Protein 6BZ0 (pdb70)

Foldseek 3Di:
DWQEEEFAQALQQLLLQLLLLVVPTAYEYEHADQAPNRGFGHPCCLRQHVQLLLLLQVVLVVQLCLVPPCVVVVDDDPDGDDDVVVSLVVSVVVSVVVRVVSVVSCVVSNYHYQHAGWAQEAQRWIWGDHPDDDIDIHHHLAYEYEQAWDFDADVQQGDPLAQEHESRSLSPDNDQWQEEEEEAQPLSRLSSQQSSVSVHHQYEYEDQAQDHPVQAFVVQRVQVVVVSVVVRHHYDHNWAFDHWDDDPQKIKTWTAHPNDIDIDMTSHYYYHHDIAADCVNHYDPNSVFDADPRQAGDDDQLQDTPDPNYGYFANRHDADRDSVRSNQSSSSSSVVSVPDNDGDDRQLDKDWRVHVQIKIKGFDHQVRCVVVPAPKFKFKFFQQPQPVCVVVVWGGKIKMWIAGPPPQWTGMIIITTPPNVVLNVVVSVCVVVRHGLVVLLPDDDDPRDPNCSVNQRSCRSVPGRPPDD/DWQEEEFAQALLRLLLQLLLLVVPTAYEYEHADQAPRHFFGHPCCLRQHVQLLLLLLVVLVVLLCLVPVCVVVVDDDDDDDDDVVVSLVVSVVSSVVVRVVSVVSCVVSNYHYAHAGWAQEAQRWIWGDHPDDDIDIDHHLFYEYEQAWDFDADPQQHDPLQQEHESRSLSPHNDQWQEEEEEAQDLSRLSSQLSSVSVHHQYEYEYQAQDHPVQAFVVQRVQVVVVSVVSRYRYHHNWAFPHWDDDPQKIKTWTDHPRDIDIDMTRHYYYHHDIAADQVNHYDPNSPFDDDPDQAGDADQLQDTPDPRYGYFARRHDADRDSVRSSQSSSSNSVVSVPDNDGDDRQLDKDWRPHVQIKIKGFDHQVRCVVVPAPKFKFKDFQLPQPVCVVVVWGGWMKMWIAGPPPQWTGMIITTTPPNVPLNVVVSVCVVVRHGLVVLLPDDDDPRDPNCSVNQRSCRSVPGRPPDD/DQEEEFAQALLRLLLQLLLLVVPDQYEYEHADQAPNRQFGHPCCLRQDVQLLVLLQVVLVVQLCLVPPCVVVVDDDPDDDDDVVVSLVVSVVSSVVVRVVSVVSCVVSNYHYQHAGWAQEAQRWIWGDHPDDDIDIHRHNAYEYEQAWDFDADVQQGDPLAQEHESRSLSPPNDQWQEEEEEAQPLSSLSSLQSSVSNHHQYAYEYCDQDHPVQAFPVQRVQVVVVSVVVRYHYDHQWDWDHWDDDPQKIKTWIAHPNDIDIDMTRHYYYHHDIAADCVNHYDPNSQFDADPVGAGDADQLQDTPDPRYGYFANRHDADRDSVRSSQSSSSSSCVVVPHNDGDDRQLDKDWRVHVQIKIKGFDHQVRCVVVPAPKFKFKFWQQPQPVCVVVVWTDKMKMWIAGPPPQWTGMIIITTPPNVVLNVVVSVCVVVRHGLVNLLPDDDDPRDPNCSVNQRSCRSVPGRPPDD/DAWQEEEEAQALLQLLLQLLLLVVPTAYEYEHADQQPNHDWGHPCCLRQDVQLLLLLQVVLVVQLCLVPPCVVVVDDDDDGDDDVVVSLVVSVVVSVVVRVVSVVSCVVSNYHYQHAGWAQEAQRWIWGDHPDDDIDIYHHLAYEYEQAWDFDADPQQHDPLAQEHESRSLSPHPDLWQEEEEEAQDLSRLSSQQSSVSNHHQYEYEAQAQAHPVQAFPVQRVQVVVVSVVSRHRYDGNWAFPHWADDPQKIKTWTDHPNDIDIDMTRHYYYHHDIAADCVNHYDPNSVFDADPRQATDADQLQDTPDPNYGYFARRHDADRDSVRSSQSSSSNSVVVVVHNDGDDRQFDKDWRPHVQIKIKGFDHQVRCVVVPADKFKFKFWQLPQPVCVVVVWGGKMKMWIAGPPPQFTGMIIIGTPPNVPLNVVVSVCVVVRHGLVNLLPDDDDPRDSNVRVNQRSCRSVPDRDVD

Radius of gyration: 39.37 Å; Cα contacts (8 Å, |Δi|>4): 4702; chains: 4; bounding box: 87×92×112 Å

B-factor: mean 32.58, std 11.77, range [2.74, 116.99]

Solvent-accessible surface area: 70866 Å² total; per-residue (Å²): 182,27,54,1,0,0,11,10,0,10,15,5,0,8,3,0,0,0,20,0,20,60,41,59,36,136,3,0,0,2,17,93,63,90,48,124,69,122,50,8,0,0,7,36,7,11,5,26,16,28,3,2,10,12,0,2,4,16,1,0,43,44,38,34,27,6,62,123,102,4,59,106,8,4,3,86,13,66,125,26,72,54,74,17,75,91,1,19,53,16,8,55,109,5,2,62,96,24,14,31,24,6,33,103,10,1,137,66,46,62,6,100,33,21,87,1,58,5,53,1,39,46,68,36,82,0,46,7,62,20,78,164,62,151,72,76,89,16,110,8,126,41,0,0,0,10,29,20,10,46,30,49,100,32,121,66,1,82,60,69,160,63,3,3,3,32,12,54,19,0,5,72,3,92,114,32,9,169,72,0,0,0,9,4,2,34,57,58,0,0,5,4,0,3,1,0,41,14,6,60,6,110,5,4,0,2,18,45,119,134,51,17,20,92,138,3,1,136,35,0,11,160,49,0,52,120,21,0,71,179,53,44,1,58,17,46,65,27,1,130,13,64,14,33,85,63,82,60,148,70,0,23,0,86,11,49,39,97,73,111,129,79,109,52,40,1,34,20,0,0,2,11,61,35,46,94,20,52,33,132,37,3,33,19,187,95,10,51,16,124,118,51,180,215,49,46,3,85,21,74,79,41,0,24,15,57,33,146,4,1,24,0,0,4,26,0,2,71,37,58,70,45,14,8,0,9,12,21,0,0,22,3,0,0,17,43,20,78,70,102,68,16,32,10,28,64,86,6,14,0,26,16,2,18,3,63,18,26,0,0,26,0,19,21,7,46,74,41,0,118,142,126,70,58,119,33,45,48,8,90,25,26,0,57,80,9,9,23,0,30,0,22,56,61,31,49,14,15,0,9,0,0,0,13,39,70,21,30,40,4,20,0,0,0,0,0,1,8,26,0,5,3,0,0,0,1,1,0,0,0,24,39,40,57,1,24,1,76,45,2,14,116,5,6,10,0,28,2,0,25,0,25,0,1,24,14,0,0,10,23,12,64,71,64,8,6,43,47,171,167,16,24,3,0,0,10,10,0,13,14,4,0,10,16,0,0,0,21,0,20,61,45,52,41,129,2,0,0,3,17,84,62,85,42,113,72,141,48,8,0,0,5,34,8,13,4,24,17,26,4,2,9,11,0,1,5,20,0,0,38,40,34,30,18,7,67,116,95,8,56,101,6,3,2,84,41,31,155,28,84,52,76,18,74,97,1,20,52,29,7,53,138,10,4,81,99,26,14,35,21,7,33,110,10,0,147,61,45,60,7,92,32,21,81,0,52,4,66,1,37,46,66,63,72,0,40,9,66,20,85,168,65,152,67,81,93,19,115,7,120,61,0,0,0,11,27,22,10,44,27,45,98,45,129,57,1,81,57,84,83,61,5,2,3,21,13,41,9,0,5,73,3,106,133,37,8,144,52,0,0,0,10,5,3,32,58,57,0,0,5,3,0,0,1,1,33,11,7,59,6,122,3,6,0,1,28,53,120,127,43,14,24,74,141,1,1,127,32,0,9,161,45,0,52,131,26,0,66,187,51,39,0,58,16,46,48,18,1,122,14,70,18,25,74,77,97,62,148,70,0,16,0,82,9,50,34,100,88,111,125,70,108,60,39,1,30,23,0,0,3,12,60,32,41,94,22,51,39,127,46,3,48,20,196,101,10,54,21,112,108,79,152,244,44,59,3,82,19,76,66,25,0,26,17,61,33,163,18,1,28,0,0,3,26,0,3,72,39,55,90,45,14,9,0,9,14,24,0,0,26,4,0,1,24,46,22,68,45,89,80,20,67,14,31,69,74,5,14,0,27,15,2,21,2,60,18,25,0,0,29,1,18,15,9,55,106,64,0,101,143,92,26,18,98,29,46,49,6,84,18,25,0,60,87,10,9,21,0,30,0,14,58,41,31,49,13,19,0,8,0,0,0,5,41,94,30,29,39,9,10,0,0,0,0,0,1,13,24,0,4,3,0,0,0,1,1,0,0,0,27,54,40,50,1,24,0,92,50,1,10,93,6,7,9,0,26,2,0,29,0,18,0,1,16,12,0,0,8,23,13,63,71,55,9,4,39,50,166,82,28,2,0,0,10,10,0,11,12,4,0,1,9,0,0,1,45,0,19,73,19,23,34,122,2,0,0,2,16,93,61,89,41,122,67,146,53,9,1,0,6,36,7,7,5,26,18,28,0,3,10,11,1,0,6,18,0,0,41,32,35,32,26,8,67,126,91,7,61,108,6,5,3,85,13,61,132,26,69,53,71,16,75,90,1,20,53,18,8,55,132,6,2,90,95,24,13,32,39,8,32,109,21,2,125,72,52,62,10,92,34,20,88,0,57,3,66,1,38,40,69,54,76,0,43,6,62,21,80,164,61,150,73,80,104,17,122,8,97,26,0,0,0,11,27,19,8,48,30,50,99,30,121,66,1,80,44,67,144,63,5,2,3,32,13,55,17,0,5,73,4,96,122,34,8,168,74,0,0,0,8,4,0,32,56,55,0,0,6,3,0,3,0,1,40,14,5,59,6,115,5,5,0,1,13,55,117,141,52,21,18,82,169,7,2,141,33,0,11,145,50,0,47,111,16,0,70,183,59,45,1,61,16,44,93,33,1,146,13,66,15,32,77,66,79,64,153,68,0,16,0,69,13,54,32,92,70,112,129,78,110,53,39,2,32,21,0,0,2,11,53,36,47,94,20,54,35,129,43,4,35,20,186,102,10,51,15,126,118,37,181,198,44,19,3,84,21,54,45,28,0,22,16,55,33,160,8,1,23,0,0,4,25,1,1,66,37,56,80,45,13,6,1,8,25,38,0,0,28,3,0,0,8,40,13,5,48,47,39,13,72,14,76,71,67,8,15,0,25,14,2,19,3,58,14,23,0,0,30,0,15,14,7,44,74,79,0,114,138,91,70,49,95,30,46,49,7,83,29,26,0,64,68,12,10,24,0,31,0,14,51,44,25,48,12,15,0,9,0,0,0,14,39,169,95,28,121,4,19,0,0,0,0,0,0,15,27,0,4,3,0,0,0,2,2,0,0,0,24,59,32,70,1,24,0,91,19,2,10,87,1,6,10,0,26,1,0,29,0,18,1,2,21,13,0,0,8,22,13,65,72,54,5,4,32,46,185,145,143,14,45,1,0,0,10,9,0,11,14,5,0,6,8,0,0,0,17,0,19,60,40,54,30,125,2,0,0,3,16,89,60,86,43,120,67,143,35,11,0,0,6,35,7,10,6,26,16,28,2,2,10,13,0,1,4,16,0,0,45,34,36,27,21,8,68,122,91,8,58,103,4,3,3,81,40,31,151,24,86,49,78,18,75,93,1,19,55,33,7,53,158,15,3,79,97,19,15,31,20,10,35,114,15,1,146,74,46,59,8,79,29,29,85,1,55,5,62,1,40,50,66,56,80,0,42,8,59,20,82,166,61,148,68,74,87,7,117,7,134,58,0,0,0,12,28,20,9,49,28,46,108,38,130,50,1,85,59,82,83,62,5,3,3,22,13,45,9,0,5,72,3,106,133,34,8,163,76,0,0,0,9,9,1,32,43,57,0,0,6,4,0,0,1,1,37,13,7,56,5,130,4,9,0,2,12,62,102,131,48,11,6,70,103,4,1,129,31,0,11,154,55,0,52,129,11,0,69,152,47,39,0,60,16,42,40,23,1,141,20,77,17,24,72,75,99,61,149,74,0,15,0,79,9,53,32,96,82,102,123,66,107,63,37,1,32,23,0,0,2,14,57,37,49,92,20,52,30,133,43,5,33,17,184,100,8,48,18,126,108,53,168,192,42,43,2,89,21,75,95,53,0,27,16,56,34,146,4,0,24,0,1,3,26,0,2,72,37,58,72,46,14,7,0,9,18,25,0,0,16,3,0,0,15,57,23,76,69,94,86,15,79,6,57,67,97,5,15,0,22,16,2,18,2,62,21,26,0,0,16,1,20,25,7,50,70,73,0,99,138,131,59,50,50,29,48,46,8,81,27,26,0,54,82,13,11,22,0,31,0,13,48,39,32,54,13,17,0,9,0,0,0,16,39,64,58,29,101,3,6,0,0,0,0,0,1,17,27,0,4,3,0,0,0,2,1,0,0,0,20,15,3,45,0,11,0,93,48,1,16,128,8,16,8,0,21,1,0,28,0,21,0,1,31,13,0,0,10,27,16,58,67,126,16,16,53,96

InterPro domains:
  IPR001100 Pyridine nucleotide-disulphide oxidoreductase, class I [PIRSF000350] (3-463)
  IPR004099 Pyridine nucleotide-disulphide oxidoreductase, dimerisation domain [PF02852] (354-461)
  IPR006258 Dihydrolipoamide dehydrogenase [TIGR01350] (4-470)
  IPR012999 Pyridine nucleotide-disulphide oxidoreductase, class I, active site [PS00076] (45-55)
  IPR016156 FAD/NAD-linked reductase, dimerisation domain superfamily [G3DSA:3.30.390.30] (351-477)
  IPR016156 FAD/NAD-linked reductase, dimerisation domain superfamily [SSF55424] (348-471)
  IPR023753 FAD/NAD(P)-binding domain [PF07992] (5-333)
  IPR036188 FAD/NAD(P)-binding domain superfamily [G3DSA:3.50.50.60] (5-340)
  IPR036188 FAD/NAD(P)-binding domain superfamily [G3DSA:3.50.50.60] (162-283)
  IPR036188 FAD/NAD(P)-binding domain superfamily [SSF51905] (1-343)
  IPR050151 Class-I pyridine nucleotide-disulfide oxidoreductase [PTHR22912] (3-463)

Organism: Acinetobacter baumannii (strain ATCC 19606 / DSM 30007 / JCM 6841 / CCUG 19606 / CIP 70.34 / NBRC 109757 / NCIMB 12457 / NCTC 12156 / 81) (NCBI:txid575584)

Nearest PDB structures (foldseek):
  6bz0-assembly1_B  TM=1.000E+00  e=3.769E-97  Acinetobacter baumannii ATCC 19606 = CIP 70.34 = JCM 6841
  5u8w-assembly1_B  TM=9.911E-01  e=2.769E-76  Pseudomonas aeruginosa UCBPP-PA14
  5tr3-assembly1_A  TM=9.882E-01  e=4.407E-76  Pseudomonas putida KT2440
  1lpf-assembly1_B  TM=9.907E-01  e=3.315E-73  Pseudomonas fluorescens
  3lad-assembly1_B  TM=9.839E-01  e=1.172E-70  Azotobacter vinelandii

Structure (mmCIF, N/CA/C/O backbone):
data_6BZ0
#
_entry.id   6BZ0
#
_cell.length_a   57.965
_cell.length_b   82.769
_cell.length_c   96.262
_cell.angle_alpha   80.38
_cell.angle_beta   80.21
_cell.angle_gamma   89.49
#
_symmetry.space_group_name_H-M   'P 1'
#
loop_
_entity.id
_entity.type
_entity.pdbx_description
1 polymer 'Dihydrolipoyl dehydrogenase'
2 non-polymer 'FLAVIN-ADENINE DINUCLEOTIDE'
3 non-polymer 'CHLORIDE ION'
4 non-polymer 'MAGNESIUM ION'
5 water water
#
loop_
_atom_site.group_PDB
_atom_site.id
_atom_site.type_symbol
_atom_site.label_atom_id
_atom_site.label_alt_id
_atom_site.label_comp_id
_atom_site.label_asym_id
_atom_site.label_entity_id
_atom_site.label_seq_id
_atom_site.pdbx_PDB_ins_code
_atom_site.Cartn_x
_atom_site.Cartn_y
_atom_site.Cartn_z
_atom_site.occupancy
_atom_site.B_iso_or_equiv
_atom_site.auth_seq_id
_atom_site.auth_comp_id
_atom_site.auth_asym_id
_atom_site.auth_atom_id
_atom_site.pdbx_PDB_model_num
ATOM 1 N N . GLN A 1 7 ? 35.964 -25.040 8.297 1.00 52.42 4 GLN A N 1
ATOM 2 C CA . GLN A 1 7 ? 35.162 -25.466 9.483 1.00 51.02 4 GLN A CA 1
ATOM 3 C C . GLN A 1 7 ? 33.902 -24.586 9.568 1.00 47.54 4 GLN A C 1
ATOM 4 O O . GLN A 1 7 ? 34.012 -23.352 9.630 1.00 47.04 4 GLN A O 1
ATOM 10 N N . PHE A 1 8 ? 32.723 -25.219 9.544 1.00 40.93 5 PHE A N 1
ATOM 11 C CA . PHE A 1 8 ? 31.441 -24.500 9.606 1.00 36.91 5 PHE A CA 1
ATOM 12 C C . PHE A 1 8 ? 30.603 -24.879 10.829 1.00 34.93 5 PHE A C 1
ATOM 13 O O . PHE A 1 8 ? 30.486 -26.046 11.190 1.00 34.24 5 PHE A O 1
ATOM 21 N N . ASP A 1 9 ? 30.017 -23.875 11.458 1.00 34.38 6 ASP A N 1
ATOM 22 C CA . ASP A 1 9 ? 29.099 -24.079 12.575 1.00 35.47 6 ASP A CA 1
ATOM 23 C C . ASP A 1 9 ? 27.740 -24.540 12.028 1.00 31.03 6 ASP A C 1
ATOM 24 O O . ASP A 1 9 ? 27.076 -25.393 12.606 1.00 29.92 6 ASP A O 1
ATOM 29 N N . LEU A 1 10 ? 27.336 -23.914 10.923 1.00 28.77 7 LEU A N 1
ATOM 30 C CA . LEU A 1 10 ? 26.031 -24.136 10.291 1.00 27.88 7 LEU A CA 1
ATOM 31 C C . LEU A 1 10 ? 26.155 -24.383 8.803 1.00 24.83 7 LEU A C 1
ATOM 32 O O . LEU A 1 10 ? 26.863 -23.659 8.108 1.00 24.84 7 LEU A O 1
ATOM 37 N N . VAL A 1 11 ? 25.453 -25.403 8.326 1.00 23.65 8 VAL A N 1
ATOM 38 C CA . VAL A 1 11 ? 25.386 -25.702 6.904 1.00 23.10 8 VAL A CA 1
ATOM 39 C C . VAL A 1 11 ? 23.925 -25.617 6.491 1.00 21.79 8 VAL A C 1
ATOM 40 O O . VAL A 1 11 ? 23.049 -26.222 7.109 1.00 22.05 8 VAL A O 1
ATOM 44 N N . VAL A 1 12 ? 23.663 -24.838 5.454 1.00 21.47 9 VAL A N 1
ATOM 45 C CA . VAL A 1 12 ? 22.326 -24.712 4.911 1.00 20.28 9 VAL A CA 1
ATOM 46 C C . VAL A 1 12 ? 22.342 -25.465 3.579 1.00 20.21 9 VAL A C 1
ATOM 47 O O . VAL A 1 12 ? 23.222 -25.219 2.736 1.00 19.82 9 VAL A O 1
ATOM 51 N N . ILE A 1 13 ? 21.408 -26.403 3.414 1.00 20.03 10 ILE A N 1
ATOM 52 C CA . ILE A 1 13 ? 21.259 -27.153 2.156 1.00 19.84 10 ILE A CA 1
ATOM 53 C C . ILE A 1 13 ? 20.112 -26.549 1.369 1.00 19.71 10 ILE A C 1
ATOM 54 O O . ILE A 1 13 ? 18.944 -26.785 1.673 1.00 18.62 10 ILE A O 1
ATOM 59 N N . GLY A 1 14 ? 20.464 -25.746 0.367 1.00 19.99 11 GLY A N 1
ATOM 60 C CA . GLY A 1 14 ? 19.485 -25.075 -0.478 1.00 20.04 11 GLY A CA 1
ATOM 61 C C . GLY A 1 14 ? 19.763 -23.595 -0.440 1.00 20.40 11 GLY A C 1
ATOM 62 O O . GLY A 1 14 ? 19.962 -23.028 0.630 1.00 20.45 11 GLY A O 1
ATOM 63 N N . GLY A 1 15 ? 19.782 -22.979 -1.617 1.00 21.71 12 GLY A N 1
ATOM 64 C CA . GLY A 1 15 ? 20.070 -21.557 -1.765 1.00 21.76 12 GLY A CA 1
ATOM 65 C C . GLY A 1 15 ? 18.917 -20.712 -2.233 1.00 21.86 12 GLY A C 1
ATOM 66 O O . GLY A 1 15 ? 19.130 -19.631 -2.783 1.00 22.12 12 GLY A O 1
ATOM 67 N N . GLY A 1 16 ? 17.688 -21.176 -2.005 1.00 21.01 13 GLY A N 1
ATOM 68 C CA . GLY A 1 16 ? 16.512 -20.369 -2.333 1.00 20.34 13 GLY A CA 1
ATOM 69 C C . GLY A 1 16 ? 16.230 -19.324 -1.253 1.00 20.87 13 GLY A C 1
ATOM 70 O O . GLY A 1 16 ? 17.027 -19.155 -0.322 1.00 20.34 13 GLY A O 1
ATOM 71 N N . PRO A 1 17 ? 15.083 -18.632 -1.358 1.00 20.67 14 PRO A N 1
ATOM 72 C CA . PRO A 1 17 ? 14.712 -17.584 -0.406 1.00 21.85 14 PRO A CA 1
ATOM 73 C C . PRO A 1 17 ? 14.908 -18.015 1.040 1.00 21.95 14 PRO A C 1
ATOM 74 O O . PRO A 1 17 ? 15.458 -17.253 1.832 1.00 22.21 14 PRO A O 1
ATOM 78 N N . GLY A 1 18 ? 14.462 -19.232 1.370 1.00 21.17 15 GLY A N 1
ATOM 79 C CA . GLY A 1 18 ? 14.629 -19.755 2.713 1.00 21.36 15 GLY A CA 1
ATOM 80 C C . GLY A 1 18 ? 16.087 -19.930 3.109 1.00 21.13 15 GLY A C 1
ATOM 81 O O . GLY A 1 18 ? 16.553 -19.358 4.100 1.00 21.07 15 GLY A O 1
ATOM 82 N N . GLY A 1 19 ? 16.805 -20.699 2.306 1.00 20.82 16 GLY A N 1
ATOM 83 C CA . GLY A 1 19 ? 18.199 -20.990 2.531 1.00 21.20 16 GLY A CA 1
ATOM 84 C C . GLY A 1 19 ? 19.138 -19.810 2.580 1.00 21.67 16 GLY A C 1
ATOM 85 O O . GLY A 1 19 ? 19.935 -19.707 3.531 1.00 22.89 16 GLY A O 1
ATOM 86 N N . TYR A 1 20 ? 19.074 -18.907 1.601 1.00 22.25 17 TYR A N 1
ATOM 87 C CA . TYR A 1 20 ? 20.023 -17.755 1.619 1.00 24.07 17 TYR A CA 1
ATOM 88 C C . TYR A 1 20 ? 19.720 -16.725 2.735 1.00 24.39 17 TYR A C 1
ATOM 89 O O . TYR A 1 20 ? 20.641 -16.137 3.269 1.00 26.00 17 TYR A O 1
ATOM 98 N N A GLU A 1 21 ? 18.443 -16.544 3.069 0.50 24.66 18 GLU A N 1
ATOM 99 N N B GLU A 1 21 ? 18.446 -16.513 3.070 0.50 24.36 18 GLU A N 1
ATOM 100 C CA A GLU A 1 21 ? 18.011 -15.638 4.141 0.50 24.55 18 GLU A CA 1
ATOM 101 C CA B GLU A 1 21 ? 18.070 -15.620 4.185 0.50 24.11 18 GLU A CA 1
ATOM 102 C C A GLU A 1 21 ? 18.534 -16.172 5.480 0.50 23.94 18 GLU A C 1
ATOM 103 C C B GLU A 1 21 ? 18.623 -16.184 5.476 0.50 23.69 18 GLU A C 1
ATOM 104 O O A GLU A 1 21 ? 19.004 -15.411 6.323 0.50 23.98 18 GLU A O 1
ATOM 105 O O B GLU A 1 21 ? 19.197 -15.458 6.288 0.50 23.58 18 GLU A O 1
ATOM 116 N N . ALA A 1 22 ? 18.447 -17.490 5.658 1.00 22.40 19 ALA A N 1
ATOM 117 C CA . ALA A 1 22 ? 18.948 -18.168 6.835 1.00 22.21 19 ALA A CA 1
ATOM 118 C C . ALA A 1 22 ? 20.470 -18.025 6.917 1.00 21.83 19 ALA A C 1
ATOM 119 O O . ALA A 1 22 ? 21.018 -17.735 7.975 1.00 21.11 19 ALA A O 1
ATOM 121 N N . ALA A 1 23 ? 21.146 -18.204 5.783 1.00 20.62 20 ALA A N 1
ATOM 122 C CA . ALA A 1 23 ? 22.606 -18.101 5.759 1.00 20.93 20 ALA A CA 1
ATOM 123 C C . ALA A 1 23 ? 23.050 -16.709 6.155 1.00 21.29 20 ALA A C 1
ATOM 124 O O . ALA A 1 23 ? 23.990 -16.552 6.945 1.00 22.34 20 ALA A O 1
ATOM 126 N N . ILE A 1 24 ? 22.377 -15.694 5.608 1.00 21.19 21 ILE A N 1
ATOM 127 C CA . ILE A 1 24 ? 22.738 -14.317 5.913 1.00 20.94 21 ILE A CA 1
ATOM 128 C C . ILE A 1 24 ? 22.484 -13.990 7.375 1.00 22.01 21 ILE A C 1
ATOM 129 O O . ILE A 1 24 ? 23.363 -13.419 8.046 1.00 22.51 21 ILE A O 1
ATOM 134 N N . ARG A 1 25 ? 21.309 -14.364 7.885 1.00 21.92 22 ARG A N 1
ATOM 135 C CA . ARG A 1 25 ? 21.003 -14.099 9.288 1.00 23.45 22 ARG A CA 1
ATOM 136 C C . ARG A 1 25 ? 22.015 -14.773 10.222 1.00 23.36 22 ARG A C 1
ATOM 137 O O . ARG A 1 25 ? 22.439 -14.182 11.228 1.00 24.05 22 ARG A O 1
ATOM 145 N N . ALA A 1 26 ? 22.402 -16.000 9.887 1.00 22.88 23 ALA A N 1
ATOM 146 C CA . ALA A 1 26 ? 23.375 -16.751 10.686 1.00 23.83 23 ALA A CA 1
ATOM 147 C C . ALA A 1 26 ? 24.734 -16.060 10.687 1.00 24.48 23 ALA A C 1
ATOM 148 O O . ALA A 1 26 ? 25.400 -15.994 11.723 1.00 25.43 23 ALA A O 1
ATOM 150 N N . ALA A 1 27 ? 25.143 -15.557 9.527 1.00 24.90 24 ALA A N 1
ATOM 151 C CA . ALA A 1 27 ? 26.406 -14.834 9.422 1.00 25.23 24 ALA A CA 1
ATOM 152 C C . ALA A 1 27 ? 26.354 -13.567 10.283 1.00 26.77 24 ALA A C 1
ATOM 153 O O . ALA A 1 27 ? 27.334 -13.238 10.949 1.00 27.18 24 ALA A O 1
ATOM 155 N N . GLN A 1 28 ? 25.210 -12.879 10.291 1.00 26.91 25 GLN A N 1
ATOM 156 C CA . GLN A 1 28 ? 25.038 -11.689 11.126 1.00 28.42 25 GLN A CA 1
ATOM 157 C C . GLN A 1 28 ? 25.167 -12.023 12.618 1.00 30.06 25 GLN A C 1
ATOM 158 O O . GLN A 1 28 ? 25.668 -11.213 13.388 1.00 31.06 25 GLN A O 1
ATOM 164 N N . LEU A 1 29 ? 24.722 -13.220 13.012 1.00 29.60 26 LEU A N 1
ATOM 165 C CA . LEU A 1 29 ? 24.767 -13.653 14.403 1.00 30.76 26 LEU A CA 1
ATOM 166 C C . LEU A 1 29 ? 26.111 -14.272 14.816 1.00 32.30 26 LEU A C 1
ATOM 167 O O . LEU A 1 29 ? 26.261 -14.739 15.944 1.00 33.20 26 LEU A O 1
ATOM 172 N N . GLY A 1 30 ? 27.084 -14.267 13.909 1.00 32.67 27 GLY A N 1
ATOM 173 C CA . GLY A 1 30 ? 28.424 -14.746 14.234 1.00 33.03 27 GLY A CA 1
ATOM 174 C C . GLY A 1 30 ? 28.777 -16.158 13.815 1.00 32.69 27 GLY A C 1
ATOM 175 O O . GLY A 1 30 ? 29.904 -16.590 14.065 1.00 31.68 27 GLY A O 1
ATOM 176 N N . PHE A 1 31 ? 27.847 -16.879 13.184 1.00 30.61 28 PHE A N 1
ATOM 177 C CA . PHE A 1 31 ? 28.123 -18.248 12.740 1.00 31.62 28 PHE A CA 1
ATOM 178 C C . PHE A 1 31 ? 29.033 -18.281 11.507 1.00 30.82 28 PHE A C 1
ATOM 179 O O . PHE A 1 31 ? 29.081 -17.331 10.711 1.00 28.54 28 PHE A O 1
ATOM 187 N N . LYS A 1 32 ? 29.768 -19.380 11.386 1.00 30.16 29 LYS A N 1
ATOM 188 C CA . LYS A 1 32 ? 30.626 -19.638 10.238 1.00 31.92 29 LYS A CA 1
ATOM 189 C C . LYS A 1 32 ? 29.736 -20.520 9.373 1.00 29.11 29 LYS A C 1
ATOM 190 O O . LYS A 1 32 ? 29.441 -21.670 9.715 1.00 28.75 29 LYS A O 1
ATOM 196 N N . VAL A 1 33 ? 29.291 -19.954 8.261 1.00 28.08 30 VAL A N 1
ATOM 197 C CA . VAL A 1 33 ? 28.254 -20.577 7.449 1.00 26.19 30 VAL A CA 1
ATOM 198 C C . VAL A 1 33 ? 28.639 -21.037 6.053 1.00 25.20 30 VAL A C 1
ATOM 199 O O . VAL A 1 33 ? 29.418 -20.386 5.356 1.00 24.79 30 VAL A O 1
ATOM 203 N N . ALA A 1 34 ? 28.052 -22.163 5.655 1.00 24.54 31 ALA A N 1
ATOM 204 C CA . ALA A 1 34 ? 28.163 -22.679 4.297 1.00 24.91 31 ALA A CA 1
ATOM 205 C C . ALA A 1 34 ? 26.752 -22.827 3.744 1.00 23.93 31 ALA A C 1
ATOM 206 O O . ALA A 1 34 ? 25.839 -23.257 4.460 1.00 24.11 31 ALA A O 1
ATOM 208 N N . CYS A 1 35 ? 26.565 -22.436 2.487 1.00 23.17 32 CYS A N 1
ATOM 209 C CA . CYS A 1 35 ? 25.280 -22.598 1.815 1.00 23.94 32 CYS A CA 1
ATOM 210 C C . CYS A 1 35 ? 25.538 -23.479 0.601 1.00 23.51 32 CYS A C 1
ATOM 211 O O . CYS A 1 35 ? 26.321 -23.121 -0.268 1.00 23.94 32 CYS A O 1
ATOM 214 N N . ILE A 1 36 ? 24.927 -24.658 0.580 1.00 22.54 33 ILE A N 1
ATOM 215 C CA . ILE A 1 36 ? 25.095 -25.567 -0.526 1.00 22.24 33 ILE A CA 1
ATOM 216 C C . ILE A 1 36 ? 23.903 -25.391 -1.475 1.00 21.79 33 ILE A C 1
ATOM 217 O O . ILE A 1 36 ? 22.750 -25.459 -1.052 1.00 21.58 33 ILE A O 1
ATOM 222 N N . GLU A 1 37 ? 24.197 -25.179 -2.750 1.00 21.06 34 GLU A N 1
ATOM 223 C CA . GLU A 1 37 ? 23.176 -24.919 -3.773 1.00 22.07 34 GLU A CA 1
ATOM 224 C C . GLU A 1 37 ? 23.687 -25.465 -5.086 1.00 22.78 34 GLU A C 1
ATOM 225 O O . GLU A 1 37 ? 24.758 -25.054 -5.559 1.00 22.02 34 GLU A O 1
ATOM 231 N N A LYS A 1 38 ? 22.917 -26.366 -5.686 0.50 22.66 35 LYS A N 1
ATOM 232 N N B LYS A 1 38 ? 22.895 -26.364 -5.674 0.50 22.70 35 LYS A N 1
ATOM 233 C CA A LYS A 1 38 ? 23.318 -27.040 -6.910 0.50 23.92 35 LYS A CA 1
ATOM 234 C CA B LYS A 1 38 ? 23.246 -27.087 -6.892 0.50 23.97 35 LYS A CA 1
ATOM 235 C C A LYS A 1 38 ? 22.906 -26.383 -8.224 0.50 23.95 35 LYS A C 1
ATOM 236 C C B LYS A 1 38 ? 22.803 -26.478 -8.224 0.50 23.99 35 LYS A C 1
ATOM 237 O O A LYS A 1 38 ? 23.470 -26.721 -9.265 0.50 24.59 35 LYS A O 1
ATOM 238 O O B LYS A 1 38 ? 23.236 -26.949 -9.275 0.50 24.44 35 LYS A O 1
ATOM 249 N N . ARG A 1 39 ? 21.939 -25.463 -8.195 1.00 23.34 36 ARG A N 1
ATOM 250 C CA . ARG A 1 39 ? 21.426 -24.871 -9.449 1.00 23.22 36 ARG A CA 1
ATOM 251 C C . ARG A 1 39 ? 22.460 -24.260 -10.400 1.00 24.03 36 ARG A C 1
ATOM 252 O O . ARG A 1 39 ? 23.326 -23.489 -9.983 1.00 23.08 36 ARG A O 1
ATOM 260 N N . ILE A 1 40 ? 22.327 -24.613 -11.675 1.00 24.35 37 ILE A N 1
ATOM 261 C CA . ILE A 1 40 ? 23.120 -24.014 -12.751 1.00 26.17 37 ILE A CA 1
ATOM 262 C C . ILE A 1 40 ? 22.069 -23.571 -13.769 1.00 27.41 37 ILE A C 1
ATOM 263 O O . ILE A 1 40 ? 21.408 -24.397 -14.371 1.00 27.88 37 ILE A O 1
ATOM 268 N N . HIS A 1 41 ? 21.924 -22.259 -13.930 1.00 29.99 38 HIS A N 1
ATOM 269 C CA . HIS A 1 41 ? 20.911 -21.652 -14.803 1.00 31.57 38 HIS A CA 1
ATOM 270 C C . HIS A 1 41 ? 21.624 -20.971 -15.975 1.00 33.37 38 HIS A C 1
ATOM 271 O O . HIS A 1 41 ? 22.364 -20.016 -15.766 1.00 33.43 38 HIS A O 1
ATOM 278 N N . ASN A 1 42 ? 21.441 -21.498 -17.187 1.00 34.42 39 ASN A N 1
ATOM 279 C CA . ASN A 1 42 ? 22.116 -20.983 -18.401 1.00 37.43 39 ASN A CA 1
ATOM 280 C C . ASN A 1 42 ? 23.636 -20.939 -18.228 1.00 37.16 39 ASN A C 1
ATOM 281 O O . ASN A 1 42 ? 24.268 -19.903 -18.448 1.00 37.89 39 ASN A O 1
ATOM 286 N N . GLY A 1 43 ? 24.202 -22.064 -17.803 1.00 34.76 40 GLY A N 1
ATOM 287 C CA . GLY A 1 43 ? 25.642 -22.199 -17.625 1.00 34.69 40 GLY A CA 1
ATOM 288 C C . GLY A 1 43 ? 26.272 -21.447 -16.457 1.00 33.57 40 GLY A C 1
ATOM 289 O O . GLY A 1 43 ? 27.495 -21.459 -16.326 1.00 33.33 40 GLY A O 1
ATOM 290 N N . LYS A 1 44 ? 25.460 -20.821 -15.601 1.00 31.20 41 LYS A N 1
ATOM 291 C CA . LYS A 1 44 ? 25.969 -20.098 -14.434 1.00 32.09 41 LYS A CA 1
ATOM 292 C C . LYS A 1 44 ? 25.409 -20.665 -13.129 1.00 30.18 41 LYS A C 1
ATOM 293 O O . LYS A 1 44 ? 24.187 -20.751 -12.971 1.00 28.08 41 LYS A O 1
ATOM 299 N N . PRO A 1 45 ? 26.286 -21.047 -12.183 1.00 29.39 42 PRO A N 1
ATOM 300 C CA . PRO A 1 45 ? 25.710 -21.424 -10.886 1.00 27.90 42 PRO A CA 1
ATOM 301 C C . PRO A 1 45 ? 24.897 -20.235 -10.401 1.00 26.58 42 PRO A C 1
ATOM 302 O O . PRO A 1 45 ? 25.338 -19.083 -10.556 1.00 25.87 42 PRO A O 1
ATOM 306 N N . SER A 1 46 ? 23.726 -20.496 -9.829 1.00 26.37 43 SER A N 1
ATOM 307 C CA . SER A 1 46 ? 22.830 -19.410 -9.406 1.00 25.51 43 SER A CA 1
ATOM 308 C C . SER A 1 46 ? 22.099 -19.684 -8.122 1.00 23.61 43 SER A C 1
ATOM 309 O O . SER A 1 46 ? 21.503 -20.759 -7.952 1.00 21.53 43 SER A O 1
ATOM 312 N N . LEU A 1 47 ? 22.174 -18.712 -7.213 1.00 22.13 44 LEU A N 1
ATOM 313 C CA . LEU A 1 47 ? 21.426 -18.729 -5.963 1.00 21.63 44 LEU A CA 1
ATOM 314 C C . LEU A 1 47 ? 20.038 -18.168 -6.287 1.00 22.00 44 LEU A C 1
ATOM 315 O O . LEU A 1 47 ? 19.786 -17.754 -7.417 1.00 21.43 44 LEU A O 1
ATOM 320 N N . GLY A 1 48 ? 19.142 -18.135 -5.304 1.00 21.63 45 GLY A N 1
ATOM 321 C CA . GLY A 1 48 ? 17.795 -17.564 -5.524 1.00 21.16 45 GLY A CA 1
ATOM 322 C C . GLY A 1 48 ? 16.669 -18.568 -5.580 1.00 20.09 45 GLY A C 1
ATOM 323 O O . GLY A 1 48 ? 15.511 -18.198 -5.459 1.00 19.41 45 GLY A O 1
ATOM 324 N N . GLY A 1 49 ? 17.003 -19.838 -5.771 1.00 20.54 46 GLY A N 1
ATOM 325 C CA . GLY A 1 49 ? 16.008 -20.898 -5.797 1.00 20.62 46 GLY A CA 1
ATOM 326 C C . GLY A 1 49 ? 14.964 -20.783 -6.889 1.00 20.47 46 GLY A C 1
ATOM 327 O O . GLY A 1 49 ? 15.217 -20.229 -7.948 1.00 19.74 46 GLY A O 1
ATOM 328 N N . THR A 1 50 ? 13.784 -21.334 -6.606 1.00 21.03 47 THR A N 1
ATOM 329 C CA . THR A 1 50 ? 12.649 -21.291 -7.519 1.00 22.25 47 THR A CA 1
ATOM 330 C C . THR A 1 50 ? 12.184 -19.872 -7.740 1.00 23.18 47 THR A C 1
ATOM 331 O O . THR A 1 50 ? 11.932 -19.464 -8.871 1.00 23.56 47 THR A O 1
ATOM 335 N N . CYS A 1 51 ? 12.118 -19.131 -6.638 1.00 23.20 48 CYS A N 1
ATOM 336 C CA . CYS A 1 51 ? 11.626 -17.763 -6.604 1.00 24.49 48 CYS A CA 1
ATOM 337 C C . CYS A 1 51 ? 12.296 -16.866 -7.629 1.00 23.58 48 CYS A C 1
ATOM 338 O O . CYS A 1 51 ? 11.634 -16.295 -8.488 1.00 22.60 48 CYS A O 1
ATOM 341 N N . LEU A 1 52 ? 13.611 -16.748 -7.534 1.00 23.47 49 LEU A N 1
ATOM 342 C CA . LEU A 1 52 ? 14.363 -15.924 -8.473 1.00 24.14 49 LEU A CA 1
ATOM 343 C C . LEU A 1 52 ? 14.576 -16.485 -9.862 1.00 22.96 49 LEU A C 1
ATOM 344 O O . LEU A 1 52 ? 14.465 -15.756 -10.820 1.00 22.12 49 LEU A O 1
ATOM 349 N N . ASN A 1 53 ? 14.852 -17.777 -9.969 1.00 21.85 50 ASN A N 1
ATOM 350 C CA . ASN A 1 53 ? 15.244 -18.352 -11.249 1.00 23.09 50 ASN A CA 1
ATOM 351 C C . ASN A 1 53 ? 14.142 -18.811 -12.205 1.00 23.43 50 ASN A C 1
ATOM 352 O O . ASN A 1 53 ? 14.294 -18.644 -13.407 1.00 24.28 50 ASN A O 1
ATOM 357 N N . VAL A 1 54 ? 13.060 -19.392 -11.687 1.00 23.50 51 VAL A N 1
ATOM 358 C CA . VAL A 1 54 ? 11.999 -19.918 -12.545 1.00 25.11 51 VAL A CA 1
ATOM 359 C C . VAL A 1 54 ? 10.607 -19.710 -11.960 1.00 26.68 51 VAL A C 1
ATOM 360 O O . VAL A 1 54 ? 9.663 -20.424 -12.324 1.00 30.59 51 VAL A O 1
ATOM 364 N N . GLY A 1 55 ? 10.463 -18.723 -11.081 1.00 25.45 52 GLY A N 1
ATOM 365 C CA . GLY A 1 55 ? 9.224 -18.560 -10.345 1.00 26.33 52 GLY A CA 1
ATOM 366 C C . GLY A 1 55 ? 8.689 -17.162 -10.225 1.00 25.37 52 GLY A C 1
ATOM 367 O O . GLY A 1 55 ? 8.253 -16.605 -11.232 1.00 24.60 52 GLY A O 1
ATOM 368 N N . CYS A 1 56 ? 8.731 -16.614 -8.994 1.00 26.83 53 CYS A N 1
ATOM 369 C CA . CYS A 1 56 ? 8.193 -15.295 -8.658 1.00 28.48 53 CYS A CA 1
ATOM 370 C C . CYS A 1 56 ? 8.679 -14.174 -9.547 1.00 26.63 53 CYS A C 1
ATOM 371 O O . CYS A 1 56 ? 7.879 -13.461 -10.133 1.00 24.85 53 CYS A O 1
ATOM 374 N N . ILE A 1 57 ? 9.990 -14.001 -9.618 1.00 23.98 54 ILE A N 1
ATOM 375 C CA . ILE A 1 57 ? 10.540 -12.886 -10.381 1.00 24.39 54 ILE A CA 1
ATOM 376 C C . ILE A 1 57 ? 10.235 -12.970 -11.873 1.00 21.41 54 ILE A C 1
ATOM 377 O O . ILE A 1 57 ? 9.677 -12.026 -12.425 1.00 20.92 54 ILE A O 1
ATOM 382 N N . PRO A 1 58 ? 10.546 -14.093 -12.524 1.00 20.25 55 PRO A N 1
ATOM 383 C CA . PRO A 1 58 ? 10.235 -14.106 -13.957 1.00 20.11 55 PRO A CA 1
ATOM 384 C C . PRO A 1 58 ? 8.750 -13.938 -14.256 1.00 19.77 55 PRO A C 1
ATOM 385 O O . PRO A 1 58 ? 8.398 -13.271 -15.224 1.00 20.82 55 PRO A O 1
ATOM 389 N N . SER A 1 59 ? 7.880 -14.538 -13.446 1.00 19.83 56 SER A N 1
ATOM 390 C CA . SER A 1 59 ? 6.447 -14.393 -13.669 1.00 20.79 56 SER A CA 1
ATOM 391 C C . SER A 1 59 ? 6.021 -12.912 -13.479 1.00 20.58 56 SER A C 1
ATOM 392 O O . SER A 1 59 ? 5.242 -12.377 -14.272 1.00 19.03 56 SER A O 1
ATOM 395 N N . LYS A 1 60 ? 6.550 -12.263 -12.446 1.00 20.89 57 LYS A N 1
ATOM 396 C CA . LYS A 1 60 ? 6.230 -10.827 -12.218 1.00 21.66 57 LYS A CA 1
ATOM 397 C C . LYS A 1 60 ? 6.716 -9.944 -13.354 1.00 19.92 57 LYS A C 1
ATOM 398 O O . LYS A 1 60 ? 6.001 -9.013 -13.749 1.00 19.97 57 LYS A O 1
ATOM 404 N N . ALA A 1 61 ? 7.881 -10.252 -13.923 1.00 18.68 58 ALA A N 1
ATOM 405 C CA . ALA A 1 61 ? 8.393 -9.487 -15.075 1.00 18.82 58 ALA A CA 1
ATOM 406 C C . ALA A 1 61 ? 7.463 -9.607 -16.303 1.00 18.31 58 ALA A C 1
ATOM 407 O O . ALA A 1 61 ? 7.117 -8.602 -16.924 1.00 16.20 58 ALA A O 1
ATOM 409 N N . LEU A 1 62 ? 7.056 -10.835 -16.634 1.00 17.07 59 LEU A N 1
ATOM 410 C CA . LEU A 1 62 ? 6.152 -11.039 -17.771 1.00 18.04 59 LEU A CA 1
ATOM 411 C C . LEU A 1 62 ? 4.767 -10.466 -17.526 1.00 17.50 59 LEU A C 1
ATOM 412 O O . LEU A 1 62 ? 4.134 -9.989 -18.467 1.00 17.43 59 LEU A O 1
ATOM 417 N N . LEU A 1 63 ? 4.288 -10.516 -16.276 1.00 16.96 60 LEU A N 1
ATOM 418 C CA . LEU A 1 63 ? 3.003 -9.924 -15.954 1.00 17.12 60 LEU A CA 1
ATOM 419 C C . LEU A 1 63 ? 3.068 -8.408 -16.168 1.00 18.12 60 LEU A C 1
ATOM 420 O O . LEU A 1 63 ? 2.144 -7.822 -16.722 1.00 17.83 60 LEU A O 1
ATOM 425 N N . ASP A 1 64 ? 4.186 -7.789 -15.797 1.00 18.69 61 ASP A N 1
ATOM 426 C CA . ASP A 1 64 ? 4.301 -6.333 -15.942 1.00 21.43 61 ASP A CA 1
ATOM 427 C C . ASP A 1 64 ? 4.364 -5.909 -17.414 1.00 20.70 61 ASP A C 1
ATOM 428 O O . ASP A 1 64 ? 3.666 -4.966 -17.818 1.00 19.93 61 ASP A O 1
ATOM 433 N N . SER A 1 65 ? 5.168 -6.619 -18.211 1.00 19.70 62 SER A N 1
ATOM 434 C CA . SER A 1 65 ? 5.324 -6.288 -19.628 1.00 19.58 62 SER A CA 1
ATOM 435 C C . SER A 1 65 ? 4.019 -6.546 -20.400 1.00 18.71 62 SER A C 1
ATOM 436 O O . SER A 1 65 ? 3.568 -5.697 -21.182 1.00 17.80 62 SER A O 1
ATOM 439 N N . SER A 1 66 ? 3.395 -7.695 -20.147 1.00 17.86 63 SER A N 1
ATOM 440 C CA . SER A 1 66 ? 2.136 -8.030 -20.813 1.00 18.37 63 SER A CA 1
ATOM 441 C C . SER A 1 66 ? 1.013 -7.065 -20.411 1.00 18.44 63 SER A C 1
ATOM 442 O O . SER A 1 66 ? 0.147 -6.736 -21.223 1.00 17.54 63 SER A O 1
ATOM 445 N N . HIS A 1 67 ? 1.030 -6.629 -19.156 1.00 18.52 64 HIS A N 1
ATOM 446 C CA . HIS A 1 67 ? 0.067 -5.653 -18.684 1.00 20.10 64 HIS A CA 1
ATOM 447 C C . HIS A 1 67 ? 0.252 -4.335 -19.435 1.00 19.86 64 HIS A C 1
ATOM 448 O O . HIS A 1 67 ? -0.734 -3.704 -19.831 1.00 19.96 64 HIS A O 1
ATOM 455 N N . ARG A 1 68 ? 1.501 -3.920 -19.625 1.00 19.50 65 ARG A N 1
ATOM 456 C CA . ARG A 1 68 ? 1.773 -2.683 -20.365 1.00 20.66 65 ARG A CA 1
ATOM 457 C C . ARG A 1 68 ? 1.296 -2.757 -21.795 1.00 19.31 65 ARG A C 1
ATOM 458 O O . ARG A 1 68 ? 0.827 -1.764 -22.350 1.00 17.74 65 ARG A O 1
ATOM 466 N N . TYR A 1 69 ? 1.425 -3.930 -22.395 1.00 18.25 66 TYR A N 1
ATOM 467 C CA . TYR A 1 69 ? 0.946 -4.114 -23.754 1.00 19.24 66 TYR A CA 1
ATOM 468 C C . TYR A 1 69 ? -0.579 -4.008 -23.809 1.00 19.86 66 TYR A C 1
ATOM 469 O O . TYR A 1 69 ? -1.107 -3.260 -24.609 1.00 19.72 66 TYR A O 1
ATOM 478 N N A GLU A 1 70 ? -1.283 -4.769 -22.971 0.70 20.88 67 GLU A N 1
ATOM 479 N N B GLU A 1 70 ? -1.257 -4.760 -22.938 0.30 20.10 67 GLU A N 1
ATOM 480 C CA A GLU A 1 70 ? -2.748 -4.701 -22.961 0.70 22.89 67 GLU A CA 1
ATOM 481 C CA B GLU A 1 70 ? -2.728 -4.770 -22.845 0.30 21.04 67 GLU A CA 1
ATOM 482 C C A GLU A 1 70 ? -3.241 -3.285 -22.670 0.70 22.42 67 GLU A C 1
ATOM 483 C C B GLU A 1 70 ? -3.320 -3.393 -22.520 0.30 21.62 67 GLU A C 1
ATOM 484 O O A GLU A 1 70 ? -4.180 -2.803 -23.307 0.70 22.05 67 GLU A O 1
ATOM 485 O O B GLU A 1 70 ? -4.403 -3.042 -22.990 0.30 21.99 67 GLU A O 1
ATOM 496 N N . ASP A 1 71 ? -2.590 -2.629 -21.718 1.00 21.60 68 ASP A N 1
ATOM 497 C CA . ASP A 1 71 ? -2.983 -1.291 -21.304 1.00 23.96 68 ASP A CA 1
ATOM 498 C C . ASP A 1 71 ? -2.827 -0.311 -22.473 1.00 21.64 68 ASP A C 1
ATOM 499 O O . ASP A 1 71 ? -3.682 0.565 -22.690 1.00 22.56 68 ASP A O 1
ATOM 504 N N . THR A 1 72 ? -1.745 -0.476 -23.238 1.00 20.08 69 THR A N 1
ATOM 505 C CA . THR A 1 72 ? -1.456 0.395 -24.357 1.00 20.18 69 THR A CA 1
ATOM 506 C C . THR A 1 72 ? -2.470 0.209 -25.485 1.00 22.04 69 THR A C 1
ATOM 507 O O . THR A 1 72 ? -2.899 1.179 -26.110 1.00 22.94 69 THR A O 1
ATOM 511 N N . VAL A 1 73 ? -2.847 -1.034 -25.761 1.00 22.03 70 VAL A N 1
ATOM 512 C CA . VAL A 1 73 ? -3.809 -1.297 -26.827 1.00 22.33 70 VAL A CA 1
ATOM 513 C C . VAL A 1 73 ? -5.227 -0.891 -26.435 1.00 23.68 70 VAL A C 1
ATOM 514 O O . VAL A 1 73 ? -5.936 -0.271 -27.239 1.00 24.33 70 VAL A O 1
ATOM 518 N N . HIS A 1 74 ? -5.627 -1.194 -25.194 1.00 24.12 71 HIS A N 1
ATOM 519 C CA . HIS A 1 74 ? -7.028 -1.039 -24.788 1.00 25.05 71 HIS A CA 1
ATOM 520 C C . HIS A 1 74 ? -7.434 0.033 -23.788 1.00 25.29 71 HIS A C 1
ATOM 521 O O . HIS A 1 74 ? -8.606 0.336 -23.702 1.00 27.08 71 HIS A O 1
ATOM 528 N N . HIS A 1 75 ? -6.502 0.617 -23.050 1.00 25.40 72 HIS A N 1
ATOM 529 C CA . HIS A 1 75 ? -6.880 1.567 -22.010 1.00 26.33 72 HIS A CA 1
ATOM 530 C C . HIS A 1 75 ? -6.278 2.952 -22.165 1.00 25.87 72 HIS A C 1
ATOM 531 O O . HIS A 1 75 ? -6.056 3.653 -21.168 1.00 27.54 72 HIS A O 1
ATOM 538 N N . LEU A 1 76 ? -6.019 3.359 -23.402 1.00 23.65 73 LEU A N 1
ATOM 539 C CA . LEU A 1 76 ? -5.500 4.717 -23.654 1.00 24.23 73 LEU A CA 1
ATOM 540 C C . LEU A 1 76 ? -6.536 5.646 -24.271 1.00 24.76 73 LEU A C 1
ATOM 541 O O . LEU A 1 76 ? -6.466 6.861 -24.076 1.00 23.36 73 LEU A O 1
ATOM 546 N N . ALA A 1 77 ? -7.470 5.074 -25.023 1.00 25.60 74 ALA A N 1
ATOM 547 C CA . ALA A 1 77 ? -8.488 5.868 -25.739 1.00 28.14 74 ALA A CA 1
ATOM 548 C C . ALA A 1 77 ? -9.304 6.803 -24.869 1.00 28.33 74 ALA A C 1
ATOM 549 O O . ALA A 1 77 ? -9.638 7.900 -25.316 1.00 27.54 74 ALA A O 1
ATOM 551 N N . ASP A 1 78 ? -9.647 6.380 -23.652 1.00 29.72 75 ASP A N 1
ATOM 552 C CA . ASP A 1 78 ? -10.458 7.226 -22.746 1.00 32.28 75 ASP A CA 1
ATOM 553 C C . ASP A 1 78 ? -9.705 8.468 -22.275 1.00 29.85 75 ASP A C 1
ATOM 554 O O . ASP A 1 78 ? -10.314 9.476 -21.890 1.00 29.88 75 ASP A O 1
ATOM 559 N N . HIS A 1 79 ? -8.380 8.388 -22.312 1.00 27.13 76 HIS A N 1
ATOM 560 C CA . HIS A 1 79 ? -7.526 9.504 -21.940 1.00 26.20 76 HIS A CA 1
ATOM 561 C C . HIS A 1 79 ? -7.268 10.445 -23.128 1.00 26.31 76 HIS A C 1
ATOM 562 O O . HIS A 1 79 ? -6.653 11.500 -22.966 1.00 28.01 76 HIS A O 1
ATOM 569 N N . GLY A 1 80 ? -7.745 10.068 -24.307 1.00 25.51 77 GLY A N 1
ATOM 570 C CA . GLY A 1 80 ? -7.549 10.872 -25.509 1.00 26.04 77 GLY A CA 1
ATOM 571 C C . GLY A 1 80 ? -6.193 10.643 -26.145 1.00 24.88 77 GLY A C 1
ATOM 572 O O . GLY A 1 80 ? -5.744 11.444 -26.953 1.00 26.29 77 GLY A O 1
ATOM 573 N N . ILE A 1 81 ? -5.558 9.528 -25.791 1.00 24.53 78 ILE A N 1
ATOM 574 C CA . ILE A 1 81 ? -4.235 9.179 -26.289 1.00 23.20 78 ILE A CA 1
ATOM 575 C C . ILE A 1 81 ? -4.363 8.135 -27.396 1.00 23.71 78 ILE A C 1
ATOM 576 O O . ILE A 1 81 ? -5.023 7.119 -27.218 1.00 22.08 78 ILE A O 1
ATOM 581 N N . THR A 1 82 ? -3.720 8.398 -28.530 1.00 24.28 79 THR A N 1
ATOM 582 C CA . THR A 1 82 ? -3.725 7.489 -29.679 1.00 24.96 79 THR A CA 1
ATOM 583 C C . THR A 1 82 ? -2.286 7.081 -29.970 1.00 24.46 79 THR A C 1
ATOM 584 O O . THR A 1 82 ? -1.349 7.843 -29.714 1.00 23.05 79 THR A O 1
ATOM 588 N N . THR A 1 83 ? -2.130 5.881 -30.512 1.00 24.20 80 THR A N 1
ATOM 589 C CA . THR A 1 83 ? -0.828 5.298 -30.764 1.00 24.66 80 THR A CA 1
ATOM 590 C C . THR A 1 83 ? -0.605 4.767 -32.173 1.00 25.03 80 THR A C 1
ATOM 591 O O . THR A 1 83 ? 0.530 4.440 -32.521 1.00 24.41 80 THR A O 1
ATOM 595 N N . GLY A 1 84 ? -1.661 4.653 -32.981 1.00 24.44 81 GLY A N 1
ATOM 596 C CA . GLY A 1 84 ? -1.512 3.995 -34.269 1.00 25.38 81 GLY A CA 1
ATOM 597 C C . GLY A 1 84 ? -1.244 2.519 -33.981 1.00 25.78 81 GLY A C 1
ATOM 598 O O . GLY A 1 84 ? -1.844 1.943 -33.068 1.00 25.45 81 GLY A O 1
ATOM 599 N N . GLU A 1 85 ? -0.330 1.914 -34.727 1.00 25.66 82 GLU A N 1
ATOM 600 C CA . GLU A 1 85 ? 0.015 0.496 -34.530 1.00 28.68 82 GLU A CA 1
ATOM 601 C C . GLU A 1 85 ? 0.670 0.253 -33.155 1.00 28.05 82 GLU A C 1
ATOM 602 O O . GLU A 1 85 ? 1.328 1.130 -32.628 1.00 30.40 82 GLU A O 1
ATOM 608 N N . VAL A 1 86 ? 0.434 -0.912 -32.564 1.00 25.94 83 VAL A N 1
ATOM 609 C CA . VAL A 1 86 ? 1.038 -1.303 -31.296 1.00 23.93 83 VAL A CA 1
ATOM 610 C C . VAL A 1 86 ? 1.557 -2.718 -31.527 1.00 25.28 83 VAL A C 1
ATOM 611 O O . VAL A 1 86 ? 0.818 -3.563 -32.000 1.00 26.08 83 VAL A O 1
ATOM 615 N N . ASN A 1 87 ? 2.829 -2.955 -31.224 1.00 24.89 84 ASN A N 1
ATOM 616 C CA . ASN A 1 87 ? 3.472 -4.260 -31.425 1.00 26.59 84 ASN A CA 1
ATOM 617 C C . ASN A 1 87 ? 4.341 -4.615 -30.243 1.00 25.02 84 ASN A C 1
ATOM 618 O O . ASN A 1 87 ? 4.797 -3.736 -29.523 1.00 23.56 84 ASN A O 1
ATOM 623 N N . PHE A 1 88 ? 4.578 -5.906 -30.052 1.00 23.69 85 PHE A N 1
ATOM 624 C CA . PHE A 1 88 ? 5.554 -6.365 -29.062 1.00 23.80 85 PHE A CA 1
ATOM 625 C C . PHE A 1 88 ? 6.521 -7.330 -29.738 1.00 23.14 85 PHE A C 1
ATOM 626 O O . PHE A 1 88 ? 6.162 -8.042 -30.689 1.00 22.39 85 PHE A O 1
ATOM 634 N N . ASP A 1 89 ? 7.745 -7.330 -29.241 1.00 23.85 86 ASP A N 1
ATOM 635 C CA . ASP A 1 89 ? 8.812 -8.202 -29.699 1.00 25.59 86 ASP A CA 1
ATOM 636 C C . ASP A 1 89 ? 9.029 -9.159 -28.525 1.00 23.22 86 ASP A C 1
ATOM 637 O O . ASP A 1 89 ? 9.642 -8.794 -27.530 1.00 21.53 86 ASP A O 1
ATOM 642 N N . LEU A 1 90 ? 8.476 -10.366 -28.635 1.00 22.24 87 LEU A N 1
ATOM 643 C CA . LEU A 1 90 ? 8.537 -11.344 -27.549 1.00 21.40 87 LEU A CA 1
ATOM 644 C C . LEU A 1 90 ? 9.956 -11.642 -27.094 1.00 19.69 87 LEU A C 1
ATOM 645 O O . LEU A 1 90 ? 10.206 -11.711 -25.892 1.00 20.12 87 LEU A O 1
ATOM 650 N N . ALA A 1 91 ? 10.892 -11.772 -28.034 1.00 19.53 88 ALA A N 1
ATOM 651 C CA . ALA A 1 91 ? 12.272 -12.065 -27.657 1.00 19.49 88 ALA A CA 1
ATOM 652 C C . ALA A 1 91 ? 12.857 -10.980 -26.756 1.00 19.26 88 ALA A C 1
ATOM 653 O O . ALA A 1 91 ? 13.614 -11.298 -25.856 1.00 19.25 88 ALA A O 1
ATOM 655 N N . LYS A 1 92 ? 12.522 -9.711 -27.005 1.00 19.35 89 LYS A N 1
ATOM 656 C CA . LYS A 1 92 ? 13.047 -8.611 -26.173 1.00 19.63 89 LYS A CA 1
ATOM 657 C C . LYS A 1 92 ? 12.353 -8.607 -24.819 1.00 19.15 89 LYS A C 1
ATOM 658 O O . LYS A 1 92 ? 12.974 -8.337 -23.790 1.00 19.59 89 LYS A O 1
ATOM 664 N N . LEU A 1 93 ? 11.056 -8.885 -24.831 1.00 18.80 90 LEU A N 1
ATOM 665 C CA . LEU A 1 93 ? 10.273 -8.952 -23.606 1.00 19.94 90 LEU A CA 1
ATOM 666 C C . LEU A 1 93 ? 10.859 -10.068 -22.709 1.00 19.59 90 LEU A C 1
ATOM 667 O O . LEU A 1 93 ? 11.123 -9.853 -21.523 1.00 18.79 90 LEU A O 1
ATOM 672 N N . LEU A 1 94 ? 11.113 -11.238 -23.289 1.00 19.96 91 LEU A N 1
ATOM 673 C CA . LEU A 1 94 ? 11.692 -12.350 -22.523 1.00 19.98 91 LEU A CA 1
ATOM 674 C C . LEU A 1 94 ? 13.133 -12.073 -22.097 1.00 19.84 91 LEU A C 1
ATOM 675 O O . LEU A 1 94 ? 13.519 -12.438 -20.995 1.00 18.90 91 LEU A O 1
ATOM 680 N N . ALA A 1 95 ? 13.925 -11.419 -22.956 1.00 20.19 92 ALA A N 1
ATOM 681 C CA . ALA A 1 95 ? 15.315 -11.098 -22.608 1.00 20.88 92 ALA A CA 1
ATOM 682 C C . ALA A 1 95 ? 15.377 -10.110 -21.434 1.00 20.72 92 ALA A C 1
ATOM 683 O O . ALA A 1 95 ? 16.310 -10.168 -20.645 1.00 20.09 92 ALA A O 1
ATOM 685 N N . ARG A 1 96 ? 14.407 -9.195 -21.340 1.00 20.57 93 ARG A N 1
ATOM 686 C CA . ARG A 1 96 ? 14.367 -8.230 -20.222 1.00 20.11 93 ARG A CA 1
ATOM 687 C C . ARG A 1 96 ? 14.216 -8.993 -18.913 1.00 19.84 93 ARG A C 1
ATOM 688 O O . ARG A 1 96 ? 14.863 -8.677 -17.899 1.00 18.41 93 ARG A O 1
ATOM 696 N N . LYS A 1 97 ? 13.317 -9.960 -18.944 1.00 19.13 94 LYS A N 1
ATOM 697 C CA . LYS A 1 97 ? 13.061 -10.816 -17.803 1.00 20.26 94 LYS A CA 1
ATOM 698 C C . LYS A 1 97 ? 14.333 -11.580 -17.432 1.00 20.62 94 LYS A C 1
ATOM 699 O O . LYS A 1 97 ? 14.691 -11.635 -16.248 1.00 18.77 94 LYS A O 1
ATOM 705 N N . ASP A 1 98 ? 15.028 -12.115 -18.441 1.00 21.34 95 ASP A N 1
ATOM 706 C CA . ASP A 1 98 ? 16.267 -12.874 -18.196 1.00 23.81 95 ASP A CA 1
ATOM 707 C C . ASP A 1 98 ? 17.351 -11.993 -17.595 1.00 23.86 95 ASP A C 1
ATOM 708 O O . ASP A 1 98 ? 18.106 -12.437 -16.718 1.00 22.35 95 ASP A O 1
ATOM 713 N N . LYS A 1 99 ? 17.426 -10.745 -18.061 1.00 23.28 96 LYS A N 1
ATOM 714 C CA . LYS A 1 99 ? 18.421 -9.806 -17.539 1.00 24.64 96 LYS A CA 1
ATOM 715 C C . LYS A 1 99 ? 18.158 -9.470 -16.064 1.00 22.50 96 LYS A C 1
ATOM 716 O O . LYS A 1 99 ? 19.092 -9.417 -15.245 1.00 21.50 96 LYS A O 1
ATOM 722 N N . ILE A 1 100 ? 16.894 -9.233 -15.737 1.00 20.73 97 ILE A N 1
ATOM 723 C CA . ILE A 1 100 ? 16.493 -8.918 -14.357 1.00 20.82 97 ILE A CA 1
ATOM 724 C C . ILE A 1 100 ? 16.872 -10.072 -13.434 1.00 21.10 97 ILE A C 1
ATOM 725 O O . ILE A 1 100 ? 17.409 -9.843 -12.347 1.00 21.22 97 ILE A O 1
ATOM 730 N N . VAL A 1 101 ? 16.592 -11.294 -13.877 1.00 20.22 98 VAL A N 1
ATOM 731 C CA . VAL A 1 101 ? 16.944 -12.486 -13.128 1.00 21.34 98 VAL A CA 1
ATOM 732 C C . VAL A 1 101 ? 18.450 -12.554 -12.917 1.00 22.28 98 VAL A C 1
ATOM 733 O O . VAL A 1 101 ? 18.890 -12.808 -11.814 1.00 21.57 98 VAL A O 1
ATOM 737 N N A ASP A 1 102 ? 19.232 -12.335 -13.979 0.50 25.27 99 ASP A N 1
ATOM 738 N N B ASP A 1 102 ? 19.227 -12.314 -13.974 0.50 24.48 99 ASP A N 1
ATOM 739 C CA A ASP A 1 102 ? 20.705 -12.357 -13.878 0.50 26.95 99 ASP A CA 1
ATOM 740 C CA B ASP A 1 102 ? 20.691 -12.353 -13.879 0.50 25.58 99 ASP A CA 1
ATOM 741 C C A ASP A 1 102 ? 21.242 -11.354 -12.853 0.50 26.90 99 ASP A C 1
ATOM 742 C C B ASP A 1 102 ? 21.227 -11.361 -12.844 0.50 26.09 99 ASP A C 1
ATOM 743 O O A ASP A 1 102 ? 22.102 -11.696 -12.043 0.50 25.72 99 ASP A O 1
ATOM 744 O O B ASP A 1 102 ? 22.074 -11.714 -12.025 0.50 25.01 99 ASP A O 1
ATOM 753 N N . GLN A 1 103 ? 20.736 -10.121 -12.902 1.00 27.61 100 GLN A N 1
ATOM 754 C CA . GLN A 1 103 ? 21.133 -9.065 -11.958 1.00 28.75 100 GLN A CA 1
ATOM 755 C C . GLN A 1 103 ? 20.860 -9.459 -10.508 1.00 26.22 100 GLN A C 1
ATOM 756 O O . GLN A 1 103 ? 21.702 -9.285 -9.637 1.00 25.11 100 GLN A O 1
ATOM 762 N N . LEU A 1 104 ? 19.652 -9.945 -10.263 1.00 24.18 101 LEU A N 1
ATOM 763 C CA . LEU A 1 104 ? 19.238 -10.321 -8.921 1.00 24.36 101 LEU A CA 1
ATOM 764 C C . LEU A 1 104 ? 20.008 -11.531 -8.382 1.00 24.31 101 LEU A C 1
ATOM 765 O O . LEU A 1 104 ? 20.424 -11.516 -7.228 1.00 23.76 101 LEU A O 1
ATOM 770 N N . THR A 1 105 ? 20.223 -12.556 -9.204 1.00 23.88 102 THR A N 1
ATOM 771 C CA . THR A 1 105 ? 20.992 -13.731 -8.729 1.00 24.67 102 THR A CA 1
ATOM 772 C C . THR A 1 105 ? 22.466 -13.370 -8.471 1.00 24.55 102 THR A C 1
ATOM 773 O O . THR A 1 105 ? 23.093 -13.881 -7.542 1.00 24.48 102 THR A O 1
ATOM 777 N N . GLY A 1 106 ? 23.000 -12.460 -9.279 1.00 25.25 103 GLY A N 1
ATOM 778 C CA . GLY A 1 106 ? 24.364 -11.947 -9.077 1.00 26.44 103 GLY A CA 1
ATOM 779 C C . GLY A 1 106 ? 24.422 -11.151 -7.784 1.00 27.32 103 GLY A C 1
ATOM 780 O O . GLY A 1 106 ? 25.428 -11.181 -7.057 1.00 27.55 103 GLY A O 1
ATOM 781 N N . GLY A 1 107 ? 23.333 -10.443 -7.484 1.00 27.36 104 GLY A N 1
ATOM 782 C CA . GLY A 1 107 ? 23.240 -9.668 -6.241 1.00 27.28 104 GLY A CA 1
ATOM 783 C C . GLY A 1 107 ? 23.287 -10.530 -4.985 1.00 26.25 104 GLY A C 1
ATOM 784 O O . GLY A 1 107 ? 23.918 -10.156 -3.991 1.00 26.15 104 GLY A O 1
ATOM 785 N N A ILE A 1 108 ? 22.626 -11.685 -5.017 0.50 25.80 105 ILE A N 1
ATOM 786 N N B ILE A 1 108 ? 22.621 -11.685 -5.029 0.50 25.36 105 ILE A N 1
ATOM 787 C CA A ILE A 1 108 ? 22.637 -12.573 -3.860 0.50 25.69 105 ILE A CA 1
ATOM 788 C CA B ILE A 1 108 ? 22.596 -12.588 -3.881 0.50 24.94 105 ILE A CA 1
ATOM 789 C C A ILE A 1 108 ? 24.029 -13.156 -3.653 0.50 25.65 105 ILE A C 1
ATOM 790 C C B ILE A 1 108 ? 23.986 -13.207 -3.658 0.50 25.21 105 ILE A C 1
ATOM 791 O O A ILE A 1 108 ? 24.507 -13.243 -2.526 0.50 24.46 105 ILE A O 1
ATOM 792 O O B ILE A 1 108 ? 24.423 -13.358 -2.520 0.50 24.07 105 ILE A O 1
ATOM 801 N N . ASP A 1 109 ? 24.663 -13.552 -4.754 1.00 25.38 106 ASP A N 1
ATOM 802 C CA . ASP A 1 109 ? 26.032 -14.084 -4.715 1.00 27.08 106 ASP A CA 1
ATOM 803 C C . ASP A 1 109 ? 26.938 -13.064 -3.987 1.00 27.68 106 ASP A C 1
ATOM 804 O O . ASP A 1 109 ? 27.708 -13.441 -3.090 1.00 26.78 106 ASP A O 1
ATOM 809 N N A GLN A 1 110 ? 26.814 -11.789 -4.372 0.50 28.30 107 GLN A N 1
ATOM 810 N N B GLN A 1 110 ? 26.834 -11.786 -4.357 0.50 27.64 107 GLN A N 1
ATOM 811 C CA A GLN A 1 110 ? 27.570 -10.699 -3.754 0.50 30.21 107 GLN A CA 1
ATOM 812 C CA B GLN A 1 110 ? 27.637 -10.748 -3.709 0.50 29.11 107 GLN A CA 1
ATOM 813 C C A GLN A 1 110 ? 27.257 -10.577 -2.259 0.50 29.28 107 GLN A C 1
ATOM 814 C C B GLN A 1 110 ? 27.264 -10.573 -2.235 0.50 28.67 107 GLN A C 1
ATOM 815 O O A GLN A 1 110 ? 28.159 -10.330 -1.457 0.50 29.34 107 GLN A O 1
ATOM 816 O O B GLN A 1 110 ? 28.138 -10.281 -1.417 0.50 28.84 107 GLN A O 1
ATOM 827 N N . LEU A 1 111 ? 25.984 -10.752 -1.896 1.00 28.06 108 LEU A N 1
ATOM 828 C CA . LEU A 1 111 ? 25.549 -10.666 -0.490 1.00 28.29 108 LEU A CA 1
ATOM 829 C C . LEU A 1 111 ? 26.184 -11.757 0.359 1.00 27.44 108 LEU A C 1
ATOM 830 O O . LEU A 1 111 ? 26.605 -11.489 1.480 1.00 26.76 108 LEU A O 1
ATOM 835 N N . LEU A 1 112 ? 26.246 -12.979 -0.166 1.00 26.49 109 LEU A N 1
ATOM 836 C CA . LEU A 1 112 ? 26.871 -14.056 0.582 1.00 27.40 109 LEU A CA 1
ATOM 837 C C . LEU A 1 112 ? 28.360 -13.753 0.750 1.00 27.99 109 LEU A C 1
ATOM 838 O O . LEU A 1 112 ? 28.863 -13.804 1.856 1.00 27.90 109 LEU A O 1
ATOM 843 N N . LYS A 1 113 ? 29.037 -13.386 -0.332 1.00 28.94 110 LYS A N 1
ATOM 844 C CA . LYS A 1 113 ? 30.460 -13.064 -0.254 1.00 31.24 110 LYS A CA 1
ATOM 845 C C . LYS A 1 113 ? 30.747 -11.955 0.757 1.00 31.41 110 LYS A C 1
ATOM 846 O O . LYS A 1 113 ? 31.678 -12.077 1.559 1.00 31.86 110 LYS A O 1
ATOM 852 N N . GLY A 1 114 ? 29.913 -10.917 0.757 1.00 31.03 111 GLY A N 1
ATOM 853 C CA . GLY A 1 114 ? 30.033 -9.802 1.699 1.00 31.07 111 GLY A CA 1
ATOM 854 C C . GLY A 1 114 ? 29.776 -10.183 3.142 1.00 29.89 111 GLY A C 1
ATOM 855 O O . GLY A 1 114 ? 30.316 -9.571 4.043 1.00 30.69 111 GLY A O 1
ATOM 856 N N . ASN A 1 115 ? 28.942 -11.197 3.369 1.00 29.02 112 ASN A N 1
ATOM 857 C CA . ASN A 1 115 ? 28.664 -11.668 4.731 1.00 28.18 112 ASN A CA 1
ATOM 858 C C . ASN A 1 115 ? 29.645 -12.759 5.183 1.00 27.92 112 ASN A C 1
ATOM 859 O O . ASN A 1 115 ? 29.539 -13.256 6.285 1.00 27.42 112 ASN A O 1
ATOM 864 N N . GLY A 1 116 ? 30.610 -13.107 4.337 1.00 28.49 113 GLY A N 1
ATOM 865 C CA . GLY A 1 116 ? 31.627 -14.105 4.711 1.00 28.95 113 GLY A CA 1
ATOM 866 C C . GLY A 1 116 ? 31.081 -15.521 4.728 1.00 28.33 113 GLY A C 1
ATOM 867 O O . GLY A 1 116 ? 31.563 -16.372 5.483 1.00 28.16 113 GLY A O 1
ATOM 868 N N . ILE A 1 117 ? 30.072 -15.759 3.892 1.00 27.80 114 ILE A N 1
ATOM 869 C CA . ILE A 1 117 ? 29.411 -17.060 3.781 1.00 26.95 114 ILE A CA 1
ATOM 870 C C . ILE A 1 117 ? 29.985 -17.771 2.577 1.00 28.09 114 ILE A C 1
ATOM 871 O O . ILE A 1 117 ? 30.121 -17.158 1.528 1.00 27.38 114 ILE A O 1
ATOM 876 N N A GLU A 1 118 ? 30.319 -19.052 2.714 0.50 28.28 115 GLU A N 1
ATOM 877 N N B GLU A 1 118 ? 30.325 -19.053 2.717 0.50 28.33 115 GLU A N 1
ATOM 878 C CA A GLU A 1 118 ? 30.873 -19.799 1.585 0.50 29.30 115 GLU A CA 1
ATOM 879 C CA B GLU A 1 118 ? 30.865 -19.793 1.580 0.50 29.36 115 GLU A CA 1
ATOM 880 C C A GLU A 1 118 ? 29.759 -20.518 0.835 0.50 27.81 115 GLU A C 1
ATOM 881 C C B GLU A 1 118 ? 29.726 -20.477 0.842 0.50 27.81 115 GLU A C 1
ATOM 882 O O A GLU A 1 118 ? 28.989 -21.271 1.423 0.50 26.99 115 GLU A O 1
ATOM 883 O O B GLU A 1 118 ? 28.906 -21.163 1.446 0.50 26.81 115 GLU A O 1
ATOM 894 N N . TRP A 1 119 ? 29.659 -20.237 -0.459 1.00 27.26 116 TRP A N 1
ATOM 895 C CA . TRP A 1 119 ? 28.658 -20.854 -1.307 1.00 26.38 116 TRP A CA 1
ATOM 896 C C . TRP A 1 119 ? 29.332 -22.064 -1.916 1.00 26.42 116 TRP A C 1
ATOM 897 O O . TRP A 1 119 ? 30.250 -21.944 -2.731 1.00 27.57 116 TRP A O 1
ATOM 908 N N . LEU A 1 120 ? 28.927 -23.233 -1.441 1.00 25.58 117 LEU A N 1
ATOM 909 C CA . LEU A 1 120 ? 29.428 -24.489 -1.958 1.00 25.64 117 LEU A CA 1
ATOM 910 C C . LEU A 1 120 ? 28.527 -24.879 -3.138 1.00 25.40 117 LEU A C 1
ATOM 911 O O . LEU A 1 120 ? 27.322 -25.167 -2.975 1.00 24.52 117 LEU A O 1
ATOM 916 N N . LYS A 1 121 ? 29.116 -24.856 -4.329 1.00 25.95 118 LYS A N 1
ATOM 917 C CA . LYS A 1 121 ? 28.392 -25.137 -5.568 1.00 26.58 118 LYS A CA 1
ATOM 918 C C . LYS A 1 121 ? 28.381 -26.629 -5.843 1.00 25.38 118 LYS A C 1
ATOM 919 O O . LYS A 1 121 ? 29.376 -27.204 -6.275 1.00 26.93 118 LYS A O 1
ATOM 925 N N . GLY A 1 122 ? 27.230 -27.237 -5.590 1.00 24.60 119 GLY A N 1
ATOM 926 C CA . GLY A 1 122 ? 27.043 -28.664 -5.729 1.00 25.26 119 GLY A CA 1
ATOM 927 C C . GLY A 1 122 ? 25.866 -29.124 -4.898 1.00 25.66 119 GLY A C 1
ATOM 928 O O . GLY A 1 122 ? 25.017 -28.311 -4.528 1.00 25.56 119 GLY A O 1
ATOM 929 N N A THR A 1 123 ? 25.859 -30.417 -4.560 0.70 26.66 120 THR A N 1
ATOM 930 N N B THR A 1 123 ? 25.801 -30.423 -4.609 0.30 26.10 120 THR A N 1
ATOM 931 C CA A THR A 1 123 ? 24.752 -31.058 -3.859 0.70 27.20 120 THR A CA 1
ATOM 932 C CA B THR A 1 123 ? 24.698 -30.974 -3.830 0.30 26.01 120 THR A CA 1
ATOM 933 C C A THR A 1 123 ? 25.091 -31.452 -2.430 0.70 27.25 120 THR A C 1
ATOM 934 C C B THR A 1 123 ? 25.107 -31.303 -2.415 0.30 26.58 120 THR A C 1
ATOM 935 O O A THR A 1 123 ? 26.201 -31.919 -2.149 0.70 27.60 120 THR A O 1
ATOM 936 O O B THR A 1 123 ? 26.278 -31.561 -2.132 0.30 27.24 120 THR A O 1
ATOM 943 N N . GLY A 1 124 ? 24.111 -31.311 -1.536 1.00 26.79 121 GLY A N 1
ATOM 944 C CA . GLY A 1 124 ? 24.300 -31.615 -0.129 1.00 26.80 121 GLY A CA 1
ATOM 945 C C . GLY A 1 124 ? 23.346 -32.695 0.343 1.00 27.00 121 GLY A C 1
ATOM 946 O O . GLY A 1 124 ? 22.201 -32.744 -0.085 1.00 27.13 121 GLY A O 1
ATOM 947 N N A LYS A 1 125 ? 23.840 -33.567 1.220 0.50 27.35 122 LYS A N 1
ATOM 948 N N B LYS A 1 125 ? 23.836 -33.566 1.220 0.50 27.24 122 LYS A N 1
ATOM 949 C CA A LYS A 1 125 ? 23.049 -34.654 1.800 0.50 27.43 122 LYS A CA 1
ATOM 950 C CA B LYS A 1 125 ? 23.024 -34.629 1.806 0.50 27.25 122 LYS A CA 1
ATOM 951 C C A LYS A 1 125 ? 23.326 -34.735 3.306 0.50 27.13 122 LYS A C 1
ATOM 952 C C B LYS A 1 125 ? 23.319 -34.717 3.304 0.50 27.02 122 LYS A C 1
ATOM 953 O O A LYS A 1 125 ? 24.484 -34.734 3.727 0.50 27.02 122 LYS A O 1
ATOM 954 O O B LYS A 1 125 ? 24.481 -34.708 3.715 0.50 26.90 122 LYS A O 1
ATOM 965 N N . LEU A 1 126 ? 22.264 -34.802 4.110 1.00 26.52 123 LEU A N 1
ATOM 966 C CA . LEU A 1 126 ? 22.399 -34.898 5.564 1.00 26.73 123 LEU A CA 1
ATOM 967 C C . LEU A 1 126 ? 22.716 -36.354 5.938 1.00 28.32 123 LEU A C 1
ATOM 968 O O . LEU A 1 126 ? 22.004 -37.262 5.543 1.00 28.73 123 LEU A O 1
ATOM 973 N N . LEU A 1 127 ? 23.786 -36.550 6.692 1.00 29.38 124 LEU A N 1
ATOM 974 C CA . LEU A 1 127 ? 24.193 -37.882 7.135 1.00 31.14 124 LEU A CA 1
ATOM 975 C C . LEU A 1 127 ? 23.956 -38.004 8.630 1.00 32.34 124 LEU A C 1
ATOM 976 O O . LEU A 1 127 ? 23.561 -37.045 9.290 1.00 31.11 124 LEU A O 1
ATOM 981 N N . ALA A 1 128 ? 24.209 -39.194 9.165 1.00 34.03 125 ALA A N 1
ATOM 982 C CA . ALA A 1 128 ? 24.084 -39.423 10.596 1.00 35.19 125 ALA A CA 1
ATOM 983 C C . ALA A 1 128 ? 25.048 -38.483 11.316 1.00 35.74 125 ALA A C 1
ATOM 984 O O . ALA A 1 128 ? 26.102 -38.117 10.762 1.00 33.89 125 ALA A O 1
ATOM 986 N N . GLY A 1 129 ? 24.681 -38.107 12.543 1.00 36.17 126 GLY A N 1
ATOM 987 C CA . GLY A 1 129 ? 25.500 -37.238 13.382 1.00 36.13 126 GLY A CA 1
ATOM 988 C C . GLY A 1 129 ? 25.603 -35.821 12.863 1.00 35.68 126 GLY A C 1
ATOM 989 O O . GLY A 1 129 ? 26.578 -35.117 13.168 1.00 35.66 126 GLY A O 1
ATOM 990 N N . LYS A 1 130 ? 24.604 -35.415 12.071 1.00 34.41 127 LYS A N 1
ATOM 991 C CA . LYS A 1 130 ? 24.547 -34.086 11.436 1.00 33.89 127 LYS A CA 1
ATOM 992 C C . LYS A 1 130 ? 25.711 -33.743 10.516 1.00 33.79 127 LYS A C 1
ATOM 993 O O . LYS A 1 130 ? 25.936 -32.558 10.209 1.00 34.14 127 LYS A O 1
ATOM 999 N N . LYS A 1 131 ? 26.455 -34.753 10.073 1.00 33.41 128 LYS A N 1
ATOM 1000 C CA . LYS A 1 131 ? 27.512 -34.495 9.103 1.00 32.60 128 LYS A CA 1
ATOM 1001 C C . LYS A 1 131 ? 26.826 -34.254 7.764 1.00 31.04 128 LYS A C 1
ATOM 1002 O O . LYS A 1 131 ? 25.707 -34.717 7.536 1.00 30.44 128 LYS A O 1
ATOM 1008 N N . VAL A 1 132 ? 27.489 -33.525 6.879 1.00 29.65 129 VAL A N 1
ATOM 1009 C CA . VAL A 1 132 ? 26.907 -33.209 5.598 1.00 28.41 129 VAL A CA 1
ATOM 1010 C C . VAL A 1 132 ? 27.872 -33.560 4.474 1.00 28.53 129 VAL A C 1
ATOM 1011 O O . VAL A 1 132 ? 29.029 -33.138 4.478 1.00 28.32 129 VAL A O 1
ATOM 1015 N N . GLU A 1 133 ? 27.373 -34.340 3.527 1.00 28.30 130 GLU A N 1
ATOM 1016 C CA . GLU A 1 133 ? 28.126 -34.729 2.354 1.00 29.91 130 GLU A CA 1
ATOM 1017 C C . GLU A 1 133 ? 27.929 -33.678 1.279 1.00 28.55 130 GLU A C 1
ATOM 1018 O O . GLU A 1 133 ? 26.808 -33.484 0.819 1.00 28.06 130 GLU A O 1
ATOM 1024 N N . PHE A 1 134 ? 29.010 -33.008 0.886 1.00 27.71 131 PHE A N 1
ATOM 1025 C CA . PHE A 1 134 ? 28.971 -32.018 -0.173 1.00 27.35 131 PHE A CA 1
ATOM 1026 C C . PHE A 1 134 ? 29.670 -32.582 -1.393 1.00 28.61 131 PHE A C 1
ATOM 1027 O O . PHE A 1 134 ? 30.875 -32.832 -1.350 1.00 28.76 131 PHE A O 1
ATOM 1035 N N . VAL A 1 135 ? 28.906 -32.799 -2.462 1.00 28.64 132 VAL A N 1
ATOM 1036 C CA . VAL A 1 135 ? 29.451 -33.266 -3.729 1.00 29.45 132 VAL A CA 1
ATOM 1037 C C . VAL A 1 135 ? 29.486 -32.052 -4.659 1.00 29.29 132 VAL A C 1
ATOM 1038 O O . VAL A 1 135 ? 28.438 -31.609 -5.136 1.00 29.93 132 VAL A O 1
ATOM 1042 N N . PRO A 1 136 ? 30.682 -31.490 -4.900 1.00 29.69 133 PRO A N 1
ATOM 1043 C CA . PRO A 1 136 ? 30.764 -30.300 -5.758 1.00 30.22 133 PRO A CA 1
ATOM 1044 C C . PRO A 1 136 ? 30.547 -30.645 -7.228 1.00 30.61 133 PRO A C 1
ATOM 1045 O O . PRO A 1 136 ? 30.702 -31.809 -7.619 1.00 30.87 133 PRO A O 1
ATOM 1049 N N . HIS A 1 137 ? 30.177 -29.649 -8.033 1.00 31.23 134 HIS A N 1
ATOM 1050 C CA . HIS A 1 137 ? 30.026 -29.877 -9.463 1.00 31.92 134 HIS A CA 1
ATOM 1051 C C . HIS A 1 137 ? 31.332 -30.394 -10.021 1.00 32.59 134 HIS A C 1
ATOM 1052 O O . HIS A 1 137 ? 31.336 -31.309 -10.841 1.00 34.38 134 HIS A O 1
ATOM 1059 N N . GLU A 1 138 ? 32.430 -29.790 -9.578 1.00 34.90 135 GLU A N 1
ATOM 1060 C CA . GLU A 1 138 ? 33.773 -30.193 -10.005 1.00 38.10 135 GLU A CA 1
ATOM 1061 C C . GLU A 1 138 ? 34.655 -30.391 -8.773 1.00 37.27 135 GLU A C 1
ATOM 1062 O O . GLU A 1 138 ? 34.790 -29.485 -7.949 1.00 35.50 135 GLU A O 1
ATOM 1068 N N . GLY A 1 139 ? 35.243 -31.574 -8.638 1.00 38.18 136 GLY A N 1
ATOM 1069 C CA . GLY A 1 139 ? 36.187 -31.822 -7.558 1.00 38.58 136 GLY A CA 1
ATOM 1070 C C . GLY A 1 139 ? 35.846 -32.844 -6.495 1.00 38.42 136 GLY A C 1
ATOM 1071 O O . GLY A 1 139 ? 34.882 -33.606 -6.602 1.00 36.45 136 GLY A O 1
ATOM 1072 N N . GLU A 1 140 ? 36.659 -32.816 -5.443 1.00 38.46 137 GLU A N 1
ATOM 1073 C CA . GLU A 1 140 ? 36.562 -33.768 -4.359 1.00 39.54 137 GLU A CA 1
ATOM 1074 C C . GLU A 1 140 ? 35.366 -33.552 -3.422 1.00 36.34 137 GLU A C 1
ATOM 1075 O O . GLU A 1 140 ? 35.088 -32.442 -2.975 1.00 33.89 137 GLU A O 1
ATOM 1081 N N . THR A 1 141 ? 34.680 -34.648 -3.139 1.00 35.47 138 THR A N 1
ATOM 1082 C CA . THR A 1 141 ? 33.575 -34.671 -2.198 1.00 34.91 138 THR A CA 1
ATOM 1083 C C . THR A 1 141 ? 34.104 -34.352 -0.806 1.00 35.54 138 THR A C 1
ATOM 1084 O O . THR A 1 141 ? 35.197 -34.804 -0.442 1.00 35.34 138 THR A O 1
ATOM 1088 N N . GLN A 1 142 ? 33.350 -33.573 -0.032 1.00 35.14 139 GLN A N 1
ATOM 1089 C CA . GLN A 1 142 ? 33.754 -33.216 1.329 1.00 34.91 139 GLN A CA 1
ATOM 1090 C C . GLN A 1 142 ? 32.695 -33.672 2.313 1.00 34.56 139 GLN A C 1
ATOM 1091 O O . GLN A 1 142 ? 31.501 -33.701 1.987 1.00 32.28 139 GLN A O 1
ATOM 1097 N N . ILE A 1 143 ? 33.133 -34.023 3.518 1.00 33.09 140 ILE A N 1
ATOM 1098 C CA . ILE A 1 143 ? 32.223 -34.414 4.581 1.00 33.83 140 ILE A CA 1
ATOM 1099 C C . ILE A 1 143 ? 32.365 -33.323 5.621 1.00 33.14 140 ILE A C 1
ATOM 1100 O O . ILE A 1 143 ? 33.406 -33.226 6.283 1.00 34.10 140 ILE A O 1
ATOM 1105 N N . LEU A 1 144 ? 31.332 -32.483 5.734 1.00 31.23 141 LEU A N 1
ATOM 1106 C CA . LEU A 1 144 ? 31.324 -31.368 6.677 1.00 30.60 141 LEU A CA 1
ATOM 1107 C C . LEU A 1 144 ? 30.752 -31.839 8.006 1.00 30.12 141 LEU A C 1
ATOM 1108 O O . LEU A 1 144 ? 29.893 -32.717 8.032 1.00 29.57 141 LEU A O 1
ATOM 1113 N N . GLU A 1 145 ? 31.202 -31.229 9.102 1.00 31.07 142 GLU A N 1
ATOM 1114 C CA . GLU A 1 145 ? 30.765 -31.619 10.435 1.00 32.91 142 GLU A CA 1
ATOM 1115 C C . GLU A 1 145 ? 30.235 -30.430 11.232 1.00 31.52 142 GLU A C 1
ATOM 1116 O O . GLU A 1 145 ? 30.806 -30.055 12.253 1.00 30.94 142 GLU A O 1
ATOM 1122 N N . PRO A 1 146 ? 29.107 -29.851 10.789 1.00 30.40 143 PRO A N 1
ATOM 1123 C CA . PRO A 1 146 ? 28.545 -28.704 11.491 1.00 29.91 143 PRO A CA 1
ATOM 1124 C C . PRO A 1 146 ? 27.770 -29.103 12.735 1.00 30.81 143 PRO A C 1
ATOM 1125 O O . PRO A 1 146 ? 27.377 -30.266 12.875 1.00 30.70 143 PRO A O 1
ATOM 1129 N N . LYS A 1 147 ? 27.569 -28.155 13.648 1.00 30.59 144 LYS A N 1
ATOM 1130 C CA . LYS A 1 147 ? 26.739 -28.432 14.815 1.00 31.36 144 LYS A CA 1
ATOM 1131 C C . LYS A 1 147 ? 25.270 -28.290 14.429 1.00 29.08 144 LYS A C 1
ATOM 1132 O O . LYS A 1 147 ? 24.403 -28.949 15.014 1.00 29.20 144 LYS A O 1
ATOM 1138 N N . TYR A 1 148 ? 24.999 -27.405 13.466 1.00 27.33 145 TYR A N 1
ATOM 1139 C CA . TYR A 1 148 ? 23.634 -27.133 13.028 1.00 25.53 145 TYR A CA 1
ATOM 1140 C C . TYR A 1 148 ? 23.450 -27.263 11.535 1.00 24.64 145 TYR A C 1
ATOM 1141 O O . TYR A 1 148 ? 24.354 -26.949 10.754 1.00 23.91 145 TYR A O 1
ATOM 1150 N N . VAL A 1 149 ? 22.255 -27.698 11.145 1.00 23.56 146 VAL A N 1
ATOM 1151 C CA . VAL A 1 149 ? 21.904 -27.860 9.742 1.00 23.20 146 VAL A CA 1
ATOM 1152 C C . VAL A 1 149 ? 20.475 -27.353 9.469 1.00 22.30 146 VAL A C 1
ATOM 1153 O O . VAL A 1 149 ? 19.547 -27.640 10.229 1.00 22.12 146 VAL A O 1
ATOM 1157 N N . ILE A 1 150 ? 20.323 -26.564 8.407 1.00 21.61 147 ILE A N 1
ATOM 1158 C CA . ILE A 1 150 ? 19.010 -26.081 7.960 1.00 21.02 147 ILE A CA 1
ATOM 1159 C C . ILE A 1 150 ? 18.722 -26.708 6.583 1.00 21.13 147 ILE A C 1
ATOM 1160 O O . ILE A 1 150 ? 19.473 -26.510 5.612 1.00 21.11 147 ILE A O 1
ATOM 1165 N N . LEU A 1 151 ? 17.656 -27.497 6.519 1.00 21.07 148 LEU A N 1
ATOM 1166 C CA . LEU A 1 151 ? 17.227 -28.139 5.279 1.00 20.79 148 LEU A CA 1
ATOM 1167 C C . LEU A 1 151 ? 16.264 -27.190 4.584 1.00 19.80 148 LEU A C 1
ATOM 1168 O O . LEU A 1 151 ? 15.201 -26.883 5.124 1.00 20.68 148 LEU A O 1
ATOM 1173 N N . ALA A 1 152 ? 16.628 -26.749 3.388 1.00 19.28 149 ALA A N 1
ATOM 1174 C CA . ALA A 1 152 ? 15.856 -25.769 2.647 1.00 18.57 149 ALA A CA 1
ATOM 1175 C C . ALA A 1 152 ? 15.861 -26.139 1.160 1.00 18.76 149 ALA A C 1
ATOM 1176 O O . ALA A 1 152 ? 16.149 -25.305 0.297 1.00 17.51 149 ALA A O 1
ATOM 1178 N N . SER A 1 153 ? 15.486 -27.387 0.872 1.00 18.56 150 SER A N 1
ATOM 1179 C CA . SER A 1 153 ? 15.563 -27.934 -0.482 1.00 19.10 150 SER A CA 1
ATOM 1180 C C . SER A 1 153 ? 14.405 -27.578 -1.422 1.00 19.66 150 SER A C 1
ATOM 1181 O O . SER A 1 153 ? 14.435 -27.922 -2.628 1.00 19.75 150 SER A O 1
ATOM 1184 N N . GLY A 1 154 ? 13.393 -26.917 -0.874 1.00 19.66 151 GLY A N 1
ATOM 1185 C CA . GLY A 1 154 ? 12.292 -26.396 -1.663 1.00 20.22 151 GLY A CA 1
ATOM 1186 C C . GLY A 1 154 ? 11.326 -27.366 -2.311 1.00 20.72 151 GLY A C 1
ATOM 1187 O O . GLY A 1 154 ? 11.003 -28.426 -1.743 1.00 20.70 151 GLY A O 1
ATOM 1188 N N . SER A 1 155 ? 10.869 -26.979 -3.510 1.00 20.02 152 SER A N 1
ATOM 1189 C CA . SER A 1 155 ? 9.859 -27.722 -4.242 1.00 21.04 152 SER A CA 1
ATOM 1190 C C . SER A 1 155 ? 10.133 -27.858 -5.734 1.00 20.85 152 SER A C 1
ATOM 1191 O O . SER A 1 155 ? 11.065 -27.251 -6.286 1.00 19.88 152 SER A O 1
ATOM 1194 N N . VAL A 1 156 ? 9.286 -28.683 -6.357 1.00 21.82 153 VAL A N 1
ATOM 1195 C CA . VAL A 1 156 ? 9.236 -28.908 -7.807 1.00 21.42 153 VAL A CA 1
ATOM 1196 C C . VAL A 1 156 ? 7.755 -29.038 -8.194 1.00 21.09 153 VAL A C 1
ATOM 1197 O O . VAL A 1 156 ? 6.885 -29.209 -7.329 1.00 21.27 153 VAL A O 1
ATOM 1201 N N . PRO A 1 157 ? 7.455 -28.973 -9.496 1.00 21.62 154 PRO A N 1
ATOM 1202 C CA . PRO A 1 157 ? 6.054 -29.100 -9.861 1.00 21.05 154 PRO A CA 1
ATOM 1203 C C . PRO A 1 157 ? 5.483 -30.481 -9.621 1.00 21.32 154 PRO A C 1
ATOM 1204 O O . PRO A 1 157 ? 6.208 -31.455 -9.648 1.00 20.65 154 PRO A O 1
ATOM 1208 N N . VAL A 1 158 ? 4.193 -30.526 -9.298 1.00 21.69 155 VAL A N 1
ATOM 1209 C CA . VAL A 1 158 ? 3.467 -31.779 -9.219 1.00 22.67 155 VAL A CA 1
ATOM 1210 C C . VAL A 1 158 ? 3.349 -32.256 -10.672 1.00 23.60 155 VAL A C 1
ATOM 1211 O O . VAL A 1 158 ? 3.111 -31.453 -11.591 1.00 21.65 155 VAL A O 1
ATOM 1215 N N . ASN A 1 159 ? 3.529 -33.555 -10.860 1.00 24.66 156 ASN A N 1
ATOM 1216 C CA . ASN A 1 159 ? 3.440 -34.202 -12.163 1.00 27.30 156 ASN A CA 1
ATOM 1217 C C . ASN A 1 159 ? 2.065 -34.827 -12.336 1.00 26.66 156 ASN A C 1
ATOM 1218 O O . ASN A 1 159 ? 1.472 -35.287 -11.368 1.00 27.99 156 ASN A O 1
ATOM 1223 N N . ILE A 1 160 ? 1.555 -34.804 -13.562 1.00 26.54 157 ILE A N 1
ATOM 1224 C CA . ILE A 1 160 ? 0.298 -35.456 -13.905 1.00 27.70 157 ILE A CA 1
ATOM 1225 C C . ILE A 1 160 ? 0.691 -36.540 -14.908 1.00 27.33 157 ILE A C 1
ATOM 1226 O O . ILE A 1 160 ? 1.048 -36.238 -16.032 1.00 25.27 157 ILE A O 1
ATOM 1231 N N . PRO A 1 161 ? 0.659 -37.804 -14.498 1.00 28.81 158 PRO A N 1
ATOM 1232 C CA . PRO A 1 161 ? 1.008 -38.909 -15.390 1.00 30.16 158 PRO A CA 1
ATOM 1233 C C . PRO A 1 161 ? 0.332 -38.896 -16.768 1.00 29.94 158 PRO A C 1
ATOM 1234 O O . PRO A 1 161 ? 0.976 -39.218 -17.758 1.00 30.17 158 PRO A O 1
ATOM 1238 N N . VAL A 1 162 ? -0.937 -38.503 -16.836 1.00 29.78 159 VAL A N 1
ATOM 1239 C CA . VAL A 1 162 ? -1.660 -38.479 -18.120 1.00 29.97 159 VAL A CA 1
ATOM 1240 C C . VAL A 1 162 ? -1.387 -37.223 -18.979 1.00 28.99 159 VAL A C 1
ATOM 1241 O O . VAL A 1 162 ? -1.887 -37.111 -20.104 1.00 28.34 159 VAL A O 1
ATOM 1245 N N . ALA A 1 163 ? -0.589 -36.293 -18.452 1.00 27.39 160 ALA A N 1
ATOM 1246 C CA . ALA A 1 163 ? -0.185 -35.094 -19.180 1.00 27.21 160 ALA A CA 1
ATOM 1247 C C . ALA A 1 163 ? 1.311 -34.861 -18.922 1.00 26.58 160 ALA A C 1
ATOM 1248 O O . ALA A 1 163 ? 1.700 -33.888 -18.270 1.00 26.24 160 ALA A O 1
ATOM 1250 N N . PRO A 1 164 ? 2.159 -35.762 -19.434 1.00 27.55 161 PRO A N 1
ATOM 1251 C CA . PRO A 1 164 ? 3.605 -35.665 -19.196 1.00 27.72 161 PRO A CA 1
ATOM 1252 C C . PRO A 1 164 ? 4.286 -34.474 -19.860 1.00 27.38 161 PRO A C 1
ATOM 1253 O O . PRO A 1 164 ? 4.047 -34.193 -21.027 1.00 27.28 161 PRO A O 1
ATOM 1257 N N . VAL A 1 165 ? 5.141 -33.799 -19.097 1.00 27.71 162 VAL A N 1
ATOM 1258 C CA . VAL A 1 165 ? 5.863 -32.627 -19.562 1.00 29.03 162 VAL A CA 1
ATOM 1259 C C . VAL A 1 165 ? 7.009 -33.058 -20.470 1.00 31.64 162 VAL A C 1
ATOM 1260 O O . VAL A 1 165 ? 7.784 -33.946 -20.103 1.00 33.85 162 VAL A O 1
ATOM 1264 N N . ASP A 1 166 ? 7.101 -32.451 -21.654 1.00 32.23 163 ASP A N 1
ATOM 1265 C CA . ASP A 1 166 ? 8.181 -32.755 -22.617 1.00 34.42 163 ASP A CA 1
ATOM 1266 C C . ASP A 1 166 ? 9.026 -31.510 -22.952 1.00 35.81 163 ASP A C 1
ATOM 1267 O O . ASP A 1 166 ? 9.841 -31.545 -23.869 1.00 35.90 163 ASP A O 1
ATOM 1272 N N . GLN A 1 167 ? 8.801 -30.414 -22.224 1.00 35.31 164 GLN A N 1
ATOM 1273 C CA . GLN A 1 167 ? 9.543 -29.162 -22.401 1.00 37.38 164 GLN A CA 1
ATOM 1274 C C . GLN A 1 167 ? 9.307 -28.483 -23.759 1.00 34.94 164 GLN A C 1
ATOM 1275 O O . GLN A 1 167 ? 9.955 -27.486 -24.062 1.00 33.34 164 GLN A O 1
ATOM 1281 N N . ASP A 1 168 ? 8.367 -29.001 -24.549 1.00 31.59 165 ASP A N 1
ATOM 1282 C CA . ASP A 1 168 ? 8.096 -28.461 -25.878 1.00 30.01 165 ASP A CA 1
ATOM 1283 C C . ASP A 1 168 ? 6.598 -28.138 -26.054 1.00 27.50 165 ASP A C 1
ATOM 1284 O O . ASP A 1 168 ? 6.207 -26.981 -25.919 1.00 25.73 165 ASP A O 1
ATOM 1289 N N . ILE A 1 169 ? 5.772 -29.144 -26.335 1.00 26.00 166 ILE A N 1
ATOM 1290 C CA . ILE A 1 169 ? 4.332 -28.926 -26.496 1.00 25.18 166 ILE A CA 1
ATOM 1291 C C . ILE A 1 169 ? 3.617 -28.892 -25.140 1.00 23.28 166 ILE A C 1
ATOM 1292 O O . ILE A 1 169 ? 2.683 -28.109 -24.950 1.00 22.68 166 ILE A O 1
ATOM 1297 N N . ILE A 1 170 ? 4.031 -29.770 -24.236 1.00 22.06 167 ILE A N 1
ATOM 1298 C CA . ILE A 1 170 ? 3.499 -29.806 -22.883 1.00 21.48 167 ILE A CA 1
ATOM 1299 C C . ILE A 1 170 ? 4.606 -29.350 -21.941 1.00 21.29 167 ILE A C 1
ATOM 1300 O O . ILE A 1 170 ? 5.628 -30.032 -21.790 1.00 20.84 167 ILE A O 1
ATOM 1305 N N . VAL A 1 171 ? 4.400 -28.192 -21.310 1.00 20.39 168 VAL A N 1
ATOM 1306 C CA . VAL A 1 171 ? 5.400 -27.622 -20.423 1.00 20.45 168 VAL A CA 1
ATOM 1307 C C . VAL A 1 171 ? 4.917 -27.492 -18.993 1.00 19.96 168 VAL A C 1
ATOM 1308 O O . VAL A 1 171 ? 3.725 -27.606 -18.722 1.00 19.85 168 VAL A O 1
ATOM 1312 N N . ASP A 1 172 ? 5.867 -27.287 -18.077 1.00 20.50 169 ASP A N 1
ATOM 1313 C CA . ASP A 1 172 ? 5.528 -26.933 -16.701 1.00 21.12 169 ASP A CA 1
ATOM 1314 C C . ASP A 1 172 ? 5.699 -25.409 -16.615 1.00 20.09 169 ASP A C 1
ATOM 1315 O O . ASP A 1 172 ? 5.900 -24.749 -17.628 1.00 19.07 169 ASP A O 1
ATOM 1320 N N . SER A 1 173 ? 5.632 -24.858 -15.417 1.00 20.49 170 SER A N 1
ATOM 1321 C CA . SER A 1 173 ? 5.756 -23.409 -15.259 1.00 20.64 170 SER A CA 1
ATOM 1322 C C . SER A 1 173 ? 7.073 -22.856 -15.799 1.00 21.13 170 SER A C 1
ATOM 1323 O O . SER A 1 173 ? 7.100 -21.710 -16.248 1.00 20.92 170 SER A O 1
ATOM 1326 N N . THR A 1 174 ? 8.147 -23.661 -15.777 1.00 21.84 171 THR A N 1
ATOM 1327 C CA . THR A 1 174 ? 9.447 -23.200 -16.276 1.00 23.67 171 THR A CA 1
ATOM 1328 C C . THR A 1 174 ? 9.366 -22.931 -17.773 1.00 23.18 171 THR A C 1
ATOM 1329 O O . THR A 1 174 ? 9.738 -21.843 -18.232 1.00 23.78 171 THR A O 1
ATOM 1333 N N . GLY A 1 175 ? 8.881 -23.921 -18.524 1.00 22.52 172 GLY A N 1
ATOM 1334 C CA . GLY A 1 175 ? 8.714 -23.794 -19.958 1.00 21.44 172 GLY A CA 1
ATOM 1335 C C . GLY A 1 175 ? 7.706 -22.703 -20.325 1.00 20.24 172 GLY A C 1
ATOM 1336 O O . GLY A 1 175 ? 7.863 -22.048 -21.353 1.00 19.14 172 GLY A O 1
ATOM 1337 N N . ALA A 1 176 ? 6.684 -22.507 -19.478 1.00 18.44 173 ALA A N 1
ATOM 1338 C CA . ALA A 1 176 ? 5.651 -21.487 -19.716 1.00 19.06 173 ALA A CA 1
ATOM 1339 C C . ALA A 1 176 ? 6.181 -20.056 -19.653 1.00 19.87 173 ALA A C 1
ATOM 1340 O O . ALA A 1 176 ? 5.560 -19.143 -20.149 1.00 21.46 173 ALA A O 1
ATOM 1342 N N . LEU A 1 177 ? 7.328 -19.864 -19.035 1.00 20.30 174 LEU A N 1
ATOM 1343 C CA . LEU A 1 177 ? 7.933 -18.549 -18.956 1.00 21.52 174 LEU A CA 1
ATOM 1344 C C . LEU A 1 177 ? 8.896 -18.314 -20.110 1.00 22.21 174 LEU A C 1
ATOM 1345 O O . LEU A 1 177 ? 9.552 -17.267 -20.173 1.00 22.80 174 LEU A O 1
ATOM 1350 N N . ASN A 1 178 ? 8.972 -19.269 -21.030 1.00 23.27 175 ASN A N 1
ATOM 1351 C CA . ASN A 1 178 ? 9.955 -19.230 -22.090 1.00 24.33 175 ASN A CA 1
ATOM 1352 C C . ASN A 1 178 ? 9.473 -19.532 -23.495 1.00 23.33 175 ASN A C 1
ATOM 1353 O O . ASN A 1 178 ? 10.316 -19.696 -24.373 1.00 22.76 175 ASN A O 1
ATOM 1358 N N . PHE A 1 179 ? 8.156 -19.593 -23.737 1.00 23.46 176 PHE A N 1
ATOM 1359 C CA . PHE A 1 179 ? 7.661 -19.865 -25.098 1.00 23.50 176 PHE A CA 1
ATOM 1360 C C . PHE A 1 179 ? 8.326 -18.914 -26.108 1.00 25.56 176 PHE A C 1
ATOM 1361 O O . PHE A 1 179 ? 8.308 -17.697 -25.897 1.00 25.97 176 PHE A O 1
ATOM 1369 N N . PRO A 1 180 ? 8.875 -19.451 -27.218 1.00 27.94 177 PRO A N 1
ATOM 1370 C CA . PRO A 1 180 ? 9.504 -18.610 -28.246 1.00 28.34 177 PRO A CA 1
ATOM 1371 C C . PRO A 1 180 ? 8.515 -17.824 -29.120 1.00 27.17 177 PRO A C 1
ATOM 1372 O O . PRO A 1 180 ? 8.918 -16.858 -29.773 1.00 27.62 177 PRO A O 1
ATOM 1376 N N . GLU A 1 181 ? 7.258 -18.263 -29.162 1.00 25.28 178 GLU A N 1
ATOM 1377 C CA . GLU A 1 181 ? 6.188 -17.555 -29.870 1.00 25.53 178 GLU A CA 1
ATOM 1378 C C . GLU A 1 181 ? 4.940 -17.657 -29.013 1.00 22.50 178 GLU A C 1
ATOM 1379 O O . GLU A 1 181 ? 4.788 -18.620 -28.278 1.00 19.75 178 GLU A O 1
ATOM 1385 N N . VAL A 1 182 ? 4.036 -16.682 -29.131 1.00 20.77 179 VAL A N 1
ATOM 1386 C CA . VAL A 1 182 ? 2.781 -16.741 -28.401 1.00 20.44 179 VAL A CA 1
ATOM 1387 C C . VAL A 1 182 ? 1.928 -17.845 -29.003 1.00 20.92 179 VAL A C 1
ATOM 1388 O O . VAL A 1 182 ? 1.636 -17.801 -30.192 1.00 21.24 179 VAL A O 1
ATOM 1392 N N . PRO A 1 183 ? 1.539 -18.845 -28.192 1.00 21.35 180 PRO A N 1
ATOM 1393 C CA . PRO A 1 183 ? 0.677 -19.886 -28.762 1.00 21.67 180 PRO A CA 1
ATOM 1394 C C . PRO A 1 183 ? -0.710 -19.327 -29.102 1.00 21.92 180 PRO A C 1
ATOM 1395 O O . PRO A 1 183 ? -1.279 -18.547 -28.321 1.00 21.74 180 PRO A O 1
ATOM 1399 N N . LYS A 1 184 ? -1.251 -19.711 -30.255 1.00 22.63 181 LYS A N 1
ATOM 1400 C CA . LYS A 1 184 ? -2.572 -19.235 -30.642 1.00 23.70 181 LYS A CA 1
ATOM 1401 C C . LYS A 1 184 ? -3.659 -19.785 -29.723 1.00 22.60 181 LYS A C 1
ATOM 1402 O O . LYS A 1 184 ? -4.590 -19.074 -29.392 1.00 20.97 181 LYS A O 1
ATOM 1408 N N . ARG A 1 185 ? -3.517 -21.048 -29.312 1.00 22.66 182 ARG A N 1
ATOM 1409 C CA . ARG A 1 185 ? -4.459 -21.703 -28.395 1.00 22.09 182 ARG A CA 1
ATOM 1410 C C . ARG A 1 185 ? -3.615 -22.282 -27.261 1.00 21.40 182 ARG A C 1
ATOM 1411 O O . ARG A 1 185 ? -2.705 -23.098 -27.523 1.00 20.60 182 ARG A O 1
ATOM 1419 N N . LEU A 1 186 ? -3.923 -21.881 -26.020 1.00 19.89 183 LEU A N 1
ATOM 1420 C CA . LEU A 1 186 ? -3.160 -22.318 -24.834 1.00 19.32 183 LEU A CA 1
ATOM 1421 C C . LEU A 1 186 ? -4.074 -22.950 -23.800 1.00 18.62 183 LEU A C 1
ATOM 1422 O O . LEU A 1 186 ? -5.099 -22.371 -23.434 1.00 17.84 183 LEU A O 1
ATOM 1427 N N . GLY A 1 187 ? -3.711 -24.155 -23.360 1.00 17.80 184 GLY A N 1
ATOM 1428 C CA . GLY A 1 187 ? -4.425 -24.836 -22.316 1.00 17.65 184 GLY A CA 1
ATOM 1429 C C . GLY A 1 187 ? -3.582 -24.743 -21.061 1.00 17.12 184 GLY A C 1
ATOM 1430 O O . GLY A 1 187 ? -2.357 -24.874 -21.110 1.00 16.19 184 GLY A O 1
ATOM 1431 N N . VAL A 1 188 ? -4.232 -24.527 -19.931 1.00 18.31 185 VAL A N 1
ATOM 1432 C CA . VAL A 1 188 ? -3.536 -24.430 -18.645 1.00 18.34 185 VAL A CA 1
ATOM 1433 C C . VAL A 1 188 ? -4.233 -25.373 -17.700 1.00 18.71 185 VAL A C 1
ATOM 1434 O O . VAL A 1 188 ? -5.426 -25.217 -17.450 1.00 18.80 185 VAL A O 1
ATOM 1438 N N . ILE A 1 189 ? -3.518 -26.366 -17.183 1.00 18.81 186 ILE A N 1
ATOM 1439 C CA . ILE A 1 189 ? -4.132 -27.280 -16.228 1.00 20.25 186 ILE A CA 1
ATOM 1440 C C . ILE A 1 189 ? -3.779 -26.826 -14.816 1.00 19.99 186 ILE A C 1
ATOM 1441 O O . ILE A 1 189 ? -2.651 -26.993 -14.359 1.00 19.36 186 ILE A O 1
ATOM 1446 N N . GLY A 1 190 ? -4.775 -26.296 -14.126 1.00 19.96 187 GLY A N 1
ATOM 1447 C CA . GLY A 1 190 ? -4.634 -25.786 -12.758 1.00 20.20 187 GLY A CA 1
ATOM 1448 C C . GLY A 1 190 ? -4.995 -24.312 -12.721 1.00 20.09 187 GLY A C 1
ATOM 1449 O O . GLY A 1 190 ? -4.392 -23.492 -13.452 1.00 19.41 187 GLY A O 1
ATOM 1450 N N . ALA A 1 191 ? -5.965 -23.981 -11.870 1.00 20.72 188 ALA A N 1
ATOM 1451 C CA . ALA A 1 191 ? -6.460 -22.623 -11.724 1.00 21.44 188 ALA A CA 1
ATOM 1452 C C . ALA A 1 191 ? -6.087 -21.999 -10.384 1.00 21.76 188 ALA A C 1
ATOM 1453 O O . ALA A 1 191 ? -6.830 -21.193 -9.851 1.00 22.24 188 ALA A O 1
ATOM 1455 N N . GLY A 1 192 ? -4.925 -22.371 -9.862 1.00 21.98 189 GLY A N 1
ATOM 1456 C CA . GLY A 1 192 ? -4.378 -21.762 -8.644 1.00 22.76 189 GLY A CA 1
ATOM 1457 C C . GLY A 1 192 ? -3.653 -20.485 -9.067 1.00 23.14 189 GLY A C 1
ATOM 1458 O O . GLY A 1 192 ? -3.705 -20.084 -10.245 1.00 21.67 189 GLY A O 1
ATOM 1459 N N A VAL A 1 193 ? -2.977 -19.859 -8.113 0.70 23.04 190 VAL A N 1
ATOM 1460 N N B VAL A 1 193 ? -2.942 -19.859 -8.132 0.30 22.42 190 VAL A N 1
ATOM 1461 C CA A VAL A 1 193 ? -2.236 -18.628 -8.376 0.70 24.14 190 VAL A CA 1
ATOM 1462 C CA B VAL A 1 193 ? -2.245 -18.600 -8.419 0.30 22.46 190 VAL A CA 1
ATOM 1463 C C A VAL A 1 193 ? -1.300 -18.696 -9.603 0.70 22.78 190 VAL A C 1
ATOM 1464 C C B VAL A 1 193 ? -1.278 -18.675 -9.606 0.30 21.91 190 VAL A C 1
ATOM 1465 O O A VAL A 1 193 ? -1.280 -17.773 -10.415 0.70 22.41 190 VAL A O 1
ATOM 1466 O O B VAL A 1 193 ? -1.201 -17.733 -10.393 0.30 21.72 190 VAL A O 1
ATOM 1473 N N . ILE A 1 194 ? -0.551 -19.784 -9.742 1.00 21.75 191 ILE A N 1
ATOM 1474 C CA . ILE A 1 194 ? 0.400 -19.925 -10.842 1.00 21.44 191 ILE A CA 1
ATOM 1475 C C . ILE A 1 194 ? -0.291 -20.000 -12.214 1.00 20.30 191 ILE A C 1
ATOM 1476 O O . ILE A 1 194 ? 0.114 -19.320 -13.140 1.00 20.08 191 ILE A O 1
ATOM 1481 N N . GLY A 1 195 ? -1.310 -20.832 -12.342 1.00 19.54 192 GLY A N 1
ATOM 1482 C CA . GLY A 1 195 ? -2.026 -20.961 -13.599 1.00 19.60 192 GLY A CA 1
ATOM 1483 C C . GLY A 1 195 ? -2.749 -19.672 -14.009 1.00 20.14 192 GLY A C 1
ATOM 1484 O O . GLY A 1 195 ? -2.780 -19.325 -15.182 1.00 19.76 192 GLY A O 1
ATOM 1485 N N . LEU A 1 196 ? -3.348 -18.982 -13.047 1.00 19.34 193 LEU A N 1
ATOM 1486 C CA . LEU A 1 196 ? -4.064 -17.735 -13.342 1.00 19.28 193 LEU A CA 1
ATOM 1487 C C . LEU A 1 196 ? -3.103 -16.681 -13.842 1.00 19.36 193 LEU A C 1
ATOM 1488 O O . LEU A 1 196 ? -3.416 -15.978 -14.794 1.00 19.68 193 LEU A O 1
ATOM 1493 N N . GLU A 1 197 ? -1.930 -16.593 -13.221 1.00 19.26 194 GLU A N 1
ATOM 1494 C CA . GLU A 1 197 ? -0.917 -15.632 -13.648 1.00 19.81 194 GLU A CA 1
ATOM 1495 C C . GLU A 1 197 ? -0.341 -15.996 -15.038 1.00 19.34 194 GLU A C 1
ATOM 1496 O O . GLU A 1 197 ? -0.240 -15.151 -15.908 1.00 17.94 194 GLU A O 1
ATOM 1502 N N . LEU A 1 198 ? 0.037 -17.252 -15.234 1.00 19.03 195 LEU A N 1
ATOM 1503 C CA . LEU A 1 198 ? 0.606 -17.662 -16.505 1.00 19.55 195 LEU A CA 1
ATOM 1504 C C . LEU A 1 198 ? -0.414 -17.538 -17.636 1.00 19.37 195 LEU A C 1
ATOM 1505 O O . LEU A 1 198 ? -0.073 -17.144 -18.748 1.00 19.38 195 LEU A O 1
ATOM 1510 N N . GLY A 1 199 ? -1.667 -17.886 -17.354 1.00 19.10 196 GLY A N 1
ATOM 1511 C CA . GLY A 1 199 ? -2.725 -17.760 -18.351 1.00 19.28 196 GLY A CA 1
ATOM 1512 C C . GLY A 1 199 ? -2.945 -16.306 -18.749 1.00 18.63 196 GLY A C 1
ATOM 1513 O O . GLY A 1 199 ? -3.130 -15.998 -19.915 1.00 17.89 196 GLY A O 1
ATOM 1514 N N . SER A 1 200 ? -2.889 -15.411 -17.771 1.00 18.76 197 SER A N 1
ATOM 1515 C CA . SER A 1 200 ? -3.089 -13.978 -18.032 1.00 18.41 197 SER A CA 1
ATOM 1516 C C . SER A 1 200 ? -1.985 -13.393 -18.888 1.00 17.98 197 SER A C 1
ATOM 1517 O O . SER A 1 200 ? -2.253 -12.560 -19.754 1.00 18.67 197 SER A O 1
ATOM 1520 N N . VAL A 1 201 ? -0.744 -13.779 -18.614 1.00 17.66 198 VAL A N 1
ATOM 1521 C CA . VAL A 1 201 ? 0.386 -13.302 -19.402 1.00 17.79 198 VAL A CA 1
ATOM 1522 C C . VAL A 1 201 ? 0.157 -13.585 -20.885 1.00 16.96 198 VAL A C 1
ATOM 1523 O O . VAL A 1 201 ? 0.172 -12.676 -21.716 1.00 17.09 198 VAL A O 1
ATOM 1527 N N . TRP A 1 202 ? -0.072 -14.848 -21.210 1.00 16.33 199 TRP A N 1
ATOM 1528 C CA . TRP A 1 202 ? -0.204 -15.249 -22.612 1.00 17.40 199 TRP A CA 1
ATOM 1529 C C . TRP A 1 202 ? -1.500 -14.762 -23.257 1.00 17.34 199 TRP A C 1
ATOM 1530 O O . TRP A 1 202 ? -1.505 -14.425 -24.440 1.00 17.61 199 TRP A O 1
ATOM 1541 N N . ARG A 1 203 ? -2.577 -14.687 -22.476 1.00 17.11 200 ARG A N 1
ATOM 1542 C CA . ARG A 1 203 ? -3.842 -14.180 -22.986 1.00 17.71 200 ARG A CA 1
ATOM 1543 C C . ARG A 1 203 ? -3.657 -12.729 -23.428 1.00 17.39 200 ARG A C 1
ATOM 1544 O O . ARG A 1 203 ? -4.090 -12.351 -24.512 1.00 16.82 200 ARG A O 1
ATOM 1552 N N . ARG A 1 204 ? -3.007 -11.936 -22.586 1.00 16.93 201 ARG A N 1
ATOM 1553 C CA . ARG A 1 204 ? -2.761 -10.521 -22.899 1.00 18.12 201 ARG A CA 1
ATOM 1554 C C . ARG A 1 204 ? -1.953 -10.337 -24.177 1.00 18.36 201 ARG A C 1
ATOM 1555 O O . ARG A 1 204 ? -2.140 -9.327 -24.882 1.00 19.30 201 ARG A O 1
ATOM 1563 N N . LEU A 1 205 ? -1.040 -11.280 -24.439 1.00 17.80 202 LEU A N 1
ATOM 1564 C CA . LEU A 1 205 ? -0.167 -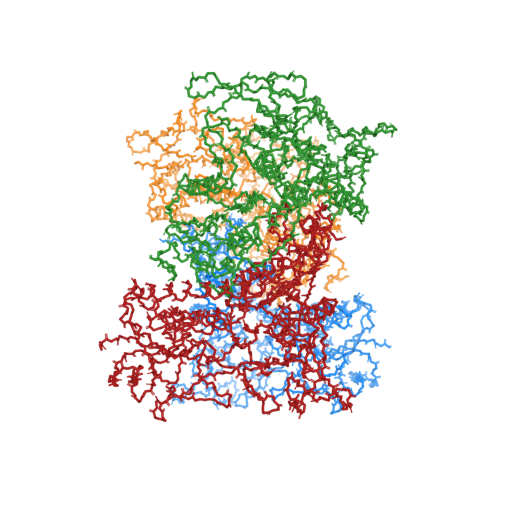11.237 -25.621 1.00 18.16 202 LEU A CA 1
ATOM 1565 C C . LEU A 1 205 ? -0.804 -11.901 -26.841 1.00 18.77 202 LEU A C 1
ATOM 1566 O O . LEU A 1 205 ? -0.150 -12.047 -27.868 1.00 19.48 202 LEU A O 1
ATOM 1571 N N . GLY A 1 206 ? -2.070 -12.308 -26.727 1.00 18.96 203 GLY A N 1
ATOM 1572 C CA . GLY A 1 206 ? -2.826 -12.814 -27.877 1.00 20.08 203 GLY A CA 1
ATOM 1573 C C . GLY A 1 206 ? -3.306 -14.249 -27.892 1.00 20.30 203 GLY A C 1
ATOM 1574 O O . GLY A 1 206 ? -4.030 -14.637 -28.799 1.00 20.67 203 GLY A O 1
ATOM 1575 N N . ALA A 1 207 ? -2.915 -15.048 -26.910 1.00 19.71 204 ALA A N 1
ATOM 1576 C CA . ALA A 1 207 ? -3.357 -16.444 -26.896 1.00 19.95 204 ALA A CA 1
ATOM 1577 C C . ALA A 1 207 ? -4.839 -16.603 -26.510 1.00 20.98 204 ALA A C 1
ATOM 1578 O O . ALA A 1 207 ? -5.379 -15.842 -25.702 1.00 20.22 204 ALA A O 1
ATOM 1580 N N . GLU A 1 208 ? -5.494 -17.579 -27.123 1.00 21.30 205 GLU A N 1
ATOM 1581 C CA . GLU A 1 208 ? -6.827 -17.965 -26.702 1.00 22.35 205 GLU A CA 1
ATOM 1582 C C . GLU A 1 208 ? -6.542 -18.975 -25.592 1.00 20.88 205 GLU A C 1
ATOM 1583 O O . GLU A 1 208 ? -6.014 -20.052 -25.873 1.00 19.90 205 GLU A O 1
ATOM 1589 N N . VAL A 1 209 ? -6.912 -18.642 -24.358 1.00 20.08 206 VAL A N 1
ATOM 1590 C CA . VAL A 1 209 ? -6.579 -19.475 -23.190 1.00 20.30 206 VAL A CA 1
ATOM 1591 C C . VAL A 1 209 ? -7.750 -20.162 -22.497 1.00 19.93 206 VAL A C 1
ATOM 1592 O O . VAL A 1 209 ? -8.784 -19.554 -22.299 1.00 20.26 206 VAL A O 1
ATOM 1596 N N . VAL A 1 210 ? -7.575 -21.439 -22.132 1.00 19.31 207 VAL A N 1
ATOM 1597 C CA . VAL A 1 210 ? -8.552 -22.145 -21.316 1.00 19.54 207 VAL A CA 1
ATOM 1598 C C . VAL A 1 210 ? -7.811 -22.598 -20.059 1.00 19.50 207 VAL A C 1
ATOM 1599 O O . VAL A 1 210 ? -6.746 -23.238 -20.135 1.00 18.27 207 VAL A O 1
ATOM 1603 N N . VAL A 1 211 ? -8.359 -22.245 -18.900 1.00 20.22 208 VAL A N 1
ATOM 1604 C CA . VAL A 1 211 ? -7.738 -22.618 -17.635 1.00 20.78 208 VAL A CA 1
ATOM 1605 C C . VAL A 1 211 ? -8.617 -23.678 -17.020 1.00 21.64 208 VAL A C 1
ATOM 1606 O O . VAL A 1 211 ? -9.760 -23.389 -16.667 1.00 22.08 208 VAL A O 1
ATOM 1610 N N . PHE A 1 212 ? -8.099 -24.905 -16.911 1.00 21.90 209 PHE A N 1
ATOM 1611 C CA . PHE A 1 212 ? -8.847 -26.035 -16.333 1.00 23.27 209 PHE A CA 1
ATOM 1612 C C . PHE A 1 212 ? -8.674 -26.156 -14.812 1.00 25.72 209 PHE A C 1
ATOM 1613 O O . PHE A 1 212 ? -7.546 -26.143 -14.313 1.00 24.82 209 PHE A O 1
ATOM 1621 N N . GLU A 1 213 ? -9.780 -26.270 -14.077 1.00 31.21 210 GLU A N 1
ATOM 1622 C CA . GLU A 1 213 ? -9.699 -26.527 -12.642 1.00 34.75 210 GLU A CA 1
ATOM 1623 C C . GLU A 1 213 ? -10.502 -27.782 -12.344 1.00 36.80 210 GLU A C 1
ATOM 1624 O O . GLU A 1 213 ? -11.729 -27.773 -12.453 1.00 37.72 210 GLU A O 1
ATOM 1630 N N . ALA A 1 214 ? -9.811 -28.841 -11.940 1.00 39.48 211 ALA A N 1
ATOM 1631 C CA . ALA A 1 214 ? -10.448 -30.128 -11.656 1.00 41.01 211 ALA A CA 1
ATOM 1632 C C . ALA A 1 214 ? -11.362 -30.125 -10.432 1.00 43.94 211 ALA A C 1
ATOM 1633 O O . ALA A 1 214 ? -12.368 -30.836 -10.419 1.00 43.74 211 ALA A O 1
ATOM 1635 N N . MET A 1 215 ? -11.011 -29.345 -9.405 1.00 45.63 212 MET A N 1
ATOM 1636 C CA . MET A 1 215 ? -11.833 -29.256 -8.190 1.00 47.77 212 MET A CA 1
ATOM 1637 C C . MET A 1 215 ? -13.165 -28.587 -8.552 1.00 45.93 212 MET A C 1
ATOM 1638 O O . MET A 1 215 ? -13.290 -27.964 -9.624 1.00 42.42 212 MET A O 1
ATOM 1643 N N . ASP A 1 216 ? -14.158 -28.709 -7.673 1.00 42.91 213 ASP A N 1
ATOM 1644 C CA . ASP A 1 216 ? -15.466 -28.081 -7.915 1.00 42.44 213 ASP A CA 1
ATOM 1645 C C . ASP A 1 216 ? -15.494 -26.626 -7.450 1.00 40.91 213 ASP A C 1
ATOM 1646 O O . ASP A 1 216 ? -16.473 -25.919 -7.708 1.00 41.39 213 ASP A O 1
ATOM 1651 N N . ALA A 1 217 ? -14.416 -26.175 -6.799 1.00 38.61 214 ALA A N 1
ATOM 1652 C CA . ALA A 1 217 ? -14.339 -24.807 -6.275 1.00 37.15 214 ALA A CA 1
ATOM 1653 C C . ALA A 1 217 ? -13.110 -24.055 -6.749 1.00 34.16 214 ALA A C 1
ATOM 1654 O O . ALA A 1 217 ? -12.033 -24.629 -6.885 1.00 35.70 214 ALA A O 1
ATOM 1656 N N . PHE A 1 218 ? -13.286 -22.753 -6.933 1.00 31.27 215 PHE A N 1
ATOM 1657 C CA . PHE A 1 218 ? -12.213 -21.843 -7.349 1.00 29.35 215 PHE A CA 1
ATOM 1658 C C . PHE A 1 218 ? -11.569 -21.206 -6.117 1.00 28.98 215 PHE A C 1
ATOM 1659 O O . PHE A 1 218 ? -12.281 -20.736 -5.226 1.00 29.11 215 PHE A O 1
ATOM 1667 N N . LEU A 1 219 ? -10.233 -21.187 -6.071 1.00 28.57 216 LEU A N 1
ATOM 1668 C CA . LEU A 1 219 ? -9.470 -20.609 -4.945 1.00 28.90 216 LEU A CA 1
ATOM 1669 C C . LEU A 1 219 ? -10.127 -20.942 -3.601 1.00 30.41 216 LEU A C 1
ATOM 1670 O O . LEU A 1 219 ? -10.617 -20.041 -2.902 1.00 29.23 216 LEU A O 1
ATOM 1675 N N . PRO A 1 220 ? -10.133 -22.241 -3.235 1.00 32.29 217 PRO A N 1
ATOM 1676 C CA . PRO A 1 220 ? -10.784 -22.716 -2.007 1.00 33.86 217 PRO A CA 1
ATOM 1677 C C . PRO A 1 220 ? -10.276 -22.139 -0.674 1.00 34.42 217 PRO A C 1
ATOM 1678 O O . PRO A 1 220 ? -11.035 -22.102 0.283 1.00 35.34 217 PRO A O 1
ATOM 1682 N N A MET A 1 221 ? -9.019 -21.695 -0.627 0.50 34.67 218 MET A N 1
ATOM 1683 N N B MET A 1 221 ? -9.014 -21.726 -0.620 0.50 34.62 218 MET A N 1
ATOM 1684 C CA A MET A 1 221 ? -8.440 -21.135 0.599 0.50 35.58 218 MET A CA 1
ATOM 1685 C CA B MET A 1 221 ? -8.449 -21.134 0.591 0.50 35.45 218 MET A CA 1
ATOM 1686 C C A MET A 1 221 ? -8.735 -19.634 0.741 0.50 34.11 218 MET A C 1
ATOM 1687 C C B MET A 1 221 ? -8.831 -19.661 0.763 0.50 34.09 218 MET A C 1
ATOM 1688 O O A MET A 1 221 ? -8.496 -19.059 1.796 0.50 34.71 218 MET A O 1
ATOM 1689 O O B MET A 1 221 ? -8.773 -19.137 1.871 0.50 34.66 218 MET A O 1
ATOM 1698 N N . ALA A 1 222 ? -9.237 -19.003 -0.320 1.00 32.41 219 ALA A N 1
ATOM 1699 C CA . ALA A 1 222 ? -9.612 -17.578 -0.266 1.00 31.02 219 ALA A CA 1
ATOM 1700 C C . ALA A 1 222 ? -11.015 -17.380 0.314 1.00 30.51 219 ALA A C 1
ATOM 1701 O O . ALA A 1 222 ? -11.814 -18.311 0.349 1.00 31.31 219 ALA A O 1
ATOM 1703 N N . ASP A 1 223 ? -11.317 -16.153 0.736 1.00 29.29 220 ASP A N 1
ATOM 1704 C CA . ASP A 1 223 ? -12.643 -15.820 1.250 1.00 29.75 220 ASP A CA 1
ATOM 1705 C C . ASP A 1 223 ? -13.640 -15.990 0.104 1.00 29.67 220 ASP A C 1
ATOM 1706 O O . ASP A 1 223 ? -13.373 -15.553 -1.006 1.00 28.27 220 ASP A O 1
ATOM 1711 N N . LYS A 1 224 ? -14.786 -16.613 0.370 1.00 30.70 221 LYS A N 1
ATOM 1712 C CA . LYS A 1 224 ? -15.740 -16.879 -0.718 1.00 31.48 221 LYS A CA 1
ATOM 1713 C C . LYS A 1 224 ? -16.214 -15.651 -1.474 1.00 30.27 221 LYS A C 1
ATOM 1714 O O . LYS A 1 224 ? -16.408 -15.718 -2.694 1.00 29.23 221 LYS A O 1
ATOM 1720 N N . ALA A 1 225 ? -16.391 -14.535 -0.778 1.00 29.72 222 ALA A N 1
ATOM 1721 C CA . ALA A 1 225 ? -16.811 -13.302 -1.448 1.00 29.32 222 ALA A CA 1
ATOM 1722 C C . ALA A 1 225 ? -15.722 -12.857 -2.416 1.00 27.78 222 ALA A C 1
ATOM 1723 O O . ALA A 1 225 ? -16.015 -12.411 -3.541 1.00 26.97 222 ALA A O 1
ATOM 1725 N N . LEU A 1 226 ? -14.464 -13.013 -1.993 1.00 26.38 223 LEU A N 1
ATOM 1726 C CA . LEU A 1 226 ? -13.349 -12.636 -2.849 1.00 25.54 223 LEU A CA 1
ATOM 1727 C C . LEU A 1 226 ? -13.236 -13.535 -4.088 1.00 24.96 223 LEU A C 1
ATOM 1728 O O . LEU A 1 226 ? -13.143 -13.027 -5.198 1.00 24.39 223 LEU A O 1
ATOM 1733 N N . SER A 1 227 ? -13.236 -14.855 -3.907 1.00 25.24 224 SER A N 1
ATOM 1734 C CA . SER A 1 227 ? -13.086 -15.749 -5.055 1.00 25.30 224 SER A CA 1
ATOM 1735 C C . SER A 1 227 ? -14.247 -15.606 -6.041 1.00 25.62 224 SER A C 1
ATOM 1736 O O . SER A 1 227 ? -14.029 -15.658 -7.252 1.00 24.41 224 SER A O 1
ATOM 1739 N N . LYS A 1 228 ? -15.460 -15.410 -5.530 1.00 26.52 225 LYS A N 1
ATOM 1740 C CA . LYS A 1 228 ? -16.630 -15.208 -6.406 1.00 27.65 225 LYS A CA 1
ATOM 1741 C C . LYS A 1 228 ? -16.464 -13.971 -7.287 1.00 26.69 225 LYS A C 1
ATOM 1742 O O . LYS A 1 228 ? -16.637 -14.035 -8.515 1.00 25.24 225 LYS A O 1
ATOM 1748 N N . GLU A 1 229 ? -16.107 -12.846 -6.668 1.00 26.74 226 GLU A N 1
ATOM 1749 C CA . GLU A 1 229 ? -15.929 -11.604 -7.413 1.00 27.17 226 GLU A CA 1
ATOM 1750 C C . GLU A 1 229 ? -14.703 -11.677 -8.311 1.00 25.74 226 GLU A C 1
ATOM 1751 O O . GLU A 1 229 ? -14.713 -11.164 -9.423 1.00 24.94 226 GLU A O 1
ATOM 1757 N N . TYR A 1 230 ? -13.653 -12.333 -7.826 1.00 25.19 227 TYR A N 1
ATOM 1758 C CA . TYR A 1 230 ? -12.402 -12.414 -8.559 1.00 24.54 227 TYR A CA 1
ATOM 1759 C C . TYR A 1 230 ? -12.569 -13.259 -9.814 1.00 24.02 227 TYR A C 1
ATOM 1760 O O . TYR A 1 230 ? -12.092 -12.888 -10.873 1.00 23.17 227 TYR A O 1
ATOM 1769 N N . GLN A 1 231 ? -13.256 -14.383 -9.693 1.00 24.02 228 GLN A N 1
ATOM 1770 C CA . GLN A 1 231 ? -13.510 -15.214 -10.861 1.00 25.19 228 GLN A CA 1
ATOM 1771 C C . GLN A 1 231 ? -14.297 -14.414 -11.911 1.00 25.27 228 GLN A C 1
ATOM 1772 O O . GLN A 1 231 ? -14.008 -14.479 -13.096 1.00 26.08 228 GLN A O 1
ATOM 1778 N N . LYS A 1 232 ? -15.270 -13.647 -11.447 1.00 26.53 229 LYS A N 1
ATOM 1779 C CA . LYS A 1 232 ? -16.113 -12.826 -12.314 1.00 28.10 229 LYS A CA 1
ATOM 1780 C C . LYS A 1 232 ? -15.250 -11.802 -13.050 1.00 26.96 229 LYS A C 1
ATOM 1781 O O . LYS A 1 232 ? -15.382 -11.633 -14.262 1.00 26.48 229 LYS A O 1
ATOM 1787 N N . ILE A 1 233 ? -14.335 -11.166 -12.320 1.00 25.38 230 ILE A N 1
ATOM 1788 C CA . ILE A 1 233 ? -13.437 -10.177 -12.896 1.00 25.31 230 ILE A CA 1
ATOM 1789 C C . ILE A 1 233 ? -12.502 -10.787 -13.930 1.00 24.68 230 ILE A C 1
ATOM 1790 O O . ILE A 1 233 ? -12.375 -10.245 -15.037 1.00 24.43 230 ILE A O 1
ATOM 1795 N N . LEU A 1 234 ? -11.841 -11.900 -13.589 1.00 24.66 231 LEU A N 1
ATOM 1796 C CA . LEU A 1 234 ? -10.920 -12.547 -14.530 1.00 24.76 231 LEU A CA 1
ATOM 1797 C C . LEU A 1 234 ? -11.657 -13.056 -15.773 1.00 25.01 231 LEU A C 1
ATOM 1798 O O . LEU A 1 234 ? -11.190 -12.856 -16.894 1.00 24.37 231 LEU A O 1
ATOM 1803 N N . THR A 1 235 ? -12.816 -13.674 -15.573 1.00 25.49 232 THR A N 1
ATOM 1804 C CA . THR A 1 235 ? -13.621 -14.171 -16.707 1.00 26.36 232 THR A CA 1
ATOM 1805 C C . THR A 1 235 ? -13.959 -13.002 -17.649 1.00 27.24 232 THR A C 1
ATOM 1806 O O . THR A 1 235 ? -13.780 -13.126 -18.858 1.00 26.86 232 THR A O 1
ATOM 1810 N N . LYS A 1 236 ? -14.393 -11.881 -17.076 1.00 29.00 233 LYS A N 1
ATOM 1811 C CA . LYS A 1 236 ? -14.704 -10.639 -17.821 1.00 31.21 233 LYS A CA 1
ATOM 1812 C C . LYS A 1 236 ? -13.571 -10.119 -18.697 1.00 31.45 233 LYS A C 1
ATOM 1813 O O . LYS A 1 236 ? -13.821 -9.473 -19.714 1.00 30.78 233 LYS A O 1
ATOM 1819 N N . GLN A 1 237 ? -12.338 -10.365 -18.267 1.00 29.91 234 GLN A N 1
ATOM 1820 C CA . GLN A 1 237 ? -11.143 -9.969 -19.008 1.00 30.57 234 GLN A CA 1
ATOM 1821 C C . GLN A 1 237 ? -10.856 -10.859 -20.160 1.00 30.25 234 GLN A C 1
ATOM 1822 O O . GLN A 1 237 ? -9.989 -10.543 -20.962 1.00 31.43 234 GLN A O 1
ATOM 1828 N N . GLY A 1 238 ? -11.523 -12.009 -20.211 1.00 29.91 235 GLY A N 1
ATOM 1829 C CA . GLY A 1 238 ? -11.313 -12.968 -21.265 1.00 30.07 235 GLY A CA 1
ATOM 1830 C C . GLY A 1 238 ? -10.603 -14.221 -20.806 1.00 29.21 235 GLY A C 1
ATOM 1831 O O . GLY A 1 238 ? -10.247 -15.038 -21.644 1.00 28.85 235 GLY A O 1
ATOM 1832 N N . LEU A 1 239 ? -10.371 -14.374 -19.491 1.00 28.19 236 LEU A N 1
ATOM 1833 C CA . LEU A 1 239 ? -9.714 -15.582 -18.977 1.00 27.58 236 LEU A CA 1
ATOM 1834 C C . LEU A 1 239 ? -10.765 -16.668 -18.775 1.00 28.47 236 LEU A C 1
ATOM 1835 O O . LEU A 1 239 ? -11.603 -16.618 -17.854 1.00 29.96 236 LEU A O 1
ATOM 1840 N N . ASP A 1 240 ? -10.707 -17.663 -19.636 1.00 27.85 237 ASP A N 1
ATOM 1841 C CA . ASP A 1 240 ? -11.682 -18.721 -19.634 1.00 28.34 237 ASP A CA 1
ATOM 1842 C C . ASP A 1 240 ? -11.341 -19.784 -18.607 1.00 28.23 237 ASP A C 1
ATOM 1843 O O . ASP A 1 240 ? -10.596 -20.701 -18.887 1.00 28.48 237 ASP A O 1
ATOM 1848 N N . ILE A 1 241 ? -11.937 -19.666 -17.428 1.00 28.33 238 ILE A N 1
ATOM 1849 C CA . ILE A 1 241 ? -11.720 -20.605 -16.347 1.00 27.93 238 ILE A CA 1
ATOM 1850 C C . ILE A 1 241 ? -12.822 -21.644 -16.422 1.00 28.24 238 ILE A C 1
ATOM 1851 O O . ILE A 1 241 ? -13.989 -21.321 -16.256 1.00 27.05 238 ILE A O 1
ATOM 1856 N N . ARG A 1 242 ? -12.433 -22.896 -16.653 1.00 27.99 239 ARG A N 1
ATOM 1857 C CA . ARG A 1 242 ? -13.360 -23.995 -16.805 1.00 29.08 239 ARG A CA 1
ATOM 1858 C C . ARG A 1 242 ? -13.346 -24.858 -15.556 1.00 30.52 239 ARG A C 1
ATOM 1859 O O . ARG A 1 242 ? -12.330 -25.458 -15.197 1.00 29.80 239 ARG A O 1
ATOM 1867 N N . ILE A 1 243 ? -14.503 -24.950 -14.918 1.00 32.31 240 ILE A N 1
ATOM 1868 C CA . ILE A 1 243 ? -14.617 -25.621 -13.638 1.00 33.77 240 ILE A CA 1
ATOM 1869 C C . ILE A 1 243 ? -15.199 -27.025 -13.803 1.00 33.38 240 ILE A C 1
ATOM 1870 O O . ILE A 1 243 ? -15.883 -27.312 -14.786 1.00 33.65 240 ILE A O 1
ATOM 1875 N N . GLY A 1 244 ? -14.888 -27.902 -12.851 1.00 33.36 241 GLY A N 1
ATOM 1876 C CA . GLY A 1 244 ? -15.372 -29.290 -12.881 1.00 33.69 241 GLY A CA 1
ATOM 1877 C C . GLY A 1 244 ? -14.829 -30.130 -14.031 1.00 32.48 241 GLY A C 1
ATOM 1878 O O . GLY A 1 244 ? -15.428 -31.145 -14.408 1.00 32.15 241 GLY A O 1
ATOM 1879 N N . ALA A 1 245 ? -13.686 -29.712 -14.569 1.00 31.57 242 ALA A N 1
ATOM 1880 C CA . ALA A 1 245 ? -13.046 -30.379 -15.696 1.00 30.77 242 ALA A CA 1
ATOM 1881 C C . ALA A 1 245 ? -11.800 -31.131 -15.232 1.00 31.31 242 ALA A C 1
ATOM 1882 O O . ALA A 1 245 ? -10.789 -30.517 -14.915 1.00 33.57 242 ALA A O 1
ATOM 1884 N N . LYS A 1 246 ? -11.877 -32.455 -15.224 1.00 31.38 243 LYS A N 1
ATOM 1885 C CA . LYS A 1 246 ? -10.771 -33.328 -14.809 1.00 31.75 243 LYS A CA 1
ATOM 1886 C C . LYS A 1 246 ? -10.077 -33.946 -16.036 1.00 29.16 243 LYS A C 1
ATOM 1887 O O . LYS A 1 246 ? -10.677 -34.767 -16.728 1.00 27.81 243 LYS A O 1
ATOM 1893 N N . VAL A 1 247 ? -8.821 -33.564 -16.275 1.00 27.67 244 VAL A N 1
ATOM 1894 C CA . VAL A 1 247 ? -8.047 -34.065 -17.420 1.00 26.80 244 VAL A CA 1
ATOM 1895 C C . VAL A 1 247 ? -7.801 -35.560 -17.257 1.00 27.58 244 VAL A C 1
ATOM 1896 O O . VAL A 1 247 ? -7.325 -36.009 -16.220 1.00 27.16 244 VAL A O 1
ATOM 1900 N N . SER A 1 248 ? -8.161 -36.318 -18.286 1.00 27.11 245 SER A N 1
ATOM 1901 C CA . SER A 1 248 ? -8.036 -37.761 -18.273 1.00 28.05 245 SER A CA 1
ATOM 1902 C C . SER A 1 248 ? -6.974 -38.282 -19.236 1.00 27.67 245 SER A C 1
ATOM 1903 O O . SER A 1 248 ? -6.586 -39.442 -19.146 1.00 28.57 245 SER A O 1
ATOM 1906 N N . GLY A 1 249 ? -6.518 -37.440 -20.157 1.00 26.69 246 GLY A N 1
ATOM 1907 C CA . GLY A 1 249 ? -5.492 -37.847 -21.091 1.00 26.57 246 GLY A CA 1
ATOM 1908 C C . GLY A 1 249 ? -5.069 -36.727 -22.008 1.00 26.13 246 GLY A C 1
ATOM 1909 O O . GLY A 1 249 ? -5.708 -35.681 -22.069 1.00 25.07 246 GLY A O 1
ATOM 1910 N N . THR A 1 250 ? -3.968 -36.951 -22.717 1.00 26.80 247 THR A N 1
ATOM 1911 C CA . THR A 1 250 ? -3.468 -35.995 -23.687 1.00 26.85 247 THR A CA 1
ATOM 1912 C C . THR A 1 250 ? -2.949 -36.786 -24.857 1.00 28.73 247 THR A C 1
ATOM 1913 O O . THR A 1 250 ? -2.533 -37.937 -24.700 1.00 28.07 247 THR A O 1
ATOM 1917 N N . GLU A 1 251 ? -3.002 -36.173 -26.030 1.00 30.69 248 GLU A N 1
ATOM 1918 C CA . GLU A 1 251 ? -2.498 -36.781 -27.253 1.00 33.49 248 GLU A CA 1
ATOM 1919 C C . GLU A 1 251 ? -1.802 -35.683 -28.049 1.00 32.60 248 GLU A C 1
ATOM 1920 O O . GLU A 1 251 ? -2.453 -34.734 -28.501 1.00 30.79 248 GLU A O 1
ATOM 1926 N N . VAL A 1 252 ? -0.473 -35.798 -28.157 1.00 32.64 249 VAL A N 1
ATOM 1927 C CA . VAL A 1 252 ? 0.352 -34.865 -28.911 1.00 33.78 249 VAL A CA 1
ATOM 1928 C C . VAL A 1 252 ? 0.426 -35.365 -30.357 1.00 35.39 249 VAL A C 1
ATOM 1929 O O . VAL A 1 252 ? 0.867 -36.486 -30.600 1.00 35.26 249 VAL A O 1
ATOM 1933 N N . ASN A 1 253 ? -0.050 -34.548 -31.302 1.00 35.77 250 ASN A N 1
ATOM 1934 C CA . ASN A 1 253 ? -0.029 -34.873 -32.736 1.00 37.34 250 ASN A CA 1
ATOM 1935 C C . ASN A 1 253 ? 0.681 -33.720 -33.432 1.00 36.91 250 ASN A C 1
ATOM 1936 O O . ASN A 1 253 ? 0.092 -32.668 -33.649 1.00 35.94 250 ASN A O 1
ATOM 1941 N N . GLY A 1 254 ? 1.954 -33.909 -33.757 1.00 36.30 251 GLY A N 1
ATOM 1942 C CA . GLY A 1 254 ? 2.749 -32.851 -34.378 1.00 36.14 251 GLY A CA 1
ATOM 1943 C C . GLY A 1 254 ? 2.970 -31.673 -33.435 1.00 34.96 251 GLY A C 1
ATOM 1944 O O . GLY A 1 254 ? 3.508 -31.832 -32.338 1.00 35.79 251 GLY A O 1
ATOM 1945 N N . ARG A 1 255 ? 2.526 -30.494 -33.859 1.00 33.70 252 ARG A N 1
ATOM 1946 C CA . ARG A 1 255 ? 2.671 -29.262 -33.089 1.00 33.17 252 ARG A CA 1
ATOM 1947 C C . ARG A 1 255 ? 1.387 -28.885 -32.315 1.00 31.80 252 ARG A C 1
ATOM 1948 O O . ARG A 1 255 ? 1.189 -27.715 -31.937 1.00 31.11 252 ARG A O 1
ATOM 1956 N N . GLU A 1 256 ? 0.534 -29.883 -32.088 1.00 31.42 253 GLU A N 1
ATOM 1957 C CA . GLU A 1 256 ? -0.738 -29.723 -31.388 1.00 30.83 253 GLU A CA 1
ATOM 1958 C C . GLU A 1 256 ? -0.865 -30.761 -30.293 1.00 29.48 253 GLU A C 1
ATOM 1959 O O . GLU A 1 256 ? -0.241 -31.826 -30.357 1.00 29.93 253 GLU A O 1
ATOM 1965 N N . VAL A 1 257 ? -1.725 -30.471 -29.318 1.00 27.12 254 VAL A N 1
ATOM 1966 C CA . VAL A 1 257 ? -2.003 -31.397 -28.236 1.00 25.79 254 VAL A CA 1
ATOM 1967 C C . VAL A 1 257 ? -3.499 -31.367 -27.966 1.00 25.32 254 VAL A C 1
ATOM 1968 O O . VAL A 1 257 ? -4.097 -30.298 -27.871 1.00 24.91 254 VAL A O 1
ATOM 1972 N N . THR A 1 258 ? -4.105 -32.545 -27.890 1.00 24.74 255 THR A N 1
ATOM 1973 C CA . THR A 1 258 ? -5.525 -32.647 -27.582 1.00 24.92 255 THR A CA 1
ATOM 1974 C C . THR A 1 258 ? -5.658 -33.083 -26.137 1.00 24.65 255 THR A C 1
ATOM 1975 O O . THR A 1 258 ? -5.065 -34.081 -25.737 1.00 25.08 255 THR A O 1
ATOM 1979 N N . VAL A 1 259 ? -6.435 -32.325 -25.373 1.00 23.67 256 VAL A N 1
ATOM 1980 C CA . VAL A 1 259 ? -6.702 -32.607 -23.980 1.00 23.57 256 VAL A CA 1
ATOM 1981 C C . VAL A 1 259 ? -8.049 -33.316 -23.849 1.00 23.89 256 VAL A C 1
ATOM 1982 O O . VAL A 1 259 ? -9.059 -32.797 -24.298 1.00 22.82 256 VAL A O 1
ATOM 1986 N N . LYS A 1 260 ? -8.041 -34.524 -23.284 1.00 24.05 257 LYS A N 1
ATOM 1987 C CA . LYS A 1 260 ? -9.256 -35.251 -23.027 1.00 25.27 257 LYS A CA 1
ATOM 1988 C C . LYS A 1 260 ? -9.603 -34.999 -21.573 1.00 24.69 257 LYS A C 1
ATOM 1989 O O . LYS A 1 260 ? -8.753 -35.145 -20.689 1.00 23.81 257 LYS A O 1
ATOM 1995 N N . TYR A 1 261 ? -10.838 -34.597 -21.315 1.00 24.49 258 TYR A N 1
ATOM 1996 C CA . TYR A 1 261 ? -11.253 -34.333 -19.960 1.00 24.88 258 TYR A CA 1
ATOM 1997 C C . TYR A 1 261 ? -12.698 -34.711 -19.732 1.00 26.20 258 TYR A C 1
ATOM 1998 O O . TYR A 1 261 ? -13.498 -34.773 -20.678 1.00 26.18 258 TYR A O 1
ATOM 2007 N N A THR A 1 262 ? -13.023 -34.993 -18.472 0.70 27.17 259 THR A N 1
ATOM 2008 N N B THR A 1 262 ? -13.023 -34.984 -18.470 0.30 26.69 259 THR A N 1
ATOM 2009 C CA A THR A 1 262 ? -14.379 -35.339 -18.070 0.70 28.64 259 THR A CA 1
ATOM 2010 C CA B THR A 1 262 ? -14.377 -35.321 -18.066 0.30 27.67 259 THR A CA 1
ATOM 2011 C C A THR A 1 262 ? -15.006 -34.115 -17.409 0.70 28.35 259 THR A C 1
ATOM 2012 C C B THR A 1 262 ? -14.993 -34.084 -17.439 0.30 27.83 259 THR A C 1
ATOM 2013 O O A THR A 1 262 ? -14.373 -33.465 -16.575 0.70 29.10 259 THR A O 1
ATOM 2014 O O B THR A 1 262 ? -14.342 -33.394 -16.656 0.30 27.92 259 THR A O 1
ATOM 2021 N N . GLN A 1 263 ? -16.242 -33.805 -17.789 1.00 28.69 260 GLN A N 1
ATOM 2022 C CA . GLN A 1 263 ? -16.955 -32.657 -17.248 1.00 28.91 260 GLN A CA 1
ATOM 2023 C C . GLN A 1 263 ? -18.426 -33.005 -17.267 1.00 29.33 260 GLN A C 1
ATOM 2024 O O . GLN A 1 263 ? -18.941 -33.463 -18.288 1.00 29.23 260 GLN A O 1
ATOM 2030 N N . ALA A 1 264 ? -19.087 -32.811 -16.130 1.00 30.00 261 ALA A N 1
ATOM 2031 C CA . ALA A 1 264 ? -20.517 -33.065 -16.004 1.00 31.09 261 ALA A CA 1
ATOM 2032 C C . ALA A 1 264 ? -20.884 -34.469 -16.461 1.00 31.82 261 ALA A C 1
ATOM 2033 O O . ALA A 1 264 ? -21.918 -34.669 -17.114 1.00 32.38 261 ALA A O 1
ATOM 2035 N N . GLY A 1 265 ? -20.024 -35.432 -16.124 1.00 32.31 262 GLY A N 1
ATOM 2036 C CA . GLY A 1 265 ? -20.253 -36.840 -16.464 1.00 32.94 262 GLY A CA 1
ATOM 2037 C C . GLY A 1 265 ? -20.024 -37.207 -17.918 1.00 32.95 262 GLY A C 1
ATOM 2038 O O . GLY A 1 265 ? -20.362 -38.304 -18.327 1.00 32.93 262 GLY A O 1
ATOM 2039 N N . GLU A 1 266 ? -19.434 -36.308 -18.704 1.00 32.55 263 GLU A N 1
ATOM 2040 C CA . GLU A 1 266 ? -19.210 -36.592 -20.127 1.00 33.37 263 GLU A CA 1
ATOM 2041 C C . GLU A 1 266 ? -17.743 -36.445 -20.512 1.00 31.70 263 GLU A C 1
ATOM 2042 O O . GLU A 1 266 ? -17.029 -35.658 -19.920 1.00 31.68 263 GLU A O 1
ATOM 2048 N N . ASP A 1 267 ? -17.324 -37.196 -21.525 1.00 31.46 264 ASP A N 1
ATOM 2049 C CA . ASP A 1 267 ? -15.953 -37.166 -22.039 1.00 31.44 264 ASP A CA 1
ATOM 2050 C C . ASP A 1 267 ? -15.861 -36.135 -23.139 1.00 29.89 264 ASP A C 1
ATOM 2051 O O . ASP A 1 267 ? -16.531 -36.266 -24.165 1.00 30.07 264 ASP A O 1
ATOM 2056 N N . LYS A 1 268 ? -15.032 -35.120 -22.919 1.00 28.03 265 LYS A N 1
ATOM 2057 C CA . LYS A 1 268 ? -14.877 -33.997 -23.835 1.00 27.48 265 LYS A CA 1
ATOM 2058 C C . LYS A 1 268 ? -13.431 -33.859 -24.297 1.00 26.98 265 LYS A C 1
ATOM 2059 O O . LYS A 1 268 ? -12.532 -34.544 -23.789 1.00 25.95 265 LYS A O 1
ATOM 2065 N N . GLU A 1 269 ? -13.212 -32.998 -25.279 1.00 26.85 266 GLU A N 1
ATOM 2066 C CA . GLU A 1 269 ? -11.871 -32.785 -25.809 1.00 27.23 266 GLU A CA 1
ATOM 2067 C C . GLU A 1 269 ? -11.694 -31.366 -26.278 1.00 25.57 266 GLU A C 1
ATOM 2068 O O . GLU A 1 269 ? -12.649 -30.701 -26.635 1.00 24.95 266 GLU A O 1
ATOM 2074 N N . GLN A 1 270 ? -10.457 -30.905 -26.261 1.00 24.28 267 GLN A N 1
ATOM 2075 C CA . GLN A 1 270 ? -10.139 -29.611 -26.860 1.00 23.60 267 GLN A CA 1
ATOM 2076 C C . GLN A 1 270 ? -8.681 -29.656 -27.235 1.00 22.86 267 GLN A C 1
ATOM 2077 O O . GLN A 1 270 ? -7.847 -30.253 -26.515 1.00 22.13 267 GLN A O 1
ATOM 2083 N N . THR A 1 271 ? -8.388 -29.059 -28.383 1.00 22.44 268 THR A N 1
ATOM 2084 C CA . THR A 1 271 ? -7.047 -29.055 -28.941 1.00 22.35 268 THR A CA 1
ATOM 2085 C C . THR A 1 271 ? -6.356 -27.699 -28.756 1.00 21.59 268 THR A C 1
ATOM 2086 O O . THR A 1 271 ? -6.966 -26.644 -28.955 1.00 21.93 268 THR A O 1
ATOM 2090 N N . PHE A 1 272 ? -5.086 -27.748 -28.371 1.00 21.03 269 PHE A N 1
ATOM 2091 C CA . PHE A 1 272 ? -4.280 -26.564 -28.140 1.00 20.59 269 PHE A CA 1
ATOM 2092 C C . PHE A 1 272 ? -2.936 -26.660 -28.838 1.00 21.11 269 PHE A C 1
ATOM 2093 O O . PHE A 1 272 ? -2.512 -27.744 -29.237 1.00 21.20 269 PHE A O 1
ATOM 2101 N N . ASP A 1 273 ? -2.266 -25.514 -28.978 1.00 21.21 270 ASP A N 1
ATOM 2102 C CA . ASP A 1 273 ? -0.912 -25.448 -29.547 1.00 22.22 270 ASP A CA 1
ATOM 2103 C C . ASP A 1 273 ? 0.145 -25.733 -28.462 1.00 22.05 270 ASP A C 1
ATOM 2104 O O . ASP A 1 273 ? 1.195 -26.315 -28.749 1.00 22.38 270 ASP A O 1
ATOM 2109 N N . LYS A 1 274 ? -0.162 -25.342 -27.221 1.00 21.24 271 LYS A N 1
ATOM 2110 C CA . LYS A 1 274 ? 0.702 -25.563 -26.060 1.00 21.05 271 LYS A CA 1
ATOM 2111 C C . LYS A 1 274 ? -0.181 -25.855 -24.855 1.00 20.25 271 LYS A C 1
ATOM 2112 O O . LYS A 1 274 ? -1.308 -25.367 -24.764 1.00 19.59 271 LYS A O 1
ATOM 2118 N N . LEU A 1 275 ? 0.355 -26.646 -23.939 1.00 19.66 272 LEU A N 1
ATOM 2119 C CA . LEU A 1 275 ? -0.325 -27.025 -22.732 1.00 19.45 272 LEU A CA 1
ATOM 2120 C C . LEU A 1 275 ? 0.614 -26.804 -21.561 1.00 19.20 272 LEU A C 1
ATOM 2121 O O . LEU A 1 275 ? 1.785 -27.241 -21.607 1.00 20.09 272 LEU A O 1
ATOM 2126 N N . ILE A 1 276 ? 0.122 -26.126 -20.527 1.00 18.60 273 ILE A N 1
ATOM 2127 C CA . ILE A 1 276 ? 0.894 -25.866 -19.307 1.00 18.49 273 ILE A CA 1
ATOM 2128 C C . ILE A 1 276 ? 0.326 -26.706 -18.192 1.00 18.92 273 ILE A C 1
ATOM 2129 O O . ILE A 1 276 ? -0.884 -26.663 -17.943 1.00 18.65 273 ILE A O 1
ATOM 2134 N N . VAL A 1 277 ? 1.182 -27.477 -17.521 1.00 19.56 274 VAL A N 1
ATOM 2135 C CA . VAL A 1 277 ? 0.758 -28.265 -16.382 1.00 20.78 274 VAL A CA 1
ATOM 2136 C C . VAL A 1 277 ? 1.213 -27.543 -15.113 1.00 21.72 274 VAL A C 1
ATOM 2137 O O . VAL A 1 277 ? 2.412 -27.503 -14.826 1.00 23.55 274 VAL A O 1
ATOM 2141 N N . CYS A 1 278 ? 0.268 -26.966 -14.368 1.00 21.57 275 CYS A N 1
ATOM 2142 C CA . CYS A 1 278 ? 0.585 -26.264 -13.125 1.00 21.63 275 CYS A CA 1
ATOM 2143 C C . CYS A 1 278 ? -0.506 -26.467 -12.090 1.00 21.73 275 CYS A C 1
ATOM 2144 O O . CYS A 1 278 ? -1.250 -25.555 -11.758 1.00 21.31 275 CYS A O 1
ATOM 2147 N N . VAL A 1 279 ? -0.590 -27.697 -11.584 1.00 22.63 276 VAL A N 1
ATOM 2148 C CA . VAL A 1 279 ? -1.576 -28.065 -10.561 1.00 24.28 276 VAL A CA 1
ATOM 2149 C C . VAL A 1 279 ? -1.005 -28.042 -9.149 1.00 25.72 276 VAL A C 1
ATOM 2150 O O . VAL A 1 279 ? -1.530 -28.698 -8.255 1.00 29.34 276 VAL A O 1
ATOM 2154 N N . GLY A 1 280 ? 0.067 -27.302 -8.935 1.00 25.48 277 GLY A N 1
ATOM 2155 C CA . GLY A 1 280 ? 0.638 -27.244 -7.605 1.00 25.37 277 GLY A CA 1
ATOM 2156 C C . GLY A 1 280 ? 2.073 -27.685 -7.600 1.00 24.90 277 GLY A C 1
ATOM 2157 O O . GLY A 1 280 ? 2.632 -28.076 -8.639 1.00 25.27 277 GLY A O 1
ATOM 2158 N N . ARG A 1 281 ? 2.679 -27.579 -6.427 1.00 24.54 278 ARG A N 1
ATOM 2159 C CA . ARG A 1 281 ? 4.060 -27.952 -6.250 1.00 24.42 278 ARG A CA 1
ATOM 2160 C C . ARG A 1 281 ? 4.180 -28.870 -5.060 1.00 24.65 278 ARG A C 1
ATOM 2161 O O . ARG A 1 281 ? 3.343 -28.840 -4.163 1.00 25.44 278 ARG A O 1
ATOM 2169 N N . LYS A 1 282 ? 5.210 -29.711 -5.070 1.00 24.97 279 LYS A N 1
ATOM 2170 C CA . LYS A 1 282 ? 5.453 -30.657 -3.980 1.00 25.70 279 LYS A CA 1
ATOM 2171 C C . LYS A 1 282 ? 6.879 -30.501 -3.464 1.00 25.31 279 LYS A C 1
ATOM 2172 O O . LYS A 1 282 ? 7.780 -30.115 -4.210 1.00 23.39 279 LYS A O 1
ATOM 2178 N N . ALA A 1 283 ? 7.075 -30.855 -2.201 1.00 25.36 280 ALA A N 1
ATOM 2179 C CA . ALA A 1 283 ? 8.390 -30.774 -1.588 1.00 25.78 280 ALA A CA 1
ATOM 2180 C C . ALA A 1 283 ? 9.397 -31.602 -2.386 1.00 25.92 280 ALA A C 1
ATOM 2181 O O . ALA A 1 283 ? 9.065 -32.658 -2.932 1.00 27.01 280 ALA A O 1
ATOM 2183 N N . TYR A 1 284 ? 10.612 -31.092 -2.493 1.00 26.05 281 TYR A N 1
ATOM 2184 C CA . TYR A 1 284 ? 11.697 -31.774 -3.184 1.00 26.41 281 TYR A CA 1
ATOM 2185 C C . TYR A 1 284 ? 12.754 -32.108 -2.146 1.00 27.00 281 TYR A C 1
ATOM 2186 O O . TYR A 1 284 ? 13.250 -31.215 -1.463 1.00 26.27 281 TYR A O 1
ATOM 2195 N N . ALA A 1 285 ? 13.091 -33.390 -2.026 1.00 27.87 282 ALA A N 1
ATOM 2196 C CA . ALA A 1 285 ? 14.102 -33.836 -1.066 1.00 28.85 282 ALA A CA 1
ATOM 2197 C C . ALA A 1 285 ? 14.924 -34.988 -1.632 1.00 29.86 282 ALA A C 1
ATOM 2198 O O . ALA A 1 285 ? 15.467 -35.807 -0.880 1.00 29.65 282 ALA A O 1
ATOM 2200 N N . GLU A 1 286 ? 15.038 -35.033 -2.958 1.00 30.38 283 GLU A N 1
ATOM 2201 C CA . GLU A 1 286 ? 15.807 -36.084 -3.610 1.00 31.60 283 GLU A CA 1
ATOM 2202 C C . GLU A 1 286 ? 17.268 -35.855 -3.303 1.00 31.04 283 GLU A C 1
ATOM 2203 O O . GLU A 1 286 ? 17.786 -34.763 -3.541 1.00 29.97 283 GLU A O 1
ATOM 2209 N N . GLY A 1 287 ? 17.907 -36.879 -2.732 1.00 30.87 284 GLY A N 1
ATOM 2210 C CA . GLY A 1 287 ? 19.306 -36.820 -2.344 1.00 31.42 284 GLY A CA 1
ATOM 2211 C C . GLY A 1 287 ? 19.579 -35.955 -1.130 1.00 31.17 284 GLY A C 1
ATOM 2212 O O . GLY A 1 287 ? 20.739 -35.642 -0.856 1.00 32.22 284 GLY A O 1
ATOM 2213 N N . LEU A 1 288 ? 18.526 -35.588 -0.389 1.00 30.26 285 LEU A N 1
ATOM 2214 C CA . LEU A 1 288 ? 18.660 -34.719 0.782 1.00 29.59 285 LEU A CA 1
ATOM 2215 C C . LEU A 1 288 ? 19.090 -35.456 2.046 1.00 30.11 285 LEU A C 1
ATOM 2216 O O . LEU A 1 288 ? 19.870 -34.929 2.855 1.00 29.83 285 LEU A O 1
ATOM 2221 N N . LEU A 1 289 ? 18.554 -36.652 2.233 1.00 30.05 286 LEU A N 1
ATOM 2222 C CA . LEU A 1 289 ? 18.789 -37.385 3.463 1.00 31.45 286 LEU A CA 1
ATOM 2223 C C . LEU A 1 289 ? 19.376 -38.781 3.269 1.00 32.42 286 LEU A C 1
ATOM 2224 O O . LEU A 1 289 ? 18.939 -39.526 2.420 1.00 32.04 286 LEU A O 1
ATOM 2229 N N . ALA A 1 290 ? 20.358 -39.116 4.091 1.00 33.84 287 ALA A N 1
ATOM 2230 C CA . ALA A 1 290 ? 20.916 -40.456 4.105 1.00 36.15 287 ALA A CA 1
ATOM 2231 C C . ALA A 1 290 ? 19.893 -41.311 4.841 1.00 37.66 287 ALA A C 1
ATOM 2232 O O . ALA A 1 290 ? 19.127 -40.812 5.667 1.00 36.64 287 ALA A O 1
ATOM 2234 N N . GLU A 1 291 ? 19.874 -42.601 4.557 1.00 40.99 288 GLU A N 1
ATOM 2235 C CA . GLU A 1 291 ? 18.916 -43.490 5.221 1.00 43.29 288 GLU A CA 1
ATOM 2236 C C . GLU A 1 291 ? 18.997 -43.459 6.756 1.00 42.48 288 GLU A C 1
ATOM 2237 O O . GLU A 1 291 ? 18.003 -43.701 7.433 1.00 43.10 288 GLU A O 1
ATOM 2243 N N . ASP A 1 292 ? 20.161 -43.125 7.297 1.00 41.74 289 ASP A N 1
ATOM 2244 C CA . ASP A 1 292 ? 20.325 -43.051 8.750 1.00 42.73 289 ASP A CA 1
ATOM 2245 C C . ASP A 1 292 ? 20.477 -41.603 9.240 1.00 40.58 289 ASP A C 1
ATOM 2246 O O . ASP A 1 292 ? 21.152 -41.345 10.237 1.00 40.17 289 ASP A O 1
ATOM 2251 N N . SER A 1 293 ? 19.840 -40.662 8.539 1.00 39.36 290 SER A N 1
ATOM 2252 C CA . SER A 1 293 ? 19.899 -39.262 8.933 1.00 38.63 290 SER A CA 1
ATOM 2253 C C . SER A 1 293 ? 19.148 -39.044 10.241 1.00 39.21 290 SER A C 1
ATOM 2254 O O . SER A 1 293 ? 19.444 -38.103 10.974 1.00 38.31 290 SER A O 1
ATOM 2257 N N . GLY A 1 294 ? 18.167 -39.907 10.510 1.00 40.25 291 GLY A N 1
ATOM 2258 C CA . GLY A 1 294 ? 17.347 -39.809 11.717 1.00 42.37 291 GLY A CA 1
ATOM 2259 C C . GLY A 1 294 ? 16.192 -38.819 11.599 1.00 42.81 291 GLY A C 1
ATOM 2260 O O . GLY A 1 294 ? 15.492 -38.568 12.575 1.00 43.93 291 GLY A O 1
ATOM 2261 N N . ILE A 1 295 ? 15.975 -38.270 10.405 1.00 42.97 292 ILE A N 1
ATOM 2262 C CA . ILE A 1 295 ? 14.906 -37.287 10.200 1.00 44.30 292 ILE A CA 1
ATOM 2263 C C . ILE A 1 295 ? 13.550 -37.947 9.939 1.00 47.82 292 ILE A C 1
ATOM 2264 O O . ILE A 1 295 ? 13.409 -38.694 8.970 1.00 46.58 292 ILE A O 1
ATOM 2269 N N . LYS A 1 296 ? 12.556 -37.634 10.786 1.00 50.21 293 LYS A N 1
ATOM 2270 C CA . LYS A 1 296 ? 11.191 -38.175 10.646 1.00 56.19 293 LYS A CA 1
ATOM 2271 C C . LYS A 1 296 ? 10.442 -37.548 9.468 1.00 60.29 293 LYS A C 1
ATOM 2272 O O . LYS A 1 296 ? 10.413 -36.316 9.313 1.00 53.80 293 LYS A O 1
ATOM 2278 N N . LEU A 1 297 ? 9.823 -38.416 8.662 1.00 65.74 294 LEU A N 1
ATOM 2279 C CA . LEU A 1 297 ? 9.071 -38.023 7.471 1.00 71.30 294 LEU A CA 1
ATOM 2280 C C . LEU A 1 297 ? 7.566 -38.138 7.714 1.00 75.84 294 LEU A C 1
ATOM 2281 O O . LEU A 1 297 ? 7.131 -38.806 8.654 1.00 75.43 294 LEU A O 1
ATOM 2286 N N . THR A 1 298 ? 6.782 -37.464 6.870 1.00 80.75 295 THR A N 1
ATOM 2287 C CA . THR A 1 298 ? 5.318 -37.534 6.937 1.00 82.87 295 THR A CA 1
ATOM 2288 C C . THR A 1 298 ? 4.814 -38.360 5.752 1.00 86.09 295 THR A C 1
ATOM 2289 O O . THR A 1 298 ? 5.520 -38.527 4.749 1.00 84.29 295 THR A O 1
ATOM 2293 N N . GLU A 1 299 ? 3.592 -38.868 5.871 1.00 88.61 296 GLU A N 1
ATOM 2294 C CA . GLU A 1 299 ? 3.004 -39.692 4.815 1.00 91.33 296 GLU A CA 1
ATOM 2295 C C . GLU A 1 299 ? 2.874 -38.970 3.462 1.00 90.91 296 GLU A C 1
ATOM 2296 O O . GLU A 1 299 ? 2.943 -39.612 2.413 1.00 89.79 296 GLU A O 1
ATOM 2302 N N . ARG A 1 300 ? 2.704 -37.645 3.490 1.00 90.53 297 ARG A N 1
ATOM 2303 C CA . ARG A 1 300 ? 2.556 -36.848 2.254 1.00 91.18 297 ARG A CA 1
ATOM 2304 C C . ARG A 1 300 ? 3.871 -36.448 1.547 1.00 87.67 297 ARG A C 1
ATOM 2305 O O . ARG A 1 300 ? 3.825 -35.806 0.491 1.00 85.46 297 ARG A O 1
ATOM 2313 N N . GLY A 1 301 ? 5.024 -36.811 2.115 1.00 80.91 298 GLY A N 1
ATOM 2314 C CA . GLY A 1 301 ? 6.325 -36.501 1.499 1.00 73.86 298 GLY A CA 1
ATOM 2315 C C . GLY A 1 301 ? 7.109 -35.333 2.091 1.00 68.17 298 GLY A C 1
ATOM 2316 O O . GLY A 1 301 ? 8.148 -34.946 1.543 1.00 65.07 298 GLY A O 1
ATOM 2317 N N . LEU A 1 302 ? 6.634 -34.776 3.207 1.00 61.04 299 LEU A N 1
ATOM 2318 C CA . LEU A 1 302 ? 7.314 -33.655 3.855 1.00 54.95 299 LEU A CA 1
ATOM 2319 C C . LEU A 1 302 ? 8.241 -34.114 4.980 1.00 50.05 299 LEU A C 1
ATOM 2320 O O . LEU A 1 302 ? 8.189 -35.251 5.438 1.00 50.32 299 LEU A O 1
ATOM 2325 N N . VAL A 1 303 ? 9.114 -33.203 5.388 1.00 46.07 300 VAL A N 1
ATOM 2326 C CA . VAL A 1 303 ? 9.986 -33.409 6.529 1.00 40.81 300 VAL A CA 1
ATOM 2327 C C . VAL A 1 303 ? 9.156 -32.879 7.677 1.00 39.28 300 VAL A C 1
ATOM 2328 O O . VAL A 1 303 ? 8.647 -31.754 7.596 1.00 37.03 300 VAL A O 1
ATOM 2332 N N . GLU A 1 304 ? 8.998 -33.676 8.730 1.00 38.24 301 GLU A N 1
ATOM 2333 C CA . GLU A 1 304 ? 8.191 -33.257 9.866 1.00 39.32 301 GLU A CA 1
ATOM 2334 C C . GLU A 1 304 ? 8.939 -32.243 10.741 1.00 36.87 301 GLU A C 1
ATOM 2335 O O . GLU A 1 304 ? 10.108 -32.445 11.092 1.00 34.41 301 GLU A O 1
ATOM 2341 N N . VAL A 1 305 ? 8.253 -31.150 11.068 1.00 34.52 302 VAL A N 1
ATOM 2342 C CA . VAL A 1 305 ? 8.794 -30.125 11.964 1.00 33.15 302 VAL A CA 1
ATOM 2343 C C . VAL A 1 305 ? 7.692 -29.626 12.883 1.00 33.06 302 VAL A C 1
ATOM 2344 O O . VAL A 1 305 ? 6.501 -29.846 12.621 1.00 33.85 302 VAL A O 1
ATOM 2348 N N . ASN A 1 306 ? 8.101 -28.937 13.947 1.00 32.72 303 ASN A N 1
ATOM 2349 C CA . ASN A 1 306 ? 7.166 -28.348 14.907 1.00 32.65 303 ASN A CA 1
ATOM 2350 C C . ASN A 1 306 ? 6.896 -26.898 14.495 1.00 33.19 303 ASN A C 1
ATOM 2351 O O . ASN A 1 306 ? 7.250 -26.497 13.384 1.00 30.09 303 ASN A O 1
ATOM 2356 N N . ASP A 1 307 ? 6.273 -26.118 15.379 1.00 34.42 304 ASP A N 1
ATOM 2357 C CA . ASP A 1 307 ? 5.976 -24.711 15.068 1.00 34.57 304 ASP A CA 1
ATOM 2358 C C . ASP A 1 307 ? 7.190 -23.831 14.819 1.00 31.11 304 ASP A C 1
ATOM 2359 O O . ASP A 1 307 ? 7.058 -22.802 14.183 1.00 30.10 304 ASP A O 1
ATOM 2364 N N . HIS A 1 308 ? 8.351 -24.230 15.332 1.00 30.07 305 HIS A N 1
ATOM 2365 C CA . HIS A 1 308 ? 9.577 -23.454 15.195 1.00 29.41 305 HIS A CA 1
ATOM 2366 C C . HIS A 1 308 ? 10.491 -24.024 14.091 1.00 26.03 305 HIS A C 1
ATOM 2367 O O . HIS A 1 308 ? 11.648 -23.668 14.033 1.00 24.23 305 HIS A O 1
ATOM 2374 N N . CYS A 1 309 ? 9.963 -24.916 13.250 1.00 24.92 306 CYS A N 1
ATOM 2375 C CA . CYS A 1 309 ? 10.717 -25.552 12.146 1.00 24.48 306 CYS A CA 1
ATOM 2376 C C . CYS A 1 309 ? 11.810 -26.554 12.587 1.00 24.47 306 CYS A C 1
ATOM 2377 O O . CYS A 1 309 ? 12.663 -26.945 11.797 1.00 22.66 306 CYS A O 1
ATOM 2380 N N . ALA A 1 310 ? 11.749 -26.986 13.842 1.00 25.04 307 ALA A N 1
ATOM 2381 C CA . ALA A 1 310 ? 12.697 -27.954 14.359 1.00 25.59 307 ALA A CA 1
ATOM 2382 C C . ALA A 1 310 ? 12.282 -29.343 13.944 1.00 25.98 307 ALA A C 1
ATOM 2383 O O . ALA A 1 310 ? 11.113 -29.694 14.079 1.00 26.19 307 ALA A O 1
ATOM 2385 N N . THR A 1 311 ? 13.245 -30.137 13.463 1.00 26.60 308 THR A N 1
ATOM 2386 C CA . THR A 1 311 ? 12.998 -31.523 13.061 1.00 27.35 308 THR A CA 1
ATOM 2387 C C . THR A 1 311 ? 13.157 -32.406 14.282 1.00 29.05 308 THR A C 1
ATOM 2388 O O . THR A 1 311 ? 13.414 -31.914 15.366 1.00 29.39 308 THR A O 1
ATOM 2392 N N . SER A 1 312 ? 13.019 -33.718 14.107 1.00 31.11 309 SER A N 1
ATOM 2393 C CA . SER A 1 312 ? 13.212 -34.644 15.211 1.00 32.99 309 SER A CA 1
ATOM 2394 C C . SER A 1 312 ? 14.682 -34.727 15.666 1.00 32.93 309 SER A C 1
ATOM 2395 O O . SER A 1 312 ? 14.953 -35.202 16.757 1.00 34.70 309 SER A O 1
ATOM 2398 N N . VAL A 1 313 ? 15.618 -34.279 14.828 1.00 31.05 310 VAL A N 1
ATOM 2399 C CA . VAL A 1 313 ? 17.038 -34.321 15.160 1.00 31.25 310 VAL A CA 1
ATOM 2400 C C . VAL A 1 313 ? 17.463 -32.971 15.720 1.00 31.64 310 VAL A C 1
ATOM 2401 O O . VAL A 1 313 ? 17.341 -31.955 15.044 1.00 29.29 310 VAL A O 1
ATOM 2405 N N . GLU A 1 314 ? 17.949 -32.971 16.966 1.00 33.28 311 GLU A N 1
ATOM 2406 C CA . GLU A 1 314 ? 18.370 -31.741 17.640 1.00 34.59 311 GLU A CA 1
ATOM 2407 C C . GLU A 1 314 ? 19.419 -31.015 16.810 1.00 30.89 311 GLU A C 1
ATOM 2408 O O . GLU A 1 314 ? 20.391 -31.617 16.387 1.00 30.61 311 GLU A O 1
ATOM 2414 N N . GLY A 1 315 ? 19.202 -29.725 16.553 1.00 28.59 312 GLY A N 1
ATOM 2415 C CA . GLY A 1 315 ? 20.143 -28.938 15.762 1.00 27.12 312 GLY A CA 1
ATOM 2416 C C . GLY A 1 315 ? 19.854 -28.932 14.267 1.00 25.79 312 GLY A C 1
ATOM 2417 O O . GLY A 1 315 ? 20.524 -28.218 13.519 1.00 23.83 312 GLY A O 1
ATOM 2418 N N . VAL A 1 316 ? 18.864 -29.720 13.836 1.00 25.75 313 VAL A N 1
ATOM 2419 C CA . VAL A 1 316 ? 18.460 -29.765 12.415 1.00 25.57 313 VAL A CA 1
ATOM 2420 C C . VAL A 1 316 ? 17.055 -29.172 12.272 1.00 24.70 313 VAL A C 1
ATOM 2421 O O . VAL A 1 316 ? 16.094 -29.626 12.928 1.00 23.68 313 VAL A O 1
ATOM 2425 N N . TYR A 1 317 ? 16.963 -28.133 11.441 1.00 24.24 314 TYR A N 1
ATOM 2426 C CA . TYR A 1 317 ? 15.721 -27.428 11.152 1.00 23.72 314 TYR A CA 1
ATOM 2427 C C . TYR A 1 317 ? 15.404 -27.621 9.692 1.00 23.29 314 TYR A C 1
ATOM 2428 O O . TYR A 1 317 ? 16.300 -27.861 8.884 1.00 22.89 314 TYR A O 1
ATOM 2437 N N . ALA A 1 318 ? 14.129 -27.527 9.351 1.00 22.55 315 ALA A N 1
ATOM 2438 C CA . ALA A 1 318 ? 13.688 -27.658 7.967 1.00 22.35 315 ALA A CA 1
ATOM 2439 C C . ALA A 1 318 ? 12.691 -26.522 7.707 1.00 21.20 315 ALA A C 1
ATOM 2440 O O . ALA A 1 318 ? 11.839 -26.221 8.563 1.00 21.05 315 ALA A O 1
ATOM 2442 N N . ILE A 1 319 ? 12.797 -25.902 6.537 1.00 20.64 316 ILE A N 1
ATOM 2443 C CA . ILE A 1 319 ? 12.010 -24.700 6.225 1.00 19.95 316 ILE A CA 1
ATOM 2444 C C . ILE A 1 319 ? 11.513 -24.608 4.805 1.00 20.78 316 ILE A C 1
ATOM 2445 O O . ILE A 1 319 ? 11.924 -25.365 3.925 1.00 21.48 316 ILE A O 1
ATOM 2450 N N . GLY A 1 320 ? 10.644 -23.620 4.584 1.00 20.47 317 GLY A N 1
ATOM 2451 C CA . GLY A 1 320 ? 10.152 -23.309 3.265 1.00 20.63 317 GLY A CA 1
ATOM 2452 C C . GLY A 1 320 ? 9.221 -24.330 2.656 1.00 21.43 317 GLY A C 1
ATOM 2453 O O . GLY A 1 320 ? 8.452 -24.994 3.367 1.00 21.79 317 GLY A O 1
ATOM 2454 N N . ASP A 1 321 ? 9.304 -24.450 1.329 1.00 21.71 318 ASP A N 1
ATOM 2455 C CA . ASP A 1 321 ? 8.441 -25.357 0.564 1.00 23.03 318 ASP A CA 1
ATOM 2456 C C . ASP A 1 321 ? 8.639 -26.828 0.933 1.00 23.43 318 ASP A C 1
ATOM 2457 O O . ASP A 1 321 ? 7.849 -27.670 0.535 1.00 25.03 318 ASP A O 1
ATOM 2462 N N . LEU A 1 322 ? 9.727 -27.138 1.620 1.00 22.90 319 LEU A N 1
ATOM 2463 C CA . LEU A 1 322 ? 9.992 -28.512 2.064 1.00 24.04 319 LEU A CA 1
ATOM 2464 C C . LEU A 1 322 ? 9.074 -28.982 3.199 1.00 24.18 319 LEU A C 1
ATOM 2465 O O . LEU A 1 322 ? 8.884 -30.191 3.379 1.00 24.97 319 LEU A O 1
ATOM 2470 N N . VAL A 1 323 ? 8.554 -28.042 3.993 1.00 24.06 320 VAL A N 1
ATOM 2471 C CA . VAL A 1 323 ? 7.728 -28.376 5.162 1.00 24.25 320 VAL A CA 1
ATOM 2472 C C . VAL A 1 323 ? 6.313 -27.793 5.077 1.00 25.19 320 VAL A C 1
ATOM 2473 O O . VAL A 1 323 ? 5.984 -27.066 4.128 1.00 23.76 320 VAL A O 1
ATOM 2477 N N . ARG A 1 324 ? 5.489 -28.108 6.082 1.00 25.94 321 ARG A N 1
ATOM 2478 C CA . ARG A 1 324 ? 4.090 -27.664 6.120 1.00 26.75 321 ARG A CA 1
ATOM 2479 C C . ARG A 1 324 ? 3.907 -26.153 6.011 1.00 25.58 321 ARG A C 1
ATOM 2480 O O . ARG A 1 324 ? 4.793 -25.369 6.394 1.00 25.01 321 ARG A O 1
ATOM 2488 N N . GLY A 1 325 ? 2.732 -25.765 5.521 1.00 25.61 322 GLY A N 1
ATOM 2489 C CA . GLY A 1 325 ? 2.332 -24.352 5.413 1.00 25.98 322 GLY A CA 1
ATOM 2490 C C . GLY A 1 325 ? 2.277 -23.839 3.988 1.00 25.78 322 GLY A C 1
ATOM 2491 O O . GLY A 1 325 ? 2.689 -24.529 3.077 1.00 26.97 322 GLY A O 1
ATOM 2492 N N . PRO A 1 326 ? 1.776 -22.610 3.792 1.00 26.29 323 PRO A N 1
ATOM 2493 C CA . PRO A 1 326 ? 1.685 -22.031 2.446 1.00 25.68 323 PRO A CA 1
ATOM 2494 C C . PRO A 1 326 ? 3.050 -22.054 1.748 1.00 24.72 323 PRO A C 1
ATOM 2495 O O . PRO A 1 326 ? 4.047 -21.705 2.351 1.00 22.90 323 PRO A O 1
ATOM 2499 N N . MET A 1 327 ? 3.085 -22.473 0.492 1.00 24.97 324 MET A N 1
ATOM 2500 C CA . MET A 1 327 ? 4.332 -22.569 -0.246 1.00 24.36 324 MET A CA 1
ATOM 2501 C C . MET A 1 327 ? 4.577 -21.228 -0.895 1.00 22.86 324 MET A C 1
ATOM 2502 O O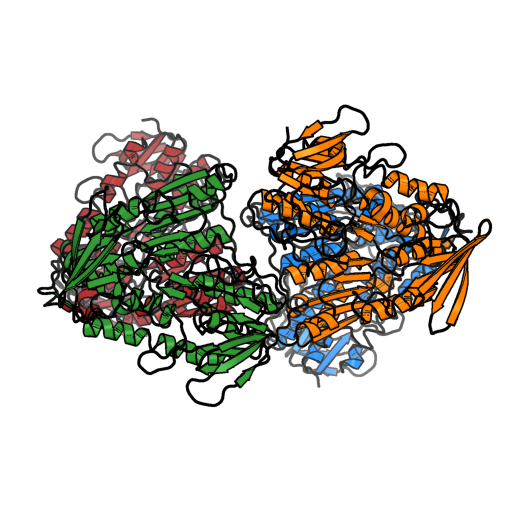 . MET A 1 327 ? 4.378 -21.049 -2.086 1.00 21.60 324 MET A O 1
ATOM 2507 N N . LEU A 1 328 ? 5.003 -20.287 -0.063 1.00 21.99 325 LEU A N 1
ATOM 2508 C CA . LEU A 1 328 ? 5.258 -18.914 -0.476 1.00 22.08 325 LEU A CA 1
ATOM 2509 C C . LEU A 1 328 ? 6.687 -18.502 -0.138 1.00 20.81 325 LEU A C 1
ATOM 2510 O O . LEU A 1 328 ? 7.291 -19.009 0.805 1.00 19.70 325 LEU A O 1
ATOM 2515 N N . ALA A 1 329 ? 7.219 -17.568 -0.909 1.00 19.91 326 ALA A N 1
ATOM 2516 C CA . ALA A 1 329 ? 8.604 -17.129 -0.722 1.00 20.42 326 ALA A CA 1
ATOM 2517 C C . ALA A 1 329 ? 8.859 -16.478 0.630 1.00 20.31 326 ALA A C 1
ATOM 2518 O O . ALA A 1 329 ? 9.861 -16.776 1.301 1.00 19.12 326 ALA A O 1
ATOM 2520 N N . HIS A 1 330 ? 7.956 -15.600 1.036 1.00 19.45 327 HIS A N 1
ATOM 2521 C CA . HIS A 1 330 ? 8.123 -14.906 2.326 1.00 20.18 327 HIS A CA 1
ATOM 2522 C C . HIS A 1 330 ? 7.968 -15.837 3.531 1.00 20.05 327 HIS A C 1
ATOM 2523 O O . HIS A 1 330 ? 8.548 -15.599 4.586 1.00 21.16 327 HIS A O 1
ATOM 2530 N N . LYS A 1 331 ? 7.206 -16.905 3.360 1.00 19.88 328 LYS A N 1
ATOM 2531 C CA . LYS A 1 331 ? 7.073 -17.916 4.405 1.00 20.41 328 LYS A CA 1
ATOM 2532 C C . LYS A 1 331 ? 8.422 -18.622 4.571 1.00 19.55 328 LYS A C 1
ATOM 2533 O O . LYS A 1 331 ? 8.899 -18.795 5.692 1.00 19.82 328 LYS A O 1
ATOM 2539 N N . ALA A 1 332 ? 9.049 -18.986 3.456 1.00 19.75 329 ALA A N 1
ATOM 2540 C CA . ALA A 1 332 ? 10.389 -19.610 3.481 1.00 19.93 329 ALA A CA 1
ATOM 2541 C C . ALA A 1 332 ? 11.426 -18.666 4.094 1.00 19.88 329 ALA A C 1
ATOM 2542 O O . ALA A 1 332 ? 12.230 -19.076 4.928 1.00 18.74 329 ALA A O 1
ATOM 2544 N N . MET A 1 333 ? 11.394 -17.398 3.694 1.00 19.63 330 MET A N 1
ATOM 2545 C CA . MET A 1 333 ? 12.350 -16.415 4.211 1.00 21.57 330 MET A CA 1
ATOM 2546 C C . MET A 1 333 ? 12.229 -16.239 5.731 1.00 21.49 330 MET A C 1
ATOM 2547 O O . MET A 1 333 ? 13.212 -16.340 6.462 1.00 21.28 330 MET A O 1
ATOM 2552 N N . GLU A 1 334 ? 11.022 -16.016 6.217 1.00 22.26 331 GLU A N 1
ATOM 2553 C CA . GLU A 1 334 ? 10.865 -15.822 7.652 1.00 24.72 331 GLU A CA 1
ATOM 2554 C C . GLU A 1 334 ? 11.113 -17.091 8.449 1.00 22.68 331 GLU A C 1
ATOM 2555 O O . GLU A 1 334 ? 11.532 -17.023 9.600 1.00 22.38 331 GLU A O 1
ATOM 2561 N N . GLU A 1 335 ? 10.869 -18.249 7.844 1.00 21.91 332 GLU A N 1
ATOM 2562 C CA . GLU A 1 335 ? 11.195 -19.509 8.527 1.00 21.14 332 GLU A CA 1
ATOM 2563 C C . GLU A 1 335 ? 12.705 -19.679 8.658 1.00 21.44 332 GLU A C 1
ATOM 2564 O O . GLU A 1 335 ? 13.182 -20.165 9.684 1.00 22.14 332 GLU A O 1
ATOM 2570 N N . GLY A 1 336 ? 13.439 -19.246 7.629 1.00 21.04 333 GLY A N 1
ATOM 2571 C CA . GLY A 1 336 ? 14.897 -19.279 7.628 1.00 21.33 333 GLY A CA 1
ATOM 2572 C C . GLY A 1 336 ? 15.429 -18.444 8.775 1.00 21.44 333 GLY A C 1
ATOM 2573 O O . GLY A 1 336 ? 16.252 -18.897 9.563 1.00 21.07 333 GLY A O 1
ATOM 2574 N N . VAL A 1 337 ? 14.941 -17.220 8.878 1.00 21.79 334 VAL A N 1
ATOM 2575 C CA . VAL A 1 337 ? 15.327 -16.345 9.975 1.00 22.51 334 VAL A CA 1
ATOM 2576 C C . VAL A 1 337 ? 14.944 -16.947 11.333 1.00 22.33 334 VAL A C 1
ATOM 2577 O O . VAL A 1 337 ? 15.752 -16.918 12.288 1.00 22.80 334 VAL A O 1
ATOM 2581 N N . MET A 1 338 ? 13.734 -17.486 11.430 1.00 21.65 335 MET A N 1
ATOM 2582 C CA . MET A 1 338 ? 13.285 -18.083 12.690 1.00 22.47 335 MET A CA 1
ATOM 2583 C C . MET A 1 338 ? 14.182 -19.242 13.130 1.00 21.90 335 MET A C 1
ATOM 2584 O O . MET A 1 338 ? 14.532 -19.345 14.310 1.00 20.81 335 MET A O 1
ATOM 2589 N N . ALA A 1 339 ? 14.522 -20.117 12.188 1.00 21.34 336 ALA A N 1
ATOM 2590 C CA . ALA A 1 339 ? 15.390 -21.275 12.502 1.00 21.89 336 ALA A CA 1
ATOM 2591 C C . ALA A 1 339 ? 16.734 -20.819 13.074 1.00 22.50 336 ALA A C 1
ATOM 2592 O O . ALA A 1 339 ? 17.186 -21.318 14.095 1.00 23.79 336 ALA A O 1
ATOM 2594 N N . VAL A 1 340 ? 17.373 -19.877 12.396 1.00 22.29 337 VAL A N 1
ATOM 2595 C CA . VAL A 1 340 ? 18.654 -19.365 12.849 1.00 23.35 337 VAL A CA 1
ATOM 2596 C C . VAL A 1 340 ? 18.551 -18.718 14.232 1.00 24.60 337 VAL A C 1
ATOM 2597 O O . VAL A 1 340 ? 19.389 -18.967 15.096 1.00 23.23 337 VAL A O 1
ATOM 2601 N N . GLU A 1 341 ? 17.526 -17.894 14.441 1.00 25.23 338 GLU A N 1
ATOM 2602 C CA . GLU A 1 341 ? 17.356 -17.242 15.733 1.00 28.00 338 GLU A CA 1
ATOM 2603 C C . GLU A 1 341 ? 17.094 -18.273 16.854 1.00 28.40 338 GLU A C 1
ATOM 2604 O O . GLU A 1 341 ? 17.608 -18.131 17.967 1.00 29.74 338 GLU A O 1
ATOM 2610 N N . ARG A 1 342 ? 16.339 -19.320 16.543 1.00 27.55 339 ARG A N 1
ATOM 2611 C CA . ARG A 1 342 ? 16.093 -20.423 17.487 1.00 28.85 339 ARG A CA 1
ATOM 2612 C C . ARG A 1 342 ? 17.387 -21.146 17.823 1.00 29.32 339 ARG A C 1
ATOM 2613 O O . ARG A 1 342 ? 17.659 -21.440 18.986 1.00 31.88 339 ARG A O 1
ATOM 2621 N N . ILE A 1 343 ? 18.177 -21.434 16.799 1.00 28.70 340 ILE A N 1
ATOM 2622 C CA . ILE A 1 343 ? 19.492 -22.062 16.982 1.00 29.21 340 ILE A CA 1
ATOM 2623 C C . ILE A 1 343 ? 20.356 -21.231 17.930 1.00 30.62 340 ILE A C 1
ATOM 2624 O O . ILE A 1 343 ? 21.069 -21.783 18.776 1.00 31.79 340 ILE A O 1
ATOM 2629 N N . HIS A 1 344 ? 20.250 -19.907 17.802 1.00 30.78 341 HIS A N 1
ATOM 2630 C CA . HIS A 1 344 ? 21.007 -18.954 18.615 1.00 31.73 341 HIS A CA 1
ATOM 2631 C C . HIS A 1 344 ? 20.322 -18.647 19.963 1.00 33.65 341 HIS A C 1
ATOM 2632 O O . HIS A 1 344 ? 20.722 -17.732 20.670 1.00 31.88 341 HIS A O 1
ATOM 2639 N N . GLY A 1 345 ? 19.276 -19.403 20.298 1.00 35.00 342 GLY A N 1
ATOM 2640 C CA . GLY A 1 345 ? 18.610 -19.259 21.596 1.00 37.69 342 GLY A CA 1
ATOM 2641 C C . GLY A 1 345 ? 17.461 -18.272 21.754 1.00 39.96 342 GLY A C 1
ATOM 2642 O O . GLY A 1 345 ? 16.934 -18.142 22.851 1.00 41.89 342 GLY A O 1
ATOM 2643 N N . HIS A 1 346 ? 17.077 -17.567 20.686 1.00 41.13 343 HIS A N 1
ATOM 2644 C CA . HIS A 1 346 ? 15.960 -16.606 20.740 1.00 42.80 343 HIS A CA 1
ATOM 2645 C C . HIS A 1 346 ? 14.665 -17.312 20.358 1.00 40.83 343 HIS A C 1
ATOM 2646 O O . HIS A 1 346 ? 14.638 -18.113 19.421 1.00 38.41 343 HIS A O 1
ATOM 2653 N N . ALA A 1 347 ? 13.587 -17.003 21.064 1.00 40.52 344 ALA A N 1
ATOM 2654 C CA . ALA A 1 347 ? 12.294 -17.620 20.781 1.00 40.45 344 ALA A CA 1
ATOM 2655 C C . ALA A 1 347 ? 11.583 -16.940 19.595 1.00 38.11 344 ALA A C 1
ATOM 2656 O O . ALA A 1 347 ? 10.472 -16.432 19.721 1.00 38.17 344 ALA A O 1
ATOM 2658 N N . ALA A 1 348 ? 12.227 -16.938 18.434 1.00 36.23 345 ALA A N 1
ATOM 2659 C CA . ALA A 1 348 ? 11.617 -16.332 17.253 1.00 34.76 345 ALA A CA 1
ATOM 2660 C C . ALA A 1 348 ? 10.428 -17.182 16.818 1.00 33.67 345 ALA A C 1
ATOM 2661 O O . ALA A 1 348 ? 10.436 -18.401 16.982 1.00 33.06 345 ALA A O 1
ATOM 2663 N N . GLN A 1 349 ? 9.399 -16.549 16.268 1.00 33.11 346 GLN A N 1
ATOM 2664 C CA . GLN A 1 349 ? 8.240 -17.310 15.859 1.00 34.51 346 GLN A CA 1
ATOM 2665 C C . GLN A 1 349 ? 7.516 -16.650 14.707 1.00 32.98 346 GLN A C 1
ATOM 2666 O O . GLN A 1 349 ? 7.242 -15.462 14.736 1.00 36.33 346 GLN A O 1
ATOM 2672 N N . VAL A 1 350 ? 7.214 -17.450 13.699 1.00 30.43 347 VAL A N 1
ATOM 2673 C CA . VAL A 1 350 ? 6.462 -17.006 12.554 1.00 29.05 347 VAL A CA 1
ATOM 2674 C C . VAL A 1 350 ? 4.997 -17.147 12.933 1.00 28.39 347 VAL A C 1
ATOM 2675 O O . VAL A 1 350 ? 4.599 -18.187 13.455 1.00 27.32 347 VAL A O 1
ATOM 2679 N N . ASN A 1 351 ? 4.213 -16.090 12.705 1.00 27.35 348 ASN A N 1
ATOM 2680 C CA . ASN A 1 351 ? 2.779 -16.125 12.961 1.00 27.70 348 ASN A CA 1
ATOM 2681 C C . ASN A 1 351 ? 2.155 -16.613 11.654 1.00 26.73 348 ASN A C 1
ATOM 2682 O O . ASN A 1 351 ? 2.072 -15.867 10.661 1.00 24.49 348 ASN A O 1
ATOM 2687 N N . TYR A 1 352 ? 1.737 -17.881 11.650 1.00 27.07 349 TYR A N 1
ATOM 2688 C CA . TYR A 1 352 ? 1.129 -18.480 10.469 1.00 26.69 349 TYR A CA 1
ATOM 2689 C C . TYR A 1 352 ? -0.277 -17.953 10.166 1.00 27.94 349 TYR A C 1
ATOM 2690 O O . TYR A 1 352 ? -0.807 -18.230 9.087 1.00 28.84 349 TYR A O 1
ATOM 2699 N N . ASP A 1 353 ? -0.868 -17.205 11.093 1.00 27.97 350 ASP A N 1
ATOM 2700 C CA . ASP A 1 353 ? -2.190 -16.585 10.855 1.00 29.44 350 ASP A CA 1
ATOM 2701 C C . ASP A 1 353 ? -2.084 -15.189 10.293 1.00 27.52 350 ASP A C 1
ATOM 2702 O O . ASP A 1 353 ? -3.098 -14.518 10.158 1.00 28.92 350 ASP A O 1
ATOM 2707 N N . THR A 1 354 ? -0.871 -14.723 10.010 1.00 25.84 351 THR A N 1
ATOM 2708 C CA . THR A 1 354 ? -0.691 -13.409 9.398 1.00 25.97 351 THR A CA 1
ATOM 2709 C C . THR A 1 354 ? 0.174 -13.461 8.129 1.00 24.89 351 THR A C 1
ATOM 2710 O O . THR A 1 354 ? 0.792 -12.463 7.762 1.00 25.59 351 THR A O 1
ATOM 2714 N N A ILE A 1 355 ? 0.219 -14.620 7.479 0.50 24.10 352 ILE A N 1
ATOM 2715 N N B ILE A 1 355 ? 0.200 -14.621 7.477 0.50 23.75 352 ILE A N 1
ATOM 2716 C CA A ILE A 1 355 ? 0.964 -14.776 6.231 0.50 23.42 352 ILE A CA 1
ATOM 2717 C CA B ILE A 1 355 ? 0.921 -14.800 6.220 0.50 22.82 352 ILE A CA 1
ATOM 2718 C C A ILE A 1 355 ? 0.104 -14.291 5.067 0.50 22.67 352 ILE A C 1
ATOM 2719 C C B ILE A 1 355 ? 0.074 -14.263 5.078 0.50 22.33 352 ILE A C 1
ATOM 2720 O O A ILE A 1 355 ? -1.016 -14.754 4.876 0.50 22.71 352 ILE A O 1
ATOM 2721 O O B ILE A 1 355 ? -1.075 -14.665 4.911 0.50 22.34 352 ILE A O 1
ATOM 2730 N N . ILE A 1 356 ? 0.636 -13.342 4.301 1.00 22.40 353 ILE A N 1
ATOM 2731 C CA . ILE A 1 356 ? -0.081 -12.746 3.175 1.00 22.08 353 ILE A CA 1
ATOM 2732 C C . ILE A 1 356 ? -0.057 -13.621 1.922 1.00 21.48 353 ILE A C 1
ATOM 2733 O O . ILE A 1 356 ? 0.940 -14.250 1.634 1.00 21.11 353 ILE A O 1
ATOM 2738 N N . SER A 1 357 ? -1.175 -13.653 1.214 1.00 20.91 354 SER A N 1
ATOM 2739 C CA . SER A 1 357 ? -1.300 -14.334 -0.065 1.00 20.95 354 SER A CA 1
ATOM 2740 C C . SER A 1 357 ? -1.590 -13.263 -1.106 1.00 21.02 354 SER A C 1
ATOM 2741 O O . SER A 1 357 ? -2.446 -12.425 -0.881 1.00 20.79 354 SER A O 1
ATOM 2744 N N . ILE A 1 358 ? -0.890 -13.293 -2.242 1.00 20.59 355 ILE A N 1
ATOM 2745 C CA . ILE A 1 358 ? -1.098 -12.325 -3.305 1.00 21.13 355 ILE A CA 1
ATOM 2746 C C . ILE A 1 358 ? -1.182 -13.034 -4.652 1.00 20.96 355 ILE A C 1
ATOM 2747 O O . ILE A 1 358 ? -0.471 -14.000 -4.879 1.00 21.87 355 ILE A O 1
ATOM 2752 N N . ILE A 1 359 ? -2.059 -12.566 -5.531 1.00 21.30 356 ILE A N 1
ATOM 2753 C CA . ILE A 1 359 ? -2.141 -13.074 -6.916 1.00 21.35 356 ILE A CA 1
ATOM 2754 C C . ILE A 1 359 ? -1.868 -11.830 -7.745 1.00 21.77 356 ILE A C 1
ATOM 2755 O O . ILE A 1 359 ? -2.638 -10.854 -7.699 1.00 22.34 356 ILE A O 1
ATOM 2760 N N . TYR A 1 360 ? -0.785 -11.849 -8.513 1.00 21.80 357 TYR A N 1
ATOM 2761 C CA . TYR A 1 360 ? -0.348 -10.657 -9.259 1.00 21.97 357 TYR A CA 1
ATOM 2762 C C . TYR A 1 360 ? -0.983 -10.384 -10.633 1.00 22.98 357 TYR A C 1
ATOM 2763 O O . TYR A 1 360 ? -0.339 -9.830 -11.524 1.00 24.16 357 TYR A O 1
ATOM 2772 N N . THR A 1 361 ? -2.244 -10.773 -10.796 1.00 23.13 358 THR A N 1
ATOM 2773 C CA . THR A 1 361 ? -3.021 -10.447 -11.955 1.00 23.29 358 THR A CA 1
ATOM 2774 C C . THR A 1 361 ? -3.316 -8.946 -11.863 1.00 23.75 358 THR A C 1
ATOM 2775 O O . THR A 1 361 ? -2.853 -8.276 -10.930 1.00 23.24 358 THR A O 1
ATOM 2779 N N . HIS A 1 362 ? -4.044 -8.416 -12.832 1.00 24.57 359 HIS A N 1
ATOM 2780 C CA . HIS A 1 362 ? -4.484 -7.020 -12.791 1.00 26.24 359 HIS A CA 1
ATOM 2781 C C . HIS A 1 362 ? -5.995 -7.036 -13.015 1.00 26.37 359 HIS A C 1
ATOM 2782 O O . HIS A 1 362 ? -6.438 -7.435 -14.094 1.00 26.35 359 HIS A O 1
ATOM 2789 N N . PRO A 1 363 ? -6.795 -6.625 -12.024 1.00 25.01 360 PRO A N 1
ATOM 2790 C CA . PRO A 1 363 ? -6.323 -6.158 -10.733 1.00 24.84 360 PRO A CA 1
ATOM 2791 C C . PRO A 1 363 ? -5.785 -7.295 -9.871 1.00 23.76 360 PRO A C 1
ATOM 2792 O O . PRO A 1 363 ? -6.122 -8.453 -10.090 1.00 23.68 360 PRO A O 1
ATOM 2796 N N . GLU A 1 364 ? -4.932 -6.943 -8.915 1.00 23.97 361 GLU A N 1
ATOM 2797 C CA . GLU A 1 364 ? -4.344 -7.900 -7.990 1.00 23.99 361 GLU A CA 1
ATOM 2798 C C . GLU A 1 364 ? -5.378 -8.345 -6.947 1.00 22.61 361 GLU A C 1
ATOM 2799 O O . GLU A 1 364 ? -6.352 -7.631 -6.670 1.00 21.66 361 GLU A O 1
ATOM 2805 N N . ALA A 1 365 ? -5.179 -9.544 -6.420 1.00 21.26 362 ALA A N 1
ATOM 2806 C CA . ALA A 1 365 ? -5.964 -10.048 -5.294 1.00 20.97 362 ALA A CA 1
ATOM 2807 C C . ALA A 1 365 ? -4.962 -10.312 -4.201 1.00 20.45 362 ALA A C 1
ATOM 2808 O O . ALA A 1 365 ? -3.851 -10.774 -4.484 1.00 21.51 362 ALA A O 1
ATOM 2810 N N . ALA A 1 366 ? -5.341 -10.037 -2.962 1.00 19.50 363 ALA A N 1
ATOM 2811 C CA . ALA A 1 366 ? -4.475 -10.295 -1.823 1.00 19.18 363 ALA A CA 1
ATOM 2812 C C . ALA A 1 366 ? -5.306 -10.455 -0.573 1.00 20.06 363 ALA A C 1
ATOM 2813 O O . ALA A 1 366 ? -6.372 -9.834 -0.442 1.00 20.45 363 ALA A O 1
ATOM 2815 N N . TRP A 1 367 ? -4.836 -11.287 0.345 1.00 19.81 364 TRP A N 1
ATOM 2816 C CA . TRP A 1 367 ? -5.546 -11.498 1.590 1.00 19.96 364 TRP A CA 1
ATOM 2817 C C . TRP A 1 367 ? -4.625 -11.955 2.720 1.00 19.58 364 TRP A C 1
ATOM 2818 O O . TRP A 1 367 ? -3.495 -12.398 2.483 1.00 17.87 364 TRP A O 1
ATOM 2829 N N . VAL A 1 368 ? -5.112 -11.801 3.944 1.00 18.90 365 VAL A N 1
ATOM 2830 C CA . VAL A 1 368 ? -4.347 -12.141 5.130 1.00 19.27 365 VAL A CA 1
ATOM 2831 C C . VAL A 1 368 ? -5.313 -12.410 6.261 1.00 20.08 365 VAL A C 1
ATOM 2832 O O . VAL A 1 368 ? -6.371 -11.797 6.327 1.00 20.84 365 VAL A O 1
ATOM 2836 N N . GLY A 1 369 ? -4.969 -13.360 7.130 1.00 20.51 366 GLY A N 1
ATOM 2837 C CA . GLY A 1 369 ? -5.824 -13.704 8.255 1.00 21.87 366 GLY A CA 1
ATOM 2838 C C . GLY A 1 369 ? -6.956 -14.615 7.849 1.00 23.38 366 GLY A C 1
ATOM 2839 O O . GLY A 1 369 ? -6.920 -15.242 6.775 1.00 23.09 366 GLY A O 1
ATOM 2840 N N . LEU A 1 370 ? -7.987 -14.643 8.687 1.00 23.99 367 LEU A N 1
ATOM 2841 C CA . LEU A 1 370 ? -9.122 -15.533 8.500 1.00 24.87 367 LEU A CA 1
ATOM 2842 C C . LEU A 1 370 ? -10.169 -15.100 7.480 1.00 24.92 367 LEU A C 1
ATOM 2843 O O . LEU A 1 370 ? -10.552 -13.926 7.406 1.00 23.55 367 LEU A O 1
ATOM 2848 N N . THR A 1 371 ? -10.651 -16.072 6.710 1.00 25.54 368 THR A N 1
ATOM 2849 C CA . THR A 1 371 ? -11.764 -15.844 5.798 1.00 26.12 368 THR A CA 1
ATOM 2850 C C . THR A 1 371 ? -13.002 -15.846 6.677 1.00 28.04 368 THR A C 1
ATOM 2851 O O . THR A 1 371 ? -12.943 -16.278 7.813 1.00 29.14 368 THR A O 1
ATOM 2855 N N . GLU A 1 372 ? -14.119 -15.368 6.152 1.00 25.92 369 GLU A N 1
ATOM 2856 C CA . GLU A 1 372 ? -15.381 -15.363 6.894 1.00 29.19 369 GLU A CA 1
ATOM 2857 C C . GLU A 1 372 ? -15.734 -16.785 7.366 1.00 30.93 369 GLU A C 1
ATOM 2858 O O . GLU A 1 372 ? -16.142 -16.971 8.513 1.00 30.24 369 GLU A O 1
ATOM 2864 N N . GLU A 1 373 ? -15.558 -17.774 6.489 1.00 32.67 370 GLU A N 1
ATOM 2865 C CA . GLU A 1 373 ? -15.849 -19.174 6.848 1.00 36.80 370 GLU A CA 1
ATOM 2866 C C . GLU A 1 373 ? -14.938 -19.706 7.939 1.00 34.95 370 GLU A C 1
ATOM 2867 O O . GLU A 1 373 ? -15.414 -20.385 8.836 1.00 35.23 370 GLU A O 1
ATOM 2873 N N . GLN A 1 374 ? -13.638 -19.414 7.849 1.00 33.33 371 GLN A N 1
ATOM 2874 C CA . GLN A 1 374 ? -12.667 -19.871 8.865 1.00 33.13 371 GLN A CA 1
ATOM 2875 C C . GLN A 1 374 ? -12.972 -19.295 10.241 1.00 31.33 371 GLN A C 1
ATOM 2876 O O . GLN A 1 374 ? -12.854 -19.995 11.241 1.00 30.30 371 GLN A O 1
ATOM 2882 N N . ALA A 1 375 ? -13.342 -18.014 10.277 1.00 29.31 372 ALA A N 1
ATOM 2883 C CA . ALA A 1 375 ? -13.687 -17.346 11.524 1.00 30.94 372 ALA A CA 1
ATOM 2884 C C . ALA A 1 375 ? -14.908 -18.032 12.168 1.00 32.08 372 ALA A C 1
ATOM 2885 O O . ALA A 1 375 ? -14.919 -18.313 13.376 1.00 31.74 372 ALA A O 1
ATOM 2887 N N . LYS A 1 376 ? -15.929 -18.292 11.354 1.00 33.97 373 LYS A N 1
ATOM 2888 C CA . LYS A 1 376 ? -17.128 -18.996 11.831 1.00 38.19 373 LYS A CA 1
ATOM 2889 C C . LYS A 1 376 ? -16.773 -20.397 12.338 1.00 39.94 373 LYS A C 1
ATOM 2890 O O . LYS A 1 376 ? -17.162 -20.758 13.440 1.00 39.62 373 LYS A O 1
ATOM 2896 N N . GLU A 1 377 ? -16.034 -21.166 11.530 1.00 42.91 374 GLU A N 1
ATOM 2897 C CA . GLU A 1 377 ? -15.552 -22.511 11.909 1.00 44.47 374 GLU A CA 1
ATOM 2898 C C . GLU A 1 377 ? -14.828 -22.509 13.251 1.00 43.32 374 GLU A C 1
ATOM 2899 O O . GLU A 1 377 ? -14.929 -23.464 14.005 1.00 43.43 374 GLU A O 1
ATOM 2905 N N . LYS A 1 378 ? -14.076 -21.448 13.530 1.00 41.20 375 LYS A N 1
ATOM 2906 C CA . LYS A 1 378 ? -13.318 -21.354 14.783 1.00 41.32 375 LYS A CA 1
ATOM 2907 C C . LYS A 1 378 ? -14.116 -20.833 15.979 1.00 40.17 375 LYS A C 1
ATOM 2908 O O . LYS A 1 378 ? -13.536 -20.509 16.996 1.00 42.96 375 LYS A O 1
ATOM 2914 N N . GLY A 1 379 ? -15.441 -20.759 15.851 1.00 39.92 376 GLY A N 1
ATOM 2915 C CA . GLY A 1 379 ? -16.302 -20.347 16.956 1.00 38.73 376 GLY A CA 1
ATOM 2916 C C . GLY A 1 379 ? -16.555 -18.857 17.120 1.00 36.85 376 GLY A C 1
ATOM 2917 O O . GLY A 1 379 ? -17.238 -18.463 18.054 1.00 36.59 376 GLY A O 1
ATOM 2918 N N . HIS A 1 380 ? -16.036 -18.020 16.224 1.00 34.63 377 HIS A N 1
ATOM 2919 C CA . HIS A 1 380 ? -16.252 -16.580 16.358 1.00 33.70 377 HIS A CA 1
ATOM 2920 C C . HIS A 1 380 ? -17.666 -16.141 15.968 1.00 34.63 377 HIS A C 1
ATOM 2921 O O . HIS A 1 380 ? -18.264 -16.703 15.058 1.00 34.98 377 HIS A O 1
ATOM 2928 N N . GLU A 1 381 ? -18.204 -15.150 16.679 1.00 35.08 378 GLU A N 1
ATOM 2929 C CA . GLU A 1 381 ? -19.451 -14.513 16.261 1.00 36.84 378 GLU A CA 1
ATOM 2930 C C . GLU A 1 381 ? -18.874 -13.477 15.297 1.00 35.14 378 GLU A C 1
ATOM 2931 O O . GLU A 1 381 ? -18.155 -12.553 15.727 1.00 33.26 378 GLU A O 1
ATOM 2937 N N . VAL A 1 382 ? -19.160 -13.637 14.007 1.00 33.65 379 VAL A N 1
ATOM 2938 C CA . VAL A 1 382 ? -18.524 -12.812 12.975 1.00 31.72 379 VAL A CA 1
ATOM 2939 C C . VAL A 1 382 ? -19.360 -11.638 12.470 1.00 32.44 379 VAL A C 1
ATOM 2940 O O . VAL A 1 382 ? -20.577 -11.728 12.352 1.00 34.26 379 VAL A O 1
ATOM 2944 N N . LYS A 1 383 ? -18.686 -10.523 12.225 1.00 30.57 380 LYS A N 1
ATOM 2945 C CA . LYS A 1 383 ? -19.281 -9.376 11.566 1.00 30.40 380 LYS A CA 1
ATOM 2946 C C . LYS A 1 383 ? -18.299 -9.058 10.453 1.00 29.40 380 LYS A C 1
ATOM 2947 O O . LYS A 1 383 ? -17.095 -9.278 10.607 1.00 26.66 380 LYS A O 1
ATOM 2953 N N . THR A 1 384 ? -18.810 -8.608 9.316 1.00 29.02 381 THR A N 1
ATOM 2954 C CA . THR A 1 384 ? -17.956 -8.252 8.190 1.00 29.13 381 THR A CA 1
ATOM 2955 C C . THR A 1 384 ? -18.371 -6.888 7.667 1.00 29.49 381 THR A C 1
ATOM 2956 O O . THR A 1 384 ? -19.440 -6.363 8.022 1.00 28.10 381 THR A O 1
ATOM 2960 N N . GLY A 1 385 ? -17.515 -6.320 6.834 1.00 28.29 382 GLY A N 1
ATOM 2961 C CA . GLY A 1 385 ? -17.778 -5.020 6.226 1.00 29.08 382 GLY A CA 1
ATOM 2962 C C . GLY A 1 385 ? -16.903 -4.893 4.994 1.00 30.15 382 GLY A C 1
ATOM 2963 O O . GLY A 1 385 ? -15.756 -5.348 4.992 1.00 29.06 382 GLY A O 1
ATOM 2964 N N . GLN A 1 386 ? -17.436 -4.305 3.933 1.00 29.86 383 GLN A N 1
ATOM 2965 C CA . GLN A 1 386 ? -16.638 -4.108 2.740 1.00 29.21 383 GLN A CA 1
ATOM 2966 C C . GLN A 1 386 ? -17.012 -2.800 2.070 1.00 27.77 383 GLN A C 1
ATOM 2967 O O . GLN A 1 386 ? -18.097 -2.270 2.298 1.00 27.21 383 GLN A O 1
ATOM 2973 N N . PHE A 1 387 ? -16.087 -2.279 1.277 1.00 25.25 384 PHE A N 1
ATOM 2974 C CA . PHE A 1 387 ? -16.310 -1.051 0.517 1.00 25.77 384 PHE A CA 1
ATOM 2975 C C . PHE A 1 387 ? -15.561 -1.202 -0.807 1.00 25.23 384 PHE A C 1
ATOM 2976 O O . PHE A 1 387 ? -14.462 -1.784 -0.863 1.00 22.76 384 PHE A O 1
ATOM 2984 N N . GLY A 1 388 ? -16.175 -0.711 -1.882 1.00 26.30 385 GLY A N 1
ATOM 2985 C CA . GLY A 1 388 ? -15.610 -0.864 -3.217 1.00 26.39 385 GLY A CA 1
ATOM 2986 C C . GLY A 1 388 ? -14.804 0.318 -3.711 1.00 26.91 385 GLY A C 1
ATOM 2987 O O . GLY A 1 388 ? -14.957 1.451 -3.236 1.00 29.04 385 GLY A O 1
ATOM 2988 N N . PHE A 1 389 ? -13.957 0.048 -4.691 1.00 26.60 386 PHE A N 1
ATOM 2989 C CA . PHE A 1 389 ? -13.151 1.075 -5.339 1.00 27.44 386 PHE A CA 1
ATOM 2990 C C . PHE A 1 389 ? -13.941 1.827 -6.430 1.00 30.32 386 PHE A C 1
ATOM 2991 O O . PHE A 1 389 ? -13.462 2.844 -6.942 1.00 29.14 386 PHE A O 1
ATOM 2999 N N . ALA A 1 390 ? -15.131 1.327 -6.784 1.00 31.96 387 ALA A N 1
ATOM 3000 C CA . ALA A 1 390 ? -15.952 1.926 -7.864 1.00 36.06 387 ALA A CA 1
ATOM 3001 C C . ALA A 1 390 ? -16.190 3.433 -7.725 1.00 39.71 387 ALA A C 1
ATOM 3002 O O . ALA A 1 390 ? -16.123 4.164 -8.717 1.00 43.62 387 ALA A O 1
ATOM 3004 N N . VAL A 1 391 ? -16.462 3.887 -6.502 1.00 41.05 388 VAL A N 1
ATOM 3005 C CA . VAL A 1 391 ? -16.709 5.316 -6.232 1.00 42.97 388 VAL A CA 1
ATOM 3006 C C . VAL A 1 391 ? -15.471 6.053 -5.680 1.00 41.31 388 VAL A C 1
ATOM 3007 O O . VAL A 1 391 ? -15.537 7.254 -5.426 1.00 43.66 388 VAL A O 1
ATOM 3011 N N . ASN A 1 392 ? -14.362 5.336 -5.487 1.00 35.35 389 ASN A N 1
ATOM 3012 C CA . ASN A 1 392 ? -13.131 5.931 -4.961 1.00 33.45 389 ASN A CA 1
ATOM 3013 C C . ASN A 1 392 ? -12.560 6.951 -5.947 1.00 32.61 389 ASN A C 1
ATOM 3014 O O . ASN A 1 392 ? -12.263 6.612 -7.092 1.00 30.86 389 ASN A O 1
ATOM 3019 N N . GLY A 1 393 ? -12.404 8.196 -5.491 1.00 32.62 390 GLY A N 1
ATOM 3020 C CA . GLY A 1 393 ? -11.905 9.287 -6.330 1.00 32.24 390 GLY A CA 1
ATOM 3021 C C . GLY A 1 393 ? -10.584 8.982 -6.990 1.00 31.10 390 GLY A C 1
ATOM 3022 O O . GLY A 1 393 ? -10.419 9.210 -8.190 1.00 29.23 390 GLY A O 1
ATOM 3023 N N . ARG A 1 394 ? -9.650 8.426 -6.213 1.00 31.13 391 ARG A N 1
ATOM 3024 C CA . ARG A 1 394 ? -8.335 8.080 -6.745 1.00 30.78 391 ARG A CA 1
ATOM 3025 C C . ARG A 1 394 ? -8.459 7.027 -7.847 1.00 29.93 391 ARG A C 1
ATOM 3026 O O . ARG A 1 394 ? -7.835 7.150 -8.902 1.00 29.16 391 ARG A O 1
ATOM 3034 N N . ALA A 1 395 ? -9.259 5.991 -7.591 1.00 30.31 392 ALA A N 1
ATOM 3035 C CA . ALA A 1 395 ? -9.478 4.911 -8.563 1.00 30.36 392 ALA A CA 1
ATOM 3036 C C . ALA A 1 395 ? -10.127 5.424 -9.844 1.00 31.44 392 ALA A C 1
ATOM 3037 O O . ALA A 1 395 ? -9.746 5.016 -10.942 1.00 30.37 392 ALA A O 1
ATOM 3039 N N . LEU A 1 396 ? -11.103 6.319 -9.719 1.00 32.53 393 LEU A N 1
ATOM 3040 C CA . LEU A 1 396 ? -11.739 6.871 -10.926 1.00 35.58 393 LEU A CA 1
ATOM 3041 C C . LEU A 1 396 ? -10.739 7.659 -11.759 1.00 34.93 393 LEU A C 1
ATOM 3042 O O . LEU A 1 396 ? -10.697 7.521 -12.985 1.00 33.60 393 LEU A O 1
ATOM 3047 N N . ALA A 1 397 ? -9.922 8.470 -11.094 1.00 34.82 394 ALA A N 1
ATOM 3048 C CA . ALA A 1 397 ? -8.911 9.255 -11.794 1.00 36.06 394 ALA A CA 1
ATOM 3049 C C . ALA A 1 397 ? -7.933 8.329 -12.540 1.00 37.08 394 ALA A C 1
ATOM 3050 O O . ALA A 1 397 ? -7.529 8.611 -13.669 1.00 36.92 394 ALA A O 1
ATOM 3052 N N . ALA A 1 398 ? -7.579 7.217 -11.904 1.00 39.59 395 ALA A N 1
ATOM 3053 C CA . ALA A 1 398 ? -6.642 6.254 -12.489 1.00 42.09 395 ALA A CA 1
ATOM 3054 C C . ALA A 1 398 ? -7.299 5.331 -13.503 1.00 44.01 395 ALA A C 1
ATOM 3055 O O . ALA A 1 398 ? -6.602 4.707 -14.303 1.00 45.91 395 ALA A O 1
ATOM 3057 N N . GLY A 1 399 ? -8.629 5.247 -13.473 1.00 44.97 396 GLY A N 1
ATOM 3058 C CA . GLY A 1 399 ? -9.374 4.339 -14.353 1.00 45.53 396 GLY A CA 1
ATOM 3059 C C . GLY A 1 399 ? -9.293 2.897 -13.856 1.00 45.62 396 GLY A C 1
ATOM 3060 O O . GLY A 1 399 ? -9.285 1.965 -14.657 1.00 45.65 396 GLY A O 1
ATOM 3061 N N . GLU A 1 400 ? -9.242 2.720 -12.534 1.00 45.90 397 GLU A N 1
ATOM 3062 C CA . GLU A 1 400 ? -9.128 1.391 -11.910 1.00 46.26 397 GLU A CA 1
ATOM 3063 C C . GLU A 1 400 ? -10.191 1.187 -10.817 1.00 44.14 397 GLU A C 1
ATOM 3064 O O . GLU A 1 400 ? -9.900 0.688 -9.719 1.00 43.72 397 GLU A O 1
ATOM 3070 N N . GLY A 1 401 ? -11.427 1.556 -11.138 1.00 42.13 398 GLY A N 1
ATOM 3071 C CA . GLY A 1 401 ? -12.545 1.450 -10.199 1.00 43.75 398 GLY A CA 1
ATOM 3072 C C . GLY A 1 401 ? -13.287 0.120 -10.204 1.00 44.78 398 GLY A C 1
ATOM 3073 O O . GLY A 1 401 ? -14.457 0.053 -10.606 1.00 51.99 398 GLY A O 1
ATOM 3074 N N . ALA A 1 402 ? -12.608 -0.929 -9.751 1.00 41.83 399 ALA A N 1
ATOM 3075 C CA . ALA A 1 402 ? -13.184 -2.272 -9.642 1.00 38.75 399 ALA A CA 1
ATOM 3076 C C . ALA A 1 402 ? -12.528 -2.978 -8.452 1.00 34.90 399 ALA A C 1
ATOM 3077 O O . ALA A 1 402 ? -11.360 -2.721 -8.144 1.00 33.77 399 ALA A O 1
ATOM 3079 N N . GLY A 1 403 ? -13.275 -3.860 -7.792 1.00 30.78 400 GLY A N 1
ATOM 3080 C CA . GLY A 1 403 ? -12.763 -4.584 -6.639 1.00 28.59 400 GLY A CA 1
ATOM 3081 C C . GLY A 1 403 ? -13.242 -3.980 -5.327 1.00 27.14 400 GLY A C 1
ATOM 3082 O O . GLY A 1 403 ? -14.092 -3.075 -5.318 1.00 25.08 400 GLY A O 1
ATOM 3083 N N . PHE A 1 404 ? -12.696 -4.482 -4.223 1.00 24.20 401 PHE A N 1
ATOM 3084 C CA . PHE A 1 404 ? -13.107 -4.038 -2.881 1.00 25.72 401 PHE A CA 1
ATOM 3085 C C . PHE A 1 404 ? -12.142 -4.428 -1.770 1.00 23.09 401 PHE A C 1
ATOM 3086 O O . PHE A 1 404 ? -11.188 -5.152 -1.989 1.00 21.66 401 PHE A O 1
ATOM 3094 N N . VAL A 1 405 ? -12.406 -3.900 -0.573 1.00 23.17 402 VAL A N 1
ATOM 3095 C CA . VAL A 1 405 ? -11.688 -4.265 0.627 1.00 22.15 402 VAL A CA 1
ATOM 3096 C C . VAL A 1 405 ? -12.772 -4.822 1.537 1.00 22.43 402 VAL A C 1
ATOM 3097 O O . VAL A 1 405 ? -13.825 -4.187 1.711 1.00 22.85 402 VAL A O 1
ATOM 3101 N N . LYS A 1 406 ? -12.557 -6.039 2.029 1.00 21.19 403 LYS A N 1
ATOM 3102 C CA . LYS A 1 406 ? -13.465 -6.700 2.968 1.00 21.87 403 LYS A CA 1
ATOM 3103 C C . LYS A 1 406 ? -12.732 -7.037 4.262 1.00 21.62 403 LYS A C 1
ATOM 3104 O O . LYS A 1 406 ? -11.624 -7.590 4.221 1.00 20.41 403 LYS A O 1
ATOM 3110 N N . PHE A 1 407 ? -13.350 -6.717 5.402 1.00 21.53 404 PHE A N 1
ATOM 3111 C CA . PHE A 1 407 ? -12.797 -7.063 6.703 1.00 21.44 404 PHE A CA 1
ATOM 3112 C C . PHE A 1 407 ? -13.670 -8.114 7.346 1.00 22.29 404 PHE A C 1
ATOM 3113 O O . PHE A 1 407 ? -14.883 -8.105 7.154 1.00 23.29 404 PHE A O 1
ATOM 3121 N N . VAL A 1 408 ? -13.035 -9.016 8.091 1.00 21.60 405 VAL A N 1
ATOM 3122 C CA . VAL A 1 408 ? -13.709 -10.058 8.868 1.00 21.36 405 VAL A CA 1
ATOM 3123 C C . VAL A 1 408 ? -13.324 -9.756 10.316 1.00 21.77 405 VAL A C 1
ATOM 3124 O O . VAL A 1 408 ? -12.129 -9.577 10.612 1.00 20.11 405 VAL A O 1
ATOM 3128 N N . ALA A 1 409 ? -14.310 -9.705 11.217 1.00 21.99 406 ALA A N 1
ATOM 3129 C CA . ALA A 1 409 ? -14.046 -9.352 12.611 1.00 22.10 406 ALA A CA 1
ATOM 3130 C C . ALA A 1 409 ? -14.930 -10.084 13.586 1.00 23.97 406 ALA A C 1
ATOM 3131 O O . ALA A 1 409 ? -15.947 -10.679 13.209 1.00 24.76 406 ALA A O 1
ATOM 3133 N N . ASP A 1 410 ? -14.533 -10.039 14.856 1.00 25.30 407 ASP A N 1
ATOM 3134 C CA . ASP A 1 410 ? -15.305 -10.670 15.921 1.00 27.06 407 ASP A CA 1
ATOM 3135 C C . ASP A 1 410 ? -16.324 -9.652 16.459 1.00 28.11 407 ASP A C 1
ATOM 3136 O O . ASP A 1 410 ? -15.957 -8.537 16.867 1.00 26.40 407 ASP A O 1
ATOM 3141 N N . ALA A 1 411 ? -17.600 -10.042 16.454 1.00 28.91 408 ALA A N 1
ATOM 3142 C CA . ALA A 1 411 ? -18.686 -9.189 16.927 1.00 30.17 408 ALA A CA 1
ATOM 3143 C C . ALA A 1 411 ? -18.661 -8.894 18.439 1.00 31.05 408 ALA A C 1
ATOM 3144 O O . ALA A 1 411 ? -19.102 -7.816 18.872 1.00 30.21 408 ALA A O 1
ATOM 3146 N N . LYS A 1 412 ? -18.176 -9.845 19.237 1.00 30.76 409 LYS A N 1
ATOM 3147 C CA . LYS A 1 412 ? -18.111 -9.669 20.686 1.00 32.93 409 LYS A CA 1
ATOM 3148 C C . LYS A 1 412 ? -16.970 -8.760 21.139 1.00 31.71 409 LYS A C 1
ATOM 3149 O O . LYS A 1 412 ? -17.158 -7.875 21.959 1.00 31.16 409 LYS A O 1
ATOM 3155 N N . THR A 1 413 ? -15.787 -9.000 20.597 1.00 30.34 410 THR A N 1
ATOM 3156 C CA . THR A 1 413 ? -14.579 -8.291 21.000 1.00 29.78 410 THR A CA 1
ATOM 3157 C C . THR A 1 413 ? -14.170 -7.135 20.106 1.00 29.36 410 THR A C 1
ATOM 3158 O O . THR A 1 413 ? -13.353 -6.311 20.517 1.00 29.71 410 THR A O 1
ATOM 3162 N N . ASP A 1 414 ? -14.716 -7.096 18.889 1.00 29.63 411 ASP A N 1
ATOM 3163 C CA . ASP A 1 414 ? -14.392 -6.074 17.889 1.00 29.96 411 ASP A CA 1
ATOM 3164 C C . ASP A 1 414 ? -12.999 -6.348 17.306 1.00 27.18 411 ASP A C 1
ATOM 3165 O O . ASP A 1 414 ? -12.409 -5.497 16.665 1.00 26.01 411 ASP A O 1
ATOM 3170 N N . ARG A 1 415 ? -12.486 -7.550 17.525 1.00 25.52 412 ARG A N 1
ATOM 3171 C CA . ARG A 1 415 ? -11.159 -7.921 17.051 1.00 24.78 412 ARG A CA 1
ATOM 3172 C C . ARG A 1 415 ? -11.122 -8.123 15.539 1.00 23.10 412 ARG A C 1
ATOM 3173 O O . ARG A 1 415 ? -11.967 -8.823 14.988 1.00 24.30 412 ARG A O 1
ATOM 3181 N N . LEU A 1 416 ? -10.152 -7.511 14.877 1.00 21.63 413 LEU A N 1
ATOM 3182 C CA . LEU A 1 416 ? -9.930 -7.728 13.439 1.00 23.21 413 LEU A CA 1
ATOM 3183 C C . LEU A 1 416 ? -9.372 -9.144 13.248 1.00 22.17 413 LEU A C 1
ATOM 3184 O O . LEU A 1 416 ? -8.418 -9.538 13.914 1.00 22.26 413 LEU A O 1
ATOM 3189 N N . LEU A 1 417 ? -9.973 -9.916 12.354 1.00 21.61 414 LEU A N 1
ATOM 3190 C CA . LEU A 1 417 ? -9.542 -11.282 12.135 1.00 21.81 414 LEU A CA 1
ATOM 3191 C C . LEU A 1 417 ? -8.956 -11.537 10.758 1.00 22.00 414 LEU A C 1
ATOM 3192 O O . LEU A 1 417 ? -8.133 -12.435 10.607 1.00 21.87 414 LEU A O 1
ATOM 3197 N N . GLY A 1 418 ? -9.413 -10.790 9.753 1.00 22.18 415 GLY A N 1
ATOM 3198 C CA . GLY A 1 418 ? -8.937 -10.979 8.374 1.00 21.15 415 GLY A CA 1
ATOM 3199 C C . GLY A 1 418 ? -9.241 -9.824 7.436 1.00 21.14 415 GLY A C 1
ATOM 3200 O O . GLY A 1 418 ? -10.160 -9.047 7.674 1.00 19.74 415 GLY A O 1
ATOM 3201 N N . MET A 1 419 ? -8.453 -9.717 6.365 1.00 21.09 416 MET A N 1
ATOM 3202 C CA . MET A 1 419 ? -8.610 -8.660 5.369 1.00 20.69 416 MET A CA 1
ATOM 3203 C C . MET A 1 419 ? -8.443 -9.299 3.995 1.00 20.14 416 MET A C 1
ATOM 3204 O O . MET A 1 419 ? -7.510 -10.071 3.785 1.00 19.30 416 MET A O 1
ATOM 3209 N N . HIS A 1 420 ? -9.353 -8.973 3.080 1.00 18.98 417 HIS A N 1
ATOM 3210 C CA . HIS A 1 420 ? -9.403 -9.581 1.747 1.00 19.74 417 HIS A CA 1
ATOM 3211 C C . HIS A 1 420 ? -9.644 -8.485 0.740 1.00 21.11 417 HIS A C 1
ATOM 3212 O O . HIS A 1 420 ? -10.640 -7.746 0.832 1.00 20.91 417 HIS A O 1
ATOM 3219 N N . VAL A 1 421 ? -8.735 -8.389 -0.223 1.00 20.07 418 VAL A N 1
ATOM 3220 C CA . VAL A 1 421 ? -8.727 -7.278 -1.157 1.00 20.93 418 VAL A CA 1
ATOM 3221 C C . VAL A 1 421 ? -8.563 -7.638 -2.623 1.00 20.58 418 VAL A C 1
ATOM 3222 O O . VAL A 1 421 ? -7.738 -8.482 -2.957 1.00 19.44 418 VAL A O 1
ATOM 3226 N N . ILE A 1 422 ? -9.354 -6.974 -3.478 1.00 19.44 419 ILE A N 1
ATOM 3227 C CA . ILE A 1 422 ? -9.181 -7.046 -4.916 1.00 20.90 419 ILE A CA 1
ATOM 3228 C C . ILE A 1 422 ? -9.140 -5.605 -5.353 1.00 21.13 419 ILE A C 1
ATOM 3229 O O . ILE A 1 422 ? -10.052 -4.831 -5.030 1.00 21.57 419 ILE A O 1
ATOM 3234 N N . GLY A 1 423 ? -8.103 -5.213 -6.071 1.00 22.07 420 GLY A N 1
ATOM 3235 C CA . GLY A 1 423 ? -8.072 -3.842 -6.541 1.00 23.48 420 GLY A CA 1
ATOM 3236 C C . GLY A 1 423 ? -6.702 -3.265 -6.727 1.00 25.41 420 GLY A C 1
ATOM 3237 O O . GLY A 1 423 ? -5.699 -3.983 -6.627 1.00 24.73 420 GLY A O 1
ATOM 3238 N N . PRO A 1 424 ? -6.659 -1.952 -7.016 1.00 26.15 421 PRO A N 1
ATOM 3239 C CA . PRO A 1 424 ? -5.418 -1.224 -7.175 1.00 28.48 421 PRO A CA 1
ATOM 3240 C C . PRO A 1 424 ? -4.573 -1.291 -5.895 1.00 29.17 421 PRO A C 1
ATOM 3241 O O . PRO A 1 424 ? -5.108 -1.163 -4.777 1.00 28.46 421 PRO A O 1
ATOM 3245 N N . ALA A 1 425 ? -3.278 -1.520 -6.084 1.00 28.40 422 ALA A N 1
ATOM 3246 C CA . ALA A 1 425 ? -2.310 -1.619 -5.011 1.00 28.10 422 ALA A CA 1
ATOM 3247 C C . ALA A 1 425 ? -2.672 -2.694 -3.979 1.00 26.38 422 ALA A C 1
ATOM 3248 O O . ALA A 1 425 ? -2.234 -2.601 -2.844 1.00 28.17 422 ALA A O 1
ATOM 3250 N N . ALA A 1 426 ? -3.440 -3.713 -4.367 1.00 24.30 423 ALA A N 1
ATOM 3251 C CA . ALA A 1 426 ? -3.867 -4.720 -3.383 1.00 23.66 423 ALA A CA 1
ATOM 3252 C C . ALA A 1 426 ? -2.699 -5.333 -2.607 1.00 23.93 423 ALA A C 1
ATOM 3253 O O . ALA A 1 426 ? -2.781 -5.479 -1.390 1.00 21.95 423 ALA A O 1
ATOM 3255 N N . SER A 1 427 ? -1.618 -5.663 -3.312 1.00 24.23 424 SER A N 1
ATOM 3256 C CA . SER A 1 427 ? -0.470 -6.308 -2.678 1.00 26.42 424 SER A CA 1
ATOM 3257 C C . SER A 1 427 ? 0.221 -5.436 -1.618 1.00 27.35 424 SER A C 1
ATOM 3258 O O . SER A 1 427 ? 0.875 -5.963 -0.729 1.00 33.49 424 SER A O 1
ATOM 3261 N N . ASP A 1 428 ? 0.059 -4.121 -1.694 1.00 26.47 425 ASP A N 1
ATOM 3262 C CA . ASP A 1 428 ? 0.638 -3.216 -0.703 1.00 26.81 425 ASP A CA 1
ATOM 3263 C C . ASP A 1 428 ? -0.413 -2.792 0.330 1.00 26.52 425 ASP A C 1
ATOM 3264 O O . ASP A 1 428 ? -0.092 -2.605 1.503 1.00 28.16 425 ASP A O 1
ATOM 3269 N N . ILE A 1 429 ? -1.664 -2.668 -0.097 1.00 23.17 426 ILE A N 1
ATOM 3270 C CA . ILE A 1 429 ? -2.760 -2.397 0.827 1.00 22.25 426 ILE A CA 1
ATOM 3271 C C . ILE A 1 429 ? -2.963 -3.533 1.827 1.00 21.19 426 ILE A C 1
ATOM 3272 O O . ILE A 1 429 ? -3.258 -3.273 2.987 1.00 20.37 426 ILE A O 1
ATOM 3277 N N . VAL A 1 430 ? -2.804 -4.787 1.399 1.00 20.23 427 VAL A N 1
ATOM 3278 C CA . VAL A 1 430 ? -2.988 -5.913 2.320 1.00 19.87 427 VAL A CA 1
ATOM 3279 C C . VAL A 1 430 ? -1.965 -5.867 3.474 1.00 19.51 427 VAL A C 1
ATOM 3280 O O . VAL A 1 430 ? -2.251 -6.369 4.551 1.00 18.79 427 VAL A O 1
ATOM 3284 N N . HIS A 1 431 ? -0.802 -5.251 3.264 1.00 18.62 428 HIS A N 1
ATOM 3285 C CA . HIS A 1 431 ? 0.171 -5.094 4.360 1.00 19.23 428 HIS A CA 1
ATOM 3286 C C . HIS A 1 431 ? -0.384 -4.231 5.494 1.00 19.98 428 HIS A C 1
ATOM 3287 O O . HIS A 1 431 ? -0.011 -4.434 6.627 1.00 20.70 428 HIS A O 1
ATOM 3294 N N . GLN A 1 432 ? -1.286 -3.288 5.191 1.00 20.11 429 GLN A N 1
ATOM 3295 C CA . GLN A 1 432 ? -1.911 -2.474 6.226 1.00 20.85 429 GLN A CA 1
ATOM 3296 C C . GLN A 1 432 ? -2.694 -3.376 7.184 1.00 20.86 429 GLN A C 1
ATOM 3297 O O . GLN A 1 432 ? -2.615 -3.214 8.391 1.00 20.65 429 GLN A O 1
ATOM 3303 N N . GLY A 1 433 ? -3.423 -4.343 6.625 1.00 20.39 430 GLY A N 1
ATOM 3304 C CA . GLY A 1 433 ? -4.181 -5.304 7.402 1.00 21.61 430 GLY A CA 1
ATOM 3305 C C . GLY A 1 433 ? -3.278 -6.256 8.160 1.00 20.98 430 GLY A C 1
ATOM 3306 O O . GLY A 1 433 ? -3.553 -6.594 9.308 1.00 20.66 430 GLY A O 1
ATOM 3307 N N . MET A 1 434 ? -2.201 -6.690 7.519 1.00 20.43 431 MET A N 1
ATOM 3308 C CA . MET A 1 434 ? -1.237 -7.582 8.163 1.00 21.07 431 MET A CA 1
ATOM 3309 C C . MET A 1 434 ? -0.627 -6.890 9.404 1.00 20.64 431 MET A C 1
ATOM 3310 O O . MET A 1 434 ? -0.507 -7.490 10.467 1.00 20.81 431 MET A O 1
ATOM 3315 N N . ILE A 1 435 ? -0.268 -5.618 9.258 1.00 20.25 432 ILE A N 1
ATOM 3316 C CA . ILE A 1 435 ? 0.304 -4.857 10.363 1.00 20.83 432 ILE A CA 1
ATOM 3317 C C . ILE A 1 435 ? -0.716 -4.699 11.484 1.00 19.54 432 ILE A C 1
ATOM 3318 O O . ILE A 1 435 ? -0.386 -4.918 12.667 1.00 20.30 432 ILE A O 1
ATOM 3323 N N . ALA A 1 436 ? -1.956 -4.361 11.122 1.00 18.67 433 ALA A N 1
ATOM 3324 C CA . ALA A 1 436 ? -3.015 -4.220 12.119 1.00 18.68 433 ALA A CA 1
ATOM 3325 C C . ALA A 1 436 ? -3.209 -5.537 12.871 1.00 19.33 433 ALA A C 1
ATOM 3326 O O . ALA A 1 436 ? -3.393 -5.540 14.098 1.00 21.52 433 ALA A O 1
ATOM 3328 N N . LEU A 1 437 ? -3.184 -6.645 12.138 1.00 18.21 434 LEU A N 1
ATOM 3329 C CA . LEU A 1 437 ? -3.337 -7.969 12.771 1.00 18.90 434 LEU A CA 1
ATOM 3330 C C . LEU A 1 437 ? -2.186 -8.267 13.740 1.00 19.24 434 LEU A C 1
ATOM 3331 O O . LEU A 1 437 ? -2.402 -8.795 14.820 1.00 18.73 434 LEU A O 1
ATOM 3336 N N . GLU A 1 438 ? -0.967 -7.917 13.357 1.00 20.10 435 GLU A N 1
ATOM 3337 C CA . GLU A 1 438 ? 0.209 -8.149 14.226 1.00 22.30 435 GLU A CA 1
ATOM 3338 C C . GLU A 1 438 ? 0.111 -7.354 15.533 1.00 22.61 435 GLU A C 1
ATOM 3339 O O . GLU A 1 438 ? 0.538 -7.824 16.589 1.00 22.64 435 GLU A O 1
ATOM 3345 N N . PHE A 1 439 ? -0.504 -6.175 15.458 1.00 21.14 436 PHE A N 1
ATOM 3346 C CA . PHE A 1 439 ? -0.726 -5.339 16.626 1.00 22.73 436 PHE A CA 1
ATOM 3347 C C . PHE A 1 439 ? -2.032 -5.650 17.348 1.00 23.53 436 PHE A C 1
ATOM 3348 O O . PHE A 1 439 ? -2.413 -4.914 18.246 1.00 23.89 436 PHE A O 1
ATOM 3356 N N . VAL A 1 440 ? -2.711 -6.733 16.966 1.00 24.09 437 VAL A N 1
ATOM 3357 C CA . VAL A 1 440 ? -3.960 -7.155 17.615 1.00 25.32 437 VAL A CA 1
ATOM 3358 C C . VAL A 1 440 ? -4.999 -6.028 17.595 1.00 24.64 437 VAL A C 1
ATOM 3359 O O . VAL A 1 440 ? -5.660 -5.727 18.598 1.00 24.80 437 VAL A O 1
ATOM 3363 N N . SER A 1 441 ? -5.124 -5.415 16.432 1.00 23.33 438 SER A N 1
ATOM 3364 C CA . SER A 1 441 ? -6.026 -4.309 16.205 1.00 23.32 438 SER A CA 1
ATOM 3365 C C . SER A 1 441 ? -7.493 -4.688 16.341 1.00 24.26 438 SER A C 1
ATOM 3366 O O . SER A 1 441 ? -7.902 -5.806 16.043 1.00 25.15 438 SER A O 1
ATOM 3369 N N . SER A 1 442 ? -8.272 -3.740 16.824 1.00 25.35 439 SER A N 1
ATOM 3370 C CA . SER A 1 442 ? -9.707 -3.864 16.845 1.00 25.60 439 SER A CA 1
ATOM 3371 C C . SER A 1 442 ? -10.141 -3.140 15.587 1.00 26.11 439 SER A C 1
ATOM 3372 O O . SER A 1 442 ? -9.360 -2.382 14.997 1.00 24.33 439 SER A O 1
ATOM 3375 N N . VAL A 1 443 ? -11.380 -3.358 15.167 1.00 26.72 440 VAL A N 1
ATOM 3376 C CA . VAL A 1 443 ? -11.895 -2.650 14.005 1.00 27.17 440 VAL A CA 1
ATOM 3377 C C . VAL A 1 443 ? -11.920 -1.152 14.341 1.00 26.96 440 VAL A C 1
ATOM 3378 O O . VAL A 1 443 ? -11.578 -0.327 13.504 1.00 26.94 440 VAL A O 1
ATOM 3382 N N . GLU A 1 444 ? -12.278 -0.821 15.580 1.00 27.18 441 GLU A N 1
ATOM 3383 C CA . GLU A 1 444 ? -12.322 0.583 16.035 1.00 29.70 441 GLU A CA 1
ATOM 3384 C C . GLU A 1 444 ? -10.983 1.309 15.869 1.00 28.80 441 GLU A C 1
ATOM 3385 O O . GLU A 1 444 ? -10.953 2.484 15.501 1.00 27.42 441 GLU A O 1
ATOM 3391 N N . ASP A 1 445 ? -9.879 0.620 16.141 1.00 28.16 442 ASP A N 1
ATOM 3392 C CA . ASP A 1 445 ? -8.555 1.221 15.982 1.00 28.43 442 ASP A CA 1
ATOM 3393 C C . ASP A 1 445 ? -8.362 1.796 14.584 1.00 27.29 442 ASP A C 1
ATOM 3394 O O . ASP A 1 445 ? -7.850 2.903 14.441 1.00 29.82 442 ASP A O 1
ATOM 3399 N N . LEU A 1 446 ? -8.764 1.033 13.570 1.00 26.28 443 LEU A N 1
ATOM 3400 C CA . LEU A 1 446 ? -8.666 1.458 12.181 1.00 25.58 443 LEU A CA 1
ATOM 3401 C C . LEU A 1 446 ? -9.659 2.560 11.863 1.00 26.29 443 LEU A C 1
ATOM 3402 O O . LEU A 1 446 ? -9.344 3.449 11.092 1.00 26.34 443 LEU A O 1
ATOM 3407 N N . GLN A 1 447 ? -10.859 2.487 12.441 1.00 26.02 444 GLN A N 1
ATOM 3408 C CA . GLN A 1 447 ? -11.872 3.547 12.244 1.00 26.99 444 GLN A CA 1
ATOM 3409 C C . GLN A 1 447 ? -11.378 4.909 12.764 1.00 27.64 444 GLN A C 1
ATOM 3410 O O . GLN A 1 447 ? -11.698 5.948 12.191 1.00 26.80 444 GLN A O 1
ATOM 3416 N N . LEU A 1 448 ? -10.591 4.891 13.841 1.00 28.24 445 LEU A N 1
ATOM 3417 C CA . LEU A 1 448 ? -10.079 6.131 14.470 1.00 30.44 445 LEU A CA 1
ATOM 3418 C C . LEU A 1 448 ? -8.898 6.807 13.764 1.00 30.19 445 LEU A C 1
ATOM 3419 O O . LEU A 1 448 ? -8.551 7.937 14.089 1.00 31.32 445 LEU A O 1
ATOM 3424 N N . MET A 1 449 ? -8.308 6.135 12.786 1.00 29.95 446 MET A N 1
ATOM 3425 C CA . MET A 1 449 ? -7.145 6.657 12.059 1.00 30.49 446 MET A CA 1
ATOM 3426 C C . MET A 1 449 ? -7.501 7.552 10.882 1.00 29.71 446 MET A C 1
ATOM 3427 O O . MET A 1 449 ? -8.618 7.504 10.367 1.00 29.70 446 MET A O 1
ATOM 3432 N N . THR A 1 450 ? -6.530 8.373 10.487 1.00 30.13 447 THR A N 1
ATOM 3433 C CA . THR A 1 450 ? -6.666 9.282 9.364 1.00 29.85 447 THR A CA 1
ATOM 3434 C C . THR A 1 450 ? -5.943 8.679 8.169 1.00 29.02 447 THR A C 1
ATOM 3435 O O . THR A 1 450 ? -4.719 8.515 8.191 1.00 29.96 447 THR A O 1
ATOM 3439 N N . PHE A 1 451 ? -6.705 8.325 7.146 1.00 27.36 448 PHE A N 1
ATOM 3440 C CA . PHE A 1 451 ? -6.156 7.831 5.896 1.00 26.66 448 PHE A CA 1
ATOM 3441 C C . PHE A 1 451 ? -6.113 8.996 4.893 1.00 27.69 448 PHE A C 1
ATOM 3442 O O . PHE A 1 451 ? -7.011 9.842 4.887 1.00 27.83 448 PHE A O 1
ATOM 3450 N N . GLY A 1 452 ? -5.060 9.052 4.071 1.00 27.32 449 GLY A N 1
ATOM 3451 C CA . GLY A 1 452 ? -4.921 10.112 3.074 1.00 28.25 449 GLY A CA 1
ATOM 3452 C C . GLY A 1 452 ? -6.046 10.126 2.041 1.00 29.63 449 GLY A C 1
ATOM 3453 O O . GLY A 1 452 ? -6.607 9.081 1.716 1.00 27.89 449 GLY A O 1
ATOM 3454 N N . HIS A 1 453 ? -6.375 11.321 1.545 1.00 29.01 450 HIS A N 1
ATOM 3455 C CA . HIS A 1 453 ? -7.430 11.512 0.536 1.00 30.23 450 HIS A CA 1
ATOM 3456 C C . HIS A 1 453 ? -6.895 12.478 -0.528 1.00 30.33 450 HIS A C 1
ATOM 3457 O O . HIS A 1 453 ? -6.427 13.551 -0.167 1.00 31.48 450 HIS A O 1
ATOM 3464 N N . PRO A 1 454 ? -6.964 12.136 -1.818 1.00 29.50 451 PRO A N 1
ATOM 3465 C CA . PRO A 1 454 ? -7.524 10.892 -2.334 1.00 28.95 451 PRO A CA 1
ATOM 3466 C C . PRO A 1 454 ? -6.460 9.798 -2.458 1.00 28.05 451 PRO A C 1
ATOM 3467 O O . PRO A 1 454 ? -5.364 10.054 -2.959 1.00 27.10 451 PRO A O 1
ATOM 3471 N N . THR A 1 455 ? -6.771 8.595 -1.987 1.00 27.78 452 THR A N 1
ATOM 3472 C CA . THR A 1 455 ? -5.832 7.469 -2.054 1.00 26.76 452 THR A CA 1
ATOM 3473 C C . THR A 1 455 ? -6.593 6.176 -2.205 1.00 26.18 452 THR A C 1
ATOM 3474 O O . THR A 1 455 ? -7.761 6.084 -1.806 1.00 26.61 452 THR A O 1
ATOM 3478 N N . PHE A 1 456 ? -5.940 5.165 -2.763 1.00 25.35 453 PHE A N 1
ATOM 3479 C CA . PHE A 1 456 ? -6.590 3.860 -2.825 1.00 25.96 453 PHE A CA 1
ATOM 3480 C C . PHE A 1 456 ? -6.809 3.376 -1.389 1.00 24.67 453 PHE A C 1
ATOM 3481 O O . PHE A 1 456 ? -7.830 2.774 -1.086 1.00 23.97 453 PHE A O 1
ATOM 3489 N N . SER A 1 457 ? -5.857 3.675 -0.500 1.00 24.81 454 SER A N 1
ATOM 3490 C CA . SER A 1 457 ? -5.936 3.194 0.885 1.00 25.62 454 SER A CA 1
ATOM 3491 C C . SER A 1 457 ? -7.157 3.651 1.682 1.00 26.44 454 SER A C 1
ATOM 3492 O O . SER A 1 457 ? -7.535 2.975 2.629 1.00 27.13 454 SER A O 1
ATOM 3495 N N . GLU A 1 458 ? -7.781 4.773 1.326 1.00 26.84 455 GLU A N 1
ATOM 3496 C CA . GLU A 1 458 ? -8.938 5.215 2.128 1.00 28.24 455 GLU A CA 1
ATOM 3497 C C . GLU A 1 458 ? -10.121 4.261 2.041 1.00 27.49 455 GLU A C 1
ATOM 3498 O O . GLU A 1 458 ? -11.014 4.302 2.893 1.00 27.18 455 GLU A O 1
ATOM 3504 N N . VAL A 1 459 ? -10.115 3.387 1.028 1.00 27.05 456 VAL A N 1
ATOM 3505 C CA . VAL A 1 459 ? -11.140 2.342 0.922 1.00 28.02 456 VAL A CA 1
ATOM 3506 C C . VAL A 1 459 ? -11.026 1.414 2.134 1.00 26.83 456 VAL A C 1
ATOM 3507 O O . VAL A 1 459 ? -12.029 0.873 2.604 1.00 26.58 456 VAL A O 1
ATOM 3511 N N . VAL A 1 460 ? -9.800 1.251 2.641 1.00 26.43 457 VAL A N 1
ATOM 3512 C CA . VAL A 1 460 ? -9.552 0.459 3.844 1.00 25.42 457 VAL A CA 1
ATOM 3513 C C . VAL A 1 460 ? -10.326 1.084 5.015 1.00 24.89 457 VAL A C 1
ATOM 3514 O O . VAL A 1 460 ? -10.982 0.385 5.770 1.00 23.68 457 VAL A O 1
ATOM 3518 N N . HIS A 1 461 ? -10.260 2.408 5.133 1.00 24.97 458 HIS A N 1
ATOM 3519 C CA . HIS A 1 461 ? -10.943 3.127 6.216 1.00 27.32 458 HIS A CA 1
ATOM 3520 C C . HIS A 1 461 ? -12.451 2.993 6.091 1.00 26.54 458 HIS A C 1
ATOM 3521 O O . HIS A 1 461 ? -13.149 2.723 7.072 1.00 25.96 458 HIS A O 1
ATOM 3528 N N . GLU A 1 462 ? -12.950 3.166 4.875 1.00 27.58 459 GLU A N 1
ATOM 3529 C CA . GLU A 1 462 ? -14.377 3.023 4.616 1.00 28.67 459 GLU A CA 1
ATOM 3530 C C . GLU A 1 462 ? -14.851 1.593 4.906 1.00 26.88 459 GLU A C 1
ATOM 3531 O O . GLU A 1 462 ? -15.957 1.394 5.433 1.00 28.17 459 GLU A O 1
ATOM 3537 N N . ALA A 1 463 ? -14.023 0.601 4.594 1.00 24.64 460 ALA A N 1
ATOM 3538 C CA . ALA A 1 463 ? -14.385 -0.798 4.889 1.00 23.96 460 ALA A CA 1
ATOM 3539 C C . ALA A 1 463 ? -14.456 -1.026 6.406 1.00 23.98 460 ALA A C 1
ATOM 3540 O O . ALA A 1 463 ? -15.343 -1.745 6.879 1.00 24.54 460 ALA A O 1
ATOM 3542 N N . ALA A 1 464 ? -13.523 -0.426 7.156 1.00 23.04 461 ALA A N 1
ATOM 3543 C CA . ALA A 1 464 ? -13.531 -0.507 8.640 1.00 23.93 461 ALA A CA 1
ATOM 3544 C C . ALA A 1 464 ? -14.832 0.076 9.226 1.00 24.32 461 ALA A C 1
ATOM 3545 O O . ALA A 1 464 ? -15.441 -0.509 10.120 1.00 25.48 461 ALA A O 1
ATOM 3547 N N . LEU A 1 465 ? -15.247 1.228 8.718 1.00 24.74 462 LEU A N 1
ATOM 3548 C CA . LEU A 1 465 ? -16.505 1.842 9.134 1.00 25.91 462 LEU A CA 1
ATOM 3549 C C . LEU A 1 465 ? -17.716 0.975 8.733 1.00 26.84 462 LEU A C 1
ATOM 3550 O O . LEU A 1 465 ? -18.710 0.888 9.477 1.00 27.52 462 LEU A O 1
ATOM 3555 N N . ALA A 1 466 ? -17.617 0.324 7.576 1.00 26.40 463 ALA A N 1
ATOM 3556 C CA . ALA A 1 466 ? -18.715 -0.495 7.055 1.00 28.73 463 ALA A CA 1
ATOM 3557 C C . ALA A 1 466 ? -18.983 -1.738 7.912 1.00 29.37 463 ALA A C 1
ATOM 3558 O O . ALA A 1 466 ? -20.098 -2.271 7.883 1.00 29.14 463 ALA A O 1
ATOM 3560 N N . VAL A 1 467 ? -17.975 -2.179 8.678 1.00 28.50 464 VAL A N 1
ATOM 3561 C CA . VAL A 1 467 ? -18.123 -3.335 9.570 1.00 29.54 464 VAL A CA 1
ATOM 3562 C C . VAL A 1 467 ? -19.211 -3.020 10.599 1.00 31.45 464 VAL A C 1
ATOM 3563 O O . VAL A 1 467 ? -19.974 -3.904 10.974 1.00 31.41 464 VAL A O 1
ATOM 3567 N N . ASP A 1 468 ? -19.297 -1.752 11.019 1.00 32.40 465 ASP A N 1
ATOM 3568 C CA . ASP A 1 468 ? -20.339 -1.303 11.977 1.00 34.76 465 ASP A CA 1
ATOM 3569 C C . ASP A 1 468 ? -21.445 -0.482 11.265 1.00 35.32 465 ASP A C 1
ATOM 3570 O O . ASP A 1 468 ? -22.137 0.316 11.891 1.00 35.34 465 ASP A O 1
ATOM 3575 N N . GLY A 1 469 ? -21.587 -0.711 9.956 1.00 33.73 466 GLY A N 1
ATOM 3576 C CA . GLY A 1 469 ? -22.604 -0.079 9.118 1.00 34.76 466 GLY A CA 1
ATOM 3577 C C . GLY A 1 469 ? -22.618 1.428 9.078 1.00 34.90 466 GLY A C 1
ATOM 3578 O O . GLY A 1 469 ? -23.695 2.034 8.998 1.00 35.97 466 GLY A O 1
ATOM 3579 N N . ARG A 1 470 ? -21.445 2.051 9.118 1.00 33.79 467 ARG A N 1
ATOM 3580 C CA . ARG A 1 470 ? -21.406 3.511 9.114 1.00 36.04 467 ARG A CA 1
ATOM 3581 C C . ARG A 1 470 ? -20.337 4.149 8.227 1.00 34.29 467 ARG A C 1
ATOM 3582 O O . ARG A 1 470 ? -19.742 5.170 8.582 1.00 34.84 467 ARG A O 1
ATOM 3590 N N . ALA A 1 471 ? -20.118 3.570 7.052 1.00 34.00 468 ALA A N 1
ATOM 3591 C CA . ALA A 1 471 ? -19.190 4.173 6.105 1.00 33.00 468 ALA A CA 1
ATOM 3592 C C . ALA A 1 471 ? -19.811 5.504 5.672 1.00 35.76 468 ALA A C 1
ATOM 3593 O O . ALA A 1 471 ? -21.024 5.584 5.457 1.00 35.53 468 ALA A O 1
ATOM 3595 N N . ILE A 1 472 ? -18.988 6.546 5.584 1.00 35.84 469 ILE A N 1
ATOM 3596 C CA . ILE A 1 472 ? -19.470 7.886 5.211 1.00 36.85 469 ILE A CA 1
ATOM 3597 C C . ILE A 1 472 ? -20.068 7.954 3.800 1.00 39.08 469 ILE A C 1
ATOM 3598 O O . ILE A 1 472 ? -21.140 8.546 3.588 1.00 37.23 469 ILE A O 1
ATOM 3603 N N . HIS A 1 473 ? -19.361 7.358 2.845 1.00 40.19 470 HIS A N 1
ATOM 3604 C CA . HIS A 1 473 ? -19.763 7.394 1.431 1.00 42.99 470 HIS A CA 1
ATOM 3605 C C . HIS A 1 473 ? -20.629 6.211 0.965 1.00 43.78 470 HIS A C 1
ATOM 3606 O O . HIS A 1 473 ? -20.669 5.907 -0.226 1.00 40.33 470 HIS A O 1
ATOM 3613 N N . ALA A 1 474 ? -21.346 5.572 1.893 1.00 44.79 471 ALA A N 1
ATOM 3614 C CA . ALA A 1 474 ? -22.214 4.446 1.544 1.00 46.85 471 ALA A CA 1
ATOM 3615 C C . ALA A 1 474 ? -23.637 4.927 1.328 1.00 49.71 471 ALA A C 1
ATOM 3616 O O . ALA A 1 474 ? -24.063 5.907 1.929 1.00 51.29 471 ALA A O 1
ATOM 3618 N N . ILE A 1 475 ? -24.373 4.222 0.478 1.00 52.71 472 ILE A N 1
ATOM 3619 C CA . ILE A 1 475 ? -25.762 4.565 0.188 1.00 56.51 472 ILE A CA 1
ATOM 3620 C C . ILE A 1 475 ? -26.692 3.944 1.232 1.00 58.19 472 ILE A C 1
ATOM 3621 O O . ILE A 1 475 ? -27.716 4.533 1.598 1.00 58.46 472 ILE A O 1
ATOM 3626 N N . GLN B 1 7 ? -36.248 23.149 10.203 1.00 75.21 4 GLN B N 1
ATOM 3627 C CA . GLN B 1 7 ? -35.631 23.219 11.562 1.00 72.90 4 GLN B CA 1
ATOM 3628 C C . GLN B 1 7 ? -34.383 22.321 11.627 1.00 68.51 4 GLN B C 1
ATOM 3629 O O . GLN B 1 7 ? -34.401 21.202 11.103 1.00 69.68 4 GLN B O 1
ATOM 3635 N N . PHE B 1 8 ? -33.312 22.802 12.274 1.00 63.20 5 PHE B N 1
ATOM 3636 C CA . PHE B 1 8 ? -32.046 22.045 12.325 1.00 58.69 5 PHE B CA 1
ATOM 3637 C C . PHE B 1 8 ? -31.285 22.102 13.656 1.00 56.71 5 PHE B C 1
ATOM 3638 O O . PHE B 1 8 ? -31.194 23.151 14.294 1.00 57.55 5 PHE B O 1
ATOM 3646 N N . ASP B 1 9 ? -30.739 20.948 14.048 1.00 54.22 6 ASP B N 1
ATOM 3647 C CA . ASP B 1 9 ? -29.883 20.820 15.224 1.00 52.49 6 ASP B CA 1
ATOM 3648 C C . ASP B 1 9 ? -28.489 21.360 14.899 1.00 50.18 6 ASP B C 1
ATOM 3649 O O . ASP B 1 9 ? -27.871 22.046 15.712 1.00 49.75 6 ASP B O 1
ATOM 3654 N N . LEU B 1 10 ? -27.999 21.021 13.703 1.00 47.96 7 LEU B N 1
ATOM 3655 C CA . LEU B 1 10 ? -26.668 21.406 13.255 1.00 45.42 7 LEU B CA 1
ATOM 3656 C C . LEU B 1 10 ? -26.697 22.085 11.901 1.00 45.02 7 LEU B C 1
ATOM 3657 O O . LEU B 1 10 ? -27.396 21.636 10.993 1.00 45.07 7 LEU B O 1
ATOM 3662 N N . VAL B 1 11 ? -25.925 23.163 11.775 1.00 44.01 8 VAL B N 1
ATOM 3663 C CA . VAL B 1 11 ? -25.770 23.870 10.512 1.00 44.14 8 VAL B CA 1
ATOM 3664 C C . VAL B 1 11 ? -24.286 23.896 10.219 1.00 42.36 8 VAL B C 1
ATOM 3665 O O . VAL B 1 11 ? -23.497 24.351 11.043 1.00 41.11 8 VAL B O 1
ATOM 3669 N N . VAL B 1 12 ? -23.915 23.376 9.053 1.00 40.73 9 VAL B N 1
ATOM 3670 C CA . VAL B 1 12 ? -22.529 23.360 8.621 1.00 39.61 9 VAL B CA 1
ATOM 3671 C C . VAL B 1 12 ? -22.376 24.363 7.487 1.00 39.80 9 VAL B C 1
ATOM 3672 O O . VAL B 1 12 ? -23.086 24.291 6.497 1.00 39.91 9 VAL B O 1
ATOM 3676 N N . ILE B 1 13 ? -21.443 25.291 7.634 1.00 40.37 10 ILE B N 1
ATOM 3677 C CA . ILE B 1 13 ? -21.210 26.303 6.620 1.00 41.71 10 ILE B CA 1
ATOM 3678 C C . ILE B 1 13 ? -20.012 25.863 5.797 1.00 41.08 10 ILE B C 1
ATOM 3679 O O . ILE B 1 13 ? -18.867 26.008 6.228 1.00 40.52 10 ILE B O 1
ATOM 3684 N N . GLY B 1 14 ? -20.298 25.314 4.619 1.00 40.80 11 GLY B N 1
ATOM 3685 C CA . GLY B 1 14 ? -19.277 24.801 3.717 1.00 40.35 11 GLY B CA 1
ATOM 3686 C C . GLY B 1 14 ? -19.545 23.341 3.403 1.00 40.19 11 GLY B C 1
ATOM 3687 O O . GLY B 1 14 ? -19.806 22.538 4.307 1.00 38.75 11 GLY B O 1
ATOM 3688 N N . GLY B 1 15 ? -19.483 23.010 2.112 1.00 39.60 12 GLY B N 1
ATOM 3689 C CA . GLY B 1 15 ? -19.733 21.655 1.623 1.00 38.83 12 GLY B CA 1
ATOM 3690 C C . GLY B 1 15 ? -18.518 20.985 0.998 1.00 37.70 12 GLY B C 1
ATOM 3691 O O . GLY B 1 15 ? -18.650 20.236 0.020 1.00 37.40 12 GLY B O 1
ATOM 3692 N N . GLY B 1 16 ? -17.339 21.268 1.552 1.00 35.70 13 GLY B N 1
ATOM 3693 C CA . GLY B 1 16 ? -16.094 20.637 1.115 1.00 34.39 13 GLY B CA 1
ATOM 3694 C C . GLY B 1 16 ? -15.913 19.378 1.941 1.00 33.48 13 GLY B C 1
ATOM 3695 O O . GLY B 1 16 ? -16.817 19.012 2.696 1.00 33.46 13 GLY B O 1
ATOM 3696 N N . PRO B 1 17 ? -14.749 18.704 1.808 1.00 31.33 14 PRO B N 1
ATOM 3697 C CA . PRO B 1 17 ? -14.481 17.490 2.556 1.00 30.74 14 PRO B CA 1
ATOM 3698 C C . PRO B 1 17 ? -14.780 17.619 4.041 1.00 31.28 14 PRO B C 1
ATOM 3699 O O . PRO B 1 17 ? -15.335 16.708 4.613 1.00 31.43 14 PRO B O 1
ATOM 3703 N N . GLY B 1 18 ? -14.423 18.745 4.650 1.00 31.55 15 GLY B N 1
ATOM 3704 C CA . GLY B 1 18 ? -14.684 18.937 6.079 1.00 32.67 15 GLY B CA 1
ATOM 3705 C C . GLY B 1 18 ? -16.170 18.992 6.384 1.00 33.35 15 GLY B C 1
ATOM 3706 O O . GLY B 1 18 ? -16.686 18.235 7.208 1.00 32.74 15 GLY B O 1
ATOM 3707 N N . GLY B 1 19 ? -16.853 19.897 5.692 1.00 33.78 16 GLY B N 1
ATOM 3708 C CA . GLY B 1 19 ? -18.262 20.113 5.879 1.00 34.78 16 GLY B CA 1
ATOM 3709 C C . GLY B 1 19 ? -19.183 18.952 5.570 1.00 35.83 16 GLY B C 1
ATOM 3710 O O . GLY B 1 19 ? -19.993 18.585 6.418 1.00 35.76 16 GLY B O 1
ATOM 3711 N N . TYR B 1 20 ? -19.083 18.355 4.379 1.00 36.43 17 TYR B N 1
ATOM 3712 C CA . TYR B 1 20 ? -20.021 17.268 4.068 1.00 38.13 17 TYR B CA 1
ATOM 3713 C C . TYR B 1 20 ? -19.729 16.032 4.923 1.00 36.92 17 TYR B C 1
ATOM 3714 O O . TYR B 1 20 ? -20.649 15.300 5.288 1.00 36.79 17 TYR B O 1
ATOM 3723 N N . GLU B 1 21 ? -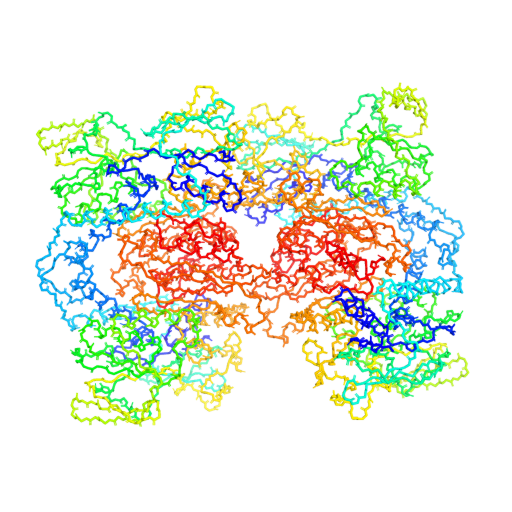18.461 15.827 5.280 1.00 35.99 18 GLU B N 1
ATOM 3724 C CA . GLU B 1 21 ? -18.086 14.685 6.129 1.00 36.49 18 GLU B CA 1
ATOM 3725 C C . GLU B 1 21 ? -18.719 14.876 7.509 1.00 35.29 18 GLU B C 1
ATOM 3726 O O . GLU B 1 21 ? -19.228 13.928 8.098 1.00 33.83 18 GLU B O 1
ATOM 3732 N N . ALA B 1 22 ? -18.684 16.113 8.009 1.00 35.09 19 ALA B N 1
ATOM 3733 C CA . ALA B 1 22 ? -19.303 16.443 9.299 1.00 35.86 19 ALA B CA 1
ATOM 3734 C C . ALA B 1 22 ? -20.809 16.218 9.251 1.00 36.20 19 ALA B C 1
ATOM 3735 O O . ALA B 1 22 ? -21.391 15.639 10.173 1.00 36.44 19 ALA B O 1
ATOM 3737 N N . ALA B 1 23 ? -21.428 16.670 8.162 1.00 36.05 20 ALA B N 1
ATOM 3738 C CA . ALA B 1 23 ? -22.875 16.554 8.000 1.00 36.85 20 ALA B CA 1
ATOM 3739 C C . ALA B 1 23 ? -23.333 15.099 8.016 1.00 36.79 20 ALA B C 1
ATOM 3740 O O . ALA B 1 23 ? -24.283 14.746 8.740 1.00 36.94 20 ALA B O 1
ATOM 3742 N N . ILE B 1 24 ? -22.656 14.254 7.242 1.00 34.71 21 ILE B N 1
ATOM 3743 C CA . ILE B 1 24 ? -23.018 12.841 7.179 1.00 35.50 21 ILE B CA 1
ATOM 3744 C C . ILE B 1 24 ? -22.870 12.179 8.554 1.00 35.29 21 ILE B C 1
ATOM 3745 O O . ILE B 1 24 ? -23.794 11.502 9.017 1.00 36.04 21 ILE B O 1
ATOM 3750 N N . ARG B 1 25 ? -21.733 12.388 9.218 1.00 34.69 22 ARG B N 1
ATOM 3751 C CA . ARG B 1 25 ? -21.518 11.805 10.556 1.00 35.17 22 ARG B CA 1
ATOM 3752 C C . ARG B 1 25 ? -22.639 12.259 11.505 1.00 36.13 22 ARG B C 1
ATOM 3753 O O . ARG B 1 25 ? -23.206 11.449 12.249 1.00 36.84 22 ARG B O 1
ATOM 3761 N N . ALA B 1 26 ? -22.962 13.554 11.455 1.00 35.77 23 ALA B N 1
ATOM 3762 C CA . ALA B 1 26 ? -24.008 14.123 12.308 1.00 36.50 23 ALA B CA 1
ATOM 3763 C C . ALA B 1 26 ? -25.355 13.454 12.047 1.00 37.59 23 ALA B C 1
ATOM 3764 O O . ALA B 1 26 ? -26.068 13.120 12.985 1.00 37.87 23 ALA B O 1
ATOM 3766 N N . ALA B 1 27 ? -25.688 13.241 10.771 1.00 37.02 24 ALA B N 1
ATOM 3767 C CA . ALA B 1 27 ? -26.939 12.575 10.417 1.00 38.20 24 ALA B CA 1
ATOM 3768 C C . ALA B 1 27 ? -26.959 11.124 10.919 1.00 38.31 24 ALA B C 1
ATOM 3769 O O . ALA B 1 27 ? -28.005 10.632 11.331 1.00 40.06 24 ALA B O 1
ATOM 3771 N N . GLN B 1 28 ? -25.808 10.446 10.894 1.00 36.78 25 GLN B N 1
ATOM 3772 C CA . GLN B 1 28 ? -25.710 9.069 11.402 1.00 36.78 25 GLN B CA 1
ATOM 3773 C C . GLN B 1 28 ? -25.996 9.067 12.904 1.00 38.26 25 GLN B C 1
ATOM 3774 O O . GLN B 1 28 ? -26.569 8.118 13.428 1.00 38.99 25 GLN B O 1
ATOM 3780 N N . LEU B 1 29 ? -25.601 10.143 13.583 1.00 38.44 26 LEU B N 1
ATOM 3781 C CA . LEU B 1 29 ? -25.809 10.264 15.020 1.00 40.60 26 LEU B CA 1
ATOM 3782 C C . LEU B 1 29 ? -27.201 10.806 15.399 1.00 43.03 26 LEU B C 1
ATOM 3783 O O . LEU B 1 29 ? -27.438 11.115 16.558 1.00 43.34 26 LEU B O 1
ATOM 3788 N N . GLY B 1 30 ? -28.108 10.914 14.420 1.00 44.35 27 GLY B N 1
ATOM 3789 C CA . GLY B 1 30 ? -29.486 11.328 14.682 1.00 46.49 27 GLY B CA 1
ATOM 3790 C C . GLY B 1 30 ? -29.808 12.811 14.658 1.00 47.80 27 GLY B C 1
ATOM 3791 O O . GLY B 1 30 ? -30.927 13.199 15.003 1.00 48.72 27 GLY B O 1
ATOM 3792 N N . PHE B 1 31 ? -28.850 13.648 14.269 1.00 47.27 28 PHE B N 1
ATOM 3793 C CA . PHE B 1 31 ? -29.104 15.088 14.194 1.00 48.59 28 PHE B CA 1
ATOM 3794 C C . PHE B 1 31 ? -29.799 15.454 12.879 1.00 49.25 28 PHE B C 1
ATOM 3795 O O . PHE B 1 31 ? -29.590 14.795 11.850 1.00 49.06 28 PHE B O 1
ATOM 3803 N N . LYS B 1 32 ? -30.632 16.494 12.925 1.00 50.19 29 LYS B N 1
ATOM 3804 C CA . LYS B 1 32 ? -31.255 17.049 11.720 1.00 50.68 29 LYS B CA 1
ATOM 3805 C C . LYS B 1 32 ? -30.232 18.065 11.244 1.00 47.97 29 LYS B C 1
ATOM 3806 O O . LYS B 1 32 ? -29.905 19.003 11.979 1.00 47.21 29 LYS B O 1
ATOM 3812 N N . VAL B 1 33 ? -29.751 17.893 10.014 1.00 46.29 30 VAL B N 1
ATOM 3813 C CA . VAL B 1 33 ? -28.626 18.679 9.507 1.00 45.04 30 VAL B CA 1
ATOM 3814 C C . VAL B 1 33 ? -28.861 19.512 8.245 1.00 44.99 30 VAL B C 1
ATOM 3815 O O . VAL B 1 33 ? -29.562 19.096 7.323 1.00 45.57 30 VAL B O 1
ATOM 3819 N N . ALA B 1 34 ? -28.238 20.685 8.221 1.00 44.36 31 ALA B N 1
ATOM 3820 C CA . ALA B 1 34 ? -28.258 21.565 7.067 1.00 45.60 31 ALA B CA 1
ATOM 3821 C C . ALA B 1 34 ? -26.810 21.901 6.705 1.00 44.38 31 ALA B C 1
ATOM 3822 O O . ALA B 1 34 ? -26.032 22.316 7.563 1.00 44.24 31 ALA B O 1
ATOM 3824 N N . CYS B 1 35 ? -26.451 21.684 5.445 1.00 44.08 32 CYS B N 1
ATOM 3825 C CA . CYS B 1 35 ? -25.128 22.035 4.942 1.00 43.40 32 CYS B CA 1
ATOM 3826 C C . CYS B 1 35 ? -25.326 23.169 3.944 1.00 44.22 32 CYS B C 1
ATOM 3827 O O . CYS B 1 35 ? -26.066 23.014 2.975 1.00 44.24 32 CYS B O 1
ATOM 3830 N N . ILE B 1 36 ? -24.687 24.309 4.195 1.00 44.86 33 ILE B N 1
ATOM 3831 C CA . ILE B 1 36 ? -24.800 25.461 3.316 1.00 45.62 33 ILE B CA 1
ATOM 3832 C C . ILE B 1 36 ? -23.548 25.552 2.458 1.00 44.79 33 ILE B C 1
ATOM 3833 O O . ILE B 1 36 ? -22.444 25.743 2.977 1.00 43.77 33 ILE B O 1
ATOM 3838 N N . GLU B 1 37 ? -23.740 25.407 1.148 1.00 45.55 34 GLU B N 1
ATOM 3839 C CA . GLU B 1 37 ? -22.654 25.468 0.176 1.00 45.26 34 GLU B CA 1
ATOM 3840 C C . GLU B 1 37 ? -23.102 26.337 -0.999 1.00 45.35 34 GLU B C 1
ATOM 3841 O O . GLU B 1 37 ? -24.119 26.067 -1.635 1.00 45.62 34 GLU B O 1
ATOM 3847 N N . LYS B 1 38 ? -22.292 27.346 -1.293 1.00 45.75 35 LYS B N 1
ATOM 3848 C CA . LYS B 1 38 ? -22.587 28.343 -2.322 1.00 48.72 35 LYS B CA 1
ATOM 3849 C C . LYS B 1 38 ? -22.039 28.038 -3.729 1.00 47.93 35 LYS B C 1
ATOM 3850 O O . LYS B 1 38 ? -22.586 28.524 -4.716 1.00 48.65 35 LYS B O 1
ATOM 3856 N N . ARG B 1 39 ? -20.964 27.252 -3.814 1.00 47.25 36 ARG B N 1
ATOM 3857 C CA . ARG B 1 39 ? -20.289 26.995 -5.093 1.00 46.93 36 ARG B CA 1
ATOM 3858 C C . ARG B 1 39 ? -21.204 26.737 -6.273 1.00 49.26 36 ARG B C 1
ATOM 3859 O O . ARG B 1 39 ? -22.155 25.962 -6.180 1.00 50.22 36 ARG B O 1
ATOM 3867 N N . ILE B 1 40 ? -20.889 27.414 -7.374 1.00 52.01 37 ILE B N 1
ATOM 3868 C CA . ILE B 1 40 ? -21.548 27.229 -8.651 1.00 57.48 37 ILE B CA 1
ATOM 3869 C C . ILE B 1 40 ? -20.398 26.840 -9.578 1.00 58.18 37 ILE B C 1
ATOM 3870 O O . ILE B 1 40 ? -19.544 27.669 -9.891 1.00 59.18 37 ILE B O 1
ATOM 3875 N N . HIS B 1 41 ? -20.356 25.574 -9.985 1.00 60.08 38 HIS B N 1
ATOM 3876 C CA . HIS B 1 41 ? -19.277 25.074 -10.844 1.00 61.27 38 HIS B CA 1
ATOM 3877 C C . HIS B 1 41 ? -19.858 24.628 -12.178 1.00 62.65 38 HIS B C 1
ATOM 3878 O O . HIS B 1 41 ? -20.748 23.778 -12.221 1.00 62.71 38 HIS B O 1
ATOM 3885 N N . ASN B 1 42 ? -19.344 25.213 -13.261 1.00 68.07 39 ASN B N 1
ATOM 3886 C CA . ASN B 1 42 ? -19.813 24.933 -14.628 1.00 69.07 39 ASN B CA 1
ATOM 3887 C C . ASN B 1 42 ? -21.310 25.217 -14.793 1.00 69.57 39 ASN B C 1
ATOM 3888 O O . ASN B 1 42 ? -22.033 24.446 -15.430 1.00 70.69 39 ASN B O 1
ATOM 3893 N N . GLY B 1 43 ? -21.763 26.317 -14.191 1.00 69.35 40 GLY B N 1
ATOM 3894 C CA . GLY B 1 43 ? -23.154 26.754 -14.306 1.00 68.86 40 GLY B CA 1
ATOM 3895 C C . GLY B 1 43 ? -24.152 26.259 -13.270 1.00 68.57 40 GLY B C 1
ATOM 3896 O O . GLY B 1 43 ? -25.174 26.909 -13.070 1.00 70.94 40 GLY B O 1
ATOM 3897 N N . LYS B 1 44 ? -23.879 25.125 -12.613 1.00 66.64 41 LYS B N 1
ATOM 3898 C CA . LYS B 1 44 ? -24.818 24.570 -11.619 1.00 65.07 41 LYS B CA 1
ATOM 3899 C C . LYS B 1 44 ? -24.247 24.464 -10.198 1.00 60.61 41 LYS B C 1
ATOM 3900 O O . LYS B 1 44 ? -23.024 24.392 -10.021 1.00 60.53 41 LYS B O 1
ATOM 3906 N N . PRO B 1 45 ? -25.135 24.432 -9.182 1.00 55.87 42 PRO B N 1
ATOM 3907 C CA . PRO B 1 45 ? -24.689 24.257 -7.799 1.00 53.29 42 PRO B CA 1
ATOM 3908 C C . PRO B 1 45 ? -23.977 22.906 -7.602 1.00 50.23 42 PRO B C 1
ATOM 3909 O O . PRO B 1 45 ? -24.428 21.892 -8.150 1.00 47.94 42 PRO B O 1
ATOM 3913 N N . SER B 1 46 ? -22.887 22.886 -6.836 1.00 47.97 43 SER B N 1
ATOM 3914 C CA . SER B 1 46 ? -22.166 21.626 -6.598 1.00 46.51 43 SER B CA 1
ATOM 3915 C C . SER B 1 46 ? -21.422 21.562 -5.258 1.00 44.13 43 SER B C 1
ATOM 3916 O O . SER B 1 46 ? -20.811 22.539 -4.801 1.00 42.76 43 SER B O 1
ATOM 3919 N N . LEU B 1 47 ? -21.496 20.387 -4.645 1.00 41.68 44 LEU B N 1
ATOM 3920 C CA . LEU B 1 47 ? -20.820 20.117 -3.392 1.00 41.49 44 LEU B CA 1
ATOM 3921 C C . LEU B 1 47 ? -19.430 19.565 -3.718 1.00 39.09 44 LEU B C 1
ATOM 3922 O O . LEU B 1 47 ? -19.050 19.440 -4.895 1.00 38.08 44 LEU B O 1
ATOM 3927 N N . GLY B 1 48 ? -18.677 19.242 -2.670 1.00 37.47 45 GLY B N 1
ATOM 3928 C CA . GLY B 1 48 ? -17.339 18.658 -2.810 1.00 35.84 45 GLY B CA 1
ATOM 3929 C C . GLY B 1 48 ? -16.220 19.636 -2.550 1.00 34.85 45 GLY B C 1
ATOM 3930 O O . GLY B 1 48 ? -15.076 19.233 -2.355 1.00 34.58 45 GLY B O 1
ATOM 3931 N N . GLY B 1 49 ? -16.534 20.925 -2.609 1.00 34.90 46 GLY B N 1
ATOM 3932 C CA . GLY B 1 49 ? -15.559 21.957 -2.314 1.00 34.56 46 GLY B CA 1
ATOM 3933 C C . GLY B 1 49 ? -14.367 22.046 -3.238 1.00 35.00 46 GLY B C 1
ATOM 3934 O O . GLY B 1 49 ? -14.443 21.715 -4.419 1.00 32.92 46 GLY B O 1
ATOM 3935 N N . THR B 1 50 ? -13.267 22.533 -2.677 1.00 35.22 47 THR B N 1
ATOM 3936 C CA . THR B 1 50 ? -12.014 22.698 -3.401 1.00 35.17 47 THR B CA 1
ATOM 3937 C C . THR B 1 50 ? -11.478 21.377 -3.893 1.00 35.06 47 THR B C 1
ATOM 3938 O O . THR B 1 50 ? -11.076 21.237 -5.047 1.00 33.99 47 THR B O 1
ATOM 3942 N N . CYS B 1 51 ? -11.466 20.414 -2.988 1.00 35.31 48 CYS B N 1
ATOM 3943 C CA . CYS B 1 51 ? -10.949 19.096 -3.276 1.00 36.52 48 CYS B CA 1
ATOM 3944 C C . CYS B 1 51 ? -11.550 18.479 -4.543 1.00 37.06 48 CYS B C 1
ATOM 3945 O O . CYS B 1 51 ? -10.830 18.156 -5.491 1.00 36.37 48 CYS B O 1
ATOM 3948 N N . LEU B 1 52 ? -12.870 18.368 -4.580 1.00 37.22 49 LEU B N 1
ATOM 3949 C CA . LEU B 1 52 ? -13.534 17.695 -5.689 1.00 36.94 49 LEU B CA 1
ATOM 3950 C C . LEU B 1 52 ? -13.688 18.551 -6.961 1.00 37.00 49 LEU B C 1
ATOM 3951 O O . LEU B 1 52 ? -13.555 18.035 -8.076 1.00 35.35 49 LEU B O 1
ATOM 3956 N N . ASN B 1 53 ? -13.941 19.849 -6.800 1.00 35.86 50 ASN B N 1
ATOM 3957 C CA . ASN B 1 53 ? -14.211 20.733 -7.946 1.00 36.44 50 ASN B CA 1
ATOM 3958 C C . ASN B 1 53 ? -12.997 21.327 -8.676 1.00 37.18 50 ASN B C 1
ATOM 3959 O O . ASN B 1 53 ? -12.981 21.360 -9.915 1.00 36.81 50 ASN B O 1
ATOM 3964 N N . VAL B 1 54 ? -12.002 21.809 -7.930 1.00 36.76 51 VAL B N 1
ATOM 3965 C CA . VAL B 1 54 ? -10.814 22.433 -8.543 1.00 37.57 51 VAL B CA 1
ATOM 3966 C C . VAL B 1 54 ? -9.493 22.067 -7.850 1.00 37.77 51 VAL B C 1
ATOM 3967 O O . VAL B 1 54 ? -8.504 22.794 -7.953 1.00 38.59 51 VAL B O 1
ATOM 3971 N N . GLY B 1 55 ? -9.461 20.927 -7.171 1.00 37.35 52 GLY B N 1
ATOM 3972 C CA . GLY B 1 55 ? -8.280 20.557 -6.391 1.00 36.98 52 GLY B CA 1
ATOM 3973 C C . GLY B 1 55 ? -7.746 19.164 -6.597 1.00 35.60 52 GLY B C 1
ATOM 3974 O O . GLY B 1 55 ? -7.256 18.848 -7.689 1.00 34.43 52 GLY B O 1
ATOM 3975 N N . CYS B 1 56 ? -7.834 18.348 -5.536 1.00 34.90 53 CYS B N 1
ATOM 3976 C CA . CYS B 1 56 ? -7.308 16.983 -5.530 1.00 34.26 53 CYS B CA 1
ATOM 3977 C C . CYS B 1 56 ? -7.779 16.152 -6.720 1.00 31.89 53 CYS B C 1
ATOM 3978 O O . CYS B 1 56 ? -6.954 15.599 -7.445 1.00 30.77 53 CYS B O 1
ATOM 3981 N N . ILE B 1 57 ? -9.091 16.055 -6.925 1.00 29.22 54 ILE B N 1
ATOM 3982 C CA . ILE B 1 57 ? -9.598 15.156 -7.969 1.00 30.20 54 ILE B CA 1
ATOM 3983 C C . ILE B 1 57 ? -9.199 15.538 -9.392 1.00 28.83 54 ILE B C 1
ATOM 3984 O O . ILE B 1 57 ? -8.662 14.715 -10.106 1.00 27.14 54 ILE B O 1
ATOM 3989 N N . PRO B 1 58 ? -9.473 16.774 -9.816 1.00 28.60 55 PRO B N 1
ATOM 3990 C CA . PRO B 1 58 ? -9.069 17.088 -11.177 1.00 28.03 55 PRO B CA 1
ATOM 3991 C C . PRO B 1 58 ? -7.562 16.988 -11.379 1.00 27.41 55 PRO B C 1
ATOM 3992 O O . PRO B 1 58 ? -7.121 16.514 -12.427 1.00 27.14 55 PRO B O 1
ATOM 3996 N N . SER B 1 59 ? -6.773 17.408 -10.391 1.00 27.58 56 SER B N 1
ATOM 3997 C CA . SER B 1 59 ? -5.314 17.306 -10.513 1.00 27.60 56 SER B CA 1
ATOM 3998 C C . SER B 1 59 ? -4.879 15.839 -10.625 1.00 25.92 56 SER B C 1
ATOM 3999 O O . SER B 1 59 ? -3.973 15.510 -11.408 1.00 24.45 56 SER B O 1
ATOM 4002 N N . LYS B 1 60 ? -5.518 14.958 -9.860 1.00 24.83 57 LYS B N 1
ATOM 4003 C CA . LYS B 1 60 ? -5.166 13.521 -9.941 1.00 25.04 57 LYS B CA 1
ATOM 4004 C C . LYS B 1 60 ? -5.530 12.916 -11.309 1.00 23.76 57 LYS B C 1
ATOM 4005 O O . LYS B 1 60 ? -4.779 12.100 -11.836 1.00 23.23 57 LYS B O 1
ATOM 4011 N N . ALA B 1 61 ? -6.641 13.353 -11.899 1.00 23.25 58 ALA B N 1
ATOM 4012 C CA . ALA B 1 61 ? -7.059 12.877 -13.224 1.00 23.30 58 ALA B CA 1
ATOM 4013 C C . ALA B 1 61 ? -6.038 13.246 -14.305 1.00 22.44 58 ALA B C 1
ATOM 4014 O O . ALA B 1 61 ? -5.657 12.413 -15.114 1.00 22.02 58 ALA B O 1
ATOM 4016 N N . LEU B 1 62 ? -5.602 14.501 -14.308 1.00 21.85 59 LEU B N 1
ATOM 4017 C CA . LEU B 1 62 ? -4.626 14.969 -15.273 1.00 21.11 59 LEU B CA 1
ATOM 4018 C C . LEU B 1 62 ? -3.255 14.348 -15.051 1.00 20.21 59 LEU B C 1
ATOM 4019 O O . LEU B 1 62 ? -2.532 14.091 -16.013 1.00 19.22 59 LEU B O 1
ATOM 4024 N N . LEU B 1 63 ? -2.888 14.128 -13.795 1.00 20.10 60 LEU B N 1
ATOM 4025 C CA . LEU B 1 63 ? -1.616 13.471 -13.490 1.00 20.59 60 LEU B CA 1
ATOM 4026 C C . LEU B 1 63 ? -1.613 12.047 -14.062 1.00 20.98 60 LEU B C 1
ATOM 4027 O O . LEU B 1 63 ? -0.617 11.610 -14.626 1.00 20.61 60 LEU B O 1
ATOM 4032 N N . ASP B 1 64 ? -2.728 11.346 -13.923 1.00 21.97 61 ASP B N 1
ATOM 4033 C CA . ASP B 1 64 ? -2.836 9.979 -14.434 1.00 23.53 61 ASP B CA 1
ATOM 4034 C C . ASP B 1 64 ? -2.787 9.937 -15.966 1.00 22.82 61 ASP B C 1
ATOM 4035 O O . ASP B 1 64 ? -1.995 9.183 -16.541 1.00 21.32 61 ASP B O 1
ATOM 4040 N N . SER B 1 65 ? -3.573 10.787 -16.628 1.00 21.77 62 SER B N 1
ATOM 4041 C CA . SER B 1 65 ? -3.574 10.823 -18.095 1.00 21.10 62 SER B CA 1
ATOM 4042 C C . SER B 1 65 ? -2.205 11.230 -18.646 1.00 20.51 62 SER B C 1
ATOM 4043 O O . SER B 1 65 ? -1.715 10.625 -19.585 1.00 21.12 62 SER B O 1
ATOM 4046 N N . SER B 1 66 ? -1.588 12.247 -18.052 1.00 19.96 63 SER B N 1
ATOM 4047 C CA . SER B 1 66 ? -0.276 12.710 -18.507 1.00 20.12 63 SER B CA 1
ATOM 4048 C C . SER B 1 66 ? 0.808 11.676 -18.234 1.00 19.62 63 SER B C 1
ATOM 4049 O O . SER B 1 66 ? 1.758 11.548 -19.009 1.00 19.82 63 SER B O 1
ATOM 4052 N N . HIS B 1 67 ? 0.656 10.938 -17.141 1.00 20.80 64 HIS B N 1
ATOM 4053 C CA . HIS B 1 67 ? 1.563 9.834 -16.832 1.00 21.08 64 HIS B CA 1
ATOM 4054 C C . HIS B 1 67 ? 1.425 8.709 -17.890 1.00 21.36 64 HIS B C 1
ATOM 4055 O O . HIS B 1 67 ? 2.433 8.127 -18.303 1.00 20.56 64 HIS B O 1
ATOM 4062 N N A ARG B 1 68 ? 0.190 8.413 -18.306 0.50 21.32 65 ARG B N 1
ATOM 4063 N N B ARG B 1 68 ? 0.199 8.406 -18.321 0.50 21.19 65 ARG B N 1
ATOM 4064 C CA A ARG B 1 68 ? -0.052 7.407 -19.350 0.50 21.44 65 ARG B CA 1
ATOM 4065 C CA B ARG B 1 68 ? 0.011 7.382 -19.359 0.50 21.25 65 ARG B CA 1
ATOM 4066 C C A ARG B 1 68 ? 0.629 7.829 -20.654 0.50 20.86 65 ARG B C 1
ATOM 4067 C C B ARG B 1 68 ? 0.637 7.826 -20.677 0.50 20.76 65 ARG B C 1
ATOM 4068 O O A ARG B 1 68 ? 1.266 7.025 -21.312 0.50 20.75 65 ARG B O 1
ATOM 4069 O O B ARG B 1 68 ? 1.246 7.031 -21.372 0.50 20.72 65 ARG B O 1
ATOM 4084 N N . TYR B 1 69 ? 0.503 9.106 -21.008 1.00 20.75 66 TYR B N 1
ATOM 4085 C CA . TYR B 1 69 ? 1.110 9.624 -22.218 1.00 20.60 66 TYR B CA 1
ATOM 4086 C C . TYR B 1 69 ? 2.638 9.475 -22.170 1.00 21.41 66 TYR B C 1
ATOM 4087 O O . TYR B 1 69 ? 3.254 8.894 -23.082 1.00 20.53 66 TYR B O 1
ATOM 4096 N N . GLU B 1 70 ? 3.235 9.969 -21.094 1.00 22.14 67 GLU B N 1
ATOM 4097 C CA . GLU B 1 70 ? 4.678 9.894 -20.916 1.00 24.50 67 GLU B CA 1
ATOM 4098 C C . GLU B 1 70 ? 5.182 8.447 -20.930 1.00 22.76 67 GLU B C 1
ATOM 4099 O O . GLU B 1 70 ? 6.175 8.156 -21.586 1.00 23.84 67 GLU B O 1
ATOM 4105 N N A ASP B 1 71 ? 4.501 7.556 -20.213 0.50 21.89 68 ASP B N 1
ATOM 4106 N N B ASP B 1 71 ? 4.462 7.569 -20.235 0.50 22.20 68 ASP B N 1
ATOM 4107 C CA A ASP B 1 71 ? 4.879 6.141 -20.200 0.50 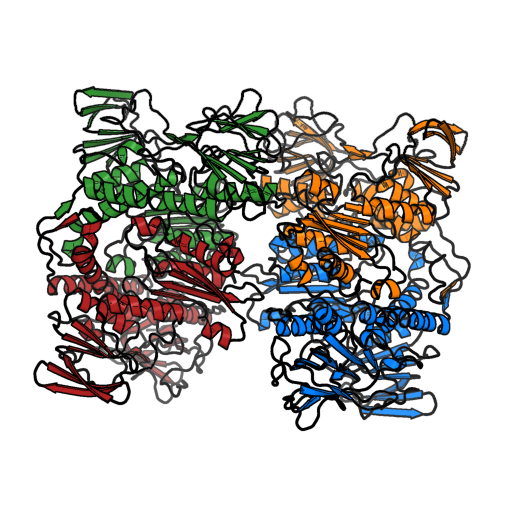21.78 68 ASP B CA 1
ATOM 4108 C CA B ASP B 1 71 ? 4.791 6.147 -20.129 0.50 22.30 68 ASP B CA 1
ATOM 4109 C C A ASP B 1 71 ? 4.814 5.529 -21.594 0.50 20.82 68 ASP B C 1
ATOM 4110 C C B ASP B 1 71 ? 4.744 5.478 -21.524 0.50 21.12 68 ASP B C 1
ATOM 4111 O O A ASP B 1 71 ? 5.685 4.748 -21.983 0.50 20.36 68 ASP B O 1
ATOM 4112 O O B ASP B 1 71 ? 5.568 4.622 -21.846 0.50 20.78 68 ASP B O 1
ATOM 4121 N N . THR B 1 72 ? 3.785 5.901 -22.349 1.00 20.30 69 THR B N 1
ATOM 4122 C CA . THR B 1 72 ? 3.598 5.358 -23.687 1.00 19.67 69 THR B CA 1
ATOM 4123 C C . THR B 1 72 ? 4.702 5.827 -24.659 1.00 19.79 69 THR B C 1
ATOM 4124 O O . THR B 1 72 ? 5.121 5.077 -25.528 1.00 20.15 69 THR B O 1
ATOM 4128 N N . VAL B 1 73 ? 5.183 7.056 -24.493 1.00 19.69 70 VAL B N 1
ATOM 4129 C CA . VAL B 1 73 ? 6.241 7.578 -25.345 1.00 20.37 70 VAL B CA 1
ATOM 4130 C C . VAL B 1 73 ? 7.642 7.052 -24.944 1.00 21.18 70 VAL B C 1
ATOM 4131 O O . VAL B 1 73 ? 8.423 6.646 -25.806 1.00 21.98 70 VAL B O 1
ATOM 4135 N N . HIS B 1 74 ? 7.934 7.028 -23.648 1.00 20.67 71 HIS B N 1
ATOM 4136 C CA . HIS B 1 74 ? 9.282 6.735 -23.171 1.00 22.36 71 HIS B CA 1
ATOM 4137 C C . HIS B 1 74 ? 9.555 5.422 -22.446 1.00 23.07 71 HIS B C 1
ATOM 4138 O O . HIS B 1 74 ? 10.710 5.015 -22.363 1.00 24.63 71 HIS B O 1
ATOM 4145 N N . HIS B 1 75 ? 8.534 4.755 -21.926 1.00 22.93 72 HIS B N 1
ATOM 4146 C CA . HIS B 1 75 ? 8.783 3.580 -21.090 1.00 24.24 72 HIS B CA 1
ATOM 4147 C C . HIS B 1 75 ? 8.183 2.292 -21.614 1.00 24.34 72 HIS B C 1
ATOM 4148 O O . HIS B 1 75 ? 7.896 1.375 -20.843 1.00 26.09 72 HIS B O 1
ATOM 4155 N N . LEU B 1 76 ? 8.011 2.216 -22.927 1.00 22.91 73 LEU B N 1
ATOM 4156 C CA . LEU B 1 76 ? 7.524 0.991 -23.546 1.00 22.75 73 LEU B CA 1
ATOM 4157 C C . LEU B 1 76 ? 8.655 0.185 -24.193 1.00 22.58 73 LEU B C 1
ATOM 4158 O O . LEU B 1 76 ? 8.634 -1.042 -24.162 1.00 21.83 73 LEU B O 1
ATOM 4163 N N . ALA B 1 77 ? 9.653 0.875 -24.739 1.00 22.16 74 ALA B N 1
ATOM 4164 C CA . ALA B 1 77 ? 10.759 0.214 -25.432 1.00 23.08 74 ALA B CA 1
ATOM 4165 C C . ALA B 1 77 ? 11.468 -0.890 -24.645 1.00 22.63 74 ALA B C 1
ATOM 4166 O O . ALA B 1 77 ? 11.760 -1.955 -25.209 1.00 22.43 74 ALA B O 1
ATOM 4168 N N A ASP B 1 78 ? 11.742 -0.653 -23.361 0.50 22.59 75 ASP B N 1
ATOM 4169 N N B ASP B 1 78 ? 11.722 -0.660 -23.360 0.50 22.98 75 ASP B N 1
ATOM 4170 C CA A ASP B 1 78 ? 12.425 -1.664 -22.531 0.50 23.80 75 ASP B CA 1
ATOM 4171 C CA B ASP B 1 78 ? 12.440 -1.654 -22.552 0.50 24.50 75 ASP B CA 1
ATOM 4172 C C A ASP B 1 78 ? 11.652 -2.975 -22.456 0.50 23.13 75 ASP B C 1
ATOM 4173 C C B ASP B 1 78 ? 11.654 -2.966 -22.434 0.50 23.52 75 ASP B C 1
ATOM 4174 O O A ASP B 1 78 ? 12.245 -4.045 -22.305 0.50 23.97 75 ASP B O 1
ATOM 4175 O O B ASP B 1 78 ? 12.243 -4.028 -22.235 0.50 24.37 75 ASP B O 1
ATOM 4184 N N . HIS B 1 79 ? 10.333 -2.885 -22.594 1.00 22.58 76 HIS B N 1
ATOM 4185 C CA . HIS B 1 79 ? 9.462 -4.059 -22.544 1.00 22.01 76 HIS B CA 1
ATOM 4186 C C . HIS B 1 79 ? 9.300 -4.735 -23.920 1.00 22.51 76 HIS B C 1
ATOM 4187 O O . HIS B 1 79 ? 8.624 -5.758 -24.049 1.00 23.56 76 HIS B O 1
ATOM 4194 N N . GLY B 1 80 ? 9.952 -4.196 -24.937 1.00 21.97 77 GLY B N 1
ATOM 4195 C CA . GLY B 1 80 ? 9.827 -4.728 -26.266 1.00 22.11 77 GLY B CA 1
ATOM 4196 C C . GLY B 1 80 ? 8.540 -4.306 -26.951 1.00 21.59 77 GLY B C 1
ATOM 4197 O O . GLY B 1 80 ? 8.148 -4.910 -27.943 1.00 21.98 77 GLY B O 1
ATOM 4198 N N . ILE B 1 81 ? 7.911 -3.240 -26.458 1.00 21.25 78 ILE B N 1
ATOM 4199 C CA . ILE B 1 81 ? 6.654 -2.766 -27.024 1.00 20.81 78 ILE B CA 1
ATOM 4200 C C . ILE B 1 81 ? 6.937 -1.519 -27.866 1.00 22.04 78 ILE B C 1
ATOM 4201 O O . ILE B 1 81 ? 7.658 -0.629 -27.420 1.00 20.69 78 ILE B O 1
ATOM 4206 N N . THR B 1 82 ? 6.402 -1.492 -29.095 1.00 22.78 79 THR B N 1
ATOM 4207 C CA . THR B 1 82 ? 6.577 -0.350 -29.997 1.00 23.69 79 THR B CA 1
ATOM 4208 C C . THR B 1 82 ? 5.201 0.096 -30.485 1.00 22.94 79 THR B C 1
ATOM 4209 O O . THR B 1 82 ? 4.255 -0.694 -30.555 1.00 23.13 79 THR B O 1
ATOM 4213 N N . THR B 1 83 ? 5.114 1.370 -30.818 1.00 23.67 80 THR B N 1
ATOM 4214 C CA . THR B 1 83 ? 3.884 1.996 -31.278 1.00 23.90 80 THR B CA 1
ATOM 4215 C C . THR B 1 83 ? 4.164 2.893 -32.471 1.00 22.93 80 THR B C 1
ATOM 4216 O O . THR B 1 83 ? 5.319 3.143 -32.816 1.00 22.68 80 THR B O 1
ATOM 4220 N N . GLY B 1 84 ? 3.100 3.380 -33.096 1.00 24.01 81 GLY B N 1
ATOM 4221 C CA . GLY B 1 84 ? 3.220 4.402 -34.142 1.00 24.50 81 GLY B CA 1
ATOM 4222 C C . GLY B 1 84 ? 3.396 5.717 -33.390 1.00 24.98 81 GLY B C 1
ATOM 4223 O O . GLY B 1 84 ? 3.680 5.708 -32.191 1.00 25.13 81 GLY B O 1
ATOM 4224 N N A GLU B 1 85 ? 3.201 6.835 -34.077 0.50 25.18 82 GLU B N 1
ATOM 4225 N N B GLU B 1 85 ? 3.250 6.853 -34.077 0.50 25.94 82 GLU B N 1
ATOM 4226 C CA A GLU B 1 85 ? 3.330 8.159 -33.465 0.50 25.06 82 GLU B CA 1
ATOM 4227 C CA B GLU B 1 85 ? 3.404 8.151 -33.400 0.50 26.21 82 GLU B CA 1
ATOM 4228 C C A GLU B 1 85 ? 2.255 8.336 -32.381 0.50 24.00 82 GLU B C 1
ATOM 4229 C C B GLU B 1 85 ? 2.289 8.296 -32.368 0.50 24.68 82 GLU B C 1
ATOM 4230 O O A GLU B 1 85 ? 1.075 8.073 -32.620 0.50 23.07 82 GLU B O 1
ATOM 4231 O O B GLU B 1 85 ? 1.126 7.980 -32.630 0.50 23.67 82 GLU B O 1
ATOM 4242 N N . VAL B 1 86 ? 2.669 8.729 -31.179 1.00 23.33 83 VAL B N 1
ATOM 4243 C CA . VAL B 1 86 ? 1.733 8.876 -30.084 1.00 23.05 83 VAL B CA 1
ATOM 4244 C C . VAL B 1 86 ? 1.225 10.324 -30.092 1.00 23.60 83 VAL B C 1
ATOM 4245 O O . VAL B 1 86 ? 2.001 11.242 -30.297 1.00 24.43 83 VAL B O 1
ATOM 4249 N N . ASN B 1 87 ? -0.077 10.493 -29.901 1.00 23.55 84 ASN B N 1
ATOM 4250 C CA . ASN B 1 87 ? -0.707 11.812 -29.852 1.00 25.00 84 ASN B CA 1
ATOM 4251 C C . ASN B 1 87 ? -1.744 11.834 -28.772 1.00 24.92 84 ASN B C 1
ATOM 4252 O O . ASN B 1 87 ? -2.215 10.790 -28.332 1.00 24.78 84 ASN B O 1
ATOM 4257 N N . PHE B 1 88 ? -2.088 13.031 -28.329 1.00 24.62 85 PHE B N 1
ATOM 4258 C CA . PHE B 1 88 ? -3.133 13.195 -27.343 1.00 25.18 85 PHE B CA 1
ATOM 4259 C C . PHE B 1 88 ? -4.093 14.292 -27.846 1.00 26.15 85 PHE B C 1
ATOM 4260 O O . PHE B 1 88 ? -3.678 15.233 -28.529 1.00 27.45 85 PHE B O 1
ATOM 4268 N N . ASP B 1 89 ? -5.377 14.102 -27.569 1.00 26.59 86 ASP B N 1
ATOM 4269 C CA . ASP B 1 89 ? -6.435 15.057 -27.899 1.00 27.05 86 ASP B CA 1
ATOM 4270 C C . ASP B 1 89 ? -6.703 15.739 -26.569 1.00 26.13 86 ASP B C 1
ATOM 4271 O O . ASP B 1 89 ? -7.420 15.205 -25.737 1.00 24.71 86 ASP B O 1
ATOM 4276 N N . LEU B 1 90 ? -6.130 16.925 -26.378 1.00 25.19 87 LEU B N 1
ATOM 4277 C CA . LEU B 1 90 ? -6.237 17.612 -25.108 1.00 25.98 87 LEU B CA 1
ATOM 4278 C C . LEU B 1 90 ? -7.677 17.870 -24.670 1.00 26.53 87 LEU B C 1
ATOM 4279 O O . LEU B 1 90 ? -7.988 17.742 -23.489 1.00 26.41 87 LEU B O 1
ATOM 4284 N N . ALA B 1 91 ? -8.548 18.231 -25.605 1.00 27.07 88 ALA B N 1
ATOM 4285 C CA . ALA B 1 91 ? -9.940 18.486 -25.259 1.00 28.34 88 ALA B CA 1
ATOM 4286 C C . ALA B 1 91 ? -10.604 17.253 -24.639 1.00 27.71 88 ALA B C 1
ATOM 4287 O O . ALA B 1 91 ? -11.301 17.340 -23.634 1.00 28.24 88 ALA B O 1
ATOM 4289 N N . LYS B 1 92 ? -10.363 16.106 -25.239 1.00 27.85 89 LYS B N 1
ATOM 4290 C CA . LYS B 1 92 ? -10.934 14.851 -24.759 1.00 28.36 89 LYS B CA 1
ATOM 4291 C C . LYS B 1 92 ? -10.289 14.427 -23.417 1.00 27.21 89 LYS B C 1
ATOM 4292 O O . LYS B 1 92 ? -10.962 13.882 -22.535 1.00 26.63 89 LYS B O 1
ATOM 4298 N N . LEU B 1 93 ? -8.992 14.689 -23.261 1.00 26.57 90 LEU B N 1
ATOM 4299 C CA . LEU B 1 93 ? -8.287 14.365 -22.012 1.00 25.77 90 LEU B CA 1
ATOM 4300 C C . LEU B 1 93 ? -8.909 15.199 -20.867 1.00 26.85 90 LEU B C 1
ATOM 4301 O O . LEU B 1 93 ? -9.165 14.684 -19.759 1.00 26.24 90 LEU B O 1
ATOM 4306 N N . LEU B 1 94 ? -9.195 16.469 -21.146 1.00 26.60 91 LEU B N 1
ATOM 4307 C CA . LEU B 1 94 ? -9.826 17.355 -20.151 1.00 28.33 91 LEU B CA 1
ATOM 4308 C C . LEU B 1 94 ? -11.283 16.974 -19.883 1.00 27.87 91 LEU B C 1
ATOM 4309 O O . LEU B 1 94 ? -11.756 17.061 -18.749 1.00 27.54 91 LEU B O 1
ATOM 4314 N N . ALA B 1 95 ? -11.980 16.551 -20.936 1.00 28.54 92 ALA B N 1
ATOM 4315 C CA . ALA B 1 95 ? -13.365 16.117 -20.833 1.00 30.11 92 ALA B CA 1
ATOM 4316 C C . ALA B 1 95 ? -13.488 14.917 -19.915 1.00 29.78 92 ALA B C 1
ATOM 4317 O O . ALA B 1 95 ? -14.480 14.794 -19.204 1.00 30.39 92 ALA B O 1
ATOM 4319 N N . ARG B 1 96 ? -12.486 14.032 -19.931 1.00 28.83 93 ARG B N 1
ATOM 4320 C CA . ARG B 1 96 ? -12.507 12.865 -19.059 1.00 28.57 93 ARG B CA 1
ATOM 4321 C C . ARG B 1 96 ? -12.477 13.342 -17.611 1.00 28.73 93 ARG B C 1
ATOM 4322 O O . ARG B 1 96 ? -13.249 12.874 -16.775 1.00 28.01 93 ARG B O 1
ATOM 4330 N N . LYS B 1 97 ? -11.564 14.264 -17.323 1.00 27.84 94 LYS B N 1
ATOM 4331 C CA . LYS B 1 97 ? -11.445 14.819 -15.987 1.00 28.17 94 LYS B CA 1
ATOM 4332 C C . LYS B 1 97 ? -12.769 15.479 -15.581 1.00 29.07 94 LYS B C 1
ATOM 4333 O O . LYS B 1 97 ? -13.273 15.231 -14.491 1.00 28.00 94 LYS B O 1
ATOM 4339 N N . ASP B 1 98 ? -13.349 16.288 -16.469 1.00 30.83 95 ASP B N 1
ATOM 4340 C CA . ASP B 1 98 ? -14.629 16.953 -16.179 1.00 33.63 95 ASP B CA 1
ATOM 4341 C C . ASP B 1 98 ? -15.775 15.981 -15.888 1.00 34.61 95 ASP B C 1
ATOM 4342 O O . ASP B 1 98 ? -16.600 16.236 -15.011 1.00 35.13 95 ASP B O 1
ATOM 4347 N N . LYS B 1 99 ? -15.826 14.876 -16.622 1.00 35.74 96 LYS B N 1
ATOM 4348 C CA . LYS B 1 99 ? -16.875 13.878 -16.423 1.00 38.43 96 LYS B CA 1
ATOM 4349 C C . LYS B 1 99 ? -16.718 13.166 -15.055 1.00 36.75 96 LYS B C 1
ATOM 4350 O O . LYS B 1 99 ? -17.717 12.854 -14.395 1.00 35.25 96 LYS B O 1
ATOM 4356 N N . ILE B 1 100 ? -15.472 12.902 -14.648 1.00 33.77 97 ILE B N 1
ATOM 4357 C CA . ILE B 1 100 ? -15.187 12.283 -13.338 1.00 32.85 97 ILE B CA 1
ATOM 4358 C C . ILE B 1 100 ? -15.631 13.224 -12.193 1.00 33.62 97 ILE B C 1
ATOM 4359 O O . ILE B 1 100 ? -16.262 12.778 -11.217 1.00 32.98 97 ILE B O 1
ATOM 4364 N N . VAL B 1 101 ? -15.312 14.516 -12.313 1.00 32.71 98 VAL B N 1
ATOM 4365 C CA . VAL B 1 101 ? -15.732 15.507 -11.313 1.00 33.55 98 VAL B CA 1
ATOM 4366 C C . VAL B 1 101 ? -17.271 15.588 -11.237 1.00 34.90 98 VAL B C 1
ATOM 4367 O O . VAL B 1 101 ? -17.831 15.663 -10.134 1.00 35.84 98 VAL B O 1
ATOM 4371 N N A ASP B 1 102 ? -17.933 15.571 -12.395 0.50 42.96 99 ASP B N 1
ATOM 4372 N N B ASP B 1 102 ? -17.937 15.565 -12.393 0.50 42.66 99 ASP B N 1
ATOM 4373 C CA A ASP B 1 102 ? -19.397 15.621 -12.461 0.50 44.34 99 ASP B CA 1
ATOM 4374 C CA B ASP B 1 102 ? -19.400 15.633 -12.436 0.50 43.84 99 ASP B CA 1
ATOM 4375 C C A ASP B 1 102 ? -20.035 14.402 -11.821 0.50 43.74 99 ASP B C 1
ATOM 4376 C C B ASP B 1 102 ? -20.031 14.402 -11.806 0.50 43.46 99 ASP B C 1
ATOM 4377 O O A ASP B 1 102 ? -21.033 14.520 -11.114 0.50 43.62 99 ASP B O 1
ATOM 4378 O O B ASP B 1 102 ? -21.026 14.514 -11.091 0.50 43.35 99 ASP B O 1
ATOM 4387 N N . GLN B 1 103 ? -19.452 13.234 -12.071 1.00 43.40 100 GLN B N 1
ATOM 4388 C CA . GLN B 1 103 ? -19.949 11.988 -11.502 1.00 44.37 100 GLN B CA 1
ATOM 4389 C C . GLN B 1 103 ? -19.834 12.044 -9.981 1.00 43.02 100 GLN B C 1
ATOM 4390 O O . GLN B 1 103 ? -20.799 11.748 -9.266 1.00 42.69 100 GLN B O 1
ATOM 4396 N N . LEU B 1 104 ? -18.664 12.459 -9.503 1.00 40.82 101 LEU B N 1
ATOM 4397 C CA . LEU B 1 104 ? -18.411 12.546 -8.068 1.00 40.29 101 LEU B CA 1
ATOM 4398 C C . LEU B 1 104 ? -19.257 13.598 -7.359 1.00 38.96 101 LEU B C 1
ATOM 4399 O O . LEU B 1 104 ? -19.791 13.320 -6.289 1.00 38.40 101 LEU B O 1
ATOM 4404 N N . THR B 1 105 ? -19.377 14.799 -7.926 1.00 38.73 102 THR B N 1
ATOM 4405 C CA . THR B 1 105 ? -20.209 15.847 -7.288 1.00 39.13 102 THR B CA 1
ATOM 4406 C C . THR B 1 105 ? -21.663 15.386 -7.143 1.00 39.51 102 THR B C 1
ATOM 4407 O O . THR B 1 105 ? -22.270 15.548 -6.077 1.00 40.48 102 THR B O 1
ATOM 4411 N N . GLY B 1 106 ? -22.195 14.782 -8.203 1.00 40.50 103 GLY B N 1
ATOM 4412 C CA . GLY B 1 106 ? -23.548 14.229 -8.194 1.00 41.63 103 GLY B CA 1
ATOM 4413 C C . GLY B 1 106 ? -23.686 13.158 -7.126 1.00 41.45 103 GLY B C 1
ATOM 4414 O O . GLY B 1 106 ? -24.729 13.053 -6.471 1.00 40.81 103 GLY B O 1
ATOM 4415 N N . GLY B 1 107 ? -22.617 12.373 -6.949 1.00 40.48 104 GLY B N 1
ATOM 4416 C CA . GLY B 1 107 ? -22.561 11.312 -5.938 1.00 40.39 104 GLY B CA 1
ATOM 4417 C C . GLY B 1 107 ? -22.706 11.837 -4.515 1.00 39.92 104 GLY B C 1
ATOM 4418 O O . GLY B 1 107 ? -23.424 11.237 -3.693 1.00 40.12 104 GLY B O 1
ATOM 4419 N N A ILE B 1 108 ? -22.027 12.944 -4.215 0.50 39.28 105 ILE B N 1
ATOM 4420 N N B ILE B 1 108 ? -22.030 12.946 -4.220 0.50 38.84 105 ILE B N 1
ATOM 4421 C CA A ILE B 1 108 ? -22.116 13.558 -2.889 0.50 39.15 105 ILE B CA 1
ATOM 4422 C CA B ILE B 1 108 ? -22.094 13.556 -2.891 0.50 38.40 105 ILE B CA 1
ATOM 4423 C C A ILE B 1 108 ? -23.531 14.058 -2.631 0.50 40.06 105 ILE B C 1
ATOM 4424 C C B ILE B 1 108 ? -23.498 14.109 -2.617 0.50 39.64 105 ILE B C 1
ATOM 4425 O O A ILE B 1 108 ? -24.076 13.874 -1.540 0.50 39.80 105 ILE B O 1
ATOM 4426 O O B ILE B 1 108 ? -24.007 13.999 -1.499 0.50 39.57 105 ILE B O 1
ATOM 4435 N N . ASP B 1 109 ? -24.116 14.689 -3.648 1.00 41.07 106 ASP B N 1
ATOM 4436 C CA . ASP B 1 109 ? -25.488 15.228 -3.563 1.00 43.01 106 ASP B CA 1
ATOM 4437 C C . ASP B 1 109 ? -26.459 14.120 -3.180 1.00 44.54 106 ASP B C 1
ATOM 4438 O O . ASP B 1 109 ? -27.275 14.295 -2.278 1.00 45.89 106 ASP B O 1
ATOM 4443 N N . GLN B 1 110 ? -26.347 12.972 -3.844 1.00 46.10 107 GLN B N 1
ATOM 4444 C CA . GLN B 1 110 ? -27.240 11.856 -3.534 1.00 49.21 107 GLN B CA 1
ATOM 4445 C C . GLN B 1 110 ? -26.950 11.251 -2.143 1.00 48.25 107 GLN B C 1
ATOM 4446 O O . GLN B 1 110 ? -27.873 10.729 -1.504 1.00 48.08 107 GLN B O 1
ATOM 4452 N N . LEU B 1 111 ? -25.704 11.364 -1.658 1.00 46.27 108 LEU B N 1
ATOM 4453 C CA . LEU B 1 111 ? -25.370 10.908 -0.281 1.00 45.74 108 LEU B CA 1
ATOM 4454 C C . LEU B 1 111 ? -26.049 11.769 0.784 1.00 45.09 108 LEU B C 1
ATOM 4455 O O . LEU B 1 111 ? -26.525 11.245 1.794 1.00 44.33 108 LEU B O 1
ATOM 4460 N N . LEU B 1 112 ? -26.048 13.085 0.588 1.00 44.39 109 LEU B N 1
ATOM 4461 C CA . LEU B 1 112 ? -26.695 13.978 1.544 1.00 45.39 109 LEU B CA 1
ATOM 4462 C C . LEU B 1 112 ? -28.190 13.670 1.608 1.00 46.13 109 LEU B C 1
ATOM 4463 O O . LEU B 1 112 ? -28.759 13.550 2.702 1.00 47.22 109 LEU B O 1
ATOM 4468 N N . LYS B 1 113 ? -28.807 13.502 0.442 1.00 45.89 110 LYS B N 1
ATOM 4469 C CA . LYS B 1 113 ? -30.232 13.178 0.357 1.00 48.41 110 LYS B CA 1
ATOM 4470 C C . LYS B 1 113 ? -30.531 11.827 0.987 1.00 46.69 110 LYS B C 1
ATOM 4471 O O . LYS B 1 113 ? -31.536 11.668 1.666 1.00 47.08 110 LYS B O 1
ATOM 4477 N N . GLY B 1 114 ? -29.648 10.863 0.765 1.00 44.69 111 GLY B N 1
ATOM 4478 C CA . GLY B 1 114 ? -29.802 9.532 1.349 1.00 44.62 111 GLY B CA 1
ATOM 4479 C C . GLY B 1 114 ? -29.698 9.539 2.869 1.00 43.82 111 GLY B C 1
ATOM 4480 O O . GLY B 1 114 ? -30.309 8.714 3.543 1.00 44.31 111 GLY B O 1
ATOM 4481 N N . ASN B 1 115 ? -28.917 10.474 3.400 1.00 42.75 112 ASN B N 1
ATOM 4482 C CA . ASN B 1 115 ? -28.725 10.611 4.845 1.00 42.96 112 ASN B CA 1
ATOM 4483 C C . ASN B 1 115 ? -29.759 11.533 5.495 1.00 43.33 112 ASN B C 1
ATOM 4484 O O . ASN B 1 115 ? -29.746 11.707 6.702 1.00 42.28 112 ASN B O 1
ATOM 4489 N N . GLY B 1 116 ? -30.656 12.104 4.688 1.00 45.21 113 GLY B N 1
ATOM 4490 C CA . GLY B 1 116 ? -31.693 13.003 5.191 1.00 47.27 113 GLY B CA 1
ATOM 4491 C C . GLY B 1 116 ? -31.133 14.359 5.579 1.00 46.71 113 GLY B C 1
ATOM 4492 O O . GLY B 1 116 ? -31.589 14.970 6.545 1.00 46.72 113 GLY B O 1
ATOM 4493 N N . ILE B 1 117 ? -30.125 14.812 4.832 1.00 45.63 114 ILE B N 1
ATOM 4494 C CA . ILE B 1 117 ? -29.468 16.101 5.070 1.00 44.87 114 ILE B CA 1
ATOM 4495 C C . ILE B 1 117 ? -29.987 17.050 4.019 1.00 46.15 114 ILE B C 1
ATOM 4496 O O . ILE B 1 117 ? -30.101 16.669 2.863 1.00 47.38 114 ILE B O 1
ATOM 4501 N N . GLU B 1 118 ? -30.276 18.284 4.402 1.00 48.49 115 GLU B N 1
ATOM 4502 C CA . GLU B 1 118 ? -30.761 19.269 3.444 1.00 50.82 115 GLU B CA 1
ATOM 4503 C C . GLU B 1 118 ? -29.602 20.138 2.986 1.00 48.18 115 GLU B C 1
ATOM 4504 O O . GLU B 1 118 ? -28.939 20.772 3.801 1.00 46.71 115 GLU B O 1
ATOM 4510 N N . TRP B 1 119 ? -29.340 20.133 1.682 1.00 47.30 116 TRP B N 1
ATOM 4511 C CA . TRP B 1 119 ? -28.319 20.990 1.106 1.00 45.91 116 TRP B CA 1
ATOM 4512 C C . TRP B 1 119 ? -28.979 22.307 0.707 1.00 47.82 116 TRP B C 1
ATOM 4513 O O . TRP B 1 119 ? -29.808 22.350 -0.199 1.00 48.41 116 TRP B O 1
ATOM 4524 N N . LEU B 1 120 ? -28.609 23.363 1.425 1.00 48.09 117 LEU B N 1
ATOM 4525 C CA . LEU B 1 120 ? -29.097 24.701 1.186 1.00 49.19 117 LEU B CA 1
ATOM 4526 C C . LEU B 1 120 ? -28.104 25.346 0.242 1.00 48.87 117 LEU B C 1
ATOM 4527 O O . LEU B 1 120 ? -26.946 25.546 0.602 1.00 46.77 117 LEU B O 1
ATOM 4532 N N . LYS B 1 121 ? -28.565 25.660 -0.970 1.00 50.57 118 LYS B N 1
ATOM 4533 C CA . LYS B 1 121 ? -27.715 26.228 -2.019 1.00 50.50 118 LYS B CA 1
ATOM 4534 C C . LYS B 1 121 ? -27.645 27.752 -1.916 1.00 51.08 118 LYS B C 1
ATOM 4535 O O . LYS B 1 121 ? -28.571 28.470 -2.319 1.00 52.86 118 LYS B O 1
ATOM 4541 N N . GLY B 1 122 ? -26.540 28.236 -1.369 1.00 49.27 119 GLY B N 1
ATOM 4542 C CA . GLY B 1 122 ? -26.313 29.662 -1.204 1.00 49.86 119 GLY B CA 1
ATOM 4543 C C . GLY B 1 122 ? -25.239 29.900 -0.158 1.00 49.65 119 GLY B C 1
ATOM 4544 O O . GLY B 1 122 ? -24.478 28.985 0.185 1.00 47.41 119 GLY B O 1
ATOM 4545 N N . THR B 1 123 ? -25.202 31.120 0.373 1.00 51.31 120 THR B N 1
ATOM 4546 C CA . THR B 1 123 ? -24.198 31.529 1.353 1.00 51.13 120 THR B CA 1
ATOM 4547 C C . THR B 1 123 ? -24.722 31.491 2.790 1.00 50.58 120 THR B C 1
ATOM 4548 O O . THR B 1 123 ? -25.911 31.702 3.043 1.00 50.75 120 THR B O 1
ATOM 4552 N N . GLY B 1 124 ? -23.809 31.200 3.715 1.00 49.44 121 GLY B N 1
ATOM 4553 C CA . GLY B 1 124 ? -24.099 31.137 5.147 1.00 49.34 121 GLY B CA 1
ATOM 4554 C C . GLY B 1 124 ? -23.241 32.135 5.902 1.00 48.84 121 GLY B C 1
ATOM 4555 O O . GLY B 1 124 ? -22.101 32.406 5.516 1.00 47.38 121 GLY B O 1
ATOM 4556 N N . LYS B 1 125 ? -23.798 32.695 6.972 1.00 49.48 122 LYS B N 1
ATOM 4557 C CA . LYS B 1 125 ? -23.081 33.664 7.797 1.00 50.07 122 LYS B CA 1
ATOM 4558 C C . LYS B 1 125 ? -23.487 33.458 9.246 1.00 50.30 122 LYS B C 1
ATOM 4559 O O . LYS B 1 125 ? -24.677 33.354 9.543 1.00 53.02 122 LYS B O 1
ATOM 4565 N N . LEU B 1 126 ? -22.500 33.384 10.138 1.00 49.51 123 LEU B N 1
ATOM 4566 C CA . LEU B 1 126 ? -22.766 33.196 11.557 1.00 49.53 123 LEU B CA 1
ATOM 4567 C C . LEU B 1 126 ? -23.071 34.552 12.204 1.00 50.91 123 LEU B C 1
ATOM 4568 O O . LEU B 1 126 ? -22.196 35.424 12.295 1.00 48.91 123 LEU B O 1
ATOM 4573 N N . LEU B 1 127 ? -24.319 34.701 12.640 1.00 53.38 124 LEU B N 1
ATOM 4574 C CA . LEU B 1 127 ? -24.798 35.907 13.314 1.00 55.96 124 LEU B CA 1
ATOM 4575 C C . LEU B 1 127 ? -24.665 35.695 14.826 1.00 56.83 124 LEU B C 1
ATOM 4576 O O . LEU B 1 127 ? -24.346 34.593 15.287 1.00 54.41 124 LEU B O 1
ATOM 4581 N N . ALA B 1 128 ? -24.918 36.746 15.598 1.00 59.31 125 ALA B N 1
ATOM 4582 C CA . ALA B 1 128 ? -24.840 36.663 17.058 1.00 61.15 125 ALA B CA 1
ATOM 4583 C C . ALA B 1 128 ? -25.819 35.628 17.600 1.00 62.75 125 ALA B C 1
ATOM 4584 O O . ALA B 1 128 ? -26.907 35.455 17.054 1.00 65.07 125 ALA B O 1
ATOM 4586 N N . GLY B 1 129 ? -25.423 34.944 18.671 1.00 62.87 126 GLY B N 1
ATOM 4587 C CA . GLY B 1 129 ? -26.271 33.946 19.319 1.00 63.36 126 GLY B CA 1
ATOM 4588 C C . GLY B 1 129 ? -26.476 32.669 18.525 1.00 62.15 126 GLY B C 1
ATOM 4589 O O . GLY B 1 129 ? -27.560 32.088 18.559 1.00 62.10 126 GLY B O 1
ATOM 4590 N N . LYS B 1 130 ? -25.430 32.234 17.818 1.00 60.90 127 LYS B N 1
ATOM 4591 C CA . LYS B 1 130 ? -25.465 31.021 16.986 1.00 60.18 127 LYS B CA 1
ATOM 4592 C C . LYS B 1 130 ? -26.555 31.020 15.912 1.00 60.45 127 LYS B C 1
ATOM 4593 O O . LYS B 1 130 ? -26.955 29.954 15.433 1.00 61.94 127 LYS B O 1
ATOM 4599 N N . LYS B 1 131 ? -27.030 32.199 15.528 1.00 59.92 128 LYS B N 1
ATOM 4600 C CA . LYS B 1 131 ? -28.023 32.299 14.471 1.00 60.00 128 LYS B CA 1
ATOM 4601 C C . LYS B 1 131 ? -27.229 32.240 13.167 1.00 56.01 128 LYS B C 1
ATOM 4602 O O . LYS B 1 131 ? -26.077 32.680 13.124 1.00 52.23 128 LYS B O 1
ATOM 4608 N N . VAL B 1 132 ? -27.817 31.672 12.120 1.00 54.96 129 VAL B N 1
ATOM 4609 C CA . VAL B 1 132 ? -27.142 31.584 10.819 1.00 54.12 129 VAL B CA 1
ATOM 4610 C C . VAL B 1 132 ? -28.038 32.139 9.728 1.00 55.93 129 VAL B C 1
ATOM 4611 O O . VAL B 1 132 ? -29.183 31.709 9.597 1.00 56.62 129 VAL B O 1
ATOM 4615 N N . GLU B 1 133 ? -27.511 33.087 8.952 1.00 57.45 130 GLU B N 1
ATOM 4616 C CA . GLU B 1 133 ? -28.263 33.670 7.837 1.00 60.14 130 GLU B CA 1
ATOM 4617 C C . GLU B 1 133 ? -27.998 32.905 6.547 1.00 57.13 130 GLU B C 1
ATOM 4618 O O . GLU B 1 133 ? -26.863 32.851 6.082 1.00 56.29 130 GLU B O 1
ATOM 4624 N N . PHE B 1 134 ? -29.053 32.331 5.971 1.00 56.11 131 PHE B N 1
ATOM 4625 C CA . PHE B 1 134 ? -28.955 31.621 4.701 1.00 54.34 131 PHE B CA 1
ATOM 4626 C C . PHE B 1 134 ? -29.506 32.501 3.589 1.00 56.06 131 PHE B C 1
ATOM 4627 O O . PHE B 1 134 ? -30.700 32.827 3.582 1.00 57.01 131 PHE B O 1
ATOM 4635 N N . VAL B 1 135 ? -28.616 32.892 2.673 1.00 55.01 132 VAL B N 1
ATOM 4636 C CA . VAL B 1 135 ? -28.953 33.713 1.512 1.00 57.12 132 VAL B CA 1
ATOM 4637 C C . VAL B 1 135 ? -28.911 32.791 0.301 1.00 57.15 132 VAL B C 1
ATOM 4638 O O . VAL B 1 135 ? -27.836 32.575 -0.259 1.00 57.35 132 VAL B O 1
ATOM 4642 N N . PRO B 1 136 ? -30.073 32.234 -0.106 1.00 59.43 133 PRO B N 1
ATOM 4643 C CA . PRO B 1 136 ? -30.074 31.290 -1.227 1.00 59.44 133 PRO B CA 1
ATOM 4644 C C . PRO B 1 136 ? -29.718 31.950 -2.539 1.00 60.49 133 PRO B C 1
ATOM 4645 O O . PRO B 1 136 ? -29.788 33.174 -2.646 1.00 61.82 133 PRO B O 1
ATOM 4649 N N . HIS B 1 137 ? -29.310 31.151 -3.520 1.00 59.79 134 HIS B N 1
ATOM 4650 C CA . HIS B 1 137 ? -29.024 31.702 -4.834 1.00 62.19 134 HIS B CA 1
ATOM 4651 C C . HIS B 1 137 ? -30.346 32.178 -5.455 1.00 65.90 134 HIS B C 1
ATOM 4652 O O . HIS B 1 137 ? -30.398 33.244 -6.068 1.00 68.13 134 HIS B O 1
ATOM 4659 N N . GLU B 1 138 ? -31.401 31.376 -5.272 1.00 67.91 135 GLU B N 1
ATOM 4660 C CA . GLU B 1 138 ? -32.753 31.681 -5.769 1.00 71.97 135 GLU B CA 1
ATOM 4661 C C . GLU B 1 138 ? -33.780 31.375 -4.680 1.00 72.33 135 GLU B C 1
ATOM 4662 O O . GLU B 1 138 ? -34.017 30.209 -4.355 1.00 71.37 135 GLU B O 1
ATOM 4668 N N . GLY B 1 139 ? -34.380 32.419 -4.112 1.00 73.99 136 GLY B N 1
ATOM 4669 C CA . GLY B 1 139 ? -35.395 32.249 -3.074 1.00 74.38 136 GLY B CA 1
ATOM 4670 C C . GLY B 1 139 ? -35.335 33.273 -1.960 1.00 74.36 136 GLY B C 1
ATOM 4671 O O . GLY B 1 139 ? -34.518 34.195 -1.979 1.00 73.58 136 GLY B O 1
ATOM 4672 N N . GLU B 1 140 ? -36.218 33.089 -0.985 1.00 74.66 137 GLU B N 1
ATOM 4673 C CA . GLU B 1 140 ? -36.321 33.967 0.173 1.00 75.48 137 GLU B CA 1
ATOM 4674 C C . GLU B 1 140 ? -35.201 33.686 1.193 1.00 72.01 137 GLU B C 1
ATOM 4675 O O . GLU B 1 140 ? -34.876 32.527 1.462 1.00 67.64 137 GLU B O 1
ATOM 4681 N N . THR B 1 141 ? -34.619 34.758 1.741 1.00 71.37 138 THR B N 1
ATOM 4682 C CA . THR B 1 141 ? -33.564 34.671 2.767 1.00 68.65 138 THR B CA 1
ATOM 4683 C C . THR B 1 141 ? -34.164 34.176 4.083 1.00 68.29 138 THR B C 1
ATOM 4684 O O . THR B 1 141 ? -35.233 34.627 4.493 1.00 70.52 138 THR B O 1
ATOM 4688 N N . GLN B 1 142 ? -33.470 33.257 4.748 1.00 65.53 139 GLN B N 1
ATOM 4689 C CA . GLN B 1 142 ? -33.963 32.704 6.010 1.00 65.77 139 GLN B CA 1
ATOM 4690 C C . GLN B 1 142 ? -32.896 32.658 7.097 1.00 62.64 139 GLN B C 1
ATOM 4691 O O . GLN B 1 142 ? -31.719 32.444 6.815 1.00 60.34 1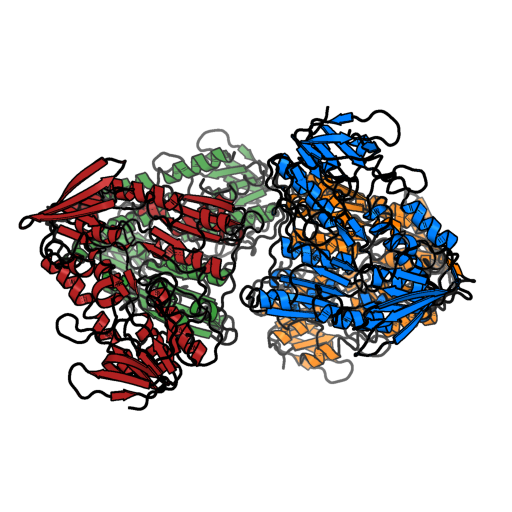39 GLN B O 1
ATOM 4697 N N . ILE B 1 143 ? -33.328 32.891 8.337 1.00 62.12 140 ILE B N 1
ATOM 4698 C CA . ILE B 1 143 ? -32.448 32.862 9.498 1.00 60.93 140 ILE B CA 1
ATOM 4699 C C . ILE B 1 143 ? -32.751 31.603 10.306 1.00 59.16 140 ILE B C 1
ATOM 4700 O O . ILE B 1 143 ? -33.863 31.421 10.801 1.00 60.58 140 ILE B O 1
ATOM 4705 N N . LEU B 1 144 ? -31.746 30.737 10.412 1.00 57.04 141 LEU B N 1
ATOM 4706 C CA . LEU B 1 144 ? -31.866 29.461 11.118 1.00 55.70 141 LEU B CA 1
ATOM 4707 C C . LEU B 1 144 ? -31.345 29.582 12.547 1.00 55.52 141 LEU B C 1
ATOM 4708 O O . LEU B 1 144 ? -30.407 30.350 12.818 1.00 54.20 141 LEU B O 1
ATOM 4713 N N . GLU B 1 145 ? -31.940 28.796 13.448 1.00 56.72 142 GLU B N 1
ATOM 4714 C CA . GLU B 1 145 ? -31.593 28.823 14.870 1.00 57.14 142 GLU B CA 1
ATOM 4715 C C . GLU B 1 145 ? -31.153 27.448 15.361 1.00 54.91 142 GLU B C 1
ATOM 4716 O O . GLU B 1 145 ? -31.867 26.813 16.143 1.00 55.65 142 GLU B O 1
ATOM 4722 N N . PRO B 1 146 ? -29.970 26.987 14.914 1.00 51.76 143 PRO B N 1
ATOM 4723 C CA . PRO B 1 146 ? -29.465 25.686 15.324 1.00 50.30 143 PRO B CA 1
ATOM 4724 C C . PRO B 1 146 ? -28.784 25.681 16.696 1.00 50.03 143 PRO B C 1
ATOM 4725 O O . PRO B 1 146 ? -28.355 26.727 17.199 1.00 49.24 143 PRO B O 1
ATOM 4729 N N . LYS B 1 147 ? -28.679 24.484 17.269 1.00 49.20 144 LYS B N 1
ATOM 4730 C CA . LYS B 1 147 ? -28.021 24.282 18.546 1.00 49.93 144 LYS B CA 1
ATOM 4731 C C . LYS B 1 147 ? -26.510 24.312 18.349 1.00 47.12 144 LYS B C 1
ATOM 4732 O O . LYS B 1 147 ? -25.781 24.828 19.194 1.00 46.89 144 LYS B O 1
ATOM 4738 N N . TYR B 1 148 ? -26.049 23.779 17.218 1.00 44.66 145 TYR B N 1
ATOM 4739 C CA . TYR B 1 148 ? -24.623 23.723 16.921 1.00 42.87 145 TYR B CA 1
ATOM 4740 C C . TYR B 1 148 ? -24.305 24.217 15.514 1.00 41.61 145 TYR B C 1
ATOM 4741 O O . TYR B 1 148 ? -25.114 24.063 14.596 1.00 40.95 145 TYR B O 1
ATOM 4750 N N . VAL B 1 149 ? -23.122 24.811 15.364 1.00 40.50 146 VAL B N 1
ATOM 4751 C CA . VAL B 1 149 ? -22.644 25.307 14.071 1.00 40.46 146 VAL B CA 1
ATOM 4752 C C . VAL B 1 149 ? -21.194 24.867 13.841 1.00 39.06 146 VAL B C 1
ATOM 4753 O O . VAL B 1 149 ? -20.368 24.924 14.744 1.00 40.06 146 VAL B O 1
ATOM 4757 N N . ILE B 1 150 ? -20.899 24.399 12.636 1.00 37.24 147 ILE B N 1
ATOM 4758 C CA . ILE B 1 150 ? -19.545 24.038 12.258 1.00 36.12 147 ILE B CA 1
ATOM 4759 C C . ILE B 1 150 ? -19.139 24.926 11.091 1.00 34.93 147 ILE B C 1
ATOM 4760 O O . ILE B 1 150 ? -19.814 24.957 10.073 1.00 35.01 147 ILE B O 1
ATOM 4765 N N . LEU B 1 151 ? -18.041 25.650 11.257 1.00 34.68 148 LEU B N 1
ATOM 4766 C CA . LEU B 1 151 ? -17.513 26.505 10.206 1.00 35.22 148 LEU B CA 1
ATOM 4767 C C . LEU B 1 151 ? -16.509 25.709 9.365 1.00 34.25 148 LEU B C 1
ATOM 4768 O O . LEU B 1 151 ? -15.499 25.229 9.878 1.00 32.72 148 LEU B O 1
ATOM 4773 N N . ALA B 1 152 ? -16.800 25.563 8.076 1.00 34.70 149 ALA B N 1
ATOM 4774 C CA . ALA B 1 152 ? -15.944 24.794 7.174 1.00 34.33 149 ALA B CA 1
ATOM 4775 C C . ALA B 1 152 ? -15.865 25.498 5.831 1.00 34.57 149 ALA B C 1
ATOM 4776 O O . ALA B 1 152 ? -16.106 24.903 4.788 1.00 33.85 149 ALA B O 1
ATOM 4778 N N . SER B 1 153 ? -15.530 26.785 5.874 1.00 35.70 150 SER B N 1
ATOM 4779 C CA . SER B 1 153 ? -15.468 27.608 4.673 1.00 36.13 150 SER B CA 1
ATOM 4780 C C . SER B 1 153 ? -14.222 27.382 3.805 1.00 36.28 150 SER B C 1
ATOM 4781 O O . SER B 1 153 ? -14.096 27.975 2.746 1.00 37.20 150 SER B O 1
ATOM 4784 N N . GLY B 1 154 ? -13.289 26.558 4.266 1.00 35.68 151 GLY B N 1
ATOM 4785 C CA . GLY B 1 154 ? -12.130 26.212 3.445 1.00 35.89 151 GLY B CA 1
ATOM 4786 C C . GLY B 1 154 ? -11.077 27.267 3.131 1.00 35.98 151 GLY B C 1
ATOM 4787 O O . GLY B 1 154 ? -10.769 28.122 3.968 1.00 35.74 151 GLY B O 1
ATOM 4788 N N . SER B 1 155 ? -10.535 27.182 1.908 1.00 34.84 152 SER B N 1
ATOM 4789 C CA . SER B 1 155 ? -9.435 28.030 1.447 1.00 35.75 152 SER B CA 1
ATOM 4790 C C . SER B 1 155 ? -9.567 28.522 0.002 1.00 35.91 152 SER B C 1
ATOM 4791 O O . SER B 1 155 ? -10.466 28.119 -0.738 1.00 36.72 152 SER B O 1
ATOM 4794 N N . VAL B 1 156 ? -8.643 29.405 -0.370 1.00 35.22 153 VAL B N 1
ATOM 4795 C CA . VAL B 1 156 ? -8.515 29.933 -1.727 1.00 36.35 153 VAL B CA 1
ATOM 4796 C C . VAL B 1 156 ? -7.035 30.181 -1.934 1.00 36.01 153 VAL B C 1
ATOM 4797 O O . VAL B 1 156 ? -6.293 30.300 -0.957 1.00 36.44 153 VAL B O 1
ATOM 4801 N N . PRO B 1 157 ? -6.594 30.295 -3.195 1.00 37.36 154 PRO B N 1
ATOM 4802 C CA . PRO B 1 157 ? -5.165 30.541 -3.393 1.00 37.69 154 PRO B CA 1
ATOM 4803 C C . PRO B 1 157 ? -4.668 31.860 -2.824 1.00 38.46 154 PRO B C 1
ATOM 4804 O O . PRO B 1 157 ? -5.428 32.819 -2.707 1.00 38.81 154 PRO B O 1
ATOM 4808 N N . VAL B 1 158 ? -3.392 31.881 -2.458 1.00 39.18 155 VAL B N 1
ATOM 4809 C CA . VAL B 1 158 ? -2.742 33.099 -2.033 1.00 41.32 155 VAL B CA 1
ATOM 4810 C C . VAL B 1 158 ? -2.587 33.921 -3.308 1.00 42.61 155 VAL B C 1
ATOM 4811 O O . VAL B 1 158 ? -2.192 33.390 -4.347 1.00 42.02 155 VAL B O 1
ATOM 4815 N N A ASN B 1 159 ? -2.909 35.204 -3.212 0.50 45.01 156 ASN B N 1
ATOM 4816 N N B ASN B 1 159 ? -2.918 35.204 -3.244 0.50 45.24 156 ASN B N 1
ATOM 4817 C CA A ASN B 1 159 ? -2.805 36.123 -4.334 0.50 45.12 156 ASN B CA 1
ATOM 4818 C CA B ASN B 1 159 ? -2.796 36.072 -4.415 0.50 45.45 156 ASN B CA 1
ATOM 4819 C C A ASN B 1 159 ? -1.554 36.965 -4.165 0.50 46.39 156 ASN B C 1
ATOM 4820 C C B ASN B 1 159 ? -1.637 37.031 -4.203 0.50 46.68 156 ASN B C 1
ATOM 4821 O O A ASN B 1 159 ? -1.180 37.296 -3.039 0.50 48.18 156 ASN B O 1
ATOM 4822 O O B ASN B 1 159 ? -1.423 37.519 -3.093 0.50 48.60 156 ASN B O 1
ATOM 4831 N N . ILE B 1 160 ? -0.889 37.278 -5.276 1.00 45.65 157 ILE B N 1
ATOM 4832 C CA . ILE B 1 160 ? 0.283 38.163 -5.251 1.00 48.29 157 ILE B CA 1
ATOM 4833 C C . ILE B 1 160 ? 0.115 39.245 -6.340 1.00 47.93 157 ILE B C 1
ATOM 4834 O O . ILE B 1 160 ? 0.205 38.944 -7.523 1.00 45.46 157 ILE B O 1
ATOM 4839 N N . PRO B 1 161 ? -0.166 40.506 -5.936 1.00 50.07 158 PRO B N 1
ATOM 4840 C CA . PRO B 1 161 ? -0.354 41.644 -6.860 1.00 50.73 158 PRO B CA 1
ATOM 4841 C C . PRO B 1 161 ? 0.679 41.749 -7.992 1.00 49.14 158 PRO B C 1
ATOM 4842 O O . PRO B 1 161 ? 0.386 42.311 -9.043 1.00 48.05 158 PRO B O 1
ATOM 4846 N N . VAL B 1 162 ? 1.872 41.216 -7.748 1.00 49.16 159 VAL B N 1
ATOM 4847 C CA . VAL B 1 162 ? 2.960 41.163 -8.730 1.00 48.79 159 VAL B CA 1
ATOM 4848 C C . VAL B 1 162 ? 2.630 40.238 -9.923 1.00 45.82 159 VAL B C 1
ATOM 4849 O O . VAL B 1 162 ? 3.127 40.441 -11.030 1.00 45.81 159 VAL B O 1
ATOM 4853 N N . ALA B 1 163 ? 1.812 39.220 -9.684 1.00 42.98 160 ALA B N 1
ATOM 4854 C CA . ALA B 1 163 ? 1.407 38.285 -10.720 1.00 40.64 160 ALA B CA 1
ATOM 4855 C C . ALA B 1 163 ? -0.108 38.100 -10.643 1.00 40.51 160 ALA B C 1
ATOM 4856 O O . ALA B 1 163 ? -0.590 37.073 -10.154 1.00 39.44 160 ALA B O 1
ATOM 4858 N N . PRO B 1 164 ? -0.865 39.088 -11.153 1.00 40.26 161 PRO B N 1
ATOM 4859 C CA . PRO B 1 164 ? -2.319 39.043 -11.071 1.00 40.35 161 PRO B CA 1
ATOM 4860 C C . PRO B 1 164 ? -2.941 37.998 -11.986 1.00 39.24 161 PRO B C 1
ATOM 4861 O O . PRO B 1 164 ? -2.580 37.889 -13.158 1.00 38.13 161 PRO B O 1
ATOM 4865 N N . VAL B 1 165 ? -3.874 37.235 -11.429 1.00 38.74 162 VAL B N 1
ATOM 4866 C CA . VAL B 1 165 ? -4.550 36.170 -12.154 1.00 37.48 162 VAL B CA 1
ATOM 4867 C C . VAL B 1 165 ? -5.681 36.705 -13.039 1.00 38.43 162 VAL B C 1
ATOM 4868 O O . VAL B 1 165 ? -6.643 37.270 -12.532 1.00 39.52 162 VAL B O 1
ATOM 4872 N N . ASP B 1 166 ? -5.537 36.552 -14.356 1.00 37.76 163 ASP B N 1
ATOM 4873 C CA . ASP B 1 166 ? -6.591 36.935 -15.295 1.00 40.25 163 ASP B CA 1
ATOM 4874 C C . ASP B 1 166 ? -7.333 35.679 -15.754 1.00 39.73 163 ASP B C 1
ATOM 4875 O O . ASP B 1 166 ? -8.346 35.756 -16.442 1.00 40.72 163 ASP B O 1
ATOM 4880 N N . GLN B 1 167 ? -6.796 34.527 -15.354 1.00 39.71 164 GLN B N 1
ATOM 4881 C CA . GLN B 1 167 ? -7.325 33.214 -15.673 1.00 38.86 164 GLN B CA 1
ATOM 4882 C C . GLN B 1 167 ? -7.270 32.926 -17.191 1.00 37.65 164 GLN B C 1
ATOM 4883 O O . GLN B 1 167 ? -8.084 32.172 -17.740 1.00 38.49 164 GLN B O 1
ATOM 4889 N N . ASP B 1 168 ? -6.263 33.510 -17.843 1.00 35.33 165 ASP B N 1
ATOM 4890 C CA . ASP B 1 168 ? -6.003 33.306 -19.270 1.00 34.17 165 ASP B CA 1
ATOM 4891 C C . ASP B 1 168 ? -4.491 33.090 -19.426 1.00 32.23 165 ASP B C 1
ATOM 4892 O O . ASP B 1 168 ? -4.038 31.947 -19.567 1.00 30.35 165 ASP B O 1
ATOM 4897 N N . ILE B 1 169 ? -3.720 34.174 -19.358 1.00 31.41 166 ILE B N 1
ATOM 4898 C CA . ILE B 1 169 ? -2.261 34.113 -19.465 1.00 30.87 166 ILE B CA 1
ATOM 4899 C C . ILE B 1 169 ? -1.652 33.799 -18.111 1.00 30.13 166 ILE B C 1
ATOM 4900 O O . ILE B 1 169 ? -0.726 32.993 -18.017 1.00 29.24 166 ILE B O 1
ATOM 4905 N N . ILE B 1 170 ? -2.163 34.455 -17.075 1.00 30.43 167 ILE B N 1
ATOM 4906 C CA . ILE B 1 170 ? -1.722 34.215 -15.711 1.00 30.74 167 ILE B CA 1
ATOM 4907 C C . ILE B 1 170 ? -2.897 33.556 -15.025 1.00 30.81 167 ILE B C 1
ATOM 4908 O O . ILE B 1 170 ? -3.960 34.178 -14.848 1.00 30.62 167 ILE B O 1
ATOM 4913 N N . VAL B 1 171 ? -2.690 32.292 -14.653 1.00 30.09 168 VAL B N 1
ATOM 4914 C CA . VAL B 1 171 ? -3.722 31.478 -14.032 1.00 30.52 168 VAL B CA 1
ATOM 4915 C C . VAL B 1 171 ? -3.340 31.056 -12.624 1.00 30.39 168 VAL B C 1
ATOM 4916 O O . VAL B 1 171 ? -2.173 31.138 -12.242 1.00 29.11 168 VAL B O 1
ATOM 4920 N N . ASP B 1 172 ? -4.342 30.664 -11.840 1.00 30.82 169 ASP B N 1
ATOM 4921 C CA . ASP B 1 172 ? -4.063 30.052 -10.541 1.00 31.41 169 ASP B CA 1
ATOM 4922 C C . ASP B 1 172 ? -4.272 28.546 -10.766 1.00 30.38 169 ASP B C 1
ATOM 4923 O O . ASP B 1 172 ? -4.433 28.121 -11.912 1.00 28.68 169 ASP B O 1
ATOM 4928 N N . SER B 1 173 ? -4.297 27.747 -9.700 1.00 30.22 170 SER B N 1
ATOM 4929 C CA . SER B 1 173 ? -4.435 26.300 -9.863 1.00 30.10 170 SER B CA 1
ATOM 4930 C C . SER B 1 173 ? -5.706 25.902 -10.632 1.00 30.57 170 SER B C 1
ATOM 4931 O O . SER B 1 173 ? -5.716 24.876 -11.296 1.00 31.62 170 SER B O 1
ATOM 4934 N N . THR B 1 174 ? -6.750 26.728 -10.571 1.00 31.29 171 THR B N 1
ATOM 4935 C CA . THR B 1 174 ? -8.001 26.431 -11.273 1.00 32.37 171 THR B CA 1
ATOM 4936 C C . THR B 1 174 ? -7.825 26.477 -12.791 1.00 31.81 171 THR B C 1
ATOM 4937 O O . THR B 1 174 ? -8.138 25.508 -13.486 1.00 31.91 171 THR B O 1
ATOM 4941 N N . GLY B 1 175 ? -7.306 27.592 -13.293 1.00 31.74 172 GLY B N 1
ATOM 4942 C CA . GLY B 1 175 ? -7.052 27.747 -14.721 1.00 31.15 172 GLY B CA 1
ATOM 4943 C C . GLY B 1 175 ? -6.006 26.773 -15.246 1.00 30.33 172 GLY B C 1
ATOM 4944 O O . GLY B 1 175 ? -6.093 26.321 -16.392 1.00 30.00 172 GLY B O 1
ATOM 4945 N N . ALA B 1 176 ? -5.032 26.445 -14.401 1.00 29.51 173 ALA B N 1
ATOM 4946 C CA . ALA B 1 176 ? -3.954 25.517 -14.740 1.00 29.29 173 ALA B CA 1
ATOM 4947 C C . ALA B 1 176 ? -4.455 24.123 -15.077 1.00 29.30 173 ALA B C 1
ATOM 4948 O O . ALA B 1 176 ? -3.785 23.378 -15.784 1.00 29.58 173 ALA B O 1
ATOM 4950 N N . LEU B 1 177 ? -5.633 23.776 -14.570 1.00 29.19 174 LEU B N 1
ATOM 4951 C CA . LEU B 1 177 ? -6.250 22.485 -14.847 1.00 29.83 174 LEU B CA 1
ATOM 4952 C C . LEU B 1 177 ? -7.134 22.515 -16.103 1.00 29.86 174 LEU B C 1
ATOM 4953 O O . LEU B 1 177 ? -7.761 21.508 -16.425 1.00 29.52 174 LEU B O 1
ATOM 4958 N N . ASN B 1 178 ? -7.179 23.656 -16.807 1.00 29.58 175 ASN B N 1
ATOM 4959 C CA . ASN B 1 178 ? -8.072 23.836 -17.967 1.00 31.27 175 ASN B CA 1
ATOM 4960 C C . ASN B 1 178 ? -7.445 24.524 -19.189 1.00 30.82 175 ASN B C 1
ATOM 4961 O O . ASN B 1 178 ? -8.189 25.082 -20.016 1.00 31.81 175 ASN B O 1
ATOM 4966 N N . PHE B 1 179 ? -6.114 24.524 -19.314 1.00 30.03 176 PHE B N 1
ATOM 4967 C CA . PHE B 1 179 ? -5.488 25.163 -20.485 1.00 30.54 176 PHE B CA 1
ATOM 4968 C C . PHE B 1 179 ? -6.097 24.565 -21.749 1.00 31.52 176 PHE B C 1
ATOM 4969 O O . PHE B 1 179 ? -6.242 23.347 -21.834 1.00 32.28 176 PHE B O 1
ATOM 4977 N N . PRO B 1 180 ? -6.465 25.410 -22.726 1.00 32.72 177 PRO B N 1
ATOM 4978 C CA . PRO B 1 180 ? -7.043 24.882 -23.969 1.00 33.97 177 PRO B CA 1
ATOM 4979 C C . PRO B 1 180 ? -5.993 24.240 -24.890 1.00 34.28 177 PRO B C 1
ATOM 4980 O O . PRO B 1 180 ? -6.343 23.430 -25.735 1.00 36.05 177 PRO B O 1
ATOM 4984 N N . GLU B 1 181 ? -4.729 24.624 -24.724 1.00 33.62 178 GLU B N 1
ATOM 4985 C CA . GLU B 1 181 ? -3.607 24.063 -25.478 1.00 34.49 178 GLU B CA 1
ATOM 4986 C C . GLU B 1 181 ? -2.432 23.928 -24.517 1.00 31.45 178 GLU B C 1
ATOM 4987 O O . GLU B 1 181 ? -2.366 24.638 -23.507 1.00 29.08 178 GLU B O 1
ATOM 4993 N N . VAL B 1 182 ? -1.514 23.018 -24.816 1.00 28.90 179 VAL B N 1
ATOM 4994 C CA . VAL B 1 182 ? -0.348 22.847 -23.976 1.00 27.74 179 VAL B CA 1
ATOM 4995 C C . VAL B 1 182 ? 0.577 24.043 -24.227 1.00 26.89 179 VAL B C 1
ATOM 4996 O O . VAL B 1 182 ? 0.972 24.280 -25.359 1.00 27.03 179 VAL B O 1
ATOM 5000 N N . PRO B 1 183 ? 0.939 24.789 -23.178 1.00 27.01 180 PRO B N 1
ATOM 5001 C CA . PRO B 1 183 ? 1.832 25.925 -23.451 1.00 27.91 180 PRO B CA 1
ATOM 5002 C C . PRO B 1 183 ? 3.252 25.444 -23.812 1.00 28.67 180 PRO B C 1
ATOM 5003 O O . PRO B 1 183 ? 3.720 24.466 -23.239 1.00 29.09 180 PRO B O 1
ATOM 5007 N N . LYS B 1 184 ? 3.917 26.077 -24.779 1.00 29.56 181 LYS B N 1
ATOM 5008 C CA . LYS B 1 184 ? 5.269 25.640 -25.145 1.00 30.81 181 LYS B CA 1
ATOM 5009 C C . LYS B 1 184 ? 6.229 25.936 -23.989 1.00 29.35 181 LYS B C 1
ATOM 5010 O O . LYS B 1 184 ? 7.094 25.124 -23.665 1.00 27.16 181 LYS B O 1
ATOM 5016 N N . ARG B 1 185 ? 6.072 27.113 -23.394 1.00 27.91 182 ARG B N 1
ATOM 5017 C CA . ARG B 1 185 ? 6.883 27.556 -22.256 1.00 27.93 182 ARG B CA 1
ATOM 5018 C C . ARG B 1 185 ? 5.934 27.832 -21.084 1.00 27.24 182 ARG B C 1
ATOM 5019 O O . ARG B 1 185 ? 5.011 28.654 -21.202 1.00 27.23 182 ARG B O 1
ATOM 5027 N N . LEU B 1 186 ? 6.154 27.151 -19.961 1.00 25.63 183 LEU B N 1
ATOM 5028 C CA . LEU B 1 186 ? 5.313 27.306 -18.797 1.00 25.70 183 LEU B CA 1
ATOM 5029 C C . LEU B 1 186 ? 6.148 27.721 -17.590 1.00 26.38 183 LEU B C 1
ATOM 5030 O O . LEU B 1 186 ? 7.134 27.068 -17.257 1.00 28.31 183 LEU B O 1
ATOM 5035 N N . GLY B 1 187 ? 5.768 28.838 -16.979 1.00 26.51 184 GLY B N 1
ATOM 5036 C CA . GLY B 1 187 ? 6.385 29.327 -15.748 1.00 27.02 184 GLY B CA 1
ATOM 5037 C C . GLY B 1 187 ? 5.459 28.953 -14.606 1.00 26.49 184 GLY B C 1
ATOM 5038 O O . GLY B 1 187 ? 4.235 29.037 -14.755 1.00 26.65 184 GLY B O 1
ATOM 5039 N N . VAL B 1 188 ? 6.026 28.499 -13.486 1.00 26.71 185 VAL B N 1
ATOM 5040 C CA . VAL B 1 188 ? 5.248 28.139 -12.299 1.00 26.68 185 VAL B CA 1
ATOM 5041 C C . VAL B 1 188 ? 5.844 28.830 -11.080 1.00 28.81 185 VAL B C 1
ATOM 5042 O O . VAL B 1 188 ? 6.999 28.581 -10.735 1.00 29.97 185 VAL B O 1
ATOM 5046 N N . ILE B 1 189 ? 5.068 29.697 -10.429 1.00 29.38 186 ILE B N 1
ATOM 5047 C CA . ILE B 1 189 ? 5.532 30.387 -9.225 1.00 31.16 186 ILE B CA 1
ATOM 5048 C C . ILE B 1 189 ? 5.026 29.593 -8.033 1.00 31.78 186 ILE B C 1
ATOM 5049 O O . ILE B 1 189 ? 3.827 29.580 -7.751 1.00 32.13 186 ILE B O 1
ATOM 5054 N N . GLY B 1 190 ? 5.953 28.922 -7.352 1.00 32.57 187 GLY B N 1
ATOM 5055 C CA . GLY B 1 190 ? 5.655 28.092 -6.185 1.00 33.20 187 GLY B CA 1
ATOM 5056 C C . GLY B 1 190 ? 6.120 26.673 -6.460 1.00 33.01 187 GLY B C 1
ATOM 5057 O O . GLY B 1 190 ? 5.697 26.061 -7.441 1.00 31.19 187 GLY B O 1
ATOM 5058 N N . ALA B 1 191 ? 7.020 26.165 -5.621 1.00 33.83 188 ALA B N 1
ATOM 5059 C CA . ALA B 1 191 ? 7.524 24.796 -5.755 1.00 33.21 188 ALA B CA 1
ATOM 5060 C C . ALA B 1 191 ? 6.979 23.918 -4.624 1.00 33.81 188 ALA B C 1
ATOM 5061 O O . ALA B 1 191 ? 7.687 23.061 -4.091 1.00 35.62 188 ALA B O 1
ATOM 5063 N N . GLY B 1 192 ? 5.721 24.152 -4.260 1.00 33.74 189 GLY B N 1
ATOM 5064 C CA . GLY B 1 192 ? 5.051 23.351 -3.257 1.00 33.91 189 GLY B CA 1
ATOM 5065 C C . GLY B 1 192 ? 4.445 22.146 -3.943 1.00 32.93 189 GLY B C 1
ATOM 5066 O O . GLY B 1 192 ? 4.619 21.943 -5.138 1.00 30.46 189 GLY B O 1
ATOM 5067 N N . VAL B 1 193 ? 3.726 21.344 -3.176 1.00 35.05 190 VAL B N 1
ATOM 5068 C CA . VAL B 1 193 ? 3.064 20.149 -3.707 1.00 34.40 190 VAL B CA 1
ATOM 5069 C C . VAL B 1 193 ? 2.258 20.463 -4.979 1.00 32.74 190 VAL B C 1
ATOM 5070 O O . VAL B 1 193 ? 2.408 19.779 -5.986 1.00 32.10 190 VAL B O 1
ATOM 5074 N N . ILE B 1 194 ? 1.458 21.532 -4.944 1.00 31.09 191 ILE B N 1
ATOM 5075 C CA . ILE B 1 194 ? 0.600 21.893 -6.072 1.00 30.31 191 ILE B CA 1
ATOM 5076 C C . ILE B 1 194 ? 1.383 22.262 -7.343 1.00 28.72 191 ILE B C 1
ATOM 5077 O O . ILE B 1 194 ? 1.070 21.776 -8.435 1.00 27.19 191 ILE B O 1
ATOM 5082 N N . GLY B 1 195 ? 2.390 23.112 -7.198 1.00 28.58 192 GLY B N 1
ATOM 5083 C CA . GLY B 1 195 ? 3.224 23.515 -8.325 1.00 27.78 192 GLY B CA 1
ATOM 5084 C C . GLY B 1 195 ? 4.000 22.373 -8.959 1.00 27.06 192 GLY B C 1
ATOM 5085 O O . GLY B 1 195 ? 4.153 22.326 -10.189 1.00 25.35 192 GLY B O 1
ATOM 5086 N N . LEU B 1 196 ? 4.514 21.471 -8.119 1.00 27.60 193 LEU B N 1
ATOM 5087 C CA . LEU B 1 196 ? 5.264 20.311 -8.599 1.00 26.96 193 LEU B CA 1
ATOM 5088 C C . LEU B 1 196 ? 4.353 19.393 -9.425 1.00 26.58 193 LEU B C 1
ATOM 5089 O O . LEU B 1 196 ? 4.775 18.855 -10.449 1.00 26.62 193 LEU B O 1
ATOM 5094 N N . GLU B 1 197 ? 3.111 19.228 -8.968 1.00 26.95 194 GLU B N 1
ATOM 5095 C CA . GLU B 1 197 ? 2.111 18.421 -9.657 1.00 27.05 194 GLU B CA 1
ATOM 5096 C C . GLU B 1 197 ? 1.652 19.074 -10.968 1.00 25.97 194 GLU B C 1
ATOM 5097 O O . GLU B 1 197 ? 1.728 18.445 -12.011 1.00 24.43 194 GLU B O 1
ATOM 5103 N N . LEU B 1 198 ? 1.213 20.335 -10.925 1.00 25.40 195 LEU B N 1
ATOM 5104 C CA . LEU B 1 198 ? 0.745 21.024 -12.142 1.00 24.63 195 LEU B CA 1
ATOM 5105 C C . LEU B 1 198 ? 1.857 21.162 -13.151 1.00 23.70 195 LEU B C 1
ATOM 5106 O O . LEU B 1 198 ? 1.632 21.046 -14.351 1.00 23.59 195 LEU B O 1
ATOM 5111 N N . GLY B 1 199 ? 3.065 21.425 -12.667 1.00 23.83 196 GLY B N 1
ATOM 5112 C CA . GLY B 1 199 ? 4.217 21.522 -13.542 1.00 23.30 196 GLY B CA 1
ATOM 5113 C C . GLY B 1 199 ? 4.477 20.185 -14.223 1.00 23.64 196 GLY B C 1
ATOM 5114 O O . GLY B 1 199 ? 4.741 20.137 -15.428 1.00 22.99 196 GLY B O 1
ATOM 5115 N N . SER B 1 200 ? 4.380 19.096 -13.461 1.00 23.64 197 SER B N 1
ATOM 5116 C CA . SER B 1 200 ? 4.619 17.756 -14.015 1.00 23.29 197 SER B CA 1
ATOM 5117 C C . SER B 1 200 ? 3.595 17.389 -15.101 1.00 23.13 197 SER B C 1
ATOM 5118 O O . SER B 1 200 ? 3.955 16.794 -16.126 1.00 23.33 197 SER B O 1
ATOM 5121 N N . VAL B 1 201 ? 2.328 17.735 -14.881 1.00 21.99 198 VAL B N 1
ATOM 5122 C CA . VAL B 1 201 ? 1.283 17.456 -15.861 1.00 21.64 198 VAL B CA 1
ATOM 5123 C C . VAL B 1 201 ? 1.616 18.048 -17.224 1.00 21.10 198 VAL B C 1
ATOM 5124 O O . VAL B 1 201 ? 1.694 17.337 -18.236 1.00 19.91 198 VAL B O 1
ATOM 5128 N N . TRP B 1 202 ? 1.821 19.359 -17.250 1.00 20.66 199 TRP B N 1
ATOM 5129 C CA . TRP B 1 202 ? 2.081 20.040 -18.507 1.00 20.76 199 TRP B CA 1
ATOM 5130 C C . TRP B 1 202 ? 3.444 19.697 -19.111 1.00 20.88 199 TRP B C 1
ATOM 5131 O O . TRP B 1 202 ? 3.554 19.626 -20.328 1.00 20.98 199 TRP B O 1
ATOM 5142 N N . ARG B 1 203 ? 4.462 19.461 -18.274 1.00 21.20 200 ARG B N 1
ATOM 5143 C CA . ARG B 1 203 ? 5.766 19.052 -18.788 1.00 22.08 200 ARG B CA 1
ATOM 5144 C C . ARG B 1 203 ? 5.618 17.725 -19.545 1.00 21.46 200 ARG B C 1
ATOM 5145 O O . ARG B 1 203 ? 6.145 17.565 -20.624 1.00 20.72 200 ARG B O 1
ATOM 5153 N N . ARG B 1 204 ? 4.896 16.779 -18.959 1.00 21.83 201 ARG B N 1
ATOM 5154 C CA . ARG B 1 204 ? 4.675 15.486 -19.604 1.00 22.03 201 ARG B CA 1
ATOM 5155 C C . ARG B 1 204 ? 4.012 15.619 -20.968 1.00 22.70 201 ARG B C 1
ATOM 5156 O O . ARG B 1 204 ? 4.294 14.833 -21.882 1.00 22.72 201 ARG B O 1
ATOM 5164 N N . LEU B 1 205 ? 3.130 16.613 -21.082 1.00 22.63 202 LEU B N 1
ATOM 5165 C CA . LEU B 1 205 ? 2.390 16.870 -22.312 1.00 23.36 202 LEU B CA 1
ATOM 5166 C C . LEU B 1 205 ? 3.163 17.730 -23.319 1.00 24.22 202 LEU B C 1
ATOM 5167 O O . LEU B 1 205 ? 2.641 18.046 -24.379 1.00 25.45 202 LEU B O 1
ATOM 5172 N N . GLY B 1 206 ? 4.403 18.093 -22.999 1.00 24.13 203 GLY B N 1
ATOM 5173 C CA . GLY B 1 206 ? 5.260 18.779 -23.951 1.00 25.15 203 GLY B CA 1
ATOM 5174 C C . GLY B 1 206 ? 5.759 20.174 -23.604 1.00 25.34 203 GLY B C 1
ATOM 5175 O O . GLY B 1 206 ? 6.584 20.715 -24.342 1.00 24.56 203 GLY B O 1
ATOM 5176 N N . ALA B 1 207 ? 5.288 20.740 -22.494 1.00 24.91 204 ALA B N 1
ATOM 5177 C CA . ALA B 1 207 ? 5.709 22.089 -22.096 1.00 26.52 204 ALA B CA 1
ATOM 5178 C C . ALA B 1 207 ? 7.133 22.088 -21.561 1.00 26.98 204 ALA B C 1
ATOM 5179 O O . ALA B 1 207 ? 7.567 21.117 -20.955 1.00 26.90 204 ALA B O 1
ATOM 5181 N N . GLU B 1 208 ? 7.863 23.168 -21.826 1.00 28.27 205 GLU B N 1
ATOM 5182 C CA . GLU B 1 208 ? 9.197 23.362 -21.263 1.00 31.08 205 GLU B CA 1
ATOM 5183 C C . GLU B 1 208 ? 8.893 24.129 -19.969 1.00 30.31 205 GLU B C 1
ATOM 5184 O O . GLU B 1 208 ? 8.447 25.285 -20.016 1.00 27.97 205 GLU B O 1
ATOM 5190 N N . VAL B 1 209 ? 9.134 23.498 -18.821 1.00 28.18 206 VAL B N 1
ATOM 5191 C CA . VAL B 1 209 ? 8.695 24.060 -17.532 1.00 27.63 206 VAL B CA 1
ATOM 5192 C C . VAL B 1 209 ? 9.775 24.579 -16.598 1.00 28.28 206 VAL B C 1
ATOM 5193 O O . VAL B 1 209 ? 10.803 23.929 -16.380 1.00 28.78 206 VAL B O 1
ATOM 5197 N N . VAL B 1 210 ? 9.523 25.769 -16.050 1.00 28.99 207 VAL B N 1
ATOM 5198 C CA . VAL B 1 210 ? 10.390 26.384 -15.046 1.00 29.17 207 VAL B CA 1
ATOM 5199 C C . VAL B 1 210 ? 9.555 26.649 -13.795 1.00 29.39 207 VAL B C 1
ATOM 5200 O O . VAL B 1 210 ? 8.466 27.212 -13.883 1.00 28.91 207 VAL B O 1
ATOM 5204 N N . VAL B 1 211 ? 10.079 26.265 -12.637 1.00 29.73 208 VAL B N 1
ATOM 5205 C CA . VAL B 1 211 ? 9.378 26.433 -11.368 1.00 30.97 208 VAL B CA 1
ATOM 5206 C C . VAL B 1 211 ? 10.210 27.318 -10.452 1.00 33.50 208 VAL B C 1
ATOM 5207 O O . VAL B 1 211 ? 11.343 26.965 -10.130 1.00 34.42 208 VAL B O 1
ATOM 5211 N N . PHE B 1 212 ? 9.638 28.455 -10.038 1.00 32.92 209 PHE B N 1
ATOM 5212 C CA . PHE B 1 212 ? 10.301 29.407 -9.166 1.00 35.59 209 PHE B CA 1
ATOM 5213 C C . PHE B 1 212 ? 9.888 29.172 -7.718 1.00 36.59 209 PHE B C 1
ATOM 5214 O O . PHE B 1 212 ? 8.701 29.082 -7.416 1.00 36.19 209 PHE B O 1
ATOM 5222 N N . GLU B 1 213 ? 10.866 29.067 -6.831 1.00 39.03 210 GLU B N 1
ATOM 5223 C CA . GLU B 1 213 ? 10.600 28.911 -5.408 1.00 41.55 210 GLU B CA 1
ATOM 5224 C C . GLU B 1 213 ? 11.297 30.063 -4.692 1.00 42.88 210 GLU B C 1
ATOM 5225 O O . GLU B 1 213 ? 12.515 30.210 -4.796 1.00 43.58 210 GLU B O 1
ATOM 5231 N N . ALA B 1 214 ? 10.515 30.886 -3.989 1.00 44.29 211 ALA B N 1
ATOM 5232 C CA . ALA B 1 214 ? 11.045 32.050 -3.269 1.00 47.48 211 ALA B CA 1
ATOM 5233 C C . ALA B 1 214 ? 12.051 31.690 -2.181 1.00 49.52 211 ALA B C 1
ATOM 5234 O O . ALA B 1 214 ? 13.073 32.358 -2.044 1.00 50.21 211 ALA B O 1
ATOM 5236 N N . MET B 1 215 ? 11.755 30.642 -1.415 1.00 50.88 212 MET B N 1
ATOM 5237 C CA . MET B 1 215 ? 12.615 30.204 -0.305 1.00 54.06 212 MET B CA 1
ATOM 5238 C C . MET B 1 215 ? 13.928 29.566 -0.770 1.00 53.19 212 MET B C 1
ATOM 5239 O O . MET B 1 215 ? 14.013 29.044 -1.878 1.00 48.59 212 MET B O 1
ATOM 5244 N N . ASP B 1 216 ? 14.935 29.611 0.108 1.00 55.04 213 ASP B N 1
ATOM 5245 C CA . ASP B 1 216 ? 16.263 29.024 -0.149 1.00 56.79 213 ASP B CA 1
ATOM 5246 C C . ASP B 1 216 ? 16.271 27.510 -0.042 1.00 55.08 213 ASP B C 1
ATOM 5247 O O . ASP B 1 216 ? 17.272 26.882 -0.379 1.00 55.97 213 ASP B O 1
ATOM 5252 N N . ALA B 1 217 ? 15.186 26.928 0.460 1.00 43.71 214 ALA B N 1
ATOM 5253 C CA . ALA B 1 217 ? 15.101 25.478 0.611 1.00 42.73 214 ALA B CA 1
ATOM 5254 C C . ALA B 1 217 ? 13.943 24.906 -0.188 1.00 40.31 214 ALA B C 1
ATOM 5255 O O . ALA B 1 217 ? 12.950 25.581 -0.412 1.00 42.34 214 ALA B O 1
ATOM 5257 N N . PHE B 1 218 ? 14.097 23.657 -0.613 1.00 37.75 215 PHE B N 1
ATOM 5258 C CA . PHE B 1 218 ? 13.076 22.920 -1.330 1.00 35.35 215 PHE B CA 1
ATOM 5259 C C . PHE B 1 218 ? 12.327 22.055 -0.318 1.00 34.75 215 PHE B C 1
ATOM 5260 O O . PHE B 1 218 ? 12.951 21.362 0.470 1.00 33.27 215 PHE B O 1
ATOM 5268 N N . LEU B 1 219 ? 10.995 22.119 -0.329 1.00 34.69 216 LEU B N 1
ATOM 5269 C CA . LEU B 1 219 ? 10.152 21.332 0.588 1.00 35.78 216 LEU B CA 1
ATOM 5270 C C . LEU B 1 219 ? 10.720 21.290 2.016 1.00 37.19 216 LEU B C 1
ATOM 5271 O O . LEU B 1 219 ? 11.065 20.215 2.526 1.00 35.91 216 LEU B O 1
ATOM 5276 N N . PRO B 1 220 ? 10.819 22.461 2.669 1.00 39.12 217 PRO B N 1
ATOM 5277 C CA . PRO B 1 220 ? 11.392 22.522 4.017 1.00 40.98 217 PRO B CA 1
ATOM 5278 C C . PRO B 1 220 ? 10.670 21.699 5.089 1.00 41.81 217 PRO B C 1
ATOM 5279 O O . PRO B 1 220 ? 11.273 21.415 6.115 1.00 43.95 217 PRO B O 1
ATOM 5283 N N . MET B 1 221 ? 9.408 21.328 4.872 1.00 42.61 218 MET B N 1
ATOM 5284 C CA . MET B 1 221 ? 8.684 20.512 5.867 1.00 44.27 218 MET B CA 1
ATOM 5285 C C . MET B 1 221 ? 9.019 19.025 5.722 1.00 40.07 218 MET B C 1
ATOM 5286 O O . MET B 1 221 ? 8.750 18.234 6.625 1.00 39.64 218 MET B O 1
ATOM 5291 N N . ALA B 1 222 ? 9.592 18.650 4.580 1.00 35.92 219 ALA B N 1
ATOM 5292 C CA . ALA B 1 222 ? 9.953 17.259 4.331 1.00 33.38 219 ALA B CA 1
ATOM 5293 C C . ALA B 1 222 ? 11.275 16.938 4.993 1.00 32.39 219 ALA B C 1
ATOM 5294 O O . ALA B 1 222 ? 12.026 17.831 5.378 1.00 33.04 219 ALA B O 1
ATOM 5296 N N . ASP B 1 223 ? 11.546 15.652 5.154 1.00 30.97 220 ASP B N 1
ATOM 5297 C CA . ASP B 1 223 ? 12.803 15.209 5.717 1.00 30.80 220 ASP B CA 1
ATOM 5298 C C . ASP B 1 223 ? 13.874 15.609 4.696 1.00 30.65 220 ASP B C 1
ATOM 5299 O O . ASP B 1 223 ? 13.642 15.511 3.486 1.00 29.23 220 ASP B O 1
ATOM 5304 N N . LYS B 1 224 ? 15.027 16.075 5.172 1.00 32.15 221 LYS B N 1
ATOM 5305 C CA . LYS B 1 224 ? 16.102 16.532 4.261 1.00 32.61 221 LYS B CA 1
ATOM 5306 C C . LYS B 1 224 ? 16.571 15.509 3.248 1.00 30.36 221 LYS B C 1
ATOM 5307 O O . LYS B 1 224 ? 16.855 15.860 2.122 1.00 30.04 221 LYS B O 1
ATOM 5313 N N . ALA B 1 225 ? 16.678 14.256 3.650 1.00 29.42 222 ALA B N 1
ATOM 5314 C CA . ALA B 1 225 ? 17.108 13.220 2.728 1.00 28.65 222 ALA B CA 1
ATOM 5315 C C . ALA B 1 225 ? 16.070 13.037 1.590 1.00 27.56 222 ALA B C 1
ATOM 5316 O O . ALA B 1 225 ? 16.435 12.829 0.422 1.00 26.64 222 ALA B O 1
ATOM 5318 N N . LEU B 1 226 ? 14.789 13.155 1.930 1.00 26.70 223 LEU B N 1
ATOM 5319 C CA . LEU B 1 226 ? 13.733 12.995 0.944 1.00 26.42 223 LEU B CA 1
ATOM 5320 C C . LEU B 1 226 ? 13.713 14.159 -0.038 1.00 26.25 223 LEU B C 1
ATOM 5321 O O . LEU B 1 226 ? 13.709 13.941 -1.252 1.00 24.87 223 LEU B O 1
ATOM 5326 N N . SER B 1 227 ? 13.727 15.387 0.475 1.00 27.32 224 SER B N 1
ATOM 5327 C CA . SER B 1 227 ? 13.700 16.559 -0.407 1.00 27.89 224 SER B CA 1
ATOM 5328 C C . SER B 1 227 ? 14.918 16.611 -1.332 1.00 28.47 224 SER B C 1
ATOM 5329 O O . SER B 1 227 ? 14.779 16.985 -2.489 1.00 27.56 224 SER B O 1
ATOM 5332 N N . LYS B 1 228 ? 16.087 16.215 -0.824 1.00 29.99 225 LYS B N 1
ATOM 5333 C CA . LYS B 1 228 ? 17.331 16.198 -1.627 1.00 32.05 225 LYS B CA 1
ATOM 5334 C C . LYS B 1 228 ? 17.209 15.271 -2.842 1.00 31.15 225 LYS B C 1
ATOM 5335 O O . LYS B 1 228 ? 17.408 15.684 -3.983 1.00 29.54 225 LYS B O 1
ATOM 5341 N N . GLU B 1 229 ? 16.876 14.017 -2.577 1.00 30.81 226 GLU B N 1
ATOM 5342 C CA . GLU B 1 229 ? 16.719 13.036 -3.633 1.00 31.66 226 GLU B CA 1
ATOM 5343 C C . GLU B 1 229 ? 15.576 13.404 -4.580 1.00 29.75 226 GLU B C 1
ATOM 5344 O O . GLU B 1 229 ? 15.703 13.296 -5.800 1.00 27.69 226 GLU B O 1
ATOM 5350 N N . TYR B 1 230 ? 14.469 13.840 -3.993 1.00 29.32 227 TYR B N 1
ATOM 5351 C CA . TYR B 1 230 ? 13.275 14.201 -4.751 1.00 28.88 227 TYR B CA 1
ATOM 5352 C C . TYR B 1 230 ? 13.553 15.379 -5.674 1.00 27.72 227 TYR B C 1
ATOM 5353 O O . TYR B 1 230 ? 13.103 15.384 -6.813 1.00 26.75 227 TYR B O 1
ATOM 5362 N N . GLN B 1 231 ? 14.316 16.355 -5.205 1.00 28.57 228 GLN B N 1
ATOM 5363 C CA . GLN B 1 231 ? 14.669 17.488 -6.066 1.00 29.62 228 GLN B CA 1
ATOM 5364 C C . GLN B 1 231 ? 15.486 16.994 -7.263 1.00 30.00 228 GLN B C 1
ATOM 5365 O O . GLN B 1 231 ? 15.234 17.388 -8.403 1.00 29.84 228 GLN B O 1
ATOM 5371 N N . LYS B 1 232 ? 16.436 16.097 -6.998 1.00 31.01 229 LYS B N 1
ATOM 5372 C CA . LYS B 1 232 ? 17.301 15.554 -8.048 1.00 32.49 229 LYS B CA 1
ATOM 5373 C C . LYS B 1 232 ? 16.461 14.797 -9.099 1.00 30.58 229 LYS B C 1
ATOM 5374 O O . LYS B 1 232 ? 16.654 14.965 -10.307 1.00 29.50 229 LYS B O 1
ATOM 5380 N N . ILE B 1 233 ? 15.522 13.981 -8.622 1.00 28.69 230 ILE B N 1
ATOM 5381 C CA . ILE B 1 233 ? 14.645 13.204 -9.503 1.00 27.88 230 ILE B CA 1
ATOM 5382 C C . ILE B 1 233 ? 13.765 14.091 -10.374 1.00 27.48 230 ILE B C 1
ATOM 5383 O O . ILE B 1 233 ? 13.675 13.886 -11.587 1.00 26.23 230 ILE B O 1
ATOM 5388 N N . LEU B 1 234 ? 13.130 15.084 -9.761 1.00 27.25 231 LEU B N 1
ATOM 5389 C CA . LEU B 1 234 ? 12.243 15.962 -10.514 1.00 28.03 231 LEU B CA 1
ATOM 5390 C C . LEU B 1 234 ? 13.022 16.821 -11.510 1.00 27.99 231 LEU B C 1
ATOM 5391 O O . LEU B 1 234 ? 12.557 17.062 -12.621 1.00 27.03 231 LEU B O 1
ATOM 5396 N N . THR B 1 235 ? 14.216 17.253 -11.121 1.00 28.78 232 THR B N 1
ATOM 5397 C CA . THR B 1 235 ? 15.031 18.069 -12.000 1.00 30.32 232 THR B CA 1
ATOM 5398 C C . THR B 1 235 ? 15.468 17.272 -13.234 1.00 31.21 232 THR B C 1
ATOM 5399 O O . THR B 1 235 ? 15.421 17.789 -14.353 1.00 30.31 232 THR B O 1
ATOM 5403 N N . LYS B 1 236 ? 15.849 16.007 -13.025 1.00 31.93 233 LYS B N 1
ATOM 5404 C CA . LYS B 1 236 ? 16.273 15.134 -14.111 1.00 33.73 233 LYS B CA 1
ATOM 5405 C C . LYS B 1 236 ? 15.128 14.850 -15.082 1.00 32.99 233 LYS B C 1
ATOM 5406 O O . LYS B 1 236 ? 15.370 14.613 -16.270 1.00 32.24 233 LYS B O 1
ATOM 5412 N N . GLN B 1 237 ? 13.889 14.855 -14.579 1.00 31.29 234 GLN B N 1
ATOM 5413 C CA . GLN B 1 237 ? 12.723 14.657 -15.449 1.00 31.14 234 GLN B CA 1
ATOM 5414 C C . GLN B 1 237 ? 12.515 15.842 -16.386 1.00 31.23 234 GLN B C 1
ATOM 5415 O O . GLN B 1 237 ? 11.885 15.699 -17.421 1.00 31.29 234 GLN B O 1
ATOM 5421 N N . GLY B 1 238 ? 13.024 17.015 -16.016 1.00 30.24 235 GLY B N 1
ATOM 5422 C CA . GLY B 1 238 ? 12.862 18.201 -16.843 1.00 31.04 235 GLY B CA 1
ATOM 5423 C C . GLY B 1 238 ? 12.247 19.410 -16.156 1.00 31.11 235 GLY B C 1
ATOM 5424 O O . GLY B 1 238 ? 12.028 20.434 -16.806 1.00 31.77 235 GLY B O 1
ATOM 5425 N N . LEU B 1 239 ? 11.929 19.303 -14.863 1.00 31.79 236 LEU B N 1
ATOM 5426 C CA . LEU B 1 239 ? 11.427 20.461 -14.126 1.00 32.84 236 LEU B CA 1
ATOM 5427 C C . LEU B 1 239 ? 12.602 21.301 -13.689 1.00 34.00 236 LEU B C 1
ATOM 5428 O O . LEU B 1 239 ? 13.367 20.893 -12.822 1.00 34.75 236 LEU B O 1
ATOM 5433 N N . ASP B 1 240 ? 12.749 22.472 -14.290 1.00 34.17 237 ASP B N 1
ATOM 5434 C CA . ASP B 1 240 ? 13.816 23.375 -13.927 1.00 34.74 237 ASP B CA 1
ATOM 5435 C C . ASP B 1 240 ? 13.374 24.130 -12.663 1.00 34.16 237 ASP B C 1
ATOM 5436 O O . ASP B 1 240 ? 12.795 25.209 -12.740 1.00 32.72 237 ASP B O 1
ATOM 5441 N N . ILE B 1 241 ? 13.657 23.541 -11.505 1.00 34.47 238 ILE B N 1
ATOM 5442 C CA . ILE B 1 241 ? 13.301 24.124 -10.206 1.00 33.87 238 ILE B CA 1
ATOM 5443 C C . ILE B 1 241 ? 14.347 25.148 -9.761 1.00 34.89 238 ILE B C 1
ATOM 5444 O O . ILE B 1 241 ? 15.466 24.785 -9.421 1.00 35.03 238 ILE B O 1
ATOM 5449 N N . ARG B 1 242 ? 13.969 26.426 -9.751 1.00 33.96 239 ARG B N 1
ATOM 5450 C CA . ARG B 1 242 ? 14.887 27.505 -9.378 1.00 34.87 239 ARG B CA 1
ATOM 5451 C C . ARG B 1 242 ? 14.686 27.935 -7.919 1.00 35.13 239 ARG B C 1
ATOM 5452 O O . ARG B 1 242 ? 13.696 28.589 -7.581 1.00 35.14 239 ARG B O 1
ATOM 5460 N N . ILE B 1 243 ? 15.632 27.533 -7.069 1.00 35.54 240 ILE B N 1
ATOM 5461 C CA . ILE B 1 243 ? 15.600 27.814 -5.636 1.00 36.97 240 ILE B CA 1
ATOM 5462 C C . ILE B 1 243 ? 16.093 29.224 -5.341 1.00 37.79 240 ILE B C 1
ATOM 5463 O O . ILE B 1 243 ? 17.019 29.709 -5.980 1.00 38.19 240 ILE B O 1
ATOM 5468 N N . GLY B 1 244 ? 15.473 29.869 -4.359 1.00 38.36 241 GLY B N 1
ATOM 5469 C CA . GLY B 1 244 ? 15.826 31.240 -3.997 1.00 40.66 241 GLY B CA 1
ATOM 5470 C C . GLY B 1 244 ? 15.529 32.256 -5.092 1.00 41.02 241 GLY B C 1
ATOM 5471 O O . GLY B 1 244 ? 16.201 33.281 -5.182 1.00 42.37 241 GLY B O 1
ATOM 5472 N N . ALA B 1 245 ? 14.525 31.966 -5.923 1.00 41.37 242 ALA B N 1
ATOM 5473 C CA . ALA B 1 245 ? 14.126 32.848 -7.027 1.00 42.00 242 ALA B CA 1
ATOM 5474 C C . ALA B 1 245 ? 12.867 33.614 -6.646 1.00 42.51 242 ALA B C 1
ATOM 5475 O O . ALA B 1 245 ? 11.768 33.051 -6.648 1.00 41.31 242 ALA B O 1
ATOM 5477 N N . LYS B 1 246 ? 13.037 34.897 -6.327 1.00 42.78 243 LYS B N 1
ATOM 5478 C CA . LYS B 1 246 ? 11.938 35.749 -5.887 1.00 44.04 243 LYS B CA 1
ATOM 5479 C C . LYS B 1 246 ? 11.435 36.629 -7.034 1.00 43.23 243 LYS B C 1
ATOM 5480 O O . LYS B 1 246 ? 12.183 37.448 -7.577 1.00 42.37 243 LYS B O 1
ATOM 5486 N N . VAL B 1 247 ? 10.159 36.444 -7.380 1.00 41.35 244 VAL B N 1
ATOM 5487 C CA . VAL B 1 247 ? 9.501 37.192 -8.449 1.00 39.71 244 VAL B CA 1
ATOM 5488 C C . VAL B 1 247 ? 9.211 38.623 -7.985 1.00 40.12 244 VAL B C 1
ATOM 5489 O O . VAL B 1 247 ? 8.505 38.840 -6.997 1.00 40.36 244 VAL B O 1
ATOM 5493 N N . SER B 1 248 ? 9.764 39.589 -8.709 1.00 39.49 245 SER B N 1
ATOM 5494 C CA . SER B 1 248 ? 9.596 40.998 -8.398 1.00 40.25 245 SER B CA 1
ATOM 5495 C C . SER B 1 248 ? 8.497 41.652 -9.245 1.00 39.22 245 SER B C 1
ATOM 5496 O O . SER B 1 248 ? 7.942 42.679 -8.867 1.00 38.86 245 SER B O 1
ATOM 5499 N N . GLY B 1 249 ? 8.195 41.052 -10.395 1.00 37.35 246 GLY B N 1
ATOM 5500 C CA . GLY B 1 249 ? 7.180 41.597 -11.296 1.00 36.85 246 GLY B CA 1
ATOM 5501 C C . GLY B 1 249 ? 6.902 40.703 -12.488 1.00 34.96 246 GLY B C 1
ATOM 5502 O O . GLY B 1 249 ? 7.726 39.863 -12.830 1.00 34.43 246 GLY B O 1
ATOM 5503 N N . THR B 1 250 ? 5.716 40.849 -13.079 1.00 34.22 247 THR B N 1
ATOM 5504 C CA . THR B 1 250 ? 5.360 40.153 -14.314 1.00 32.89 247 THR B CA 1
ATOM 5505 C C . THR B 1 250 ? 5.000 41.209 -15.350 1.00 33.36 247 THR B C 1
ATOM 5506 O O . THR B 1 250 ? 4.622 42.338 -14.994 1.00 33.75 247 THR B O 1
ATOM 5510 N N . GLU B 1 251 ? 5.183 40.866 -16.623 1.00 32.79 248 GLU B N 1
ATOM 5511 C CA . GLU B 1 251 ? 4.885 41.764 -17.739 1.00 33.56 248 GLU B CA 1
ATOM 5512 C C . GLU B 1 251 ? 4.220 40.972 -18.841 1.00 32.26 248 GLU B C 1
ATOM 5513 O O . GLU B 1 251 ? 4.809 40.025 -19.378 1.00 31.18 248 GLU B O 1
ATOM 5519 N N . VAL B 1 252 ? 2.987 41.349 -19.159 1.00 31.96 249 VAL B N 1
ATOM 5520 C CA . VAL B 1 252 ? 2.213 40.672 -20.182 1.00 31.65 249 VAL B CA 1
ATOM 5521 C C . VAL B 1 252 ? 2.318 41.471 -21.478 1.00 32.24 249 VAL B C 1
ATOM 5522 O O . VAL B 1 252 ? 1.991 42.663 -21.501 1.00 33.48 249 VAL B O 1
ATOM 5526 N N . ASN B 1 253 ? 2.823 40.823 -22.528 1.00 32.90 250 ASN B N 1
ATOM 5527 C CA . ASN B 1 253 ? 2.975 41.422 -23.862 1.00 34.37 250 ASN B CA 1
ATOM 5528 C C . ASN B 1 253 ? 2.315 40.516 -24.888 1.00 34.00 250 ASN B C 1
ATOM 5529 O O . ASN B 1 253 ? 2.927 39.553 -25.371 1.00 34.92 250 ASN B O 1
ATOM 5534 N N . GLY B 1 254 ? 1.067 40.831 -25.222 1.00 34.86 251 GLY B N 1
ATOM 5535 C CA . GLY B 1 254 ? 0.286 40.028 -26.151 1.00 34.23 251 GLY B CA 1
ATOM 5536 C C . GLY B 1 254 ? 0.011 38.691 -25.494 1.00 34.30 251 GLY B C 1
ATOM 5537 O O . GLY B 1 254 ? -0.508 38.645 -24.377 1.00 34.29 251 GLY B O 1
ATOM 5538 N N . ARG B 1 255 ? 0.428 37.608 -26.146 1.00 34.03 252 ARG B N 1
ATOM 5539 C CA . ARG B 1 255 ? 0.197 36.251 -25.637 1.00 33.90 252 ARG B CA 1
ATOM 5540 C C . ARG B 1 255 ? 1.413 35.637 -24.943 1.00 33.65 252 ARG B C 1
ATOM 5541 O O . ARG B 1 255 ? 1.586 34.414 -24.911 1.00 34.35 252 ARG B O 1
ATOM 5549 N N . GLU B 1 256 ? 2.244 36.501 -24.380 1.00 33.77 253 GLU B N 1
ATOM 5550 C CA . GLU B 1 256 ? 3.443 36.106 -23.665 1.00 33.98 253 GLU B CA 1
ATOM 5551 C C . GLU B 1 256 ? 3.500 36.866 -22.354 1.00 32.97 253 GLU B C 1
ATOM 5552 O O . GLU B 1 256 ? 2.955 37.967 -22.241 1.00 33.86 253 GLU B O 1
ATOM 5558 N N . VAL B 1 257 ? 4.184 36.287 -21.383 1.00 31.74 254 VAL B N 1
ATOM 5559 C CA . VAL B 1 257 ? 4.353 36.902 -20.067 1.00 32.02 254 VAL B CA 1
ATOM 5560 C C . VAL B 1 257 ? 5.800 36.740 -19.608 1.00 31.76 254 VAL B C 1
ATOM 5561 O O . VAL B 1 257 ? 6.331 35.624 -19.538 1.00 31.55 254 VAL B O 1
ATOM 5565 N N . THR B 1 258 ? 6.442 37.869 -19.326 1.00 31.97 255 THR B N 1
ATOM 5566 C CA . THR B 1 258 ? 7.810 37.885 -18.854 1.00 32.44 255 THR B CA 1
ATOM 5567 C C . THR B 1 258 ? 7.805 37.987 -17.328 1.00 32.67 255 THR B C 1
ATOM 5568 O O . THR B 1 258 ? 7.183 38.887 -16.749 1.00 33.51 255 THR B O 1
ATOM 5572 N N . VAL B 1 259 ? 8.483 37.038 -16.690 1.00 31.45 256 VAL B N 1
ATOM 5573 C CA . VAL B 1 259 ? 8.617 37.002 -15.247 1.00 31.83 256 VAL B CA 1
ATOM 5574 C C . VAL B 1 259 ? 9.953 37.652 -14.917 1.00 32.67 256 VAL B C 1
ATOM 5575 O O . VAL B 1 259 ? 10.973 37.247 -15.454 1.00 32.69 256 VAL B O 1
ATOM 5579 N N . LYS B 1 260 ? 9.940 38.706 -14.103 1.00 34.30 257 LYS B N 1
ATOM 5580 C CA . LYS B 1 260 ? 11.179 39.340 -13.640 1.00 35.73 257 LYS B CA 1
ATOM 5581 C C . LYS B 1 260 ? 11.393 38.818 -12.234 1.00 36.36 257 LYS B C 1
ATOM 5582 O O . LYS B 1 260 ? 10.444 38.747 -11.444 1.00 35.62 257 LYS B O 1
ATOM 5588 N N . TYR B 1 261 ? 12.621 38.425 -11.917 1.00 37.74 258 TYR B N 1
ATOM 5589 C CA . TYR B 1 261 ? 12.904 37.855 -10.596 1.00 39.15 258 TYR B CA 1
ATOM 5590 C C . TYR B 1 261 ? 14.353 38.016 -10.197 1.00 41.03 258 TYR B C 1
ATOM 5591 O O . TYR B 1 261 ? 15.221 38.269 -11.034 1.00 41.66 258 TYR B O 1
ATOM 5600 N N . THR B 1 262 ? 14.598 37.834 -8.906 1.00 42.12 259 THR B N 1
ATOM 5601 C CA . THR B 1 262 ? 15.914 37.941 -8.350 1.00 44.36 259 THR B CA 1
ATOM 5602 C C . THR B 1 262 ? 16.333 36.629 -7.688 1.00 45.05 259 THR B C 1
ATOM 5603 O O . THR B 1 262 ? 15.562 36.047 -6.922 1.00 43.58 259 THR B O 1
ATOM 5607 N N . GLN B 1 263 ? 17.530 36.147 -8.019 1.00 46.53 260 GLN B N 1
ATOM 5608 C CA . GLN B 1 263 ? 18.108 34.977 -7.335 1.00 48.90 260 GLN B CA 1
ATOM 5609 C C . GLN B 1 263 ? 19.630 35.131 -7.319 1.00 51.11 260 GLN B C 1
ATOM 5610 O O . GLN B 1 263 ? 20.224 35.636 -8.284 1.00 50.13 260 GLN B O 1
ATOM 5616 N N . ALA B 1 264 ? 20.248 34.693 -6.223 1.00 53.52 261 ALA B N 1
ATOM 5617 C CA . ALA B 1 264 ? 21.699 34.775 -6.061 1.00 57.20 261 ALA B CA 1
ATOM 5618 C C . ALA B 1 264 ? 22.216 36.180 -6.403 1.00 58.86 261 ALA B C 1
ATOM 5619 O O . ALA B 1 264 ? 23.120 36.343 -7.230 1.00 61.90 261 ALA B O 1
ATOM 5621 N N . GLY B 1 265 ? 21.591 37.191 -5.798 1.00 59.76 262 GLY B N 1
ATOM 5622 C CA . GLY B 1 265 ? 21.976 38.590 -5.992 1.00 59.76 262 GLY B CA 1
ATOM 5623 C C . GLY B 1 265 ? 21.701 39.252 -7.339 1.00 60.14 262 GLY B C 1
ATOM 5624 O O . GLY B 1 265 ? 21.733 40.481 -7.429 1.00 59.76 262 GLY B O 1
ATOM 5625 N N . GLU B 1 266 ? 21.426 38.466 -8.380 1.00 59.87 263 GLU B N 1
ATOM 5626 C CA . GLU B 1 266 ? 21.205 39.022 -9.720 1.00 60.94 263 GLU B CA 1
ATOM 5627 C C . GLU B 1 266 ? 19.747 39.161 -10.135 1.00 56.50 263 GLU B C 1
ATOM 5628 O O . GLU B 1 266 ? 18.909 38.321 -9.798 1.00 54.18 263 GLU B O 1
ATOM 5634 N N . ASP B 1 267 ? 19.469 40.226 -10.887 1.00 54.02 264 ASP B N 1
ATOM 5635 C CA . ASP B 1 267 ? 18.148 40.455 -11.454 1.00 51.58 264 ASP B CA 1
ATOM 5636 C C . ASP B 1 267 ? 18.108 39.684 -12.775 1.00 49.15 264 ASP B C 1
ATOM 5637 O O . ASP B 1 267 ? 19.014 39.801 -13.602 1.00 48.61 264 ASP B O 1
ATOM 5642 N N . LYS B 1 268 ? 17.073 38.873 -12.961 1.00 46.80 265 LYS B N 1
ATOM 5643 C CA . LYS B 1 268 ? 16.955 38.067 -14.169 1.00 45.23 265 LYS B CA 1
ATOM 5644 C C . LYS B 1 268 ? 15.541 38.100 -14.700 1.00 43.59 265 LYS B C 1
ATOM 5645 O O . LYS B 1 268 ? 14.624 38.608 -14.046 1.00 42.18 265 LYS B O 1
ATOM 5651 N N . GLU B 1 269 ? 15.367 37.542 -15.890 1.00 41.77 266 GLU B N 1
ATOM 5652 C CA . GLU B 1 269 ? 14.047 37.433 -16.468 1.00 40.60 266 GLU B CA 1
ATOM 5653 C C . GLU B 1 269 ? 13.980 36.307 -17.492 1.00 39.34 266 GLU B C 1
ATOM 5654 O O . GLU B 1 269 ? 14.995 35.862 -18.024 1.00 40.49 266 GLU B O 1
ATOM 5660 N N . GLN B 1 270 ? 12.766 35.842 -17.732 1.00 36.90 267 GLN B N 1
ATOM 5661 C CA . GLN B 1 270 ? 12.514 34.831 -18.730 1.00 34.92 267 GLN B CA 1
ATOM 5662 C C . GLN B 1 270 ? 11.063 34.977 -19.156 1.00 33.58 267 GLN B C 1
ATOM 5663 O O . GLN B 1 270 ? 10.201 35.357 -18.352 1.00 31.81 267 GLN B O 1
ATOM 5669 N N . THR B 1 271 ? 10.805 34.663 -20.420 1.00 32.93 268 THR B N 1
ATOM 5670 C CA . THR B 1 271 ? 9.481 34.776 -21.003 1.00 32.07 268 THR B CA 1
ATOM 5671 C C . THR B 1 271 ? 8.807 33.416 -21.163 1.00 30.31 268 THR B C 1
ATOM 5672 O O . THR B 1 271 ? 9.464 32.438 -21.481 1.00 30.67 268 THR B O 1
ATOM 5676 N N . PHE B 1 272 ? 7.491 33.386 -20.934 1.00 29.40 269 PHE B N 1
ATOM 5677 C CA . PHE B 1 272 ? 6.676 32.177 -21.033 1.00 28.46 269 PHE B CA 1
ATOM 5678 C C . PHE B 1 272 ? 5.390 32.467 -21.772 1.00 28.17 269 PHE B C 1
ATOM 5679 O O . PHE B 1 272 ? 5.013 33.632 -21.961 1.00 27.91 269 PHE B O 1
ATOM 5687 N N . ASP B 1 273 ? 4.718 31.394 -22.182 1.00 27.58 270 ASP B N 1
ATOM 5688 C CA . ASP B 1 273 ? 3.425 31.487 -22.846 1.00 27.59 270 ASP B CA 1
ATOM 5689 C C . ASP B 1 273 ? 2.305 31.559 -21.803 1.00 27.61 270 ASP B C 1
ATOM 5690 O O . ASP B 1 273 ? 1.288 32.216 -22.029 1.00 28.22 270 ASP B O 1
ATOM 5695 N N A LYS B 1 274 ? 2.505 30.879 -20.674 0.50 26.87 271 LYS B N 1
ATOM 5696 N N B LYS B 1 274 ? 2.500 30.875 -20.676 0.50 26.94 271 LYS B N 1
ATOM 5697 C CA A LYS B 1 274 ? 1.547 30.867 -19.569 0.50 26.64 271 LYS B CA 1
ATOM 5698 C CA B LYS B 1 274 ? 1.538 30.858 -19.573 0.50 26.74 271 LYS B CA 1
ATOM 5699 C C A LYS B 1 274 ? 2.314 30.882 -18.258 0.50 26.40 271 LYS B C 1
ATOM 5700 C C B LYS B 1 274 ? 2.314 30.891 -18.263 0.50 26.46 271 LYS B C 1
ATOM 5701 O O A LYS B 1 274 ? 3.478 30.462 -18.201 0.50 25.95 271 LYS B O 1
ATOM 5702 O O B LYS B 1 274 ? 3.487 30.495 -18.215 0.50 26.00 271 LYS B O 1
ATOM 5713 N N . LEU B 1 275 ? 1.648 31.350 -17.207 1.00 26.68 272 LEU B N 1
ATOM 5714 C CA . LEU B 1 275 ? 2.231 31.436 -15.873 1.00 26.85 272 LEU B CA 1
ATOM 5715 C C . LEU B 1 275 ? 1.171 30.949 -14.881 1.00 27.85 272 LEU B C 1
ATOM 5716 O O . LEU B 1 275 ? 0.012 31.374 -14.953 1.00 28.15 272 LEU B O 1
ATOM 5721 N N . ILE B 1 276 ? 1.544 30.012 -14.004 1.00 27.24 273 ILE B N 1
ATOM 5722 C CA . ILE B 1 276 ? 0.646 29.530 -12.960 1.00 27.40 273 ILE B CA 1
ATOM 5723 C C . ILE B 1 276 ? 1.105 30.148 -11.643 1.00 28.29 273 ILE B C 1
ATOM 5724 O O . ILE B 1 276 ? 2.304 30.139 -11.359 1.00 27.92 273 ILE B O 1
ATOM 5729 N N . VAL B 1 277 ? 0.168 30.682 -10.848 1.00 29.05 274 VAL B N 1
ATOM 5730 C CA . VAL B 1 277 ? 0.485 31.212 -9.521 1.00 30.51 274 VAL B CA 1
ATOM 5731 C C . VAL B 1 277 ? -0.014 30.215 -8.477 1.00 31.40 274 VAL B C 1
ATOM 5732 O O . VAL B 1 277 ? -1.210 30.019 -8.331 1.00 32.50 274 VAL B O 1
ATOM 5736 N N . CYS B 1 278 ? 0.905 29.562 -7.778 1.00 32.12 275 CYS B N 1
ATOM 5737 C CA . CYS B 1 278 ? 0.540 28.593 -6.739 1.00 33.72 275 CYS B CA 1
ATOM 5738 C C . CYS B 1 278 ? 1.576 28.650 -5.625 1.00 34.00 275 CYS B C 1
ATOM 5739 O O . CYS B 1 278 ? 2.357 27.732 -5.420 1.00 32.25 275 CYS B O 1
ATOM 5742 N N . VAL B 1 279 ? 1.561 29.772 -4.915 1.00 36.50 276 VAL B N 1
ATOM 5743 C CA . VAL B 1 279 ? 2.492 30.012 -3.818 1.00 38.07 276 VAL B CA 1
ATOM 5744 C C . VAL B 1 279 ? 1.893 29.611 -2.475 1.00 40.46 276 VAL B C 1
ATOM 5745 O O . VAL B 1 279 ? 2.446 29.943 -1.435 1.00 44.49 276 VAL B O 1
ATOM 5749 N N . GLY B 1 280 ? 0.776 28.888 -2.495 1.00 39.72 277 GLY B N 1
ATOM 5750 C CA . GLY B 1 280 ? 0.126 28.437 -1.269 1.00 38.08 277 GLY B CA 1
ATOM 5751 C C . GLY B 1 280 ? -1.338 28.801 -1.252 1.00 37.92 277 GLY B C 1
ATOM 5752 O O . GLY B 1 280 ? -1.848 29.428 -2.186 1.00 38.70 277 GLY B O 1
ATOM 5753 N N . ARG B 1 281 ? -2.011 28.420 -0.176 1.00 36.84 278 ARG B N 1
ATOM 5754 C CA . ARG B 1 281 ? -3.427 28.706 -0.001 1.00 37.63 278 ARG B CA 1
ATOM 5755 C C . ARG B 1 281 ? -3.660 29.351 1.361 1.00 38.43 278 ARG B C 1
ATOM 5756 O O . ARG B 1 281 ? -2.897 29.129 2.292 1.00 39.86 278 ARG B O 1
ATOM 5764 N N . LYS B 1 282 ? -4.702 30.170 1.455 1.00 39.32 279 LYS B N 1
ATOM 5765 C CA . LYS B 1 282 ? -5.034 30.852 2.701 1.00 39.75 279 LYS B CA 1
ATOM 5766 C C . LYS B 1 282 ? -6.466 30.570 3.099 1.00 38.83 279 LYS B C 1
ATOM 5767 O O . LYS B 1 282 ? -7.314 30.292 2.251 1.00 37.76 279 LYS B O 1
ATOM 5773 N N . ALA B 1 283 ? -6.737 30.656 4.395 1.00 38.45 280 ALA B N 1
ATOM 5774 C CA . ALA B 1 283 ? -8.090 30.484 4.888 1.00 38.55 280 ALA B CA 1
ATOM 5775 C C . ALA B 1 283 ? -9.022 31.481 4.204 1.00 39.62 280 ALA B C 1
ATOM 5776 O O . ALA B 1 283 ? -8.635 32.618 3.919 1.00 40.22 280 ALA B O 1
ATOM 5778 N N . TYR B 1 284 ? -10.237 31.025 3.914 1.00 40.24 281 TYR B N 1
ATOM 5779 C CA . TYR B 1 284 ? -11.259 31.853 3.285 1.00 41.61 281 TYR B CA 1
ATOM 5780 C C . TYR B 1 284 ? -12.448 31.992 4.239 1.00 41.91 281 TYR B C 1
ATOM 5781 O O . TYR B 1 284 ? -13.078 30.997 4.629 1.00 39.73 281 TYR B O 1
ATOM 5790 N N . ALA B 1 285 ? -12.762 33.229 4.594 1.00 42.73 282 ALA B N 1
ATOM 5791 C CA . ALA B 1 285 ? -13.844 33.493 5.525 1.00 44.66 282 ALA B CA 1
ATOM 5792 C C . ALA B 1 285 ? -14.622 34.764 5.187 1.00 47.02 282 ALA B C 1
ATOM 5793 O O . ALA B 1 285 ? -15.109 35.444 6.080 1.00 47.87 282 ALA B O 1
ATOM 5795 N N . GLU B 1 286 ? -14.746 35.071 3.897 1.00 49.94 283 GLU B N 1
ATOM 5796 C CA . GLU B 1 286 ? -15.493 36.245 3.464 1.00 52.08 283 GLU B CA 1
ATOM 5797 C C . GLU B 1 286 ? -16.975 35.946 3.608 1.00 52.04 283 GLU B C 1
ATOM 5798 O O . GLU B 1 286 ? -17.445 34.905 3.150 1.00 48.72 283 GLU B O 1
ATOM 5804 N N . GLY B 1 287 ? -17.701 36.860 4.254 1.00 52.75 284 GLY B N 1
ATOM 5805 C CA . GLY B 1 287 ? -19.143 36.701 4.491 1.00 53.56 284 GLY B CA 1
ATOM 5806 C C . GLY B 1 287 ? -19.507 35.586 5.463 1.00 52.82 284 GLY B C 1
ATOM 5807 O O . GLY B 1 287 ? -20.670 35.169 5.529 1.00 54.19 284 GLY B O 1
ATOM 5808 N N . LEU B 1 288 ? -18.521 35.116 6.235 1.00 50.34 285 LEU B N 1
ATOM 5809 C CA . LEU B 1 288 ? -18.722 34.006 7.171 1.00 47.78 285 LEU B CA 1
ATOM 5810 C C . LEU B 1 288 ? -19.187 34.428 8.558 1.00 47.68 285 LEU B C 1
ATOM 5811 O O . LEU B 1 288 ? -19.957 33.704 9.193 1.00 46.15 285 LEU B O 1
ATOM 5816 N N . LEU B 1 289 ? -18.693 35.567 9.038 1.00 48.12 286 LEU B N 1
ATOM 5817 C CA . LEU B 1 289 ? -18.994 36.018 10.387 1.00 49.70 286 LEU B CA 1
ATOM 5818 C C . LEU B 1 289 ? -19.535 37.427 10.436 1.00 52.04 286 LEU B C 1
ATOM 5819 O O . LEU B 1 289 ? -19.031 38.312 9.753 1.00 53.02 286 LEU B O 1
ATOM 5824 N N . ALA B 1 290 ? -20.561 37.622 11.257 1.00 53.41 287 ALA B N 1
ATOM 5825 C CA . ALA B 1 290 ? -21.078 38.949 11.523 1.00 56.47 287 ALA B CA 1
ATOM 5826 C C . ALA B 1 290 ? -20.074 39.541 12.501 1.00 57.61 287 ALA B C 1
ATOM 5827 O O . ALA B 1 290 ? -19.396 38.807 13.231 1.00 53.69 287 ALA B O 1
ATOM 5829 N N . GLU B 1 291 ? -19.972 40.861 12.501 1.00 61.03 288 GLU B N 1
ATOM 5830 C CA . GLU B 1 291 ? -19.038 41.567 13.378 1.00 64.62 288 GLU B CA 1
ATOM 5831 C C . GLU B 1 291 ? -19.242 41.189 14.851 1.00 64.56 288 GLU B C 1
ATOM 5832 O O . GLU B 1 291 ? -18.268 41.146 15.626 1.00 63.70 288 GLU B O 1
ATOM 5838 N N . ASP B 1 292 ? -20.495 40.879 15.213 1.00 64.41 289 ASP B N 1
ATOM 5839 C CA . ASP B 1 292 ? -20.855 40.497 16.588 1.00 64.18 289 ASP B CA 1
ATOM 5840 C C . ASP B 1 292 ? -21.167 38.994 16.755 1.00 62.87 289 ASP B C 1
ATOM 5841 O O . ASP B 1 292 ? -22.015 38.618 17.564 1.00 62.97 289 ASP B O 1
ATOM 5846 N N . SER B 1 293 ? -20.466 38.140 16.005 1.00 60.48 290 SER B N 1
ATOM 5847 C CA . SER B 1 293 ? -20.668 36.681 16.098 1.00 58.71 290 SER B CA 1
ATOM 5848 C C . SER B 1 293 ? -20.075 36.117 17.382 1.00 58.01 290 SER B C 1
ATOM 5849 O O . SER B 1 293 ? -20.483 35.049 17.833 1.00 55.90 290 SER B O 1
ATOM 5852 N N . GLY B 1 294 ? -19.081 36.823 17.928 1.00 60.36 291 GLY B N 1
ATOM 5853 C CA . GLY B 1 294 ? -18.392 36.429 19.154 1.00 62.50 291 GLY B CA 1
ATOM 5854 C C . GLY B 1 294 ? -17.221 35.477 18.945 1.00 63.81 291 GLY B C 1
ATOM 5855 O O . GLY B 1 294 ? -16.735 34.881 19.909 1.00 64.20 291 GLY B O 1
ATOM 5856 N N . ILE B 1 295 ? -16.744 35.349 17.703 1.00 64.55 292 ILE B N 1
ATOM 5857 C CA . ILE B 1 295 ? -15.644 34.421 17.398 1.00 66.34 292 ILE B CA 1
ATOM 5858 C C . ILE B 1 295 ? -14.253 35.066 17.376 1.00 68.53 292 ILE B C 1
ATOM 5859 O O . ILE B 1 295 ? -14.007 36.049 16.674 1.00 66.83 292 ILE B O 1
ATOM 5864 N N . LYS B 1 296 ? -13.346 34.445 18.132 1.00 70.89 293 LYS B N 1
ATOM 5865 C CA . LYS B 1 296 ? -11.978 34.924 18.309 1.00 76.20 293 LYS B CA 1
ATOM 5866 C C . LYS B 1 296 ? -11.101 34.654 17.085 1.00 79.56 293 LYS B C 1
ATOM 5867 O O . LYS B 1 296 ? -11.357 33.718 16.322 1.00 76.87 293 LYS B O 1
ATOM 5873 N N . LEU B 1 297 ? -10.069 35.486 16.917 1.00 84.24 294 LEU B N 1
ATOM 5874 C CA . LEU B 1 297 ? -9.102 35.375 15.814 1.00 86.07 294 LEU B CA 1
ATOM 5875 C C . LEU B 1 297 ? -7.671 35.418 16.372 1.00 88.41 294 LEU B C 1
ATOM 5876 O O . LEU B 1 297 ? -7.459 35.886 17.493 1.00 86.92 294 LEU B O 1
ATOM 5881 N N . THR B 1 298 ? -6.699 34.932 15.591 1.00 91.39 295 THR B N 1
ATOM 5882 C CA . THR B 1 298 ? -5.283 34.905 16.019 1.00 93.42 295 THR B CA 1
ATOM 5883 C C . THR B 1 298 ? -4.474 36.084 15.413 1.00 95.44 295 THR B C 1
ATOM 5884 O O . THR B 1 298 ? -4.621 37.215 15.876 1.00 95.76 295 THR B O 1
ATOM 5888 N N . GLU B 1 299 ? -3.636 35.828 14.401 1.00 96.01 296 GLU B N 1
ATOM 5889 C CA . GLU B 1 299 ? -2.812 36.882 13.767 1.00 98.15 296 GLU B CA 1
ATOM 5890 C C . GLU B 1 299 ? -3.127 37.121 12.288 1.00 98.04 296 GLU B C 1
ATOM 5891 O O . GLU B 1 299 ? -3.677 38.164 11.935 1.00 101.38 296 GLU B O 1
ATOM 5897 N N . ARG B 1 300 ? -2.777 36.162 11.433 1.00 96.69 297 ARG B N 1
ATOM 5898 C CA . ARG B 1 300 ? -2.962 36.317 9.982 1.00 98.41 297 ARG B CA 1
ATOM 5899 C C . ARG B 1 300 ? -4.416 36.312 9.506 1.00 94.59 297 ARG B C 1
ATOM 5900 O O . ARG B 1 300 ? -4.877 37.297 8.928 1.00 101.33 297 ARG B O 1
ATOM 5908 N N . GLY B 1 301 ? -5.130 35.207 9.723 1.00 85.33 298 GLY B N 1
ATOM 5909 C CA . GLY B 1 301 ? -6.527 35.126 9.286 1.00 78.75 298 GLY B CA 1
ATOM 5910 C C . GLY B 1 301 ? -7.246 33.810 9.531 1.00 71.61 298 GLY B C 1
ATOM 5911 O O . GLY B 1 301 ? -8.062 33.391 8.712 1.00 68.61 298 GLY B O 1
ATOM 5912 N N . LEU B 1 302 ? -6.961 33.167 10.660 1.00 67.08 299 LEU B N 1
ATOM 5913 C CA . LEU B 1 302 ? -7.599 31.903 11.014 1.00 63.31 299 LEU B CA 1
ATOM 5914 C C . LEU B 1 302 ? -8.599 32.089 12.154 1.00 59.98 299 LEU B C 1
ATOM 5915 O O . LEU B 1 302 ? -8.452 32.987 12.982 1.00 59.76 299 LEU B O 1
ATOM 5920 N N . VAL B 1 303 ? -9.620 31.237 12.178 1.00 55.94 300 VAL B N 1
ATOM 5921 C CA . VAL B 1 303 ? -10.569 31.206 13.286 1.00 52.34 300 VAL B CA 1
ATOM 5922 C C . VAL B 1 303 ? -9.827 30.435 14.366 1.00 50.29 300 VAL B C 1
ATOM 5923 O O . VAL B 1 303 ? -9.345 29.330 14.104 1.00 49.47 300 VAL B O 1
ATOM 5927 N N . GLU B 1 304 ? -9.716 31.007 15.565 1.00 49.43 301 GLU B N 1
ATOM 5928 C CA . GLU B 1 304 ? -8.976 30.345 16.641 1.00 49.01 301 GLU B CA 1
ATOM 5929 C C . GLU B 1 304 ? -9.767 29.176 17.219 1.00 45.44 301 GLU B C 1
ATOM 5930 O O . GLU B 1 304 ? -10.957 29.294 17.478 1.00 44.66 301 GLU B O 1
ATOM 5936 N N . VAL B 1 305 ? -9.091 28.047 17.405 1.00 43.09 302 VAL B N 1
ATOM 5937 C CA . VAL B 1 305 ? -9.707 26.858 17.980 1.00 40.86 302 VAL B CA 1
ATOM 5938 C C . VAL B 1 305 ? -8.695 26.091 18.810 1.00 40.55 302 VAL B C 1
ATOM 5939 O O . VAL B 1 305 ? -7.489 26.196 18.590 1.00 40.58 302 VAL B O 1
ATOM 5943 N N . ASN B 1 306 ? -9.198 25.311 19.758 1.00 40.85 303 ASN B N 1
ATOM 5944 C CA . ASN B 1 306 ? -8.349 24.455 20.590 1.00 40.62 303 ASN B CA 1
ATOM 5945 C C . ASN B 1 306 ? -8.057 23.143 19.830 1.00 39.76 303 ASN B C 1
ATOM 5946 O O . ASN B 1 306 ? -8.363 23.035 18.645 1.00 36.86 303 ASN B O 1
ATOM 5951 N N . ASP B 1 307 ? -7.491 22.146 20.509 1.00 41.27 304 ASP B N 1
ATOM 5952 C CA . ASP B 1 307 ? -7.166 20.861 19.857 1.00 42.48 304 ASP B CA 1
ATOM 5953 C C . ASP B 1 307 ? -8.352 20.093 19.257 1.00 40.45 304 ASP B C 1
ATOM 5954 O O . ASP B 1 307 ? -8.165 19.312 18.323 1.00 39.02 304 ASP B O 1
ATOM 5959 N N . HIS B 1 308 ? -9.550 20.315 19.792 1.00 40.97 305 HIS B N 1
ATOM 5960 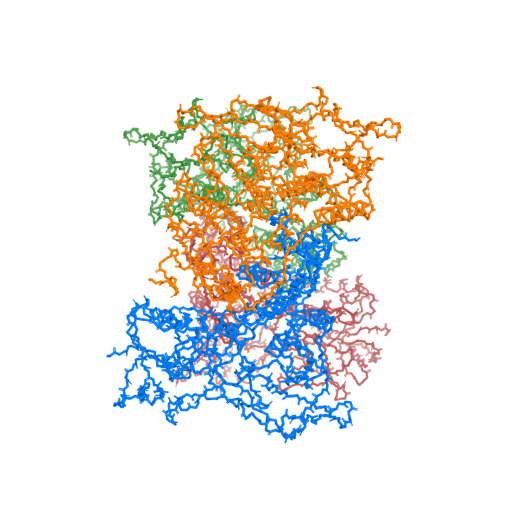C CA . HIS B 1 308 ? -10.763 19.625 19.340 1.00 41.17 305 HIS B CA 1
ATOM 5961 C C . HIS B 1 308 ? -11.591 20.473 18.367 1.00 38.43 305 HIS B C 1
ATOM 5962 O O . HIS B 1 308 ? -12.754 20.171 18.121 1.00 36.82 305 HIS B O 1
ATOM 5969 N N . CYS B 1 309 ? -10.989 21.529 17.828 1.00 38.16 306 CYS B N 1
ATOM 5970 C CA . CYS B 1 309 ? -11.664 22.428 16.884 1.00 37.58 306 CYS B CA 1
ATOM 5971 C C . CYS B 1 309 ? -12.813 23.266 17.467 1.00 38.26 306 CYS B C 1
ATOM 5972 O O . CYS B 1 309 ? -13.644 23.786 16.720 1.00 38.72 306 CYS B O 1
ATOM 5975 N N . ALA B 1 310 ? -12.844 23.422 18.788 1.00 38.02 307 ALA B N 1
ATOM 5976 C CA . ALA B 1 310 ? -13.869 24.243 19.431 1.00 38.74 307 ALA B CA 1
ATOM 5977 C C . ALA B 1 310 ? -13.454 25.712 19.347 1.00 38.88 307 ALA B C 1
ATOM 5978 O O . ALA B 1 310 ? -12.302 26.037 19.617 1.00 38.26 307 ALA B O 1
ATOM 5980 N N . THR B 1 311 ? -14.388 26.590 18.971 1.00 40.47 308 THR B N 1
ATOM 5981 C CA . THR B 1 311 ? -14.113 28.031 18.899 1.00 41.47 308 THR B CA 1
ATOM 5982 C C . THR B 1 311 ? -14.324 28.664 20.286 1.00 44.11 308 THR B C 1
ATOM 5983 O O . THR B 1 311 ? -14.511 27.956 21.276 1.00 42.28 308 THR B O 1
ATOM 5987 N N . SER B 1 312 ? -14.289 29.997 20.349 1.00 46.57 309 SER B N 1
ATOM 5988 C CA . SER B 1 312 ? -14.529 30.709 21.603 1.00 49.57 309 SER B CA 1
ATOM 5989 C C . SER B 1 312 ? -16.015 30.721 21.961 1.00 51.27 309 SER B C 1
ATOM 5990 O O . SER B 1 312 ? -16.367 31.015 23.101 1.00 54.66 309 SER B O 1
ATOM 5993 N N . VAL B 1 313 ? -16.879 30.421 20.988 1.00 51.07 310 VAL B N 1
ATOM 5994 C CA . VAL B 1 313 ? -18.330 30.385 21.211 1.00 52.06 310 VAL B CA 1
ATOM 5995 C C . VAL B 1 313 ? -18.775 28.941 21.429 1.00 51.94 310 VAL B C 1
ATOM 5996 O O . VAL B 1 313 ? -18.538 28.069 20.580 1.00 50.22 310 VAL B O 1
ATOM 6000 N N . GLU B 1 314 ? -19.422 28.700 22.565 1.00 52.76 311 GLU B N 1
ATOM 6001 C CA . GLU B 1 314 ? -19.916 27.371 22.905 1.00 53.87 311 GLU B CA 1
ATOM 6002 C C . GLU B 1 314 ? -20.928 26.934 21.849 1.00 51.46 311 GLU B C 1
ATOM 6003 O O . GLU B 1 314 ? -21.791 27.716 21.441 1.00 51.36 311 GLU B O 1
ATOM 6009 N N . GLY B 1 315 ? -20.779 25.697 21.379 1.00 49.56 312 GLY B N 1
ATOM 6010 C CA . GLY B 1 315 ? -21.639 25.142 20.330 1.00 47.97 312 GLY B CA 1
ATOM 6011 C C . GLY B 1 315 ? -21.142 25.389 18.905 1.00 45.93 312 GLY B C 1
ATOM 6012 O O . GLY B 1 315 ? -21.752 24.909 17.950 1.00 46.44 312 GLY B O 1
ATOM 6013 N N . VAL B 1 316 ? -20.045 26.132 18.753 1.00 44.10 313 VAL B N 1
ATOM 6014 C CA . VAL B 1 316 ? -19.508 26.437 17.428 1.00 43.70 313 VAL B CA 1
ATOM 6015 C C . VAL B 1 316 ? -18.094 25.875 17.280 1.00 42.17 313 VAL B C 1
ATOM 6016 O O . VAL B 1 316 ? -17.227 26.129 18.114 1.00 41.66 313 VAL B O 1
ATOM 6020 N N . TYR B 1 317 ? -17.883 25.119 16.205 1.00 41.65 314 TYR B N 1
ATOM 6021 C CA . TYR B 1 317 ? -16.587 24.505 15.890 1.00 39.55 314 TYR B CA 1
ATOM 6022 C C . TYR B 1 317 ? -16.124 25.010 14.533 1.00 38.72 314 TYR B C 1
ATOM 6023 O O . TYR B 1 317 ? -16.924 25.494 13.758 1.00 37.77 314 TYR B O 1
ATOM 6032 N N . ALA B 1 318 ? -14.826 24.923 14.268 1.00 37.68 315 ALA B N 1
ATOM 6033 C CA . ALA B 1 318 ? -14.270 25.349 12.987 1.00 37.79 315 ALA B CA 1
ATOM 6034 C C . ALA B 1 318 ? -13.242 24.310 12.578 1.00 36.44 315 ALA B C 1
ATOM 6035 O O . ALA B 1 318 ? -12.378 23.943 13.378 1.00 35.39 315 ALA B O 1
ATOM 6037 N N . ILE B 1 319 ? -13.330 23.866 11.325 1.00 35.57 316 ILE B N 1
ATOM 6038 C CA . ILE B 1 319 ? -12.490 22.798 10.813 1.00 34.25 316 ILE B CA 1
ATOM 6039 C C . ILE B 1 319 ? -11.860 23.065 9.446 1.00 33.85 316 ILE B C 1
ATOM 6040 O O . ILE B 1 319 ? -12.155 24.063 8.778 1.00 34.58 316 ILE B O 1
ATOM 6045 N N . GLY B 1 320 ? -10.976 22.154 9.049 1.00 31.90 317 GLY B N 1
ATOM 6046 C CA . GLY B 1 320 ? -10.344 22.191 7.737 1.00 32.12 317 GLY B CA 1
ATOM 6047 C C . GLY B 1 320 ? -9.366 23.311 7.453 1.00 32.96 317 GLY B C 1
ATOM 6048 O O . GLY B 1 320 ? -8.681 23.806 8.354 1.00 33.60 317 GLY B O 1
ATOM 6049 N N . ASP B 1 321 ? -9.295 23.695 6.179 1.00 33.65 318 ASP B N 1
ATOM 6050 C CA . ASP B 1 321 ? -8.389 24.744 5.743 1.00 35.10 318 ASP B CA 1
ATOM 6051 C C . ASP B 1 321 ? -8.663 26.071 6.446 1.00 36.00 318 ASP B C 1
ATOM 6052 O O . ASP B 1 321 ? -7.800 26.935 6.478 1.00 37.22 318 ASP B O 1
ATOM 6057 N N . LEU B 1 322 ? -9.859 26.223 7.010 1.00 35.75 319 LEU B N 1
ATOM 6058 C CA . LEU B 1 322 ? -10.192 27.433 7.760 1.00 37.50 319 LEU B CA 1
ATOM 6059 C C . LEU B 1 322 ? -9.327 27.617 9.014 1.00 37.57 319 LEU B C 1
ATOM 6060 O O . LEU B 1 322 ? -9.109 28.743 9.424 1.00 39.43 319 LEU B O 1
ATOM 6065 N N . VAL B 1 323 ? -8.826 26.527 9.606 1.00 37.17 320 VAL B N 1
ATOM 6066 C CA . VAL B 1 323 ? -8.045 26.602 10.861 1.00 38.19 320 VAL B CA 1
ATOM 6067 C C . VAL B 1 323 ? -6.613 26.058 10.757 1.00 37.99 320 VAL B C 1
ATOM 6068 O O . VAL B 1 323 ? -6.221 25.527 9.722 1.00 36.36 320 VAL B O 1
ATOM 6072 N N . ARG B 1 324 ? -5.855 26.180 11.854 1.00 38.15 321 ARG B N 1
ATOM 6073 C CA . ARG B 1 324 ? -4.455 25.719 11.907 1.00 38.12 321 ARG B CA 1
ATOM 6074 C C . ARG B 1 324 ? -4.273 24.242 11.548 1.00 37.03 321 ARG B C 1
ATOM 6075 O O . ARG B 1 324 ? -5.192 23.426 11.675 1.00 37.34 321 ARG B O 1
ATOM 6083 N N . GLY B 1 325 ? -3.059 23.915 11.123 1.00 36.49 322 GLY B N 1
ATOM 6084 C CA . GLY B 1 325 ? -2.684 22.550 10.777 1.00 34.51 322 GLY B CA 1
ATOM 6085 C C . GLY B 1 325 ? -2.488 22.395 9.289 1.00 33.37 322 GLY B C 1
ATOM 6086 O O . GLY B 1 325 ? -2.744 23.330 8.533 1.00 33.31 322 GLY B O 1
ATOM 6087 N N . PRO B 1 326 ? -2.043 21.207 8.854 1.00 32.64 323 PRO B N 1
ATOM 6088 C CA . PRO B 1 326 ? -1.792 20.959 7.428 1.00 32.39 323 PRO B CA 1
ATOM 6089 C C . PRO B 1 326 ? -3.054 21.158 6.600 1.00 31.96 323 PRO B C 1
ATOM 6090 O O . PRO B 1 326 ? -4.122 20.688 6.987 1.00 31.80 323 PRO B O 1
ATOM 6094 N N . MET B 1 327 ? -2.930 21.861 5.480 1.00 32.85 324 MET B N 1
ATOM 6095 C CA . MET B 1 327 ? -4.072 22.137 4.613 1.00 32.82 324 MET B CA 1
ATOM 6096 C C . MET B 1 327 ? -4.303 20.974 3.673 1.00 32.56 324 MET B C 1
ATOM 6097 O O . MET B 1 327 ? -3.964 21.038 2.487 1.00 34.99 324 MET B O 1
ATOM 6102 N N . LEU B 1 328 ? -4.889 19.912 4.223 1.00 30.64 325 LEU B N 1
ATOM 6103 C CA . LEU B 1 328 ? -5.134 18.667 3.503 1.00 29.94 325 LEU B CA 1
ATOM 6104 C C . LEU B 1 328 ? -6.582 18.220 3.650 1.00 29.05 325 LEU B C 1
ATOM 6105 O O . LEU B 1 328 ? -7.234 18.495 4.667 1.00 27.46 325 LEU B O 1
ATOM 6110 N N . ALA B 1 329 ? -7.073 17.514 2.635 1.00 26.86 326 ALA B N 1
ATOM 6111 C CA . ALA B 1 329 ? -8.455 17.043 2.621 1.00 27.49 326 ALA B CA 1
ATOM 6112 C C . ALA B 1 329 ? -8.779 16.082 3.772 1.00 27.48 326 ALA B C 1
ATOM 6113 O O . ALA B 1 329 ? -9.820 16.210 4.417 1.00 27.31 326 ALA B O 1
ATOM 6115 N N . HIS B 1 330 ? -7.877 15.129 4.026 1.00 26.20 327 HIS B N 1
ATOM 6116 C CA . HIS B 1 330 ? -8.086 14.152 5.085 1.00 26.47 327 HIS B CA 1
ATOM 6117 C C . HIS B 1 330 ? -8.032 14.768 6.479 1.00 27.03 327 HIS B C 1
ATOM 6118 O O . HIS B 1 330 ? -8.653 14.256 7.395 1.00 26.96 327 HIS B O 1
ATOM 6125 N N . LYS B 1 331 ? -7.297 15.869 6.628 1.00 28.15 328 LYS B N 1
ATOM 6126 C CA . LYS B 1 331 ? -7.261 16.603 7.896 1.00 29.16 328 LYS B CA 1
ATOM 6127 C C . LYS B 1 331 ? -8.638 17.277 8.122 1.00 29.92 328 LYS B C 1
ATOM 6128 O O . LYS B 1 331 ? -9.195 17.227 9.230 1.00 27.96 328 LYS B O 1
ATOM 6134 N N . ALA B 1 332 ? -9.185 17.881 7.064 1.00 29.97 329 ALA B N 1
ATOM 6135 C CA . ALA B 1 332 ? -10.511 18.516 7.139 1.00 31.44 329 ALA B CA 1
ATOM 6136 C C . ALA B 1 332 ? -11.567 17.469 7.455 1.00 31.69 329 ALA B C 1
ATOM 6137 O O . ALA B 1 332 ? -12.413 17.661 8.323 1.00 31.49 329 ALA B O 1
ATOM 6139 N N . MET B 1 333 ? -11.497 16.358 6.736 1.00 31.24 330 MET B N 1
ATOM 6140 C CA . MET B 1 333 ? -12.404 15.242 6.946 1.00 32.47 330 MET B CA 1
ATOM 6141 C C . MET B 1 333 ? -12.405 14.740 8.393 1.00 31.67 330 MET B C 1
ATOM 6142 O O . MET B 1 333 ? -13.473 14.568 8.981 1.00 31.44 330 MET B O 1
ATOM 6147 N N . GLU B 1 334 ? -11.224 14.508 8.963 1.00 31.74 331 GLU B N 1
ATOM 6148 C CA . GLU B 1 334 ? -11.133 14.027 10.355 1.00 33.04 331 GLU B CA 1
ATOM 6149 C C . GLU B 1 334 ? -11.511 15.061 11.401 1.00 30.64 331 GLU B C 1
ATOM 6150 O O . GLU B 1 334 ? -12.046 14.717 12.439 1.00 28.32 331 GLU B O 1
ATOM 6156 N N . GLU B 1 335 ? -11.229 16.324 11.138 1.00 30.21 332 GLU B N 1
ATOM 6157 C CA . GLU B 1 335 ? -11.635 17.374 12.071 1.00 30.21 332 GLU B CA 1
ATOM 6158 C C . GLU B 1 335 ? -13.163 17.526 12.093 1.00 30.53 332 GLU B C 1
ATOM 6159 O O . GLU B 1 335 ? -13.742 17.858 13.135 1.00 31.50 332 GLU B O 1
ATOM 6165 N N . GLY B 1 336 ? -13.802 17.258 10.948 1.00 30.24 333 GLY B N 1
ATOM 6166 C CA . GLY B 1 336 ? -15.261 17.303 10.819 1.00 31.40 333 GLY B CA 1
ATOM 6167 C C . GLY B 1 336 ? -15.931 16.203 11.633 1.00 32.37 333 GLY B C 1
ATOM 6168 O O . GLY B 1 336 ? -16.930 16.444 12.312 1.00 31.90 333 GLY B O 1
ATOM 6169 N N . VAL B 1 337 ? -15.379 14.993 11.558 1.00 31.86 334 VAL B N 1
ATOM 6170 C CA . VAL B 1 337 ? -15.871 13.872 12.365 1.00 31.71 334 VAL B CA 1
ATOM 6171 C C . VAL B 1 337 ? -15.591 14.143 13.845 1.00 31.87 334 VAL B C 1
ATOM 6172 O O . VAL B 1 337 ? -16.431 13.850 14.694 1.00 32.23 334 VAL B O 1
ATOM 6176 N N . MET B 1 338 ? -14.420 14.699 14.155 1.00 31.37 335 MET B N 1
ATOM 6177 C CA . MET B 1 338 ? -14.086 15.019 15.545 1.00 31.92 335 MET B CA 1
ATOM 6178 C C . MET B 1 338 ? -15.058 16.055 16.134 1.00 32.45 335 MET B C 1
ATOM 6179 O O . MET B 1 338 ? -15.554 15.877 17.242 1.00 32.28 335 MET B O 1
ATOM 6184 N N . ALA B 1 339 ? -15.292 17.144 15.401 1.00 32.22 336 ALA B N 1
ATOM 6185 C CA . ALA B 1 339 ? -16.209 18.207 15.858 1.00 32.83 336 ALA B CA 1
ATOM 6186 C C . ALA B 1 339 ? -17.592 17.639 16.193 1.00 33.16 336 ALA B C 1
ATOM 6187 O O . ALA B 1 339 ? -18.138 17.880 17.274 1.00 33.42 336 ALA B O 1
ATOM 6189 N N . VAL B 1 340 ? -18.124 16.845 15.274 1.00 33.45 337 VAL B N 1
ATOM 6190 C CA . VAL B 1 340 ? -19.414 16.201 15.461 1.00 35.23 337 VAL B CA 1
ATOM 6191 C C . VAL B 1 340 ? -19.431 15.237 16.667 1.00 36.97 337 VAL B C 1
ATOM 6192 O O . VAL B 1 340 ? -20.411 15.198 17.411 1.00 36.42 337 VAL B O 1
ATOM 6196 N N . GLU B 1 341 ? -18.363 14.467 16.877 1.00 37.62 338 GLU B N 1
ATOM 6197 C CA . GLU B 1 341 ? -18.346 13.549 18.028 1.00 40.00 338 GLU B CA 1
ATOM 6198 C C . GLU B 1 341 ? -18.192 14.304 19.364 1.00 39.43 338 GLU B C 1
ATOM 6199 O O . GLU B 1 341 ? -18.733 13.875 20.380 1.00 40.97 338 GLU B O 1
ATOM 6205 N N . ARG B 1 342 ? -17.504 15.446 19.329 1.00 38.35 339 ARG B N 1
ATOM 6206 C CA . ARG B 1 342 ? -17.373 16.341 20.490 1.00 39.89 339 ARG B CA 1
ATOM 6207 C C . ARG B 1 342 ? -18.722 16.962 20.821 1.00 40.05 339 ARG B C 1
ATOM 6208 O O . ARG B 1 342 ? -19.096 17.058 21.972 1.00 40.98 339 ARG B O 1
ATOM 6216 N N . ILE B 1 343 ? -19.445 17.396 19.795 1.00 41.25 340 ILE B N 1
ATOM 6217 C CA . ILE B 1 343 ? -20.792 17.939 19.969 1.00 42.52 340 ILE B CA 1
ATOM 6218 C C . ILE B 1 343 ? -21.680 16.871 20.612 1.00 43.81 340 ILE B C 1
ATOM 6219 O O . ILE B 1 343 ? -22.448 17.163 21.523 1.00 44.51 340 ILE B O 1
ATOM 6224 N N . HIS B 1 344 ? -21.536 15.628 20.159 1.00 44.24 341 HIS B N 1
ATOM 6225 C CA . HIS B 1 344 ? -22.344 14.513 20.668 1.00 46.18 341 HIS B CA 1
ATOM 6226 C C . HIS B 1 344 ? -21.923 14.004 22.070 1.00 46.22 341 HIS B C 1
ATOM 6227 O O . HIS B 1 344 ? -22.547 13.086 22.596 1.00 46.44 341 HIS B O 1
ATOM 6234 N N . GLY B 1 345 ? -20.865 14.585 22.649 1.00 46.64 342 GLY B N 1
ATOM 6235 C CA . GLY B 1 345 ? -20.410 14.235 24.003 1.00 48.25 342 GLY B CA 1
ATOM 6236 C C . GLY B 1 345 ? -19.171 13.355 24.149 1.00 49.88 342 GLY B C 1
ATOM 6237 O O . GLY B 1 345 ? -18.742 13.099 25.274 1.00 48.42 342 GLY B O 1
ATOM 6238 N N . HIS B 1 346 ? -18.582 12.905 23.035 1.00 50.24 343 HIS B N 1
ATOM 6239 C CA . HIS B 1 346 ? -17.397 12.024 23.077 1.00 51.52 343 HIS B CA 1
ATOM 6240 C C . HIS B 1 346 ? -16.088 12.802 22.991 1.00 49.37 343 HIS B C 1
ATOM 6241 O O . HIS B 1 346 ? -15.989 13.767 22.245 1.00 49.42 343 HIS B O 1
ATOM 6248 N N . ALA B 1 347 ? -15.073 12.365 23.736 1.00 47.71 344 ALA B N 1
ATOM 6249 C CA . ALA B 1 347 ? -13.782 13.060 23.745 1.00 46.02 344 ALA B CA 1
ATOM 6250 C C . ALA B 1 347 ? -12.903 12.666 22.549 1.00 44.78 344 ALA B C 1
ATOM 6251 O O . ALA B 1 347 ? -11.760 12.238 22.706 1.00 44.20 344 ALA B O 1
ATOM 6253 N N . ALA B 1 348 ? -13.448 12.836 21.349 1.00 44.30 345 ALA B N 1
ATOM 6254 C CA . ALA B 1 348 ? -12.730 12.508 20.124 1.00 42.15 345 ALA B CA 1
ATOM 6255 C C . ALA B 1 348 ? -11.487 13.382 19.990 1.00 41.72 345 ALA B C 1
ATOM 6256 O O . ALA B 1 348 ? -11.456 14.529 20.460 1.00 41.42 345 ALA B O 1
ATOM 6258 N N . GLN B 1 349 ? -10.479 12.844 19.313 1.00 40.91 346 GLN B N 1
ATOM 6259 C CA . GLN B 1 349 ? -9.198 13.509 19.182 1.00 41.27 346 GLN B CA 1
ATOM 6260 C C . GLN B 1 349 ? -8.533 13.165 17.844 1.00 38.87 346 GLN B C 1
ATOM 6261 O O . GLN B 1 349 ? -8.614 12.041 17.381 1.00 38.34 346 GLN B O 1
ATOM 6267 N N . VAL B 1 350 ? -7.904 14.148 17.215 1.00 37.73 347 VAL B N 1
ATOM 6268 C CA . VAL B 1 350 ? -7.167 13.914 15.978 1.00 35.94 347 VAL B CA 1
ATOM 6269 C C . VAL B 1 350 ? -5.696 13.966 16.353 1.00 35.29 347 VAL B C 1
ATOM 6270 O O . VAL B 1 350 ? -5.266 14.873 17.067 1.00 34.96 347 VAL B O 1
ATOM 6274 N N . ASN B 1 351 ? -4.932 12.975 15.903 1.00 32.76 348 ASN B N 1
ATOM 6275 C CA . ASN B 1 351 ? -3.501 12.962 16.157 1.00 32.76 348 ASN B CA 1
ATOM 6276 C C . ASN B 1 351 ? -2.816 13.682 14.995 1.00 32.75 348 ASN B C 1
ATOM 6277 O O . ASN B 1 351 ? -2.718 13.134 13.895 1.00 31.01 348 ASN B O 1
ATOM 6282 N N . TYR B 1 352 ? -2.346 14.909 15.249 1.00 33.53 349 TYR B N 1
ATOM 6283 C CA . TYR B 1 352 ? -1.679 15.725 14.226 1.00 33.77 349 TYR B CA 1
ATOM 6284 C C . TYR B 1 352 ? -0.263 15.264 13.876 1.00 34.95 349 TYR B C 1
ATOM 6285 O O . TYR B 1 352 ? 0.318 15.741 12.902 1.00 35.02 349 TYR B O 1
ATOM 6294 N N . ASP B 1 353 ? 0.284 14.339 14.660 1.00 36.48 350 ASP B N 1
ATOM 6295 C CA . ASP B 1 353 ? 1.599 13.768 14.382 1.00 37.58 350 ASP B CA 1
ATOM 6296 C C . ASP B 1 353 ? 1.497 12.492 13.518 1.00 35.15 350 ASP B C 1
ATOM 6297 O O . ASP B 1 353 ? 2.510 11.838 13.272 1.00 34.55 350 ASP B O 1
ATOM 6302 N N . THR B 1 354 ? 0.284 12.104 13.110 1.00 31.12 351 THR B N 1
ATOM 6303 C CA . THR B 1 354 ? 0.127 10.947 12.216 1.00 29.46 351 THR B CA 1
ATOM 6304 C C . THR B 1 354 ? -0.623 11.316 10.936 1.00 27.64 351 THR B C 1
ATOM 6305 O O . THR B 1 354 ? -1.179 10.444 10.272 1.00 27.41 351 THR B O 1
ATOM 6309 N N A ILE B 1 355 ? -0.652 12.605 10.602 0.60 27.36 352 ILE B N 1
ATOM 6310 N N B ILE B 1 355 ? -0.627 12.602 10.591 0.40 27.27 352 ILE B N 1
ATOM 6311 C CA A ILE B 1 355 ? -1.294 13.048 9.368 0.60 26.89 352 ILE B CA 1
ATOM 6312 C CA B ILE B 1 355 ? -1.281 13.068 9.373 0.40 26.65 352 ILE B CA 1
ATOM 6313 C C A ILE B 1 355 ? -0.312 12.851 8.209 0.60 26.07 352 ILE B C 1
ATOM 6314 C C B ILE B 1 355 ? -0.323 12.887 8.190 0.40 25.96 352 ILE B C 1
ATOM 6315 O O A ILE B 1 355 ? 0.813 13.340 8.244 0.60 26.50 352 ILE B O 1
ATOM 6316 O O B ILE B 1 355 ? 0.780 13.424 8.189 0.40 26.34 352 ILE B O 1
ATOM 6325 N N . ILE B 1 356 ? -0.760 12.126 7.191 1.00 25.19 353 ILE B N 1
ATOM 6326 C CA . ILE B 1 356 ? 0.038 11.829 6.013 1.00 24.29 353 ILE B CA 1
ATOM 6327 C C . ILE B 1 356 ? 0.108 12.960 5.003 1.00 24.72 353 ILE B C 1
ATOM 6328 O O . ILE B 1 356 ? -0.900 13.600 4.730 1.00 24.88 353 ILE B O 1
ATOM 6333 N N . SER B 1 357 ? 1.300 13.190 4.442 1.00 23.59 354 SER B N 1
ATOM 6334 C CA . SER B 1 357 ? 1.483 14.150 3.348 1.00 25.12 354 SER B CA 1
ATOM 6335 C C . SER B 1 357 ? 1.885 13.350 2.130 1.00 24.69 354 SER B C 1
ATOM 6336 O O . SER B 1 357 ? 2.764 12.497 2.226 1.00 24.48 354 SER B O 1
ATOM 6339 N N . ILE B 1 358 ? 1.248 13.615 0.997 1.00 24.33 355 ILE B N 1
ATOM 6340 C CA . ILE B 1 358 ? 1.556 12.923 -0.268 1.00 25.71 355 ILE B CA 1
ATOM 6341 C C . ILE B 1 358 ? 1.714 13.905 -1.420 1.00 26.37 355 ILE B C 1
ATOM 6342 O O . ILE B 1 358 ? 0.971 14.881 -1.506 1.00 26.32 355 ILE B O 1
ATOM 6347 N N . ILE B 1 359 ? 2.667 13.623 -2.307 1.00 26.11 356 ILE B N 1
ATOM 6348 C CA . ILE B 1 359 ? 2.844 14.396 -3.523 1.00 27.22 356 ILE B CA 1
ATOM 6349 C C . ILE B 1 359 ? 2.665 13.379 -4.645 1.00 26.84 356 ILE B C 1
ATOM 6350 O O . ILE B 1 359 ? 3.438 12.429 -4.740 1.00 26.47 356 ILE B O 1
ATOM 6355 N N . TYR B 1 360 ? 1.669 13.610 -5.505 1.00 27.18 357 TYR B N 1
ATOM 6356 C CA . TYR B 1 360 ? 1.272 12.652 -6.558 1.00 26.88 357 TYR B CA 1
ATOM 6357 C C . TYR B 1 360 ? 1.995 12.731 -7.890 1.00 27.41 357 TYR B C 1
ATOM 6358 O O . TYR B 1 360 ? 1.436 12.398 -8.936 1.00 27.36 357 TYR B O 1
ATOM 6367 N N . THR B 1 361 ? 3.240 13.173 -7.854 1.00 28.03 358 THR B N 1
ATOM 6368 C CA . THR B 1 361 ? 4.089 13.140 -9.029 1.00 28.81 358 THR B CA 1
ATOM 6369 C C . THR B 1 361 ? 4.439 11.657 -9.267 1.00 28.74 358 THR B C 1
ATOM 6370 O O . THR B 1 361 ? 3.937 10.770 -8.561 1.00 26.16 358 THR B O 1
ATOM 6374 N N . HIS B 1 362 ? 5.266 11.388 -10.266 1.00 30.26 359 HIS B N 1
ATOM 6375 C CA . HIS B 1 362 ? 5.744 10.026 -10.502 1.00 32.08 359 HIS B CA 1
ATOM 6376 C C . HIS B 1 362 ? 7.265 10.080 -10.639 1.00 32.55 359 HIS B C 1
ATOM 6377 O O . HIS B 1 362 ? 7.765 10.690 -11.589 1.00 31.86 359 HIS B O 1
ATOM 6384 N N . PRO B 1 363 ? 8.005 9.445 -9.719 1.00 32.20 360 PRO B N 1
ATOM 6385 C CA . PRO B 1 363 ? 7.442 8.679 -8.599 1.00 31.27 360 PRO B CA 1
ATOM 6386 C C . PRO B 1 363 ? 6.811 9.538 -7.518 1.00 30.06 360 PRO B C 1
ATOM 6387 O O . PRO B 1 363 ? 7.128 10.724 -7.384 1.00 31.20 360 PRO B O 1
ATOM 6391 N N . GLU B 1 364 ? 5.899 8.924 -6.777 1.00 29.05 361 GLU B N 1
ATOM 6392 C CA . GLU B 1 364 ? 5.234 9.569 -5.662 1.00 29.32 361 GLU B CA 1
ATOM 6393 C C . GLU B 1 364 ? 6.186 9.749 -4.477 1.00 26.80 361 GLU B C 1
ATOM 6394 O O . GLU B 1 364 ? 7.165 9.009 -4.318 1.00 26.91 361 GLU B O 1
ATOM 6400 N N . ALA B 1 365 ? 5.886 10.745 -3.659 1.00 25.42 362 ALA B N 1
ATOM 6401 C CA . ALA B 1 365 ? 6.619 11.002 -2.426 1.00 24.53 362 ALA B CA 1
ATOM 6402 C C . ALA B 1 365 ? 5.550 11.047 -1.359 1.00 23.62 362 ALA B C 1
ATOM 6403 O O . ALA B 1 365 ? 4.442 11.544 -1.616 1.00 22.96 362 ALA B O 1
ATOM 6405 N N . ALA B 1 366 ? 5.856 10.524 -0.173 1.00 22.21 363 ALA B N 1
ATOM 6406 C CA . ALA B 1 366 ? 4.895 10.516 0.920 1.00 21.60 363 ALA B CA 1
ATOM 6407 C C . ALA B 1 366 ? 5.617 10.398 2.240 1.00 21.84 363 ALA B C 1
ATOM 6408 O O . ALA B 1 366 ? 6.670 9.771 2.318 1.00 21.50 363 ALA B O 1
ATOM 6410 N N . TRP B 1 367 ? 5.045 10.999 3.279 1.00 21.96 364 TRP B N 1
ATOM 6411 C CA . TRP B 1 367 ? 5.662 10.953 4.610 1.00 22.58 364 TRP B CA 1
ATOM 6412 C C . TRP B 1 367 ? 4.653 11.163 5.718 1.00 22.25 364 TRP B C 1
ATOM 6413 O O . TRP B 1 367 ? 3.542 11.684 5.503 1.00 22.31 364 TRP B O 1
ATOM 6424 N N . VAL B 1 368 ? 5.049 10.742 6.908 1.00 19.67 365 VAL B N 1
ATOM 6425 C CA . VAL B 1 368 ? 4.213 10.832 8.077 1.00 20.46 365 VAL B CA 1
ATOM 6426 C C . VAL B 1 368 ? 5.104 10.801 9.315 1.00 22.09 365 VAL B C 1
ATOM 6427 O O . VAL B 1 368 ? 6.127 10.104 9.351 1.00 22.35 365 VAL B O 1
ATOM 6431 N N . GLY B 1 369 ? 4.731 11.564 10.326 1.00 23.12 366 GLY B N 1
ATOM 6432 C CA . GLY B 1 369 ? 5.502 11.572 11.555 1.00 23.36 366 GLY B CA 1
ATOM 6433 C C . GLY B 1 369 ? 6.619 12.571 11.498 1.00 25.07 366 GLY B C 1
ATOM 6434 O O . GLY B 1 369 ? 6.573 13.523 10.727 1.00 25.69 366 GLY B O 1
ATOM 6435 N N . LEU B 1 370 ? 7.639 12.346 12.315 1.00 25.69 367 LEU B N 1
ATOM 6436 C CA . LEU B 1 370 ? 8.731 13.297 12.432 1.00 25.39 367 LEU B CA 1
ATOM 6437 C C . LEU B 1 370 ? 9.834 13.096 11.415 1.00 24.99 367 LEU B C 1
ATOM 6438 O O . LEU B 1 370 ? 10.157 11.980 11.023 1.00 23.50 367 LEU B O 1
ATOM 6443 N N . THR B 1 371 ? 10.391 14.206 10.972 1.00 25.41 368 THR B N 1
ATOM 6444 C CA . THR B 1 371 ? 11.558 14.181 10.136 1.00 26.73 368 THR B CA 1
ATOM 6445 C C . THR B 1 371 ? 12.705 13.953 11.126 1.00 27.69 368 THR B C 1
ATOM 6446 O O . THR B 1 371 ? 12.531 14.048 12.354 1.00 26.84 368 THR B O 1
ATOM 6450 N N . GLU B 1 372 ? 13.874 13.675 10.594 1.00 29.05 369 GLU B N 1
ATOM 6451 C CA . GLU B 1 372 ? 15.056 13.452 11.406 1.00 31.37 369 GLU B CA 1
ATOM 6452 C C . GLU B 1 372 ? 15.385 14.706 12.224 1.00 33.93 369 GLU B C 1
ATOM 6453 O O . GLU B 1 372 ? 15.712 14.616 13.410 1.00 34.80 369 GLU B O 1
ATOM 6459 N N . GLU B 1 373 ? 15.249 15.872 11.607 1.00 35.43 370 GLU B N 1
ATOM 6460 C CA . GLU B 1 373 ? 15.541 17.124 12.303 1.00 39.27 370 GLU B CA 1
ATOM 6461 C C . GLU B 1 373 ? 14.525 17.412 13.428 1.00 37.07 370 GLU B C 1
ATOM 6462 O O . GLU B 1 373 ? 14.903 17.833 14.517 1.00 36.01 370 GLU B O 1
ATOM 6468 N N . GLN B 1 374 ? 13.246 17.187 13.161 1.00 34.83 371 GLN B N 1
ATOM 6469 C CA . GLN B 1 374 ? 12.215 17.389 14.182 1.00 34.66 371 GLN B CA 1
ATOM 6470 C C . GLN B 1 374 ? 12.439 16.480 15.388 1.00 32.70 371 GLN B C 1
ATOM 6471 O O . GLN B 1 374 ? 12.302 16.911 16.529 1.00 32.98 371 GLN B O 1
ATOM 6477 N N . ALA B 1 375 ? 12.782 15.220 15.144 1.00 30.71 372 ALA B N 1
ATOM 6478 C CA . ALA B 1 375 ? 13.022 14.296 16.246 1.00 31.09 372 ALA B CA 1
ATOM 6479 C C . ALA B 1 375 ? 14.151 14.793 17.151 1.00 32.25 372 ALA B C 1
ATOM 6480 O O . ALA B 1 375 ? 14.026 14.767 18.375 1.00 31.92 372 ALA B O 1
ATOM 6482 N N . LYS B 1 376 ? 15.245 15.260 16.544 1.00 34.95 373 LYS B N 1
ATOM 6483 C CA . LYS B 1 376 ? 16.374 15.796 17.310 1.00 38.25 373 LYS B CA 1
ATOM 6484 C C . LYS B 1 376 ? 15.980 17.039 18.104 1.00 39.07 373 LYS B C 1
ATOM 6485 O O . LYS B 1 376 ? 16.399 17.199 19.250 1.00 38.93 373 LYS B O 1
ATOM 6491 N N . GLU B 1 377 ? 15.179 17.905 17.482 1.00 40.58 374 GLU B N 1
ATOM 6492 C CA . GLU B 1 377 ? 14.694 19.146 18.107 1.00 43.89 374 GLU B CA 1
ATOM 6493 C C . GLU B 1 377 ? 13.882 18.849 19.373 1.00 43.09 374 GLU B C 1
ATOM 6494 O O . GLU B 1 377 ? 14.002 19.546 20.379 1.00 43.29 374 GLU B O 1
ATOM 6500 N N . LYS B 1 378 ? 13.065 17.803 19.321 1.00 40.77 375 LYS B N 1
ATOM 6501 C CA . LYS B 1 378 ? 12.231 17.422 20.466 1.00 40.56 375 LYS B CA 1
ATOM 6502 C C . LYS B 1 378 ? 12.970 16.661 21.574 1.00 39.68 375 LYS B C 1
ATOM 6503 O O . LYS B 1 378 ? 12.362 16.307 22.590 1.00 40.18 375 LYS B O 1
ATOM 6509 N N . GLY B 1 379 ? 14.265 16.404 21.381 1.00 36.59 376 GLY B N 1
ATOM 6510 C CA . GLY B 1 379 ? 15.094 15.775 22.420 1.00 37.52 376 GLY B CA 1
ATOM 6511 C C . GLY B 1 379 ? 15.420 14.300 22.318 1.00 35.64 376 GLY B C 1
ATOM 6512 O O . GLY B 1 379 ? 16.043 13.747 23.224 1.00 35.56 376 GLY B O 1
ATOM 6513 N N . HIS B 1 380 ? 15.019 13.664 21.220 1.00 34.65 377 HIS B N 1
ATOM 6514 C CA . HIS B 1 380 ? 15.293 12.256 21.008 1.00 34.28 377 HIS B CA 1
ATOM 6515 C C . HIS B 1 380 ? 16.724 12.032 20.542 1.00 36.28 377 HIS B C 1
ATOM 6516 O O . HIS B 1 380 ? 17.271 12.842 19.792 1.00 36.17 377 HIS B O 1
ATOM 6523 N N . GLU B 1 381 ? 17.329 10.937 20.999 1.00 38.10 378 GLU B N 1
ATOM 6524 C CA . GLU B 1 381 ? 18.610 10.500 20.471 1.00 38.28 378 GLU B CA 1
ATOM 6525 C C . GLU B 1 381 ? 18.084 9.716 19.259 1.00 36.36 378 GLU B C 1
ATOM 6526 O O . GLU B 1 381 ? 17.351 8.736 19.422 1.00 34.02 378 GLU B O 1
ATOM 6532 N N . VAL B 1 382 ? 18.432 10.158 18.056 1.00 34.31 379 VAL B N 1
ATOM 6533 C CA . VAL B 1 382 ? 17.880 9.580 16.833 1.00 32.97 379 VAL B CA 1
ATOM 6534 C C . VAL B 1 382 ? 18.729 8.528 16.117 1.00 30.98 379 VAL B C 1
ATOM 6535 O O . VAL B 1 382 ? 19.942 8.618 16.048 1.00 30.85 379 VAL B O 1
ATOM 6539 N N . LYS B 1 383 ? 18.054 7.511 15.607 1.00 29.40 380 LYS B N 1
ATOM 6540 C CA . LYS B 1 383 ? 18.670 6.525 14.749 1.00 28.50 380 LYS B CA 1
ATOM 6541 C C . LYS B 1 383 ? 17.758 6.454 13.516 1.00 27.32 380 LYS B C 1
ATOM 6542 O O . LYS B 1 383 ? 16.545 6.639 13.621 1.00 26.99 380 LYS B O 1
ATOM 6548 N N . THR B 1 384 ? 18.351 6.243 12.347 1.00 27.43 381 THR B N 1
ATOM 6549 C CA . THR B 1 384 ? 17.593 6.161 11.102 1.00 25.95 381 THR B CA 1
ATOM 6550 C C . THR B 1 384 ? 18.041 4.975 10.298 1.00 26.16 381 THR B C 1
ATOM 6551 O O . THR B 1 384 ? 19.122 4.447 10.503 1.00 27.27 381 THR B O 1
ATOM 6555 N N . GLY B 1 385 ? 17.213 4.573 9.354 1.00 24.94 382 GLY B N 1
ATOM 6556 C CA . GLY B 1 385 ? 17.535 3.448 8.499 1.00 25.21 382 GLY B CA 1
ATOM 6557 C C . GLY B 1 385 ? 16.801 3.637 7.204 1.00 25.71 382 GLY B C 1
ATOM 6558 O O . GLY B 1 385 ? 15.694 4.204 7.183 1.00 24.13 382 GLY B O 1
ATOM 6559 N N . GLN B 1 386 ? 17.429 3.225 6.115 1.00 26.31 383 GLN B N 1
ATOM 6560 C CA . GLN B 1 386 ? 16.781 3.334 4.839 1.00 27.80 383 GLN B CA 1
ATOM 6561 C C . GLN B 1 386 ? 17.234 2.233 3.899 1.00 26.64 383 GLN B C 1
ATOM 6562 O O . GLN B 1 386 ? 18.300 1.633 4.075 1.00 25.95 383 GLN B O 1
ATOM 6568 N N . PHE B 1 387 ? 16.392 1.969 2.916 1.00 25.31 384 PHE B N 1
ATOM 6569 C CA . PHE B 1 387 ? 16.663 0.945 1.924 1.00 25.74 384 PHE B CA 1
ATOM 6570 C C . PHE B 1 387 ? 15.986 1.393 0.635 1.00 24.94 384 PHE B C 1
ATOM 6571 O O . PHE B 1 387 ? 14.883 1.962 0.671 1.00 21.04 384 PHE B O 1
ATOM 6579 N N . GLY B 1 388 ? 16.655 1.136 -0.490 1.00 25.61 385 GLY B N 1
ATOM 6580 C CA . GLY B 1 388 ? 16.188 1.569 -1.797 1.00 25.47 385 GLY B CA 1
ATOM 6581 C C . GLY B 1 388 ? 15.410 0.562 -2.625 1.00 26.41 385 GLY B C 1
ATOM 6582 O O . GLY B 1 388 ? 15.527 -0.659 -2.444 1.00 24.75 385 GLY B O 1
ATOM 6583 N N . PHE B 1 389 ? 14.592 1.080 -3.539 1.00 25.41 386 PHE B N 1
ATOM 6584 C CA . PHE B 1 389 ? 13.844 0.215 -4.457 1.00 25.26 386 PHE B CA 1
ATOM 6585 C C . PHE B 1 389 ? 14.712 -0.295 -5.613 1.00 25.74 386 PHE B C 1
ATOM 6586 O O . PHE B 1 389 ? 14.320 -1.231 -6.293 1.00 25.28 386 PHE B O 1
ATOM 6594 N N . ALA B 1 390 ? 15.892 0.298 -5.813 1.00 27.31 387 ALA B N 1
ATOM 6595 C CA . ALA B 1 390 ? 16.787 -0.073 -6.933 1.00 28.52 387 ALA B CA 1
ATOM 6596 C C . ALA B 1 390 ? 17.127 -1.558 -7.002 1.00 30.52 387 ALA B C 1
ATOM 6597 O O . ALA B 1 390 ? 17.304 -2.101 -8.092 1.00 33.97 387 ALA B O 1
ATOM 6599 N N . VAL B 1 391 ? 17.215 -2.208 -5.846 1.00 32.24 388 VAL B N 1
ATOM 6600 C CA . VAL B 1 391 ? 17.524 -3.657 -5.775 1.00 35.15 388 VAL B CA 1
ATOM 6601 C C . VAL B 1 391 ? 16.290 -4.523 -5.451 1.00 32.29 388 VAL B C 1
ATOM 6602 O O . VAL B 1 391 ? 16.394 -5.747 -5.384 1.00 33.91 388 VAL B O 1
ATOM 6606 N N . ASN B 1 392 ? 15.131 -3.887 -5.267 1.00 28.44 389 ASN B N 1
ATOM 6607 C CA . ASN B 1 392 ? 13.889 -4.616 -4.990 1.00 27.34 389 ASN B CA 1
ATOM 6608 C C . ASN B 1 392 ? 13.397 -5.344 -6.258 1.00 26.06 389 ASN B C 1
ATOM 6609 O O . ASN B 1 392 ? 13.130 -4.718 -7.284 1.00 25.18 389 ASN B O 1
ATOM 6614 N N . GLY B 1 393 ? 13.252 -6.666 -6.173 1.00 25.32 390 GLY B N 1
ATOM 6615 C CA . GLY B 1 393 ? 12.800 -7.458 -7.303 1.00 24.73 390 GLY B CA 1
ATOM 6616 C C . GLY B 1 393 ? 11.473 -7.037 -7.921 1.00 23.29 390 GLY B C 1
ATOM 6617 O O . GLY B 1 393 ? 11.316 -7.073 -9.140 1.00 23.02 390 GLY B O 1
ATOM 6618 N N . ARG B 1 394 ? 10.509 -6.661 -7.094 1.00 23.41 391 ARG B N 1
ATOM 6619 C CA . ARG B 1 394 ? 9.207 -6.228 -7.612 1.00 23.66 391 ARG B CA 1
ATOM 6620 C C . ARG B 1 394 ? 9.385 -4.942 -8.411 1.00 22.48 391 ARG B C 1
ATOM 6621 O O . ARG B 1 394 ? 8.805 -4.796 -9.474 1.00 22.19 391 ARG B O 1
ATOM 6629 N N . ALA B 1 395 ? 10.186 -4.014 -7.890 1.00 22.36 392 ALA B N 1
ATOM 6630 C CA . ALA B 1 395 ? 10.437 -2.749 -8.591 1.00 23.40 392 ALA B CA 1
ATOM 6631 C C . ALA B 1 395 ? 11.183 -2.975 -9.917 1.00 24.16 392 ALA B C 1
ATOM 6632 O O . ALA B 1 395 ? 10.908 -2.309 -10.919 1.00 23.83 392 ALA B O 1
ATOM 6634 N N . LEU B 1 396 ? 12.120 -3.916 -9.929 1.00 24.72 393 LEU B N 1
ATOM 6635 C CA . LEU B 1 396 ? 12.860 -4.195 -11.157 1.00 26.47 393 LEU B CA 1
ATOM 6636 C C . LEU B 1 396 ? 11.930 -4.794 -12.187 1.00 26.47 393 LEU B C 1
ATOM 6637 O O . LEU B 1 396 ? 11.957 -4.389 -13.356 1.00 26.05 393 LEU B O 1
ATOM 6642 N N . ALA B 1 397 ? 11.089 -5.736 -11.748 1.00 25.65 394 ALA B N 1
ATOM 6643 C CA . ALA B 1 397 ? 10.129 -6.366 -12.641 1.00 26.32 394 ALA B CA 1
ATOM 6644 C C . ALA B 1 397 ? 9.227 -5.301 -13.293 1.00 28.14 394 ALA B C 1
ATOM 6645 O O . ALA B 1 397 ? 8.951 -5.358 -14.504 1.00 29.01 394 ALA B O 1
ATOM 6647 N N . ALA B 1 398 ? 8.813 -4.318 -12.494 1.00 27.18 395 ALA B N 1
ATOM 6648 C CA . ALA B 1 398 ? 7.922 -3.235 -12.958 1.00 29.51 395 ALA B CA 1
ATOM 6649 C C . ALA B 1 398 ? 8.619 -2.068 -13.656 1.00 30.07 395 ALA B C 1
ATOM 6650 O O . ALA B 1 398 ? 7.940 -1.195 -14.188 1.00 30.17 395 ALA B O 1
ATOM 6652 N N . GLY B 1 399 ? 9.950 -2.041 -13.642 1.00 31.11 396 GLY B N 1
ATOM 6653 C CA . GLY B 1 399 ? 10.710 -0.908 -14.204 1.00 32.93 396 GLY B CA 1
ATOM 6654 C C . GLY B 1 399 ? 10.572 0.359 -13.347 1.00 36.29 396 GLY B C 1
ATOM 6655 O O . GLY B 1 399 ? 10.669 1.472 -13.864 1.00 38.65 396 GLY B O 1
ATOM 6656 N N . GLU B 1 400 ? 10.362 0.179 -12.039 1.00 35.11 397 GLU B N 1
ATOM 6657 C CA . GLU B 1 400 ? 10.151 1.283 -11.086 1.00 37.17 397 GLU B CA 1
ATOM 6658 C C . GLU B 1 400 ? 11.260 1.324 -10.026 1.00 37.76 397 GLU B C 1
ATOM 6659 O O . GLU B 1 400 ? 11.029 1.762 -8.882 1.00 39.13 397 GLU B O 1
ATOM 6665 N N . GLY B 1 401 ? 12.459 0.883 -10.395 1.00 34.98 398 GLY B N 1
ATOM 6666 C CA . GLY B 1 401 ? 13.558 0.773 -9.436 1.00 35.11 398 GLY B CA 1
ATOM 6667 C C . GLY B 1 401 ? 14.275 2.053 -9.063 1.00 33.62 398 GLY B C 1
ATOM 6668 O O . GLY B 1 401 ? 15.420 2.263 -9.468 1.00 34.18 398 GLY B O 1
ATOM 6669 N N . ALA B 1 402 ? 13.611 2.888 -8.273 1.00 31.87 399 ALA B N 1
ATOM 6670 C CA . ALA B 1 402 ? 14.174 4.162 -7.807 1.00 31.55 399 ALA B CA 1
ATOM 6671 C C . ALA B 1 402 ? 13.472 4.631 -6.536 1.00 29.38 399 ALA B C 1
ATOM 6672 O O . ALA B 1 402 ? 12.307 4.324 -6.310 1.00 30.82 399 ALA B O 1
ATOM 6674 N N . GLY B 1 403 ? 14.196 5.369 -5.705 1.00 27.71 400 GLY B N 1
ATOM 6675 C CA . GLY B 1 403 ? 13.656 5.884 -4.457 1.00 25.90 400 GLY B CA 1
ATOM 6676 C C . GLY B 1 403 ? 14.010 5.014 -3.263 1.00 25.58 400 GLY B C 1
ATOM 6677 O O . GLY B 1 403 ? 14.830 4.080 -3.368 1.00 23.94 400 GLY B O 1
ATOM 6678 N N . PHE B 1 404 ? 13.383 5.306 -2.122 1.00 24.36 401 PHE B N 1
ATOM 6679 C CA . PHE B 1 404 ? 13.683 4.568 -0.907 1.00 24.40 401 PHE B CA 1
ATOM 6680 C C . PHE B 1 404 ? 12.637 4.762 0.162 1.00 23.62 401 PHE B C 1
ATOM 6681 O O . PHE B 1 404 ? 11.759 5.621 0.033 1.00 22.02 401 PHE B O 1
ATOM 6689 N N . VAL B 1 405 ? 12.730 3.929 1.201 1.00 22.47 402 VAL B N 1
ATOM 6690 C CA . VAL B 1 405 ? 11.929 4.094 2.405 1.00 22.28 402 VAL B CA 1
ATOM 6691 C C . VAL B 1 405 ? 12.916 4.429 3.525 1.00 22.51 402 VAL B C 1
ATOM 6692 O O . VAL B 1 405 ? 13.882 3.695 3.738 1.00 22.60 402 VAL B O 1
ATOM 6696 N N . LYS B 1 406 ? 12.677 5.526 4.241 1.00 22.30 403 LYS B N 1
ATOM 6697 C CA . LYS B 1 406 ? 13.512 5.923 5.361 1.00 22.46 403 LYS B CA 1
ATOM 6698 C C . LYS B 1 406 ? 12.675 6.003 6.642 1.00 22.55 403 LYS B C 1
ATOM 6699 O O . LYS B 1 406 ? 11.620 6.630 6.659 1.00 22.13 403 LYS B O 1
ATOM 6705 N N . PHE B 1 407 ? 13.162 5.379 7.710 1.00 22.20 404 PHE B N 1
ATOM 6706 C CA . PHE B 1 407 ? 12.521 5.436 9.017 1.00 22.42 404 PHE B CA 1
ATOM 6707 C C . PHE B 1 407 ? 13.347 6.300 9.951 1.00 22.17 404 PHE B C 1
ATOM 6708 O O . PHE B 1 407 ? 14.567 6.343 9.846 1.00 22.30 404 PHE B O 1
ATOM 6716 N N . VAL B 1 408 ? 12.658 6.990 10.850 1.00 22.83 405 VAL B N 1
ATOM 6717 C CA . VAL B 1 408 ? 13.272 7.795 11.901 1.00 23.11 405 VAL B CA 1
ATOM 6718 C C . VAL B 1 408 ? 12.766 7.188 13.187 1.00 23.52 405 VAL B C 1
ATOM 6719 O O . VAL B 1 408 ? 11.558 6.944 13.328 1.00 22.59 405 VAL B O 1
ATOM 6723 N N . ALA B 1 409 ? 13.680 6.933 14.122 1.00 24.38 406 ALA B N 1
ATOM 6724 C CA . ALA B 1 409 ? 13.328 6.287 15.386 1.00 24.85 406 ALA B CA 1
ATOM 6725 C C . ALA B 1 409 ? 14.197 6.768 16.539 1.00 25.91 406 ALA B C 1
ATOM 6726 O O . ALA B 1 409 ? 15.263 7.354 16.327 1.00 26.21 406 ALA B O 1
ATOM 6728 N N . ASP B 1 410 ? 13.722 6.520 17.761 1.00 26.67 407 ASP B N 1
ATOM 6729 C CA . ASP B 1 410 ? 14.453 6.884 18.977 1.00 27.91 407 ASP B CA 1
ATOM 6730 C C . ASP B 1 410 ? 15.464 5.769 19.285 1.00 28.86 407 ASP B C 1
ATOM 6731 O O . ASP B 1 410 ? 15.099 4.589 19.382 1.00 29.37 407 ASP B O 1
ATOM 6736 N N . ALA B 1 411 ? 16.728 6.155 19.427 1.00 29.90 408 ALA B N 1
ATOM 6737 C CA . ALA B 1 411 ? 17.807 5.216 19.697 1.00 31.79 408 ALA B CA 1
ATOM 6738 C C . ALA B 1 411 ? 17.775 4.599 21.096 1.00 33.49 408 ALA B C 1
ATOM 6739 O O . ALA B 1 411 ? 18.329 3.517 21.290 1.00 36.22 408 ALA B O 1
ATOM 6741 N N . LYS B 1 412 ? 17.143 5.264 22.062 1.00 33.61 409 LYS B N 1
ATOM 6742 C CA . LYS B 1 412 ? 17.088 4.733 23.432 1.00 35.48 409 LYS B CA 1
ATOM 6743 C C . LYS B 1 412 ? 15.921 3.794 23.694 1.00 34.39 409 LYS B C 1
ATOM 6744 O O . LYS B 1 412 ? 16.078 2.783 24.375 1.00 36.53 409 LYS B O 1
ATOM 6750 N N . THR B 1 413 ? 14.752 4.136 23.168 1.00 32.39 410 THR B N 1
ATOM 6751 C CA . THR B 1 413 ? 13.544 3.362 23.405 1.00 31.73 410 THR B CA 1
ATOM 6752 C C . THR B 1 413 ? 13.125 2.473 22.240 1.00 29.71 410 THR B C 1
ATOM 6753 O O . THR B 1 413 ? 12.238 1.653 22.398 1.00 29.38 410 THR B O 1
ATOM 6757 N N . ASP B 1 414 ? 13.748 2.662 21.079 1.00 29.69 411 ASP B N 1
ATOM 6758 C CA . ASP B 1 414 ? 13.405 1.940 19.837 1.00 29.42 411 ASP B CA 1
ATOM 6759 C C . ASP B 1 414 ? 12.058 2.402 19.223 1.00 27.83 411 ASP B C 1
ATOM 6760 O O . ASP B 1 414 ? 11.587 1.824 18.241 1.00 25.83 411 ASP B O 1
ATOM 6765 N N . ARG B 1 415 ? 11.455 3.459 19.764 1.00 28.80 412 ARG B N 1
ATOM 6766 C CA . ARG B 1 415 ? 10.168 3.951 19.227 1.00 29.71 412 ARG B CA 1
ATOM 6767 C C . ARG B 1 415 ? 10.276 4.497 17.818 1.00 27.61 412 ARG B C 1
ATOM 6768 O O . ARG B 1 415 ? 11.145 5.322 17.525 1.00 25.84 412 ARG B O 1
ATOM 6776 N N . LEU B 1 416 ? 9.382 4.037 16.946 1.00 25.81 413 LEU B N 1
ATOM 6777 C CA . LEU B 1 416 ? 9.303 4.566 15.608 1.00 25.34 413 LEU B CA 1
ATOM 6778 C C . LEU B 1 416 ? 8.771 5.999 15.707 1.00 24.04 413 LEU B C 1
ATOM 6779 O O . LEU B 1 416 ? 7.797 6.239 16.416 1.00 24.29 413 LEU B O 1
ATOM 6784 N N . LEU B 1 417 ? 9.383 6.935 14.987 1.00 23.60 414 LEU B N 1
ATOM 6785 C CA . LEU B 1 417 ? 8.970 8.349 15.032 1.00 24.03 414 LEU B CA 1
ATOM 6786 C C . LEU B 1 417 ? 8.441 8.933 13.717 1.00 23.61 414 LEU B C 1
ATOM 6787 O O . LEU B 1 417 ? 7.610 9.850 13.733 1.00 23.95 414 LEU B O 1
ATOM 6792 N N . GLY B 1 418 ? 8.935 8.433 12.585 1.00 23.53 415 GLY B N 1
ATOM 6793 C CA . GLY B 1 418 ? 8.490 8.908 11.283 1.00 23.25 415 GLY B CA 1
ATOM 6794 C C . GLY B 1 418 ? 8.908 7.980 10.161 1.00 23.29 415 GLY B C 1
ATOM 6795 O O . GLY B 1 418 ? 9.783 7.125 10.344 1.00 23.32 415 GLY B O 1
ATOM 6796 N N . MET B 1 419 ? 8.264 8.154 9.005 1.00 23.55 416 MET B N 1
ATOM 6797 C CA . MET B 1 419 ? 8.521 7.368 7.804 1.00 22.93 416 MET B CA 1
ATOM 6798 C C . MET B 1 419 ? 8.473 8.317 6.621 1.00 22.89 416 MET B C 1
ATOM 6799 O O . MET B 1 419 ? 7.564 9.150 6.528 1.00 22.60 416 MET B O 1
ATOM 6804 N N . HIS B 1 420 ? 9.447 8.182 5.723 1.00 22.68 417 HIS B N 1
ATOM 6805 C CA . HIS B 1 420 ? 9.607 9.073 4.582 1.00 23.37 417 HIS B CA 1
ATOM 6806 C C . HIS B 1 420 ? 9.911 8.242 3.351 1.00 23.42 417 HIS B C 1
ATOM 6807 O O . HIS B 1 420 ? 10.940 7.572 3.291 1.00 23.68 417 HIS B O 1
ATOM 6814 N N . VAL B 1 421 ? 9.021 8.319 2.362 1.00 23.36 418 VAL B N 1
ATOM 6815 C CA . VAL B 1 421 ? 9.106 7.474 1.178 1.00 23.60 418 VAL B CA 1
ATOM 6816 C C . VAL B 1 421 ? 9.052 8.187 -0.162 1.00 23.31 418 VAL B C 1
ATOM 6817 O O . VAL B 1 421 ? 8.265 9.114 -0.359 1.00 22.82 418 VAL B O 1
ATOM 6821 N N . ILE B 1 422 ? 9.916 7.746 -1.072 1.00 23.15 419 ILE B N 1
ATOM 6822 C CA . ILE B 1 422 ? 9.858 8.137 -2.462 1.00 23.89 419 ILE B CA 1
ATOM 6823 C C . ILE B 1 422 ? 9.853 6.815 -3.218 1.00 24.16 419 ILE B C 1
ATOM 6824 O O . ILE B 1 422 ? 10.729 5.973 -2.986 1.00 23.75 419 ILE B O 1
ATOM 6829 N N . GLY B 1 423 ? 8.905 6.627 -4.121 1.00 23.60 420 GLY B N 1
ATOM 6830 C CA . GLY B 1 423 ? 8.907 5.416 -4.937 1.00 26.39 420 GLY B CA 1
ATOM 6831 C C . GLY B 1 423 ? 7.551 4.834 -5.265 1.00 27.68 420 GLY B C 1
ATOM 6832 O O . GLY B 1 423 ? 6.523 5.446 -4.991 1.00 27.42 420 GLY B O 1
ATOM 6833 N N . PRO B 1 424 ? 7.550 3.623 -5.848 1.00 29.25 421 PRO B N 1
ATOM 6834 C CA . PRO B 1 424 ? 6.294 3.001 -6.254 1.00 29.03 421 PRO B CA 1
ATOM 6835 C C . PRO B 1 424 ? 5.361 2.781 -5.068 1.00 28.60 421 PRO B C 1
ATOM 6836 O O . PRO B 1 424 ? 5.822 2.401 -3.990 1.00 28.22 421 PRO B O 1
ATOM 6840 N N . ALA B 1 425 ? 4.072 3.071 -5.269 1.00 27.51 422 ALA B N 1
ATOM 6841 C CA . ALA B 1 425 ? 3.041 2.883 -4.257 1.00 27.52 422 ALA B CA 1
ATOM 6842 C C . ALA B 1 425 ? 3.311 3.674 -2.985 1.00 27.20 422 ALA B C 1
ATOM 6843 O O . ALA B 1 425 ? 2.802 3.317 -1.920 1.00 25.77 422 ALA B O 1
ATOM 6845 N N . ALA B 1 426 ? 4.084 4.757 -3.088 1.00 25.83 423 ALA B N 1
ATOM 6846 C CA . ALA B 1 426 ? 4.426 5.521 -1.889 1.00 25.13 423 ALA B CA 1
ATOM 6847 C C . ALA B 1 426 ? 3.199 5.967 -1.093 1.00 25.09 423 ALA B C 1
ATOM 6848 O O . ALA B 1 426 ? 3.207 5.899 0.140 1.00 24.69 423 ALA B O 1
ATOM 6850 N N . SER B 1 427 ? 2.147 6.394 -1.791 1.00 25.55 424 SER B N 1
ATOM 6851 C CA . SER B 1 427 ? 0.952 6.902 -1.111 1.00 29.24 424 SER B CA 1
ATOM 6852 C C . SER B 1 427 ? 0.268 5.820 -0.301 1.00 30.37 424 SER B C 1
ATOM 6853 O O . SER B 1 427 ? -0.378 6.111 0.700 1.00 35.56 424 SER B O 1
ATOM 6856 N N . ASP B 1 428 ? 0.444 4.570 -0.713 1.00 29.59 425 ASP B N 1
ATOM 6857 C CA . ASP B 1 428 ? -0.169 3.451 -0.015 1.00 30.27 425 ASP B CA 1
ATOM 6858 C C . ASP B 1 428 ? 0.801 2.784 0.985 1.00 29.01 425 ASP B C 1
ATOM 6859 O O . ASP B 1 428 ? 0.378 2.352 2.055 1.00 31.69 425 ASP B O 1
ATOM 6864 N N . ILE B 1 429 ? 2.092 2.762 0.670 1.00 25.21 426 ILE B N 1
ATOM 6865 C CA . ILE B 1 429 ? 3.098 2.241 1.596 1.00 24.15 426 ILE B CA 1
ATOM 6866 C C . ILE B 1 429 ? 3.193 3.113 2.855 1.00 22.88 426 ILE B C 1
ATOM 6867 O O . ILE B 1 429 ? 3.400 2.602 3.947 1.00 21.33 426 ILE B O 1
ATOM 6872 N N . VAL B 1 430 ? 3.023 4.429 2.696 1.00 21.60 427 VAL B N 1
ATOM 6873 C CA . VAL B 1 430 ? 3.126 5.338 3.837 1.00 21.20 427 VAL B CA 1
ATOM 6874 C C . VAL B 1 430 ? 2.037 5.067 4.881 1.00 20.35 427 VAL B C 1
ATOM 6875 O O . VAL B 1 430 ? 2.221 5.385 6.060 1.00 18.99 427 VAL B O 1
ATOM 6879 N N . HIS B 1 431 ? 0.914 4.467 4.459 1.00 19.71 428 HIS B N 1
ATOM 6880 C CA . HIS B 1 431 ? -0.152 4.124 5.401 1.00 20.75 428 HIS B CA 1
ATOM 6881 C C . HIS B 1 431 ? 0.287 3.019 6.353 1.00 20.62 428 HIS B C 1
ATOM 6882 O O . HIS B 1 431 ? -0.213 2.931 7.465 1.00 21.06 428 HIS B O 1
ATOM 6889 N N . GLN B 1 432 ? 1.239 2.202 5.924 1.00 20.19 429 GLN B N 1
ATOM 6890 C CA . GLN B 1 432 ? 1.813 1.172 6.783 1.00 20.69 429 GLN B CA 1
ATOM 6891 C C . GLN B 1 432 ? 2.543 1.826 7.973 1.00 21.28 429 GLN B C 1
ATOM 6892 O O . GLN B 1 432 ? 2.381 1.413 9.124 1.00 21.59 429 GLN B O 1
ATOM 6898 N N . GLY B 1 433 ? 3.331 2.861 7.685 1.00 22.76 430 GLY B N 1
ATOM 6899 C CA . GLY B 1 433 ? 4.014 3.633 8.724 1.00 21.47 430 GLY B CA 1
ATOM 6900 C C . GLY B 1 433 ? 3.040 4.370 9.610 1.00 20.67 430 GLY B C 1
ATOM 6901 O O . GLY B 1 433 ? 3.236 4.446 10.822 1.00 21.09 430 GLY B O 1
ATOM 6902 N N . MET B 1 434 ? 1.992 4.927 9.013 1.00 20.11 431 MET B N 1
ATOM 6903 C CA . MET B 1 434 ? 0.973 5.633 9.769 1.00 20.92 431 MET B CA 1
ATOM 6904 C C . MET B 1 434 ? 0.330 4.704 10.798 1.00 20.18 431 MET B C 1
ATOM 6905 O O . MET B 1 434 ? 0.193 5.057 11.974 1.00 19.21 431 MET B O 1
ATOM 6910 N N . ILE B 1 435 ? -0.053 3.517 10.348 1.00 19.37 432 ILE B N 1
ATOM 6911 C CA . ILE B 1 435 ? -0.658 2.523 11.228 1.00 20.15 432 ILE B CA 1
ATOM 6912 C C . ILE B 1 435 ? 0.304 2.115 12.352 1.00 20.19 432 ILE B C 1
ATOM 6913 O O . ILE B 1 435 ? -0.094 2.044 13.518 1.00 20.74 432 ILE B O 1
ATOM 6918 N N . ALA B 1 436 ? 1.568 1.882 12.009 1.00 20.36 433 ALA B N 1
ATOM 6919 C CA . ALA B 1 436 ? 2.573 1.524 13.013 1.00 20.47 433 ALA B CA 1
ATOM 6920 C C . ALA B 1 436 ? 2.695 2.657 14.052 1.00 20.97 433 ALA B C 1
ATOM 6921 O O . ALA B 1 436 ? 2.709 2.401 15.252 1.00 21.18 433 ALA B O 1
ATOM 6923 N N . LEU B 1 437 ? 2.729 3.909 13.600 1.00 20.41 434 LEU B N 1
ATOM 6924 C CA . LEU B 1 437 ? 2.791 5.024 14.558 1.00 21.12 434 LEU B CA 1
ATOM 6925 C C . LEU B 1 437 ? 1.560 5.075 15.466 1.00 21.50 434 LEU B C 1
ATOM 6926 O O . LEU B 1 437 ? 1.696 5.298 16.666 1.00 21.04 434 LEU B O 1
ATOM 6931 N N . GLU B 1 438 ? 0.368 4.859 14.906 1.00 22.56 435 GLU B N 1
ATOM 6932 C CA . GLU B 1 438 ? -0.879 4.859 15.709 1.00 23.98 435 GLU B CA 1
ATOM 6933 C C . GLU B 1 438 ? -0.840 3.777 16.785 1.00 23.59 435 GLU B C 1
ATOM 6934 O O . GLU B 1 438 ? -1.420 3.954 17.870 1.00 23.07 435 GLU B O 1
ATOM 6940 N N . PHE B 1 439 ? -0.179 2.659 16.480 1.00 22.70 436 PHE B N 1
ATOM 6941 C CA . PHE B 1 439 ? -0.004 1.575 17.453 1.00 23.31 436 PHE B CA 1
ATOM 6942 C C . PHE B 1 439 ? 1.253 1.689 18.321 1.00 24.04 436 PHE B C 1
ATOM 6943 O O . PHE B 1 439 ? 1.634 0.729 18.978 1.00 24.51 436 PHE B O 1
ATOM 6951 N N . VAL B 1 440 ? 1.893 2.855 18.330 1.00 24.67 437 VAL B N 1
ATOM 6952 C CA . VAL B 1 440 ? 3.071 3.099 19.175 1.00 26.19 437 VAL B CA 1
ATOM 6953 C C . VAL B 1 440 ? 4.139 2.022 18.959 1.00 26.25 437 VAL B C 1
ATOM 6954 O O . VAL B 1 440 ? 4.746 1.507 19.896 1.00 26.86 437 VAL B O 1
ATOM 6958 N N . SER B 1 441 ? 4.342 1.693 17.697 1.00 24.26 438 SER B N 1
ATOM 6959 C CA . SER B 1 441 ? 5.276 0.670 17.306 1.00 24.20 438 SER B CA 1
ATOM 6960 C C . SER B 1 441 ? 6.719 1.014 17.605 1.00 23.90 438 SER B C 1
ATOM 6961 O O . SER B 1 441 ? 7.130 2.176 17.557 1.00 22.63 438 SER B O 1
ATOM 6964 N N . SER B 1 442 ? 7.476 -0.025 17.932 1.00 24.47 439 SER B N 1
ATOM 6965 C CA . SER B 1 442 ? 8.914 0.081 18.051 1.00 25.28 439 SER B CA 1
ATOM 6966 C C . SER B 1 442 ? 9.425 -0.305 16.658 1.00 25.50 439 SER B C 1
ATOM 6967 O O . SER B 1 442 ? 8.663 -0.803 15.809 1.00 24.85 439 SER B O 1
ATOM 6970 N N . VAL B 1 443 ? 10.704 -0.091 16.408 1.00 26.56 440 VAL B N 1
ATOM 6971 C CA . VAL B 1 443 ? 11.282 -0.544 15.148 1.00 27.30 440 VAL B CA 1
ATOM 6972 C C . VAL B 1 443 ? 11.279 -2.089 15.138 1.00 27.37 440 VAL B C 1
ATOM 6973 O O . VAL B 1 443 ? 11.032 -2.703 14.099 1.00 26.57 440 VAL B O 1
ATOM 6977 N N . GLU B 1 444 ? 11.518 -2.702 16.299 1.00 28.87 441 GLU B N 1
ATOM 6978 C CA . GLU B 1 444 ? 11.573 -4.175 16.396 1.00 31.52 441 GLU B CA 1
ATOM 6979 C C . GLU B 1 444 ? 10.251 -4.828 16.006 1.00 29.82 441 GLU B C 1
ATOM 6980 O O . GLU B 1 444 ? 10.251 -5.897 15.397 1.00 29.26 441 GLU B O 1
ATOM 6986 N N . ASP B 1 445 ? 9.133 -4.190 16.356 1.00 28.47 442 ASP B N 1
ATOM 6987 C CA . ASP B 1 445 ? 7.804 -4.706 15.999 1.00 28.39 442 ASP B CA 1
ATOM 6988 C C . ASP B 1 445 ? 7.714 -4.958 14.499 1.00 27.57 442 ASP B C 1
ATOM 6989 O O . ASP B 1 445 ? 7.263 -6.023 14.078 1.00 27.04 442 ASP B O 1
ATOM 6994 N N . LEU B 1 446 ? 8.159 -3.976 13.706 1.00 26.10 443 LEU B N 1
ATOM 6995 C CA . LEU B 1 446 ? 8.111 -4.084 12.244 1.00 25.89 443 LEU B CA 1
ATOM 6996 C C . LEU B 1 446 ? 9.099 -5.107 11.722 1.00 25.15 443 LEU B C 1
ATOM 6997 O O . LEU B 1 446 ? 8.805 -5.800 10.748 1.00 27.47 443 LEU B O 1
ATOM 7002 N N . GLN B 1 447 ? 10.260 -5.189 12.366 1.00 25.94 444 GLN B N 1
ATOM 7003 C CA . GLN B 1 447 ? 11.296 -6.158 12.008 1.00 26.63 444 GLN B CA 1
ATOM 7004 C C . GLN B 1 447 ? 10.799 -7.596 12.152 1.00 26.90 444 GLN B C 1
ATOM 7005 O O . GLN B 1 447 ? 11.157 -8.446 11.359 1.00 27.14 444 GLN B O 1
ATOM 7011 N N . LEU B 1 448 ? 9.948 -7.849 13.140 1.00 27.61 445 LEU B N 1
ATOM 7012 C CA . LEU B 1 448 ? 9.443 -9.196 13.394 1.00 30.40 445 LEU B CA 1
ATOM 7013 C C . LEU B 1 448 ? 8.268 -9.613 12.517 1.00 30.98 445 LEU B C 1
ATOM 7014 O O . LEU B 1 448 ? 7.786 -10.733 12.638 1.00 32.25 445 LEU B O 1
ATOM 7019 N N . MET B 1 449 ? 7.825 -8.738 11.616 1.00 29.56 446 MET B N 1
ATOM 7020 C CA . MET B 1 449 ? 6.676 -9.048 10.764 1.00 28.95 446 MET B CA 1
ATOM 7021 C C . MET B 1 449 ? 7.095 -9.624 9.436 1.00 28.02 446 MET B C 1
ATOM 7022 O O . MET B 1 449 ? 8.189 -9.347 8.954 1.00 28.03 446 MET B O 1
ATOM 7027 N N . THR B 1 450 ? 6.206 -10.434 8.863 1.00 26.81 447 THR B N 1
ATOM 7028 C CA . THR B 1 450 ? 6.414 -11.064 7.567 1.00 27.00 447 THR B CA 1
ATOM 7029 C C . THR B 1 450 ? 5.778 -10.218 6.460 1.00 26.20 447 THR B C 1
ATOM 7030 O O . THR B 1 450 ? 4.565 -10.133 6.361 1.00 26.32 447 THR B O 1
ATOM 7034 N N . PHE B 1 451 ? 6.614 -9.595 5.635 1.00 25.72 448 PHE B N 1
ATOM 7035 C CA . PHE B 1 451 ? 6.156 -8.839 4.496 1.00 24.55 448 PHE B CA 1
ATOM 7036 C C . PHE B 1 451 ? 6.192 -9.756 3.282 1.00 24.91 448 PHE B C 1
ATOM 7037 O O . PHE B 1 451 ? 7.045 -10.639 3.181 1.00 25.56 448 PHE B O 1
ATOM 7045 N N . GLY B 1 452 ? 5.243 -9.564 2.379 1.00 24.15 449 GLY B N 1
ATOM 7046 C CA . GLY B 1 452 ? 5.171 -10.373 1.190 1.00 25.12 449 GLY B CA 1
ATOM 7047 C C . GLY B 1 452 ? 6.324 -10.180 0.228 1.00 26.14 449 GLY B C 1
ATOM 7048 O O . GLY B 1 452 ? 6.891 -9.079 0.116 1.00 25.02 449 GLY B O 1
ATOM 7049 N N . HIS B 1 453 ? 6.649 -11.254 -0.484 1.00 25.44 450 HIS B N 1
ATOM 7050 C CA . HIS B 1 453 ? 7.733 -11.250 -1.465 1.00 26.57 450 HIS B CA 1
ATOM 7051 C C . HIS B 1 453 ? 7.236 -11.923 -2.748 1.00 25.92 450 HIS B C 1
ATOM 7052 O O . HIS B 1 453 ? 6.669 -13.006 -2.667 1.00 25.80 450 HIS B O 1
ATOM 7059 N N . PRO B 1 454 ? 7.395 -11.305 -3.921 1.00 25.45 451 PRO B N 1
ATOM 7060 C CA . PRO B 1 454 ? 8.000 -9.984 -4.133 1.00 24.84 451 PRO B CA 1
ATOM 7061 C C . PRO B 1 454 ? 6.969 -8.837 -4.110 1.00 22.82 451 PRO B C 1
ATOM 7062 O O . PRO B 1 454 ? 5.949 -8.910 -4.792 1.00 23.93 451 PRO B O 1
ATOM 7066 N N . THR B 1 455 ? 7.228 -7.802 -3.320 1.00 21.96 452 THR B N 1
ATOM 7067 C CA . THR B 1 455 ? 6.328 -6.645 -3.225 1.00 21.68 452 THR B CA 1
ATOM 7068 C C . THR B 1 455 ? 7.130 -5.377 -3.020 1.00 21.19 452 THR B C 1
ATOM 7069 O O . THR B 1 455 ? 8.284 -5.428 -2.581 1.00 22.20 452 THR B O 1
ATOM 7073 N N . PHE B 1 456 ? 6.531 -4.237 -3.349 1.00 21.10 453 PHE B N 1
ATOM 7074 C CA . PHE B 1 456 ? 7.190 -2.972 -3.070 1.00 21.96 453 PHE B CA 1
ATOM 7075 C C . PHE B 1 456 ? 7.277 -2.804 -1.546 1.00 21.79 453 PHE B C 1
ATOM 7076 O O . PHE B 1 456 ? 8.239 -2.230 -1.034 1.00 22.41 453 PHE B O 1
ATOM 7084 N N . SER B 1 457 ? 6.277 -3.326 -0.833 1.00 21.29 454 SER B N 1
ATOM 7085 C CA . SER B 1 457 ? 6.222 -3.181 0.618 1.00 23.42 454 SER B CA 1
ATOM 7086 C C . SER B 1 457 ? 7.387 -3.810 1.385 1.00 23.54 454 SER B C 1
ATOM 7087 O O . SER B 1 457 ? 7.719 -3.330 2.447 1.00 24.52 454 SER B O 1
ATOM 7090 N N . GLU B 1 458 ? 8.026 -4.845 0.857 1.00 24.92 455 GLU B N 1
ATOM 7091 C CA . GLU B 1 458 ? 9.131 -5.461 1.620 1.00 26.46 455 GLU B CA 1
ATOM 7092 C C . GLU B 1 458 ? 10.323 -4.518 1.806 1.00 25.72 455 GLU B C 1
ATOM 7093 O O . GLU B 1 458 ? 11.180 -4.766 2.639 1.00 23.94 455 GLU B O 1
ATOM 7099 N N . VAL B 1 459 ? 10.359 -3.432 1.041 1.00 23.58 456 VAL B N 1
ATOM 7100 C CA . VAL B 1 459 ? 11.382 -2.403 1.240 1.00 23.87 456 VAL B CA 1
ATOM 7101 C C . VAL B 1 459 ? 11.171 -1.776 2.624 1.00 24.15 456 VAL B C 1
ATOM 7102 O O . VAL B 1 459 ? 12.128 -1.345 3.259 1.00 25.72 456 VAL B O 1
ATOM 7106 N N . VAL B 1 460 ? 9.918 -1.730 3.088 1.00 23.40 457 VAL B N 1
ATOM 7107 C CA . VAL B 1 460 ? 9.602 -1.232 4.423 1.00 23.27 457 VAL B CA 1
ATOM 7108 C C . VAL B 1 460 ? 10.309 -2.096 5.461 1.00 23.01 457 VAL B C 1
ATOM 7109 O O . VAL B 1 460 ? 10.910 -1.585 6.409 1.00 20.56 457 VAL B O 1
ATOM 7113 N N . HIS B 1 461 ? 10.210 -3.410 5.291 1.00 22.57 458 HIS B N 1
ATOM 7114 C CA . HIS B 1 461 ? 10.855 -4.345 6.208 1.00 23.12 458 HIS B CA 1
ATOM 7115 C C . HIS B 1 461 ? 12.372 -4.175 6.202 1.00 23.22 458 HIS B C 1
ATOM 7116 O O . HIS B 1 461 ? 12.997 -4.125 7.261 1.00 21.18 458 HIS B O 1
ATOM 7123 N N . GLU B 1 462 ? 12.957 -4.085 5.005 1.00 22.91 459 GLU B N 1
ATOM 7124 C CA . GLU B 1 462 ? 14.400 -3.911 4.892 1.00 24.95 459 GLU B CA 1
ATOM 7125 C C . GLU B 1 462 ? 14.843 -2.604 5.569 1.00 22.13 459 GLU B C 1
ATOM 7126 O O . GLU B 1 462 ? 15.830 -2.594 6.282 1.00 21.51 459 GLU B O 1
ATOM 7132 N N . ALA B 1 463 ? 14.099 -1.517 5.379 1.00 20.67 460 ALA B N 1
ATOM 7133 C CA . ALA B 1 463 ? 14.455 -0.244 6.020 1.00 20.59 460 ALA B CA 1
ATOM 7134 C C . ALA B 1 463 ? 14.348 -0.343 7.557 1.00 20.77 460 ALA B C 1
ATOM 7135 O O . ALA B 1 463 ? 15.175 0.209 8.275 1.00 22.24 460 ALA B O 1
ATOM 7137 N N . ALA B 1 464 ? 13.357 -1.076 8.063 1.00 20.95 461 ALA B N 1
ATOM 7138 C CA . ALA B 1 464 ? 13.245 -1.275 9.521 1.00 20.94 461 ALA B CA 1
ATOM 7139 C C . ALA B 1 464 ? 14.465 -2.012 10.051 1.00 21.54 461 ALA B C 1
ATOM 7140 O O . ALA B 1 464 ? 14.984 -1.663 11.107 1.00 22.14 461 ALA B O 1
ATOM 7142 N N . LEU B 1 465 ? 14.915 -3.022 9.311 1.00 22.53 462 LEU B N 1
ATOM 7143 C CA . LEU B 1 465 ? 16.094 -3.798 9.682 1.00 23.82 462 LEU B CA 1
ATOM 7144 C C . LEU B 1 465 ? 17.354 -2.947 9.528 1.00 24.03 462 LEU B C 1
ATOM 7145 O O . LEU B 1 465 ? 18.298 -3.103 10.293 1.00 26.34 462 LEU B O 1
ATOM 7150 N N . ALA B 1 466 ? 17.355 -2.032 8.556 1.00 23.82 463 ALA B N 1
ATOM 7151 C CA . ALA B 1 466 ? 18.522 -1.160 8.341 1.00 24.64 463 ALA B CA 1
ATOM 7152 C C . ALA B 1 466 ? 18.710 -0.167 9.481 1.00 25.72 463 ALA B C 1
ATOM 7153 O O . ALA B 1 466 ? 19.825 0.315 9.689 1.00 25.14 463 ALA B O 1
ATOM 7155 N N . VAL B 1 467 ? 17.641 0.117 10.228 1.00 25.53 464 VAL B N 1
ATOM 7156 C CA . VAL B 1 467 ? 17.736 1.032 11.372 1.00 27.17 464 VAL B CA 1
ATOM 7157 C C . VAL B 1 467 ? 18.760 0.470 12.362 1.00 28.86 464 VAL B C 1
ATOM 7158 O O . VAL B 1 467 ? 19.520 1.216 12.960 1.00 29.78 464 VAL B O 1
ATOM 7162 N N . ASP B 1 468 ? 18.783 -0.851 12.510 1.00 29.92 465 ASP B N 1
ATOM 7163 C CA . ASP B 1 468 ? 19.728 -1.509 13.403 1.00 32.59 465 ASP B CA 1
ATOM 7164 C C . ASP B 1 468 ? 20.917 -2.107 12.636 1.00 32.58 465 ASP B C 1
ATOM 7165 O O . ASP B 1 468 ? 21.645 -2.942 13.171 1.00 33.06 465 ASP B O 1
ATOM 7170 N N . GLY B 1 469 ? 21.120 -1.656 11.393 1.00 30.07 466 GLY B N 1
ATOM 7171 C CA . GLY B 1 469 ? 22.228 -2.131 10.566 1.00 30.67 466 GLY B CA 1
ATOM 7172 C C . GLY B 1 469 ? 22.233 -3.620 10.263 1.00 30.89 466 GLY B C 1
ATOM 7173 O O . GLY B 1 469 ? 23.299 -4.234 10.210 1.00 29.98 466 GLY B O 1
ATOM 7174 N N . ARG B 1 470 ? 21.052 -4.203 10.042 1.00 29.91 467 ARG B N 1
ATOM 7175 C CA . ARG B 1 470 ? 20.983 -5.632 9.723 1.00 31.12 467 ARG B CA 1
ATOM 7176 C C . ARG B 1 470 ? 19.987 -6.014 8.619 1.00 29.07 467 ARG B C 1
ATOM 7177 O O . ARG B 1 470 ? 19.380 -7.084 8.655 1.00 29.46 467 ARG B O 1
ATOM 7185 N N . ALA B 1 471 ? 19.845 -5.149 7.622 1.00 28.28 468 ALA B N 1
ATOM 7186 C CA . ALA B 1 471 ? 19.018 -5.483 6.463 1.00 28.75 468 ALA B CA 1
ATOM 7187 C C . ALA B 1 471 ? 19.667 -6.695 5.816 1.00 29.59 468 ALA B C 1
ATOM 7188 O O . ALA B 1 471 ? 20.903 -6.760 5.689 1.00 29.67 468 ALA B O 1
ATOM 7190 N N . ILE B 1 472 ? 18.855 -7.673 5.442 1.00 29.25 469 ILE B N 1
ATOM 7191 C CA . ILE B 1 472 ? 19.375 -8.878 4.820 1.00 30.91 469 ILE B CA 1
ATOM 7192 C C . ILE B 1 472 ? 19.976 -8.582 3.445 1.00 30.74 469 ILE B C 1
ATOM 7193 O O . ILE B 1 472 ? 21.045 -9.088 3.129 1.00 29.57 469 ILE B O 1
ATOM 7198 N N . HIS B 1 473 ? 19.318 -7.728 2.657 1.00 32.57 470 HIS B N 1
ATOM 7199 C CA . HIS B 1 473 ? 19.776 -7.435 1.281 1.00 36.73 470 HIS B CA 1
ATOM 7200 C C . HIS B 1 473 ? 20.648 -6.184 1.087 1.00 38.93 470 HIS B C 1
ATOM 7201 O O . HIS B 1 473 ? 20.792 -5.714 -0.044 1.00 37.93 470 HIS B O 1
ATOM 7208 N N . ALA B 1 474 ? 21.232 -5.658 2.164 1.00 42.85 471 ALA B N 1
ATOM 7209 C CA . ALA B 1 474 ? 22.079 -4.464 2.072 1.00 45.76 471 ALA B CA 1
ATOM 7210 C C . ALA B 1 474 ? 23.520 -4.860 1.789 1.00 52.60 471 ALA B C 1
ATOM 7211 O O . ALA B 1 474 ? 24.098 -5.666 2.513 1.00 53.28 471 ALA B O 1
ATOM 7213 N N . ILE B 1 475 ? 24.093 -4.267 0.744 1.00 57.87 472 ILE B N 1
ATOM 7214 C CA . ILE B 1 475 ? 25.462 -4.555 0.337 1.00 63.55 472 ILE B CA 1
ATOM 7215 C C . ILE B 1 475 ? 26.458 -3.720 1.156 1.00 65.72 472 ILE B C 1
ATOM 7216 O O . ILE B 1 475 ? 26.836 -4.092 2.271 1.00 68.63 472 ILE B O 1
ATOM 7221 N N . PHE C 1 8 ? 19.992 17.351 33.391 1.00 37.51 5 PHE C N 1
ATOM 7222 C CA . PHE C 1 8 ? 18.725 16.565 33.338 1.00 36.18 5 PHE C CA 1
ATOM 7223 C C . PHE C 1 8 ? 17.890 16.962 32.135 1.00 37.08 5 PHE C C 1
ATOM 7224 O O . PHE C 1 8 ? 17.801 18.137 31.799 1.00 37.06 5 PHE C O 1
ATOM 7232 N N . ASP C 1 9 ? 17.282 15.966 31.499 1.00 38.20 6 ASP C N 1
ATOM 7233 C CA . ASP C 1 9 ? 16.373 16.179 30.374 1.00 40.69 6 ASP C CA 1
ATOM 7234 C C . ASP C 1 9 ? 14.987 16.576 30.902 1.00 36.07 6 ASP C C 1
ATOM 7235 O O . ASP C 1 9 ? 14.306 17.425 30.319 1.00 36.08 6 ASP C O 1
ATOM 7240 N N . LEU C 1 10 ? 14.582 15.933 31.997 1.00 32.78 7 LEU C N 1
ATOM 7241 C CA . LEU C 1 10 ? 13.282 16.178 32.643 1.00 30.22 7 LEU C CA 1
ATOM 7242 C C . LEU C 1 10 ? 13.442 16.410 34.134 1.00 27.20 7 LEU C C 1
ATOM 7243 O O . LEU C 1 10 ? 14.133 15.647 34.815 1.00 26.15 7 LEU C O 1
ATOM 7248 N N . VAL C 1 11 ? 12.794 17.454 34.638 1.00 25.31 8 VAL C N 1
ATOM 7249 C CA . VAL C 1 11 ? 12.737 17.705 36.076 1.00 24.84 8 VAL C CA 1
ATOM 7250 C C . VAL C 1 11 ? 11.268 17.587 36.494 1.00 23.35 8 VAL C C 1
ATOM 7251 O O . VAL C 1 11 ? 10.388 18.168 35.864 1.00 24.84 8 VAL C O 1
ATOM 7255 N N . VAL C 1 12 ? 10.999 16.812 37.534 1.00 22.56 9 VAL C N 1
ATOM 7256 C CA . VAL C 1 12 ? 9.650 16.688 38.070 1.00 22.13 9 VAL C CA 1
ATOM 7257 C C . VAL C 1 12 ? 9.639 17.407 39.430 1.00 22.41 9 VAL C C 1
ATOM 7258 O O . VAL C 1 12 ? 10.479 17.114 40.273 1.00 22.71 9 VAL C O 1
ATOM 7262 N N . ILE C 1 13 ? 8.731 18.357 39.625 1.00 21.69 10 ILE C N 1
ATOM 7263 C CA . ILE C 1 13 ? 8.618 19.053 40.919 1.00 21.68 10 ILE C CA 1
ATOM 7264 C C . ILE C 1 13 ? 7.458 18.414 41.672 1.00 21.18 10 ILE C C 1
ATOM 7265 O O . ILE C 1 13 ? 6.301 18.590 41.305 1.00 21.87 10 ILE C O 1
ATOM 7270 N N . GLY C 1 14 ? 7.799 17.655 42.701 1.00 21.08 11 GLY C N 1
ATOM 7271 C CA . GLY C 1 14 ? 6.835 16.924 43.528 1.00 21.44 11 GLY C CA 1
ATOM 7272 C C . GLY C 1 14 ? 7.158 15.447 43.449 1.00 21.58 11 GLY C C 1
ATOM 7273 O O . GLY C 1 14 ? 7.393 14.920 42.367 1.00 23.01 11 GLY C O 1
ATOM 7274 N N . GLY C 1 15 ? 7.149 14.780 44.595 1.00 21.31 12 GLY C N 1
ATOM 7275 C CA . GLY C 1 15 ? 7.454 13.363 44.682 1.00 21.57 12 GLY C CA 1
ATOM 7276 C C . GLY C 1 15 ? 6.324 12.509 45.208 1.00 21.70 12 GLY C C 1
ATOM 7277 O O . GLY C 1 15 ? 6.570 11.493 45.863 1.00 20.80 12 GLY C O 1
ATOM 7278 N N . GLY C 1 16 ? 5.085 12.945 44.965 1.00 21.57 13 GLY C N 1
ATOM 7279 C CA . GLY C 1 16 ? 3.895 12.146 45.317 1.00 21.75 13 GLY C CA 1
ATOM 7280 C C . GLY C 1 16 ? 3.651 11.140 44.187 1.00 21.84 13 GLY C C 1
ATOM 7281 O O . GLY C 1 16 ? 4.459 11.052 43.279 1.00 20.12 13 GLY C O 1
ATOM 7282 N N . PRO C 1 17 ? 2.521 10.406 44.227 1.00 21.18 14 PRO C N 1
ATOM 7283 C CA . PRO C 1 17 ? 2.185 9.396 43.209 1.00 22.54 14 PRO C CA 1
ATOM 7284 C C . PRO C 1 17 ? 2.293 9.906 41.794 1.00 22.79 14 PRO C C 1
ATOM 7285 O O . PRO C 1 17 ? 2.759 9.181 40.912 1.00 23.93 14 PRO C O 1
ATOM 7289 N N . GLY C 1 18 ? 1.850 11.142 41.562 1.00 22.02 15 GLY C N 1
ATOM 7290 C CA . GLY C 1 18 ? 1.957 11.694 40.233 1.00 21.56 15 GLY C CA 1
ATOM 7291 C C . GLY C 1 18 ? 3.409 11.880 39.812 1.00 21.66 15 GLY C C 1
ATOM 7292 O O . GLY C 1 18 ? 3.823 11.422 38.756 1.00 20.86 15 GLY C O 1
ATOM 7293 N N . GLY C 1 19 ? 4.166 12.591 40.638 1.00 21.18 16 GLY C N 1
ATOM 7294 C CA . GLY C 1 19 ? 5.553 12.873 40.354 1.00 21.79 16 GLY C CA 1
ATOM 7295 C C . GLY C 1 19 ? 6.468 11.668 40.274 1.00 22.30 16 GLY C C 1
ATOM 7296 O O . GLY C 1 19 ? 7.258 11.570 39.328 1.00 22.02 16 GLY C O 1
ATOM 7297 N N . TYR C 1 20 ? 6.369 10.733 41.223 1.00 23.00 17 TYR C N 1
ATOM 7298 C CA . TYR C 1 20 ? 7.300 9.605 41.171 1.00 25.19 17 TYR C CA 1
ATOM 7299 C C . TYR C 1 20 ? 7.000 8.669 40.009 1.00 25.91 17 TYR C C 1
ATOM 7300 O O . TYR C 1 20 ? 7.930 8.154 39.399 1.00 25.42 17 TYR C O 1
ATOM 7309 N N . GLU C 1 21 ? 5.723 8.494 39.673 1.00 25.79 18 GLU C N 1
ATOM 7310 C CA . GLU C 1 21 ? 5.343 7.668 38.518 1.00 28.05 18 GLU C CA 1
ATOM 7311 C C . GLU C 1 21 ? 5.783 8.326 37.202 1.00 25.99 18 GLU C C 1
ATOM 7312 O O . GLU C 1 21 ? 6.224 7.649 36.284 1.00 26.49 18 GLU C O 1
ATOM 7318 N N . ALA C 1 22 ? 5.670 9.648 37.120 1.00 24.18 19 ALA C N 1
ATOM 7319 C CA . ALA C 1 22 ? 6.135 10.353 35.952 1.00 23.02 19 ALA C CA 1
ATOM 7320 C C . ALA C 1 22 ? 7.647 10.189 35.846 1.00 22.56 19 ALA C C 1
ATOM 7321 O O . ALA C 1 22 ? 8.172 9.966 34.779 1.00 22.79 19 ALA C O 1
ATOM 7323 N N . ALA C 1 23 ? 8.343 10.296 36.973 1.00 22.62 20 ALA C N 1
ATOM 7324 C CA . ALA C 1 23 ? 9.796 10.158 36.999 1.00 23.52 20 ALA C CA 1
ATOM 7325 C C . ALA C 1 23 ? 10.220 8.751 36.552 1.00 24.81 20 ALA C C 1
ATOM 7326 O O . ALA C 1 23 ? 11.118 8.585 35.714 1.00 24.22 20 ALA C O 1
ATOM 7328 N N . ILE C 1 24 ? 9.561 7.743 37.098 1.00 24.87 21 ILE C N 1
ATOM 7329 C CA . ILE C 1 24 ? 9.900 6.362 36.747 1.00 26.42 21 ILE C CA 1
ATOM 7330 C C . ILE C 1 24 ? 9.683 6.084 35.256 1.00 26.95 21 ILE C C 1
ATOM 7331 O O . ILE C 1 24 ? 10.562 5.479 34.616 1.00 28.67 21 ILE C O 1
ATOM 7336 N N A ARG C 1 25 ? 8.548 6.519 34.697 0.60 26.06 22 ARG C N 1
ATOM 7337 N N B ARG C 1 25 ? 8.555 6.530 34.699 0.40 25.99 22 ARG C N 1
ATOM 7338 C CA A ARG C 1 25 ? 8.301 6.303 33.264 0.60 26.38 22 ARG C CA 1
ATOM 7339 C CA B ARG C 1 25 ? 8.278 6.301 33.277 0.40 26.09 22 ARG C CA 1
ATOM 7340 C C A ARG C 1 25 ? 9.338 7.033 32.418 0.60 26.19 22 ARG C C 1
ATOM 7341 C C B ARG C 1 25 ? 9.259 7.070 32.376 0.40 26.04 22 ARG C C 1
ATOM 7342 O O A ARG C 1 25 ? 9.804 6.498 31.410 0.60 26.86 22 ARG C O 1
ATOM 7343 O O B ARG C 1 25 ? 9.609 6.596 31.292 0.40 26.64 22 ARG C O 1
ATOM 7358 N N . ALA C 1 26 ? 9.687 8.250 32.822 1.00 24.63 23 ALA C N 1
ATOM 7359 C CA . ALA C 1 26 ? 10.665 9.043 32.087 1.00 25.54 23 ALA C CA 1
ATOM 7360 C C . ALA C 1 26 ? 12.023 8.326 32.115 1.00 27.11 23 ALA C C 1
ATOM 7361 O O . ALA C 1 26 ? 12.760 8.282 31.114 1.00 27.84 23 ALA C O 1
ATOM 7363 N N . ALA C 1 27 ? 12.327 7.739 33.260 1.00 27.56 24 ALA C N 1
ATOM 7364 C CA . ALA C 1 27 ? 13.557 6.974 33.426 1.00 29.18 24 ALA C CA 1
ATOM 7365 C C . ALA C 1 27 ? 13.546 5.754 32.499 1.00 31.04 24 ALA C C 1
ATOM 7366 O O . ALA C 1 27 ? 14.536 5.469 31.819 1.00 31.93 24 ALA C O 1
ATOM 7368 N N . GLN C 1 28 ? 12.413 5.054 32.453 1.00 31.75 25 GLN C N 1
ATOM 7369 C CA . GLN C 1 28 ? 12.262 3.873 31.586 1.00 32.87 25 GLN C CA 1
ATOM 7370 C C . GLN C 1 28 ? 12.383 4.247 30.103 1.00 32.48 25 GLN C C 1
ATOM 7371 O O . GLN C 1 28 ? 12.851 3.439 29.300 1.00 32.12 25 GLN C O 1
ATOM 7377 N N . LEU C 1 29 ? 11.975 5.466 29.737 1.00 32.32 26 LEU C N 1
ATOM 7378 C CA . LEU C 1 29 ? 12.092 5.925 28.339 1.00 33.69 26 LEU C CA 1
ATOM 7379 C C . LEU C 1 29 ? 13.433 6.614 28.016 1.00 35.78 26 LEU C C 1
ATOM 7380 O O . LEU C 1 29 ? 13.557 7.294 26.991 1.00 36.82 26 LEU C O 1
ATOM 7385 N N . GLY C 1 30 ? 14.422 6.447 28.901 1.00 36.56 27 GLY C N 1
ATOM 7386 C CA . GLY C 1 30 ? 15.777 6.957 28.679 1.00 36.76 27 GLY C CA 1
ATOM 7387 C C . GLY C 1 30 ? 16.113 8.399 29.028 1.00 37.28 27 GLY C C 1
ATOM 7388 O O . GLY C 1 30 ? 17.188 8.873 28.666 1.00 36.68 27 GLY C O 1
ATOM 7389 N N . PHE C 1 31 ? 15.224 9.105 29.725 1.00 37.04 28 PHE C N 1
ATOM 7390 C CA . PHE C 1 31 ? 15.522 10.493 30.103 1.00 38.05 28 PHE C CA 1
ATOM 7391 C C . PHE C 1 31 ? 16.470 10.535 31.318 1.00 36.35 28 PHE C C 1
ATOM 7392 O O . PHE C 1 31 ? 16.542 9.576 32.098 1.00 34.47 28 PHE C O 1
ATOM 7400 N N . LYS C 1 32 ? 17.221 11.632 31.430 1.00 34.60 29 LYS C N 1
ATOM 7401 C CA . LYS C 1 32 ? 18.019 11.930 32.622 1.00 35.97 29 LYS C CA 1
ATOM 7402 C C . LYS C 1 32 ? 17.025 12.679 33.495 1.00 31.24 29 LYS C C 1
ATOM 7403 O O . LYS C 1 32 ? 16.617 13.793 33.149 1.00 29.68 29 LYS C O 1
ATOM 7409 N N . VAL C 1 33 ? 16.628 12.082 34.608 1.00 29.02 30 VAL C N 1
ATOM 7410 C CA . VAL C 1 33 ? 15.557 12.656 35.433 1.00 27.25 30 VAL C CA 1
ATOM 7411 C C . VAL C 1 33 ? 15.941 13.075 36.857 1.00 26.35 30 VAL C C 1
ATOM 7412 O O . VAL C 1 33 ? 16.716 12.399 37.532 1.00 25.73 30 VAL C O 1
ATOM 7416 N N . ALA C 1 34 ? 15.383 14.205 37.288 1.00 25.19 31 ALA C N 1
ATOM 7417 C CA . ALA C 1 34 ? 15.475 14.644 38.677 1.00 25.07 31 ALA C CA 1
ATOM 7418 C C . ALA C 1 34 ? 14.048 14.779 39.205 1.00 24.47 31 ALA C C 1
ATOM 7419 O O . ALA C 1 34 ? 13.149 15.238 38.488 1.00 25.14 31 ALA C O 1
ATOM 7421 N N . CYS C 1 35 ? 13.842 14.373 40.449 1.00 23.04 32 CYS C N 1
ATOM 7422 C CA . CYS C 1 35 ? 12.557 14.516 41.116 1.00 23.67 32 CYS C CA 1
ATOM 7423 C C . CYS C 1 35 ? 12.840 15.367 42.347 1.00 22.51 32 CYS C C 1
ATOM 7424 O O . CYS C 1 35 ? 13.613 14.956 43.215 1.00 21.10 32 CYS C O 1
ATOM 7427 N N . ILE C 1 36 ? 12.290 16.576 42.384 1.00 21.60 33 ILE C N 1
ATOM 7428 C CA . ILE C 1 36 ? 12.465 17.467 43.538 1.00 22.15 33 ILE C CA 1
ATOM 7429 C C . ILE C 1 36 ? 11.280 17.269 44.511 1.00 22.08 33 ILE C C 1
ATOM 7430 O O . ILE C 1 36 ? 10.120 17.377 44.120 1.00 23.33 33 ILE C O 1
ATOM 7435 N N . GLU C 1 37 ? 11.584 16.998 45.771 1.00 21.37 34 GLU C N 1
ATOM 7436 C CA . GLU C 1 37 ? 10.561 16.764 46.785 1.00 21.77 34 GLU C CA 1
ATOM 7437 C C . GLU C 1 37 ? 11.088 17.296 48.095 1.00 21.92 34 GLU C C 1
ATOM 7438 O O . GLU C 1 37 ? 12.143 16.869 48.563 1.00 22.97 34 GLU C O 1
ATOM 7444 N N A LYS C 1 38 ? 10.309 18.189 48.699 0.50 22.92 35 LYS C N 1
ATOM 7445 N N B LYS C 1 38 ? 10.330 18.196 48.714 0.50 23.37 35 LYS C N 1
ATOM 7446 C CA A LYS C 1 38 ? 10.678 18.903 49.930 0.50 23.45 35 LYS C CA 1
ATOM 7447 C CA B LYS C 1 38 ? 10.751 18.867 49.956 0.50 24.15 35 LYS C CA 1
ATOM 7448 C C A LYS C 1 38 ? 10.270 18.277 51.273 0.50 23.43 35 LYS C C 1
ATOM 7449 C C B LYS C 1 38 ? 10.311 18.242 51.284 0.50 23.83 35 LYS C C 1
ATOM 7450 O O A LYS C 1 38 ? 10.733 18.730 52.330 0.50 23.86 35 LYS C O 1
ATOM 7451 O O B LYS C 1 38 ? 10.778 18.672 52.349 0.50 24.18 35 LYS C O 1
ATOM 7462 N N . ARG C 1 39 ? 9.414 17.260 51.251 1.00 23.46 36 ARG C N 1
ATOM 7463 C CA . ARG C 1 39 ? 8.908 16.674 52.512 1.00 23.40 36 ARG C CA 1
ATOM 7464 C C . ARG C 1 39 ? 9.974 16.093 53.452 1.00 23.48 36 ARG C C 1
ATOM 7465 O O . ARG C 1 39 ? 10.904 15.410 53.012 1.00 22.02 36 ARG C O 1
ATOM 7473 N N . ILE C 1 40 ? 9.809 16.416 54.738 1.00 22.28 37 ILE C N 1
ATOM 7474 C CA . ILE C 1 40 ? 10.605 15.869 55.814 1.00 24.93 37 ILE C CA 1
ATOM 7475 C C . ILE C 1 40 ? 9.537 15.433 56.817 1.00 25.28 37 ILE C C 1
ATOM 7476 O O . ILE C 1 40 ? 8.815 16.267 57.343 1.00 24.47 37 ILE C O 1
ATOM 7481 N N . HIS C 1 41 ? 9.419 14.125 57.031 1.00 25.11 38 HIS C N 1
ATOM 7482 C CA . HIS C 1 41 ? 8.393 13.530 57.894 1.00 28.63 38 HIS C CA 1
ATOM 7483 C C . HIS C 1 41 ? 9.105 12.964 59.124 1.00 31.05 38 HIS C C 1
ATOM 7484 O O . HIS C 1 41 ? 9.962 12.092 58.990 1.00 29.20 38 HIS C O 1
ATOM 7491 N N . ASN C 1 42 ? 8.781 13.480 60.310 1.00 32.44 39 ASN C N 1
ATOM 7492 C CA . ASN C 1 42 ? 9.425 13.039 61.552 1.00 34.14 39 ASN C CA 1
ATOM 7493 C C . ASN C 1 42 ? 10.954 12.982 61.420 1.00 31.95 39 ASN C C 1
ATOM 7494 O O . ASN C 1 42 ? 11.584 11.976 61.724 1.00 34.32 39 ASN C O 1
ATOM 7499 N N . GLY C 1 43 ? 11.532 14.071 60.924 1.00 28.88 40 GLY C N 1
ATOM 7500 C CA . GLY C 1 43 ? 12.971 14.187 60.771 1.00 27.28 40 GLY C CA 1
ATOM 7501 C C . GLY C 1 43 ? 13.606 13.503 59.575 1.00 26.12 40 GLY C C 1
ATOM 7502 O O . GLY C 1 43 ? 14.806 13.611 59.407 1.00 26.36 40 GLY C O 1
ATOM 7503 N N . LYS C 1 44 ? 12.815 12.838 58.731 1.00 27.41 41 LYS C N 1
ATOM 7504 C CA . LYS C 1 44 ? 13.330 12.142 57.550 1.00 28.26 41 LYS C CA 1
ATOM 7505 C C . LYS C 1 44 ? 12.761 12.609 56.217 1.00 26.80 41 LYS C C 1
ATOM 7506 O O . LYS C 1 44 ? 11.548 12.547 56.028 1.00 25.53 41 LYS C O 1
ATOM 7512 N N . PRO C 1 45 ? 13.632 13.035 55.269 1.00 25.12 42 PRO C N 1
ATOM 7513 C CA . PRO C 1 45 ? 13.121 13.349 53.936 1.00 23.98 42 PRO C CA 1
ATOM 7514 C C . PRO C 1 45 ? 12.350 12.135 53.435 1.00 23.62 42 PRO C C 1
ATOM 7515 O O . PRO C 1 45 ? 12.816 11.003 53.612 1.00 22.74 42 PRO C O 1
ATOM 7519 N N . SER C 1 46 ? 11.189 12.360 52.833 1.00 23.06 43 SER C N 1
ATOM 7520 C CA . SER C 1 46 ? 10.350 11.254 52.363 1.00 23.49 43 SER C CA 1
ATOM 7521 C C . SER C 1 46 ? 9.637 11.529 51.073 1.00 22.37 43 SER C C 1
ATOM 7522 O O . SER C 1 46 ? 9.058 12.586 50.899 1.00 22.08 43 SER C O 1
ATOM 7525 N N . LEU C 1 47 ? 9.648 10.543 50.190 1.00 22.79 44 LEU C N 1
ATOM 7526 C CA . LEU C 1 47 ? 8.883 10.585 48.957 1.00 21.90 44 LEU C CA 1
ATOM 7527 C C . LEU C 1 47 ? 7.508 10.018 49.303 1.00 21.49 44 LEU C C 1
ATOM 7528 O O . LEU C 1 47 ? 7.258 9.616 50.444 1.00 22.04 44 LEU C O 1
ATOM 7533 N N . GLY C 1 48 ? 6.617 9.993 48.329 1.00 21.42 45 GLY C N 1
ATOM 7534 C CA . GLY C 1 48 ? 5.292 9.411 48.517 1.00 20.86 45 GLY C CA 1
ATOM 7535 C C . GLY C 1 48 ? 4.156 10.397 48.588 1.00 20.17 45 GLY C C 1
ATOM 7536 O O . GLY C 1 48 ? 3.005 10.018 48.424 1.00 19.34 45 GLY C O 1
ATOM 7537 N N . GLY C 1 49 ? 4.470 11.665 48.848 1.00 20.14 46 GLY C N 1
ATOM 7538 C CA . GLY C 1 49 ? 3.470 12.694 48.855 1.00 19.95 46 GLY C CA 1
ATOM 7539 C C . GLY C 1 49 ? 2.417 12.560 49.937 1.00 19.96 46 GLY C C 1
ATOM 7540 O O . GLY C 1 49 ? 2.655 12.002 51.008 1.00 19.23 46 GLY C O 1
ATOM 7541 N N . THR C 1 50 ? 1.257 13.121 49.644 1.00 19.64 47 THR C N 1
ATOM 7542 C CA . THR C 1 50 ? 0.128 13.099 50.549 1.00 20.88 47 THR C CA 1
ATOM 7543 C C . THR C 1 50 ? -0.353 11.660 50.739 1.00 22.13 47 THR C C 1
ATOM 7544 O O . THR C 1 50 ? -0.621 11.221 51.860 1.00 22.80 47 THR C O 1
ATOM 7548 N N . CYS C 1 51 ? -0.415 10.937 49.629 1.00 23.08 48 CYS C N 1
ATOM 7549 C CA . CYS C 1 51 ? -0.873 9.555 49.596 1.00 24.76 48 CYS C CA 1
ATOM 7550 C C . CYS C 1 51 ? -0.181 8.631 50.608 1.00 23.88 48 CYS C C 1
ATOM 7551 O O . CYS C 1 51 ? -0.843 8.031 51.460 1.00 24.52 48 CYS C O 1
ATOM 7554 N N . LEU C 1 52 ? 1.138 8.508 50.532 1.00 24.79 49 LEU C N 1
ATOM 7555 C CA . LEU C 1 52 ? 1.871 7.644 51.480 1.00 25.26 49 LEU C CA 1
ATOM 7556 C C . LEU C 1 52 ? 2.096 8.238 52.878 1.00 23.67 49 LEU C C 1
ATOM 7557 O O . LEU C 1 52 ? 2.004 7.526 53.875 1.00 23.67 49 LEU C O 1
ATOM 7562 N N . ASN C 1 53 ? 2.355 9.541 52.967 1.00 21.65 50 ASN C N 1
ATOM 7563 C CA . ASN C 1 53 ? 2.737 10.143 54.254 1.00 21.75 50 ASN C CA 1
ATOM 7564 C C . ASN C 1 53 ? 1.653 10.610 55.188 1.00 22.56 50 ASN C C 1
ATOM 7565 O O . ASN C 1 53 ? 1.810 10.476 56.397 1.00 24.40 50 ASN C O 1
ATOM 7570 N N . VAL C 1 54 ? 0.558 11.139 54.660 1.00 23.06 51 VAL C N 1
ATOM 7571 C CA . VAL C 1 54 ? -0.505 11.688 55.525 1.00 24.14 51 VAL C CA 1
ATOM 7572 C C . VAL C 1 54 ? -1.904 11.460 54.965 1.00 24.99 51 VAL C C 1
ATOM 7573 O O . VAL C 1 54 ? -2.859 12.109 55.396 1.00 29.56 51 VAL C O 1
ATOM 7577 N N . GLY C 1 55 ? -2.033 10.542 54.016 1.00 24.63 52 GLY C N 1
ATOM 7578 C CA . GLY C 1 55 ? -3.299 10.348 53.327 1.00 26.56 52 GLY C CA 1
ATOM 7579 C C . GLY C 1 55 ? -3.805 8.935 53.222 1.00 26.37 52 GLY C C 1
ATOM 7580 O O . GLY C 1 55 ? -4.236 8.370 54.229 1.00 26.54 52 GLY C O 1
ATOM 7581 N N . CYS C 1 56 ? -3.752 8.384 52.003 1.00 27.07 53 CYS C N 1
ATOM 7582 C CA . CYS C 1 56 ? -4.297 7.061 51.695 1.00 29.42 53 CYS C CA 1
ATOM 7583 C C . CYS C 1 56 ? -3.830 5.986 52.634 1.00 26.68 53 CYS C C 1
ATOM 7584 O O . CYS C 1 56 ? -4.632 5.360 53.323 1.00 26.73 53 CYS C O 1
ATOM 7587 N N . ILE C 1 57 ? -2.528 5.774 52.657 1.00 23.96 54 ILE C N 1
ATOM 7588 C CA . ILE C 1 57 ? -1.968 4.667 53.436 1.00 23.67 54 ILE C CA 1
ATOM 7589 C C . ILE C 1 57 ? -2.286 4.722 54.930 1.00 21.47 54 ILE C C 1
ATOM 7590 O O . ILE C 1 57 ? -2.836 3.759 55.462 1.00 20.21 54 ILE C O 1
ATOM 7595 N N . PRO C 1 58 ? -1.961 5.831 55.606 1.00 20.49 55 PRO C N 1
ATOM 7596 C CA . PRO C 1 58 ? -2.285 5.880 57.032 1.00 21.36 55 PRO C CA 1
ATOM 7597 C C . PRO C 1 58 ? -3.766 5.734 57.330 1.00 20.94 55 PRO C C 1
ATOM 7598 O O . PRO C 1 58 ? -4.119 5.038 58.279 1.00 22.11 55 PRO C O 1
ATOM 7602 N N . SER C 1 59 ? -4.632 6.384 56.552 1.00 20.90 56 SER C N 1
ATOM 7603 C CA . SER C 1 59 ? -6.069 6.236 56.787 1.00 21.04 56 SER C CA 1
ATOM 7604 C C . SER C 1 59 ? -6.480 4.753 56.611 1.00 20.77 56 SER C C 1
ATOM 7605 O O . SER C 1 59 ? -7.246 4.214 57.406 1.00 18.25 56 SER C O 1
ATOM 7608 N N . LYS C 1 60 ? -5.962 4.103 55.575 1.00 21.47 57 LYS C N 1
ATOM 7609 C CA . LYS C 1 60 ? -6.254 2.673 55.371 1.00 21.99 57 LYS C CA 1
ATOM 7610 C C . LYS C 1 60 ? -5.762 1.814 56.528 1.00 19.94 57 LYS C C 1
ATOM 7611 O O . LYS C 1 60 ? -6.463 0.886 56.922 1.00 20.83 57 LYS C O 1
ATOM 7617 N N . ALA C 1 61 ? -4.605 2.135 57.104 1.00 18.94 58 ALA C N 1
ATOM 7618 C CA . ALA C 1 61 ? -4.101 1.344 58.244 1.00 19.06 58 ALA C CA 1
ATOM 7619 C C . ALA C 1 61 ? -5.013 1.514 59.465 1.00 18.22 58 ALA C C 1
ATOM 7620 O O . ALA C 1 61 ? -5.333 0.533 60.136 1.00 17.41 58 ALA C O 1
ATOM 7622 N N . LEU C 1 62 ? -5.452 2.744 59.727 1.00 17.13 59 LEU C N 1
ATOM 7623 C CA . LEU C 1 62 ? -6.345 2.993 60.858 1.00 18.12 59 LEU C CA 1
ATOM 7624 C C . LEU C 1 62 ? -7.722 2.406 60.634 1.00 17.87 59 LEU C C 1
ATOM 7625 O O . LEU C 1 62 ? -8.335 1.940 61.586 1.00 17.94 59 LEU C O 1
ATOM 7630 N N . LEU C 1 63 ? -8.220 2.457 59.391 1.00 18.11 60 LEU C N 1
ATOM 7631 C CA . LEU C 1 63 ? -9.516 1.843 59.065 1.00 18.21 60 LEU C CA 1
ATOM 7632 C C . LEU C 1 63 ? -9.486 0.323 59.317 1.00 18.84 60 LEU C C 1
ATOM 7633 O O . LEU C 1 63 ? -10.423 -0.231 59.874 1.00 16.95 60 LEU C O 1
ATOM 7638 N N . ASP C 1 64 ? -8.394 -0.333 58.947 1.00 19.38 61 ASP C N 1
ATOM 7639 C CA . ASP C 1 64 ? -8.283 -1.796 59.136 1.00 20.47 61 ASP C CA 1
ATOM 7640 C C . ASP C 1 64 ? -8.212 -2.200 60.599 1.00 19.05 61 ASP C C 1
ATOM 7641 O O . ASP C 1 64 ? -8.922 -3.115 61.043 1.00 18.55 61 ASP C O 1
ATOM 7646 N N . SER C 1 65 ? -7.361 -1.524 61.357 1.00 18.01 62 SER C N 1
ATOM 7647 C CA . SER C 1 65 ? -7.226 -1.841 62.775 1.00 18.01 62 SER C CA 1
ATOM 7648 C C . SER C 1 65 ? -8.520 -1.541 63.551 1.00 17.16 62 SER C C 1
ATOM 7649 O O . SER C 1 65 ? -8.956 -2.346 64.379 1.00 16.85 62 SER C O 1
ATOM 7652 N N . SER C 1 66 ? -9.139 -0.392 63.273 1.00 16.53 63 SER C N 1
ATOM 7653 C CA . SER C 1 66 ? -10.366 -0.026 63.955 1.00 16.41 63 SER C CA 1
ATOM 7654 C C . SER C 1 66 ? -11.506 -0.972 63.566 1.00 16.65 63 SER C C 1
ATOM 7655 O O . SER C 1 66 ? -12.366 -1.286 64.397 1.00 15.96 63 SER C O 1
ATOM 7658 N N . HIS C 1 67 ? -11.487 -1.458 62.318 1.00 17.05 64 HIS C N 1
ATOM 7659 C CA . HIS C 1 67 ? -12.488 -2.420 61.865 1.00 18.45 64 HIS C CA 1
ATOM 7660 C C . HIS C 1 67 ? -12.331 -3.725 62.642 1.00 19.37 64 HIS C C 1
ATOM 7661 O O . HIS C 1 67 ? -13.329 -4.343 63.045 1.00 19.97 64 HIS C O 1
ATOM 7668 N N . ARG C 1 68 ? -11.090 -4.135 62.870 1.00 19.39 65 ARG C N 1
ATOM 7669 C CA . ARG C 1 68 ? -10.842 -5.378 63.629 1.00 20.55 65 ARG C CA 1
ATOM 7670 C C . ARG C 1 68 ? -11.297 -5.228 65.070 1.00 19.60 65 ARG C C 1
ATOM 7671 O O . ARG C 1 68 ? -11.791 -6.163 65.652 1.00 18.10 65 ARG C O 1
ATOM 7679 N N . TYR C 1 69 ? -11.106 -4.043 65.649 1.00 18.90 66 TYR C N 1
ATOM 7680 C CA . TYR C 1 69 ? -11.576 -3.806 67.012 1.00 19.35 66 TYR C CA 1
ATOM 7681 C C . TYR C 1 69 ? -13.107 -3.905 67.089 1.00 20.07 66 TYR C C 1
ATOM 7682 O O . TYR C 1 69 ? -13.641 -4.624 67.931 1.00 19.87 66 TYR C O 1
ATOM 7691 N N . GLU C 1 70 ? -13.802 -3.203 66.194 1.00 21.32 67 GLU C N 1
ATOM 7692 C CA . GLU C 1 70 ? -15.262 -3.218 66.165 1.00 23.20 67 GLU C CA 1
ATOM 7693 C C . GLU C 1 70 ? -15.809 -4.622 65.928 1.00 22.96 67 GLU C C 1
ATOM 7694 O O . GLU C 1 70 ? -16.787 -5.021 66.570 1.00 22.03 67 GLU C O 1
ATOM 7700 N N . ASP C 1 71 ? -15.208 -5.350 64.996 1.00 23.69 68 ASP C N 1
ATOM 7701 C CA . ASP C 1 71 ? -15.620 -6.741 64.742 1.00 25.90 68 ASP C CA 1
ATOM 7702 C C . ASP C 1 71 ? -15.484 -7.618 65.949 1.00 24.40 68 ASP C C 1
ATOM 7703 O O . ASP C 1 71 ? -16.346 -8.463 66.198 1.00 22.49 68 ASP C O 1
ATOM 7708 N N . THR C 1 72 ? -14.382 -7.433 66.675 1.00 22.16 69 THR C N 1
ATOM 7709 C CA . THR C 1 72 ? -14.094 -8.238 67.832 1.00 21.68 69 THR C CA 1
ATOM 7710 C C . THR C 1 72 ? -15.087 -7.976 68.965 1.00 22.68 69 THR C C 1
ATOM 7711 O O . THR C 1 72 ? -15.530 -8.919 69.636 1.00 22.31 69 THR C O 1
ATOM 7715 N N . VAL C 1 73 ? -15.460 -6.719 69.177 1.00 21.90 70 VAL C N 1
ATOM 7716 C CA . VAL C 1 73 ? -16.413 -6.411 70.250 1.00 24.29 70 VAL C CA 1
ATOM 7717 C C . VAL C 1 73 ? -17.860 -6.772 69.890 1.00 25.64 70 VAL C C 1
ATOM 7718 O O . VAL C 1 73 ? -18.589 -7.310 70.721 1.00 27.64 70 VAL C O 1
ATOM 7722 N N . HIS C 1 74 ? -18.259 -6.501 68.647 1.00 25.21 71 HIS C N 1
ATOM 7723 C CA . HIS C 1 74 ? -19.667 -6.617 68.241 1.00 26.36 71 HIS C CA 1
ATOM 7724 C C . HIS C 1 74 ? -20.101 -7.707 67.264 1.00 26.80 71 HIS C C 1
ATOM 7725 O O . HIS C 1 74 ? -21.292 -7.922 67.117 1.00 28.01 71 HIS C O 1
ATOM 7732 N N . HIS C 1 75 ? -19.179 -8.400 66.607 1.00 25.97 72 HIS C N 1
ATOM 7733 C CA . HIS C 1 75 ? -19.587 -9.359 65.569 1.00 26.93 72 HIS C CA 1
ATOM 7734 C C . HIS C 1 75 ? -19.056 -10.775 65.728 1.00 27.32 72 HIS C C 1
ATOM 7735 O O . HIS C 1 75 ? -18.985 -11.532 64.749 1.00 28.90 72 HIS C O 1
ATOM 7742 N N . LEU C 1 76 ? -18.697 -11.137 66.955 1.00 25.78 73 LEU C N 1
ATOM 7743 C CA . LEU C 1 76 ? -18.226 -12.492 67.243 1.00 25.15 73 LEU C CA 1
ATOM 7744 C C . LEU C 1 76 ? -19.284 -13.324 67.943 1.00 26.52 73 LEU C C 1
ATOM 7745 O O . LEU C 1 76 ? -19.306 -14.557 67.785 1.00 26.00 73 LEU C O 1
ATOM 7750 N N . ALA C 1 77 ? -20.154 -12.677 68.715 1.00 26.70 74 ALA C N 1
ATOM 7751 C CA . ALA C 1 77 ? -21.159 -13.432 69.503 1.00 27.46 74 ALA C CA 1
ATOM 7752 C C . ALA C 1 77 ? -22.054 -14.372 68.692 1.00 27.77 74 ALA C C 1
ATOM 7753 O O . ALA C 1 77 ? -22.342 -15.493 69.142 1.00 26.86 74 ALA C O 1
ATOM 7755 N N . ASP C 1 78 ? -22.483 -13.939 67.507 1.00 28.53 75 ASP C N 1
ATOM 7756 C CA . ASP C 1 78 ? -23.349 -14.781 66.663 1.00 30.44 75 ASP C CA 1
ATOM 7757 C C . ASP C 1 78 ? -22.660 -16.076 66.219 1.00 27.47 75 ASP C C 1
ATOM 7758 O O . ASP C 1 78 ? -23.325 -17.053 65.907 1.00 26.38 75 ASP C O 1
ATOM 7763 N N . HIS C 1 79 ? -21.330 -16.070 66.221 1.00 25.00 76 HIS C N 1
ATOM 7764 C CA . HIS C 1 79 ? -20.539 -17.239 65.871 1.00 24.65 76 HIS C CA 1
ATOM 7765 C C . HIS C 1 79 ? -20.268 -18.128 67.081 1.00 24.87 76 HIS C C 1
ATOM 7766 O O . HIS C 1 79 ? -19.593 -19.153 66.953 1.00 26.24 76 HIS C O 1
ATOM 7773 N N . GLY C 1 80 ? -20.799 -17.764 68.248 1.00 24.84 77 GLY C N 1
ATOM 7774 C CA . GLY C 1 80 ? -20.546 -18.526 69.478 1.00 25.07 77 GLY C CA 1
ATOM 7775 C C . GLY C 1 80 ? -19.134 -18.311 70.028 1.00 24.72 77 GLY C C 1
ATOM 7776 O O . GLY C 1 80 ? -18.624 -19.131 70.770 1.00 24.47 77 GLY C O 1
ATOM 7777 N N . ILE C 1 81 ? -18.519 -17.191 69.661 1.00 23.94 78 ILE C N 1
ATOM 7778 C CA . ILE C 1 81 ? -17.152 -16.886 70.068 1.00 23.19 78 ILE C CA 1
ATOM 7779 C C . ILE C 1 81 ? -17.185 -15.803 71.115 1.00 24.39 78 ILE C C 1
ATOM 7780 O O . ILE C 1 81 ? -17.778 -14.734 70.892 1.00 24.05 78 ILE C O 1
ATOM 7785 N N . THR C 1 82 ? -16.560 -16.089 72.258 1.00 24.76 79 THR C N 1
ATOM 7786 C CA . THR C 1 82 ? -16.443 -15.116 73.366 1.00 26.47 79 THR C CA 1
ATOM 7787 C C . THR C 1 82 ? -14.981 -14.795 73.627 1.00 25.73 79 THR C C 1
ATOM 7788 O O . THR C 1 82 ? -14.112 -15.647 73.442 1.00 24.41 79 THR C O 1
ATOM 7792 N N . THR C 1 83 ? -14.717 -13.570 74.078 1.00 25.91 80 THR C N 1
ATOM 7793 C CA . THR C 1 83 ? -13.359 -13.086 74.278 1.00 27.08 80 THR C CA 1
ATOM 7794 C C . THR C 1 83 ? -13.023 -12.526 75.658 1.00 27.82 80 THR C C 1
ATOM 7795 O O . THR C 1 83 ? -11.860 -12.172 75.903 1.00 27.31 80 THR C O 1
ATOM 7799 N N . GLY C 1 84 ? -14.000 -12.405 76.552 1.00 27.97 81 GLY C N 1
ATOM 7800 C CA . GLY C 1 84 ? -13.708 -11.743 77.826 1.00 28.92 81 GLY C CA 1
ATOM 7801 C C . GLY C 1 84 ? -13.527 -10.262 77.504 1.00 29.65 81 GLY C C 1
ATOM 7802 O O . GLY C 1 84 ? -14.179 -9.756 76.588 1.00 27.70 81 GLY C O 1
ATOM 7803 N N . GLU C 1 85 ? -12.636 -9.557 78.201 1.00 32.06 82 GLU C N 1
ATOM 7804 C CA . GLU C 1 85 ? -12.493 -8.126 77.907 1.00 34.03 82 GLU C CA 1
ATOM 7805 C C . GLU C 1 85 ? -11.596 -7.837 76.695 1.00 32.20 82 GLU C C 1
ATOM 7806 O O . GLU C 1 85 ? -10.572 -8.485 76.503 1.00 33.36 82 GLU C O 1
ATOM 7812 N N . VAL C 1 86 ? -12.026 -6.868 75.884 1.00 28.90 83 VAL C N 1
ATOM 7813 C CA . VAL C 1 86 ? -11.329 -6.469 74.675 1.00 26.68 83 VAL C CA 1
ATOM 7814 C C . VAL C 1 86 ? -10.826 -5.041 74.868 1.00 26.71 83 VAL C C 1
ATOM 7815 O O . VAL C 1 86 ? -11.582 -4.168 75.304 1.00 26.73 83 VAL C O 1
ATOM 7819 N N . ASN C 1 87 ? -9.556 -4.813 74.551 1.00 25.22 84 ASN C N 1
ATOM 7820 C CA . ASN C 1 87 ? -8.952 -3.481 74.673 1.00 26.30 84 ASN C CA 1
ATOM 7821 C C . ASN C 1 87 ? -8.108 -3.191 73.469 1.00 24.60 84 ASN C C 1
ATOM 7822 O O . ASN C 1 87 ? -7.732 -4.103 72.731 1.00 22.71 84 ASN C O 1
ATOM 7827 N N . PHE C 1 88 ? -7.851 -1.907 73.244 1.00 23.00 85 PHE C N 1
ATOM 7828 C CA . PHE C 1 88 ? -6.922 -1.502 72.218 1.00 23.25 85 PHE C CA 1
ATOM 7829 C C . PHE C 1 88 ? -5.894 -0.608 72.885 1.00 22.76 85 PHE C C 1
ATOM 7830 O O . PHE C 1 88 ? -6.183 0.080 73.868 1.00 21.49 85 PHE C O 1
ATOM 7838 N N . ASP C 1 89 ? -4.686 -0.661 72.341 1.00 23.57 86 ASP C N 1
ATOM 7839 C CA . ASP C 1 89 ? -3.546 0.147 72.788 1.00 24.54 86 ASP C CA 1
ATOM 7840 C C . ASP C 1 89 ? -3.386 1.104 71.619 1.00 22.79 86 ASP C C 1
ATOM 7841 O O . ASP C 1 89 ? -2.833 0.735 70.590 1.00 21.35 86 ASP C O 1
ATOM 7846 N N . LEU C 1 90 ? -3.920 2.320 71.752 1.00 21.85 87 LEU C N 1
ATOM 7847 C CA . LEU C 1 90 ? -3.881 3.274 70.653 1.00 21.18 87 LEU C CA 1
ATOM 7848 C C . LEU C 1 90 ? -2.471 3.557 70.134 1.00 19.80 87 LEU C C 1
ATOM 7849 O O . LEU C 1 90 ? -2.234 3.571 68.917 1.00 19.04 87 LEU C O 1
ATOM 7854 N N . ALA C 1 91 ? -1.533 3.790 71.047 1.00 19.85 88 ALA C N 1
ATOM 7855 C CA . ALA C 1 91 ? -0.145 4.057 70.661 1.00 19.82 88 ALA C CA 1
ATOM 7856 C C . ALA C 1 91 ? 0.442 2.969 69.752 1.00 19.81 88 ALA C C 1
ATOM 7857 O O . ALA C 1 91 ? 1.215 3.266 68.815 1.00 19.91 88 ALA C O 1
ATOM 7859 N N . LYS C 1 92 ? 0.096 1.709 70.038 1.00 19.24 89 LYS C N 1
ATOM 7860 C CA . LYS C 1 92 ? 0.581 0.583 69.240 1.00 19.64 89 LYS C CA 1
ATOM 7861 C C . LYS C 1 92 ? -0.106 0.572 67.862 1.00 19.11 89 LYS C C 1
ATOM 7862 O O . LYS C 1 92 ? 0.529 0.342 66.827 1.00 19.47 89 LYS C O 1
ATOM 7868 N N . LEU C 1 93 ? -1.399 0.843 67.866 1.00 19.30 90 LEU C N 1
ATOM 7869 C CA . LEU C 1 93 ? -2.187 0.907 66.643 1.00 21.36 90 LEU C CA 1
ATOM 7870 C C . LEU C 1 93 ? -1.604 2.012 65.764 1.00 21.54 90 LEU C C 1
ATOM 7871 O O . LEU C 1 93 ? -1.347 1.790 64.577 1.00 21.13 90 LEU C O 1
ATOM 7876 N N . LEU C 1 94 ? -1.317 3.175 66.355 1.00 22.17 91 LEU C N 1
ATOM 7877 C CA . LEU C 1 94 ? -0.711 4.280 65.588 1.00 22.94 91 LEU C CA 1
ATOM 7878 C C . LEU C 1 94 ? 0.731 3.963 65.149 1.00 22.52 91 LEU C C 1
ATOM 7879 O O . LEU C 1 94 ? 1.133 4.317 64.036 1.00 21.60 91 LEU C O 1
ATOM 7884 N N . ALA C 1 95 ? 1.498 3.281 66.008 1.00 21.92 92 ALA C N 1
ATOM 7885 C CA . ALA C 1 95 ? 2.879 2.897 65.665 1.00 21.65 92 ALA C CA 1
ATOM 7886 C C . ALA C 1 95 ? 2.927 1.966 64.452 1.00 21.20 92 ALA C C 1
ATOM 7887 O O . ALA C 1 95 ? 3.829 2.087 63.627 1.00 20.78 92 ALA C O 1
ATOM 7889 N N . ARG C 1 96 ? 1.957 1.047 64.356 1.00 20.92 93 ARG C N 1
ATOM 7890 C CA . ARG C 1 96 ? 1.873 0.123 63.237 1.00 20.93 93 ARG C CA 1
ATOM 7891 C C . ARG C 1 96 ? 1.717 0.933 61.968 1.00 20.43 93 ARG C C 1
ATOM 7892 O O . ARG C 1 96 ? 2.420 0.686 60.968 1.00 19.92 93 ARG C O 1
ATOM 7900 N N . LYS C 1 97 ? 0.797 1.892 62.018 1.00 19.80 94 LYS C N 1
ATOM 7901 C CA . LYS C 1 97 ? 0.550 2.793 60.895 1.00 21.32 94 LYS C CA 1
ATOM 7902 C C . LYS C 1 97 ? 1.843 3.510 60.481 1.00 21.04 94 LYS C C 1
ATOM 7903 O O . LYS C 1 97 ? 2.180 3.512 59.294 1.00 20.26 94 LYS C O 1
ATOM 7909 N N . ASP C 1 98 ? 2.583 4.045 61.453 1.00 22.36 95 ASP C N 1
ATOM 7910 C CA . ASP C 1 98 ? 3.835 4.774 61.177 1.00 24.67 95 ASP C CA 1
ATOM 7911 C C . ASP C 1 98 ? 4.929 3.895 60.547 1.00 24.80 95 ASP C C 1
ATOM 7912 O O . ASP C 1 98 ? 5.699 4.351 59.693 1.00 24.40 95 ASP C O 1
ATOM 7917 N N . LYS C 1 99 ? 5.005 2.646 61.002 1.00 24.37 96 LYS C N 1
ATOM 7918 C CA . LYS C 1 99 ? 5.956 1.681 60.503 1.00 26.25 96 LYS C CA 1
ATOM 7919 C C . LYS C 1 99 ? 5.667 1.328 59.040 1.00 24.14 96 LYS C C 1
ATOM 7920 O O . LYS C 1 99 ? 6.589 1.234 58.221 1.00 24.73 96 LYS C O 1
ATOM 7926 N N . ILE C 1 100 ? 4.395 1.091 58.719 1.00 23.06 97 ILE C N 1
ATOM 7927 C CA . ILE C 1 100 ? 3.993 0.774 57.329 1.00 23.13 97 ILE C CA 1
ATOM 7928 C C . ILE C 1 100 ? 4.363 1.955 56.405 1.00 23.71 97 ILE C C 1
ATOM 7929 O O . ILE C 1 100 ? 4.932 1.758 55.316 1.00 23.99 97 ILE C O 1
ATOM 7934 N N . VAL C 1 101 ? 4.067 3.167 56.854 1.00 22.86 98 VAL C N 1
ATOM 7935 C CA . VAL C 1 101 ? 4.405 4.367 56.086 1.00 23.20 98 VAL C CA 1
ATOM 7936 C C . VAL C 1 101 ? 5.913 4.426 55.813 1.00 24.05 98 VAL C C 1
ATOM 7937 O O . VAL C 1 101 ? 6.331 4.633 54.664 1.00 24.98 98 VAL C O 1
ATOM 7941 N N A ASP C 1 102 ? 6.724 4.233 56.855 0.50 31.83 99 ASP C N 1
ATOM 7942 N N B ASP C 1 102 ? 6.723 4.224 56.853 0.50 31.03 99 ASP C N 1
ATOM 7943 C CA A ASP C 1 102 ? 8.189 4.254 56.708 0.50 32.52 99 ASP C CA 1
ATOM 7944 C CA B ASP C 1 102 ? 8.185 4.273 56.703 0.50 31.21 99 ASP C CA 1
ATOM 7945 C C A ASP C 1 102 ? 8.720 3.194 55.742 0.50 31.80 99 ASP C C 1
ATOM 7946 C C B ASP C 1 102 ? 8.721 3.197 55.744 0.50 31.06 99 ASP C C 1
ATOM 7947 O O A ASP C 1 102 ? 9.641 3.458 54.965 0.50 30.89 99 ASP C O 1
ATOM 7948 O O B ASP C 1 102 ? 9.647 3.457 54.972 0.50 30.25 99 ASP C O 1
ATOM 7957 N N . GLN C 1 103 ? 8.138 2.001 55.791 1.00 32.43 100 GLN C N 1
ATOM 7958 C CA . GLN C 1 103 ? 8.548 0.902 54.896 1.00 33.60 100 GLN C CA 1
ATOM 7959 C C . GLN C 1 103 ? 8.227 1.244 53.433 1.00 31.11 100 GLN C C 1
ATOM 7960 O O . GLN C 1 103 ? 9.049 1.054 52.546 1.00 30.12 100 GLN C O 1
ATOM 7966 N N . LEU C 1 104 ? 7.036 1.775 53.190 1.00 29.82 101 LEU C N 1
ATOM 7967 C CA . LEU C 1 104 ? 6.629 2.145 51.834 1.00 28.34 101 LEU C CA 1
ATOM 7968 C C . LEU C 1 104 ? 7.393 3.353 51.291 1.00 28.38 101 LEU C C 1
ATOM 7969 O O . LEU C 1 104 ? 7.761 3.366 50.107 1.00 26.43 101 LEU C O 1
ATOM 7974 N N . THR C 1 105 ? 7.621 4.370 52.124 1.00 27.91 102 THR C N 1
ATOM 7975 C CA . THR C 1 105 ? 8.357 5.551 51.651 1.00 28.56 102 THR C CA 1
ATOM 7976 C C . THR C 1 105 ? 9.805 5.175 51.343 1.00 28.32 102 THR C C 1
ATOM 7977 O O . THR C 1 105 ? 10.396 5.683 50.391 1.00 27.64 102 THR C O 1
ATOM 7981 N N . GLY C 1 106 ? 10.357 4.255 52.134 1.00 30.04 103 GLY C N 1
ATOM 7982 C CA . GLY C 1 106 ? 11.704 3.738 51.913 1.00 31.14 103 GLY C CA 1
ATOM 7983 C C . GLY C 1 106 ? 11.739 3.011 50.580 1.00 31.41 103 GLY C C 1
ATOM 7984 O O . GLY C 1 106 ? 12.680 3.168 49.807 1.00 31.47 103 GLY C O 1
ATOM 7985 N N . GLY C 1 107 ? 10.690 2.234 50.305 1.00 30.98 104 GLY C N 1
ATOM 7986 C CA . GLY C 1 107 ? 10.547 1.517 49.029 1.00 30.77 104 GLY C CA 1
ATOM 7987 C C . GLY C 1 107 ? 10.615 2.433 47.809 1.00 29.43 104 GLY C C 1
ATOM 7988 O O . GLY C 1 107 ? 11.330 2.133 46.839 1.00 28.60 104 GLY C O 1
ATOM 7989 N N . ILE C 1 108 ? 9.887 3.550 47.853 1.00 28.46 105 ILE C N 1
ATOM 7990 C CA . ILE C 1 108 ? 9.907 4.497 46.734 1.00 28.17 105 ILE C CA 1
ATOM 7991 C C . ILE C 1 108 ? 11.321 5.059 46.536 1.00 28.06 105 ILE C C 1
ATOM 7992 O O . ILE C 1 108 ? 11.776 5.217 45.398 1.00 27.46 105 ILE C O 1
ATOM 7997 N N . ASP C 1 109 ? 11.999 5.365 47.643 1.00 28.96 106 ASP C N 1
ATOM 7998 C CA . ASP C 1 109 ? 13.371 5.870 47.608 1.00 30.88 106 ASP C CA 1
ATOM 7999 C C . ASP C 1 109 ? 14.232 4.898 46.778 1.00 32.15 106 ASP C C 1
ATOM 8000 O O . ASP C 1 109 ? 14.844 5.300 45.778 1.00 30.73 106 ASP C O 1
ATOM 8005 N N . GLN C 1 110 ? 14.227 3.617 47.166 1.00 32.65 107 GLN C N 1
ATOM 8006 C CA . GLN C 1 110 ? 14.993 2.580 46.466 1.00 35.31 107 GLN C CA 1
ATOM 8007 C C . GLN C 1 110 ? 14.568 2.397 45.020 1.00 34.90 107 GLN C C 1
ATOM 8008 O O . GLN C 1 110 ? 15.398 2.115 44.159 1.00 33.20 107 GLN C O 1
ATOM 8014 N N . LEU C 1 111 ? 13.282 2.578 44.750 1.00 35.44 108 LEU C N 1
ATOM 8015 C CA . LEU C 1 111 ? 12.775 2.428 43.400 1.00 35.17 108 LEU C CA 1
ATOM 8016 C C . LEU C 1 111 ? 13.398 3.505 42.498 1.00 33.21 108 LEU C C 1
ATOM 8017 O O . LEU C 1 111 ? 13.850 3.196 41.402 1.00 31.54 108 LEU C O 1
ATOM 8022 N N . LEU C 1 112 ? 13.440 4.755 42.969 1.00 31.92 109 LEU C N 1
ATOM 8023 C CA . LEU C 1 112 ? 14.028 5.844 42.174 1.00 33.42 109 LEU C CA 1
ATOM 8024 C C . LEU C 1 112 ? 15.522 5.599 41.916 1.00 34.05 109 LEU C C 1
ATOM 8025 O O . LEU C 1 112 ? 15.995 5.788 40.798 1.00 35.01 109 LEU C O 1
ATOM 8030 N N . LYS C 1 113 ? 16.251 5.183 42.950 1.00 35.18 110 LYS C N 1
ATOM 8031 C CA . LYS C 1 113 ? 17.687 4.868 42.823 1.00 37.14 110 LYS C CA 1
ATOM 8032 C C . LYS C 1 113 ? 17.928 3.768 41.804 1.00 36.76 110 LYS C C 1
ATOM 8033 O O . LYS C 1 113 ? 18.844 3.860 40.990 1.00 37.62 110 LYS C O 1
ATOM 8039 N N . GLY C 1 114 ? 17.098 2.728 41.867 1.00 36.26 111 GLY C N 1
ATOM 8040 C CA . GLY C 1 114 ? 17.189 1.596 40.955 1.00 36.53 111 GLY C CA 1
ATOM 8041 C C . GLY C 1 114 ? 16.993 2.000 39.509 1.00 36.45 111 GLY C C 1
ATOM 8042 O O . GLY C 1 114 ? 17.567 1.382 38.609 1.00 37.48 111 GLY C O 1
ATOM 8043 N N . ASN C 1 115 ? 16.182 3.040 39.299 1.00 34.00 112 ASN C N 1
ATOM 8044 C CA . ASN C 1 115 ? 15.894 3.580 37.970 1.00 33.35 112 ASN C CA 1
ATOM 8045 C C . ASN C 1 115 ? 16.847 4.696 37.523 1.00 33.37 112 ASN C C 1
ATOM 8046 O O . ASN C 1 115 ? 16.677 5.241 36.441 1.00 34.76 112 ASN C O 1
ATOM 8051 N N . GLY C 1 116 ? 17.846 5.036 38.338 1.00 33.85 113 GLY C N 1
ATOM 8052 C CA . GLY C 1 116 ? 18.808 6.091 37.964 1.00 32.57 113 GLY C CA 1
ATOM 8053 C C . GLY C 1 116 ? 18.238 7.490 38.055 1.00 31.36 113 GLY C C 1
ATOM 8054 O O . GLY C 1 116 ? 18.691 8.405 37.362 1.00 32.59 113 GLY C O 1
ATOM 8055 N N . ILE C 1 117 ? 17.259 7.668 38.937 1.00 29.81 114 ILE C N 1
ATOM 8056 C CA . ILE C 1 117 ? 16.603 8.960 39.123 1.00 29.15 114 ILE C CA 1
ATOM 8057 C C . ILE C 1 117 ? 17.209 9.648 40.334 1.00 29.05 114 ILE C C 1
ATOM 8058 O O . ILE C 1 117 ? 17.416 9.016 41.357 1.00 27.95 114 ILE C O 1
ATOM 8063 N N . GLU C 1 118 ? 17.507 10.936 40.208 1.00 30.06 115 GLU C N 1
ATOM 8064 C CA . GLU C 1 118 ? 18.065 11.687 41.322 1.00 31.70 115 GLU C CA 1
ATOM 8065 C C . GLU C 1 118 ? 16.957 12.367 42.097 1.00 29.52 115 GLU C C 1
ATOM 8066 O O . GLU C 1 118 ? 16.168 13.139 41.541 1.00 28.55 115 GLU C O 1
ATOM 8072 N N . TRP C 1 119 ? 16.881 12.050 43.377 1.00 27.25 116 TRP C N 1
ATOM 8073 C CA . TRP C 1 119 ? 15.923 12.687 44.250 1.00 26.12 116 TRP C CA 1
ATOM 8074 C C . TRP C 1 119 ? 16.634 13.874 44.853 1.00 26.60 116 TRP C C 1
ATOM 8075 O O . TRP C 1 119 ? 17.588 13.718 45.622 1.00 27.70 116 TRP C O 1
ATOM 8086 N N . LEU C 1 120 ? 16.218 15.064 44.432 1.00 26.19 117 LEU C N 1
ATOM 8087 C CA . LEU C 1 120 ? 16.776 16.299 44.958 1.00 26.28 117 LEU C CA 1
ATOM 8088 C C . LEU C 1 120 ? 15.902 16.704 46.147 1.00 25.70 117 LEU C C 1
ATOM 8089 O O . LEU C 1 120 ? 14.724 17.007 45.991 1.00 23.72 117 LEU C O 1
ATOM 8094 N N . LYS C 1 121 ? 16.500 16.671 47.334 1.00 25.51 118 LYS C N 1
ATOM 8095 C CA . LYS C 1 121 ? 15.807 16.944 48.592 1.00 25.69 118 LYS C CA 1
ATOM 8096 C C . LYS C 1 121 ? 15.806 18.440 48.881 1.00 25.10 118 LYS C C 1
ATOM 8097 O O . LYS C 1 121 ? 16.788 19.008 49.345 1.00 25.29 118 LYS C O 1
ATOM 8103 N N . GLY C 1 122 ? 14.675 19.065 48.597 1.00 24.77 119 GLY C N 1
ATOM 8104 C CA . GLY C 1 122 ? 14.532 20.515 48.746 1.00 24.85 119 GLY C CA 1
ATOM 8105 C C . GLY C 1 122 ? 13.325 20.989 47.980 1.00 23.50 119 GLY C C 1
ATOM 8106 O O . GLY C 1 122 ? 12.458 20.195 47.663 1.00 23.76 119 GLY C O 1
ATOM 8107 N N A THR C 1 123 ? 13.276 22.285 47.672 0.50 24.72 120 THR C N 1
ATOM 8108 N N B THR C 1 123 ? 13.282 22.273 47.666 0.50 24.12 120 THR C N 1
ATOM 8109 C CA A THR C 1 123 ? 12.114 22.898 47.009 0.50 24.59 120 THR C CA 1
ATOM 8110 C CA B THR C 1 123 ? 12.155 22.842 46.951 0.50 23.58 120 THR C CA 1
ATOM 8111 C C A THR C 1 123 ? 12.419 23.422 45.602 0.50 24.87 120 THR C C 1
ATOM 8112 C C B THR C 1 123 ? 12.520 23.166 45.526 0.50 24.11 120 THR C C 1
ATOM 8113 O O A THR C 1 123 ? 13.425 24.124 45.394 0.50 25.43 120 THR C O 1
ATOM 8114 O O B THR C 1 123 ? 13.680 23.456 45.220 0.50 24.87 120 THR C O 1
ATOM 8121 N N . GLY C 1 124 ? 11.514 23.123 44.661 1.00 23.71 121 GLY C N 1
ATOM 8122 C CA . GLY C 1 124 ? 11.674 23.477 43.233 1.00 24.62 121 GLY C CA 1
ATOM 8123 C C . GLY C 1 124 ? 10.744 24.604 42.781 1.00 25.29 121 GLY C C 1
ATOM 8124 O O . GLY C 1 124 ? 9.612 24.688 43.244 1.00 25.66 121 GLY C O 1
ATOM 8125 N N . LYS C 1 125 ? 11.235 25.467 41.889 1.00 25.94 122 LYS C N 1
ATOM 8126 C CA . LYS C 1 125 ? 10.448 26.586 41.334 1.00 26.72 122 LYS C CA 1
ATOM 8127 C C . LYS C 1 125 ? 10.693 26.700 39.820 1.00 26.49 122 LYS C C 1
ATOM 8128 O O . LYS C 1 125 ? 11.854 26.748 39.368 1.00 26.56 122 LYS C O 1
ATOM 8134 N N . LEU C 1 126 ? 9.609 26.746 39.048 1.00 25.55 123 LEU C N 1
ATOM 8135 C CA . LEU C 1 126 ? 9.699 26.874 37.594 1.00 26.45 123 LEU C CA 1
ATOM 8136 C C . LEU C 1 126 ? 9.988 28.320 37.266 1.00 28.35 123 LEU C C 1
ATOM 8137 O O . LEU C 1 126 ? 9.181 29.186 37.570 1.00 28.06 123 LEU C O 1
ATOM 8142 N N . LEU C 1 127 ? 11.135 28.558 36.643 1.00 29.76 124 LEU C N 1
ATOM 8143 C CA . LEU C 1 127 ? 11.544 29.889 36.238 1.00 31.92 124 LEU C CA 1
ATOM 8144 C C . LEU C 1 127 ? 11.275 30.034 34.745 1.00 32.85 124 LEU C C 1
ATOM 8145 O O . LEU C 1 127 ? 10.878 29.072 34.078 1.00 32.14 124 LEU C O 1
ATOM 8150 N N . ALA C 1 128 ? 11.492 31.234 34.215 1.00 33.64 125 ALA C N 1
ATOM 8151 C CA . ALA C 1 128 ? 11.314 31.462 32.791 1.00 35.59 125 ALA C CA 1
ATOM 8152 C C . ALA C 1 128 ? 12.301 30.589 32.009 1.00 35.56 125 ALA C C 1
ATOM 8153 O O . ALA C 1 128 ? 13.365 30.240 32.524 1.00 35.37 125 ALA C O 1
ATOM 8155 N N . GLY C 1 129 ? 11.938 30.244 30.772 1.00 36.09 126 GLY C N 1
ATOM 8156 C CA . GLY C 1 129 ? 12.791 29.430 29.890 1.00 36.84 126 GLY C CA 1
ATOM 8157 C C . GLY C 1 129 ? 12.915 27.978 30.332 1.00 35.60 126 GLY C C 1
ATOM 8158 O O . GLY C 1 129 ? 13.888 27.305 30.000 1.00 35.56 126 GLY C O 1
ATOM 8159 N N . LYS C 1 130 ? 11.932 27.511 31.097 1.00 34.89 127 LYS C N 1
ATOM 8160 C CA . LYS C 1 130 ? 11.908 26.143 31.648 1.00 33.99 127 LYS C CA 1
ATOM 8161 C C . LYS C 1 130 ? 13.053 25.790 32.598 1.00 33.86 127 LYS C C 1
ATOM 8162 O O . LYS C 1 130 ? 13.303 24.606 32.874 1.00 33.85 127 LYS C O 1
ATOM 8168 N N . LYS C 1 131 ? 13.722 26.821 33.114 1.00 33.90 128 LYS C N 1
ATOM 8169 C CA . LYS C 1 131 ? 14.762 26.650 34.125 1.00 34.07 128 LYS C CA 1
ATOM 8170 C C . LYS C 1 131 ? 14.042 26.291 35.420 1.00 31.44 128 LYS C C 1
ATOM 8171 O O . LYS C 1 131 ? 12.897 26.715 35.633 1.00 29.13 128 LYS C O 1
ATOM 8177 N N . VAL C 1 132 ? 14.706 25.530 36.285 1.00 30.05 129 VAL C N 1
ATOM 8178 C CA . VAL C 1 132 ? 14.131 25.148 37.565 1.00 29.42 129 VAL C CA 1
ATOM 8179 C C . VAL C 1 132 ? 15.119 25.466 38.668 1.00 30.41 129 VAL C C 1
ATOM 8180 O O . VAL C 1 132 ? 16.286 25.042 38.620 1.00 32.19 129 VAL C O 1
ATOM 8184 N N . GLU C 1 133 ? 14.642 26.233 39.643 1.00 30.14 130 GLU C N 1
ATOM 8185 C CA . GLU C 1 133 ? 15.428 26.622 40.799 1.00 30.92 130 GLU C CA 1
ATOM 8186 C C . GLU C 1 133 ? 15.293 25.526 41.847 1.00 29.53 130 GLU C C 1
ATOM 8187 O O . GLU C 1 133 ? 14.179 25.233 42.287 1.00 28.55 130 GLU C O 1
ATOM 8193 N N . PHE C 1 134 ? 16.410 24.912 42.223 1.00 28.85 131 PHE C N 1
ATOM 8194 C CA . PHE C 1 134 ? 16.412 23.893 43.269 1.00 28.08 131 PHE C CA 1
ATOM 8195 C C . PHE C 1 134 ? 17.101 24.454 44.505 1.00 28.63 131 PHE C C 1
ATOM 8196 O O . PHE C 1 134 ? 18.285 24.804 44.456 1.00 29.78 131 PHE C O 1
ATOM 8204 N N . VAL C 1 135 ? 16.351 24.554 45.598 1.00 28.00 132 VAL C N 1
ATOM 8205 C CA . VAL C 1 135 ? 16.892 25.030 46.862 1.00 29.31 132 VAL C CA 1
ATOM 8206 C C . VAL C 1 135 ? 16.899 23.826 47.804 1.00 29.52 132 VAL C C 1
ATOM 8207 O O . VAL C 1 135 ? 15.846 23.430 48.307 1.00 29.51 132 VAL C O 1
ATOM 8211 N N . PRO C 1 136 ? 18.080 23.214 48.015 1.00 31.15 133 PRO C N 1
ATOM 8212 C CA . PRO C 1 136 ? 18.175 22.039 48.882 1.00 31.06 133 PRO C CA 1
ATOM 8213 C C . PRO C 1 136 ? 17.941 22.407 50.339 1.00 31.40 133 PRO C C 1
ATOM 8214 O O . PRO C 1 136 ? 18.038 23.589 50.695 1.00 30.58 133 PRO C O 1
ATOM 8218 N N . HIS C 1 137 ? 17.630 21.412 51.170 1.00 31.65 134 HIS C N 1
ATOM 8219 C CA . HIS C 1 137 ? 17.424 21.663 52.606 1.00 32.52 134 HIS C CA 1
ATOM 8220 C C . HIS C 1 137 ? 18.690 22.286 53.170 1.00 34.66 134 HIS C C 1
ATOM 8221 O O . HIS C 1 137 ? 18.631 23.211 53.968 1.00 35.54 134 HIS C O 1
ATOM 8228 N N . GLU C 1 138 ? 19.827 21.771 52.712 1.00 37.13 135 GLU C N 1
ATOM 8229 C CA . GLU C 1 138 ? 21.132 22.301 53.058 1.00 39.07 135 GLU C CA 1
ATOM 8230 C C . GLU C 1 138 ? 22.034 22.316 51.840 1.00 39.08 135 GLU C C 1
ATOM 8231 O O . GLU C 1 138 ? 22.127 21.329 51.113 1.00 36.94 135 GLU C O 1
ATOM 8237 N N . GLY C 1 139 ? 22.700 23.444 51.627 1.00 39.41 136 GLY C N 1
ATOM 8238 C CA . GLY C 1 139 ? 23.644 23.572 50.520 1.00 40.56 136 GLY C CA 1
ATOM 8239 C C . GLY C 1 139 ? 23.332 24.658 49.512 1.00 39.94 136 GLY C C 1
ATOM 8240 O O . GLY C 1 139 ? 22.409 25.457 49.685 1.00 39.12 136 GLY C O 1
ATOM 8241 N N . GLU C 1 140 ? 24.101 24.646 48.432 1.00 40.07 137 GLU C N 1
ATOM 8242 C CA . GLU C 1 140 ? 24.003 25.664 47.405 1.00 40.28 137 GLU C CA 1
ATOM 8243 C C . GLU C 1 140 ? 22.818 25.488 46.487 1.00 37.13 137 GLU C C 1
ATOM 8244 O O . GLU C 1 140 ? 22.532 24.377 46.028 1.00 34.06 137 GLU C O 1
ATOM 8250 N N . THR C 1 141 ? 22.130 26.601 46.239 1.00 35.54 138 THR C N 1
ATOM 8251 C CA . THR C 1 141 ? 21.021 26.631 45.321 1.00 35.42 138 THR C CA 1
ATOM 8252 C C . THR C 1 141 ? 21.537 26.278 43.923 1.00 35.91 138 THR C C 1
ATOM 8253 O O . THR C 1 141 ? 22.601 26.751 43.517 1.00 38.82 138 THR C O 1
ATOM 8257 N N . GLN C 1 142 ? 20.808 25.414 43.216 1.00 34.72 139 GLN C N 1
ATOM 8258 C CA . GLN C 1 142 ? 21.174 25.012 41.868 1.00 34.93 139 GLN C CA 1
ATOM 8259 C C . GLN C 1 142 ? 20.088 25.447 40.898 1.00 34.47 139 GLN C C 1
ATOM 8260 O O . GLN C 1 142 ? 18.890 25.410 41.220 1.00 32.72 139 GLN C O 1
ATOM 8266 N N . ILE C 1 143 ? 20.503 25.844 39.704 1.00 33.98 140 ILE C N 1
ATOM 8267 C CA . ILE C 1 143 ? 19.565 26.232 38.668 1.00 34.50 140 ILE C CA 1
ATOM 8268 C C . ILE C 1 143 ? 19.666 25.211 37.548 1.00 34.07 140 ILE C C 1
ATOM 8269 O O . ILE C 1 143 ? 20.668 25.155 36.836 1.00 35.46 140 ILE C O 1
ATOM 8274 N N . LEU C 1 144 ? 18.629 24.392 37.407 1.00 32.71 141 LEU C N 1
ATOM 8275 C CA . LEU C 1 144 ? 18.609 23.343 36.389 1.00 32.63 141 LEU C CA 1
ATOM 8276 C C . LEU C 1 144 ? 18.020 23.882 35.094 1.00 32.87 141 LEU C C 1
ATOM 8277 O O . LEU C 1 144 ? 17.193 24.795 35.121 1.00 32.24 141 LEU C O 1
ATOM 8282 N N . GLU C 1 145 ? 18.431 23.296 33.969 1.00 33.73 142 GLU C N 1
ATOM 8283 C CA . GLU C 1 145 ? 17.989 23.737 32.650 1.00 34.46 142 GLU C CA 1
ATOM 8284 C C . GLU C 1 145 ? 17.459 22.572 31.819 1.00 33.61 142 GLU C C 1
ATOM 8285 O O . GLU C 1 145 ? 18.008 22.265 30.759 1.00 34.02 142 GLU C O 1
ATOM 8291 N N . PRO C 1 146 ? 16.379 21.925 32.280 1.00 32.15 143 PRO C N 1
ATOM 8292 C CA . PRO C 1 146 ? 15.826 20.793 31.548 1.00 31.86 143 PRO C CA 1
ATOM 8293 C C . PRO C 1 146 ? 15.094 21.185 30.273 1.00 32.45 143 PRO C C 1
ATOM 8294 O O . PRO C 1 146 ? 14.783 22.353 30.061 1.00 31.36 143 PRO C O 1
ATOM 8298 N N . LYS C 1 147 ? 14.837 20.192 29.432 1.00 33.30 144 LYS C N 1
ATOM 8299 C CA . LYS C 1 147 ? 14.071 20.394 28.216 1.00 34.37 144 LYS C CA 1
ATOM 8300 C C . LYS C 1 147 ? 12.591 20.313 28.579 1.00 31.06 144 LYS C C 1
ATOM 8301 O O . LYS C 1 147 ? 11.753 20.979 27.961 1.00 30.76 144 LYS C O 1
ATOM 8307 N N . TYR C 1 148 ? 12.276 19.474 29.567 1.00 27.78 145 TYR C N 1
ATOM 8308 C CA . TYR C 1 148 ? 10.889 19.278 29.991 1.00 26.29 145 TYR C CA 1
ATOM 8309 C C . TYR C 1 148 ? 10.684 19.378 31.500 1.00 24.07 145 TYR C C 1
ATOM 8310 O O . TYR C 1 148 ? 11.556 19.016 32.273 1.00 23.48 145 TYR C O 1
ATOM 8319 N N . VAL C 1 149 ? 9.521 19.874 31.906 1.00 23.20 146 VAL C N 1
ATOM 8320 C CA . VAL C 1 149 ? 9.188 19.994 33.317 1.00 23.16 146 VAL C CA 1
ATOM 8321 C C . VAL C 1 149 ? 7.793 19.468 33.587 1.00 23.80 146 VAL C C 1
ATOM 8322 O O . VAL C 1 149 ? 6.849 19.768 32.842 1.00 25.30 146 VAL C O 1
ATOM 8326 N N . ILE C 1 150 ? 7.665 18.650 34.630 1.00 23.45 147 ILE C N 1
ATOM 8327 C CA . ILE C 1 150 ? 6.365 18.161 35.059 1.00 23.88 147 ILE C CA 1
ATOM 8328 C C . ILE C 1 150 ? 6.095 18.728 36.456 1.00 22.56 147 ILE C C 1
ATOM 8329 O O . ILE C 1 150 ? 6.867 18.509 37.380 1.00 22.39 147 ILE C O 1
ATOM 8334 N N . LEU C 1 151 ? 5.005 19.484 36.568 1.00 22.51 148 LEU C N 1
ATOM 8335 C CA . LEU C 1 151 ? 4.576 20.115 37.811 1.00 21.85 148 LEU C CA 1
ATOM 8336 C C . LEU C 1 151 ? 3.617 19.152 38.490 1.00 20.71 148 LEU C C 1
ATOM 8337 O O . LEU C 1 151 ? 2.591 18.833 37.917 1.00 20.22 148 LEU C O 1
ATOM 8342 N N . ALA C 1 152 ? 3.950 18.714 39.704 1.00 20.07 149 ALA C N 1
ATOM 8343 C CA . ALA C 1 152 ? 3.157 17.744 40.443 1.00 19.59 149 ALA C CA 1
ATOM 8344 C C . ALA C 1 152 ? 3.214 18.027 41.955 1.00 19.59 149 ALA C C 1
ATOM 8345 O O . ALA C 1 152 ? 3.491 17.118 42.776 1.00 18.68 149 ALA C O 1
ATOM 8347 N N . SER C 1 153 ? 2.925 19.280 42.296 1.00 18.88 150 SER C N 1
ATOM 8348 C CA . SER C 1 153 ? 2.993 19.788 43.662 1.00 19.26 150 SER C CA 1
ATOM 8349 C C . SER C 1 153 ? 1.799 19.425 44.561 1.00 19.78 150 SER C C 1
ATOM 8350 O O . SER C 1 153 ? 1.795 19.737 45.730 1.00 20.19 150 SER C O 1
ATOM 8353 N N . GLY C 1 154 ? 0.785 18.773 44.003 1.00 20.05 151 GLY C N 1
ATOM 8354 C CA . GLY C 1 154 ? -0.309 18.261 44.805 1.00 20.89 151 GLY C CA 1
ATOM 8355 C C . GLY C 1 154 ? -1.306 19.215 45.422 1.00 21.66 151 GLY C C 1
ATOM 8356 O O . GLY C 1 154 ? -1.644 20.256 44.837 1.00 22.08 151 GLY C O 1
ATOM 8357 N N . SER C 1 155 ? -1.756 18.835 46.624 1.00 21.65 152 SER C N 1
ATOM 8358 C CA . SER C 1 155 ? -2.785 19.529 47.378 1.00 22.75 152 SER C CA 1
ATOM 8359 C C . SER C 1 155 ? -2.497 19.671 48.873 1.00 22.27 152 SER C C 1
ATOM 8360 O O . SER C 1 155 ? -1.562 19.070 49.415 1.00 22.02 152 SER C O 1
ATOM 8363 N N . VAL C 1 156 ? -3.302 20.519 49.505 1.00 22.71 153 VAL C N 1
ATOM 8364 C CA . VAL C 1 156 ? -3.293 20.733 50.951 1.00 23.13 153 VAL C CA 1
ATOM 8365 C C . VAL C 1 156 ? -4.757 20.865 51.352 1.00 23.29 153 VAL C C 1
ATOM 8366 O O . VAL C 1 156 ? -5.609 21.021 50.496 1.00 23.46 153 VAL C O 1
ATOM 8370 N N . PRO C 1 157 ? -5.064 20.772 52.650 1.00 23.82 154 PRO C N 1
ATOM 8371 C CA . PRO C 1 157 ? -6.454 20.913 53.056 1.00 24.60 154 PRO C CA 1
ATOM 8372 C C . PRO C 1 157 ? -7.028 22.303 52.846 1.00 25.72 154 PRO C C 1
ATOM 8373 O O . PRO C 1 157 ? -6.310 23.285 52.966 1.00 25.48 154 PRO C O 1
ATOM 8377 N N . VAL C 1 158 ? -8.309 22.374 52.503 1.00 24.05 155 VAL C N 1
ATOM 8378 C CA . VAL C 1 158 ? -9.019 23.649 52.438 1.00 25.02 155 VAL C CA 1
ATOM 8379 C C . VAL C 1 158 ? -9.154 24.107 53.898 1.00 24.61 155 VAL C C 1
ATOM 8380 O O . VAL C 1 158 ? -9.441 23.294 54.764 1.00 23.23 155 VAL C O 1
ATOM 8384 N N . ASN C 1 159 ? -8.924 25.389 54.166 1.00 27.30 156 ASN C N 1
ATOM 8385 C CA . ASN C 1 159 ? -9.070 25.946 55.518 1.00 28.69 156 ASN C CA 1
ATOM 8386 C C . ASN C 1 159 ? -10.447 26.590 55.730 1.00 28.56 156 ASN C C 1
ATOM 8387 O O . ASN C 1 159 ? -11.040 27.099 54.796 1.00 29.81 156 ASN C O 1
ATOM 8392 N N . ILE C 1 160 ? -10.914 26.594 56.975 1.00 28.07 157 ILE C N 1
ATOM 8393 C CA . ILE C 1 160 ? -12.163 27.251 57.365 1.00 28.49 157 ILE C CA 1
ATOM 8394 C C . ILE C 1 160 ? -11.776 28.340 58.361 1.00 27.54 157 ILE C C 1
ATOM 8395 O O . ILE C 1 160 ? -11.383 28.037 59.498 1.00 25.16 157 ILE C O 1
ATOM 8400 N N . PRO C 1 161 ? -11.854 29.610 57.947 1.00 27.68 158 PRO C N 1
ATOM 8401 C CA . PRO C 1 161 ? -11.485 30.689 58.869 1.00 28.49 158 PRO C CA 1
ATOM 8402 C C . PRO C 1 161 ? -12.210 30.664 60.225 1.00 28.10 158 PRO C C 1
ATOM 8403 O O . PRO C 1 161 ? -11.611 30.965 61.244 1.00 28.52 158 PRO C O 1
ATOM 8407 N N . VAL C 1 162 ? -13.482 30.294 60.237 1.00 28.65 159 VAL C N 1
ATOM 8408 C CA . VAL C 1 162 ? -14.214 30.243 61.507 1.00 29.43 159 VAL C CA 1
ATOM 8409 C C . VAL C 1 162 ? -13.883 28.996 62.358 1.00 28.45 159 VAL C C 1
ATOM 8410 O O . VAL C 1 162 ? -14.313 28.911 63.509 1.00 29.02 159 VAL C O 1
ATOM 8414 N N . ALA C 1 163 ? -13.132 28.042 61.799 1.00 26.47 160 ALA C N 1
ATOM 8415 C CA . ALA C 1 163 ? -12.682 26.848 62.550 1.00 25.07 160 ALA C CA 1
ATOM 8416 C C . ALA C 1 163 ? -11.199 26.615 62.227 1.00 25.27 160 ALA C C 1
ATOM 8417 O O . ALA C 1 163 ? -10.851 25.649 61.508 1.00 25.11 160 ALA C O 1
ATOM 8419 N N . PRO C 1 164 ? -10.322 27.470 62.769 1.00 25.49 161 PRO C N 1
ATOM 8420 C CA . PRO C 1 164 ? -8.899 27.390 62.463 1.00 26.34 161 PRO C CA 1
ATOM 8421 C C . PRO C 1 164 ? -8.213 26.161 63.081 1.00 25.42 161 PRO C C 1
ATOM 8422 O O . PRO C 1 164 ? -8.459 25.811 64.236 1.00 23.26 161 PRO C O 1
ATOM 8426 N N . VAL C 1 165 ? -7.370 25.521 62.291 1.00 25.48 162 VAL C N 1
ATOM 8427 C CA . VAL C 1 165 ? -6.646 24.352 62.742 1.00 25.34 162 VAL C CA 1
ATOM 8428 C C . VAL C 1 165 ? -5.456 24.756 63.613 1.00 27.22 162 VAL C C 1
ATOM 8429 O O . VAL C 1 165 ? -4.658 25.588 63.211 1.00 28.22 162 VAL C O 1
ATOM 8433 N N . ASP C 1 166 ? -5.352 24.168 64.805 1.00 28.78 163 ASP C N 1
ATOM 8434 C CA . ASP C 1 166 ? -4.202 24.393 65.718 1.00 31.48 163 ASP C CA 1
ATOM 8435 C C . ASP C 1 166 ? -3.395 23.108 66.006 1.00 31.40 163 ASP C C 1
ATOM 8436 O O . ASP C 1 166 ? -2.513 23.105 66.852 1.00 32.00 163 ASP C O 1
ATOM 8441 N N . GLN C 1 167 ? -3.706 22.024 65.291 1.00 33.17 164 GLN C N 1
ATOM 8442 C CA . GLN C 1 167 ? -3.066 20.703 65.460 1.00 33.27 164 GLN C CA 1
ATOM 8443 C C . GLN C 1 167 ? -3.205 20.119 66.879 1.00 32.56 164 GLN C C 1
ATOM 8444 O O . GLN C 1 167 ? -2.455 19.222 67.254 1.00 31.25 164 GLN C O 1
ATOM 8450 N N . ASP C 1 168 ? -4.183 20.600 67.644 1.00 30.15 165 ASP C N 1
ATOM 8451 C CA . ASP C 1 168 ? -4.395 20.125 69.004 1.00 29.66 165 ASP C CA 1
ATOM 8452 C C . ASP C 1 168 ? -5.888 19.811 69.234 1.00 27.46 165 ASP C C 1
ATOM 8453 O O . ASP C 1 168 ? -6.281 18.653 69.155 1.00 26.62 165 ASP C O 1
ATOM 8458 N N . ILE C 1 169 ? -6.705 20.837 69.470 1.00 26.17 166 ILE C N 1
ATOM 8459 C CA . ILE C 1 169 ? -8.153 20.659 69.684 1.00 24.71 166 ILE C CA 1
ATOM 8460 C C . ILE C 1 169 ? -8.875 20.605 68.328 1.00 22.72 166 ILE C C 1
ATOM 8461 O O . ILE C 1 169 ? -9.789 19.794 68.129 1.00 21.77 166 ILE C O 1
ATOM 8466 N N . ILE C 1 170 ? -8.468 21.491 67.423 1.00 21.87 167 ILE C N 1
ATOM 8467 C CA . ILE C 1 170 ? -8.991 21.540 66.064 1.00 20.91 167 ILE C CA 1
ATOM 8468 C C . ILE C 1 170 ? -7.866 21.097 65.144 1.00 20.54 167 ILE C C 1
ATOM 8469 O O . ILE C 1 170 ? -6.824 21.773 65.045 1.00 20.66 167 ILE C O 1
ATOM 8474 N N . VAL C 1 171 ? -8.101 19.973 64.456 1.00 19.44 168 VAL C N 1
ATOM 8475 C CA . VAL C 1 171 ? -7.127 19.385 63.559 1.00 19.14 168 VAL C CA 1
ATOM 8476 C C . VAL C 1 171 ? -7.623 19.276 62.127 1.00 18.90 168 VAL C C 1
ATOM 8477 O O . VAL C 1 171 ? -8.811 19.416 61.852 1.00 17.64 168 VAL C O 1
ATOM 8481 N N . ASP C 1 172 ? -6.678 19.091 61.205 1.00 19.84 169 ASP C N 1
ATOM 8482 C CA . ASP C 1 172 ? -7.029 18.775 59.830 1.00 21.26 169 ASP C CA 1
ATOM 8483 C C . ASP C 1 172 ? -6.842 17.263 59.711 1.00 20.23 169 ASP C C 1
ATOM 8484 O O . ASP C 1 172 ? -6.654 16.602 60.736 1.00 18.40 169 ASP C O 1
ATOM 8489 N N . SER C 1 173 ? -6.867 16.723 58.490 1.00 20.77 170 SER C N 1
ATOM 8490 C CA . SER C 1 173 ? -6.746 15.264 58.301 1.00 21.32 170 SER C CA 1
ATOM 8491 C C . SER C 1 173 ? -5.446 14.668 58.848 1.00 22.62 170 SER C C 1
ATOM 8492 O O . SER C 1 173 ? -5.442 13.533 59.324 1.00 23.25 170 SER C O 1
ATOM 8495 N N . THR C 1 174 ? -4.357 15.428 58.805 1.00 24.22 171 THR C N 1
ATOM 8496 C CA . THR C 1 174 ? -3.077 14.960 59.336 1.00 26.02 171 THR C CA 1
ATOM 8497 C C . THR C 1 174 ? -3.169 14.736 60.855 1.00 25.23 171 THR C C 1
ATOM 8498 O O . THR C 1 174 ? -2.835 13.655 61.355 1.00 24.78 171 THR C O 1
ATOM 8502 N N . GLY C 1 175 ? -3.632 15.747 61.579 1.00 24.73 172 GLY C N 1
ATOM 8503 C CA . GLY C 1 175 ? -3.823 15.622 63.035 1.00 23.73 172 GLY C CA 1
ATOM 8504 C C . GLY C 1 175 ? -4.829 14.530 63.405 1.00 22.05 172 GLY C C 1
ATOM 8505 O O . GLY C 1 175 ? -4.688 13.876 64.444 1.00 21.16 172 GLY C O 1
ATOM 8506 N N . ALA C 1 176 ? -5.837 14.326 62.557 1.00 20.38 173 ALA C N 1
ATOM 8507 C CA . ALA C 1 176 ? -6.869 13.302 62.804 1.00 19.73 173 ALA C CA 1
ATOM 8508 C C . ALA C 1 176 ? -6.333 11.885 62.740 1.00 20.51 173 ALA C C 1
ATOM 8509 O O . ALA C 1 176 ? -6.963 10.960 63.237 1.00 21.28 173 ALA C O 1
ATOM 8511 N N . LEU C 1 177 ? -5.178 11.705 62.122 1.00 20.83 174 LEU C N 1
ATOM 8512 C CA . LEU C 1 177 ? -4.573 10.380 62.052 1.00 22.33 174 LEU C CA 1
ATOM 8513 C C . LEU C 1 177 ? -3.600 10.137 63.196 1.00 23.00 174 LEU C C 1
ATOM 8514 O O . LEU C 1 177 ? -2.960 9.080 63.249 1.00 23.24 174 LEU C O 1
ATOM 8519 N N . ASN C 1 178 ? -3.523 11.086 64.135 1.00 23.08 175 ASN C N 1
ATOM 8520 C CA . ASN C 1 178 ? -2.549 11.041 65.199 1.00 24.56 175 ASN C CA 1
ATOM 8521 C C . ASN C 1 178 ? -3.070 11.404 66.580 1.00 23.98 175 ASN C C 1
ATOM 8522 O O . ASN C 1 178 ? -2.265 11.670 67.471 1.00 25.75 175 ASN C O 1
ATOM 8527 N N . PHE C 1 179 ? -4.387 11.410 66.797 1.00 24.42 176 PHE C N 1
ATOM 8528 C CA . PHE C 1 179 ? -4.877 11.739 68.160 1.00 23.77 176 PHE C CA 1
ATOM 8529 C C . PHE C 1 179 ? -4.177 10.834 69.177 1.00 25.30 176 PHE C C 1
ATOM 8530 O O . PHE C 1 179 ? -4.123 9.623 68.984 1.00 25.68 176 PHE C O 1
ATOM 8538 N N . PRO C 1 180 ? -3.687 11.405 70.281 1.00 27.14 177 PRO C N 1
ATOM 8539 C CA . PRO C 1 180 ? -3.029 10.578 71.300 1.00 28.78 177 PRO C CA 1
ATOM 8540 C C . PRO C 1 180 ? -3.999 9.768 72.164 1.00 28.73 177 PRO C C 1
ATOM 8541 O O . PRO C 1 180 ? -3.573 8.835 72.850 1.00 28.05 177 PRO C O 1
ATOM 8545 N N . GLU C 1 181 ? -5.276 10.155 72.154 1.00 26.80 178 GLU C N 1
ATOM 8546 C CA . GLU C 1 181 ? -6.328 9.458 72.888 1.00 28.45 178 GLU C CA 1
ATOM 8547 C C . GLU C 1 181 ? -7.580 9.537 72.046 1.00 24.64 178 GLU C C 1
ATOM 8548 O O . GLU C 1 181 ? -7.754 10.491 71.285 1.00 22.50 178 GLU C O 1
ATOM 8554 N N . VAL C 1 182 ? -8.472 8.571 72.214 1.00 23.09 179 VAL C N 1
ATOM 8555 C CA . VAL C 1 182 ? -9.752 8.594 71.508 1.00 22.89 179 VAL C CA 1
ATOM 8556 C C . VAL C 1 182 ? -10.630 9.692 72.096 1.00 22.96 179 VAL C C 1
ATOM 8557 O O . VAL C 1 182 ? -10.926 9.670 73.289 1.00 23.18 179 VAL C O 1
ATOM 8561 N N . PRO C 1 183 ? -11.034 10.675 71.274 1.00 22.11 180 PRO C N 1
ATOM 8562 C CA . PRO C 1 183 ? -11.869 11.729 71.844 1.00 22.12 180 PRO C CA 1
ATOM 8563 C C . PRO C 1 183 ? -13.240 11.186 72.226 1.00 22.48 180 PRO C C 1
ATOM 8564 O O . PRO C 1 183 ? -13.801 10.414 71.476 1.00 21.75 180 PRO C O 1
ATOM 8568 N N . LYS C 1 184 ? -13.769 11.543 73.393 1.00 23.50 181 LYS C N 1
ATOM 8569 C CA . LYS C 1 184 ? -15.096 11.039 73.767 1.00 24.73 181 LYS C CA 1
ATOM 8570 C C . LYS C 1 184 ? -16.171 11.575 72.845 1.00 23.77 181 LYS C C 1
ATOM 8571 O O . LYS C 1 184 ? -17.095 10.848 72.479 1.00 22.65 181 LYS C O 1
ATOM 8577 N N . ARG C 1 185 ? -16.045 12.850 72.475 1.00 23.29 182 ARG C N 1
ATOM 8578 C CA . ARG C 1 185 ? -16.977 13.515 71.560 1.00 22.85 182 ARG C CA 1
ATOM 8579 C C . ARG C 1 185 ? -16.154 14.129 70.415 1.00 21.31 182 ARG C C 1
ATOM 8580 O O . ARG C 1 185 ? -15.246 14.923 70.667 1.00 20.32 182 ARG C O 1
ATOM 8588 N N . LEU C 1 186 ? -16.475 13.752 69.176 1.00 19.65 183 LEU C N 1
ATOM 8589 C CA . LEU C 1 186 ? -15.739 14.205 68.002 1.00 19.16 183 LEU C CA 1
ATOM 8590 C C . LEU C 1 186 ? -16.654 14.847 66.968 1.00 18.84 183 LEU C C 1
ATOM 8591 O O . LEU C 1 186 ? -17.658 14.263 66.554 1.00 18.14 183 LEU C O 1
ATOM 8596 N N . GLY C 1 187 ? -16.291 16.054 66.540 1.00 18.17 184 GLY C N 1
ATOM 8597 C CA . GLY C 1 187 ? -17.004 16.737 65.481 1.00 18.47 184 GLY C CA 1
ATOM 8598 C C . GLY C 1 187 ? -16.141 16.631 64.230 1.00 17.80 184 GLY C C 1
ATOM 8599 O O . GLY C 1 187 ? -14.931 16.742 64.316 1.00 17.05 184 GLY C O 1
ATOM 8600 N N . VAL C 1 188 ? -16.761 16.405 63.078 1.00 17.48 185 VAL C N 1
ATOM 8601 C CA . VAL C 1 188 ? -16.057 16.318 61.792 1.00 17.48 185 VAL C CA 1
ATOM 8602 C C . VAL C 1 188 ? -16.788 17.266 60.849 1.00 18.37 185 VAL C C 1
ATOM 8603 O O . VAL C 1 188 ? -17.994 17.124 60.637 1.00 18.20 185 VAL C O 1
ATOM 8607 N N . ILE C 1 189 ? -16.087 18.267 60.327 1.00 18.16 186 ILE C N 1
ATOM 8608 C CA . ILE C 1 189 ? -16.691 19.205 59.385 1.00 19.36 186 ILE C CA 1
ATOM 8609 C C . ILE C 1 189 ? -16.296 18.744 57.998 1.00 19.65 186 ILE C C 1
ATOM 8610 O O . ILE C 1 189 ? -15.116 18.826 57.614 1.00 19.62 186 ILE C O 1
ATOM 8615 N N . GLY C 1 190 ? -17.281 18.229 57.265 1.00 19.79 187 GLY C N 1
ATOM 8616 C CA . GLY C 1 190 ? -17.085 17.688 55.918 1.00 19.61 187 GLY C CA 1
ATOM 8617 C C . GLY C 1 190 ? -17.491 16.228 55.890 1.00 19.77 187 GLY C C 1
ATOM 8618 O O . GLY C 1 190 ? -16.912 15.403 56.604 1.00 20.36 187 GLY C O 1
ATOM 8619 N N . ALA C 1 191 ? -18.489 15.916 55.071 1.00 20.40 188 ALA C N 1
ATOM 8620 C CA . ALA C 1 191 ? -19.014 14.563 54.927 1.00 20.50 188 ALA C CA 1
ATOM 8621 C C . ALA C 1 191 ? -18.618 13.942 53.583 1.00 21.32 188 ALA C C 1
ATOM 8622 O O . ALA C 1 191 ? -19.346 13.105 53.040 1.00 21.86 188 ALA C O 1
ATOM 8624 N N . GLY C 1 192 ? -17.464 14.369 53.053 1.00 21.43 189 GLY C N 1
ATOM 8625 C CA . GLY C 1 192 ? -16.893 13.800 51.835 1.00 22.30 189 GLY C CA 1
ATOM 8626 C C . GLY C 1 192 ? -16.171 12.514 52.225 1.00 21.98 189 GLY C C 1
ATOM 8627 O O . GLY C 1 192 ? -16.214 12.102 53.396 1.00 20.44 189 GLY C O 1
ATOM 8628 N N A VAL C 1 193 ? -15.471 11.907 51.269 0.50 22.69 190 VAL C N 1
ATOM 8629 N N B VAL C 1 193 ? -15.475 11.911 51.268 0.50 22.79 190 VAL C N 1
ATOM 8630 C CA A VAL C 1 193 ? -14.774 10.630 51.498 0.50 23.14 190 VAL C CA 1
ATOM 8631 C CA B VAL C 1 193 ? -14.766 10.648 51.496 0.50 23.32 190 VAL C CA 1
ATOM 8632 C C A VAL C 1 193 ? -13.825 10.627 52.712 0.50 22.36 190 VAL C C 1
ATOM 8633 C C B VAL C 1 193 ? -13.868 10.655 52.743 0.50 22.40 190 VAL C C 1
ATOM 8634 O O A VAL C 1 193 ? -13.801 9.660 53.487 0.50 22.06 190 VAL C O 1
ATOM 8635 O O B VAL C 1 193 ? -13.924 9.732 53.568 0.50 21.95 190 VAL C O 1
ATOM 8642 N N . ILE C 1 194 ? -13.061 11.704 52.887 1.00 21.89 191 ILE C N 1
ATOM 8643 C CA . ILE C 1 194 ? -12.125 11.801 54.010 1.00 20.90 191 ILE C CA 1
ATOM 8644 C C . ILE C 1 194 ? -12.849 11.883 55.362 1.00 19.22 191 ILE C C 1
ATOM 8645 O O . ILE C 1 194 ? -12.501 11.142 56.274 1.00 18.41 191 ILE C O 1
ATOM 8650 N N . GLY C 1 195 ? -13.867 12.742 55.486 1.00 17.74 192 GLY C N 1
ATOM 8651 C CA . GLY C 1 195 ? -14.627 12.830 56.741 1.00 16.85 192 GLY C CA 1
ATOM 8652 C C . GLY C 1 195 ? -15.347 11.541 57.139 1.00 17.18 192 GLY C C 1
ATOM 8653 O O . GLY C 1 195 ? -15.450 11.208 58.318 1.00 17.37 192 GLY C O 1
ATOM 8654 N N . LEU C 1 196 ? -15.880 10.833 56.154 1.00 18.25 193 LEU C N 1
ATOM 8655 C CA . LEU C 1 196 ? -16.584 9.582 56.407 1.00 18.34 193 LEU C CA 1
ATOM 8656 C C . LEU C 1 196 ? -15.601 8.537 56.917 1.00 18.45 193 LEU C C 1
ATOM 8657 O O . LEU C 1 196 ? -15.912 7.786 57.842 1.00 19.38 193 LEU C O 1
ATOM 8662 N N . GLU C 1 197 ? -14.418 8.499 56.319 1.00 18.33 194 GLU C N 1
ATOM 8663 C CA . GLU C 1 197 ? -13.392 7.541 56.727 1.00 19.37 194 GLU C CA 1
ATOM 8664 C C . GLU C 1 197 ? -12.839 7.867 58.127 1.00 18.66 194 GLU C C 1
ATOM 8665 O O . GLU C 1 197 ? -12.817 6.994 58.991 1.00 17.89 194 GLU C O 1
ATOM 8671 N N . LEU C 1 198 ? -12.443 9.123 58.346 1.00 17.93 195 LEU C N 1
ATOM 8672 C CA . LEU C 1 198 ? -11.918 9.559 59.637 1.00 18.29 195 LEU C CA 1
ATOM 8673 C C . LEU C 1 198 ? -12.962 9.408 60.740 1.00 17.79 195 LEU C C 1
ATOM 8674 O O . LEU C 1 198 ? -12.650 8.944 61.826 1.00 18.19 195 LEU C O 1
ATOM 8679 N N . GLY C 1 199 ? -14.207 9.769 60.452 1.00 17.20 196 GLY C N 1
ATOM 8680 C CA . GLY C 1 199 ? -15.279 9.646 61.435 1.00 16.83 196 GLY C CA 1
ATOM 8681 C C . GLY C 1 199 ? -15.495 8.198 61.829 1.00 17.52 196 GLY C C 1
ATOM 8682 O O . GLY C 1 199 ? -15.728 7.896 62.999 1.00 17.20 196 GLY C O 1
ATOM 8683 N N . SER C 1 200 ? -15.402 7.313 60.839 1.00 16.90 197 SER C N 1
ATOM 8684 C CA . SER C 1 200 ? -15.588 5.878 61.064 1.00 17.45 197 SER C CA 1
ATOM 8685 C C . SER C 1 200 ? -14.505 5.304 61.964 1.00 16.83 197 SER C C 1
ATOM 8686 O O . SER C 1 200 ? -14.804 4.497 62.834 1.00 17.48 197 SER C O 1
ATOM 8689 N N . VAL C 1 201 ? -13.253 5.704 61.738 1.00 16.70 198 VAL C N 1
ATOM 8690 C CA . VAL C 1 201 ? -12.130 5.204 62.537 1.00 17.02 198 VAL C CA 1
ATOM 8691 C C . VAL C 1 201 ? -12.354 5.460 64.030 1.00 16.61 198 VAL C C 1
ATOM 8692 O O . VAL C 1 201 ? -12.292 4.544 64.853 1.00 15.95 198 VAL C O 1
ATOM 8696 N N . TRP C 1 202 ? -12.631 6.722 64.353 1.00 15.97 199 TRP C N 1
ATOM 8697 C CA . TRP C 1 202 ? -12.757 7.152 65.736 1.00 16.37 199 TRP C CA 1
ATOM 8698 C C . TRP C 1 202 ? -14.064 6.697 66.365 1.00 16.50 199 TRP C C 1
ATOM 8699 O O . TRP C 1 202 ? -14.088 6.365 67.543 1.00 16.68 199 TRP C O 1
ATOM 8710 N N . ARG C 1 203 ? -15.126 6.582 65.565 1.00 17.17 200 ARG C N 1
ATOM 8711 C CA . ARG C 1 203 ? -16.389 6.077 66.098 1.00 17.22 200 ARG C CA 1
ATOM 8712 C C . ARG C 1 203 ? -16.184 4.617 66.536 1.00 17.16 200 ARG C C 1
ATOM 8713 O O . ARG C 1 203 ? -16.612 4.206 67.621 1.00 17.66 200 ARG C O 1
ATOM 8721 N N . ARG C 1 204 ? -15.547 3.842 65.680 1.00 16.42 201 ARG C N 1
ATOM 8722 C CA . ARG C 1 204 ? -15.259 2.428 65.988 1.00 16.85 201 ARG C CA 1
ATOM 8723 C C . ARG C 1 204 ? -14.464 2.254 67.258 1.00 17.03 201 ARG C C 1
ATOM 8724 O O . ARG C 1 204 ? -14.646 1.266 67.970 1.00 17.47 201 ARG C O 1
ATOM 8732 N N . LEU C 1 205 ? -13.570 3.208 67.531 1.00 16.21 202 LEU C N 1
ATOM 8733 C CA . LEU C 1 205 ? -12.719 3.140 68.716 1.00 17.51 202 LEU C CA 1
ATOM 8734 C C . LEU C 1 205 ? -13.354 3.735 69.978 1.00 18.23 202 LEU C C 1
ATOM 8735 O O . LEU C 1 205 ? -12.693 3.806 71.013 1.00 18.56 202 LEU C O 1
ATOM 8740 N N . GLY C 1 206 ? -14.615 4.169 69.889 1.00 18.68 203 GLY C N 1
ATOM 8741 C CA . GLY C 1 206 ? -15.370 4.645 71.070 1.00 20.24 203 GLY C CA 1
ATOM 8742 C C . GLY C 1 206 ? -15.839 6.094 71.046 1.00 20.11 203 GLY C C 1
ATOM 8743 O O . GLY C 1 206 ? -16.573 6.506 71.921 1.00 21.45 203 GLY C O 1
ATOM 8744 N N . ALA C 1 207 ? -15.438 6.872 70.057 1.00 19.71 204 ALA C N 1
ATOM 8745 C CA . ALA C 1 207 ? -15.886 8.273 70.018 1.00 20.36 204 ALA C CA 1
ATOM 8746 C C . ALA C 1 207 ? -17.363 8.427 69.645 1.00 21.19 204 ALA C C 1
ATOM 8747 O O . ALA C 1 207 ? -17.891 7.637 68.852 1.00 19.92 204 ALA C O 1
ATOM 8749 N N . GLU C 1 208 ? -18.014 9.441 70.224 1.00 22.90 205 GLU C N 1
ATOM 8750 C CA . GLU C 1 208 ? -19.369 9.813 69.825 1.00 25.24 205 GLU C CA 1
ATOM 8751 C C . GLU C 1 208 ? -19.110 10.855 68.720 1.00 23.41 205 GLU C C 1
ATOM 8752 O O . GLU C 1 208 ? -18.542 11.923 68.994 1.00 23.58 205 GLU C O 1
ATOM 8758 N N . VAL C 1 209 ? -19.543 10.554 67.495 1.00 21.96 206 VAL C N 1
ATOM 8759 C CA . VAL C 1 209 ? -19.204 11.382 66.329 1.00 21.24 206 VAL C CA 1
ATOM 8760 C C . VAL C 1 209 ? -20.362 12.081 65.639 1.00 20.95 206 VAL C C 1
ATOM 8761 O O . VAL C 1 209 ? -21.373 11.470 65.385 1.00 22.31 206 VAL C O 1
ATOM 8765 N N . VAL C 1 210 ? -20.173 13.361 65.311 1.00 19.76 207 VAL C N 1
ATOM 8766 C CA . VAL C 1 210 ? -21.121 14.090 64.493 1.00 20.37 207 VAL C CA 1
ATOM 8767 C C . VAL C 1 210 ? -20.359 14.507 63.256 1.00 19.39 207 VAL C C 1
ATOM 8768 O O . VAL C 1 210 ? -19.275 15.081 63.363 1.00 18.34 207 VAL C O 1
ATOM 8772 N N . VAL C 1 211 ? -20.908 14.196 62.084 1.00 20.42 208 VAL C N 1
ATOM 8773 C CA . VAL C 1 211 ? -20.306 14.590 60.811 1.00 20.74 208 VAL C CA 1
ATOM 8774 C C . VAL C 1 211 ? -21.207 15.655 60.192 1.00 22.03 208 VAL C C 1
ATOM 8775 O O . VAL C 1 211 ? -22.335 15.361 59.781 1.00 22.86 208 VAL C O 1
ATOM 8779 N N . PHE C 1 212 ? -20.724 16.901 60.140 1.00 22.30 209 PHE C N 1
ATOM 8780 C CA . PHE C 1 212 ? -21.488 17.990 59.540 1.00 24.03 209 PHE C CA 1
ATOM 8781 C C . PHE C 1 212 ? -21.247 18.100 58.030 1.00 27.08 209 PHE C C 1
ATOM 8782 O O . PHE C 1 212 ? -20.104 18.231 57.596 1.00 24.43 209 PHE C O 1
ATOM 8790 N N . GLU C 1 213 ? -22.311 18.075 57.227 1.00 32.79 210 GLU C N 1
ATOM 8791 C CA . GLU C 1 213 ? -22.153 18.397 55.804 1.00 37.56 210 GLU C CA 1
ATOM 8792 C C . GLU C 1 213 ? -22.639 19.832 55.588 1.00 40.71 210 GLU C C 1
ATOM 8793 O O . GLU C 1 213 ? -23.708 20.191 56.064 1.00 41.78 210 GLU C O 1
ATOM 8799 N N . ALA C 1 214 ? -21.874 20.640 54.855 1.00 46.40 211 ALA C N 1
ATOM 8800 C CA . ALA C 1 214 ? -22.302 22.019 54.547 1.00 51.10 211 ALA C CA 1
ATOM 8801 C C . ALA C 1 214 ? -23.370 22.027 53.441 1.00 54.62 211 ALA C C 1
ATOM 8802 O O . ALA C 1 214 ? -24.445 22.612 53.605 1.00 55.05 211 ALA C O 1
ATOM 8804 N N . MET C 1 215 ? -23.051 21.362 52.328 1.00 55.55 212 MET C N 1
ATOM 8805 C CA . MET C 1 215 ? -23.927 21.266 51.144 1.00 55.68 212 MET C CA 1
ATOM 8806 C C . MET C 1 215 ? -25.272 20.633 51.512 1.00 53.30 212 MET C C 1
ATOM 8807 O O . MET C 1 215 ? -25.378 19.951 52.538 1.00 50.23 212 MET C O 1
ATOM 8812 N N . ASP C 1 216 ? -26.300 20.859 50.689 1.00 49.13 213 ASP C N 1
ATOM 8813 C CA . ASP C 1 216 ? -27.610 20.219 50.915 1.00 49.07 213 ASP C CA 1
ATOM 8814 C C . ASP C 1 216 ? -27.595 18.755 50.442 1.00 46.77 213 ASP C C 1
ATOM 8815 O O . ASP C 1 216 ? -28.455 17.966 50.848 1.00 51.55 213 ASP C O 1
ATOM 8820 N N . ALA C 1 217 ? -26.627 18.392 49.600 1.00 41.52 214 ALA C N 1
ATOM 8821 C CA . ALA C 1 217 ? -26.544 17.025 49.053 1.00 39.32 214 ALA C CA 1
ATOM 8822 C C . ALA C 1 217 ? -25.362 16.234 49.613 1.00 35.79 214 ALA C C 1
ATOM 8823 O O . ALA C 1 217 ? -24.281 16.786 49.823 1.00 36.91 214 ALA C O 1
ATOM 8825 N N . PHE C 1 218 ? -25.579 14.939 49.827 1.00 32.24 215 PHE C N 1
ATOM 8826 C CA . PHE C 1 218 ? -24.549 14.020 50.313 1.00 29.65 215 PHE C CA 1
ATOM 8827 C C . PHE C 1 218 ? -23.873 13.346 49.110 1.00 29.24 215 PHE C C 1
ATOM 8828 O O . PHE C 1 218 ? -24.565 12.804 48.236 1.00 27.95 215 PHE C O 1
ATOM 8836 N N . LEU C 1 219 ? -22.535 13.370 49.070 1.00 28.42 216 LEU C N 1
ATOM 8837 C CA . LEU C 1 219 ? -21.746 12.775 47.958 1.00 29.76 216 LEU C CA 1
ATOM 8838 C C . LEU C 1 219 ? -22.372 13.086 46.590 1.00 31.15 216 LEU C C 1
ATOM 8839 O O . LEU C 1 219 ? -22.842 12.180 45.891 1.00 30.57 216 LEU C O 1
ATOM 8844 N N . PRO C 1 220 ? -22.385 14.379 46.210 1.00 32.92 217 PRO C N 1
ATOM 8845 C CA . PRO C 1 220 ? -23.031 14.828 44.977 1.00 34.91 217 PRO C CA 1
ATOM 8846 C C . PRO C 1 220 ? -22.502 14.229 43.671 1.00 36.36 217 PRO C C 1
ATOM 8847 O O . PRO C 1 220 ? -23.246 14.174 42.703 1.00 37.62 217 PRO C O 1
ATOM 8851 N N . MET C 1 221 ? -21.252 13.779 43.639 1.00 36.94 218 MET C N 1
ATOM 8852 C CA . MET C 1 221 ? -20.698 13.207 42.410 1.00 39.01 218 MET C CA 1
ATOM 8853 C C . MET C 1 221 ? -20.884 11.683 42.307 1.00 34.87 218 MET C C 1
ATOM 8854 O O . MET C 1 221 ? -20.440 11.070 41.347 1.00 34.59 218 MET C O 1
ATOM 8859 N N . ALA C 1 222 ? -21.542 11.077 43.295 1.00 30.30 219 ALA C N 1
ATOM 8860 C CA . ALA C 1 222 ? -21.870 9.654 43.217 1.00 28.28 219 ALA C CA 1
ATOM 8861 C C . ALA C 1 222 ? -23.277 9.525 42.635 1.00 27.27 219 ALA C C 1
ATOM 8862 O O . ALA C 1 222 ? -24.033 10.507 42.577 1.00 26.36 219 ALA C O 1
ATOM 8864 N N . ASP C 1 223 ? -23.626 8.309 42.228 1.00 26.09 220 ASP C N 1
ATOM 8865 C CA . ASP C 1 223 ? -24.957 8.022 41.720 1.00 26.74 220 ASP C CA 1
ATOM 8866 C C . ASP C 1 223 ? -25.923 8.270 42.891 1.00 26.81 220 ASP C C 1
ATOM 8867 O O . ASP C 1 223 ? -25.606 7.936 44.037 1.00 25.80 220 ASP C O 1
ATOM 8872 N N . LYS C 1 224 ? -27.078 8.880 42.617 1.00 27.68 221 LYS C N 1
ATOM 8873 C CA . LYS C 1 224 ? -28.037 9.202 43.689 1.00 27.92 221 LYS C CA 1
ATOM 8874 C C . LYS C 1 224 ? -28.580 7.986 44.426 1.00 26.83 221 LYS C C 1
ATOM 8875 O O . LYS C 1 224 ? -28.851 8.066 45.618 1.00 26.06 221 LYS C O 1
ATOM 8881 N N . ALA C 1 225 ? -28.742 6.866 43.731 1.00 26.15 222 ALA C N 1
ATOM 8882 C CA . ALA C 1 225 ? -29.195 5.653 44.404 1.00 26.06 222 ALA C CA 1
ATOM 8883 C C . ALA C 1 225 ? -28.118 5.156 45.383 1.00 24.71 222 ALA C C 1
ATOM 8884 O O . ALA C 1 225 ? -28.437 4.691 46.481 1.00 23.73 222 ALA C O 1
ATOM 8886 N N . LEU C 1 226 ? -26.847 5.262 44.981 1.00 23.84 223 LEU C N 1
ATOM 8887 C CA . LEU C 1 226 ? -25.747 4.802 45.841 1.00 22.92 223 LEU C CA 1
ATOM 8888 C C . LEU C 1 226 ? -25.614 5.676 47.063 1.00 22.38 223 LEU C C 1
ATOM 8889 O O . LEU C 1 226 ? -25.537 5.180 48.159 1.00 21.47 223 LEU C O 1
ATOM 8894 N N A SER C 1 227 ? -25.594 6.993 46.875 0.60 22.56 224 SER C N 1
ATOM 8895 N N B SER C 1 227 ? -25.602 6.988 46.849 0.40 22.51 224 SER C N 1
ATOM 8896 C CA A SER C 1 227 ? -25.426 7.898 48.007 0.60 22.69 224 SER C CA 1
ATOM 8897 C CA B SER C 1 227 ? -25.473 7.949 47.931 0.40 22.52 224 SER C CA 1
ATOM 8898 C C A SER C 1 227 ? -26.599 7.837 48.996 0.60 23.12 224 SER C C 1
ATOM 8899 C C B SER C 1 227 ? -26.594 7.845 48.969 0.40 23.05 224 SER C C 1
ATOM 8900 O O A SER C 1 227 ? -26.395 7.994 50.205 0.60 22.42 224 SER C O 1
ATOM 8901 O O B SER C 1 227 ? -26.352 7.983 50.173 0.40 22.45 224 SER C O 1
ATOM 8906 N N . LYS C 1 228 ? -27.807 7.591 48.491 1.00 24.21 225 LYS C N 1
ATOM 8907 C CA . LYS C 1 228 ? -28.990 7.477 49.358 1.00 25.80 225 LYS C CA 1
ATOM 8908 C C . LYS C 1 228 ? -28.904 6.254 50.254 1.00 25.62 225 LYS C C 1
ATOM 8909 O O . LYS C 1 228 ? -29.108 6.348 51.460 1.00 24.75 225 LYS C O 1
ATOM 8915 N N . GLU C 1 229 ? -28.599 5.110 49.653 1.00 25.64 226 GLU C N 1
ATOM 8916 C CA . GLU C 1 229 ? -28.459 3.868 50.402 1.00 26.12 226 GLU C CA 1
ATOM 8917 C C . GLU C 1 229 ? -27.234 3.900 51.309 1.00 25.02 226 GLU C C 1
ATOM 8918 O O . GLU C 1 229 ? -27.296 3.437 52.427 1.00 24.67 226 GLU C O 1
ATOM 8924 N N . TYR C 1 230 ? -26.133 4.457 50.813 1.00 24.58 227 TYR C N 1
ATOM 8925 C CA . TYR C 1 230 ? -24.883 4.543 51.578 1.00 24.16 227 TYR C CA 1
ATOM 8926 C C . TYR C 1 230 ? -25.085 5.372 52.841 1.00 23.76 227 TYR C C 1
ATOM 8927 O O . TYR C 1 230 ? -24.660 4.971 53.915 1.00 23.88 227 TYR C O 1
ATOM 8936 N N . GLN C 1 231 ? -25.755 6.514 52.723 1.00 23.63 228 GLN C N 1
ATOM 8937 C CA . GLN C 1 231 ? -26.020 7.350 53.895 1.00 24.02 228 GLN C CA 1
ATOM 8938 C C . GLN C 1 231 ? -26.819 6.565 54.947 1.00 23.49 228 GLN C C 1
ATOM 8939 O O . GLN C 1 231 ? -26.511 6.628 56.132 1.00 21.37 228 GLN C O 1
ATOM 8945 N N . LYS C 1 232 ? -27.807 5.805 54.480 1.00 24.31 229 LYS C N 1
ATOM 8946 C CA . LYS C 1 232 ? -28.644 4.991 55.342 1.00 26.01 229 LYS C CA 1
ATOM 8947 C C . LYS C 1 232 ? -27.795 3.966 56.070 1.00 25.14 229 LYS C C 1
ATOM 8948 O O . LYS C 1 232 ? -27.913 3.800 57.285 1.00 23.55 229 LYS C O 1
ATOM 8954 N N . ILE C 1 233 ? -26.924 3.287 55.329 1.00 24.35 230 ILE C N 1
ATOM 8955 C CA . ILE C 1 233 ? -26.084 2.257 55.925 1.00 25.07 230 ILE C CA 1
ATOM 8956 C C . ILE C 1 233 ? -25.161 2.837 56.973 1.00 24.18 230 ILE C C 1
ATOM 8957 O O . ILE C 1 233 ? -25.065 2.296 58.066 1.00 23.13 230 ILE C O 1
ATOM 8962 N N . LEU C 1 234 ? -24.523 3.971 56.667 1.00 24.04 231 LEU C N 1
ATOM 8963 C CA . LEU C 1 234 ? -23.567 4.567 57.603 1.00 24.73 231 LEU C CA 1
ATOM 8964 C C . LEU C 1 234 ? -24.269 5.119 58.842 1.00 25.26 231 LEU C C 1
ATOM 8965 O O . LEU C 1 234 ? -23.742 5.039 59.944 1.00 24.19 231 LEU C O 1
ATOM 8970 N N . THR C 1 235 ? -25.451 5.682 58.645 1.00 26.06 232 THR C N 1
ATOM 8971 C CA . THR C 1 235 ? -26.229 6.217 59.759 1.00 27.24 232 THR C CA 1
ATOM 8972 C C . THR C 1 235 ? -26.611 5.064 60.684 1.00 28.06 232 THR C C 1
ATOM 8973 O O . THR C 1 235 ? -26.413 5.148 61.888 1.00 28.24 232 THR C O 1
ATOM 8977 N N . LYS C 1 236 ? -27.083 3.971 60.104 1.00 30.20 233 LYS C N 1
ATOM 8978 C CA . LYS C 1 236 ? -27.495 2.786 60.868 1.00 32.66 233 LYS C CA 1
ATOM 8979 C C . LYS C 1 236 ? -26.344 2.146 61.648 1.00 34.09 233 LYS C C 1
ATOM 8980 O O . LYS C 1 236 ? -26.578 1.475 62.651 1.00 34.05 233 LYS C O 1
ATOM 8986 N N . GLN C 1 237 ? -25.109 2.342 61.185 1.00 34.11 234 GLN C N 1
ATOM 8987 C CA . GLN C 1 237 ? -23.922 1.844 61.894 1.00 34.65 234 GLN C CA 1
ATOM 8988 C C . GLN C 1 237 ? -23.647 2.649 63.121 1.00 34.45 234 GLN C C 1
ATOM 8989 O O . GLN C 1 237 ? -22.926 2.194 63.994 1.00 35.56 234 GLN C O 1
ATOM 8995 N N . GLY C 1 238 ? -24.131 3.889 63.130 1.00 34.16 235 GLY C N 1
ATOM 8996 C CA . GLY C 1 238 ? -23.934 4.790 64.239 1.00 32.72 235 GLY C CA 1
ATOM 8997 C C . GLY C 1 238 ? -23.214 6.065 63.877 1.00 31.70 235 GLY C C 1
ATOM 8998 O O . GLY C 1 238 ? -22.840 6.818 64.771 1.00 33.31 235 GLY C O 1
ATOM 8999 N N . LEU C 1 239 ? -22.985 6.303 62.581 1.00 30.71 236 LEU C N 1
ATOM 9000 C CA . LEU C 1 239 ? -22.317 7.519 62.128 1.00 28.36 236 LEU C CA 1
ATOM 9001 C C . LEU C 1 239 ? -23.352 8.635 61.915 1.00 29.82 236 LEU C C 1
ATOM 9002 O O . LEU C 1 239 ? -24.161 8.600 60.977 1.00 29.53 236 LEU C O 1
ATOM 9007 N N . ASP C 1 240 ? -23.306 9.632 62.790 1.00 29.69 237 ASP C N 1
ATOM 9008 C CA . ASP C 1 240 ? -24.265 10.715 62.779 1.00 30.92 237 ASP C CA 1
ATOM 9009 C C . ASP C 1 240 ? -23.948 11.802 61.744 1.00 30.98 237 ASP C C 1
ATOM 9010 O O . ASP C 1 240 ? -23.213 12.744 62.010 1.00 33.86 237 ASP C O 1
ATOM 9015 N N . ILE C 1 241 ? -24.556 11.675 60.575 1.00 29.64 238 ILE C N 1
ATOM 9016 C CA . ILE C 1 241 ? -24.369 12.613 59.480 1.00 28.93 238 ILE C CA 1
ATOM 9017 C C . ILE C 1 241 ? -25.471 13.654 59.560 1.00 30.25 238 ILE C C 1
ATOM 9018 O O . ILE C 1 241 ? -26.643 13.364 59.297 1.00 31.28 238 ILE C O 1
ATOM 9023 N N . ARG C 1 242 ? -25.077 14.874 59.907 1.00 30.07 239 ARG C N 1
ATOM 9024 C CA . ARG C 1 242 ? -25.994 15.962 60.127 1.00 30.89 239 ARG C CA 1
ATOM 9025 C C . ARG C 1 242 ? -26.109 16.813 58.881 1.00 32.22 239 ARG C C 1
ATOM 9026 O O . ARG C 1 242 ? -25.114 17.257 58.311 1.00 32.21 239 ARG C O 1
ATOM 9034 N N . ILE C 1 243 ? -27.339 17.066 58.475 1.00 33.42 240 ILE C N 1
ATOM 9035 C CA . ILE C 1 243 ? -27.570 17.795 57.243 1.00 36.06 240 ILE C CA 1
ATOM 9036 C C . ILE C 1 243 ? -28.127 19.187 57.510 1.00 35.27 240 ILE C C 1
ATOM 9037 O O . ILE C 1 243 ? -28.714 19.462 58.580 1.00 35.07 240 ILE C O 1
ATOM 9042 N N . GLY C 1 244 ? -27.918 20.058 56.533 1.00 35.97 241 GLY C N 1
ATOM 9043 C CA . GLY C 1 244 ? -28.382 21.449 56.590 1.00 35.66 241 GLY C CA 1
ATOM 9044 C C . GLY C 1 244 ? -27.605 22.371 57.517 1.00 34.91 241 GLY C C 1
ATOM 9045 O O . GLY C 1 244 ? -28.018 23.501 57.745 1.00 35.48 241 GLY C O 1
ATOM 9046 N N . ALA C 1 245 ? -26.465 21.904 58.021 1.00 34.48 242 ALA C N 1
ATOM 9047 C CA . ALA C 1 245 ? -25.690 22.668 58.997 1.00 34.67 242 ALA C CA 1
ATOM 9048 C C . ALA C 1 245 ? -24.408 23.269 58.460 1.00 34.25 242 ALA C C 1
ATOM 9049 O O . ALA C 1 245 ? -23.503 22.545 58.049 1.00 36.93 242 ALA C O 1
ATOM 9051 N N . LYS C 1 246 ? -24.316 24.591 58.510 1.00 34.16 243 LYS C N 1
ATOM 9052 C CA . LYS C 1 246 ? -23.102 25.278 58.110 1.00 33.50 243 LYS C CA 1
ATOM 9053 C C . LYS C 1 246 ? -22.493 25.885 59.369 1.00 30.19 243 LYS C C 1
ATOM 9054 O O . LYS C 1 246 ? -23.165 26.615 60.109 1.00 28.57 243 LYS C O 1
ATOM 9060 N N . VAL C 1 247 ? -21.221 25.578 59.602 1.00 27.70 244 VAL C N 1
ATOM 9061 C CA . VAL C 1 247 ? -20.510 26.068 60.771 1.00 26.67 244 VAL C CA 1
ATOM 9062 C C . VAL C 1 247 ? -20.258 27.562 60.618 1.00 26.54 244 VAL C C 1
ATOM 9063 O O . VAL C 1 247 ? -19.800 28.013 59.581 1.00 26.59 244 VAL C O 1
ATOM 9067 N N . SER C 1 248 ? -20.596 28.314 61.651 1.00 26.32 245 SER C N 1
ATOM 9068 C CA . SER C 1 248 ? -20.451 29.771 61.647 1.00 27.27 245 SER C CA 1
ATOM 9069 C C . SER C 1 248 ? -19.355 30.228 62.602 1.00 26.67 245 SER C C 1
ATOM 9070 O O . SER C 1 248 ? -18.846 31.343 62.484 1.00 27.07 245 SER C O 1
ATOM 9073 N N . GLY C 1 249 ? -18.977 29.372 63.546 1.00 25.69 246 GLY C N 1
ATOM 9074 C CA . GLY C 1 249 ? -17.939 29.741 64.500 1.00 25.88 246 GLY C CA 1
ATOM 9075 C C . GLY C 1 249 ? -17.535 28.608 65.414 1.00 25.69 246 GLY C C 1
ATOM 9076 O O . GLY C 1 249 ? -18.207 27.585 65.490 1.00 25.08 246 GLY C O 1
ATOM 9077 N N . THR C 1 250 ? -16.413 28.791 66.093 1.00 26.09 247 THR C N 1
ATOM 9078 C CA . THR C 1 250 ? -15.920 27.808 67.039 1.00 26.66 247 THR C CA 1
ATOM 9079 C C . THR C 1 250 ? -15.392 28.533 68.256 1.00 28.59 247 THR C C 1
ATOM 9080 O O . THR C 1 250 ? -14.922 29.656 68.164 1.00 27.44 247 THR C O 1
ATOM 9084 N N . GLU C 1 251 ? -15.493 27.885 69.400 1.00 30.50 248 GLU C N 1
ATOM 9085 C CA . GLU C 1 251 ? -15.017 28.463 70.648 1.00 33.28 248 GLU C CA 1
ATOM 9086 C C . GLU C 1 251 ? -14.260 27.375 71.406 1.00 32.55 248 GLU C C 1
ATOM 9087 O O . GLU C 1 251 ? -14.869 26.423 71.910 1.00 31.07 248 GLU C O 1
ATOM 9093 N N . VAL C 1 252 ? -12.939 27.518 71.457 1.00 33.34 249 VAL C N 1
ATOM 9094 C CA . VAL C 1 252 ? -12.066 26.576 72.157 1.00 35.31 249 VAL C CA 1
ATOM 9095 C C . VAL C 1 252 ? -11.898 27.020 73.617 1.00 38.43 249 VAL C C 1
ATOM 9096 O O . VAL C 1 252 ? -11.231 28.020 73.886 1.00 40.40 249 VAL C O 1
ATOM 9100 N N . ASN C 1 253 ? -12.531 26.294 74.541 1.00 39.77 250 ASN C N 1
ATOM 9101 C CA . ASN C 1 253 ? -12.448 26.565 75.974 1.00 41.57 250 ASN C CA 1
ATOM 9102 C C . ASN C 1 253 ? -11.705 25.414 76.617 1.00 39.52 250 ASN C C 1
ATOM 9103 O O . ASN C 1 253 ? -12.235 24.312 76.703 1.00 37.64 250 ASN C O 1
ATOM 9108 N N . GLY C 1 254 ? -10.469 25.662 77.036 1.00 38.49 251 GLY C N 1
ATOM 9109 C CA . GLY C 1 254 ? -9.645 24.633 77.668 1.00 37.31 251 GLY C CA 1
ATOM 9110 C C . GLY C 1 254 ? -9.390 23.436 76.766 1.00 35.43 251 GLY C C 1
ATOM 9111 O O . GLY C 1 254 ? -8.742 23.569 75.716 1.00 35.86 251 GLY C O 1
ATOM 9112 N N . ARG C 1 255 ? -9.901 22.270 77.168 1.00 33.50 252 ARG C N 1
ATOM 9113 C CA . ARG C 1 255 ? -9.710 21.027 76.411 1.00 32.85 252 ARG C CA 1
ATOM 9114 C C . ARG C 1 255 ? -10.957 20.610 75.609 1.00 31.25 252 ARG C C 1
ATOM 9115 O O . ARG C 1 255 ? -11.149 19.419 75.290 1.00 29.55 252 ARG C O 1
ATOM 9123 N N . GLU C 1 256 ? -11.796 21.582 75.278 1.00 29.88 253 GLU C N 1
ATOM 9124 C CA . GLU C 1 256 ? -12.991 21.298 74.496 1.00 29.56 253 GLU C CA 1
ATOM 9125 C C . GLU C 1 256 ? -13.325 22.432 73.547 1.00 28.05 253 GLU C C 1
ATOM 9126 O O . GLU C 1 256 ? -12.821 23.548 73.690 1.00 27.97 253 GLU C O 1
ATOM 9132 N N . VAL C 1 257 ? -14.160 22.134 72.555 1.00 26.13 254 VAL C N 1
ATOM 9133 C CA . VAL C 1 257 ? -14.496 23.116 71.543 1.00 25.32 254 VAL C CA 1
ATOM 9134 C C . VAL C 1 257 ? -15.984 23.091 71.237 1.00 25.24 254 VAL C C 1
ATOM 9135 O O . VAL C 1 257 ? -16.570 22.037 70.987 1.00 24.13 254 VAL C O 1
ATOM 9139 N N . THR C 1 258 ? -16.590 24.265 71.261 1.00 25.41 255 THR C N 1
ATOM 9140 C CA . THR C 1 258 ? -17.993 24.395 70.949 1.00 25.88 255 THR C CA 1
ATOM 9141 C C . THR C 1 258 ? -18.118 24.868 69.503 1.00 25.56 255 THR C C 1
ATOM 9142 O O . THR C 1 258 ? -17.503 25.860 69.113 1.00 26.33 255 THR C O 1
ATOM 9146 N N . VAL C 1 259 ? -18.889 24.129 68.716 1.00 24.74 256 VAL C N 1
ATOM 9147 C CA . VAL C 1 259 ? -19.134 24.457 67.328 1.00 24.59 256 VAL C CA 1
ATOM 9148 C C . VAL C 1 259 ? -20.477 25.149 67.216 1.00 24.77 256 VAL C C 1
ATOM 9149 O O . VAL C 1 259 ? -21.487 24.617 67.669 1.00 24.16 256 VAL C O 1
ATOM 9153 N N . LYS C 1 260 ? -20.470 26.350 66.655 1.00 25.14 257 LYS C N 1
ATOM 9154 C CA . LYS C 1 260 ? -21.687 27.099 66.425 1.00 26.10 257 LYS C CA 1
ATOM 9155 C C . LYS C 1 260 ? -22.056 26.898 64.962 1.00 25.47 257 LYS C C 1
ATOM 9156 O O . LYS C 1 260 ? -21.208 27.042 64.067 1.00 23.73 257 LYS C O 1
ATOM 9162 N N . TYR C 1 261 ? -23.311 26.532 64.715 1.00 25.00 258 TYR C N 1
ATOM 9163 C CA . TYR C 1 261 ? -23.766 26.307 63.357 1.00 25.74 258 TYR C CA 1
ATOM 9164 C C . TYR C 1 261 ? -25.202 26.711 63.131 1.00 26.66 258 TYR C C 1
ATOM 9165 O O . TYR C 1 261 ? -26.013 26.733 64.060 1.00 26.57 258 TYR C O 1
ATOM 9174 N N A THR C 1 262 ? -25.516 27.025 61.881 0.50 27.03 259 THR C N 1
ATOM 9175 N N B THR C 1 262 ? -25.517 27.013 61.880 0.50 26.90 259 THR C N 1
ATOM 9176 C CA A THR C 1 262 ? -26.868 27.398 61.503 0.50 28.55 259 THR C CA 1
ATOM 9177 C CA B THR C 1 262 ? -26.867 27.374 61.504 0.50 28.33 259 THR C CA 1
ATOM 9178 C C A THR C 1 262 ? -27.545 26.223 60.798 0.50 28.82 259 THR C C 1
ATOM 9179 C C B THR C 1 262 ? -27.521 26.172 60.845 0.50 28.60 259 THR C C 1
ATOM 9180 O O A THR C 1 262 ? -26.983 25.656 59.867 0.50 28.90 259 THR C O 1
ATOM 9181 O O B THR C 1 262 ? -26.927 25.545 59.979 0.50 28.62 259 THR C O 1
ATOM 9188 N N . GLN C 1 263 ? -28.743 25.862 61.261 1.00 29.78 260 GLN C N 1
ATOM 9189 C CA . GLN C 1 263 ? -29.505 24.749 60.684 1.00 31.15 260 GLN C CA 1
ATOM 9190 C C . GLN C 1 263 ? -30.969 25.118 60.730 1.00 31.85 260 GLN C C 1
ATOM 9191 O O . GLN C 1 263 ? -31.456 25.622 61.750 1.00 32.69 260 GLN C O 1
ATOM 9197 N N . ALA C 1 264 ? -31.673 24.880 59.629 1.00 33.19 261 ALA C N 1
ATOM 9198 C CA . ALA C 1 264 ? -33.103 25.209 59.552 1.00 33.99 261 ALA C CA 1
ATOM 9199 C C . ALA C 1 264 ? -33.383 26.645 60.011 1.00 34.33 261 ALA C C 1
ATOM 9200 O O . ALA C 1 264 ? -34.350 26.905 60.738 1.00 33.56 261 ALA C O 1
ATOM 9202 N N . GLY C 1 265 ? -32.509 27.568 59.615 1.00 33.86 262 GLY C N 1
ATOM 9203 C CA . GLY C 1 265 ? -32.659 28.970 59.978 1.00 34.56 262 GLY C CA 1
ATOM 9204 C C . GLY C 1 265 ? -32.450 29.312 61.444 1.00 35.01 262 GLY C C 1
ATOM 9205 O O . GLY C 1 265 ? -32.761 30.420 61.856 1.00 34.52 262 GLY C O 1
ATOM 9206 N N . GLU C 1 266 ? -31.930 28.375 62.242 1.00 35.29 263 GLU C N 1
ATOM 9207 C CA . GLU C 1 266 ? -31.689 28.641 63.666 1.00 36.20 263 GLU C CA 1
ATOM 9208 C C . GLU C 1 266 ? -30.209 28.467 64.022 1.00 34.37 263 GLU C C 1
ATOM 9209 O O . GLU C 1 266 ? -29.521 27.637 63.451 1.00 33.72 263 GLU C O 1
ATOM 9215 N N . ASP C 1 267 ? -29.731 29.278 64.958 1.00 33.53 264 ASP C N 1
ATOM 9216 C CA . ASP C 1 267 ? -28.349 29.205 65.431 1.00 33.13 264 ASP C CA 1
ATOM 9217 C C . ASP C 1 267 ? -28.283 28.156 66.525 1.00 31.07 264 ASP C C 1
ATOM 9218 O O . ASP C 1 267 ? -28.905 28.312 67.560 1.00 31.25 264 ASP C O 1
ATOM 9223 N N . LYS C 1 268 ? -27.532 27.090 66.284 1.00 29.65 265 LYS C N 1
ATOM 9224 C CA . LYS C 1 268 ? -27.388 25.989 67.225 1.00 28.34 265 LYS C CA 1
ATOM 9225 C C . LYS C 1 268 ? -25.926 25.813 67.618 1.00 27.95 265 LYS C C 1
ATOM 9226 O O . LYS C 1 268 ? -25.040 26.443 67.030 1.00 25.75 265 LYS C O 1
ATOM 9232 N N . GLU C 1 269 ? -25.683 24.959 68.614 1.00 27.87 266 GLU C N 1
ATOM 9233 C CA . GLU C 1 269 ? -24.327 24.702 69.102 1.00 27.85 266 GLU C CA 1
ATOM 9234 C C . GLU C 1 269 ? -24.190 23.277 69.580 1.00 26.74 266 GLU C C 1
ATOM 9235 O O . GLU C 1 269 ? -25.167 22.650 69.959 1.00 27.09 266 GLU C O 1
ATOM 9241 N N . GLN C 1 270 ? -22.971 22.763 69.548 1.00 24.58 267 GLN C N 1
ATOM 9242 C CA . GLN C 1 270 ? -22.672 21.458 70.135 1.00 24.27 267 GLN C CA 1
ATOM 9243 C C . GLN C 1 270 ? -21.200 21.467 70.527 1.00 23.58 267 GLN C C 1
ATOM 9244 O O . GLN C 1 270 ? -20.357 22.069 69.835 1.00 22.50 267 GLN C O 1
ATOM 9250 N N . THR C 1 271 ? -20.905 20.815 71.646 1.00 23.31 268 THR C N 1
ATOM 9251 C CA . THR C 1 271 ? -19.552 20.778 72.192 1.00 23.17 268 THR C CA 1
ATOM 9252 C C . THR C 1 271 ? -18.872 19.437 72.003 1.00 22.21 268 THR C C 1
ATOM 9253 O O . THR C 1 271 ? -19.493 18.385 72.168 1.00 22.52 268 THR C O 1
ATOM 9257 N N . PHE C 1 272 ? -17.597 19.498 71.623 1.00 21.71 269 PHE C N 1
ATOM 9258 C CA . PHE C 1 272 ? -16.776 18.315 71.371 1.00 21.25 269 PHE C CA 1
ATOM 9259 C C . PHE C 1 272 ? -15.422 18.422 72.046 1.00 22.02 269 PHE C C 1
ATOM 9260 O O . PHE C 1 272 ? -14.982 19.501 72.442 1.00 22.93 269 PHE C O 1
ATOM 9268 N N . ASP C 1 273 ? -14.748 17.293 72.146 1.00 22.21 270 ASP C N 1
ATOM 9269 C CA . ASP C 1 273 ? -13.397 17.240 72.698 1.00 23.07 270 ASP C CA 1
ATOM 9270 C C . ASP C 1 273 ? -12.360 17.522 71.610 1.00 22.49 270 ASP C C 1
ATOM 9271 O O . ASP C 1 273 ? -11.277 18.061 71.882 1.00 22.56 270 ASP C O 1
ATOM 9276 N N . LYS C 1 274 ? -12.697 17.141 70.385 1.00 22.08 271 LYS C N 1
ATOM 9277 C CA . LYS C 1 274 ? -11.832 17.358 69.229 1.00 22.24 271 LYS C CA 1
ATOM 9278 C C . LYS C 1 274 ? -12.701 17.657 68.039 1.00 21.51 271 LYS C C 1
ATOM 9279 O O . LYS C 1 274 ? -13.849 17.207 67.961 1.00 20.96 271 LYS C O 1
ATOM 9285 N N . LEU C 1 275 ? -12.140 18.405 67.102 1.00 21.25 272 LEU C N 1
ATOM 9286 C CA . LEU C 1 275 ? -12.826 18.779 65.888 1.00 21.07 272 LEU C CA 1
ATOM 9287 C C . LEU C 1 275 ? -11.910 18.589 64.690 1.00 20.93 272 LEU C C 1
ATOM 9288 O O . LEU C 1 275 ? -10.783 19.088 64.679 1.00 20.81 272 LEU C O 1
ATOM 9293 N N . ILE C 1 276 ? -12.396 17.881 63.676 1.00 20.45 273 ILE C N 1
ATOM 9294 C CA . ILE C 1 276 ? -11.627 17.685 62.458 1.00 20.65 273 ILE C CA 1
ATOM 9295 C C . ILE C 1 276 ? -12.216 18.539 61.350 1.00 20.81 273 ILE C C 1
ATOM 9296 O O . ILE C 1 276 ? -13.433 18.497 61.106 1.00 19.38 273 ILE C O 1
ATOM 9301 N N . VAL C 1 277 ? -11.358 19.302 60.671 1.00 20.40 274 VAL C N 1
ATOM 9302 C CA . VAL C 1 277 ? -11.785 20.071 59.538 1.00 21.10 274 VAL C CA 1
ATOM 9303 C C . VAL C 1 277 ? -11.309 19.336 58.287 1.00 21.63 274 VAL C C 1
ATOM 9304 O O . VAL C 1 277 ? -10.101 19.220 58.064 1.00 22.04 274 VAL C O 1
ATOM 9308 N N . CYS C 1 278 ? -12.258 18.800 57.514 1.00 21.49 275 CYS C N 1
ATOM 9309 C CA . CYS C 1 278 ? -11.961 18.077 56.271 1.00 22.71 275 CYS C CA 1
ATOM 9310 C C . CYS C 1 278 ? -13.059 18.339 55.238 1.00 22.87 275 CYS C C 1
ATOM 9311 O O . CYS C 1 278 ? -13.829 17.443 54.872 1.00 21.95 275 CYS C O 1
ATOM 9314 N N . VAL C 1 279 ? -13.116 19.594 54.775 1.00 22.96 276 VAL C N 1
ATOM 9315 C CA . VAL C 1 279 ? -14.095 20.001 53.773 1.00 24.78 276 VAL C CA 1
ATOM 9316 C C . VAL C 1 279 ? -13.514 19.970 52.355 1.00 26.02 276 VAL C C 1
ATOM 9317 O O . VAL C 1 279 ? -13.995 20.670 51.475 1.00 29.62 276 VAL C O 1
ATOM 9321 N N . GLY C 1 280 ? -12.498 19.150 52.124 1.00 26.35 277 GLY C N 1
ATOM 9322 C CA . GLY C 1 280 ? -11.897 19.086 50.795 1.00 27.01 277 GLY C CA 1
ATOM 9323 C C . GLY C 1 280 ? -10.473 19.602 50.765 1.00 26.03 277 GLY C C 1
ATOM 9324 O O . GLY C 1 280 ? -9.937 20.104 51.764 1.00 25.24 277 GLY C O 1
ATOM 9325 N N . ARG C 1 281 ? -9.865 19.473 49.592 1.00 25.62 278 ARG C N 1
ATOM 9326 C CA . ARG C 1 281 ? -8.493 19.854 49.402 1.00 25.35 278 ARG C CA 1
ATOM 9327 C C . ARG C 1 281 ? -8.417 20.734 48.196 1.00 25.18 278 ARG C C 1
ATOM 9328 O O . ARG C 1 281 ? -9.257 20.663 47.326 1.00 26.61 278 ARG C O 1
ATOM 9336 N N . LYS C 1 282 ? -7.387 21.560 48.164 1.00 26.53 279 LYS C N 1
ATOM 9337 C CA . LYS C 1 282 ? -7.168 22.519 47.098 1.00 26.76 279 LYS C CA 1
ATOM 9338 C C . LYS C 1 282 ? -5.741 22.356 46.587 1.00 26.23 279 LYS C C 1
ATOM 9339 O O . LYS C 1 282 ? -4.862 21.898 47.332 1.00 24.79 279 LYS C O 1
ATOM 9345 N N . ALA C 1 283 ? -5.520 22.726 45.330 1.00 25.76 280 ALA C N 1
ATOM 9346 C CA . ALA C 1 283 ? -4.188 22.662 44.714 1.00 26.03 280 ALA C CA 1
ATOM 9347 C C . ALA C 1 283 ? -3.171 23.451 45.525 1.00 25.74 280 ALA C C 1
ATOM 9348 O O . ALA C 1 283 ? -3.488 24.514 46.085 1.00 27.06 280 ALA C O 1
ATOM 9350 N N . TYR C 1 284 ? -1.957 22.925 45.604 1.00 25.46 281 TYR C N 1
ATOM 9351 C CA . TYR C 1 284 ? -0.867 23.588 46.311 1.00 25.45 281 TYR C CA 1
ATOM 9352 C C . TYR C 1 284 ? 0.192 23.956 45.284 1.00 26.30 281 TYR C C 1
ATOM 9353 O O . TYR C 1 284 ? 0.749 23.082 44.620 1.00 24.68 281 TYR C O 1
ATOM 9362 N N . ALA C 1 285 ? 0.453 25.256 45.169 1.00 26.74 282 ALA C N 1
ATOM 9363 C CA . ALA C 1 285 ? 1.441 25.772 44.233 1.00 28.73 282 ALA C CA 1
ATOM 9364 C C . ALA C 1 285 ? 2.299 26.887 44.851 1.00 29.62 282 ALA C C 1
ATOM 9365 O O . ALA C 1 285 ? 2.891 27.686 44.115 1.00 29.60 282 ALA C O 1
ATOM 9367 N N . GLU C 1 286 ? 2.392 26.923 46.186 1.00 30.17 283 GLU C N 1
ATOM 9368 C CA . GLU C 1 286 ? 3.209 27.939 46.862 1.00 31.91 283 GLU C CA 1
ATOM 9369 C C . GLU C 1 286 ? 4.672 27.723 46.513 1.00 31.16 283 GLU C C 1
ATOM 9370 O O . GLU C 1 286 ? 5.208 26.629 46.707 1.00 30.04 283 GLU C O 1
ATOM 9376 N N . GLY C 1 287 ? 5.305 28.765 45.980 1.00 30.83 284 GLY C N 1
ATOM 9377 C CA . GLY C 1 287 ? 6.702 28.704 45.575 1.00 31.04 284 GLY C CA 1
ATOM 9378 C C . GLY C 1 287 ? 6.958 27.891 44.318 1.00 31.07 284 GLY C C 1
ATOM 9379 O O . GLY C 1 287 ? 8.108 27.641 43.972 1.00 32.39 284 GLY C O 1
ATOM 9380 N N . LEU C 1 288 ? 5.894 27.499 43.617 1.00 30.29 285 LEU C N 1
ATOM 9381 C CA . LEU C 1 288 ? 6.022 26.655 42.418 1.00 30.32 285 LEU C CA 1
ATOM 9382 C C . LEU C 1 288 ? 6.432 27.416 41.166 1.00 30.58 285 LEU C C 1
ATOM 9383 O O . LEU C 1 288 ? 7.197 26.892 40.352 1.00 31.27 285 LEU C O 1
ATOM 9388 N N . LEU C 1 289 ? 5.922 28.637 41.011 1.00 30.84 286 LEU C N 1
ATOM 9389 C CA . LEU C 1 289 ? 6.148 29.423 39.796 1.00 31.72 286 LEU C CA 1
ATOM 9390 C C . LEU C 1 289 ? 6.784 30.794 40.023 1.00 32.44 286 LEU C C 1
ATOM 9391 O O . LEU C 1 289 ? 6.394 31.524 40.918 1.00 30.92 286 LEU C O 1
ATOM 9396 N N . ALA C 1 290 ? 7.758 31.139 39.192 1.00 33.94 287 ALA C N 1
ATOM 9397 C CA . ALA C 1 290 ? 8.333 32.478 39.244 1.00 36.21 287 ALA C CA 1
ATOM 9398 C C . ALA C 1 290 ? 7.306 33.396 38.585 1.00 37.27 287 ALA C C 1
ATOM 9399 O O . ALA C 1 290 ? 6.428 32.931 37.862 1.00 37.21 287 ALA C O 1
ATOM 9401 N N . GLU C 1 291 ? 7.420 34.697 38.810 1.00 40.39 288 GLU C N 1
ATOM 9402 C CA . GLU C 1 291 ? 6.473 35.648 38.219 1.00 41.98 288 GLU C CA 1
ATOM 9403 C C . GLU C 1 291 ? 6.455 35.581 36.685 1.00 40.85 288 GLU C C 1
ATOM 9404 O O . GLU C 1 291 ? 5.394 35.702 36.067 1.00 39.21 288 GLU C O 1
ATOM 9410 N N . ASP C 1 292 ? 7.620 35.357 36.076 1.00 40.71 289 ASP C N 1
ATOM 9411 C CA . ASP C 1 292 ? 7.717 35.267 34.613 1.00 42.11 289 ASP C CA 1
ATOM 9412 C C . ASP C 1 292 ? 7.841 33.816 34.077 1.00 41.01 289 ASP C C 1
ATOM 9413 O O . ASP C 1 292 ? 8.477 33.584 33.052 1.00 41.63 289 ASP C O 1
ATOM 9418 N N . SER C 1 293 ? 7.200 32.854 34.750 1.00 38.82 290 SER C N 1
ATOM 9419 C CA . SER C 1 293 ? 7.256 31.449 34.321 1.00 38.12 290 SER C CA 1
ATOM 9420 C C . SER C 1 293 ? 6.492 31.203 33.019 1.00 38.53 290 SER C C 1
ATOM 9421 O O . SER C 1 293 ? 6.808 30.264 32.280 1.00 39.21 290 SER C O 1
ATOM 9424 N N . GLY C 1 294 ? 5.469 32.024 32.774 1.00 38.40 291 GLY C N 1
ATOM 9425 C CA . GLY C 1 294 ? 4.639 31.921 31.574 1.00 39.97 291 GLY C CA 1
ATOM 9426 C C . GLY C 1 294 ? 3.460 30.962 31.669 1.00 41.70 291 GLY C C 1
ATOM 9427 O O . GLY C 1 294 ? 2.768 30.746 30.679 1.00 42.82 291 GLY C O 1
ATOM 9428 N N . ILE C 1 295 ? 3.220 30.398 32.853 1.00 41.95 292 ILE C N 1
ATOM 9429 C CA . ILE C 1 295 ? 2.131 29.442 33.049 1.00 43.66 292 ILE C CA 1
ATOM 9430 C C . ILE C 1 295 ? 0.791 30.126 33.324 1.00 47.88 292 ILE C C 1
ATOM 9431 O O . ILE C 1 295 ? 0.665 30.877 34.297 1.00 44.63 292 ILE C O 1
ATOM 9436 N N . LYS C 1 296 ? -0.210 29.829 32.484 1.00 54.31 293 LYS C N 1
ATOM 9437 C CA . LYS C 1 296 ? -1.562 30.378 32.662 1.00 59.95 293 LYS C CA 1
ATOM 9438 C C . LYS C 1 296 ? -2.253 29.767 33.866 1.00 63.58 293 LYS C C 1
ATOM 9439 O O . LYS C 1 296 ? -2.313 28.539 34.002 1.00 65.17 293 LYS C O 1
ATOM 9445 N N . LEU C 1 297 ? -2.776 30.635 34.730 1.00 67.97 294 LEU C N 1
ATOM 9446 C CA . LEU C 1 297 ? -3.507 30.222 35.925 1.00 75.05 294 LEU C CA 1
ATOM 9447 C C . LEU C 1 297 ? -5.009 30.359 35.681 1.00 79.40 294 LEU C C 1
ATOM 9448 O O . LEU C 1 297 ? -5.435 30.908 34.655 1.00 78.06 294 LEU C O 1
ATOM 9453 N N . THR C 1 298 ? -5.800 29.844 36.619 1.00 82.72 295 THR C N 1
ATOM 9454 C CA . THR C 1 298 ? -7.258 29.943 36.553 1.00 84.73 295 THR C CA 1
ATOM 9455 C C . THR C 1 298 ? -7.748 30.713 37.778 1.00 88.06 295 THR C C 1
ATOM 9456 O O . THR C 1 298 ? -7.206 30.556 38.885 1.00 79.34 295 THR C O 1
ATOM 9460 N N . GLU C 1 299 ? -8.763 31.551 37.562 1.00 93.11 296 GLU C N 1
ATOM 9461 C CA . GLU C 1 299 ? -9.356 32.360 38.635 1.00 94.92 296 GLU C CA 1
ATOM 9462 C C . GLU C 1 299 ? -9.793 31.528 39.847 1.00 95.53 296 GLU C C 1
ATOM 9463 O O . GLU C 1 299 ? -9.838 32.042 40.966 1.00 97.82 296 GLU C O 1
ATOM 9469 N N . ARG C 1 300 ? -10.116 30.254 39.618 1.00 93.91 297 ARG C N 1
ATOM 9470 C CA . ARG C 1 300 ? -10.489 29.351 40.709 1.00 93.38 297 ARG C CA 1
ATOM 9471 C C . ARG C 1 300 ? -9.241 29.033 41.539 1.00 91.67 297 ARG C C 1
ATOM 9472 O O . ARG C 1 300 ? -9.317 28.927 42.764 1.00 101.30 297 ARG C O 1
ATOM 9480 N N . GLY C 1 301 ? -8.106 28.863 40.857 1.00 85.29 298 GLY C N 1
ATOM 9481 C CA . GLY C 1 301 ? -6.826 28.579 41.511 1.00 77.33 298 GLY C CA 1
ATOM 9482 C C . GLY C 1 301 ? -6.211 27.252 41.101 1.00 72.14 298 GLY C C 1
ATOM 9483 O O . GLY C 1 301 ? -6.074 26.345 41.920 1.00 74.00 298 GLY C O 1
ATOM 9484 N N . LEU C 1 302 ? -5.836 27.143 39.829 1.00 63.75 299 LEU C N 1
ATOM 9485 C CA . LEU C 1 302 ? -5.203 25.937 39.302 1.00 57.75 299 LEU C CA 1
ATOM 9486 C C . LEU C 1 302 ? -4.291 26.288 38.138 1.00 51.59 299 LEU C C 1
ATOM 9487 O O . LEU C 1 302 ? -4.371 27.374 37.569 1.00 50.74 299 LEU C O 1
ATOM 9492 N N . VAL C 1 303 ? -3.412 25.353 37.804 1.00 44.20 300 VAL C N 1
ATOM 9493 C CA . VAL C 1 303 ? -2.577 25.482 36.635 1.00 39.62 300 VAL C CA 1
ATOM 9494 C C . VAL C 1 303 ? -3.462 24.941 35.519 1.00 37.87 300 VAL C C 1
ATOM 9495 O O . VAL C 1 303 ? -3.923 23.805 35.584 1.00 38.17 300 VAL C O 1
ATOM 9499 N N . GLU C 1 304 ? -3.710 25.771 34.516 1.00 35.72 301 GLU C N 1
ATOM 9500 C CA . GLU C 1 304 ? -4.554 25.408 33.389 1.00 34.72 301 GLU C CA 1
ATOM 9501 C C . GLU C 1 304 ? -3.833 24.398 32.507 1.00 31.77 301 GLU C C 1
ATOM 9502 O O . GLU C 1 304 ? -2.662 24.580 32.161 1.00 30.67 301 GLU C O 1
ATOM 9508 N N . VAL C 1 305 ? -4.532 23.324 32.171 1.00 29.67 302 VAL C N 1
ATOM 9509 C CA . VAL C 1 305 ? -3.998 22.309 31.277 1.00 29.24 302 VAL C CA 1
ATOM 9510 C C . VAL C 1 305 ? -5.090 21.823 30.346 1.00 29.64 302 VAL C C 1
ATOM 9511 O O . VAL C 1 305 ? -6.261 21.983 30.634 1.00 31.75 302 VAL C O 1
ATOM 9515 N N . ASN C 1 306 ? -4.689 21.224 29.232 1.00 29.69 303 ASN C N 1
ATOM 9516 C CA . ASN C 1 306 ? -5.631 20.666 28.284 1.00 30.17 303 ASN C CA 1
ATOM 9517 C C . ASN C 1 306 ? -5.895 19.204 28.652 1.00 30.19 303 ASN C C 1
ATOM 9518 O O . ASN C 1 306 ? -5.470 18.744 29.718 1.00 28.17 303 ASN C O 1
ATOM 9523 N N . ASP C 1 307 ? -6.588 18.480 27.777 1.00 31.20 304 ASP C N 1
ATOM 9524 C CA . ASP C 1 307 ? -6.948 17.079 28.040 1.00 31.50 304 ASP C CA 1
ATOM 9525 C C . ASP C 1 307 ? -5.768 16.150 28.307 1.00 29.22 304 ASP C C 1
ATOM 9526 O O . ASP C 1 307 ? -5.964 15.117 28.937 1.00 27.44 304 ASP C O 1
ATOM 9531 N N . HIS C 1 308 ? -4.575 16.476 27.797 1.00 28.48 305 HIS C N 1
ATOM 9532 C CA . HIS C 1 308 ? -3.383 15.652 28.078 1.00 27.90 305 HIS C CA 1
ATOM 9533 C C . HIS C 1 308 ? -2.347 16.308 29.034 1.00 27.12 305 HIS C C 1
ATOM 9534 O O . HIS C 1 308 ? -1.145 16.006 29.002 1.00 26.48 305 HIS C O 1
ATOM 9541 N N . CYS C 1 309 ? -2.846 17.191 29.893 1.00 25.82 306 CYS C N 1
ATOM 9542 C CA . CYS C 1 309 ? -2.052 17.826 30.949 1.00 25.20 306 CYS C CA 1
ATOM 9543 C C . CYS C 1 309 ? -0.945 18.779 30.515 1.00 24.91 306 CYS C C 1
ATOM 9544 O O . CYS C 1 309 ? -0.081 19.096 31.316 1.00 23.76 306 CYS C O 1
ATOM 9547 N N . ALA C 1 310 ? -0.980 19.245 29.268 1.00 25.49 307 ALA C N 1
ATOM 9548 C CA . ALA C 1 310 ? -0.002 20.216 28.802 1.00 26.12 307 ALA C CA 1
ATOM 9549 C C . ALA C 1 310 ? -0.428 21.632 29.232 1.00 27.23 307 ALA C C 1
ATOM 9550 O O . ALA C 1 310 ? -1.612 21.987 29.133 1.00 26.78 307 ALA C O 1
ATOM 9552 N N . THR C 1 311 ? 0.542 22.417 29.722 1.00 27.51 308 THR C N 1
ATOM 9553 C CA . THR C 1 311 ? 0.312 23.804 30.151 1.00 29.18 308 THR C CA 1
ATOM 9554 C C . THR C 1 311 ? 0.463 24.733 28.958 1.00 30.44 308 THR C C 1
ATOM 9555 O O . THR C 1 311 ? 0.653 24.275 27.835 1.00 30.84 308 THR C O 1
ATOM 9559 N N . SER C 1 312 ? 0.370 26.041 29.213 1.00 31.79 309 SER C N 1
ATOM 9560 C CA . SER C 1 312 ? 0.567 27.058 28.181 1.00 32.73 309 SER C CA 1
ATOM 9561 C C . SER C 1 312 ? 2.027 27.156 27.731 1.00 33.50 309 SER C C 1
ATOM 9562 O O . SER C 1 312 ? 2.321 27.740 26.688 1.00 35.06 309 SER C O 1
ATOM 9565 N N . VAL C 1 313 ? 2.947 26.610 28.522 1.00 32.60 310 VAL C N 1
ATOM 9566 C CA . VAL C 1 313 ? 4.360 26.636 28.161 1.00 32.14 310 VAL C CA 1
ATOM 9567 C C . VAL C 1 313 ? 4.720 25.295 27.528 1.00 31.88 310 VAL C C 1
ATOM 9568 O O . VAL C 1 313 ? 4.562 24.233 28.140 1.00 29.90 310 VAL C O 1
ATOM 9572 N N . GLU C 1 314 ? 5.180 25.360 26.281 1.00 33.52 311 GLU C N 1
ATOM 9573 C CA . GLU C 1 314 ? 5.557 24.172 25.526 1.00 33.82 311 GLU C CA 1
ATOM 9574 C C . GLU C 1 314 ? 6.600 23.390 26.322 1.00 30.68 311 GLU C C 1
ATOM 9575 O O . GLU C 1 314 ? 7.584 23.965 26.779 1.00 29.93 311 GLU C O 1
ATOM 9581 N N . GLY C 1 315 ? 6.378 22.089 26.495 1.00 28.32 312 GLY C N 1
ATOM 9582 C CA . GLY C 1 315 ? 7.291 21.237 27.260 1.00 26.81 312 GLY C CA 1
ATOM 9583 C C . GLY C 1 315 ? 7.084 21.220 28.782 1.00 25.42 312 GLY C C 1
ATOM 9584 O O . GLY C 1 315 ? 7.840 20.558 29.507 1.00 24.22 312 GLY C O 1
ATOM 9585 N N . VAL C 1 316 ? 6.080 21.947 29.269 1.00 25.05 313 VAL C N 1
ATOM 9586 C CA . VAL C 1 316 ? 5.763 21.949 30.705 1.00 24.10 313 VAL C CA 1
ATOM 9587 C C . VAL C 1 316 ? 4.370 21.354 30.881 1.00 23.40 313 VAL C C 1
ATOM 9588 O O . VAL C 1 316 ? 3.413 21.814 30.262 1.00 23.17 313 VAL C O 1
ATOM 9592 N N . TYR C 1 317 ? 4.273 20.311 31.704 1.00 23.71 314 TYR C N 1
ATOM 9593 C CA . TYR C 1 317 ? 3.008 19.643 31.988 1.00 23.42 314 TYR C CA 1
ATOM 9594 C C . TYR C 1 317 ? 2.681 19.803 33.465 1.00 22.78 314 TYR C C 1
ATOM 9595 O O . TYR C 1 317 ? 3.575 20.063 34.277 1.00 23.06 314 TYR C O 1
ATOM 9604 N N . ALA C 1 318 ? 1.402 19.657 33.805 1.00 22.35 315 ALA C N 1
ATOM 9605 C CA . ALA C 1 318 ? 0.930 19.725 35.197 1.00 22.09 315 ALA C CA 1
ATOM 9606 C C . ALA C 1 318 ? -0.059 18.570 35.390 1.00 21.93 315 ALA C C 1
ATOM 9607 O O . ALA C 1 318 ? -0.932 18.334 34.545 1.00 22.08 315 ALA C O 1
ATOM 9609 N N . ILE C 1 319 ? 0.076 17.872 36.506 1.00 21.58 316 ILE C N 1
ATOM 9610 C CA . ILE C 1 319 ? -0.692 16.661 36.762 1.00 21.30 316 ILE C CA 1
ATOM 9611 C C . ILE C 1 319 ? -1.137 16.523 38.197 1.00 21.61 316 ILE C C 1
ATOM 9612 O O . ILE C 1 319 ? -0.695 17.250 39.066 1.00 20.64 316 ILE C O 1
ATOM 9617 N N . GLY C 1 320 ? -2.004 15.545 38.435 1.00 21.74 317 GLY C N 1
ATOM 9618 C CA . GLY C 1 320 ? -2.453 15.219 39.771 1.00 21.99 317 GLY C CA 1
ATOM 9619 C C . GLY C 1 320 ? -3.355 16.235 40.428 1.00 22.60 317 GLY C C 1
ATOM 9620 O O . GLY C 1 320 ? -4.107 16.934 39.754 1.00 22.75 317 GLY C O 1
ATOM 9621 N N . ASP C 1 321 ? -3.261 16.309 41.760 1.00 23.01 318 ASP C N 1
ATOM 9622 C CA . ASP C 1 321 ? -4.089 17.202 42.556 1.00 23.15 318 ASP C CA 1
ATOM 9623 C C . ASP C 1 321 ? -3.888 18.673 42.205 1.00 23.09 318 ASP C C 1
ATOM 9624 O O . ASP C 1 321 ? -4.730 19.504 42.514 1.00 23.54 318 ASP C O 1
ATOM 9629 N N . LEU C 1 322 ? -2.777 18.984 41.545 1.00 22.25 319 LEU C N 1
ATOM 9630 C CA . LEU C 1 322 ? -2.524 20.354 41.110 1.00 22.40 319 LEU C CA 1
ATOM 9631 C C . LEU C 1 322 ? -3.507 20.867 40.042 1.00 22.79 319 LEU C C 1
ATOM 9632 O O . LEU C 1 322 ? -3.728 22.075 39.935 1.00 23.80 319 LEU C O 1
ATOM 9637 N N . VAL C 1 323 ? -4.066 19.958 39.246 1.00 23.31 320 VAL C N 1
ATOM 9638 C CA . VAL C 1 323 ? -4.936 20.314 38.112 1.00 23.77 320 VAL C CA 1
ATOM 9639 C C . VAL C 1 323 ? -6.334 19.737 38.229 1.00 24.35 320 VAL C C 1
ATOM 9640 O O . VAL C 1 323 ? -6.634 19.032 39.186 1.00 23.57 320 VAL C O 1
ATOM 9644 N N . ARG C 1 324 ? -7.169 20.015 37.220 1.00 25.53 321 ARG C N 1
ATOM 9645 C CA . ARG C 1 324 ? -8.566 19.563 37.206 1.00 25.92 321 ARG C CA 1
ATOM 9646 C C . ARG C 1 324 ? -8.708 18.050 37.219 1.00 26.07 321 ARG C C 1
ATOM 9647 O O . ARG C 1 324 ? -7.814 17.323 36.781 1.00 24.96 321 ARG C O 1
ATOM 9655 N N . GLY C 1 325 ? -9.875 17.600 37.679 1.00 25.98 322 GLY C N 1
ATOM 9656 C CA . GLY C 1 325 ? -10.215 16.183 37.731 1.00 26.64 322 GLY C CA 1
ATOM 9657 C C . GLY C 1 325 ? -10.279 15.643 39.152 1.00 26.64 322 GLY C C 1
ATOM 9658 O O . GLY C 1 325 ? -9.963 16.349 40.096 1.00 25.66 322 GLY C O 1
ATOM 9659 N N . PRO C 1 326 ? -10.683 14.372 39.307 1.00 26.59 323 PRO C N 1
ATOM 9660 C CA . PRO C 1 326 ? -10.789 13.817 40.657 1.00 26.49 323 PRO C CA 1
ATOM 9661 C C . PRO C 1 326 ? -9.433 13.777 41.344 1.00 25.34 323 PRO C C 1
ATOM 9662 O O . PRO C 1 326 ? -8.456 13.355 40.749 1.00 25.88 323 PRO C O 1
ATOM 9666 N N . MET C 1 327 ? -9.390 14.222 42.590 1.00 25.82 324 MET C N 1
ATOM 9667 C CA . MET C 1 327 ? -8.156 14.295 43.361 1.00 25.74 324 MET C CA 1
ATOM 9668 C C . MET C 1 327 ? -7.915 12.936 43.991 1.00 24.49 324 MET C C 1
ATOM 9669 O O . MET C 1 327 ? -8.167 12.723 45.185 1.00 24.44 324 MET C O 1
ATOM 9674 N N . LEU C 1 328 ? -7.445 12.024 43.157 1.00 23.39 325 LEU C N 1
ATOM 9675 C CA . LEU C 1 328 ? -7.175 10.639 43.533 1.00 23.43 325 LEU C CA 1
ATOM 9676 C C . LEU C 1 328 ? -5.732 10.271 43.136 1.00 22.76 325 LEU C C 1
ATOM 9677 O O . LEU C 1 328 ? -5.177 10.849 42.206 1.00 21.45 325 LEU C O 1
ATOM 9682 N N . ALA C 1 329 ? -5.153 9.295 43.833 1.00 22.34 326 ALA C N 1
ATOM 9683 C CA . ALA C 1 329 ? -3.769 8.888 43.595 1.00 22.64 326 ALA C CA 1
ATOM 9684 C C . ALA C 1 329 ? -3.579 8.268 42.228 1.00 23.10 326 ALA C C 1
ATOM 9685 O O . ALA C 1 329 ? -2.659 8.637 41.490 1.00 22.41 326 ALA C O 1
ATOM 9687 N N . HIS C 1 330 ? -4.441 7.313 41.887 1.00 22.80 327 HIS C N 1
ATOM 9688 C CA . HIS C 1 330 ? -4.334 6.666 40.576 1.00 23.40 327 HIS C CA 1
ATOM 9689 C C . HIS C 1 330 ? -4.557 7.636 39.390 1.00 22.88 327 HIS C C 1
ATOM 9690 O O . HIS C 1 330 ? -3.987 7.438 38.314 1.00 22.12 327 HIS C O 1
ATOM 9697 N N . LYS C 1 331 ? -5.342 8.692 39.607 1.00 22.53 328 LYS C N 1
ATOM 9698 C CA . LYS C 1 331 ? -5.563 9.714 38.582 1.00 22.72 328 LYS C CA 1
ATOM 9699 C C . LYS C 1 331 ? -4.238 10.452 38.335 1.00 22.38 328 LYS C C 1
ATOM 9700 O O . LYS C 1 331 ? -3.810 10.630 37.186 1.00 22.71 328 LYS C O 1
ATOM 9706 N N . ALA C 1 332 ? -3.585 10.840 39.427 1.00 22.37 329 ALA C N 1
ATOM 9707 C CA . ALA C 1 332 ? -2.286 11.495 39.379 1.00 21.98 329 ALA C CA 1
ATOM 9708 C C . ALA C 1 332 ? -1.231 10.601 38.714 1.00 21.57 329 ALA C C 1
ATOM 9709 O O . ALA C 1 332 ? -0.457 11.064 37.885 1.00 20.10 329 ALA C O 1
ATOM 9711 N N . MET C 1 333 ? -1.203 9.317 39.074 1.00 21.52 330 MET C N 1
ATOM 9712 C CA . MET C 1 333 ? -0.229 8.397 38.488 1.00 23.73 330 MET C CA 1
ATOM 9713 C C . MET C 1 333 ? -0.410 8.286 36.968 1.00 23.60 330 MET C C 1
ATOM 9714 O O . MET C 1 333 ? 0.563 8.410 36.201 1.00 22.82 330 MET C O 1
ATOM 9719 N N . GLU C 1 334 ? -1.656 8.092 36.535 1.00 24.13 331 GLU C N 1
ATOM 9720 C CA . GLU C 1 334 ? -1.956 7.948 35.112 1.00 25.79 331 GLU C CA 1
ATOM 9721 C C . GLU C 1 334 ? -1.661 9.208 34.351 1.00 23.56 331 GLU C C 1
ATOM 9722 O O . GLU C 1 334 ? -1.236 9.137 33.193 1.00 22.60 331 GLU C O 1
ATOM 9728 N N . GLU C 1 335 ? -1.873 10.354 34.995 1.00 21.74 332 GLU C N 1
ATOM 9729 C CA . GLU C 1 335 ? -1.549 11.627 34.358 1.00 22.17 332 GLU C CA 1
ATOM 9730 C C . GLU C 1 335 ? -0.048 11.828 34.224 1.00 22.13 332 GLU C C 1
ATOM 9731 O O . GLU C 1 335 ? 0.412 12.407 33.242 1.00 22.23 332 GLU C O 1
ATOM 9737 N N . GLY C 1 336 ? 0.715 11.332 35.195 1.00 23.07 333 GLY C N 1
ATOM 9738 C CA . GLY C 1 336 ? 2.180 11.421 35.117 1.00 23.20 333 GLY C CA 1
ATOM 9739 C C . GLY C 1 336 ? 2.694 10.617 33.937 1.00 24.02 333 GLY C C 1
ATOM 9740 O O . GLY C 1 336 ? 3.518 11.101 33.157 1.00 24.20 333 GLY C O 1
ATOM 9741 N N . VAL C 1 337 ? 2.190 9.388 33.807 1.00 23.98 334 VAL C N 1
ATOM 9742 C CA . VAL C 1 337 ? 2.542 8.506 32.703 1.00 23.83 334 VAL C CA 1
ATOM 9743 C C . VAL C 1 337 ? 2.169 9.144 31.359 1.00 23.77 334 VAL C C 1
ATOM 9744 O O . VAL C 1 337 ? 2.996 9.201 30.437 1.00 22.57 334 VAL C O 1
ATOM 9748 N N . MET C 1 338 ? 0.940 9.649 31.261 1.00 22.83 335 MET C N 1
ATOM 9749 C CA . MET C 1 338 ? 0.480 10.294 30.041 1.00 22.65 335 MET C CA 1
ATOM 9750 C C . MET C 1 338 ? 1.384 11.457 29.645 1.00 22.30 335 MET C C 1
ATOM 9751 O O . MET C 1 338 ? 1.733 11.587 28.483 1.00 22.17 335 MET C O 1
ATOM 9756 N N . ALA C 1 339 ? 1.749 12.306 30.617 1.00 21.91 336 ALA C N 1
ATOM 9757 C CA . ALA C 1 339 ? 2.577 13.478 30.320 1.00 22.24 336 ALA C CA 1
ATOM 9758 C C . ALA C 1 339 ? 3.899 13.059 29.704 1.00 22.55 336 ALA C C 1
ATOM 9759 O O . ALA C 1 339 ? 4.338 13.646 28.729 1.00 22.40 336 ALA C O 1
ATOM 9761 N N . VAL C 1 340 ? 4.523 12.027 30.280 1.00 22.72 337 VAL C N 1
ATOM 9762 C CA . VAL C 1 340 ? 5.806 11.538 29.789 1.00 23.53 337 VAL C CA 1
ATOM 9763 C C . VAL C 1 340 ? 5.676 10.919 28.389 1.00 24.45 337 VAL C C 1
ATOM 9764 O O . VAL C 1 340 ? 6.508 11.181 27.506 1.00 23.38 337 VAL C O 1
ATOM 9768 N N . GLU C 1 341 ? 4.654 10.086 28.198 1.00 24.67 338 GLU C N 1
ATOM 9769 C CA . GLU C 1 341 ? 4.407 9.482 26.891 1.00 26.00 338 GLU C CA 1
ATOM 9770 C C . GLU C 1 341 ? 4.222 10.575 25.853 1.00 25.34 338 GLU C C 1
ATOM 9771 O O . GLU C 1 341 ? 4.758 10.482 24.758 1.00 25.21 338 GLU C O 1
ATOM 9777 N N . ARG C 1 342 ? 3.480 11.617 26.211 1.00 25.82 339 ARG C N 1
ATOM 9778 C CA . ARG C 1 342 ? 3.271 12.764 25.319 1.00 26.07 339 ARG C CA 1
ATOM 9779 C C . ARG C 1 342 ? 4.590 13.397 24.923 1.00 26.69 339 ARG C C 1
ATOM 9780 O O . ARG C 1 342 ? 4.855 13.604 23.732 1.00 26.81 339 ARG C O 1
ATOM 9788 N N . ILE C 1 343 ? 5.426 13.670 25.917 1.00 26.83 340 ILE C N 1
ATOM 9789 C CA . ILE C 1 343 ? 6.756 14.225 25.681 1.00 27.99 340 ILE C CA 1
ATOM 9790 C C . ILE C 1 343 ? 7.549 13.385 24.696 1.00 28.94 340 ILE C C 1
ATOM 9791 O O . ILE C 1 343 ? 8.226 13.926 23.812 1.00 29.02 340 ILE C O 1
ATOM 9796 N N . HIS C 1 344 ? 7.447 12.067 24.832 1.00 28.43 341 HIS C N 1
ATOM 9797 C CA . HIS C 1 344 ? 8.202 11.133 23.989 1.00 29.48 341 HIS C CA 1
ATOM 9798 C C . HIS C 1 344 ? 7.598 10.925 22.570 1.00 30.43 341 HIS C C 1
ATOM 9799 O O . HIS C 1 344 ? 8.141 10.166 21.774 1.00 30.85 341 HIS C O 1
ATOM 9806 N N . GLY C 1 345 ? 6.483 11.598 22.268 1.00 30.10 342 GLY C N 1
ATOM 9807 C CA . GLY C 1 345 ? 5.854 11.533 20.948 1.00 30.58 342 GLY C CA 1
ATOM 9808 C C . GLY C 1 345 ? 4.666 10.594 20.791 1.00 30.38 342 GLY C C 1
ATOM 9809 O O . GLY C 1 345 ? 4.262 10.304 19.663 1.00 32.13 342 GLY C O 1
ATOM 9810 N N . HIS C 1 346 ? 4.108 10.122 21.904 1.00 29.92 343 HIS C N 1
ATOM 9811 C CA . HIS C 1 346 ? 2.971 9.197 21.893 1.00 30.42 343 HIS C CA 1
ATOM 9812 C C . HIS C 1 346 ? 1.721 9.920 22.389 1.00 29.97 343 HIS C C 1
ATOM 9813 O O . HIS C 1 346 ? 1.713 10.473 23.494 1.00 29.34 343 HIS C O 1
ATOM 9820 N N . ALA C 1 347 ? 0.664 9.920 21.579 1.00 30.83 344 ALA C N 1
ATOM 9821 C CA . ALA C 1 347 ? -0.578 10.606 21.942 1.00 31.10 344 ALA C CA 1
ATOM 9822 C C . ALA C 1 347 ? -1.340 9.834 23.014 1.00 30.59 344 ALA C C 1
ATOM 9823 O O . ALA C 1 347 ? -2.447 9.388 22.786 1.00 29.63 344 ALA C O 1
ATOM 9825 N N . ALA C 1 348 ? -0.739 9.696 24.194 1.00 31.01 345 ALA C N 1
ATOM 9826 C CA . ALA C 1 348 ? -1.372 8.963 25.279 1.00 30.23 345 ALA C CA 1
ATOM 9827 C C . ALA C 1 348 ? -2.576 9.734 25.798 1.00 29.85 345 ALA C C 1
ATOM 9828 O O . ALA C 1 348 ? -2.604 10.970 25.769 1.00 29.09 345 ALA C O 1
ATOM 9830 N N . GLN C 1 349 ? -3.589 9.009 26.246 1.00 29.46 346 GLN C N 1
ATOM 9831 C CA . GLN C 1 349 ? -4.767 9.674 26.765 1.00 30.99 346 GLN C CA 1
ATOM 9832 C C . GLN C 1 349 ? -5.387 8.932 27.922 1.00 31.06 346 GLN C C 1
ATOM 9833 O O . GLN C 1 349 ? -5.676 7.750 27.826 1.00 32.89 346 GLN C O 1
ATOM 9839 N N . VAL C 1 350 ? -5.603 9.650 29.008 1.00 30.91 347 VAL C N 1
ATOM 9840 C CA . VAL C 1 350 ? -6.294 9.099 30.164 1.00 31.05 347 VAL C CA 1
ATOM 9841 C C . VAL C 1 350 ? -7.793 9.129 29.854 1.00 29.92 347 VAL C C 1
ATOM 9842 O O . VAL C 1 350 ? -8.306 10.123 29.356 1.00 30.06 347 VAL C O 1
ATOM 9846 N N . ASN C 1 351 ? -8.483 8.031 30.137 1.00 31.05 348 ASN C N 1
ATOM 9847 C CA . ASN C 1 351 ? -9.923 7.956 29.944 1.00 31.81 348 ASN C CA 1
ATOM 9848 C C . ASN C 1 351 ? -10.490 8.356 31.286 1.00 32.44 348 ASN C C 1
ATOM 9849 O O . ASN C 1 351 ? -10.452 7.570 32.246 1.00 32.43 348 ASN C O 1
ATOM 9854 N N . TYR C 1 352 ? -11.012 9.576 31.347 1.00 32.09 349 TYR C N 1
ATOM 9855 C CA . TYR C 1 352 ? -11.560 10.119 32.586 1.00 33.55 349 TYR C CA 1
ATOM 9856 C C . TYR C 1 352 ? -12.900 9.484 33.021 1.00 34.91 349 TYR C C 1
ATOM 9857 O O . TYR C 1 352 ? -13.368 9.732 34.135 1.00 34.27 349 TYR C O 1
ATOM 9866 N N . ASP C 1 353 ? -13.478 8.635 32.168 1.00 34.97 350 ASP C N 1
ATOM 9867 C CA . ASP C 1 353 ? -14.730 7.928 32.492 1.00 34.84 350 ASP C CA 1
ATOM 9868 C C . ASP C 1 353 ? -14.488 6.480 32.927 1.00 34.89 350 ASP C C 1
ATOM 9869 O O . ASP C 1 353 ? -15.412 5.671 32.951 1.00 33.35 350 ASP C O 1
ATOM 9874 N N . THR C 1 354 ? -13.245 6.126 33.212 1.00 33.17 351 THR C N 1
ATOM 9875 C CA . THR C 1 354 ? -12.969 4.803 33.745 1.00 32.31 351 THR C CA 1
ATOM 9876 C C . THR C 1 354 ? -12.116 4.951 35.004 1.00 28.83 351 THR C C 1
ATOM 9877 O O . THR C 1 354 ? -11.463 3.997 35.423 1.00 29.01 351 THR C O 1
ATOM 9881 N N . ILE C 1 355 ? -12.132 6.151 35.596 1.00 27.26 352 ILE C N 1
ATOM 9882 C CA . ILE C 1 355 ? -11.413 6.418 36.846 1.00 26.69 352 ILE C CA 1
ATOM 9883 C C . ILE C 1 355 ? -12.287 5.943 38.017 1.00 24.78 352 ILE C C 1
ATOM 9884 O O . ILE C 1 355 ? -13.400 6.421 38.199 1.00 24.35 352 ILE C O 1
ATOM 9889 N N . ILE C 1 356 ? -11.752 5.016 38.801 1.00 23.59 353 ILE C N 1
ATOM 9890 C CA . ILE C 1 356 ? -12.445 4.437 39.937 1.00 22.65 353 ILE C CA 1
ATOM 9891 C C . ILE C 1 356 ? -12.418 5.361 41.159 1.00 22.00 353 ILE C C 1
ATOM 9892 O O . ILE C 1 356 ? -11.436 6.031 41.400 1.00 21.47 353 ILE C O 1
ATOM 9897 N N . SER C 1 357 ? -13.528 5.411 41.888 1.00 21.45 354 SER C N 1
ATOM 9898 C CA . SER C 1 357 ? -13.646 6.136 43.149 1.00 21.84 354 SER C CA 1
ATOM 9899 C C . SER C 1 357 ? -13.954 5.094 44.200 1.00 21.72 354 SER C C 1
ATOM 9900 O O . SER C 1 357 ? -14.778 4.216 43.957 1.00 21.67 354 SER C O 1
ATOM 9903 N N . ILE C 1 358 ? -13.311 5.188 45.364 1.00 20.58 355 ILE C N 1
ATOM 9904 C CA . ILE C 1 358 ? -13.522 4.231 46.443 1.00 20.59 355 ILE C CA 1
ATOM 9905 C C . ILE C 1 358 ? -13.542 4.977 47.783 1.00 20.43 355 ILE C C 1
ATOM 9906 O O . ILE C 1 358 ? -12.758 5.923 48.000 1.00 19.62 355 ILE C O 1
ATOM 9911 N N . ILE C 1 359 ? -14.454 4.566 48.657 1.00 20.04 356 ILE C N 1
ATOM 9912 C CA . ILE C 1 359 ? -14.546 5.083 50.029 1.00 20.82 356 ILE C CA 1
ATOM 9913 C C . ILE C 1 359 ? -14.345 3.831 50.870 1.00 20.62 356 ILE C C 1
ATOM 9914 O O . ILE C 1 359 ? -15.169 2.926 50.825 1.00 20.30 356 ILE C O 1
ATOM 9919 N N . TYR C 1 360 ? -13.269 3.802 51.652 1.00 20.68 357 TYR C N 1
ATOM 9920 C CA . TYR C 1 360 ? -12.859 2.600 52.388 1.00 21.39 357 TYR C CA 1
ATOM 9921 C C . TYR C 1 360 ? -13.487 2.385 53.774 1.00 21.75 357 TYR C C 1
ATOM 9922 O O . TYR C 1 360 ? -12.825 1.956 54.714 1.00 22.33 357 TYR C O 1
ATOM 9931 N N . THR C 1 361 ? -14.770 2.690 53.879 1.00 21.68 358 THR C N 1
ATOM 9932 C CA . THR C 1 361 ? -15.557 2.422 55.062 1.00 21.63 358 THR C CA 1
ATOM 9933 C C . THR C 1 361 ? -15.853 0.911 55.059 1.00 22.19 358 THR C C 1
ATOM 9934 O O . THR C 1 361 ? -15.351 0.171 54.196 1.00 20.91 358 THR C O 1
ATOM 9938 N N . HIS C 1 362 ? -16.633 0.455 56.026 1.00 22.91 359 HIS C N 1
ATOM 9939 C CA . HIS C 1 362 ? -17.096 -0.930 56.037 1.00 24.61 359 HIS C CA 1
ATOM 9940 C C . HIS C 1 362 ? -18.596 -0.842 56.236 1.00 25.13 359 HIS C C 1
ATOM 9941 O O . HIS C 1 362 ? -19.020 -0.407 57.307 1.00 24.57 359 HIS C O 1
ATOM 9948 N N . PRO C 1 363 ? -19.401 -1.190 55.219 1.00 24.08 360 PRO C N 1
ATOM 9949 C CA . PRO C 1 363 ? -18.921 -1.650 53.908 1.00 24.02 360 PRO C CA 1
ATOM 9950 C C . PRO C 1 363 ? -18.319 -0.553 53.053 1.00 23.42 360 PRO C C 1
ATOM 9951 O O . PRO C 1 363 ? -18.595 0.635 53.260 1.00 23.00 360 PRO C O 1
ATOM 9955 N N . GLU C 1 364 ? -17.490 -0.963 52.102 1.00 22.80 361 GLU C N 1
ATOM 9956 C CA . GLU C 1 364 ? -16.870 -0.038 51.187 1.00 23.02 361 GLU C CA 1
ATOM 9957 C C . GLU C 1 364 ? -17.888 0.412 50.148 1.00 21.61 361 GLU C C 1
ATOM 9958 O O . GLU C 1 364 ? -18.884 -0.267 49.901 1.00 20.30 361 GLU C O 1
ATOM 9964 N N . ALA C 1 365 ? -17.633 1.576 49.562 1.00 20.79 362 ALA C N 1
ATOM 9965 C CA . ALA C 1 365 ? -18.415 2.066 48.444 1.00 20.14 362 ALA C CA 1
ATOM 9966 C C . ALA C 1 365 ? -17.416 2.293 47.337 1.00 19.79 362 ALA C C 1
ATOM 9967 O O . ALA C 1 365 ? -16.269 2.692 47.586 1.00 19.95 362 ALA C O 1
ATOM 9969 N N . ALA C 1 366 ? -17.831 2.037 46.113 1.00 19.19 363 ALA C N 1
ATOM 9970 C CA . ALA C 1 366 ? -16.942 2.257 44.983 1.00 20.10 363 ALA C CA 1
ATOM 9971 C C . ALA C 1 366 ? -17.772 2.363 43.721 1.00 20.28 363 ALA C C 1
ATOM 9972 O O . ALA C 1 366 ? -18.873 1.825 43.656 1.00 20.46 363 ALA C O 1
ATOM 9974 N N . TRP C 1 367 ? -17.269 3.128 42.763 1.00 20.11 364 TRP C N 1
ATOM 9975 C CA . TRP C 1 367 ? -17.952 3.308 41.505 1.00 20.39 364 TRP C CA 1
ATOM 9976 C C . TRP C 1 367 ? -16.989 3.713 40.417 1.00 20.88 364 TRP C C 1
ATOM 9977 O O . TRP C 1 367 ? -15.869 4.200 40.686 1.00 19.71 364 TRP C O 1
ATOM 9988 N N . VAL C 1 368 ? -17.439 3.500 39.182 1.00 20.68 365 VAL C N 1
ATOM 9989 C CA . VAL C 1 368 ? -16.657 3.785 37.990 1.00 21.73 365 VAL C CA 1
ATOM 9990 C C . VAL C 1 368 ? -17.610 4.037 36.830 1.00 22.55 365 VAL C C 1
ATOM 9991 O O . VAL C 1 368 ? -18.682 3.427 36.749 1.00 22.72 365 VAL C O 1
ATOM 9995 N N . GLY C 1 369 ? -17.220 4.942 35.939 1.00 22.61 366 GLY C N 1
ATOM 9996 C CA . GLY C 1 369 ? -18.037 5.263 34.787 1.00 23.46 366 GLY C CA 1
ATOM 9997 C C . GLY C 1 369 ? -19.146 6.242 35.119 1.00 23.21 366 GLY C C 1
ATOM 9998 O O . GLY C 1 369 ? -19.065 6.995 36.089 1.00 23.55 366 GLY C O 1
ATOM 9999 N N . LEU C 1 370 ? -20.208 6.182 34.338 1.00 23.77 367 LEU C N 1
ATOM 10000 C CA . LEU C 1 370 ? -21.304 7.141 34.457 1.00 24.10 367 LEU C CA 1
ATOM 10001 C C . LEU C 1 370 ? -22.393 6.806 35.487 1.00 23.86 367 LEU C C 1
ATOM 10002 O O . LEU C 1 370 ? -22.863 5.664 35.584 1.00 23.46 367 LEU C O 1
ATOM 10007 N N . THR C 1 371 ? -22.773 7.829 36.249 1.00 23.59 368 THR C N 1
ATOM 10008 C CA . THR C 1 371 ? -23.891 7.750 37.162 1.00 24.51 368 THR C CA 1
ATOM 10009 C C . THR C 1 371 ? -25.146 7.756 36.301 1.00 25.25 368 THR C C 1
ATOM 10010 O O . THR C 1 371 ? -25.085 8.025 35.104 1.00 25.45 368 THR C O 1
ATOM 10014 N N . GLU C 1 372 ? -26.287 7.455 36.887 1.00 26.06 369 GLU C N 1
ATOM 10015 C CA . GLU C 1 372 ? -27.506 7.502 36.112 1.00 29.19 369 GLU C CA 1
ATOM 10016 C C . GLU C 1 372 ? -27.720 8.941 35.608 1.00 31.18 369 GLU C C 1
ATOM 10017 O O . GLU C 1 372 ? -28.068 9.151 34.448 1.00 32.83 369 GLU C O 1
ATOM 10023 N N . GLU C 1 373 ? -27.473 9.911 36.485 1.00 32.64 370 GLU C N 1
ATOM 10024 C CA . GLU C 1 373 ? -27.640 11.336 36.162 1.00 36.48 370 GLU C CA 1
ATOM 10025 C C . GLU C 1 373 ? -26.794 11.711 34.949 1.00 35.55 370 GLU C C 1
ATOM 10026 O O . GLU C 1 373 ? -27.304 12.297 33.987 1.00 37.19 370 GLU C O 1
ATOM 10032 N N . GLN C 1 374 ? -25.502 11.373 35.008 1.00 33.40 371 GLN C N 1
ATOM 10033 C CA . GLN C 1 374 ? -24.532 11.699 33.935 1.00 33.66 371 GLN C CA 1
ATOM 10034 C C . GLN C 1 374 ? -24.892 11.075 32.591 1.00 33.64 371 GLN C C 1
ATOM 10035 O O . GLN C 1 374 ? -24.711 11.702 31.553 1.00 35.02 371 GLN C O 1
ATOM 10041 N N . ALA C 1 375 ? -25.383 9.838 32.613 1.00 32.56 372 ALA C N 1
ATOM 10042 C CA . ALA C 1 375 ? -25.788 9.150 31.380 1.00 33.81 372 ALA C CA 1
ATOM 10043 C C . ALA C 1 375 ? -26.942 9.891 30.714 1.00 35.44 372 ALA C C 1
ATOM 10044 O O . ALA C 1 375 ? -26.913 10.134 29.509 1.00 36.54 372 ALA C O 1
ATOM 10046 N N . LYS C 1 376 ? -27.953 10.230 31.509 1.00 34.13 373 LYS C N 1
ATOM 10047 C CA . LYS C 1 376 ? -29.124 10.966 31.016 1.00 37.86 373 LYS C CA 1
ATOM 10048 C C . LYS C 1 376 ? -28.712 12.326 30.493 1.00 39.94 373 LYS C C 1
ATOM 10049 O O . LYS C 1 376 ? -29.025 12.670 29.366 1.00 43.22 373 LYS C O 1
ATOM 10055 N N . GLU C 1 377 ? -27.982 13.085 31.304 1.00 42.86 374 GLU C N 1
ATOM 10056 C CA . GLU C 1 377 ? -27.513 14.409 30.899 1.00 45.82 374 GLU C CA 1
ATOM 10057 C C . GLU C 1 377 ? -26.674 14.335 29.627 1.00 47.27 374 GLU C C 1
ATOM 10058 O O . GLU C 1 377 ? -26.631 15.297 28.863 1.00 48.72 374 GLU C O 1
ATOM 10064 N N . LYS C 1 378 ? -26.031 13.192 29.389 1.00 45.95 375 LYS C N 1
ATOM 10065 C CA . LYS C 1 378 ? -25.221 13.005 28.173 1.00 47.95 375 LYS C CA 1
ATOM 10066 C C . LYS C 1 378 ? -26.016 12.537 26.936 1.00 46.04 375 LYS C C 1
ATOM 10067 O O . LYS C 1 378 ? -25.427 12.194 25.917 1.00 45.50 375 LYS C O 1
ATOM 10073 N N . GLY C 1 379 ? -27.341 12.517 27.033 1.00 45.36 376 GLY C N 1
ATOM 10074 C CA . GLY C 1 379 ? -28.185 12.159 25.892 1.00 44.46 376 GLY C CA 1
ATOM 10075 C C . GLY C 1 379 ? -28.536 10.695 25.722 1.00 42.59 376 GLY C C 1
ATOM 10076 O O . GLY C 1 379 ? -29.308 10.361 24.839 1.00 44.45 376 GLY C O 1
ATOM 10077 N N . HIS C 1 380 ? -27.988 9.813 26.553 1.00 39.61 377 HIS C N 1
ATOM 10078 C CA . HIS C 1 380 ? -28.300 8.397 26.432 1.00 37.37 377 HIS C CA 1
ATOM 10079 C C . HIS C 1 380 ? -29.710 8.099 26.893 1.00 38.17 377 HIS C C 1
ATOM 10080 O O . HIS C 1 380 ? -30.205 8.734 27.819 1.00 39.31 377 HIS C O 1
ATOM 10087 N N . GLU C 1 381 ? -30.366 7.146 26.240 1.00 37.23 378 GLU C N 1
ATOM 10088 C CA . GLU C 1 381 ? -31.614 6.641 26.775 1.00 38.74 378 GLU C CA 1
ATOM 10089 C C . GLU C 1 381 ? -31.057 5.617 27.764 1.00 35.16 378 GLU C C 1
ATOM 10090 O O . GLU C 1 381 ? -30.329 4.693 27.364 1.00 32.40 378 GLU C O 1
ATOM 10096 N N . VAL C 1 382 ? -31.392 5.770 29.041 1.00 34.95 379 VAL C N 1
ATOM 10097 C CA . VAL C 1 382 ? -30.797 4.927 30.094 1.00 33.04 379 VAL C CA 1
ATOM 10098 C C . VAL C 1 382 ? -31.668 3.817 30.670 1.00 33.42 379 VAL C C 1
ATOM 10099 O O . VAL C 1 382 ? -32.859 3.996 30.885 1.00 31.72 379 VAL C O 1
ATOM 10103 N N . LYS C 1 383 ? -31.041 2.662 30.907 1.00 31.31 380 LYS C N 1
ATOM 10104 C CA . LYS C 1 383 ? -31.672 1.577 31.623 1.00 31.24 380 LYS C CA 1
ATOM 10105 C C . LYS C 1 383 ? -30.703 1.201 32.752 1.00 30.27 380 LYS C C 1
ATOM 10106 O O . LYS C 1 383 ? -29.477 1.290 32.603 1.00 29.95 380 LYS C O 1
ATOM 10112 N N . THR C 1 384 ? -31.256 0.803 33.887 1.00 29.26 381 THR C N 1
ATOM 10113 C CA . THR C 1 384 ? -30.446 0.431 35.026 1.00 28.64 381 THR C CA 1
ATOM 10114 C C . THR C 1 384 ? -30.982 -0.836 35.670 1.00 27.51 381 THR C C 1
ATOM 10115 O O . THR C 1 384 ? -32.132 -1.209 35.485 1.00 27.69 381 THR C O 1
ATOM 10119 N N . GLY C 1 385 ? -30.127 -1.473 36.443 1.00 25.97 382 GLY C N 1
ATOM 10120 C CA . GLY C 1 385 ? -30.477 -2.683 37.161 1.00 26.78 382 GLY C CA 1
ATOM 10121 C C . GLY C 1 385 ? -29.596 -2.794 38.381 1.00 25.96 382 GLY C C 1
ATOM 10122 O O . GLY C 1 385 ? -28.445 -2.350 38.350 1.00 23.73 382 GLY C O 1
ATOM 10123 N N . GLN C 1 386 ? -30.141 -3.350 39.468 1.00 26.53 383 GLN C N 1
ATOM 10124 C CA . GLN C 1 386 ? -29.358 -3.557 40.675 1.00 25.94 383 GLN C CA 1
ATOM 10125 C C . GLN C 1 386 ? -29.745 -4.836 41.388 1.00 24.71 383 GLN C C 1
ATOM 10126 O O . GLN C 1 386 ? -30.806 -5.405 41.149 1.00 23.74 383 GLN C O 1
ATOM 10132 N N . PHE C 1 387 ? -28.858 -5.299 42.251 1.00 23.41 384 PHE C N 1
ATOM 10133 C CA . PHE C 1 387 ? -29.135 -6.495 43.027 1.00 24.03 384 PHE C CA 1
ATOM 10134 C C . PHE C 1 387 ? -28.367 -6.389 44.327 1.00 23.88 384 PHE C C 1
ATOM 10135 O O . PHE C 1 387 ? -27.243 -5.890 44.341 1.00 22.83 384 PHE C O 1
ATOM 10143 N N . GLY C 1 388 ? -28.972 -6.847 45.416 1.00 24.80 385 GLY C N 1
ATOM 10144 C CA . GLY C 1 388 ? -28.373 -6.704 46.738 1.00 25.03 385 GLY C CA 1
ATOM 10145 C C . GLY C 1 388 ? -27.574 -7.865 47.293 1.00 25.40 385 GLY C C 1
ATOM 10146 O O . GLY C 1 388 ? -27.655 -8.982 46.813 1.00 25.76 385 GLY C O 1
ATOM 10147 N N . PHE C 1 389 ? -26.800 -7.579 48.330 1.00 27.02 386 PHE C N 1
ATOM 10148 C CA . PHE C 1 389 ? -26.003 -8.598 49.017 1.00 28.26 386 PHE C CA 1
ATOM 10149 C C . PHE C 1 389 ? -26.810 -9.301 50.129 1.00 28.69 386 PHE C C 1
ATOM 10150 O O . PHE C 1 389 ? -26.395 -10.356 50.608 1.00 27.53 386 PHE C O 1
ATOM 10158 N N . ALA C 1 390 ? -27.970 -8.733 50.480 1.00 31.07 387 ALA C N 1
ATOM 10159 C CA . ALA C 1 390 ? -28.861 -9.243 51.559 1.00 33.61 387 ALA C CA 1
ATOM 10160 C C . ALA C 1 390 ? -29.047 -10.766 51.662 1.00 35.05 387 ALA C C 1
ATOM 10161 O O . ALA C 1 390 ? -29.022 -11.298 52.767 1.00 35.48 387 ALA C O 1
ATOM 10163 N N . VAL C 1 391 ? -29.265 -11.458 50.541 1.00 36.29 388 VAL C N 1
ATOM 10164 C CA . VAL C 1 391 ? -29.423 -12.934 50.587 1.00 39.97 388 VAL C CA 1
ATOM 10165 C C . VAL C 1 391 ? -28.384 -13.665 49.734 1.00 39.37 388 VAL C C 1
ATOM 10166 O O . VAL C 1 391 ? -28.599 -14.806 49.313 1.00 42.52 388 VAL C O 1
ATOM 10170 N N . ASN C 1 392 ? -27.258 -12.995 49.485 1.00 35.35 389 ASN C N 1
ATOM 10171 C CA . ASN C 1 392 ? -26.143 -13.604 48.780 1.00 31.81 389 ASN C CA 1
ATOM 10172 C C . ASN C 1 392 ? -25.572 -14.625 49.777 1.00 30.80 389 ASN C C 1
ATOM 10173 O O . ASN C 1 392 ? -25.294 -14.280 50.926 1.00 30.46 389 ASN C O 1
ATOM 10178 N N . GLY C 1 393 ? -25.413 -15.873 49.338 1.00 31.23 390 GLY C N 1
ATOM 10179 C CA . GLY C 1 393 ? -24.927 -16.962 50.206 1.00 30.09 390 GLY C CA 1
ATOM 10180 C C . GLY C 1 393 ? -23.609 -16.685 50.887 1.00 30.03 390 GLY C C 1
ATOM 10181 O O . GLY C 1 393 ? -23.436 -16.985 52.079 1.00 30.59 390 GLY C O 1
ATOM 10182 N N . ARG C 1 394 ? -22.682 -16.100 50.133 1.00 27.76 391 ARG C N 1
ATOM 10183 C CA . ARG C 1 394 ? -21.362 -15.767 50.655 1.00 28.95 391 ARG C CA 1
ATOM 10184 C C . ARG C 1 394 ? -21.482 -14.711 51.741 1.00 27.77 391 ARG C C 1
ATOM 10185 O O . ARG C 1 394 ? -20.837 -14.807 52.779 1.00 28.56 391 ARG C O 1
ATOM 10193 N N . ALA C 1 395 ? -22.321 -13.712 51.500 1.00 27.30 392 ALA C N 1
ATOM 10194 C CA . ALA C 1 395 ? -22.497 -12.632 52.458 1.00 28.54 392 ALA C CA 1
ATOM 10195 C C . ALA C 1 395 ? -23.123 -13.147 53.744 1.00 29.62 392 ALA C C 1
ATOM 10196 O O . ALA C 1 395 ? -22.675 -12.787 54.839 1.00 31.55 392 ALA C O 1
ATOM 10198 N N . LEU C 1 396 ? -24.137 -13.999 53.621 1.00 30.50 393 LEU C N 1
ATOM 10199 C CA . LEU C 1 396 ? -24.782 -14.555 54.811 1.00 32.61 393 LEU C CA 1
ATOM 10200 C C . LEU C 1 396 ? -23.829 -15.421 55.614 1.00 33.43 393 LEU C C 1
ATOM 10201 O O . LEU C 1 396 ? -23.865 -15.404 56.853 1.00 33.57 393 LEU C O 1
ATOM 10206 N N . ALA C 1 397 ? -22.972 -16.165 54.913 1.00 33.52 394 ALA C N 1
ATOM 10207 C CA . ALA C 1 397 ? -21.976 -16.995 55.574 1.00 35.87 394 ALA C CA 1
ATOM 10208 C C . ALA C 1 397 ? -21.009 -16.104 56.347 1.00 37.17 394 ALA C C 1
ATOM 10209 O O . ALA C 1 397 ? -20.588 -16.457 57.446 1.00 36.23 394 ALA C O 1
ATOM 10211 N N . ALA C 1 398 ? -20.678 -14.946 55.769 1.00 37.79 395 ALA C N 1
ATOM 10212 C CA . ALA C 1 398 ? -19.762 -13.990 56.409 1.00 40.88 395 ALA C CA 1
ATOM 10213 C C . ALA C 1 398 ? -20.441 -13.045 57.395 1.00 46.07 395 ALA C C 1
ATOM 10214 O O . ALA C 1 398 ? -19.760 -12.406 58.195 1.00 52.39 395 ALA C O 1
ATOM 10216 N N . GLY C 1 399 ? -21.770 -12.958 57.335 1.00 47.93 396 GLY C N 1
ATOM 10217 C CA . GLY C 1 399 ? -22.533 -12.029 58.175 1.00 49.93 396 GLY C CA 1
ATOM 10218 C C . GLY C 1 399 ? -22.412 -10.579 57.696 1.00 49.04 396 GLY C C 1
ATOM 10219 O O . GLY C 1 399 ? -22.426 -9.663 58.515 1.00 51.96 396 GLY C O 1
ATOM 10220 N N . GLU C 1 400 ? -22.320 -10.371 56.375 1.00 51.13 397 GLU C N 1
ATOM 10221 C CA . GLU C 1 400 ? -22.129 -9.027 55.769 1.00 53.17 397 GLU C CA 1
ATOM 10222 C C . GLU C 1 400 ? -23.131 -8.730 54.626 1.00 51.37 397 GLU C C 1
ATOM 10223 O O . GLU C 1 400 ? -22.723 -8.528 53.475 1.00 57.42 397 GLU C O 1
ATOM 10229 N N . GLY C 1 401 ? -24.420 -8.638 54.936 1.00 47.49 398 GLY C N 1
ATOM 10230 C CA . GLY C 1 401 ? -25.457 -8.470 53.893 1.00 43.00 398 GLY C CA 1
ATOM 10231 C C . GLY C 1 401 ? -25.813 -7.111 53.304 1.00 40.89 398 GLY C C 1
ATOM 10232 O O . GLY C 1 401 ? -26.564 -7.045 52.330 1.00 43.33 398 GLY C O 1
ATOM 10233 N N . ALA C 1 402 ? -25.291 -6.024 53.856 1.00 39.14 399 ALA C N 1
ATOM 10234 C CA . ALA C 1 402 ? -25.642 -4.688 53.362 1.00 34.31 399 ALA C CA 1
ATOM 10235 C C . ALA C 1 402 ? -25.063 -4.340 51.997 1.00 32.49 399 ALA C C 1
ATOM 10236 O O . ALA C 1 402 ? -23.965 -4.769 51.651 1.00 31.39 399 ALA C O 1
ATOM 10238 N N . GLY C 1 403 ? -25.818 -3.542 51.236 1.00 29.21 400 GLY C N 1
ATOM 10239 C CA . GLY C 1 403 ? -25.350 -3.003 49.958 1.00 26.98 400 GLY C CA 1
ATOM 10240 C C . GLY C 1 403 ? -25.912 -3.615 48.691 1.00 25.55 400 GLY C C 1
ATOM 10241 O O . GLY C 1 403 ? -26.808 -4.472 48.728 1.00 24.70 400 GLY C O 1
ATOM 10242 N N . PHE C 1 404 ? -25.368 -3.162 47.563 1.00 23.67 401 PHE C N 1
ATOM 10243 C CA . PHE C 1 404 ? -25.792 -3.642 46.263 1.00 23.97 401 PHE C CA 1
ATOM 10244 C C . PHE C 1 404 ? -24.795 -3.322 45.164 1.00 21.77 401 PHE C C 1
ATOM 10245 O O . PHE C 1 404 ? -23.820 -2.625 45.377 1.00 20.03 401 PHE C O 1
ATOM 10253 N N . VAL C 1 405 ? -25.060 -3.875 43.986 1.00 21.00 402 VAL C N 1
ATOM 10254 C CA . VAL C 1 405 ? -24.316 -3.558 42.767 1.00 21.21 402 VAL C CA 1
ATOM 10255 C C . VAL C 1 405 ? -25.381 -3.002 41.840 1.00 21.35 402 VAL C C 1
ATOM 10256 O O . VAL C 1 405 ? -26.427 -3.627 41.666 1.00 23.52 402 VAL C O 1
ATOM 10260 N N . LYS C 1 406 ? -25.130 -1.817 41.292 1.00 20.87 403 LYS C N 1
ATOM 10261 C CA . LYS C 1 406 ? -26.016 -1.162 40.336 1.00 21.76 403 LYS C CA 1
ATOM 10262 C C . LYS C 1 406 ? -25.280 -0.860 39.022 1.00 21.45 403 LYS C C 1
ATOM 10263 O O . LYS C 1 406 ? -24.208 -0.251 39.033 1.00 20.23 403 LYS C O 1
ATOM 10269 N N . PHE C 1 407 ? -25.876 -1.263 37.901 1.00 21.13 404 PHE C N 1
ATOM 10270 C CA . PHE C 1 407 ? -25.342 -0.953 36.589 1.00 21.34 404 PHE C CA 1
ATOM 10271 C C . PHE C 1 407 ? -26.177 0.106 35.880 1.00 21.79 404 PHE C C 1
ATOM 10272 O O . PHE C 1 407 ? -27.400 0.146 36.032 1.00 22.11 404 PHE C O 1
ATOM 10280 N N . VAL C 1 408 ? -25.493 0.956 35.118 1.00 22.05 405 VAL C N 1
ATOM 10281 C CA . VAL C 1 408 ? -26.104 1.991 34.281 1.00 21.85 405 VAL C CA 1
ATOM 10282 C C . VAL C 1 408 ? -25.687 1.621 32.855 1.00 22.86 405 VAL C C 1
ATOM 10283 O O . VAL C 1 408 ? -24.498 1.380 32.594 1.00 23.04 405 VAL C O 1
ATOM 10287 N N . ALA C 1 409 ? -26.651 1.561 31.945 1.00 23.17 406 ALA C N 1
ATOM 10288 C CA . ALA C 1 409 ? -26.386 1.174 30.565 1.00 24.56 406 ALA C CA 1
ATOM 10289 C C . ALA C 1 409 ? -27.284 1.928 29.598 1.00 25.35 406 ALA C C 1
ATOM 10290 O O . ALA C 1 409 ? -28.276 2.521 29.998 1.00 24.30 406 ALA C O 1
ATOM 10292 N N . ASP C 1 410 ? -26.904 1.883 28.322 1.00 26.84 407 ASP C N 1
ATOM 10293 C CA . ASP C 1 410 ? -27.642 2.518 27.245 1.00 28.93 407 ASP C CA 1
ATOM 10294 C C . ASP C 1 410 ? -28.759 1.554 26.799 1.00 29.26 407 ASP C C 1
ATOM 10295 O O . ASP C 1 410 ? -28.492 0.411 26.451 1.00 28.88 407 ASP C O 1
ATOM 10300 N N . ALA C 1 411 ? -30.004 2.023 26.846 1.00 31.30 408 ALA C N 1
ATOM 10301 C CA . ALA C 1 411 ? -31.172 1.203 26.494 1.00 33.92 408 ALA C CA 1
ATOM 10302 C C . ALA C 1 411 ? -31.251 0.789 25.016 1.00 37.24 408 ALA C C 1
ATOM 10303 O O . ALA C 1 411 ? -31.819 -0.261 24.691 1.00 38.60 408 ALA C O 1
ATOM 10305 N N . LYS C 1 412 ? -30.698 1.604 24.127 1.00 37.96 409 LYS C N 1
ATOM 10306 C CA . LYS C 1 412 ? -30.749 1.306 22.695 1.00 40.13 409 LYS C CA 1
ATOM 10307 C C . LYS C 1 412 ? -29.623 0.383 22.228 1.00 38.81 409 LYS C C 1
ATOM 10308 O O . LYS C 1 412 ? -29.866 -0.533 21.464 1.00 40.74 409 LYS C O 1
ATOM 10314 N N . THR C 1 413 ? -28.401 0.628 22.699 1.00 38.05 410 THR C N 1
ATOM 10315 C CA . THR C 1 413 ? -27.216 -0.144 22.275 1.00 37.00 410 THR C CA 1
ATOM 10316 C C . THR C 1 413 ? -26.821 -1.296 23.195 1.00 35.45 410 THR C C 1
ATOM 10317 O O . THR C 1 413 ? -26.077 -2.189 22.776 1.00 34.38 410 THR C O 1
ATOM 10321 N N . ASP C 1 414 ? -27.321 -1.266 24.433 1.00 33.91 411 ASP C N 1
ATOM 10322 C CA . ASP C 1 414 ? -26.998 -2.254 25.471 1.00 32.91 411 ASP C CA 1
ATOM 10323 C C . ASP C 1 414 ? -25.555 -2.093 25.999 1.00 30.26 411 ASP C C 1
ATOM 10324 O O . ASP C 1 414 ? -25.050 -2.963 26.699 1.00 27.50 411 ASP C O 1
ATOM 10329 N N . ARG C 1 415 ? -24.901 -0.972 25.690 1.00 28.91 412 ARG C N 1
ATOM 10330 C CA . ARG C 1 415 ? -23.534 -0.777 26.155 1.00 29.06 412 ARG C CA 1
ATOM 10331 C C . ARG C 1 415 ? -23.521 -0.396 27.639 1.00 25.78 412 ARG C C 1
ATOM 10332 O O . ARG C 1 415 ? -24.326 0.407 28.074 1.00 25.08 412 ARG C O 1
ATOM 10340 N N . LEU C 1 416 ? -22.634 -1.025 28.403 1.00 24.52 413 LEU C N 1
ATOM 10341 C CA . LEU C 1 416 ? -22.445 -0.715 29.821 1.00 24.58 413 LEU C CA 1
ATOM 10342 C C . LEU C 1 416 ? -21.876 0.702 29.914 1.00 24.02 413 LEU C C 1
ATOM 10343 O O . LEU C 1 416 ? -20.959 1.037 29.159 1.00 23.91 413 LEU C O 1
ATOM 10348 N N . LEU C 1 417 ? -22.401 1.521 30.831 1.00 22.95 414 LEU C N 1
ATOM 10349 C CA . LEU C 1 417 ? -21.930 2.913 30.980 1.00 23.86 414 LEU C CA 1
ATOM 10350 C C . LEU C 1 417 ? -21.294 3.206 32.346 1.00 22.49 414 LEU C C 1
ATOM 10351 O O . LEU C 1 417 ? -20.417 4.074 32.449 1.00 22.55 414 LEU C O 1
ATOM 10356 N N . GLY C 1 418 ? -21.757 2.508 33.383 1.00 21.92 415 GLY C N 1
ATOM 10357 C CA . GLY C 1 418 ? -21.243 2.702 34.742 1.00 20.81 415 GLY C CA 1
ATOM 10358 C C . GLY C 1 418 ? -21.625 1.586 35.702 1.00 20.66 415 GLY C C 1
ATOM 10359 O O . GLY C 1 418 ? -22.595 0.851 35.459 1.00 20.47 415 GLY C O 1
ATOM 10360 N N . MET C 1 419 ? -20.852 1.469 36.782 1.00 20.03 416 MET C N 1
ATOM 10361 C CA . MET C 1 419 ? -21.084 0.488 37.857 1.00 21.02 416 MET C CA 1
ATOM 10362 C C . MET C 1 419 ? -20.917 1.196 39.201 1.00 20.98 416 MET C C 1
ATOM 10363 O O . MET C 1 419 ? -19.954 1.954 39.399 1.00 20.91 416 MET C O 1
ATOM 10368 N N . HIS C 1 420 ? -21.844 0.923 40.120 1.00 20.16 417 HIS C N 1
ATOM 10369 C CA . HIS C 1 420 ? -21.899 1.583 41.424 1.00 20.34 417 HIS C CA 1
ATOM 10370 C C . HIS C 1 420 ? -22.139 0.528 42.475 1.00 20.71 417 HIS C C 1
ATOM 10371 O O . HIS C 1 420 ? -23.154 -0.166 42.439 1.00 22.51 417 HIS C O 1
ATOM 10378 N N . VAL C 1 421 ? -21.193 0.396 43.406 1.00 20.44 418 VAL C N 1
ATOM 10379 C CA . VAL C 1 421 ? -21.247 -0.673 44.392 1.00 20.27 418 VAL C CA 1
ATOM 10380 C C . VAL C 1 421 ? -21.060 -0.258 45.857 1.00 20.31 418 VAL C C 1
ATOM 10381 O O . VAL C 1 421 ? -20.187 0.544 46.177 1.00 19.63 418 VAL C O 1
ATOM 10385 N N . ILE C 1 422 ? -21.903 -0.817 46.722 1.00 19.18 419 ILE C N 1
ATOM 10386 C CA . ILE C 1 422 ? -21.740 -0.732 48.178 1.00 20.26 419 ILE C CA 1
ATOM 10387 C C . ILE C 1 422 ? -21.743 -2.187 48.633 1.00 20.90 419 ILE C C 1
ATOM 10388 O O . ILE C 1 422 ? -22.675 -2.927 48.331 1.00 21.17 419 ILE C O 1
ATOM 10393 N N . GLY C 1 423 ? -20.719 -2.608 49.345 1.00 21.99 420 GLY C N 1
ATOM 10394 C CA . GLY C 1 423 ? -20.734 -3.953 49.852 1.00 23.45 420 GLY C CA 1
ATOM 10395 C C . GLY C 1 423 ? -19.395 -4.552 50.108 1.00 24.74 420 GLY C C 1
ATOM 10396 O O . GLY C 1 423 ? -18.359 -3.876 49.991 1.00 25.12 420 GLY C O 1
ATOM 10397 N N . PRO C 1 424 ? -19.403 -5.847 50.462 1.00 28.27 421 PRO C N 1
ATOM 10398 C CA . PRO C 1 424 ? -18.157 -6.552 50.706 1.00 29.20 421 PRO C CA 1
ATOM 10399 C C . PRO C 1 424 ? -17.320 -6.577 49.434 1.00 29.94 421 PRO C C 1
ATOM 10400 O O . PRO C 1 424 ? -17.861 -6.791 48.336 1.00 30.24 421 PRO C O 1
ATOM 10404 N N . ALA C 1 425 ? -16.034 -6.286 49.597 1.00 28.22 422 ALA C N 1
ATOM 10405 C CA . ALA C 1 425 ? -15.064 -6.301 48.517 1.00 29.35 422 ALA C CA 1
ATOM 10406 C C . ALA C 1 425 ? -15.345 -5.287 47.404 1.00 25.98 422 ALA C C 1
ATOM 10407 O O . ALA C 1 425 ? -14.820 -5.435 46.313 1.00 26.77 422 ALA C O 1
ATOM 10409 N N . ALA C 1 426 ? -16.137 -4.252 47.684 1.00 23.33 423 ALA C N 1
ATOM 10410 C CA . ALA C 1 426 ? -16.483 -3.268 46.637 1.00 23.36 423 ALA C CA 1
ATOM 10411 C C . ALA C 1 426 ? -15.264 -2.746 45.873 1.00 24.58 423 ALA C C 1
ATOM 10412 O O . ALA C 1 426 ? -15.312 -2.613 44.654 1.00 22.40 423 ALA C O 1
ATOM 10414 N N . SER C 1 427 ? -14.179 -2.459 46.588 1.00 25.97 424 SER C N 1
ATOM 10415 C CA . SER C 1 427 ? -12.988 -1.876 45.954 1.00 28.66 424 SER C CA 1
ATOM 10416 C C . SER C 1 427 ? -12.355 -2.825 44.937 1.00 30.81 424 SER C C 1
ATOM 10417 O O . SER C 1 427 ? -11.726 -2.370 43.995 1.00 33.86 424 SER C O 1
ATOM 10420 N N . ASP C 1 428 ? -12.536 -4.134 45.112 1.00 29.19 425 ASP C N 1
ATOM 10421 C CA . ASP C 1 428 ? -12.007 -5.110 44.141 1.00 30.21 425 ASP C CA 1
ATOM 10422 C C . ASP C 1 428 ? -13.098 -5.497 43.110 1.00 28.03 425 ASP C C 1
ATOM 10423 O O . ASP C 1 428 ? -12.813 -5.690 41.930 1.00 30.47 425 ASP C O 1
ATOM 10428 N N . ILE C 1 429 ? -14.359 -5.520 43.525 1.00 25.51 426 ILE C N 1
ATOM 10429 C CA . ILE C 1 429 ? -15.455 -5.792 42.579 1.00 24.63 426 ILE C CA 1
ATOM 10430 C C . ILE C 1 429 ? -15.624 -4.668 41.537 1.00 22.55 426 ILE C C 1
ATOM 10431 O O . ILE C 1 429 ? -15.965 -4.930 40.374 1.00 22.77 426 ILE C O 1
ATOM 10436 N N . VAL C 1 430 ? -15.377 -3.421 41.926 1.00 20.50 427 VAL C N 1
ATOM 10437 C CA . VAL C 1 430 ? -15.533 -2.324 40.979 1.00 20.23 427 VAL C CA 1
ATOM 10438 C C . VAL C 1 430 ? -14.529 -2.448 39.816 1.00 19.86 427 VAL C C 1
ATOM 10439 O O . VAL C 1 430 ? -14.786 -1.952 38.716 1.00 19.33 427 VAL C O 1
ATOM 10443 N N . HIS C 1 431 ? -13.390 -3.105 40.058 1.00 17.97 428 HIS C N 1
ATOM 10444 C CA . HIS C 1 431 ? -12.408 -3.309 38.996 1.00 19.28 428 HIS C CA 1
ATOM 10445 C C . HIS C 1 431 ? -12.954 -4.221 37.900 1.00 19.66 428 HIS C C 1
ATOM 10446 O O . HIS C 1 431 ? -12.524 -4.134 36.751 1.00 20.14 428 HIS C O 1
ATOM 10453 N N . GLN C 1 432 ? -13.910 -5.085 38.241 1.00 19.95 429 GLN C N 1
ATOM 10454 C CA . GLN C 1 432 ? -14.550 -5.939 37.241 1.00 21.69 429 GLN C CA 1
ATOM 10455 C C . GLN C 1 432 ? -15.351 -5.037 36.280 1.00 22.30 429 GLN C C 1
ATOM 10456 O O . GLN C 1 432 ? -15.370 -5.261 35.072 1.00 21.50 429 GLN C O 1
ATOM 10462 N N . GLY C 1 433 ? -15.982 -3.998 36.830 1.00 22.57 430 GLY C N 1
ATOM 10463 C CA . GLY C 1 433 ? -16.748 -3.038 36.022 1.00 21.83 430 GLY C CA 1
ATOM 10464 C C . GLY C 1 433 ? -15.820 -2.191 35.171 1.00 21.85 430 GLY C C 1
ATOM 10465 O O . GLY C 1 433 ? -16.084 -1.932 33.990 1.00 21.49 430 GLY C O 1
ATOM 10466 N N . MET C 1 434 ? -14.726 -1.765 35.782 1.00 22.37 431 MET C N 1
ATOM 10467 C CA . MET C 1 434 ? -13.732 -0.962 35.090 1.00 23.47 431 MET C CA 1
ATOM 10468 C C . MET C 1 434 ? -13.170 -1.719 33.883 1.00 22.91 431 MET C C 1
ATOM 10469 O O . MET C 1 434 ? -13.064 -1.160 32.804 1.00 21.94 431 MET C O 1
ATOM 10474 N N . ILE C 1 435 ? -12.852 -3.002 34.069 1.00 21.58 432 ILE C N 1
ATOM 10475 C CA . ILE C 1 435 ? -12.303 -3.815 32.995 1.00 22.64 432 ILE C CA 1
ATOM 10476 C C . ILE C 1 435 ? -13.335 -4.003 31.870 1.00 22.26 432 ILE C C 1
ATOM 10477 O O . ILE C 1 435 ? -12.988 -3.927 30.690 1.00 23.12 432 ILE C O 1
ATOM 10482 N N . ALA C 1 436 ? -14.591 -4.232 32.249 1.00 21.39 433 ALA C N 1
ATOM 10483 C CA . ALA C 1 436 ? -15.677 -4.391 31.295 1.00 21.65 433 ALA C CA 1
ATOM 10484 C C . ALA C 1 436 ? -15.851 -3.141 30.432 1.00 23.10 433 ALA C C 1
ATOM 10485 O O . ALA C 1 436 ? -15.995 -3.237 29.192 1.00 22.56 433 ALA C O 1
ATOM 10487 N N . LEU C 1 437 ? -15.819 -1.977 31.082 1.00 22.45 434 LEU C N 1
ATOM 10488 C CA . LEU C 1 437 ? -15.941 -0.695 30.386 1.00 22.97 434 LEU C CA 1
ATOM 10489 C C . LEU C 1 437 ? -14.779 -0.486 29.415 1.00 23.65 434 LEU C C 1
ATOM 10490 O O . LEU C 1 437 ? -14.973 -0.010 28.298 1.00 23.90 434 LEU C O 1
ATOM 10495 N N . GLU C 1 438 ? -13.576 -0.858 29.847 1.00 23.72 435 GLU C N 1
ATOM 10496 C CA . GLU C 1 438 ? -12.385 -0.764 28.997 1.00 24.95 435 GLU C CA 1
ATOM 10497 C C . GLU C 1 438 ? -12.500 -1.645 27.735 1.00 24.12 435 GLU C C 1
ATOM 10498 O O . GLU C 1 438 ? -12.027 -1.267 26.684 1.00 24.66 435 GLU C O 1
ATOM 10504 N N . PHE C 1 439 ? -13.132 -2.807 27.849 1.00 22.87 436 PHE C N 1
ATOM 10505 C CA . PHE C 1 439 ? -13.350 -3.689 26.701 1.00 24.62 436 PHE C CA 1
ATOM 10506 C C . PHE C 1 439 ? -14.662 -3.373 25.967 1.00 25.34 436 PHE C C 1
ATOM 10507 O O . PHE C 1 439 ? -15.060 -4.119 25.083 1.00 25.74 436 PHE C O 1
ATOM 10515 N N . VAL C 1 440 ? -15.300 -2.250 26.308 1.00 25.82 437 VAL C N 1
ATOM 10516 C CA . VAL C 1 440 ? -16.544 -1.799 25.657 1.00 27.55 437 VAL C CA 1
ATOM 10517 C C . VAL C 1 440 ? -17.638 -2.882 25.737 1.00 27.59 437 VAL C C 1
ATOM 10518 O O . VAL C 1 440 ? -18.361 -3.152 24.779 1.00 28.89 437 VAL C O 1
ATOM 10522 N N . SER C 1 441 ? -17.742 -3.493 26.906 1.00 26.50 438 SER C N 1
ATOM 10523 C CA . SER C 1 441 ? -18.702 -4.550 27.158 1.00 26.92 438 SER C CA 1
ATOM 10524 C C . SER C 1 441 ? -20.135 -4.064 27.082 1.00 26.29 438 SER C C 1
ATOM 10525 O O . SER C 1 441 ? -20.434 -2.903 27.372 1.00 24.71 438 SER C O 1
ATOM 10528 N N . SER C 1 442 ? -21.004 -4.964 26.645 1.00 26.56 439 SER C N 1
ATOM 10529 C CA . SER C 1 442 ? -22.426 -4.725 26.657 1.00 25.73 439 SER C CA 1
ATOM 10530 C C . SER C 1 442 ? -22.912 -5.335 27.962 1.00 26.57 439 SER C C 1
ATOM 10531 O O . SER C 1 442 ? -22.164 -6.049 28.646 1.00 26.33 439 SER C O 1
ATOM 10534 N N . VAL C 1 443 ? -24.164 -5.075 28.306 1.00 26.85 440 VAL C N 1
ATOM 10535 C CA . VAL C 1 443 ? -24.760 -5.691 29.475 1.00 26.79 440 VAL C CA 1
ATOM 10536 C C . VAL C 1 443 ? -24.870 -7.213 29.223 1.00 27.29 440 VAL C C 1
ATOM 10537 O O . VAL C 1 443 ? -24.555 -8.010 30.095 1.00 26.47 440 VAL C O 1
ATOM 10541 N N . GLU C 1 444 ? -25.251 -7.595 28.009 1.00 26.89 441 GLU C N 1
ATOM 10542 C CA . GLU C 1 444 ? -25.411 -9.017 27.653 1.00 28.86 441 GLU C CA 1
ATOM 10543 C C . GLU C 1 444 ? -24.123 -9.815 27.847 1.00 28.13 441 GLU C C 1
ATOM 10544 O O . GLU C 1 444 ? -24.161 -10.956 28.314 1.00 27.44 441 GLU C O 1
ATOM 10550 N N . ASP C 1 445 ? -22.987 -9.216 27.489 1.00 28.08 442 ASP C N 1
ATOM 10551 C CA . ASP C 1 445 ? -21.689 -9.878 27.663 1.00 28.94 442 ASP C CA 1
ATOM 10552 C C . ASP C 1 445 ? -21.481 -10.353 29.100 1.00 28.04 442 ASP C C 1
ATOM 10553 O O . ASP C 1 445 ? -21.011 -11.475 29.318 1.00 29.11 442 ASP C O 1
ATOM 10558 N N . LEU C 1 446 ? -21.826 -9.501 30.068 1.00 26.62 443 LEU C N 1
ATOM 10559 C CA . LEU C 1 446 ? -21.695 -9.842 31.497 1.00 26.01 443 LEU C CA 1
ATOM 10560 C C . LEU C 1 446 ? -22.712 -10.909 31.883 1.00 25.28 443 LEU C C 1
ATOM 10561 O O . LEU C 1 446 ? -22.382 -11.834 32.633 1.00 24.33 443 LEU C O 1
ATOM 10566 N N . GLN C 1 447 ? -23.932 -10.787 31.348 1.00 24.18 444 GLN C N 1
ATOM 10567 C CA . GLN C 1 447 ? -24.997 -11.779 31.599 1.00 25.67 444 GLN C CA 1
ATOM 10568 C C . GLN C 1 447 ? -24.613 -13.183 31.145 1.00 25.31 444 GLN C C 1
ATOM 10569 O O . GLN C 1 447 ? -25.034 -14.161 31.749 1.00 25.89 444 GLN C O 1
ATOM 10575 N N . LEU C 1 448 ? -23.825 -13.271 30.074 1.00 26.71 445 LEU C N 1
ATOM 10576 C CA . LEU C 1 448 ? -23.422 -14.555 29.477 1.00 28.83 445 LEU C CA 1
ATOM 10577 C C . LEU C 1 448 ? -22.195 -15.182 30.139 1.00 29.03 445 LEU C C 1
ATOM 10578 O O . LEU C 1 448 ? -21.786 -16.292 29.785 1.00 29.76 445 LEU C O 1
ATOM 10583 N N . MET C 1 449 ? -21.617 -14.489 31.111 1.00 28.44 446 MET C N 1
ATOM 10584 C CA . MET C 1 449 ? -20.447 -15.018 31.820 1.00 28.60 446 MET C CA 1
ATOM 10585 C C . MET C 1 449 ? -20.802 -15.880 33.010 1.00 27.93 446 MET C C 1
ATOM 10586 O O . MET C 1 449 ? -21.870 -15.745 33.605 1.00 29.83 446 MET C O 1
ATOM 10591 N N . THR C 1 450 ? -19.881 -16.773 33.348 1.00 26.61 447 THR C N 1
ATOM 10592 C CA . THR C 1 450 ? -20.023 -17.625 34.509 1.00 27.18 447 THR C CA 1
ATOM 10593 C C . THR C 1 450 ? -19.269 -16.978 35.661 1.00 26.68 447 THR C C 1
ATOM 10594 O O . THR C 1 450 ? -18.042 -16.837 35.592 1.00 27.40 447 THR C O 1
ATOM 10598 N N . PHE C 1 451 ? -20.008 -16.555 36.689 1.00 25.66 448 PHE C N 1
ATOM 10599 C CA . PHE C 1 451 ? -19.424 -16.033 37.920 1.00 25.67 448 PHE C CA 1
ATOM 10600 C C . PHE C 1 451 ? -19.394 -17.164 38.967 1.00 25.86 448 PHE C C 1
ATOM 10601 O O . PHE C 1 451 ? -20.290 -18.031 39.002 1.00 25.74 448 PHE C O 1
ATOM 10609 N N . GLY C 1 452 ? -18.343 -17.174 39.785 1.00 25.17 449 GLY C N 1
ATOM 10610 C CA . GLY C 1 452 ? -18.184 -18.193 40.828 1.00 27.27 449 GLY C CA 1
ATOM 10611 C C . GLY C 1 452 ? -19.290 -18.191 41.879 1.00 26.41 449 GLY C C 1
ATOM 10612 O O . GLY C 1 452 ? -19.843 -17.143 42.214 1.00 25.55 449 GLY C O 1
ATOM 10613 N N . HIS C 1 453 ? -19.595 -19.376 42.395 1.00 26.04 450 HIS C N 1
ATOM 10614 C CA . HIS C 1 453 ? -20.626 -19.535 43.406 1.00 27.04 450 HIS C CA 1
ATOM 10615 C C . HIS C 1 453 ? -20.088 -20.446 44.498 1.00 27.92 450 HIS C C 1
ATOM 10616 O O . HIS C 1 453 ? -19.620 -21.529 44.174 1.00 27.60 450 HIS C O 1
ATOM 10623 N N . PRO C 1 454 ? -20.145 -20.050 45.780 1.00 27.58 451 PRO C N 1
ATOM 10624 C CA . PRO C 1 454 ? -20.692 -18.783 46.255 1.00 26.60 451 PRO C CA 1
ATOM 10625 C C . PRO C 1 454 ? -19.625 -17.694 46.366 1.00 25.64 451 PRO C C 1
ATOM 10626 O O . PRO C 1 454 ? -18.564 -17.936 46.924 1.00 26.41 451 PRO C O 1
ATOM 10630 N N . THR C 1 455 ? -19.907 -16.507 45.842 1.00 23.97 452 THR C N 1
ATOM 10631 C CA . THR C 1 455 ? -18.961 -15.395 45.916 1.00 23.71 452 THR C CA 1
ATOM 10632 C C . THR C 1 455 ? -19.698 -14.086 46.042 1.00 23.03 452 THR C C 1
ATOM 10633 O O . THR C 1 455 ? -20.881 -14.009 45.749 1.00 24.22 452 THR C O 1
ATOM 10637 N N . PHE C 1 456 ? -18.995 -13.058 46.498 1.00 24.44 453 PHE C N 1
ATOM 10638 C CA . PHE C 1 456 ? -19.580 -11.720 46.529 1.00 24.39 453 PHE C CA 1
ATOM 10639 C C . PHE C 1 456 ? -19.787 -11.230 45.092 1.00 24.09 453 PHE C C 1
ATOM 10640 O O . PHE C 1 456 ? -20.791 -10.559 44.777 1.00 21.95 453 PHE C O 1
ATOM 10648 N N . SER C 1 457 ? -18.844 -11.590 44.219 1.00 24.27 454 SER C N 1
ATOM 10649 C CA . SER C 1 457 ? -18.874 -11.152 42.835 1.00 24.63 454 SER C CA 1
ATOM 10650 C C . SER C 1 457 ? -20.093 -11.603 42.042 1.00 26.77 454 SER C C 1
ATOM 10651 O O . SER C 1 457 ? -20.457 -10.952 41.069 1.00 26.08 454 SER C O 1
ATOM 10654 N N . GLU C 1 458 ? -20.732 -12.704 42.433 1.00 26.28 455 GLU C N 1
ATOM 10655 C CA . GLU C 1 458 ? -21.904 -13.132 41.666 1.00 28.33 455 GLU C CA 1
ATOM 10656 C C . GLU C 1 458 ? -23.076 -12.150 41.742 1.00 26.92 455 GLU C C 1
ATOM 10657 O O . GLU C 1 458 ? -24.007 -12.248 40.940 1.00 25.71 455 GLU C O 1
ATOM 10663 N N . VAL C 1 459 ? -23.038 -11.232 42.715 1.00 26.06 456 VAL C N 1
ATOM 10664 C CA . VAL C 1 459 ? -24.031 -10.160 42.812 1.00 24.90 456 VAL C CA 1
ATOM 10665 C C . VAL C 1 459 ? -23.888 -9.256 41.577 1.00 24.30 456 VAL C C 1
ATOM 10666 O O . VAL C 1 459 ? -24.867 -8.645 41.118 1.00 23.34 456 VAL C O 1
ATOM 10670 N N . VAL C 1 460 ? -22.674 -9.187 41.035 1.00 21.65 457 VAL C N 1
ATOM 10671 C CA . VAL C 1 460 ? -22.416 -8.444 39.798 1.00 22.88 457 VAL C CA 1
ATOM 10672 C C . VAL C 1 460 ? -23.210 -9.088 38.660 1.00 22.28 457 VAL C C 1
ATOM 10673 O O . VAL C 1 460 ? -23.857 -8.404 37.875 1.00 21.90 457 VAL C O 1
ATOM 10677 N N . HIS C 1 461 ? -23.178 -10.412 38.591 1.00 22.15 458 HIS C N 1
ATOM 10678 C CA . HIS C 1 461 ? -23.918 -11.118 37.555 1.00 22.88 458 HIS C CA 1
ATOM 10679 C C . HIS C 1 461 ? -25.445 -10.902 37.670 1.00 23.30 458 HIS C C 1
ATOM 10680 O O . HIS C 1 461 ? -26.117 -10.700 36.653 1.00 23.63 458 HIS C O 1
ATOM 10687 N N A GLU C 1 462 ? -25.971 -10.937 38.898 0.50 23.75 459 GLU C N 1
ATOM 10688 N N B GLU C 1 462 ? -25.988 -10.956 38.890 0.50 22.78 459 GLU C N 1
ATOM 10689 C CA A GLU C 1 462 ? -27.404 -10.744 39.126 0.50 25.22 459 GLU C CA 1
ATOM 10690 C CA B GLU C 1 462 ? -27.428 -10.746 39.088 0.50 23.57 459 GLU C CA 1
ATOM 10691 C C A GLU C 1 462 ? -27.827 -9.324 38.760 0.50 23.84 459 GLU C C 1
ATOM 10692 C C B GLU C 1 462 ? -27.820 -9.321 38.717 0.50 22.89 459 GLU C C 1
ATOM 10693 O O A GLU C 1 462 ? -28.929 -9.111 38.269 0.50 24.78 459 GLU C O 1
ATOM 10694 O O B GLU C 1 462 ? -28.895 -9.099 38.176 0.50 23.70 459 GLU C O 1
ATOM 10705 N N . ALA C 1 463 ? -26.942 -8.362 39.003 1.00 22.88 460 ALA C N 1
ATOM 10706 C CA . ALA C 1 463 ? -27.206 -6.964 38.669 1.00 22.60 460 ALA C CA 1
ATOM 10707 C C . ALA C 1 463 ? -27.288 -6.793 37.147 1.00 23.30 460 ALA C C 1
ATOM 10708 O O . ALA C 1 463 ? -28.175 -6.084 36.655 1.00 23.75 460 ALA C O 1
ATOM 10710 N N . ALA C 1 464 ? -26.383 -7.448 36.406 1.00 23.05 461 ALA C N 1
ATOM 10711 C CA . ALA C 1 464 ? -26.417 -7.412 34.929 1.00 22.88 461 ALA C CA 1
ATOM 10712 C C . ALA C 1 464 ? -27.748 -8.001 34.425 1.00 23.07 461 ALA C C 1
ATOM 10713 O O . ALA C 1 464 ? -28.377 -7.450 33.521 1.00 22.81 461 ALA C O 1
ATOM 10715 N N . LEU C 1 465 ? -28.167 -9.114 35.022 1.00 23.24 462 LEU C N 1
ATOM 10716 C CA . LEU C 1 465 ? -29.449 -9.707 34.678 1.00 24.88 462 LEU C CA 1
ATOM 10717 C C . LEU C 1 465 ? -30.631 -8.792 35.046 1.00 24.98 462 LEU C C 1
ATOM 10718 O O . LEU C 1 465 ? -31.623 -8.736 34.308 1.00 24.79 462 LEU C O 1
ATOM 10723 N N . ALA C 1 466 ? -30.521 -8.081 36.171 1.00 24.50 463 ALA C N 1
ATOM 10724 C CA . ALA C 1 466 ? -31.591 -7.186 36.621 1.00 25.00 463 ALA C CA 1
ATOM 10725 C C . ALA C 1 466 ? -31.772 -5.961 35.707 1.00 25.58 463 ALA C C 1
ATOM 10726 O O . ALA C 1 466 ? -32.829 -5.327 35.733 1.00 26.08 463 ALA C O 1
ATOM 10728 N N . VAL C 1 467 ? -30.761 -5.646 34.896 1.00 25.51 464 VAL C N 1
ATOM 10729 C CA . VAL C 1 467 ? -30.856 -4.540 33.940 1.00 26.84 464 VAL C CA 1
ATOM 10730 C C . VAL C 1 467 ? -31.985 -4.850 32.952 1.00 28.81 464 VAL C C 1
ATOM 10731 O O . VAL C 1 467 ? -32.677 -3.952 32.475 1.00 29.07 464 VAL C O 1
ATOM 10735 N N . ASP C 1 468 ? -32.172 -6.134 32.666 1.00 29.24 465 ASP C N 1
ATOM 10736 C CA . ASP C 1 468 ? -33.236 -6.578 31.771 1.00 30.39 465 ASP C CA 1
ATOM 10737 C C . ASP C 1 468 ? -34.348 -7.287 32.564 1.00 29.25 465 ASP C C 1
ATOM 10738 O O . ASP C 1 468 ? -35.098 -8.093 32.014 1.00 31.28 465 ASP C O 1
ATOM 10743 N N . GLY C 1 469 ? -34.448 -6.966 33.857 1.00 28.33 466 GLY C N 1
ATOM 10744 C CA . GLY C 1 469 ? -35.480 -7.514 34.743 1.00 28.13 466 GLY C CA 1
ATOM 10745 C C . GLY C 1 469 ? -35.570 -9.025 34.835 1.00 29.11 466 GLY C C 1
ATOM 10746 O O . GLY C 1 469 ? -36.672 -9.568 34.978 1.00 29.73 466 GLY C O 1
ATOM 10747 N N . ARG C 1 470 ? -34.428 -9.712 34.775 1.00 28.47 467 ARG C N 1
ATOM 10748 C CA . ARG C 1 470 ? -34.432 -11.172 34.838 1.00 30.26 467 ARG C CA 1
ATOM 10749 C C . ARG C 1 470 ? -33.340 -11.813 35.718 1.00 28.96 467 ARG C C 1
ATOM 10750 O O . ARG C 1 470 ? -32.786 -12.871 35.385 1.00 27.95 467 ARG C O 1
ATOM 10758 N N . ALA C 1 471 ? -33.055 -11.185 36.858 1.00 27.47 468 ALA C N 1
ATOM 10759 C CA . ALA C 1 471 ? -32.146 -11.783 37.826 1.00 27.59 468 ALA C CA 1
ATOM 10760 C C . ALA C 1 471 ? -32.843 -13.076 38.269 1.00 28.48 468 ALA C C 1
ATOM 10761 O O . ALA C 1 471 ? -34.076 -13.092 38.455 1.00 29.39 468 ALA C O 1
ATOM 10763 N N . ILE C 1 472 ? -32.084 -14.157 38.415 1.00 27.77 469 ILE C N 1
ATOM 10764 C CA . ILE C 1 472 ? -32.670 -15.444 38.809 1.00 29.53 469 ILE C CA 1
ATOM 10765 C C . ILE C 1 472 ? -33.254 -15.435 40.230 1.00 31.78 469 ILE C C 1
ATOM 10766 O O . ILE C 1 472 ? -34.341 -15.968 40.457 1.00 30.29 469 ILE C O 1
ATOM 10771 N N . HIS C 1 473 ? -32.543 -14.819 41.178 1.00 34.58 470 HIS C N 1
ATOM 10772 C CA . HIS C 1 473 ? -32.994 -14.806 42.586 1.00 37.91 470 HIS C CA 1
ATOM 10773 C C . HIS C 1 473 ? -33.827 -13.581 42.990 1.00 39.15 470 HIS C C 1
ATOM 10774 O O . HIS C 1 473 ? -33.989 -13.308 44.176 1.00 39.68 470 HIS C O 1
ATOM 10781 N N . ALA C 1 474 ? -34.383 -12.875 42.005 1.00 40.84 471 ALA C N 1
ATOM 10782 C CA . ALA C 1 474 ? -35.221 -11.697 42.270 1.00 44.02 471 ALA C CA 1
ATOM 10783 C C . ALA C 1 474 ? -36.599 -12.121 42.768 1.00 45.29 471 ALA C C 1
ATOM 10784 O O . ALA C 1 474 ? -37.259 -12.951 42.142 1.00 43.41 471 ALA C O 1
ATOM 10786 N N . ILE C 1 475 ? -37.033 -11.551 43.889 1.00 48.70 472 ILE C N 1
ATOM 10787 C CA . ILE C 1 475 ? -38.348 -11.888 44.439 1.00 54.03 472 ILE C CA 1
ATOM 10788 C C . ILE C 1 475 ? -39.436 -11.207 43.600 1.00 55.72 472 ILE C C 1
ATOM 10789 O O . ILE C 1 475 ? -39.141 -10.358 42.748 1.00 54.25 472 ILE C O 1
ATOM 10794 N N . GLN D 1 6 ? -50.206 -32.845 36.488 1.00 68.32 3 GLN D N 1
ATOM 10795 C CA . GLN D 1 6 ? -50.471 -31.555 35.773 1.00 68.98 3 GLN D CA 1
ATOM 10796 C C . GLN D 1 6 ? -49.692 -31.501 34.447 1.00 65.41 3 GLN D C 1
ATOM 10797 O O . GLN D 1 6 ? -48.788 -32.314 34.220 1.00 70.19 3 GLN D O 1
ATOM 10803 N N . GLN D 1 7 ? -50.062 -30.566 33.570 1.00 58.34 4 GLN D N 1
ATOM 10804 C CA . GLN D 1 7 ? -49.402 -30.434 32.275 1.00 52.64 4 GLN D CA 1
ATOM 10805 C C . GLN D 1 7 ? -48.211 -29.463 32.369 1.00 46.43 4 GLN D C 1
ATOM 10806 O O . GLN D 1 7 ? -48.371 -28.255 32.597 1.00 42.28 4 GLN D O 1
ATOM 10812 N N . PHE D 1 8 ? -47.020 -30.020 32.187 1.00 40.97 5 PHE D N 1
ATOM 10813 C CA . PHE D 1 8 ? -45.776 -29.265 32.235 1.00 37.44 5 PHE D CA 1
ATOM 10814 C C . PHE D 1 8 ? -45.089 -29.373 30.892 1.00 36.12 5 PHE D C 1
ATOM 10815 O O . PHE D 1 8 ? -45.034 -30.458 30.322 1.00 36.49 5 PHE D O 1
ATOM 10823 N N . ASP D 1 9 ? -44.580 -28.245 30.388 1.00 35.33 6 ASP D N 1
ATOM 10824 C CA . ASP D 1 9 ? -43.800 -28.219 29.149 1.00 35.99 6 ASP D CA 1
ATOM 10825 C C . ASP D 1 9 ? -42.400 -28.790 29.436 1.00 33.06 6 ASP D C 1
ATOM 10826 O O . ASP D 1 9 ? -41.836 -29.495 28.617 1.00 32.59 6 ASP D O 1
ATOM 10831 N N . LEU D 1 10 ? -41.854 -28.454 30.611 1.00 31.35 7 LEU D N 1
ATOM 10832 C CA . LEU D 1 10 ? -40.512 -28.885 31.037 1.00 29.66 7 LEU D CA 1
ATOM 10833 C C . LEU D 1 10 ? -40.524 -29.520 32.411 1.00 27.98 7 LEU D C 1
ATOM 10834 O O . LEU D 1 10 ? -41.128 -28.985 33.350 1.00 27.55 7 LEU D O 1
ATOM 10839 N N . VAL D 1 11 ? -39.854 -30.660 32.530 1.00 26.84 8 VAL D N 1
ATOM 10840 C CA . VAL D 1 11 ? -39.655 -31.287 33.825 1.00 26.58 8 VAL D CA 1
ATOM 10841 C C . VAL D 1 11 ? -38.141 -31.334 34.090 1.00 25.89 8 VAL D C 1
ATOM 10842 O O . VAL D 1 11 ? -37.351 -31.777 33.240 1.00 26.49 8 VAL D O 1
ATOM 10846 N N . VAL D 1 12 ? -37.755 -30.828 35.258 1.00 24.91 9 VAL D N 1
ATOM 10847 C CA . VAL D 1 12 ? -36.378 -30.819 35.713 1.00 24.65 9 VAL D CA 1
ATOM 10848 C C . VAL D 1 12 ? -36.265 -31.822 36.842 1.00 24.65 9 VAL D C 1
ATOM 10849 O O . VAL D 1 12 ? -36.985 -31.715 37.832 1.00 24.78 9 VAL D O 1
ATOM 10853 N N . ILE D 1 13 ? -35.397 -32.814 36.675 1.00 24.70 10 ILE D N 1
ATOM 10854 C CA . ILE D 1 13 ? -35.153 -33.799 37.728 1.00 24.91 10 ILE D CA 1
ATOM 10855 C C . ILE D 1 13 ? -33.908 -33.370 38.489 1.00 24.77 10 ILE D C 1
ATOM 10856 O O . ILE D 1 13 ? -32.778 -33.495 37.993 1.00 24.68 10 ILE D O 1
ATOM 10861 N N . GLY D 1 14 ? -34.132 -32.825 39.680 1.00 25.14 11 GLY D N 1
ATOM 10862 C CA . GLY D 1 14 ? -33.060 -32.347 40.553 1.00 25.09 11 GLY D CA 1
ATOM 10863 C C . GLY D 1 14 ? -33.317 -30.899 40.932 1.00 25.67 11 GLY D C 1
ATOM 10864 O O . GLY D 1 14 ? -33.615 -30.086 40.072 1.00 25.54 11 GLY D O 1
ATOM 10865 N N . GLY D 1 15 ? -33.204 -30.593 42.228 1.00 25.89 12 GLY D N 1
ATOM 10866 C CA . GLY D 1 15 ? -33.448 -29.255 42.767 1.00 25.57 12 GLY D CA 1
ATOM 10867 C C . GLY D 1 15 ? -32.215 -28.545 43.306 1.00 25.44 12 GLY D C 1
ATOM 10868 O O . GLY D 1 15 ? -32.332 -27.651 44.159 1.00 25.93 12 GLY D O 1
ATOM 10869 N N . GLY D 1 16 ? -31.038 -28.938 42.811 1.00 25.25 13 GLY D N 1
ATOM 10870 C CA . GLY D 1 16 ? -29.768 -28.309 43.189 1.00 25.33 13 GLY D CA 1
ATOM 10871 C C . GLY D 1 16 ? -29.551 -27.063 42.343 1.00 25.05 13 GLY D C 1
ATOM 10872 O O . GLY D 1 16 ? -30.445 -26.684 41.578 1.00 26.21 13 GLY D O 1
ATOM 10873 N N . PRO D 1 17 ? -28.366 -26.427 42.458 1.00 24.83 14 PRO D N 1
ATOM 10874 C CA . PRO D 1 17 ? -28.076 -25.191 41.709 1.00 25.11 14 PRO D CA 1
ATOM 10875 C C . PRO D 1 17 ? -28.408 -25.293 40.227 1.00 24.19 14 PRO D C 1
ATOM 10876 O O . PRO D 1 17 ? -28.959 -24.350 39.659 1.00 24.45 14 PRO D O 1
ATOM 10880 N N . GLY D 1 18 ? -28.071 -26.426 39.618 1.00 23.50 15 GLY D N 1
ATOM 10881 C CA . GLY D 1 18 ? -28.334 -26.626 38.187 1.00 24.01 15 GLY D CA 1
ATOM 10882 C C . GLY D 1 18 ? -29.816 -26.669 37.879 1.00 23.65 15 GLY D C 1
ATOM 10883 O O . GLY D 1 18 ? -30.308 -25.960 36.992 1.00 23.28 15 GLY D O 1
ATOM 10884 N N . GLY D 1 19 ? -30.520 -27.527 38.618 1.00 23.58 16 GLY D N 1
ATOM 10885 C CA . GLY D 1 19 ? -31.949 -27.714 38.474 1.00 23.40 16 GLY D CA 1
ATOM 10886 C C . GLY D 1 19 ? -32.826 -26.508 38.774 1.00 24.07 16 GLY D C 1
ATOM 10887 O O . GLY D 1 19 ? -33.701 -26.183 37.982 1.00 22.34 16 GLY D O 1
ATOM 10888 N N . TYR D 1 20 ? -32.621 -25.830 39.901 1.00 24.66 17 TYR D N 1
ATOM 10889 C CA . TYR D 1 20 ? -33.512 -24.708 40.196 1.00 26.20 17 TYR D CA 1
ATOM 10890 C C . TYR D 1 20 ? -33.207 -23.492 39.338 1.00 25.92 17 TYR D C 1
ATOM 10891 O O . TYR D 1 20 ? -34.118 -22.714 39.035 1.00 26.18 17 TYR D O 1
ATOM 10900 N N . GLU D 1 21 ? -31.944 -23.326 38.933 1.00 25.26 18 GLU D N 1
ATOM 10901 C CA . GLU D 1 21 ? -31.575 -22.197 38.059 1.00 26.96 18 GLU D CA 1
ATOM 10902 C C . GLU D 1 21 ? -32.254 -22.413 36.694 1.00 25.34 18 GLU D C 1
ATOM 10903 O O . GLU D 1 21 ? -32.776 -21.473 36.093 1.00 24.69 18 GLU D O 1
ATOM 10909 N N . ALA D 1 22 ? -32.210 -23.649 36.207 1.00 23.71 19 ALA D N 1
ATOM 10910 C CA . ALA D 1 22 ? -32.856 -24.017 34.930 1.00 24.07 19 ALA D CA 1
ATOM 10911 C C . ALA D 1 22 ? -34.370 -23.804 35.020 1.00 23.57 19 ALA D C 1
ATOM 10912 O O . ALA D 1 22 ? -34.979 -23.208 34.122 1.00 24.19 19 ALA D O 1
ATOM 10914 N N . ALA D 1 23 ? -34.961 -24.263 36.125 1.00 22.71 20 ALA D N 1
ATOM 10915 C CA . ALA D 1 23 ? -36.404 -24.140 36.341 1.00 22.54 20 ALA D CA 1
ATOM 10916 C C . ALA D 1 23 ? -36.843 -22.674 36.310 1.00 22.83 20 ALA D C 1
ATOM 10917 O O . ALA D 1 23 ? -37.824 -22.335 35.648 1.00 23.33 20 ALA D O 1
ATOM 10919 N N . ILE D 1 24 ? -36.099 -21.808 36.993 1.00 22.31 21 ILE D N 1
ATOM 10920 C CA . ILE D 1 24 ? -36.425 -20.383 37.028 1.00 22.82 21 ILE D CA 1
ATOM 10921 C C . ILE D 1 24 ? -36.244 -19.740 35.663 1.00 23.54 21 ILE D C 1
ATOM 10922 O O . ILE D 1 24 ? -37.112 -18.990 35.227 1.00 23.22 21 ILE D O 1
ATOM 10927 N N . ARG D 1 25 ? -35.127 -20.023 34.986 1.00 24.07 22 ARG D N 1
ATOM 10928 C CA . ARG D 1 25 ? -34.919 -19.466 33.656 1.00 25.01 22 ARG D CA 1
ATOM 10929 C C . ARG D 1 25 ? -36.064 -19.886 32.734 1.00 25.32 22 ARG D C 1
ATOM 10930 O O . ARG D 1 25 ? -36.607 -19.065 31.977 1.00 25.82 22 ARG D O 1
ATOM 10938 N N . ALA D 1 26 ? -36.443 -21.156 32.807 1.00 24.87 23 ALA D N 1
ATOM 10939 C CA . ALA D 1 26 ? -37.555 -21.658 31.994 1.00 25.47 23 ALA D CA 1
ATOM 10940 C C . ALA D 1 26 ? -38.875 -20.939 32.297 1.00 25.55 23 ALA D C 1
ATOM 10941 O O . ALA D 1 26 ? -39.619 -20.610 31.387 1.00 25.16 23 ALA D O 1
ATOM 10943 N N . ALA D 1 27 ? -39.162 -20.719 33.575 1.00 25.05 24 ALA D N 1
ATOM 10944 C CA . ALA D 1 27 ? -40.381 -20.019 33.971 1.00 25.84 24 ALA D CA 1
ATOM 10945 C C . ALA D 1 27 ? -40.353 -18.594 33.424 1.00 27.08 24 ALA D C 1
ATOM 10946 O O . ALA D 1 27 ? -41.354 -18.103 32.921 1.00 26.49 24 ALA D O 1
ATOM 10948 N N . GLN D 1 28 ? -39.200 -17.939 33.517 1.00 27.25 25 GLN D N 1
ATOM 10949 C CA . GLN D 1 28 ? -39.055 -16.600 32.971 1.00 29.09 25 GLN D CA 1
ATOM 10950 C C . GLN D 1 28 ? -39.378 -16.598 31.476 1.00 29.57 25 GLN D C 1
ATOM 10951 O O . GLN D 1 28 ? -39.960 -15.652 30.980 1.00 30.37 25 GLN D O 1
ATOM 10957 N N . LEU D 1 29 ? -38.998 -17.662 30.775 1.00 29.61 26 LEU D N 1
ATOM 10958 C CA . LEU D 1 29 ? -39.245 -17.770 29.330 1.00 31.47 26 LEU D CA 1
ATOM 10959 C C . LEU D 1 29 ? -40.645 -18.277 28.931 1.00 31.85 26 LEU D C 1
ATOM 10960 O O . LEU D 1 29 ? -40.880 -18.565 27.759 1.00 33.74 26 LEU D O 1
ATOM 10965 N N . GLY D 1 30 ? -41.559 -18.395 29.894 1.00 31.25 27 GLY D N 1
ATOM 10966 C CA . GLY D 1 30 ? -42.947 -18.780 29.598 1.00 31.99 27 GLY D CA 1
ATOM 10967 C C . GLY D 1 30 ? -43.336 -20.242 29.738 1.00 31.62 27 GLY D C 1
ATOM 10968 O O . GLY D 1 30 ? -44.499 -20.578 29.533 1.00 31.30 27 GLY D O 1
ATOM 10969 N N . PHE D 1 31 ? -42.381 -21.103 30.092 1.00 30.93 28 PHE D N 1
ATOM 10970 C CA . PHE D 1 31 ? -42.656 -22.519 30.276 1.00 31.44 28 PHE D CA 1
ATOM 10971 C C . PHE D 1 31 ? -43.388 -22.814 31.579 1.00 32.02 28 PHE D C 1
ATOM 10972 O O . PHE D 1 31 ? -43.189 -22.121 32.599 1.00 30.52 28 PHE D O 1
ATOM 10980 N N . LYS D 1 32 ? -44.227 -23.857 31.525 1.00 31.96 29 LYS D N 1
ATOM 10981 C CA . LYS D 1 32 ? -44.865 -24.434 32.711 1.00 32.89 29 LYS D CA 1
ATOM 10982 C C . LYS D 1 32 ? -43.895 -25.520 33.146 1.00 30.89 29 LYS D C 1
ATOM 10983 O O . LYS D 1 32 ? -43.697 -26.520 32.434 1.00 29.99 29 LYS D O 1
ATOM 10989 N N . VAL D 1 33 ? -43.306 -25.312 34.323 1.00 29.29 30 VAL D N 1
ATOM 10990 C CA . VAL D 1 33 ? -42.235 -26.151 34.813 1.00 28.34 30 VAL D CA 1
ATOM 10991 C C . VAL D 1 33 ? -42.554 -26.924 36.081 1.00 28.21 30 VAL D C 1
ATOM 10992 O O . VAL D 1 33 ? -43.284 -26.458 36.961 1.00 28.94 30 VAL D O 1
ATOM 10996 N N . ALA D 1 34 ? -42.003 -28.130 36.138 1.00 27.69 31 ALA D N 1
ATOM 10997 C CA . ALA D 1 34 ? -42.062 -28.972 37.308 1.00 27.99 31 ALA D CA 1
ATOM 10998 C C . ALA D 1 34 ? -40.608 -29.229 37.691 1.00 26.64 31 ALA D C 1
ATOM 10999 O O . ALA D 1 34 ? -39.805 -29.541 36.820 1.00 26.06 31 ALA D O 1
ATOM 11001 N N . CYS D 1 35 ? -40.259 -29.038 38.962 1.00 26.32 32 CYS D N 1
ATOM 11002 C CA . CYS D 1 35 ? -38.909 -29.369 39.456 1.00 26.31 32 CYS D CA 1
ATOM 11003 C C . CYS D 1 35 ? -39.093 -30.510 40.448 1.00 25.61 32 CYS D C 1
ATOM 11004 O O . CYS D 1 35 ? -39.755 -30.338 41.468 1.00 25.72 32 CYS D O 1
ATOM 11007 N N . ILE D 1 36 ? -38.570 -31.688 40.124 1.00 26.06 33 ILE D N 1
ATOM 11008 C CA . ILE D 1 36 ? -38.698 -32.863 41.018 1.00 25.99 33 ILE D CA 1
ATOM 11009 C C . ILE D 1 36 ? -37.450 -32.948 41.878 1.00 26.14 33 ILE D C 1
ATOM 11010 O O . ILE D 1 36 ? -36.345 -33.028 41.348 1.00 25.64 33 ILE D O 1
ATOM 11015 N N . GLU D 1 37 ? -37.631 -32.931 43.199 1.00 26.84 34 GLU D N 1
ATOM 11016 C CA . GLU D 1 37 ? -36.515 -32.967 44.147 1.00 27.51 34 GLU D CA 1
ATOM 11017 C C . GLU D 1 37 ? -36.904 -33.838 45.342 1.00 27.89 34 GLU D C 1
ATOM 11018 O O . GLU D 1 37 ? -37.935 -33.614 45.986 1.00 26.94 34 GLU D O 1
ATOM 11024 N N . LYS D 1 38 ? -36.051 -34.819 45.633 1.00 28.19 35 LYS D N 1
ATOM 11025 C CA . LYS D 1 38 ? -36.339 -35.840 46.644 1.00 30.67 35 LYS D CA 1
ATOM 11026 C C . LYS D 1 38 ? -35.740 -35.634 48.032 1.00 31.40 35 LYS D C 1
ATOM 11027 O O . LYS D 1 38 ? -36.035 -36.399 48.941 1.00 31.69 35 LYS D O 1
ATOM 11033 N N . ARG D 1 39 ? -34.895 -34.632 48.204 1.00 30.58 36 ARG D N 1
ATOM 11034 C CA . ARG D 1 39 ? -34.215 -34.463 49.478 1.00 32.60 36 ARG D CA 1
ATOM 11035 C C . ARG D 1 39 ? -35.106 -34.162 50.684 1.00 35.13 36 ARG D C 1
ATOM 11036 O O . ARG D 1 39 ? -36.020 -33.332 50.603 1.00 32.97 36 ARG D O 1
ATOM 11044 N N . ILE D 1 40 ? -34.789 -34.845 51.790 1.00 37.83 37 ILE D N 1
ATOM 11045 C CA . ILE D 1 40 ? -35.386 -34.632 53.109 1.00 42.66 37 ILE D CA 1
ATOM 11046 C C . ILE D 1 40 ? -34.207 -34.283 54.040 1.00 47.17 37 ILE D C 1
ATOM 11047 O O . ILE D 1 40 ? -33.468 -35.174 54.448 1.00 48.74 37 ILE D O 1
ATOM 11052 N N . HIS D 1 41 ? -34.019 -32.995 54.341 1.00 51.39 38 HIS D N 1
ATOM 11053 C CA . HIS D 1 41 ? -32.927 -32.507 55.222 1.00 54.46 38 HIS D CA 1
ATOM 11054 C C . HIS D 1 41 ? -33.569 -32.115 56.555 1.00 58.19 38 HIS D C 1
ATOM 11055 O O . HIS D 1 41 ? -34.436 -31.237 56.590 1.00 58.46 38 HIS D O 1
ATOM 11062 N N . ASN D 1 42 ? -33.151 -32.770 57.642 1.00 62.57 39 ASN D N 1
ATOM 11063 C CA . ASN D 1 42 ? -33.738 -32.558 58.983 1.00 65.74 39 ASN D CA 1
ATOM 11064 C C . ASN D 1 42 ? -35.226 -32.936 59.020 1.00 64.85 39 ASN D C 1
ATOM 11065 O O . ASN D 1 42 ? -36.034 -32.254 59.652 1.00 68.12 39 ASN D O 1
ATOM 11070 N N . GLY D 1 43 ? -35.579 -34.022 58.336 1.00 62.95 40 GLY D N 1
ATOM 11071 C CA . GLY D 1 43 ? -36.959 -34.505 58.315 1.00 61.43 40 GLY D CA 1
ATOM 11072 C C . GLY D 1 43 ? -37.978 -33.597 57.636 1.00 60.58 40 GLY D C 1
ATOM 11073 O O . GLY D 1 43 ? -39.162 -33.634 57.975 1.00 62.75 40 GLY D O 1
ATOM 11074 N N . LYS D 1 44 ? -37.534 -32.791 56.673 1.00 57.95 41 LYS D N 1
ATOM 11075 C CA . LYS D 1 44 ? -38.436 -31.887 55.951 1.00 53.99 41 LYS D CA 1
ATOM 11076 C C . LYS D 1 44 ? -37.917 -31.685 54.515 1.00 47.28 41 LYS D C 1
ATOM 11077 O O . LYS D 1 44 ? -36.718 -31.458 54.332 1.00 44.37 41 LYS D O 1
ATOM 11083 N N . PRO D 1 45 ? -38.811 -31.760 53.497 1.00 41.15 42 PRO D N 1
ATOM 11084 C CA . PRO D 1 45 ? -38.365 -31.595 52.106 1.00 36.74 42 PRO D CA 1
ATOM 11085 C C . PRO D 1 45 ? -37.579 -30.307 51.934 1.00 33.07 42 PRO D C 1
ATOM 11086 O O . PRO D 1 45 ? -37.952 -29.289 52.520 1.00 31.74 42 PRO D O 1
ATOM 11090 N N A SER D 1 46 ? -36.512 -30.337 51.140 0.50 31.65 43 SER D N 1
ATOM 11091 N N B SER D 1 46 ? -36.503 -30.345 51.142 0.50 31.08 43 SER D N 1
ATOM 11092 C CA A SER D 1 46 ? -35.726 -29.126 50.918 0.50 30.80 43 SER D CA 1
ATOM 11093 C CA B SER D 1 46 ? -35.641 -29.168 50.966 0.50 29.93 43 SER D CA 1
ATOM 11094 C C A SER D 1 46 ? -35.016 -29.097 49.564 0.50 30.01 43 SER D C 1
ATOM 11095 C C B SER D 1 46 ? -34.955 -29.089 49.586 0.50 29.49 43 SER D C 1
ATOM 11096 O O A SER D 1 46 ? -34.444 -30.088 49.106 0.50 29.34 43 SER D O 1
ATOM 11097 O O B SER D 1 46 ? -34.339 -30.053 49.126 0.50 28.75 43 SER D O 1
ATOM 11102 N N . LEU D 1 47 ? -35.071 -27.925 48.944 1.00 28.59 44 LEU D N 1
ATOM 11103 C CA . LEU D 1 47 ? -34.439 -27.664 47.665 1.00 28.56 44 LEU D CA 1
ATOM 11104 C C . LEU D 1 47 ? -33.030 -27.153 47.958 1.00 27.02 44 LEU D C 1
ATOM 11105 O O . LEU D 1 47 ? -32.647 -26.995 49.127 1.00 26.58 44 LEU D O 1
ATOM 11110 N N . GLY D 1 48 ? -32.257 -26.923 46.900 1.00 25.62 45 GLY D N 1
ATOM 11111 C CA . GLY D 1 48 ? -30.913 -26.379 47.027 1.00 25.66 45 GLY D CA 1
ATOM 11112 C C . GLY D 1 48 ? -29.796 -27.381 46.819 1.00 24.63 45 GLY D C 1
ATOM 11113 O O . GLY D 1 48 ? -28.649 -27.000 46.669 1.00 24.39 45 GLY D O 1
ATOM 11114 N N . GLY D 1 49 ? -30.126 -28.665 46.849 1.00 24.98 46 GLY D N 1
ATOM 11115 C CA . GLY D 1 49 ? -29.142 -29.701 46.610 1.00 24.93 46 GLY D CA 1
ATOM 11116 C C . GLY D 1 49 ? -27.981 -29.826 47.579 1.00 25.25 46 GLY D C 1
ATOM 11117 O O . GLY D 1 49 ? -28.086 -29.564 48.781 1.00 23.67 46 GLY D O 1
ATOM 11118 N N . THR D 1 50 ? -26.867 -30.271 47.019 1.00 26.28 47 THR D N 1
ATOM 11119 C CA . THR D 1 50 ? -25.640 -30.466 47.735 1.00 27.16 47 THR D CA 1
ATOM 11120 C C . THR D 1 50 ? -25.128 -29.104 48.165 1.00 27.45 47 THR D C 1
ATOM 11121 O O . THR D 1 50 ? -24.856 -28.881 49.342 1.00 27.91 47 THR D O 1
ATOM 11125 N N . CYS D 1 51 ? -25.028 -28.194 47.202 1.00 28.10 48 CYS D N 1
ATOM 11126 C CA . CYS D 1 51 ? -24.553 -26.842 47.454 1.00 29.23 48 CYS D CA 1
ATOM 11127 C C . CYS D 1 51 ? -25.137 -26.210 48.738 1.00 28.21 48 CYS D C 1
ATOM 11128 O O . CYS D 1 51 ? -24.398 -25.850 49.655 1.00 26.50 48 CYS D O 1
ATOM 11131 N N . LEU D 1 52 ? -26.459 -26.113 48.817 1.00 27.44 49 LEU D N 1
ATOM 11132 C CA . LEU D 1 52 ? -27.089 -25.492 49.982 1.00 27.80 49 LEU D CA 1
ATOM 11133 C C . LEU D 1 52 ? -27.207 -26.325 51.242 1.00 26.79 49 LEU D C 1
ATOM 11134 O O . LEU D 1 52 ? -27.028 -25.810 52.343 1.00 26.33 49 LEU D O 1
ATOM 11139 N N . ASN D 1 53 ? -27.509 -27.604 51.093 1.00 25.65 50 ASN D N 1
ATOM 11140 C CA . ASN D 1 53 ? -27.801 -28.431 52.252 1.00 26.68 50 ASN D CA 1
ATOM 11141 C C . ASN D 1 53 ? -26.583 -29.042 52.963 1.00 26.80 50 ASN D C 1
ATOM 11142 O O . ASN D 1 53 ? -26.512 -29.018 54.182 1.00 26.98 50 ASN D O 1
ATOM 11147 N N . VAL D 1 54 ? -25.616 -29.527 52.202 1.00 27.00 51 VAL D N 1
ATOM 11148 C CA . VAL D 1 54 ? -24.469 -30.232 52.779 1.00 28.19 51 VAL D CA 1
ATOM 11149 C C . VAL D 1 54 ? -23.137 -29.931 52.076 1.00 29.02 51 VAL D C 1
ATOM 11150 O O . VAL D 1 54 ? -22.206 -30.740 52.150 1.00 31.41 51 VAL D O 1
ATOM 11154 N N . GLY D 1 55 ? -23.037 -28.765 51.432 1.00 28.77 52 GLY D N 1
ATOM 11155 C CA . GLY D 1 55 ? -21.874 -28.433 50.609 1.00 29.41 52 GLY D CA 1
ATOM 11156 C C . GLY D 1 55 ? -21.298 -27.040 50.730 1.00 29.52 52 GLY D C 1
ATOM 11157 O O . GLY D 1 55 ? -20.803 -26.666 51.806 1.00 28.82 52 GLY D O 1
ATOM 11158 N N . CYS D 1 56 ? -21.313 -26.296 49.611 1.00 29.94 53 CYS D N 1
ATOM 11159 C CA . CYS D 1 56 ? -20.754 -24.939 49.555 1.00 31.19 53 CYS D CA 1
ATOM 11160 C C . CYS D 1 56 ? -21.149 -24.076 50.723 1.00 28.41 53 CYS D C 1
ATOM 11161 O O . CYS D 1 56 ? -20.292 -23.533 51.399 1.00 28.69 53 CYS D O 1
ATOM 11164 N N . ILE D 1 57 ? -22.452 -23.935 50.947 1.00 26.48 54 ILE D N 1
ATOM 11165 C CA . ILE D 1 57 ? -22.936 -22.993 51.963 1.00 26.17 54 ILE D CA 1
ATOM 11166 C C . ILE D 1 57 ? -22.551 -23.343 53.393 1.00 24.65 54 ILE D C 1
ATOM 11167 O O . ILE D 1 57 ? -21.959 -22.512 54.082 1.00 23.31 54 ILE D O 1
ATOM 11172 N N . PRO D 1 58 ? -22.894 -24.557 53.851 1.00 24.98 55 PRO D N 1
ATOM 11173 C CA . PRO D 1 58 ? -22.519 -24.881 55.219 1.00 24.76 55 PRO D CA 1
ATOM 11174 C C . PRO D 1 58 ? -21.000 -24.844 55.444 1.00 24.42 55 PRO D C 1
ATOM 11175 O O . PRO D 1 58 ? -20.554 -24.384 56.504 1.00 24.21 55 PRO D O 1
ATOM 11179 N N . SER D 1 59 ? -20.220 -25.280 54.455 1.00 24.39 56 SER D N 1
ATOM 11180 C CA . SER D 1 59 ? -18.760 -25.264 54.584 1.00 24.86 56 SER D CA 1
ATOM 11181 C C . SER D 1 59 ? -18.248 -23.816 54.652 1.00 23.57 56 SER D C 1
ATOM 11182 O O . SER D 1 59 ? -17.345 -23.512 55.437 1.00 22.59 56 SER D O 1
ATOM 11185 N N . LYS D 1 60 ? -18.842 -22.916 53.869 1.00 23.28 57 LYS D N 1
ATOM 11186 C CA . LYS D 1 60 ? -18.423 -21.504 53.906 1.00 23.47 57 LYS D CA 1
ATOM 11187 C C . LYS D 1 60 ? -18.758 -20.874 55.257 1.00 22.17 57 LYS D C 1
ATOM 11188 O O . LYS D 1 60 ? -17.958 -20.117 55.801 1.00 22.28 57 LYS D O 1
ATOM 11194 N N . ALA D 1 61 ? -19.912 -21.224 55.821 1.00 21.40 58 ALA D N 1
ATOM 11195 C CA . ALA D 1 61 ? -20.290 -20.723 57.137 1.00 21.30 58 ALA D CA 1
ATOM 11196 C C . ALA D 1 61 ? -19.291 -21.152 58.225 1.00 20.73 58 ALA D C 1
ATOM 11197 O O . ALA D 1 61 ? -18.910 -20.345 59.077 1.00 20.96 58 ALA D O 1
ATOM 11199 N N . LEU D 1 62 ? -18.880 -22.419 58.206 1.00 19.97 59 LEU D N 1
ATOM 11200 C CA . LEU D 1 62 ? -17.908 -22.933 59.173 1.00 20.23 59 LEU D CA 1
ATOM 11201 C C . LEU D 1 62 ? -16.522 -22.344 58.939 1.00 19.71 59 LEU D C 1
ATOM 11202 O O . LEU D 1 62 ? -15.804 -22.059 59.906 1.00 19.55 59 LEU D O 1
ATOM 11207 N N . LEU D 1 63 ? -16.153 -22.148 57.670 1.00 19.60 60 LEU D N 1
ATOM 11208 C CA . LEU D 1 63 ? -14.879 -21.511 57.350 1.00 19.77 60 LEU D CA 1
ATOM 11209 C C . LEU D 1 63 ? -14.834 -20.070 57.889 1.00 19.50 60 LEU D C 1
ATOM 11210 O O . LEU D 1 63 ? -13.818 -19.646 58.414 1.00 19.30 60 LEU D O 1
ATOM 11215 N N A ASP D 1 64 ? -15.939 -19.347 57.763 0.50 20.05 61 ASP D N 1
ATOM 11216 N N B ASP D 1 64 ? -15.936 -19.324 57.769 0.50 20.15 61 ASP D N 1
ATOM 11217 C CA A ASP D 1 64 ? -15.997 -17.962 58.223 0.50 20.23 61 ASP D CA 1
ATOM 11218 C CA B ASP D 1 64 ? -15.939 -17.943 58.279 0.50 20.40 61 ASP D CA 1
ATOM 11219 C C A ASP D 1 64 ? -15.955 -17.848 59.759 0.50 19.50 61 ASP D C 1
ATOM 11220 C C B ASP D 1 64 ? -15.841 -17.932 59.792 0.50 19.57 61 ASP D C 1
ATOM 11221 O O A ASP D 1 64 ? -15.241 -17.009 60.294 0.50 18.70 61 ASP D O 1
ATOM 11222 O O B ASP D 1 64 ? -14.992 -17.241 60.349 0.50 18.57 61 ASP D O 1
ATOM 11231 N N . SER D 1 65 ? -16.704 -18.701 60.453 1.00 19.01 62 SER D N 1
ATOM 11232 C CA . SER D 1 65 ? -16.708 -18.731 61.929 1.00 19.24 62 SER D CA 1
ATOM 11233 C C . SER D 1 65 ? -15.339 -19.173 62.493 1.00 18.88 62 SER D C 1
ATOM 11234 O O . SER D 1 65 ? -14.804 -18.546 63.423 1.00 18.35 62 SER D O 1
ATOM 11237 N N . SER D 1 66 ? -14.755 -20.209 61.904 1.00 18.92 63 SER D N 1
ATOM 11238 C CA . SER D 1 66 ? -13.447 -20.705 62.368 1.00 19.35 63 SER D CA 1
ATOM 11239 C C . SER D 1 66 ? -12.356 -19.705 62.035 1.00 19.18 63 SER D C 1
ATOM 11240 O O . SER D 1 66 ? -11.379 -19.558 62.791 1.00 19.16 63 SER D O 1
ATOM 11243 N N . HIS D 1 67 ? -12.501 -19.017 60.908 1.00 19.42 64 HIS D N 1
ATOM 11244 C CA . HIS D 1 67 ? -11.534 -17.976 60.547 1.00 20.37 64 HIS D CA 1
ATOM 11245 C C . HIS D 1 67 ? -11.574 -16.833 61.573 1.00 20.29 64 HIS D C 1
ATOM 11246 O O . HIS D 1 67 ? -10.517 -16.335 61.966 1.00 19.74 64 HIS D O 1
ATOM 11253 N N . ARG D 1 68 ? -12.774 -16.414 61.980 1.00 20.15 65 ARG D N 1
ATOM 11254 C CA . ARG D 1 68 ? -12.918 -15.383 63.026 1.00 21.55 65 ARG D CA 1
ATOM 11255 C C . ARG D 1 68 ? -12.259 -15.796 64.341 1.00 20.53 65 ARG D C 1
ATOM 11256 O O . ARG D 1 68 ? -11.605 -14.988 64.976 1.00 19.56 65 ARG D O 1
ATOM 11264 N N . TYR D 1 69 ? -12.423 -17.061 64.726 1.00 20.19 66 TYR D N 1
ATOM 11265 C CA . TYR D 1 69 ? -11.795 -17.573 65.925 1.00 21.23 66 TYR D CA 1
ATOM 11266 C C . TYR D 1 69 ? -10.285 -17.475 65.808 1.00 21.52 66 TYR D C 1
ATOM 11267 O O . TYR D 1 69 ? -9.629 -16.877 66.669 1.00 21.06 66 TYR D O 1
ATOM 11276 N N . GLU D 1 70 ? -9.741 -18.026 64.724 1.00 22.20 67 GLU D N 1
ATOM 11277 C CA . GLU D 1 70 ? -8.294 -17.997 64.497 1.00 25.09 67 GLU D CA 1
ATOM 11278 C C . GLU D 1 70 ? -7.761 -16.574 64.454 1.00 23.36 67 GLU D C 1
ATOM 11279 O O . GLU D 1 70 ? -6.730 -16.297 65.068 1.00 23.64 67 GLU D O 1
ATOM 11285 N N . ASP D 1 71 ? -8.455 -15.683 63.747 1.00 22.50 68 ASP D N 1
ATOM 11286 C CA . ASP D 1 71 ? -8.053 -14.269 63.695 1.00 23.29 68 ASP D CA 1
ATOM 11287 C C . ASP D 1 71 ? -8.008 -13.588 65.048 1.00 20.84 68 ASP D C 1
ATOM 11288 O O . ASP D 1 71 ? -7.143 -12.766 65.322 1.00 21.88 68 ASP D O 1
ATOM 11293 N N . THR D 1 72 ? -8.971 -13.912 65.874 1.00 20.03 69 THR D N 1
ATOM 11294 C CA . THR D 1 72 ? -9.089 -13.308 67.179 1.00 19.99 69 THR D CA 1
ATOM 11295 C C . THR D 1 72 ? -7.977 -13.781 68.093 1.00 20.05 69 THR D C 1
ATOM 11296 O O . THR D 1 72 ? -7.416 -13.008 68.853 1.00 20.27 69 THR D O 1
ATOM 11300 N N . VAL D 1 73 ? -7.623 -15.049 68.004 1.00 20.18 70 VAL D N 1
ATOM 11301 C CA . VAL D 1 73 ? -6.563 -15.547 68.847 1.00 21.11 70 VAL D CA 1
ATOM 11302 C C . VAL D 1 73 ? -5.183 -15.087 68.392 1.00 21.49 70 VAL D C 1
ATOM 11303 O O . VAL D 1 73 ? -4.371 -14.667 69.225 1.00 20.77 70 VAL D O 1
ATOM 11307 N N . HIS D 1 74 ? -4.927 -15.143 67.082 1.00 21.23 71 HIS D N 1
ATOM 11308 C CA . HIS D 1 74 ? -3.578 -14.899 66.567 1.00 22.67 71 HIS D CA 1
ATOM 11309 C C . HIS D 1 74 ? -3.317 -13.629 65.771 1.00 23.90 71 HIS D C 1
ATOM 11310 O O . HIS D 1 74 ? -2.149 -13.295 65.575 1.00 25.16 71 HIS D O 1
ATOM 11317 N N . HIS D 1 75 ? -4.347 -12.935 65.289 1.00 23.82 72 HIS D N 1
ATOM 11318 C CA . HIS D 1 75 ? -4.082 -11.780 64.423 1.00 25.08 72 HIS D CA 1
ATOM 11319 C C . HIS D 1 75 ? -4.586 -10.430 64.928 1.00 24.48 72 HIS D C 1
ATOM 11320 O O . HIS D 1 75 ? -4.810 -9.520 64.134 1.00 26.92 72 HIS D O 1
ATOM 11327 N N . LEU D 1 76 ? -4.732 -10.289 66.242 1.00 22.77 73 LEU D N 1
ATOM 11328 C CA . LEU D 1 76 ? -5.155 -9.013 66.835 1.00 22.05 73 LEU D CA 1
ATOM 11329 C C . LEU D 1 76 ? -3.976 -8.259 67.458 1.00 21.64 73 LEU D C 1
ATOM 11330 O O . LEU D 1 76 ? -3.978 -7.025 67.481 1.00 20.86 73 LEU D O 1
ATOM 11335 N N . ALA D 1 77 ? -2.972 -8.996 67.934 1.00 21.32 74 ALA D N 1
ATOM 11336 C CA . ALA D 1 77 ? -1.804 -8.385 68.590 1.00 22.11 74 ALA D CA 1
ATOM 11337 C C . ALA D 1 77 ? -1.132 -7.273 67.781 1.00 22.47 74 ALA D C 1
ATOM 11338 O O . ALA D 1 77 ? -0.838 -6.210 68.334 1.00 21.85 74 ALA D O 1
ATOM 11340 N N . ASP D 1 78 ? -0.918 -7.488 66.484 1.00 24.21 75 ASP D N 1
ATOM 11341 C CA . ASP D 1 78 ? -0.226 -6.486 65.658 1.00 27.29 75 ASP D CA 1
ATOM 11342 C C . ASP D 1 78 ? -0.981 -5.162 65.550 1.00 26.39 75 ASP D C 1
ATOM 11343 O O . ASP D 1 78 ? -0.356 -4.097 65.394 1.00 25.04 75 ASP D O 1
ATOM 11348 N N . HIS D 1 79 ? -2.306 -5.235 65.684 1.00 23.74 76 HIS D N 1
ATOM 11349 C CA . HIS D 1 79 ? -3.162 -4.049 65.648 1.00 23.92 76 HIS D CA 1
ATOM 11350 C C . HIS D 1 79 ? -3.309 -3.353 67.009 1.00 23.93 76 HIS D C 1
ATOM 11351 O O . HIS D 1 79 ? -4.050 -2.380 67.114 1.00 26.20 76 HIS D O 1
ATOM 11358 N N . GLY D 1 80 ? -2.612 -3.831 68.035 1.00 22.64 77 GLY D N 1
ATOM 11359 C CA . GLY D 1 80 ? -2.735 -3.269 69.373 1.00 22.97 77 GLY D CA 1
ATOM 11360 C C . GLY D 1 80 ? -3.999 -3.676 70.106 1.00 22.84 77 GLY D C 1
ATOM 11361 O O . GLY D 1 80 ? -4.367 -3.074 71.108 1.00 24.56 77 GLY D O 1
ATOM 11362 N N . ILE D 1 81 ? -4.636 -4.740 69.653 1.00 22.28 78 ILE D N 1
ATOM 11363 C CA . ILE D 1 81 ? -5.866 -5.189 70.264 1.00 21.96 78 ILE D CA 1
ATOM 11364 C C . ILE D 1 81 ? -5.572 -6.422 71.093 1.00 22.39 78 ILE D C 1
ATOM 11365 O O . ILE D 1 81 ? -4.908 -7.354 70.620 1.00 21.18 78 ILE D O 1
ATOM 11370 N N . THR D 1 82 ? -6.077 -6.428 72.326 1.00 22.92 79 THR D N 1
ATOM 11371 C CA . THR D 1 82 ? -5.899 -7.544 73.245 1.00 23.83 79 THR D CA 1
ATOM 11372 C C . THR D 1 82 ? -7.274 -8.019 73.727 1.00 23.62 79 THR D C 1
ATOM 11373 O O . THR D 1 82 ? -8.232 -7.250 73.776 1.00 22.73 79 THR D O 1
ATOM 11377 N N . THR D 1 83 ? -7.361 -9.301 74.054 1.00 23.96 80 THR D N 1
ATOM 11378 C CA . THR D 1 83 ? -8.591 -9.885 74.539 1.00 24.55 80 THR D CA 1
ATOM 11379 C C . THR D 1 83 ? -8.307 -10.734 75.769 1.00 24.74 80 THR D C 1
ATOM 11380 O O . THR D 1 83 ? -7.159 -10.942 76.168 1.00 22.87 80 THR D O 1
ATOM 11384 N N . GLY D 1 84 ? -9.369 -11.203 76.399 1.00 25.38 81 GLY D N 1
ATOM 11385 C CA . GLY D 1 84 ? -9.197 -12.182 77.456 1.00 26.24 81 GLY D CA 1
ATOM 11386 C C . GLY D 1 84 ? -9.079 -13.524 76.749 1.00 26.76 81 GLY D C 1
ATOM 11387 O O . GLY D 1 84 ? -8.708 -13.598 75.564 1.00 27.48 81 GLY D O 1
ATOM 11388 N N A GLU D 1 85 ? -9.399 -14.597 77.461 0.50 26.99 82 GLU D N 1
ATOM 11389 N N B GLU D 1 85 ? -9.393 -14.593 77.468 0.50 27.30 82 GLU D N 1
ATOM 11390 C CA A GLU D 1 85 ? -9.325 -15.933 76.890 0.50 26.46 82 GLU D CA 1
ATOM 11391 C CA B GLU D 1 85 ? -9.354 -15.924 76.894 0.50 26.94 82 GLU D CA 1
ATOM 11392 C C A GLU D 1 85 ? -10.434 -16.109 75.846 0.50 25.75 82 GLU D C 1
ATOM 11393 C C B GLU D 1 85 ? -10.433 -16.046 75.819 0.50 25.93 82 GLU D C 1
ATOM 11394 O O A GLU D 1 85 ? -11.605 -15.824 76.118 0.50 26.22 82 GLU D O 1
ATOM 11395 O O B GLU D 1 85 ? -11.587 -15.663 76.043 0.50 26.16 82 GLU D O 1
ATOM 11406 N N . VAL D 1 86 ? -10.048 -16.553 74.651 1.00 24.77 83 VAL D N 1
ATOM 11407 C CA . VAL D 1 86 ? -10.993 -16.725 73.535 1.00 24.12 83 VAL D CA 1
ATOM 11408 C C . VAL D 1 86 ? -11.557 -18.133 73.554 1.00 24.25 83 VAL D C 1
ATOM 11409 O O . VAL D 1 86 ? -10.798 -19.103 73.583 1.00 24.50 83 VAL D O 1
ATOM 11413 N N . ASN D 1 87 ? -12.881 -18.236 73.547 1.00 23.56 84 ASN D N 1
ATOM 11414 C CA . ASN D 1 87 ? -13.572 -19.523 73.558 1.00 24.91 84 ASN D CA 1
ATOM 11415 C C . ASN D 1 87 ? -14.665 -19.538 72.510 1.00 23.96 84 ASN D C 1
ATOM 11416 O O . ASN D 1 87 ? -15.153 -18.487 72.064 1.00 22.06 84 ASN D O 1
ATOM 11421 N N . PHE D 1 88 ? -15.034 -20.736 72.103 1.00 23.96 85 PHE D N 1
ATOM 11422 C CA . PHE D 1 88 ? -16.114 -20.903 71.162 1.00 24.68 85 PHE D CA 1
ATOM 11423 C C . PHE D 1 88 ? -17.033 -21.990 71.705 1.00 25.74 85 PHE D C 1
ATOM 11424 O O . PHE D 1 88 ? -16.588 -22.942 72.347 1.00 25.90 85 PHE D O 1
ATOM 11432 N N . ASP D 1 89 ? -18.324 -21.774 71.504 1.00 26.70 86 ASP D N 1
ATOM 11433 C CA . ASP D 1 89 ? -19.365 -22.717 71.878 1.00 27.78 86 ASP D CA 1
ATOM 11434 C C . ASP D 1 89 ? -19.696 -23.390 70.544 1.00 25.78 86 ASP D C 1
ATOM 11435 O O . ASP D 1 89 ? -20.321 -22.783 69.687 1.00 23.94 86 ASP D O 1
ATOM 11440 N N . LEU D 1 90 ? -19.222 -24.625 70.361 1.00 25.90 87 LEU D N 1
ATOM 11441 C CA . LEU D 1 90 ? -19.381 -25.330 69.096 1.00 24.94 87 LEU D CA 1
ATOM 11442 C C . LEU D 1 90 ? -20.840 -25.541 68.687 1.00 24.80 87 LEU D C 1
ATOM 11443 O O . LEU D 1 90 ? -21.172 -25.396 67.512 1.00 24.25 87 LEU D O 1
ATOM 11448 N N . ALA D 1 91 ? -21.709 -25.877 69.637 1.00 25.85 88 ALA D N 1
ATOM 11449 C CA . ALA D 1 91 ? -23.119 -26.094 69.315 1.00 26.09 88 ALA D CA 1
ATOM 11450 C C . ALA D 1 91 ? -23.725 -24.809 68.756 1.00 25.64 88 ALA D C 1
ATOM 11451 O O . ALA D 1 91 ? -24.486 -24.835 67.782 1.00 24.58 88 ALA D O 1
ATOM 11453 N N . LYS D 1 92 ? -23.357 -23.681 69.341 1.00 25.00 89 LYS D N 1
ATOM 11454 C CA . LYS D 1 92 ? -23.884 -22.414 68.856 1.00 25.23 89 LYS D CA 1
ATOM 11455 C C . LYS D 1 92 ? -23.318 -22.067 67.464 1.00 24.30 89 LYS D C 1
ATOM 11456 O O . LYS D 1 92 ? -24.048 -21.609 66.582 1.00 23.70 89 LYS D O 1
ATOM 11462 N N . LEU D 1 93 ? -22.023 -22.290 67.280 1.00 23.11 90 LEU D N 1
ATOM 11463 C CA . LEU D 1 93 ? -21.373 -22.048 66.002 1.00 22.67 90 LEU D CA 1
ATOM 11464 C C . LEU D 1 93 ? -22.072 -22.887 64.902 1.00 22.98 90 LEU D C 1
ATOM 11465 O O . LEU D 1 93 ? -22.430 -22.370 63.848 1.00 22.15 90 LEU D O 1
ATOM 11470 N N . LEU D 1 94 ? -22.309 -24.171 65.176 1.00 23.54 91 LEU D N 1
ATOM 11471 C CA . LEU D 1 94 ? -22.992 -25.041 64.220 1.00 24.37 91 LEU D CA 1
ATOM 11472 C C . LEU D 1 94 ? -24.442 -24.613 63.977 1.00 23.84 91 LEU D C 1
ATOM 11473 O O . LEU D 1 94 ? -24.904 -24.649 62.845 1.00 24.17 91 LEU D O 1
ATOM 11478 N N . ALA D 1 95 ? -25.142 -24.187 65.032 1.00 24.21 92 ALA D N 1
ATOM 11479 C CA . ALA D 1 95 ? -26.532 -23.739 64.910 1.00 24.62 92 ALA D CA 1
ATOM 11480 C C . ALA D 1 95 ? -26.653 -22.502 64.015 1.00 24.56 92 ALA D C 1
ATOM 11481 O O . ALA D 1 95 ? -27.655 -22.339 63.292 1.00 23.56 92 ALA D O 1
ATOM 11483 N N . ARG D 1 96 ? -25.634 -21.640 64.044 1.00 23.49 93 ARG D N 1
ATOM 11484 C CA . ARG D 1 96 ? -25.635 -20.478 63.167 1.00 24.31 93 ARG D CA 1
ATOM 11485 C C . ARG D 1 96 ? -25.631 -20.980 61.723 1.00 24.60 93 ARG D C 1
ATOM 11486 O O . ARG D 1 96 ? -26.383 -20.494 60.884 1.00 23.56 93 ARG D O 1
ATOM 11494 N N . LYS D 1 97 ? -24.760 -21.941 61.437 1.00 24.79 94 LYS D N 1
ATOM 11495 C CA . LYS D 1 97 ? -24.683 -22.507 60.093 1.00 25.76 94 LYS D CA 1
ATOM 11496 C C . LYS D 1 97 ? -26.012 -23.167 59.694 1.00 26.67 94 LYS D C 1
ATOM 11497 O O . LYS D 1 97 ? -26.461 -23.005 58.558 1.00 24.51 94 LYS D O 1
ATOM 11503 N N . ASP D 1 98 ? -26.639 -23.885 60.628 1.00 28.42 95 ASP D N 1
ATOM 11504 C CA . ASP D 1 98 ? -27.931 -24.559 60.343 1.00 29.90 95 ASP D CA 1
ATOM 11505 C C . ASP D 1 98 ? -29.050 -23.541 60.036 1.00 30.47 95 ASP D C 1
ATOM 11506 O O . ASP D 1 98 ? -29.870 -23.767 59.138 1.00 28.84 95 ASP D O 1
ATOM 11511 N N . LYS D 1 99 ? -29.049 -22.423 60.761 1.00 30.59 96 LYS D N 1
ATOM 11512 C CA . LYS D 1 99 ? -30.022 -21.349 60.559 1.00 31.37 96 LYS D CA 1
ATOM 11513 C C . LYS D 1 99 ? -29.856 -20.701 59.182 1.00 29.98 96 LYS D C 1
ATOM 11514 O O . LYS D 1 99 ? -30.853 -20.434 58.509 1.00 27.70 96 LYS D O 1
ATOM 11520 N N . ILE D 1 100 ? -28.604 -20.432 58.772 1.00 27.24 97 ILE D N 1
ATOM 11521 C CA . ILE D 1 100 ? -28.327 -19.865 57.439 1.00 26.59 97 ILE D CA 1
ATOM 11522 C C . ILE D 1 100 ? -28.881 -20.802 56.361 1.00 25.98 97 ILE D C 1
ATOM 11523 O O . ILE D 1 100 ? -29.603 -20.373 55.466 1.00 25.53 97 ILE D O 1
ATOM 11528 N N . VAL D 1 101 ? -28.573 -22.090 56.481 1.00 24.93 98 VAL D N 1
ATOM 11529 C CA . VAL D 1 101 ? -29.043 -23.078 55.531 1.00 26.42 98 VAL D CA 1
ATOM 11530 C C . VAL D 1 101 ? -30.577 -23.108 55.465 1.00 27.54 98 VAL D C 1
ATOM 11531 O O . VAL D 1 101 ? -31.147 -23.179 54.373 1.00 26.49 98 VAL D O 1
ATOM 11535 N N A ASP D 1 102 ? -31.233 -23.046 56.625 0.50 28.67 99 ASP D N 1
ATOM 11536 N N B ASP D 1 102 ? -31.240 -23.035 56.618 0.50 28.26 99 ASP D N 1
ATOM 11537 C CA A ASP D 1 102 ? -32.701 -23.051 56.678 0.50 30.75 99 ASP D CA 1
ATOM 11538 C CA B ASP D 1 102 ? -32.708 -23.070 56.635 0.50 30.05 99 ASP D CA 1
ATOM 11539 C C A ASP D 1 102 ? -33.284 -21.820 55.983 0.50 30.26 99 ASP D C 1
ATOM 11540 C C B ASP D 1 102 ? -33.317 -21.808 56.013 0.50 29.90 99 ASP D C 1
ATOM 11541 O O A ASP D 1 102 ? -34.256 -21.926 55.246 0.50 31.12 99 ASP D O 1
ATOM 11542 O O B ASP D 1 102 ? -34.350 -21.880 55.361 0.50 31.09 99 ASP D O 1
ATOM 11551 N N . GLN D 1 103 ? -32.663 -20.666 56.200 1.00 29.86 100 GLN D N 1
ATOM 11552 C CA . GLN D 1 103 ? -33.124 -19.429 55.606 1.00 30.44 100 GLN D CA 1
ATOM 11553 C C . GLN D 1 103 ? -33.023 -19.529 54.083 1.00 29.17 100 GLN D C 1
ATOM 11554 O O . GLN D 1 103 ? -33.977 -19.222 53.376 1.00 26.65 100 GLN D O 1
ATOM 11560 N N . LEU D 1 104 ? -31.866 -19.975 53.596 1.00 28.19 101 LEU D N 1
ATOM 11561 C CA . LEU D 1 104 ? -31.625 -20.052 52.167 1.00 28.72 101 LEU D CA 1
ATOM 11562 C C . LEU D 1 104 ? -32.480 -21.092 51.451 1.00 29.15 101 LEU D C 1
ATOM 11563 O O . LEU D 1 104 ? -32.973 -20.816 50.363 1.00 27.35 101 LEU D O 1
ATOM 11568 N N . THR D 1 105 ? -32.672 -22.267 52.053 1.00 29.90 102 THR D N 1
ATOM 11569 C CA . THR D 1 105 ? -33.515 -23.309 51.422 1.00 30.71 102 THR D CA 1
ATOM 11570 C C . THR D 1 105 ? -34.986 -22.888 51.380 1.00 30.95 102 THR D C 1
ATOM 11571 O O . THR D 1 105 ? -35.700 -23.218 50.433 1.00 32.07 102 THR D O 1
ATOM 11575 N N . GLY D 1 106 ? -35.427 -22.148 52.392 1.00 31.15 103 GLY D N 1
ATOM 11576 C CA . GLY D 1 106 ? -36.800 -21.622 52.408 1.00 31.39 103 GLY D CA 1
ATOM 11577 C C . GLY D 1 106 ? -36.930 -20.586 51.303 1.00 31.34 103 GLY D C 1
ATOM 11578 O O . GLY D 1 106 ? -37.953 -20.510 50.617 1.00 31.86 103 GLY D O 1
ATOM 11579 N N . GLY D 1 107 ? -35.875 -19.797 51.130 1.00 29.94 104 GLY D N 1
ATOM 11580 C CA . GLY D 1 107 ? -35.814 -18.774 50.094 1.00 30.21 104 GLY D CA 1
ATOM 11581 C C . GLY D 1 107 ? -35.968 -19.334 48.687 1.00 29.97 104 GLY D C 1
ATOM 11582 O O . GLY D 1 107 ? -36.676 -18.749 47.869 1.00 28.70 104 GLY D O 1
ATOM 11583 N N . ILE D 1 108 ? -35.311 -20.461 48.406 1.00 28.32 105 ILE D N 1
ATOM 11584 C CA . ILE D 1 108 ? -35.425 -21.095 47.092 1.00 29.43 105 ILE D CA 1
ATOM 11585 C C . ILE D 1 108 ? -36.851 -21.591 46.890 1.00 28.84 105 ILE D C 1
ATOM 11586 O O . ILE D 1 108 ? -37.394 -21.498 45.793 1.00 27.77 105 ILE D O 1
ATOM 11591 N N . ASP D 1 109 ? -37.448 -22.109 47.960 1.00 29.19 106 ASP D N 1
ATOM 11592 C CA . ASP D 1 109 ? -38.834 -22.592 47.922 1.00 31.65 106 ASP D CA 1
ATOM 11593 C C . ASP D 1 109 ? -39.767 -21.439 47.505 1.00 30.75 106 ASP D C 1
ATOM 11594 O O . ASP D 1 109 ? -40.612 -21.616 46.631 1.00 31.09 106 ASP D O 1
ATOM 11599 N N A GLN D 1 110 ? -39.570 -20.276 48.137 0.60 31.05 107 GLN D N 1
ATOM 11600 N N B GLN D 1 110 ? -39.599 -20.268 48.119 0.40 30.05 107 GLN D N 1
ATOM 11601 C CA A GLN D 1 110 ? -40.312 -19.053 47.833 0.60 32.32 107 GLN D CA 1
ATOM 11602 C CA B GLN D 1 110 ? -40.422 -19.107 47.783 0.40 30.50 107 GLN D CA 1
ATOM 11603 C C A GLN D 1 110 ? -40.157 -18.691 46.364 0.60 31.10 107 GLN D C 1
ATOM 11604 C C B GLN D 1 110 ? -40.146 -18.577 46.371 0.40 30.17 107 GLN D C 1
ATOM 11605 O O A GLN D 1 110 ? -41.142 -18.384 45.698 0.60 30.84 107 GLN D O 1
ATOM 11606 O O B GLN D 1 110 ? -41.048 -18.020 45.751 0.40 30.55 107 GLN D O 1
ATOM 11617 N N . LEU D 1 111 ? -38.916 -18.735 45.868 1.00 29.24 108 LEU D N 1
ATOM 11618 C CA . LEU D 1 111 ? -38.616 -18.347 44.465 1.00 29.89 108 LEU D CA 1
ATOM 11619 C C . LEU D 1 111 ? -39.366 -19.175 43.446 1.00 29.42 108 LEU D C 1
ATOM 11620 O O . LEU D 1 111 ? -39.914 -18.633 42.487 1.00 29.13 108 LEU D O 1
ATOM 11625 N N . LEU D 1 112 ? -39.383 -20.488 43.637 1.00 28.57 109 LEU D N 1
ATOM 11626 C CA . LEU D 1 112 ? -40.117 -21.345 42.715 1.00 29.49 109 LEU D CA 1
ATOM 11627 C C . LEU D 1 112 ? -41.610 -21.001 42.694 1.00 30.52 109 LEU D C 1
ATOM 11628 O O . LEU D 1 112 ? -42.209 -20.942 41.619 1.00 31.47 109 LEU D O 1
ATOM 11633 N N . LYS D 1 113 ? -42.189 -20.778 43.876 1.00 31.82 110 LYS D N 1
ATOM 11634 C CA . LYS D 1 113 ? -43.602 -20.414 44.006 1.00 33.68 110 LYS D CA 1
ATOM 11635 C C . LYS D 1 113 ? -43.885 -19.102 43.300 1.00 32.95 110 LYS D C 1
ATOM 11636 O O . LYS D 1 113 ? -44.799 -19.023 42.483 1.00 32.45 110 LYS D O 1
ATOM 11642 N N . GLY D 1 114 ? -43.073 -18.091 43.591 1.00 32.55 111 GLY D N 1
ATOM 11643 C CA . GLY D 1 114 ? -43.217 -16.764 42.972 1.00 32.85 111 GLY D CA 1
ATOM 11644 C C . GLY D 1 114 ? -43.054 -16.771 41.459 1.00 32.35 111 GLY D C 1
ATOM 11645 O O . GLY D 1 114 ? -43.566 -15.880 40.768 1.00 32.89 111 GLY D O 1
ATOM 11646 N N . ASN D 1 115 ? -42.333 -17.768 40.947 1.00 30.05 112 ASN D N 1
ATOM 11647 C CA . ASN D 1 115 ? -42.133 -17.933 39.505 1.00 29.06 112 ASN D CA 1
ATOM 11648 C C . ASN D 1 115 ? -43.130 -18.906 38.882 1.00 29.04 112 ASN D C 1
ATOM 11649 O O . ASN D 1 115 ? -43.053 -19.186 37.692 1.00 28.20 112 ASN D O 1
ATOM 11654 N N . GLY D 1 116 ? -44.056 -19.417 39.690 1.00 29.40 113 GLY D N 1
ATOM 11655 C CA . GLY D 1 116 ? -45.085 -20.323 39.196 1.00 29.81 113 GLY D CA 1
ATOM 11656 C C . GLY D 1 116 ? -44.570 -21.706 38.881 1.00 29.43 113 GLY D C 1
ATOM 11657 O O . GLY D 1 116 ? -45.141 -22.388 38.059 1.00 30.04 113 GLY D O 1
ATOM 11658 N N . ILE D 1 117 ? -43.474 -22.108 39.514 1.00 28.80 114 ILE D N 1
ATOM 11659 C CA . ILE D 1 117 ? -42.893 -23.435 39.289 1.00 28.64 114 ILE D CA 1
ATOM 11660 C C . ILE D 1 117 ? -43.421 -24.394 40.333 1.00 28.91 114 ILE D C 1
ATOM 11661 O O . ILE D 1 117 ? -43.533 -24.018 41.499 1.00 30.05 114 ILE D O 1
ATOM 11666 N N . GLU D 1 118 ? -43.711 -25.630 39.937 1.00 29.51 115 GLU D N 1
ATOM 11667 C CA . GLU D 1 118 ? -44.213 -26.630 40.881 1.00 31.71 115 GLU D CA 1
ATOM 11668 C C . GLU D 1 118 ? -43.081 -27.525 41.346 1.00 31.00 115 GLU D C 1
ATOM 11669 O O . GLU D 1 118 ? -42.444 -28.186 40.535 1.00 30.28 115 GLU D O 1
ATOM 11675 N N . TRP D 1 119 ? -42.814 -27.510 42.650 1.00 30.35 116 TRP D N 1
ATOM 11676 C CA . TRP D 1 119 ? -41.822 -28.399 43.242 1.00 30.02 116 TRP D CA 1
ATOM 11677 C C . TRP D 1 119 ? -42.537 -29.681 43.631 1.00 30.20 116 TRP D C 1
ATOM 11678 O O . TRP D 1 119 ? -43.370 -29.689 44.534 1.00 30.72 116 TRP D O 1
ATOM 11689 N N . LEU D 1 120 ? -42.242 -30.747 42.897 1.00 30.56 117 LEU D N 1
ATOM 11690 C CA . LEU D 1 120 ? -42.826 -32.054 43.147 1.00 30.56 117 LEU D CA 1
ATOM 11691 C C . LEU D 1 120 ? -41.883 -32.756 44.106 1.00 30.47 117 LEU D C 1
ATOM 11692 O O . LEU D 1 120 ? -40.718 -33.015 43.771 1.00 28.70 117 LEU D O 1
ATOM 11697 N N . LYS D 1 121 ? -42.382 -33.054 45.303 1.00 30.81 118 LYS D N 1
ATOM 11698 C CA . LYS D 1 121 ? -41.553 -33.632 46.352 1.00 31.17 118 LYS D CA 1
ATOM 11699 C C . LYS D 1 121 ? -41.503 -35.162 46.299 1.00 31.49 118 LYS D C 1
ATOM 11700 O O . LYS D 1 121 ? -42.386 -35.850 46.801 1.00 30.16 118 LYS D O 1
ATOM 11706 N N . GLY D 1 122 ? -40.443 -35.675 45.696 1.00 30.73 119 GLY D N 1
ATOM 11707 C CA . GLY D 1 122 ? -40.243 -37.102 45.565 1.00 31.22 119 GLY D CA 1
ATOM 11708 C C . GLY D 1 122 ? -39.170 -37.390 44.554 1.00 30.83 119 GLY D C 1
ATOM 11709 O O . GLY D 1 122 ? -38.320 -36.546 44.290 1.00 30.61 119 GLY D O 1
ATOM 11710 N N . THR D 1 123 ? -39.246 -38.570 43.951 1.00 32.64 120 THR D N 1
ATOM 11711 C CA . THR D 1 123 ? -38.253 -39.045 42.996 1.00 33.37 120 THR D CA 1
ATOM 11712 C C . THR D 1 123 ? -38.735 -39.020 41.547 1.00 32.59 120 THR D C 1
ATOM 11713 O O . THR D 1 123 ? -39.909 -39.279 41.264 1.00 32.64 120 THR D O 1
ATOM 11717 N N . GLY D 1 124 ? -37.812 -38.733 40.633 1.00 30.84 121 GLY D N 1
ATOM 11718 C CA . GLY D 1 124 ? -38.115 -38.689 39.205 1.00 31.19 121 GLY D CA 1
ATOM 11719 C C . GLY D 1 124 ? -37.283 -39.676 38.408 1.00 31.51 121 GLY D C 1
ATOM 11720 O O . GLY D 1 124 ? -36.106 -39.872 38.712 1.00 31.54 121 GLY D O 1
ATOM 11721 N N . LYS D 1 125 ? -37.897 -40.298 37.395 1.00 31.59 122 LYS D N 1
ATOM 11722 C CA . LYS D 1 125 ? -37.202 -41.221 36.500 1.00 31.71 122 LYS D CA 1
ATOM 11723 C C . LYS D 1 125 ? -37.575 -40.944 35.045 1.00 31.78 122 LYS D C 1
ATOM 11724 O O . LYS D 1 125 ? -38.749 -40.797 34.720 1.00 32.04 122 LYS D O 1
ATOM 11730 N N . LEU D 1 126 ? -36.578 -40.902 34.167 1.00 31.81 123 LEU D N 1
ATOM 11731 C CA . LEU D 1 126 ? -36.829 -40.718 32.748 1.00 32.29 123 LEU D CA 1
ATOM 11732 C C . LEU D 1 126 ? -37.191 -42.068 32.130 1.00 34.67 123 LEU D C 1
ATOM 11733 O O . LEU D 1 126 ? -36.409 -43.013 32.172 1.00 33.63 123 LEU D O 1
ATOM 11738 N N . LEU D 1 127 ? -38.384 -42.132 31.555 1.00 37.16 124 LEU D N 1
ATOM 11739 C CA . LEU D 1 127 ? -38.880 -43.327 30.889 1.00 39.81 124 LEU D CA 1
ATOM 11740 C C . LEU D 1 127 ? -38.746 -43.132 29.379 1.00 41.37 124 LEU D C 1
ATOM 11741 O O . LEU D 1 127 ? -38.311 -42.071 28.912 1.00 40.08 124 LEU D O 1
ATOM 11746 N N . ALA D 1 128 ? -39.130 -44.159 28.620 1.00 45.40 125 ALA D N 1
ATOM 11747 C CA . ALA D 1 128 ? -39.108 -44.094 27.155 1.00 46.40 125 ALA D CA 1
ATOM 11748 C C . ALA D 1 128 ? -40.033 -42.976 26.668 1.00 47.74 125 ALA D C 1
ATOM 11749 O O . ALA D 1 128 ? -41.022 -42.648 27.333 1.00 46.58 125 ALA D O 1
ATOM 11751 N N . GLY D 1 129 ? -39.683 -42.380 25.526 1.00 48.67 126 GLY D N 1
ATOM 11752 C CA . GLY D 1 129 ? -40.463 -41.299 24.921 1.00 47.78 126 GLY D CA 1
ATOM 11753 C C . GLY D 1 129 ? -40.608 -40.057 25.778 1.00 47.47 126 GLY D C 1
ATOM 11754 O O . GLY D 1 129 ? -41.682 -39.462 25.820 1.00 47.18 126 GLY D O 1
ATOM 11755 N N . LYS D 1 130 ? -39.526 -39.676 26.466 1.00 46.58 127 LYS D N 1
ATOM 11756 C CA . LYS D 1 130 ? -39.490 -38.488 27.338 1.00 45.71 127 LYS D CA 1
ATOM 11757 C C . LYS D 1 130 ? -40.554 -38.403 28.432 1.00 43.98 127 LYS D C 1
ATOM 11758 O O . LYS D 1 130 ? -40.800 -37.318 28.974 1.00 43.69 127 LYS D O 1
ATOM 11764 N N . LYS D 1 131 ? -41.197 -39.517 28.756 1.00 42.64 128 LYS D N 1
ATOM 11765 C CA . LYS D 1 131 ? -42.151 -39.501 29.858 1.00 41.61 128 LYS D CA 1
ATOM 11766 C C . LYS D 1 131 ? -41.338 -39.538 31.149 1.00 38.67 128 LYS D C 1
ATOM 11767 O O . LYS D 1 131 ? -40.223 -40.069 31.166 1.00 37.43 128 LYS D O 1
ATOM 11773 N N . VAL D 1 132 ? -41.879 -38.966 32.223 1.00 36.92 129 VAL D N 1
ATOM 11774 C CA . VAL D 1 132 ? -41.182 -38.945 33.509 1.00 34.60 129 VAL D CA 1
ATOM 11775 C C . VAL D 1 132 ? -42.064 -39.484 34.627 1.00 34.45 129 VAL D C 1
ATOM 11776 O O . VAL D 1 132 ? -43.165 -38.981 34.874 1.00 34.01 129 VAL D O 1
ATOM 11780 N N . GLU D 1 133 ? -41.564 -40.510 35.302 1.00 33.66 130 GLU D N 1
ATOM 11781 C CA . GLU D 1 133 ? -42.264 -41.111 36.422 1.00 34.01 130 GLU D CA 1
ATOM 11782 C C . GLU D 1 133 ? -41.957 -40.287 37.675 1.00 32.64 130 GLU D C 1
ATOM 11783 O O . GLU D 1 133 ? -40.793 -40.101 38.030 1.00 30.98 130 GLU D O 1
ATOM 11789 N N . PHE D 1 134 ? -42.998 -39.793 38.331 1.00 31.97 131 PHE D N 1
ATOM 11790 C CA . PHE D 1 134 ? -42.845 -39.056 39.572 1.00 31.16 131 PHE D CA 1
ATOM 11791 C C . PHE D 1 134 ? -43.484 -39.862 40.688 1.00 32.11 131 PHE D C 1
ATOM 11792 O O . PHE D 1 134 ? -44.707 -40.084 40.687 1.00 31.84 131 PHE D O 1
ATOM 11800 N N . VAL D 1 135 ? -42.637 -40.315 41.612 1.00 32.57 132 VAL D N 1
ATOM 11801 C CA . VAL D 1 135 ? -43.041 -41.064 42.792 1.00 33.83 132 VAL D CA 1
ATOM 11802 C C . VAL D 1 135 ? -42.919 -40.111 43.993 1.00 34.34 132 VAL D C 1
ATOM 11803 O O . VAL D 1 135 ? -41.815 -39.864 44.461 1.00 33.06 132 VAL D O 1
ATOM 11807 N N . PRO D 1 136 ? -44.053 -39.578 44.501 1.00 36.32 133 PRO D N 1
ATOM 11808 C CA . PRO D 1 136 ? -43.941 -38.641 45.629 1.00 36.84 133 PRO D CA 1
ATOM 11809 C C . PRO D 1 136 ? -43.562 -39.336 46.935 1.00 38.13 133 PRO D C 1
ATOM 11810 O O . PRO D 1 136 ? -43.658 -40.567 47.033 1.00 36.42 133 PRO D O 1
ATOM 11814 N N . HIS D 1 137 ? -43.120 -38.563 47.928 1.00 38.81 134 HIS D N 1
ATOM 11815 C CA . HIS D 1 137 ? -42.797 -39.158 49.233 1.00 41.19 134 HIS D CA 1
ATOM 11816 C C . HIS D 1 137 ? -44.034 -39.832 49.801 1.00 43.65 134 HIS D C 1
ATOM 11817 O O . HIS D 1 137 ? -43.959 -40.936 50.333 1.00 43.99 134 HIS D O 1
ATOM 11824 N N . GLU D 1 138 ? -45.163 -39.143 49.681 1.00 46.46 135 GLU D N 1
ATOM 11825 C CA . GLU D 1 138 ? -46.457 -39.644 50.131 1.00 50.54 135 GLU D CA 1
ATOM 11826 C C . GLU D 1 138 ? -47.462 -39.275 49.068 1.00 49.06 135 GLU D C 1
ATOM 11827 O O . GLU D 1 138 ? -47.694 -38.095 48.825 1.00 48.84 135 GLU D O 1
ATOM 11833 N N . GLY D 1 139 ? -48.036 -40.287 48.422 1.00 48.85 136 GLY D N 1
ATOM 11834 C CA . GLY D 1 139 ? -49.008 -40.074 47.356 1.00 48.26 136 GLY D CA 1
ATOM 11835 C C . GLY D 1 139 ? -48.896 -41.095 46.238 1.00 48.52 136 GLY D C 1
ATOM 11836 O O . GLY D 1 139 ? -48.046 -41.994 46.264 1.00 47.39 136 GLY D O 1
ATOM 11837 N N . GLU D 1 140 ? -49.751 -40.925 45.238 1.00 47.71 137 GLU D N 1
ATOM 11838 C CA . GLU D 1 140 ? -49.814 -41.836 44.113 1.00 48.71 137 GLU D CA 1
ATOM 11839 C C . GLU D 1 140 ? -48.763 -41.460 43.057 1.00 46.30 137 GLU D C 1
ATOM 11840 O O . GLU D 1 140 ? -48.473 -40.278 42.844 1.00 43.55 137 GLU D O 1
ATOM 11846 N N . THR D 1 141 ? -48.203 -42.477 42.403 1.00 44.17 138 THR D N 1
ATOM 11847 C CA . THR D 1 141 ? -47.214 -42.283 41.342 1.00 41.43 138 THR D CA 1
ATOM 11848 C C . THR D 1 141 ? -47.870 -41.657 40.114 1.00 39.97 138 THR D C 1
ATOM 11849 O O . THR D 1 141 ? -48.971 -42.036 39.738 1.00 39.81 138 THR D O 1
ATOM 11853 N N . GLN D 1 142 ? -47.198 -40.686 39.508 1.00 37.74 139 GLN D N 1
ATOM 11854 C CA . GLN D 1 142 ? -47.702 -40.018 38.318 1.00 38.64 139 GLN D CA 1
ATOM 11855 C C . GLN D 1 142 ? -46.732 -40.192 37.171 1.00 37.87 139 GLN D C 1
ATOM 11856 O O . GLN D 1 142 ? -45.530 -40.297 37.392 1.00 35.11 139 GLN D O 1
ATOM 11862 N N . ILE D 1 143 ? -47.264 -40.218 35.943 1.00 38.24 140 ILE D N 1
ATOM 11863 C CA . ILE D 1 143 ? -46.448 -40.305 34.734 1.00 38.05 140 ILE D CA 1
ATOM 11864 C C . ILE D 1 143 ? -46.650 -39.000 33.991 1.00 37.60 140 ILE D C 1
ATOM 11865 O O . ILE D 1 143 ? -47.719 -38.748 33.446 1.00 37.95 140 ILE D O 1
ATOM 11870 N N . LEU D 1 144 ? -45.624 -38.155 34.001 1.00 37.03 141 LEU D N 1
ATOM 11871 C CA . LEU D 1 144 ? -45.678 -36.853 33.342 1.00 36.81 141 LEU D CA 1
ATOM 11872 C C . LEU D 1 144 ? -45.247 -37.005 31.880 1.00 37.50 141 LEU D C 1
ATOM 11873 O O . LEU D 1 144 ? -44.420 -37.866 31.561 1.00 37.19 141 LEU D O 1
ATOM 11878 N N . GLU D 1 145 ? -45.787 -36.150 31.006 1.00 38.26 142 GLU D N 1
ATOM 11879 C CA . GLU D 1 145 ? -45.492 -36.189 29.557 1.00 39.14 142 GLU D CA 1
ATOM 11880 C C . GLU D 1 145 ? -45.064 -34.815 29.004 1.00 37.20 142 GLU D C 1
ATOM 11881 O O . GLU D 1 145 ? -45.774 -34.212 28.194 1.00 35.95 142 GLU D O 1
ATOM 11887 N N . PRO D 1 146 ? -43.896 -34.321 29.437 1.00 36.11 143 PRO D N 1
ATOM 11888 C CA . PRO D 1 146 ? -43.393 -33.022 28.993 1.00 36.38 143 PRO D CA 1
ATOM 11889 C C . PRO D 1 146 ? -42.690 -33.072 27.637 1.00 36.69 143 PRO D C 1
ATOM 11890 O O . PRO D 1 146 ? -42.268 -34.138 27.189 1.00 37.67 143 PRO D O 1
ATOM 11894 N N . LYS D 1 147 ? -42.565 -31.919 26.997 1.00 36.55 144 LYS D N 1
ATOM 11895 C CA . LYS D 1 147 ? -41.876 -31.835 25.722 1.00 38.21 144 LYS D CA 1
ATOM 11896 C C . LYS D 1 147 ? -40.372 -31.854 25.954 1.00 35.91 144 LYS D C 1
ATOM 11897 O O . LYS D 1 147 ? -39.625 -32.344 25.110 1.00 34.71 144 LYS D O 1
ATOM 11903 N N . TYR D 1 148 ? -39.934 -31.303 27.092 1.00 33.26 145 TYR D N 1
ATOM 11904 C CA . TYR D 1 148 ? -38.510 -31.232 27.405 1.00 32.49 145 TYR D CA 1
ATOM 11905 C C . TYR D 1 148 ? -38.187 -31.738 28.808 1.00 30.46 145 TYR D C 1
ATOM 11906 O O . TYR D 1 148 ? -38.982 -31.610 29.737 1.00 30.40 145 TYR D O 1
ATOM 11915 N N . VAL D 1 149 ? -37.003 -32.308 28.946 1.00 29.53 146 VAL D N 1
ATOM 11916 C CA . VAL D 1 149 ? -36.524 -32.804 30.233 1.00 28.61 146 VAL D CA 1
ATOM 11917 C C . VAL D 1 149 ? -35.071 -32.379 30.460 1.00 28.09 146 VAL D C 1
ATOM 11918 O O . VAL D 1 149 ? -34.234 -32.450 29.553 1.00 26.76 146 VAL D O 1
ATOM 11922 N N . ILE D 1 150 ? -34.783 -31.916 31.674 1.00 27.17 147 ILE D N 1
ATOM 11923 C CA . ILE D 1 150 ? -33.423 -31.571 32.071 1.00 26.83 147 ILE D CA 1
ATOM 11924 C C . ILE D 1 150 ? -33.059 -32.482 33.238 1.00 26.20 147 ILE D C 1
ATOM 11925 O O . ILE D 1 150 ? -33.772 -32.527 34.238 1.00 26.61 147 ILE D O 1
ATOM 11930 N N . LEU D 1 151 ? -31.982 -33.250 33.066 1.00 25.51 148 LEU D N 1
ATOM 11931 C CA . LEU D 1 151 ? -31.489 -34.158 34.088 1.00 25.64 148 LEU D CA 1
ATOM 11932 C C . LEU D 1 151 ? -30.433 -33.402 34.899 1.00 24.75 148 LEU D C 1
ATOM 11933 O O . LEU D 1 151 ? -29.447 -32.942 34.340 1.00 24.10 148 LEU D O 1
ATOM 11938 N N . ALA D 1 152 ? -30.652 -33.275 36.207 1.00 24.21 149 ALA D N 1
ATOM 11939 C CA . ALA D 1 152 ? -29.752 -32.523 37.069 1.00 24.02 149 ALA D CA 1
ATOM 11940 C C . ALA D 1 152 ? -29.673 -33.181 38.445 1.00 23.97 149 ALA D C 1
ATOM 11941 O O . ALA D 1 152 ? -29.860 -32.523 39.483 1.00 22.76 149 ALA D O 1
ATOM 11943 N N . SER D 1 153 ? -29.372 -34.482 38.437 1.00 24.04 150 SER D N 1
ATOM 11944 C CA . SER D 1 153 ? -29.334 -35.292 39.659 1.00 24.51 150 SER D CA 1
ATOM 11945 C C . SER D 1 153 ? -28.072 -35.137 40.531 1.00 24.77 150 SER D C 1
ATOM 11946 O O . SER D 1 153 ? -28.003 -35.708 41.624 1.00 25.50 150 SER D O 1
ATOM 11949 N N . GLY D 1 154 ? -27.090 -34.385 40.045 1.00 24.05 151 GLY D N 1
ATOM 11950 C CA . GLY D 1 154 ? -25.928 -34.065 40.836 1.00 25.25 151 GLY D CA 1
ATOM 11951 C C . GLY D 1 154 ? -24.932 -35.169 41.136 1.00 26.38 151 GLY D C 1
ATOM 11952 O O . GLY D 1 154 ? -24.717 -36.075 40.316 1.00 25.99 151 GLY D O 1
ATOM 11953 N N . SER D 1 155 ? -24.338 -35.067 42.334 1.00 26.64 152 SER D N 1
ATOM 11954 C CA . SER D 1 155 ? -23.295 -35.988 42.793 1.00 27.29 152 SER D CA 1
ATOM 11955 C C . SER D 1 155 ? -23.445 -36.449 44.234 1.00 27.07 152 SER D C 1
ATOM 11956 O O . SER D 1 155 ? -24.292 -35.963 44.992 1.00 26.48 152 SER D O 1
ATOM 11959 N N . VAL D 1 156 ? -22.619 -37.428 44.582 1.00 26.98 153 VAL D N 1
ATOM 11960 C CA . VAL D 1 156 ? -22.480 -37.917 45.954 1.00 27.62 153 VAL D CA 1
ATOM 11961 C C . VAL D 1 156 ? -20.987 -38.161 46.157 1.00 26.91 153 VAL D C 1
ATOM 11962 O O . VAL D 1 156 ? -20.235 -38.237 45.184 1.00 26.25 153 VAL D O 1
ATOM 11966 N N . PRO D 1 157 ? -20.550 -38.285 47.414 1.00 26.86 154 PRO D N 1
ATOM 11967 C CA . PRO D 1 157 ? -19.133 -38.543 47.610 1.00 27.02 154 PRO D CA 1
ATOM 11968 C C . PRO D 1 157 ? -18.665 -39.892 47.052 1.00 27.59 154 PRO D C 1
ATOM 11969 O O . PRO D 1 157 ? -19.447 -40.840 46.958 1.00 27.44 154 PRO D O 1
ATOM 11973 N N . VAL D 1 158 ? -17.402 -39.953 46.650 1.00 28.39 155 VAL D N 1
ATOM 11974 C CA . VAL D 1 158 ? -16.797 -41.205 46.234 1.00 30.28 155 VAL D CA 1
ATOM 11975 C C . VAL D 1 158 ? -16.629 -42.045 47.505 1.00 32.32 155 VAL D C 1
ATOM 11976 O O . VAL D 1 158 ? -16.232 -41.523 48.547 1.00 30.86 155 VAL D O 1
ATOM 11980 N N . ASN D 1 159 ? -16.946 -43.332 47.408 1.00 35.12 156 ASN D N 1
ATOM 11981 C CA . ASN D 1 159 ? -16.813 -44.274 48.522 1.00 37.60 156 ASN D CA 1
ATOM 11982 C C . ASN D 1 159 ? -15.528 -45.059 48.343 1.00 38.62 156 ASN D C 1
ATOM 11983 O O . ASN D 1 159 ? -15.200 -45.447 47.218 1.00 38.41 156 ASN D O 1
ATOM 11988 N N . ILE D 1 160 ? -14.800 -45.283 49.437 1.00 37.91 157 ILE D N 1
ATOM 11989 C CA . ILE D 1 160 ? -13.603 -46.134 49.399 1.00 39.35 157 ILE D CA 1
ATOM 11990 C C . ILE D 1 160 ? -13.813 -47.276 50.401 1.00 38.96 157 ILE D C 1
ATOM 11991 O O . ILE D 1 160 ? -13.995 -47.026 51.590 1.00 35.83 157 ILE D O 1
ATOM 11996 N N . PRO D 1 161 ? -13.849 -48.532 49.910 1.00 40.70 158 PRO D N 1
ATOM 11997 C CA . PRO D 1 161 ? -14.043 -49.695 50.791 1.00 42.15 158 PRO D CA 1
ATOM 11998 C C . PRO D 1 161 ? -13.053 -49.782 51.948 1.00 41.30 158 PRO D C 1
ATOM 11999 O O . PRO D 1 161 ? -13.346 -50.379 52.979 1.00 42.61 158 PRO D O 1
ATOM 12003 N N . VAL D 1 162 ? -11.883 -49.199 51.743 1.00 41.16 159 VAL D N 1
ATOM 12004 C CA . VAL D 1 162 ? -10.828 -49.123 52.743 1.00 41.31 159 VAL D CA 1
ATOM 12005 C C . VAL D 1 162 ? -11.225 -48.258 53.953 1.00 38.81 159 VAL D C 1
ATOM 12006 O O . VAL D 1 162 ? -10.675 -48.422 55.046 1.00 37.75 159 VAL D O 1
ATOM 12010 N N . ALA D 1 163 ? -12.152 -47.322 53.755 1.00 36.58 160 ALA D N 1
ATOM 12011 C CA . ALA D 1 163 ? -12.579 -46.419 54.828 1.00 34.63 160 ALA D CA 1
ATOM 12012 C C . ALA D 1 163 ? -14.095 -46.192 54.747 1.00 33.30 160 ALA D C 1
ATOM 12013 O O . ALA D 1 163 ? -14.549 -45.139 54.294 1.00 32.45 160 ALA D O 1
ATOM 12015 N N . PRO D 1 164 ? -14.882 -47.190 55.195 1.00 32.23 161 PRO D N 1
ATOM 12016 C CA . PRO D 1 164 ? -16.337 -47.116 55.146 1.00 31.43 161 PRO D CA 1
ATOM 12017 C C . PRO D 1 164 ? -16.901 -46.063 56.094 1.00 30.42 161 PRO D C 1
ATOM 12018 O O . PRO D 1 164 ? -16.559 -46.026 57.275 1.00 29.58 161 PRO D O 1
ATOM 12022 N N . VAL D 1 165 ? -17.755 -45.211 55.540 1.00 29.93 162 VAL D N 1
ATOM 12023 C CA . VAL D 1 165 ? -18.377 -44.123 56.266 1.00 29.36 162 VAL D CA 1
ATOM 12024 C C . VAL D 1 165 ? -19.547 -44.604 57.122 1.00 29.89 162 VAL D C 1
ATOM 12025 O O . VAL D 1 165 ? -20.503 -45.155 56.592 1.00 30.17 162 VAL D O 1
ATOM 12029 N N . ASP D 1 166 ? -19.460 -44.383 58.436 1.00 30.08 163 ASP D N 1
ATOM 12030 C CA . ASP D 1 166 ? -20.534 -44.738 59.387 1.00 32.07 163 ASP D CA 1
ATOM 12031 C C . ASP D 1 166 ? -21.223 -43.456 59.896 1.00 32.51 163 ASP D C 1
ATOM 12032 O O . ASP D 1 166 ? -22.162 -43.500 60.693 1.00 32.98 163 ASP D O 1
ATOM 12037 N N . GLN D 1 167 ? -20.716 -42.328 59.410 1.00 32.94 164 GLN D N 1
ATOM 12038 C CA . GLN D 1 167 ? -21.146 -40.987 59.767 1.00 33.65 164 GLN D CA 1
ATOM 12039 C C . GLN D 1 167 ? -21.051 -40.759 61.301 1.00 33.24 164 GLN D C 1
ATOM 12040 O O . GLN D 1 167 ? -21.859 -40.029 61.891 1.00 32.43 164 GLN D O 1
ATOM 12046 N N . ASP D 1 168 ? -20.039 -41.396 61.916 1.00 31.11 165 ASP D N 1
ATOM 12047 C CA . ASP D 1 168 ? -19.729 -41.234 63.341 1.00 31.52 165 ASP D CA 1
ATOM 12048 C C . ASP D 1 168 ? -18.200 -41.079 63.510 1.00 30.78 165 ASP D C 1
ATOM 12049 O O . ASP D 1 168 ? -17.708 -39.956 63.653 1.00 30.75 165 ASP D O 1
ATOM 12054 N N . ILE D 1 169 ? -17.464 -42.188 63.480 1.00 31.02 166 ILE D N 1
ATOM 12055 C CA . ILE D 1 169 ? -16.003 -42.171 63.587 1.00 30.83 166 ILE D CA 1
ATOM 12056 C C . ILE D 1 169 ? -15.394 -41.822 62.244 1.00 29.28 166 ILE D C 1
ATOM 12057 O O . ILE D 1 169 ? -14.443 -41.028 62.165 1.00 27.74 166 ILE D O 1
ATOM 12062 N N . ILE D 1 170 ? -15.906 -42.470 61.201 1.00 28.47 167 ILE D N 1
ATOM 12063 C CA . ILE D 1 170 ? -15.491 -42.184 59.835 1.00 27.74 167 ILE D CA 1
ATOM 12064 C C . ILE D 1 170 ? -16.649 -41.478 59.141 1.00 26.96 167 ILE D C 1
ATOM 12065 O O . ILE D 1 170 ? -17.711 -42.070 58.926 1.00 27.27 167 ILE D O 1
ATOM 12070 N N . VAL D 1 171 ? -16.434 -40.204 58.806 1.00 26.12 168 VAL D N 1
ATOM 12071 C CA . VAL D 1 171 ? -17.447 -39.381 58.165 1.00 25.32 168 VAL D CA 1
ATOM 12072 C C . VAL D 1 171 ? -17.050 -38.990 56.751 1.00 25.09 168 VAL D C 1
ATOM 12073 O O . VAL D 1 171 ? -15.872 -39.014 56.393 1.00 24.07 168 VAL D O 1
ATOM 12077 N N . ASP D 1 172 ? -18.052 -38.656 55.944 1.00 25.40 169 ASP D N 1
ATOM 12078 C CA . ASP D 1 172 ? -17.784 -38.047 54.646 1.00 26.08 169 ASP D CA 1
ATOM 12079 C C . ASP D 1 172 ? -17.957 -36.548 54.909 1.00 24.80 169 ASP D C 1
ATOM 12080 O O . ASP D 1 172 ? -18.065 -36.155 56.069 1.00 22.90 169 ASP D O 1
ATOM 12085 N N . SER D 1 173 ? -17.963 -35.722 53.865 1.00 25.02 170 SER D N 1
ATOM 12086 C CA . SER D 1 173 ? -18.095 -34.264 54.056 1.00 26.02 170 SER D CA 1
ATOM 12087 C C . SER D 1 173 ? -19.358 -33.842 54.825 1.00 26.55 170 SER D C 1
ATOM 12088 O O . SER D 1 173 ? -19.316 -32.873 55.572 1.00 27.10 170 SER D O 1
ATOM 12091 N N . THR D 1 174 ? -20.461 -34.583 54.678 1.00 27.80 171 THR D N 1
ATOM 12092 C CA . THR D 1 174 ? -21.697 -34.241 55.385 1.00 28.11 171 THR D CA 1
ATOM 12093 C C . THR D 1 174 ? -21.480 -34.307 56.894 1.00 28.08 171 THR D C 1
ATOM 12094 O O . THR D 1 174 ? -21.767 -33.350 57.613 1.00 28.12 171 THR D O 1
ATOM 12098 N N . GLY D 1 175 ? -20.957 -35.438 57.372 1.00 27.64 172 GLY D N 1
ATOM 12099 C CA . GLY D 1 175 ? -20.698 -35.617 58.799 1.00 26.84 172 GLY D CA 1
ATOM 12100 C C . GLY D 1 175 ? -19.615 -34.687 59.343 1.00 25.37 172 GLY D C 1
ATOM 12101 O O . GLY D 1 175 ? -19.654 -34.301 60.503 1.00 24.32 172 GLY D O 1
ATOM 12102 N N . ALA D 1 176 ? -18.650 -34.336 58.498 1.00 24.81 173 ALA D N 1
ATOM 12103 C CA . ALA D 1 176 ? -17.562 -33.440 58.877 1.00 24.88 173 ALA D CA 1
ATOM 12104 C C . ALA D 1 176 ? -18.052 -32.021 59.165 1.00 25.31 173 ALA D C 1
ATOM 12105 O O . ALA D 1 176 ? -17.342 -31.237 59.797 1.00 25.91 173 ALA D O 1
ATOM 12107 N N . LEU D 1 177 ? -19.254 -31.685 58.695 1.00 24.98 174 LEU D N 1
ATOM 12108 C CA . LEU D 1 177 ? -19.829 -30.362 58.947 1.00 24.47 174 LEU D CA 1
ATOM 12109 C C . LEU D 1 177 ? -20.660 -30.356 60.227 1.00 25.74 174 LEU D C 1
ATOM 12110 O O . LEU D 1 177 ? -21.232 -29.323 60.592 1.00 25.31 174 LEU D O 1
ATOM 12115 N N . ASN D 1 178 ? -20.710 -31.494 60.925 1.00 26.02 175 ASN D N 1
ATOM 12116 C CA . ASN D 1 178 ? -21.567 -31.641 62.103 1.00 27.86 175 ASN D CA 1
ATOM 12117 C C . ASN D 1 178 ? -20.902 -32.310 63.325 1.00 27.90 175 ASN D C 1
ATOM 12118 O O . ASN D 1 178 ? -21.608 -32.734 64.236 1.00 29.29 175 ASN D O 1
ATOM 12123 N N . PHE D 1 179 ? -19.573 -32.405 63.365 1.00 26.53 176 PHE D N 1
ATOM 12124 C CA . PHE D 1 179 ? -18.920 -33.041 64.529 1.00 28.23 176 PHE D CA 1
ATOM 12125 C C . PHE D 1 179 ? -19.465 -32.409 65.818 1.00 29.65 176 PHE D C 1
ATOM 12126 O O . PHE D 1 179 ? -19.503 -31.186 65.931 1.00 30.03 176 PHE D O 1
ATOM 12134 N N . PRO D 1 180 ? -19.893 -33.229 66.781 1.00 31.65 177 PRO D N 1
ATOM 12135 C CA . PRO D 1 180 ? -20.428 -32.651 68.023 1.00 33.61 177 PRO D CA 1
ATOM 12136 C C . PRO D 1 180 ? -19.353 -32.048 68.931 1.00 34.80 177 PRO D C 1
ATOM 12137 O O . PRO D 1 180 ? -19.668 -31.200 69.762 1.00 36.73 177 PRO D O 1
ATOM 12141 N N . GLU D 1 181 ? -18.109 -32.501 68.778 1.00 33.95 178 GLU D N 1
ATOM 12142 C CA . GLU D 1 181 ? -16.980 -31.966 69.521 1.00 33.44 178 GLU D CA 1
ATOM 12143 C C . GLU D 1 181 ? -15.828 -31.852 68.549 1.00 29.95 178 GLU D C 1
ATOM 12144 O O . GLU D 1 181 ? -15.771 -32.586 67.562 1.00 28.04 178 GLU D O 1
ATOM 12150 N N . VAL D 1 182 ? -14.899 -30.944 68.820 1.00 27.45 179 VAL D N 1
ATOM 12151 C CA . VAL D 1 182 ? -13.731 -30.830 67.967 1.00 26.90 179 VAL D CA 1
ATOM 12152 C C . VAL D 1 182 ? -12.874 -32.073 68.232 1.00 27.61 179 VAL D C 1
ATOM 12153 O O . VAL D 1 182 ? -12.547 -32.349 69.381 1.00 26.90 179 VAL D O 1
ATOM 12157 N N . PRO D 1 183 ? -12.534 -32.843 67.189 1.00 27.83 180 PRO D N 1
ATOM 12158 C CA . PRO D 1 183 ? -11.695 -34.018 67.461 1.00 29.93 180 PRO D CA 1
ATOM 12159 C C . PRO D 1 183 ? -10.260 -33.586 67.790 1.00 29.94 180 PRO D C 1
ATOM 12160 O O . PRO D 1 183 ? -9.780 -32.572 67.269 1.00 28.43 180 PRO D O 1
ATOM 12164 N N . LYS D 1 184 ? -9.597 -34.293 68.698 1.00 31.47 181 LYS D N 1
ATOM 12165 C CA . LYS D 1 184 ? -8.223 -33.915 69.051 1.00 32.40 181 LYS D CA 1
ATOM 12166 C C . LYS D 1 184 ? -7.275 -34.226 67.912 1.00 29.92 181 LYS D C 1
ATOM 12167 O O . LYS D 1 184 ? -6.382 -33.438 67.596 1.00 29.04 181 LYS D O 1
ATOM 12173 N N . ARG D 1 185 ? -7.500 -35.376 67.301 1.00 28.43 182 ARG D N 1
ATOM 12174 C CA . ARG D 1 185 ? -6.692 -35.856 66.210 1.00 28.19 182 ARG D CA 1
ATOM 12175 C C . ARG D 1 185 ? -7.650 -36.123 65.058 1.00 26.80 182 ARG D C 1
ATOM 12176 O O . ARG D 1 185 ? -8.597 -36.906 65.191 1.00 26.75 182 ARG D O 1
ATOM 12184 N N . LEU D 1 186 ? -7.405 -35.463 63.934 1.00 25.60 183 LEU D N 1
ATOM 12185 C CA . LEU D 1 186 ? -8.260 -35.590 62.783 1.00 25.86 183 LEU D CA 1
ATOM 12186 C C . LEU D 1 186 ? -7.469 -35.995 61.558 1.00 25.58 183 LEU D C 1
ATOM 12187 O O . LEU D 1 186 ? -6.471 -35.364 61.197 1.00 26.36 183 LEU D O 1
ATOM 12192 N N . GLY D 1 187 ? -7.920 -37.065 60.929 1.00 24.86 184 GLY D N 1
ATOM 12193 C CA . GLY D 1 187 ? -7.330 -37.550 59.695 1.00 26.25 184 GLY D CA 1
ATOM 12194 C C . GLY D 1 187 ? -8.276 -37.191 58.571 1.00 25.45 184 GLY D C 1
ATOM 12195 O O . GLY D 1 187 ? -9.484 -37.267 58.743 1.00 25.53 184 GLY D O 1
ATOM 12196 N N . VAL D 1 188 ? -7.722 -36.787 57.431 1.00 25.53 185 VAL D N 1
ATOM 12197 C CA . VAL D 1 188 ? -8.505 -36.415 56.275 1.00 25.17 185 VAL D CA 1
ATOM 12198 C C . VAL D 1 188 ? -7.949 -37.170 55.087 1.00 26.54 185 VAL D C 1
ATOM 12199 O O . VAL D 1 188 ? -6.770 -37.014 54.759 1.00 27.43 185 VAL D O 1
ATOM 12203 N N . ILE D 1 189 ? -8.779 -38.004 54.457 1.00 26.71 186 ILE D N 1
ATOM 12204 C CA . ILE D 1 189 ? -8.350 -38.731 53.272 1.00 27.81 186 ILE D CA 1
ATOM 12205 C C . ILE D 1 189 ? -8.834 -37.953 52.051 1.00 27.49 186 ILE D C 1
ATOM 12206 O O . ILE D 1 189 ? -10.033 -37.886 51.777 1.00 25.75 186 ILE D O 1
ATOM 12211 N N . GLY D 1 190 ? -7.876 -37.365 51.336 1.00 28.10 187 GLY D N 1
ATOM 12212 C CA . GLY D 1 190 ? -8.141 -36.543 50.157 1.00 28.46 187 GLY D CA 1
ATOM 12213 C C . GLY D 1 190 ? -7.683 -35.121 50.439 1.00 28.51 187 GLY D C 1
ATOM 12214 O O . GLY D 1 190 ? -8.193 -34.479 51.358 1.00 27.64 187 GLY D O 1
ATOM 12215 N N . ALA D 1 191 ? -6.716 -34.634 49.658 1.00 28.73 188 ALA D N 1
ATOM 12216 C CA . ALA D 1 191 ? -6.178 -33.276 49.837 1.00 28.95 188 ALA D CA 1
ATOM 12217 C C . ALA D 1 191 ? -6.635 -32.345 48.725 1.00 29.33 188 ALA D C 1
ATOM 12218 O O . ALA D 1 191 ? -5.879 -31.475 48.288 1.00 28.61 188 ALA D O 1
ATOM 12220 N N . GLY D 1 192 ? -7.869 -32.550 48.268 1.00 29.69 189 GLY D N 1
ATOM 12221 C CA . GLY D 1 192 ? -8.473 -31.708 47.245 1.00 29.99 189 GLY D CA 1
ATOM 12222 C C . GLY D 1 192 ? -9.106 -30.495 47.897 1.00 29.18 189 GLY D C 1
ATOM 12223 O O . GLY D 1 192 ? -8.925 -30.266 49.100 1.00 28.88 189 GLY D O 1
ATOM 12224 N N . VAL D 1 193 ? -9.870 -29.721 47.128 1.00 27.95 190 VAL D N 1
ATOM 12225 C CA . VAL D 1 193 ? -10.476 -28.511 47.684 1.00 28.51 190 VAL D CA 1
ATOM 12226 C C . VAL D 1 193 ? -11.326 -28.763 48.934 1.00 27.04 190 VAL D C 1
ATOM 12227 O O . VAL D 1 193 ? -11.245 -28.011 49.904 1.00 27.99 190 VAL D O 1
ATOM 12231 N N . ILE D 1 194 ? -12.119 -29.816 48.926 1.00 24.86 191 ILE D N 1
ATOM 12232 C CA . ILE D 1 194 ? -12.998 -30.090 50.054 1.00 25.26 191 ILE D CA 1
ATOM 12233 C C . ILE D 1 194 ? -12.225 -30.469 51.301 1.00 24.01 191 ILE D C 1
ATOM 12234 O O . ILE D 1 194 ? -12.553 -30.017 52.396 1.00 22.99 191 ILE D O 1
ATOM 12239 N N . GLY D 1 195 ? -11.211 -31.306 51.131 1.00 24.15 192 GLY D N 1
ATOM 12240 C CA . GLY D 1 195 ? -10.376 -31.756 52.258 1.00 25.10 192 GLY D CA 1
ATOM 12241 C C . GLY D 1 195 ? -9.591 -30.638 52.926 1.00 24.17 192 GLY D C 1
ATOM 12242 O O . GLY D 1 195 ? -9.496 -30.590 54.149 1.00 22.66 192 GLY D O 1
ATOM 12243 N N . LEU D 1 196 ? -9.016 -29.750 52.115 1.00 23.33 193 LEU D N 1
ATOM 12244 C CA . LEU D 1 196 ? -8.231 -28.619 52.643 1.00 23.95 193 LEU D CA 1
ATOM 12245 C C . LEU D 1 196 ? -9.123 -27.666 53.429 1.00 23.60 193 LEU D C 1
ATOM 12246 O O . LEU D 1 196 ? -8.728 -27.172 54.477 1.00 24.56 193 LEU D O 1
ATOM 12251 N N . GLU D 1 197 ? -10.328 -27.430 52.917 1.00 23.04 194 GLU D N 1
ATOM 12252 C CA . GLU D 1 197 ? -11.305 -26.605 53.593 1.00 23.11 194 GLU D CA 1
ATOM 12253 C C . GLU D 1 197 ? -11.753 -27.236 54.910 1.00 22.58 194 GLU D C 1
ATOM 12254 O O . GLU D 1 197 ? -11.655 -26.597 55.965 1.00 21.94 194 GLU D O 1
ATOM 12260 N N . LEU D 1 198 ? -12.213 -28.491 54.874 1.00 22.37 195 LEU D N 1
ATOM 12261 C CA . LEU D 1 198 ? -12.686 -29.149 56.105 1.00 22.92 195 LEU D CA 1
ATOM 12262 C C . LEU D 1 198 ? -11.557 -29.297 57.106 1.00 23.57 195 LEU D C 1
ATOM 12263 O O . LEU D 1 198 ? -11.758 -29.120 58.310 1.00 24.98 195 LEU D O 1
ATOM 12268 N N . GLY D 1 199 ? -10.375 -29.633 56.610 1.00 22.83 196 GLY D N 1
ATOM 12269 C CA . GLY D 1 199 ? -9.201 -29.754 57.469 1.00 23.64 196 GLY D CA 1
ATOM 12270 C C . GLY D 1 199 ? -8.909 -28.437 58.158 1.00 22.77 196 GLY D C 1
ATOM 12271 O O . GLY D 1 199 ? -8.617 -28.415 59.348 1.00 22.91 196 GLY D O 1
ATOM 12272 N N . SER D 1 200 ? -9.001 -27.342 57.403 1.00 22.26 197 SER D N 1
ATOM 12273 C CA . SER D 1 200 ? -8.740 -26.010 57.943 1.00 21.41 197 SER D CA 1
ATOM 12274 C C . SER D 1 200 ? -9.739 -25.611 59.021 1.00 21.43 197 SER D C 1
ATOM 12275 O O . SER D 1 200 ? -9.350 -25.052 60.048 1.00 21.73 197 SER D O 1
ATOM 12278 N N . VAL D 1 201 ? -11.023 -25.880 58.792 1.00 21.89 198 VAL D N 1
ATOM 12279 C CA . VAL D 1 201 ? -12.061 -25.550 59.774 1.00 20.93 198 VAL D CA 1
ATOM 12280 C C . VAL D 1 201 ? -11.734 -26.145 61.130 1.00 20.79 198 VAL D C 1
ATOM 12281 O O . VAL D 1 201 ? -11.644 -25.435 62.132 1.00 18.72 198 VAL D O 1
ATOM 12285 N N . TRP D 1 202 ? -11.547 -27.462 61.168 1.00 20.26 199 TRP D N 1
ATOM 12286 C CA . TRP D 1 202 ? -11.294 -28.118 62.439 1.00 20.73 199 TRP D CA 1
ATOM 12287 C C . TRP D 1 202 ? -9.907 -27.836 63.025 1.00 20.78 199 TRP D C 1
ATOM 12288 O O . TRP D 1 202 ? -9.767 -27.736 64.244 1.00 21.09 199 TRP D O 1
ATOM 12299 N N . ARG D 1 203 ? -8.909 -27.656 62.168 1.00 21.04 200 ARG D N 1
ATOM 12300 C CA . ARG D 1 203 ? -7.576 -27.284 62.638 1.00 22.40 200 ARG D CA 1
ATOM 12301 C C . ARG D 1 203 ? -7.646 -25.967 63.410 1.00 21.63 200 ARG D C 1
ATOM 12302 O O . ARG D 1 203 ? -7.065 -25.848 64.493 1.00 22.82 200 ARG D O 1
ATOM 12310 N N . ARG D 1 204 ? -8.366 -24.991 62.857 1.00 20.81 201 ARG D N 1
ATOM 12311 C CA . ARG D 1 204 ? -8.502 -23.689 63.503 1.00 20.90 201 ARG D CA 1
ATOM 12312 C C . ARG D 1 204 ? -9.175 -23.793 64.866 1.00 21.18 201 ARG D C 1
ATOM 12313 O O . ARG D 1 204 ? -8.843 -23.050 65.785 1.00 21.16 201 ARG D O 1
ATOM 12321 N N . LEU D 1 205 ? -10.126 -24.710 64.986 1.00 21.46 202 LEU D N 1
ATOM 12322 C CA . LEU D 1 205 ? -10.853 -24.896 66.236 1.00 22.99 202 LEU D CA 1
ATOM 12323 C C . LEU D 1 205 ? -10.098 -25.787 67.249 1.00 24.35 202 LEU D C 1
ATOM 12324 O O . LEU D 1 205 ? -10.627 -26.061 68.322 1.00 26.56 202 LEU D O 1
ATOM 12329 N N . GLY D 1 206 ? -8.875 -26.231 66.926 1.00 24.08 203 GLY D N 1
ATOM 12330 C CA . GLY D 1 206 ? -8.062 -26.998 67.887 1.00 25.33 203 GLY D CA 1
ATOM 12331 C C . GLY D 1 206 ? -7.616 -28.411 67.543 1.00 25.23 203 GLY D C 1
ATOM 12332 O O . GLY D 1 206 ? -6.847 -29.014 68.294 1.00 24.34 203 GLY D O 1
ATOM 12333 N N . ALA D 1 207 ? -8.066 -28.950 66.418 1.00 24.72 204 ALA D N 1
ATOM 12334 C CA . ALA D 1 207 ? -7.677 -30.312 66.058 1.00 25.06 204 ALA D CA 1
ATOM 12335 C C . ALA D 1 207 ? -6.277 -30.346 65.458 1.00 25.83 204 ALA D C 1
ATOM 12336 O O . ALA D 1 207 ? -5.843 -29.376 64.818 1.00 23.17 204 ALA D O 1
ATOM 12338 N N . GLU D 1 208 ? -5.558 -31.446 65.711 1.00 26.33 205 GLU D N 1
ATOM 12339 C CA . GLU D 1 208 ? -4.272 -31.695 65.075 1.00 29.44 205 GLU D CA 1
ATOM 12340 C C . GLU D 1 208 ? -4.653 -32.486 63.840 1.00 28.45 205 GLU D C 1
ATOM 12341 O O . GLU D 1 208 ? -5.191 -33.602 63.948 1.00 29.01 205 GLU D O 1
ATOM 12347 N N . VAL D 1 209 ? -4.348 -31.940 62.674 1.00 26.60 206 VAL D N 1
ATOM 12348 C CA . VAL D 1 209 ? -4.842 -32.511 61.432 1.00 26.70 206 VAL D CA 1
ATOM 12349 C C . VAL D 1 209 ? -3.777 -33.060 60.507 1.00 26.32 206 VAL D C 1
ATOM 12350 O O . VAL D 1 209 ? -2.759 -32.432 60.284 1.00 25.65 206 VAL D O 1
ATOM 12354 N N . VAL D 1 210 ? -4.050 -34.240 59.961 1.00 25.38 207 VAL D N 1
ATOM 12355 C CA . VAL D 1 210 ? -3.194 -34.859 58.978 1.00 25.67 207 VAL D CA 1
ATOM 12356 C C . VAL D 1 210 ? -4.046 -35.073 57.745 1.00 25.11 207 VAL D C 1
ATOM 12357 O O . VAL D 1 210 ? -5.154 -35.599 57.841 1.00 25.04 207 VAL D O 1
ATOM 12361 N N . VAL D 1 211 ? -3.528 -34.670 56.595 1.00 25.39 208 VAL D N 1
ATOM 12362 C CA . VAL D 1 211 ? -4.245 -34.821 55.332 1.00 26.48 208 VAL D CA 1
ATOM 12363 C C . VAL D 1 211 ? -3.465 -35.770 54.418 1.00 28.02 208 VAL D C 1
ATOM 12364 O O . VAL D 1 211 ? -2.306 -35.509 54.083 1.00 28.47 208 VAL D O 1
ATOM 12368 N N . PHE D 1 212 ? -4.106 -36.876 54.029 1.00 29.64 209 PHE D N 1
ATOM 12369 C CA . PHE D 1 212 ? -3.488 -37.884 53.165 1.00 30.73 209 PHE D CA 1
ATOM 12370 C C . PHE D 1 212 ? -3.808 -37.648 51.683 1.00 32.40 209 PHE D C 1
ATOM 12371 O O . PHE D 1 212 ? -4.985 -37.588 51.293 1.00 32.28 209 PHE D O 1
ATOM 12379 N N A GLU D 1 213 ? -2.763 -37.496 50.876 0.50 33.14 210 GLU D N 1
ATOM 12380 N N B GLU D 1 213 ? -2.764 -37.513 50.871 0.50 33.28 210 GLU D N 1
ATOM 12381 C CA A GLU D 1 213 ? -2.905 -37.322 49.438 0.50 34.43 210 GLU D CA 1
ATOM 12382 C CA B GLU D 1 213 ? -2.902 -37.311 49.432 0.50 34.66 210 GLU D CA 1
ATOM 12383 C C A GLU D 1 213 ? -2.252 -38.517 48.763 0.50 35.91 210 GLU D C 1
ATOM 12384 C C B GLU D 1 213 ? -2.249 -38.500 48.741 0.50 36.03 210 GLU D C 1
ATOM 12385 O O A GLU D 1 213 ? -1.043 -38.697 48.870 0.50 35.34 210 GLU D O 1
ATOM 12386 O O B GLU D 1 213 ? -1.034 -38.659 48.815 0.50 35.41 210 GLU D O 1
ATOM 12397 N N . ALA D 1 214 ? -3.055 -39.329 48.079 1.00 36.34 211 ALA D N 1
ATOM 12398 C CA . ALA D 1 214 ? -2.552 -40.538 47.392 1.00 40.61 211 ALA D CA 1
ATOM 12399 C C . ALA D 1 214 ? -1.617 -40.251 46.211 1.00 43.26 211 ALA D C 1
ATOM 12400 O O . ALA D 1 214 ? -0.630 -40.957 46.020 1.00 44.17 211 ALA D O 1
ATOM 12402 N N . MET D 1 215 ? -1.925 -39.210 45.440 1.00 46.93 212 MET D N 1
ATOM 12403 C CA . MET D 1 215 ? -1.121 -38.840 44.273 1.00 49.66 212 MET D CA 1
ATOM 12404 C C . MET D 1 215 ? 0.241 -38.295 44.688 1.00 47.87 212 MET D C 1
ATOM 12405 O O . MET D 1 215 ? 0.411 -37.821 45.810 1.00 46.10 212 MET D O 1
ATOM 12410 N N . ASP D 1 216 ? 1.201 -38.356 43.768 1.00 47.30 213 ASP D N 1
ATOM 12411 C CA . ASP D 1 216 ? 2.567 -37.918 44.049 1.00 48.77 213 ASP D CA 1
ATOM 12412 C C . ASP D 1 216 ? 2.722 -36.392 44.007 1.00 44.33 213 ASP D C 1
ATOM 12413 O O . ASP D 1 216 ? 3.787 -35.874 44.318 1.00 45.25 213 ASP D O 1
ATOM 12418 N N . ALA D 1 217 ? 1.666 -35.682 43.625 1.00 41.45 214 ALA D N 1
ATOM 12419 C CA . ALA D 1 217 ? 1.695 -34.216 43.592 1.00 39.46 214 ALA D CA 1
ATOM 12420 C C . ALA D 1 217 ? 0.478 -33.616 44.301 1.00 37.12 214 ALA D C 1
ATOM 12421 O O . ALA D 1 217 ? -0.596 -34.230 44.355 1.00 34.49 214 ALA D O 1
ATOM 12423 N N . PHE D 1 218 ? 0.672 -32.409 44.839 1.00 35.63 215 PHE D N 1
ATOM 12424 C CA . PHE D 1 218 ? -0.372 -31.659 45.534 1.00 34.27 215 PHE D CA 1
ATOM 12425 C C . PHE D 1 218 ? -1.148 -30.810 44.524 1.00 34.34 215 PHE D C 1
ATOM 12426 O O . PHE D 1 218 ? -0.534 -30.144 43.691 1.00 34.16 215 PHE D O 1
ATOM 12434 N N . LEU D 1 219 ? -2.484 -30.847 44.600 1.00 34.29 216 LEU D N 1
ATOM 12435 C CA . LEU D 1 219 ? -3.363 -30.109 43.675 1.00 35.27 216 LEU D CA 1
ATOM 12436 C C . LEU D 1 219 ? -2.849 -30.139 42.233 1.00 37.47 216 LEU D C 1
ATOM 12437 O O . LEU D 1 219 ? -2.557 -29.085 41.653 1.00 32.72 216 LEU D O 1
ATOM 12442 N N . PRO D 1 220 ? -2.746 -31.348 41.645 1.00 40.21 217 PRO D N 1
ATOM 12443 C CA . PRO D 1 220 ? -2.215 -31.482 40.284 1.00 42.63 217 PRO D CA 1
ATOM 12444 C C . PRO D 1 220 ? -2.944 -30.649 39.218 1.00 42.88 217 PRO D C 1
ATOM 12445 O O . PRO D 1 220 ? -2.335 -30.308 38.212 1.00 47.38 217 PRO D O 1
ATOM 12449 N N . MET D 1 221 ? -4.211 -30.306 39.440 1.00 44.05 218 MET D N 1
ATOM 12450 C CA . MET D 1 221 ? -4.965 -29.483 38.470 1.00 45.96 218 MET D CA 1
ATOM 12451 C C . MET D 1 221 ? -4.519 -28.016 38.484 1.00 40.64 218 MET D C 1
ATOM 12452 O O . MET D 1 221 ? -4.649 -27.312 37.484 1.00 41.38 218 MET D O 1
ATOM 12457 N N . ALA D 1 222 ? -4.005 -27.564 39.628 1.00 36.46 219 ALA D N 1
ATOM 12458 C CA . ALA D 1 222 ? -3.561 -26.183 39.790 1.00 31.20 219 ALA D CA 1
ATOM 12459 C C . ALA D 1 222 ? -2.208 -25.929 39.158 1.00 30.78 219 ALA D C 1
ATOM 12460 O O . ALA D 1 222 ? -1.459 -26.861 38.829 1.00 30.06 219 ALA D O 1
ATOM 12462 N N . ASP D 1 223 ? -1.894 -24.648 38.988 1.00 29.13 220 ASP D N 1
ATOM 12463 C CA . ASP D 1 223 ? -0.608 -24.252 38.460 1.00 30.60 220 ASP D CA 1
ATOM 12464 C C . ASP D 1 223 ? 0.455 -24.673 39.486 1.00 30.45 220 ASP D C 1
ATOM 12465 O O . ASP D 1 223 ? 0.230 -24.556 40.704 1.00 28.30 220 ASP D O 1
ATOM 12470 N N . LYS D 1 224 ? 1.599 -25.164 39.005 1.00 30.52 221 LYS D N 1
ATOM 12471 C CA . LYS D 1 224 ? 2.653 -25.678 39.916 1.00 31.80 221 LYS D CA 1
ATOM 12472 C C . LYS D 1 224 ? 3.245 -24.642 40.851 1.00 31.04 221 LYS D C 1
ATOM 12473 O O . LYS D 1 224 ? 3.569 -24.956 42.004 1.00 30.02 221 LYS D O 1
ATOM 12479 N N . ALA D 1 225 ? 3.337 -23.398 40.392 1.00 29.39 222 ALA D N 1
ATOM 12480 C CA . ALA D 1 225 ? 3.818 -22.338 41.262 1.00 29.62 222 ALA D CA 1
ATOM 12481 C C . ALA D 1 225 ? 2.804 -22.095 42.384 1.00 27.80 222 ALA D C 1
ATOM 12482 O O . ALA D 1 225 ? 3.186 -21.881 43.529 1.00 29.10 222 ALA D O 1
ATOM 12484 N N . LEU D 1 226 ? 1.518 -22.111 42.048 1.00 27.00 223 LEU D N 1
ATOM 12485 C CA . LEU D 1 226 ? 0.476 -21.883 43.059 1.00 25.81 223 LEU D CA 1
ATOM 12486 C C . LEU D 1 226 ? 0.427 -23.034 44.045 1.00 25.44 223 LEU D C 1
ATOM 12487 O O . LEU D 1 226 ? 0.430 -22.810 45.259 1.00 25.29 223 LEU D O 1
ATOM 12492 N N . SER D 1 227 ? 0.408 -24.267 43.546 1.00 25.99 224 SER D N 1
ATOM 12493 C CA . SER D 1 227 ? 0.345 -25.412 44.455 1.00 26.76 224 SER D CA 1
ATOM 12494 C C . SER D 1 227 ? 1.537 -25.467 45.408 1.00 25.92 224 SER D C 1
ATOM 12495 O O . SER D 1 227 ? 1.357 -25.771 46.571 1.00 24.22 224 SER D O 1
ATOM 12498 N N . LYS D 1 228 ? 2.741 -25.171 44.923 1.00 27.76 225 LYS D N 1
ATOM 12499 C CA . LYS D 1 228 ? 3.943 -25.198 45.784 1.00 29.82 225 LYS D CA 1
ATOM 12500 C C . LYS D 1 228 ? 3.869 -24.189 46.927 1.00 28.56 225 LYS D C 1
ATOM 12501 O O . LYS D 1 228 ? 4.130 -24.513 48.079 1.00 27.73 225 LYS D O 1
ATOM 12507 N N . GLU D 1 229 ? 3.548 -22.956 46.580 1.00 28.52 226 GLU D N 1
ATOM 12508 C CA . GLU D 1 229 ? 3.441 -21.887 47.558 1.00 29.47 226 GLU D CA 1
ATOM 12509 C C . GLU D 1 229 ? 2.277 -22.147 48.510 1.00 27.11 226 GLU D C 1
ATOM 12510 O O . GLU D 1 229 ? 2.382 -21.932 49.711 1.00 27.33 226 GLU D O 1
ATOM 12516 N N . TYR D 1 230 ? 1.177 -22.640 47.957 1.00 26.16 227 TYR D N 1
ATOM 12517 C CA . TYR D 1 230 ? -0.018 -22.917 48.725 1.00 25.04 227 TYR D CA 1
ATOM 12518 C C . TYR D 1 230 ? 0.221 -24.083 49.695 1.00 24.20 227 TYR D C 1
ATOM 12519 O O . TYR D 1 230 ? -0.211 -24.031 50.855 1.00 22.12 227 TYR D O 1
ATOM 12528 N N . GLN D 1 231 ? 0.934 -25.113 49.239 1.00 24.55 228 GLN D N 1
ATOM 12529 C CA . GLN D 1 231 ? 1.230 -26.252 50.113 1.00 26.38 228 GLN D CA 1
ATOM 12530 C C . GLN D 1 231 ? 2.055 -25.775 51.307 1.00 26.72 228 GLN D C 1
ATOM 12531 O O . GLN D 1 231 ? 1.790 -26.160 52.440 1.00 25.84 228 GLN D O 1
ATOM 12537 N N . LYS D 1 232 ? 3.038 -24.920 51.034 1.00 27.54 229 LYS D N 1
ATOM 12538 C CA . LYS D 1 232 ? 3.906 -24.362 52.069 1.00 28.66 229 LYS D CA 1
ATOM 12539 C C . LYS D 1 232 ? 3.106 -23.546 53.102 1.00 27.27 229 LYS D C 1
ATOM 12540 O O . LYS D 1 232 ? 3.277 -23.734 54.302 1.00 24.88 229 LYS D O 1
ATOM 12546 N N . ILE D 1 233 ? 2.237 -22.651 52.618 1.00 25.97 230 ILE D N 1
ATOM 12547 C CA . ILE D 1 233 ? 1.412 -21.819 53.483 1.00 25.98 230 ILE D CA 1
ATOM 12548 C C . ILE D 1 233 ? 0.516 -22.664 54.400 1.00 25.68 230 ILE D C 1
ATOM 12549 O O . ILE D 1 233 ? 0.463 -22.440 55.625 1.00 26.36 230 ILE D O 1
ATOM 12554 N N . LEU D 1 234 ? -0.168 -23.631 53.814 1.00 24.81 231 LEU D N 1
ATOM 12555 C CA . LEU D 1 234 ? -1.060 -24.497 54.585 1.00 26.15 231 LEU D CA 1
ATOM 12556 C C . LEU D 1 234 ? -0.297 -25.392 55.566 1.00 25.39 231 LEU D C 1
ATOM 12557 O O . LEU D 1 234 ? -0.790 -25.679 56.653 1.00 24.15 231 LEU D O 1
ATOM 12562 N N . THR D 1 235 ? 0.895 -25.836 55.172 1.00 26.57 232 THR D N 1
ATOM 12563 C CA . THR D 1 235 ? 1.708 -26.696 56.044 1.00 28.03 232 THR D CA 1
ATOM 12564 C C . THR D 1 235 ? 2.153 -25.899 57.269 1.00 28.43 232 THR D C 1
ATOM 12565 O O . THR D 1 235 ? 2.083 -26.382 58.399 1.00 25.85 232 THR D O 1
ATOM 12569 N N . LYS D 1 236 ? 2.575 -24.661 57.034 1.00 28.39 233 LYS D N 1
ATOM 12570 C CA . LYS D 1 236 ? 2.987 -23.775 58.106 1.00 30.74 233 LYS D CA 1
ATOM 12571 C C . LYS D 1 236 ? 1.797 -23.543 59.064 1.00 29.46 233 LYS D C 1
ATOM 12572 O O . LYS D 1 236 ? 1.979 -23.488 60.275 1.00 31.54 233 LYS D O 1
ATOM 12578 N N . GLN D 1 237 ? 0.585 -23.402 58.519 1.00 26.45 234 GLN D N 1
ATOM 12579 C CA . GLN D 1 237 ? -0.613 -23.221 59.338 1.00 25.50 234 GLN D CA 1
ATOM 12580 C C . GLN D 1 237 ? -0.854 -24.400 60.274 1.00 26.56 234 GLN D C 1
ATOM 12581 O O . GLN D 1 237 ? -1.534 -24.257 61.292 1.00 27.58 234 GLN D O 1
ATOM 12587 N N . GLY D 1 238 ? -0.327 -25.567 59.919 1.00 26.32 235 GLY D N 1
ATOM 12588 C CA . GLY D 1 238 ? -0.487 -26.750 60.755 1.00 27.97 235 GLY D CA 1
ATOM 12589 C C . GLY D 1 238 ? -1.172 -27.921 60.091 1.00 29.12 235 GLY D C 1
ATOM 12590 O O . GLY D 1 238 ? -1.414 -28.937 60.753 1.00 33.13 235 GLY D O 1
ATOM 12591 N N . LEU D 1 239 ? -1.539 -27.794 58.816 1.00 28.89 236 LEU D N 1
ATOM 12592 C CA . LEU D 1 239 ? -2.099 -28.954 58.110 1.00 30.23 236 LEU D CA 1
ATOM 12593 C C . LEU D 1 239 ? -0.941 -29.814 57.676 1.00 31.22 236 LEU D C 1
ATOM 12594 O O . LEU D 1 239 ? -0.153 -29.417 56.832 1.00 32.84 236 LEU D O 1
ATOM 12599 N N . ASP D 1 240 ? -0.838 -30.999 58.258 1.00 31.29 237 ASP D N 1
ATOM 12600 C CA . ASP D 1 240 ? 0.226 -31.918 57.923 1.00 31.38 237 ASP D CA 1
ATOM 12601 C C . ASP D 1 240 ? -0.202 -32.666 56.660 1.00 30.97 237 ASP D C 1
ATOM 12602 O O . ASP D 1 240 ? -0.868 -33.693 56.739 1.00 30.30 237 ASP D O 1
ATOM 12607 N N . ILE D 1 241 ? 0.189 -32.134 55.504 1.00 29.98 238 ILE D N 1
ATOM 12608 C CA . ILE D 1 241 ? -0.158 -32.719 54.197 1.00 30.35 238 ILE D CA 1
ATOM 12609 C C . ILE D 1 241 ? 0.862 -33.777 53.788 1.00 30.77 238 ILE D C 1
ATOM 12610 O O . ILE D 1 241 ? 2.027 -33.469 53.588 1.00 29.61 238 ILE D O 1
ATOM 12615 N N . ARG D 1 242 ? 0.409 -35.023 53.659 1.00 30.68 239 ARG D N 1
ATOM 12616 C CA . ARG D 1 242 ? 1.285 -36.143 53.297 1.00 31.66 239 ARG D CA 1
ATOM 12617 C C . ARG D 1 242 ? 1.070 -36.595 51.861 1.00 32.45 239 ARG D C 1
ATOM 12618 O O . ARG D 1 242 ? 0.053 -37.195 51.535 1.00 32.18 239 ARG D O 1
ATOM 12626 N N . ILE D 1 243 ? 2.064 -36.312 51.024 1.00 33.71 240 ILE D N 1
ATOM 12627 C CA . ILE D 1 243 ? 2.033 -36.600 49.588 1.00 34.94 240 ILE D CA 1
ATOM 12628 C C . ILE D 1 243 ? 2.478 -38.026 49.288 1.00 35.71 240 ILE D C 1
ATOM 12629 O O . ILE D 1 243 ? 3.350 -38.568 49.965 1.00 37.75 240 ILE D O 1
ATOM 12634 N N . GLY D 1 244 ? 1.883 -38.620 48.257 1.00 37.10 241 GLY D N 1
ATOM 12635 C CA . GLY D 1 244 ? 2.198 -39.998 47.861 1.00 38.69 241 GLY D CA 1
ATOM 12636 C C . GLY D 1 244 ? 1.876 -40.990 48.966 1.00 39.69 241 GLY D C 1
ATOM 12637 O O . GLY D 1 244 ? 2.494 -42.046 49.051 1.00 41.09 241 GLY D O 1
ATOM 12638 N N . ALA D 1 245 ? 0.905 -40.638 49.814 1.00 38.91 242 ALA D N 1
ATOM 12639 C CA . ALA D 1 245 ? 0.495 -41.478 50.931 1.00 39.40 242 ALA D CA 1
ATOM 12640 C C . ALA D 1 245 ? -0.825 -42.133 50.575 1.00 39.64 242 ALA D C 1
ATOM 12641 O O . ALA D 1 245 ? -1.877 -41.505 50.669 1.00 35.43 242 ALA D O 1
ATOM 12643 N N . LYS D 1 246 ? -0.757 -43.410 50.191 1.00 42.09 243 LYS D N 1
ATOM 12644 C CA . LYS D 1 246 ? -1.929 -44.170 49.765 1.00 43.73 243 LYS D CA 1
ATOM 12645 C C . LYS D 1 246 ? -2.462 -45.065 50.890 1.00 41.95 243 LYS D C 1
ATOM 12646 O O . LYS D 1 246 ? -1.737 -45.921 51.408 1.00 40.42 243 LYS D O 1
ATOM 12652 N N . VAL D 1 247 ? -3.745 -44.882 51.219 1.00 38.12 244 VAL D N 1
ATOM 12653 C CA . VAL D 1 247 ? -4.409 -45.621 52.288 1.00 36.64 244 VAL D CA 1
ATOM 12654 C C . VAL D 1 247 ? -4.728 -47.054 51.829 1.00 36.55 244 VAL D C 1
ATOM 12655 O O . VAL D 1 247 ? -5.411 -47.270 50.837 1.00 36.15 244 VAL D O 1
ATOM 12659 N N . SER D 1 248 ? -4.210 -48.016 52.573 1.00 37.02 245 SER D N 1
ATOM 12660 C CA . SER D 1 248 ? -4.377 -49.433 52.276 1.00 38.26 245 SER D CA 1
ATOM 12661 C C . SER D 1 248 ? -5.437 -50.088 53.159 1.00 39.27 245 SER D C 1
ATOM 12662 O O . SER D 1 248 ? -5.846 -51.220 52.903 1.00 39.82 245 SER D O 1
ATOM 12665 N N . GLY D 1 249 ? -5.845 -49.394 54.219 1.00 37.94 246 GLY D N 1
ATOM 12666 C CA . GLY D 1 249 ? -6.829 -49.935 55.144 1.00 37.84 246 GLY D CA 1
ATOM 12667 C C . GLY D 1 249 ? -7.032 -49.011 56.327 1.00 36.65 246 GLY D C 1
ATOM 12668 O O . GLY D 1 249 ? -6.166 -48.192 56.635 1.00 37.20 246 GLY D O 1
ATOM 12669 N N . THR D 1 250 ? -8.198 -49.101 56.954 1.00 35.87 247 THR D N 1
ATOM 12670 C CA . THR D 1 250 ? -8.491 -48.345 58.168 1.00 35.04 247 THR D CA 1
ATOM 12671 C C . THR D 1 250 ? -8.914 -49.372 59.173 1.00 36.41 247 THR D C 1
ATOM 12672 O O . THR D 1 250 ? -9.408 -50.443 58.805 1.00 38.11 247 THR D O 1
ATOM 12676 N N . GLU D 1 251 ? -8.698 -49.082 60.445 1.00 36.36 248 GLU D N 1
ATOM 12677 C CA . GLU D 1 251 ? -9.064 -50.037 61.490 1.00 37.04 248 GLU D CA 1
ATOM 12678 C C . GLU D 1 251 ? -9.692 -49.255 62.617 1.00 35.22 248 GLU D C 1
ATOM 12679 O O . GLU D 1 251 ? -9.066 -48.355 63.166 1.00 34.72 248 GLU D O 1
ATOM 12685 N N . VAL D 1 252 ? -10.947 -49.572 62.919 1.00 34.93 249 VAL D N 1
ATOM 12686 C CA . VAL D 1 252 ? -11.696 -48.891 63.961 1.00 34.68 249 VAL D CA 1
ATOM 12687 C C . VAL D 1 252 ? -11.612 -49.716 65.222 1.00 36.26 249 VAL D C 1
ATOM 12688 O O . VAL D 1 252 ? -12.012 -50.873 65.227 1.00 36.92 249 VAL D O 1
ATOM 12692 N N . ASN D 1 253 ? -11.038 -49.124 66.267 1.00 37.52 250 ASN D N 1
ATOM 12693 C CA . ASN D 1 253 ? -10.865 -49.769 67.576 1.00 38.96 250 ASN D CA 1
ATOM 12694 C C . ASN D 1 253 ? -11.547 -48.851 68.584 1.00 38.35 250 ASN D C 1
ATOM 12695 O O . ASN D 1 253 ? -10.945 -47.884 69.041 1.00 37.81 250 ASN D O 1
ATOM 12700 N N . GLY D 1 254 ? -12.809 -49.128 68.901 1.00 37.97 251 GLY D N 1
ATOM 12701 C CA . GLY D 1 254 ? -13.563 -48.294 69.839 1.00 37.58 251 GLY D CA 1
ATOM 12702 C C . GLY D 1 254 ? -13.798 -46.912 69.254 1.00 37.07 251 GLY D C 1
ATOM 12703 O O . GLY D 1 254 ? -14.240 -46.780 68.109 1.00 35.93 251 GLY D O 1
ATOM 12704 N N . ARG D 1 255 ? -13.464 -45.876 70.016 1.00 37.19 252 ARG D N 1
ATOM 12705 C CA . ARG D 1 255 ? -13.646 -44.487 69.564 1.00 36.40 252 ARG D CA 1
ATOM 12706 C C . ARG D 1 255 ? -12.407 -43.930 68.846 1.00 35.90 252 ARG D C 1
ATOM 12707 O O . ARG D 1 255 ? -12.218 -42.712 68.750 1.00 35.08 252 ARG D O 1
ATOM 12715 N N . GLU D 1 256 ? -11.573 -44.829 68.330 1.00 35.70 253 GLU D N 1
ATOM 12716 C CA . GLU D 1 256 ? -10.363 -44.437 67.620 1.00 35.48 253 GLU D CA 1
ATOM 12717 C C . GLU D 1 256 ? -10.308 -45.146 66.276 1.00 34.20 253 GLU D C 1
ATOM 12718 O O . GLU D 1 256 ? -10.873 -46.241 66.108 1.00 33.86 253 GLU D O 1
ATOM 12724 N N . VAL D 1 257 ? -9.613 -44.540 65.326 1.00 31.92 254 VAL D N 1
ATOM 12725 C CA . VAL D 1 257 ? -9.471 -45.144 64.020 1.00 31.68 254 VAL D CA 1
ATOM 12726 C C . VAL D 1 257 ? -8.030 -45.038 63.554 1.00 31.59 254 VAL D C 1
ATOM 12727 O O . VAL D 1 257 ? -7.453 -43.944 63.528 1.00 30.78 254 VAL D O 1
ATOM 12731 N N . THR D 1 258 ? -7.445 -46.183 63.208 1.00 31.43 255 THR D N 1
ATOM 12732 C CA . THR D 1 258 ? -6.084 -46.216 62.725 1.00 32.14 255 THR D CA 1
ATOM 12733 C C . THR D 1 258 ? -6.082 -46.272 61.204 1.00 32.49 255 THR D C 1
ATOM 12734 O O . THR D 1 258 ? -6.838 -47.048 60.595 1.00 32.22 255 THR D O 1
ATOM 12738 N N . VAL D 1 259 ? -5.250 -45.425 60.602 1.00 30.98 256 VAL D N 1
ATOM 12739 C CA . VAL D 1 259 ? -5.101 -45.368 59.162 1.00 31.23 256 VAL D CA 1
ATOM 12740 C C . VAL D 1 259 ? -3.789 -46.041 58.776 1.00 32.27 256 VAL D C 1
ATOM 12741 O O . VAL D 1 259 ? -2.717 -45.608 59.207 1.00 32.18 256 VAL D O 1
ATOM 12745 N N . LYS D 1 260 ? -3.882 -47.091 57.961 1.00 32.93 257 LYS D N 1
ATOM 12746 C CA . LYS D 1 260 ? -2.716 -47.799 57.452 1.00 34.96 257 LYS D CA 1
ATOM 12747 C C . LYS D 1 260 ? -2.500 -47.333 56.020 1.00 34.13 257 LYS D C 1
ATOM 12748 O O . LYS D 1 260 ? -3.420 -47.407 55.188 1.00 33.97 257 LYS D O 1
ATOM 12754 N N . TYR D 1 261 ? -1.307 -46.828 55.736 1.00 33.41 258 TYR D N 1
ATOM 12755 C CA . TYR D 1 261 ? -1.001 -46.318 54.404 1.00 33.73 258 TYR D CA 1
ATOM 12756 C C . TYR D 1 261 ? 0.421 -46.620 53.992 1.00 35.14 258 TYR D C 1
ATOM 12757 O O . TYR D 1 261 ? 1.244 -46.983 54.819 1.00 36.53 258 TYR D O 1
ATOM 12766 N N . THR D 1 262 ? 0.693 -46.483 52.697 1.00 36.79 259 THR D N 1
ATOM 12767 C CA . THR D 1 262 ? 2.031 -46.695 52.167 1.00 39.02 259 THR D CA 1
ATOM 12768 C C . THR D 1 262 ? 2.527 -45.394 51.542 1.00 40.02 259 THR D C 1
ATOM 12769 O O . THR D 1 262 ? 1.819 -44.762 50.770 1.00 38.90 259 THR D O 1
ATOM 12773 N N . GLN D 1 263 ? 3.739 -44.999 51.915 1.00 41.99 260 GLN D N 1
ATOM 12774 C CA . GLN D 1 263 ? 4.356 -43.772 51.433 1.00 43.79 260 GLN D CA 1
ATOM 12775 C C . GLN D 1 263 ? 5.876 -43.954 51.415 1.00 46.43 260 GLN D C 1
ATOM 12776 O O . GLN D 1 263 ? 6.463 -44.392 52.415 1.00 47.72 260 GLN D O 1
ATOM 12782 N N . ALA D 1 264 ? 6.500 -43.616 50.285 1.00 48.84 261 ALA D N 1
ATOM 12783 C CA . ALA D 1 264 ? 7.949 -43.733 50.118 1.00 51.17 261 ALA D CA 1
ATOM 12784 C C . ALA D 1 264 ? 8.406 -45.185 50.317 1.00 52.80 261 ALA D C 1
ATOM 12785 O O . ALA D 1 264 ? 9.375 -45.448 51.029 1.00 53.41 261 ALA D O 1
ATOM 12787 N N . GLY D 1 265 ? 7.671 -46.116 49.705 1.00 53.88 262 GLY D N 1
ATOM 12788 C CA . GLY D 1 265 ? 7.961 -47.550 49.805 1.00 55.28 262 GLY D CA 1
ATOM 12789 C C . GLY D 1 265 ? 7.827 -48.193 51.185 1.00 55.67 262 GLY D C 1
ATOM 12790 O O . GLY D 1 265 ? 8.078 -49.390 51.326 1.00 55.70 262 GLY D O 1
ATOM 12791 N N . GLU D 1 266 ? 7.402 -47.423 52.188 1.00 54.93 263 GLU D N 1
ATOM 12792 C CA . GLU D 1 266 ? 7.305 -47.920 53.568 1.00 56.10 263 GLU D CA 1
ATOM 12793 C C . GLU D 1 266 ? 5.865 -48.014 54.067 1.00 53.43 263 GLU D C 1
ATOM 12794 O O . GLU D 1 266 ? 5.042 -47.146 53.758 1.00 53.60 263 GLU D O 1
ATOM 12800 N N . ASP D 1 267 ? 5.572 -49.056 54.849 1.00 51.91 264 ASP D N 1
ATOM 12801 C CA . ASP D 1 267 ? 4.244 -49.238 55.460 1.00 50.11 264 ASP D CA 1
ATOM 12802 C C . ASP D 1 267 ? 4.206 -48.435 56.759 1.00 47.61 264 ASP D C 1
ATOM 12803 O O . ASP D 1 267 ? 4.981 -48.701 57.674 1.00 46.65 264 ASP D O 1
ATOM 12808 N N . LYS D 1 268 ? 3.295 -47.466 56.842 1.00 45.14 265 LYS D N 1
ATOM 12809 C CA . LYS D 1 268 ? 3.179 -46.605 58.019 1.00 42.87 265 LYS D CA 1
ATOM 12810 C C . LYS D 1 268 ? 1.770 -46.628 58.551 1.00 41.31 265 LYS D C 1
ATOM 12811 O O . LYS D 1 268 ? 0.860 -47.120 57.882 1.00 39.14 265 LYS D O 1
ATOM 12817 N N . GLU D 1 269 ? 1.593 -46.087 59.754 1.00 39.88 266 GLU D N 1
ATOM 12818 C CA . GLU D 1 269 ? 0.279 -45.992 60.351 1.00 39.91 266 GLU D CA 1
ATOM 12819 C C . GLU D 1 269 ? 0.185 -44.851 61.353 1.00 38.08 266 GLU D C 1
ATOM 12820 O O . GLU D 1 269 ? 1.190 -44.401 61.877 1.00 38.30 266 GLU D O 1
ATOM 12826 N N . GLN D 1 270 ? -1.041 -44.384 61.586 1.00 35.82 267 GLN D N 1
ATOM 12827 C CA . GLN D 1 270 ? -1.321 -43.326 62.568 1.00 33.85 267 GLN D CA 1
ATOM 12828 C C . GLN D 1 270 ? -2.793 -43.377 62.996 1.00 32.22 267 GLN D C 1
ATOM 12829 O O . GLN D 1 270 ? -3.686 -43.671 62.190 1.00 30.55 267 GLN D O 1
ATOM 12835 N N . THR D 1 271 ? -3.021 -43.080 64.270 1.00 31.36 268 THR D N 1
ATOM 12836 C CA . THR D 1 271 ? -4.330 -43.155 64.884 1.00 31.14 268 THR D CA 1
ATOM 12837 C C . THR D 1 271 ? -4.931 -41.775 65.069 1.00 30.39 268 THR D C 1
ATOM 12838 O O . THR D 1 271 ? -4.210 -40.803 65.313 1.00 30.35 268 THR D O 1
ATOM 12842 N N . PHE D 1 272 ? -6.253 -41.708 64.930 1.00 29.29 269 PHE D N 1
ATOM 12843 C CA . PHE D 1 272 ? -7.009 -40.470 65.045 1.00 29.25 269 PHE D CA 1
ATOM 12844 C C . PHE D 1 272 ? -8.317 -40.711 65.785 1.00 29.41 269 PHE D C 1
ATOM 12845 O O . PHE D 1 272 ? -8.737 -41.847 66.007 1.00 29.10 269 PHE D O 1
ATOM 12853 N N . ASP D 1 273 ? -8.986 -39.618 66.112 1.00 29.23 270 ASP D N 1
ATOM 12854 C CA . ASP D 1 273 ? -10.276 -39.672 66.788 1.00 29.65 270 ASP D CA 1
ATOM 12855 C C . ASP D 1 273 ? -11.419 -39.671 65.776 1.00 29.05 270 ASP D C 1
ATOM 12856 O O . ASP D 1 273 ? -12.455 -40.283 66.007 1.00 29.89 270 ASP D O 1
ATOM 12861 N N . LYS D 1 274 ? -11.224 -38.973 64.663 1.00 27.85 271 LYS D N 1
ATOM 12862 C CA . LYS D 1 274 ? -12.194 -38.949 63.580 1.00 27.02 271 LYS D CA 1
ATOM 12863 C C . LYS D 1 274 ? -11.423 -39.001 62.275 1.00 26.44 271 LYS D C 1
ATOM 12864 O O . LYS D 1 274 ? -10.255 -38.600 62.199 1.00 26.33 271 LYS D O 1
ATOM 12870 N N . LEU D 1 275 ? -12.085 -39.503 61.254 1.00 26.24 272 LEU D N 1
ATOM 12871 C CA . LEU D 1 275 ? -11.521 -39.594 59.932 1.00 26.64 272 LEU D CA 1
ATOM 12872 C C . LEU D 1 275 ? -12.566 -39.083 58.928 1.00 25.71 272 LEU D C 1
ATOM 12873 O O . LEU D 1 275 ? -13.727 -39.505 58.966 1.00 24.68 272 LEU D O 1
ATOM 12878 N N . ILE D 1 276 ? -12.161 -38.136 58.079 1.00 24.29 273 ILE D N 1
ATOM 12879 C CA . ILE D 1 276 ? -13.022 -37.611 57.037 1.00 24.10 273 ILE D CA 1
ATOM 12880 C C . ILE D 1 276 ? -12.570 -38.223 55.721 1.00 24.86 273 ILE D C 1
ATOM 12881 O O . ILE D 1 276 ? -11.371 -38.175 55.388 1.00 24.71 273 ILE D O 1
ATOM 12886 N N . VAL D 1 277 ? -13.514 -38.784 54.972 1.00 24.08 274 VAL D N 1
ATOM 12887 C CA . VAL D 1 277 ? -13.214 -39.317 53.667 1.00 26.04 274 VAL D CA 1
ATOM 12888 C C . VAL D 1 277 ? -13.713 -38.303 52.653 1.00 26.36 274 VAL D C 1
ATOM 12889 O O . VAL D 1 277 ? -14.906 -38.042 52.579 1.00 27.47 274 VAL D O 1
ATOM 12893 N N . CYS D 1 278 ? -12.790 -37.716 51.900 1.00 27.15 275 CYS D N 1
ATOM 12894 C CA . CYS D 1 278 ? -13.144 -36.759 50.849 1.00 27.96 275 CYS D CA 1
ATOM 12895 C C . CYS D 1 278 ? -12.149 -36.845 49.688 1.00 28.96 275 CYS D C 1
ATOM 12896 O O . CYS D 1 278 ? -11.364 -35.932 49.424 1.00 26.64 275 CYS D O 1
ATOM 12899 N N . VAL D 1 279 ? -12.234 -37.970 48.979 1.00 30.42 276 VAL D N 1
ATOM 12900 C CA . VAL D 1 279 ? -11.367 -38.251 47.831 1.00 32.69 276 VAL D CA 1
ATOM 12901 C C . VAL D 1 279 ? -12.045 -37.924 46.485 1.00 34.22 276 VAL D C 1
ATOM 12902 O O . VAL D 1 279 ? -11.675 -38.474 45.453 1.00 38.42 276 VAL D O 1
ATOM 12906 N N . GLY D 1 280 ? -13.010 -37.004 46.500 1.00 34.19 277 GLY D N 1
ATOM 12907 C CA . GLY D 1 280 ? -13.719 -36.610 45.282 1.00 32.48 277 GLY D CA 1
ATOM 12908 C C . GLY D 1 280 ? -15.188 -36.973 45.324 1.00 30.96 277 GLY D C 1
ATOM 12909 O O . GLY D 1 280 ? -15.666 -37.626 46.256 1.00 29.76 277 GLY D O 1
ATOM 12910 N N . ARG D 1 281 ? -15.907 -36.536 44.301 1.00 29.12 278 ARG D N 1
ATOM 12911 C CA . ARG D 1 281 ? -17.323 -36.807 44.184 1.00 28.23 278 ARG D CA 1
ATOM 12912 C C . ARG D 1 281 ? -17.562 -37.398 42.814 1.00 28.54 278 ARG D C 1
ATOM 12913 O O . ARG D 1 281 ? -16.784 -37.167 41.888 1.00 28.21 278 ARG D O 1
ATOM 12921 N N . LYS D 1 282 ? -18.629 -38.179 42.702 1.00 28.67 279 LYS D N 1
ATOM 12922 C CA . LYS D 1 282 ? -18.983 -38.840 41.451 1.00 29.14 279 LYS D CA 1
ATOM 12923 C C . LYS D 1 282 ? -20.446 -38.570 41.106 1.00 28.82 279 LYS D C 1
ATOM 12924 O O . LYS D 1 282 ? -21.271 -38.332 41.994 1.00 29.24 279 LYS D O 1
ATOM 12930 N N . ALA D 1 283 ? -20.768 -38.633 39.817 1.00 29.22 280 ALA D N 1
ATOM 12931 C CA . ALA D 1 283 ? -22.126 -38.405 39.345 1.00 29.31 280 ALA D CA 1
ATOM 12932 C C . ALA D 1 283 ? -23.107 -39.370 39.995 1.00 29.89 280 ALA D C 1
ATOM 12933 O O . ALA D 1 283 ? -22.808 -40.555 40.161 1.00 30.75 280 ALA D O 1
ATOM 12935 N N . TYR D 1 284 ? -24.270 -38.852 40.371 1.00 30.02 281 TYR D N 1
ATOM 12936 C CA . TYR D 1 284 ? -25.317 -39.654 40.994 1.00 30.76 281 TYR D CA 1
ATOM 12937 C C . TYR D 1 284 ? -26.476 -39.760 40.018 1.00 31.38 281 TYR D C 1
ATOM 12938 O O . TYR D 1 284 ? -27.031 -38.740 39.582 1.00 30.05 281 TYR D O 1
ATOM 12947 N N . ALA D 1 285 ? -26.840 -40.992 39.678 1.00 31.72 282 ALA D N 1
ATOM 12948 C CA . ALA D 1 285 ? -27.927 -41.241 38.747 1.00 32.95 282 ALA D CA 1
ATOM 12949 C C . ALA D 1 285 ? -28.763 -42.458 39.136 1.00 35.15 282 ALA D C 1
ATOM 12950 O O . ALA D 1 285 ? -29.440 -43.028 38.280 1.00 35.37 282 ALA D O 1
ATOM 12952 N N . GLU D 1 286 ? -28.723 -42.854 40.412 1.00 36.80 283 GLU D N 1
ATOM 12953 C CA . GLU D 1 286 ? -29.483 -44.025 40.866 1.00 38.24 283 GLU D CA 1
ATOM 12954 C C . GLU D 1 286 ? -30.954 -43.718 40.711 1.00 37.55 283 GLU D C 1
ATOM 12955 O O . GLU D 1 286 ? -31.430 -42.708 41.231 1.00 36.11 283 GLU D O 1
ATOM 12961 N N . GLY D 1 287 ? -31.652 -44.578 39.971 1.00 35.74 284 GLY D N 1
ATOM 12962 C CA . GLY D 1 287 ? -33.074 -44.424 39.707 1.00 36.07 284 GLY D CA 1
ATOM 12963 C C . GLY D 1 287 ? -33.434 -43.321 38.719 1.00 34.62 284 GLY D C 1
ATOM 12964 O O . GLY D 1 287 ? -34.612 -43.019 38.517 1.00 34.51 284 GLY D O 1
ATOM 12965 N N . LEU D 1 288 ? -32.432 -42.737 38.077 1.00 33.27 285 LEU D N 1
ATOM 12966 C CA . LEU D 1 288 ? -32.683 -41.630 37.167 1.00 32.86 285 LEU D CA 1
ATOM 12967 C C . LEU D 1 288 ? -33.225 -42.052 35.802 1.00 33.91 285 LEU D C 1
ATOM 12968 O O . LEU D 1 288 ? -34.052 -41.345 35.205 1.00 33.17 285 LEU D O 1
ATOM 12973 N N . LEU D 1 289 ? -32.753 -43.192 35.312 1.00 35.18 286 LEU D N 1
ATOM 12974 C CA . LEU D 1 289 ? -33.059 -43.619 33.964 1.00 36.56 286 LEU D CA 1
ATOM 12975 C C . LEU D 1 289 ? -33.616 -45.025 33.869 1.00 39.05 286 LEU D C 1
ATOM 12976 O O . LEU D 1 289 ? -33.119 -45.939 34.525 1.00 38.75 286 LEU D O 1
ATOM 12981 N N . ALA D 1 290 ? -34.652 -45.184 33.045 1.00 40.33 287 ALA D N 1
ATOM 12982 C CA . ALA D 1 290 ? -35.195 -46.502 32.758 1.00 43.54 287 ALA D CA 1
ATOM 12983 C C . ALA D 1 290 ? -34.248 -47.153 31.747 1.00 45.37 287 ALA D C 1
ATOM 12984 O O . ALA D 1 290 ? -33.565 -46.451 30.982 1.00 43.34 287 ALA D O 1
ATOM 12986 N N . GLU D 1 291 ? -34.205 -48.487 31.746 1.00 49.43 288 GLU D N 1
ATOM 12987 C CA . GLU D 1 291 ? -33.351 -49.229 30.803 1.00 52.42 288 GLU D CA 1
ATOM 12988 C C . GLU D 1 291 ? -33.587 -48.803 29.354 1.00 51.35 288 GLU D C 1
ATOM 12989 O O . GLU D 1 291 ? -32.655 -48.780 28.551 1.00 50.27 288 GLU D O 1
ATOM 12995 N N . ASP D 1 292 ? -34.829 -48.457 29.028 1.00 50.43 289 ASP D N 1
ATOM 12996 C CA . ASP D 1 292 ? -35.175 -48.046 27.667 1.00 51.03 289 ASP D CA 1
ATOM 12997 C C . ASP D 1 292 ? -35.503 -46.550 27.520 1.00 48.66 289 ASP D C 1
ATOM 12998 O O . ASP D 1 292 ? -36.335 -46.174 26.691 1.00 48.84 289 ASP D O 1
ATOM 13003 N N . SER D 1 293 ? -34.841 -45.707 28.315 1.00 46.35 290 SER D N 1
ATOM 13004 C CA . SER D 1 293 ? -35.020 -44.259 28.221 1.00 44.90 290 SER D CA 1
ATOM 13005 C C . SER D 1 293 ? -34.346 -43.713 26.959 1.00 45.26 290 SER D C 1
ATOM 13006 O O . SER D 1 293 ? -34.687 -42.622 26.495 1.00 44.50 290 SER D O 1
ATOM 13009 N N . GLY D 1 294 ? -33.372 -44.467 26.439 1.00 45.73 291 GLY D N 1
ATOM 13010 C CA . GLY D 1 294 ? -32.623 -44.094 25.240 1.00 46.70 291 GLY D CA 1
ATOM 13011 C C . GLY D 1 294 ? -31.398 -43.231 25.503 1.00 46.76 291 GLY D C 1
ATOM 13012 O O . GLY D 1 294 ? -30.773 -42.745 24.555 1.00 44.98 291 GLY D O 1
ATOM 13013 N N . ILE D 1 295 ? -31.051 -43.045 26.784 1.00 47.36 292 ILE D N 1
ATOM 13014 C CA . ILE D 1 295 ? -29.918 -42.205 27.179 1.00 49.42 292 ILE D CA 1
ATOM 13015 C C . ILE D 1 295 ? -28.601 -42.978 27.251 1.00 53.16 292 ILE D C 1
ATOM 13016 O O . ILE D 1 295 ? -28.456 -43.923 28.037 1.00 52.68 292 ILE D O 1
ATOM 13021 N N . LYS D 1 296 ? -27.644 -42.533 26.433 1.00 58.79 293 LYS D N 1
ATOM 13022 C CA . LYS D 1 296 ? -26.319 -43.135 26.353 1.00 64.23 293 LYS D CA 1
ATOM 13023 C C . LYS D 1 296 ? -25.450 -42.742 27.548 1.00 67.53 293 LYS D C 1
ATOM 13024 O O . LYS D 1 296 ? -25.194 -41.553 27.782 1.00 63.33 293 LYS D O 1
ATOM 13030 N N . LEU D 1 297 ? -25.009 -43.755 28.296 1.00 72.34 294 LEU D N 1
ATOM 13031 C CA . LEU D 1 297 ? -24.129 -43.571 29.446 1.00 74.46 294 LEU D CA 1
ATOM 13032 C C . LEU D 1 297 ? -22.682 -43.644 28.960 1.00 78.88 294 LEU D C 1
ATOM 13033 O O . LEU D 1 297 ? -22.424 -43.730 27.751 1.00 78.98 294 LEU D O 1
ATOM 13038 N N . THR D 1 298 ? -21.744 -43.595 29.905 1.00 78.93 295 THR D N 1
ATOM 13039 C CA . THR D 1 298 ? -20.319 -43.712 29.596 1.00 77.04 295 THR D CA 1
ATOM 13040 C C . THR D 1 298 ? -19.645 -44.579 30.652 1.00 76.30 295 THR D C 1
ATOM 13041 O O . THR D 1 298 ? -20.243 -44.912 31.682 1.00 72.13 295 THR D O 1
ATOM 13045 N N . GLU D 1 299 ? -18.394 -44.933 30.380 1.00 78.42 296 GLU D N 1
ATOM 13046 C CA . GLU D 1 299 ? -17.604 -45.774 31.282 1.00 79.50 296 GLU D CA 1
ATOM 13047 C C . GLU D 1 299 ? -17.410 -45.184 32.685 1.00 78.88 296 GLU D C 1
ATOM 13048 O O . GLU D 1 299 ? -17.269 -45.937 33.650 1.00 80.25 296 GLU D O 1
ATOM 13054 N N . ARG D 1 300 ? -17.422 -43.850 32.794 1.00 75.30 297 ARG D N 1
ATOM 13055 C CA . ARG D 1 300 ? -17.219 -43.153 34.080 1.00 73.49 297 ARG D CA 1
ATOM 13056 C C . ARG D 1 300 ? -18.530 -42.868 34.851 1.00 68.70 297 ARG D C 1
ATOM 13057 O O . ARG D 1 300 ? -18.522 -42.132 35.841 1.00 63.25 297 ARG D O 1
ATOM 13065 N N . GLY D 1 301 ? -19.646 -43.441 34.400 1.00 65.51 298 GLY D N 1
ATOM 13066 C CA . GLY D 1 301 ? -20.934 -43.237 35.067 1.00 60.71 298 GLY D CA 1
ATOM 13067 C C . GLY D 1 301 ? -21.573 -41.876 34.814 1.00 55.58 298 GLY D C 1
ATOM 13068 O O . GLY D 1 301 ? -22.400 -41.424 35.611 1.00 52.41 298 GLY D O 1
ATOM 13069 N N . LEU D 1 302 ? -21.192 -41.222 33.714 1.00 51.09 299 LEU D N 1
ATOM 13070 C CA . LEU D 1 302 ? -21.766 -39.927 33.347 1.00 47.09 299 LEU D CA 1
ATOM 13071 C C . LEU D 1 302 ? -22.817 -40.113 32.256 1.00 44.48 299 LEU D C 1
ATOM 13072 O O . LEU D 1 302 ? -22.872 -41.154 31.609 1.00 44.03 299 LEU D O 1
ATOM 13077 N N . VAL D 1 303 ? -23.656 -39.094 32.075 1.00 40.08 300 VAL D N 1
ATOM 13078 C CA . VAL D 1 303 ? -24.616 -39.058 30.979 1.00 38.11 300 VAL D CA 1
ATOM 13079 C C . VAL D 1 303 ? -23.869 -38.291 29.883 1.00 37.17 300 VAL D C 1
ATOM 13080 O O . VAL D 1 303 ? -23.377 -37.174 30.110 1.00 34.70 300 VAL D O 1
ATOM 13084 N N . GLU D 1 304 ? -23.765 -38.900 28.711 1.00 37.57 301 GLU D N 1
ATOM 13085 C CA . GLU D 1 304 ? -23.043 -38.296 27.604 1.00 38.06 301 GLU D CA 1
ATOM 13086 C C . GLU D 1 304 ? -23.828 -37.120 27.037 1.00 36.76 301 GLU D C 1
ATOM 13087 O O . GLU D 1 304 ? -25.031 -37.232 26.771 1.00 36.06 301 GLU D O 1
ATOM 13093 N N . VAL D 1 305 ? -23.150 -35.984 26.891 1.00 35.09 302 VAL D N 1
ATOM 13094 C CA . VAL D 1 305 ? -23.754 -34.801 26.298 1.00 34.15 302 VAL D CA 1
ATOM 13095 C C . VAL D 1 305 ? -22.754 -34.100 25.398 1.00 34.83 302 VAL D C 1
ATOM 13096 O O . VAL D 1 305 ? -21.548 -34.317 25.516 1.00 34.60 302 VAL D O 1
ATOM 13100 N N . ASN D 1 306 ? -23.258 -33.254 24.505 1.00 34.86 303 ASN D N 1
ATOM 13101 C CA . ASN D 1 306 ? -22.388 -32.472 23.635 1.00 35.22 303 ASN D CA 1
ATOM 13102 C C . ASN D 1 306 ? -22.034 -31.146 24.334 1.00 34.48 303 ASN D C 1
ATOM 13103 O O . ASN D 1 306 ? -22.307 -30.988 25.525 1.00 32.12 303 ASN D O 1
ATOM 13108 N N . ASP D 1 307 ? -21.436 -30.209 23.596 1.00 35.42 304 ASP D N 1
ATOM 13109 C CA . ASP D 1 307 ? -21.053 -28.888 24.144 1.00 36.01 304 ASP D CA 1
ATOM 13110 C C . ASP D 1 307 ? -22.194 -28.071 24.759 1.00 33.85 304 ASP D C 1
ATOM 13111 O O . ASP D 1 307 ? -21.948 -27.262 25.645 1.00 32.75 304 ASP D O 1
ATOM 13116 N N . HIS D 1 308 ? -23.424 -28.294 24.296 1.00 33.08 305 HIS D N 1
ATOM 13117 C CA . HIS D 1 308 ? -24.595 -27.556 24.766 1.00 32.74 305 HIS D CA 1
ATOM 13118 C C . HIS D 1 308 ? -25.424 -28.352 25.785 1.00 30.10 305 HIS D C 1
ATOM 13119 O O . HIS D 1 308 ? -26.559 -27.986 26.048 1.00 29.20 305 HIS D O 1
ATOM 13126 N N . CYS D 1 309 ? -24.865 -29.438 26.328 1.00 28.52 306 CYS D N 1
ATOM 13127 C CA . CYS D 1 309 ? -25.531 -30.289 27.338 1.00 27.36 306 CYS D CA 1
ATOM 13128 C C . CYS D 1 309 ? -26.734 -31.120 26.832 1.00 27.77 306 CYS D C 1
ATOM 13129 O O . CYS D 1 309 ? -27.525 -31.643 27.635 1.00 26.51 306 CYS D O 1
ATOM 13132 N N . ALA D 1 310 ? -26.846 -31.261 25.515 1.00 28.76 307 ALA D N 1
ATOM 13133 C CA . ALA D 1 310 ? -27.901 -32.065 24.923 1.00 29.49 307 ALA D CA 1
ATOM 13134 C C . ALA D 1 310 ? -27.469 -33.540 24.941 1.00 29.93 307 ALA D C 1
ATOM 13135 O O . ALA D 1 310 ? -26.316 -33.864 24.612 1.00 29.62 307 ALA D O 1
ATOM 13137 N N . THR D 1 311 ? -28.391 -34.420 25.330 1.00 30.05 308 THR D N 1
ATOM 13138 C CA . THR D 1 311 ? -28.141 -35.858 25.357 1.00 30.90 308 THR D CA 1
ATOM 13139 C C . THR D 1 311 ? -28.450 -36.449 23.985 1.00 33.26 308 THR D C 1
ATOM 13140 O O . THR D 1 311 ? -28.812 -35.730 23.052 1.00 33.35 308 THR D O 1
ATOM 13144 N N . SER D 1 312 ? -28.320 -37.768 23.873 1.00 34.72 309 SER D N 1
ATOM 13145 C CA . SER D 1 312 ? -28.618 -38.473 22.624 1.00 36.86 309 SER D CA 1
ATOM 13146 C C . SER D 1 312 ? -30.108 -38.488 22.292 1.00 37.94 309 SER D C 1
ATOM 13147 O O . SER D 1 312 ? -30.485 -38.808 21.170 1.00 38.75 309 SER D O 1
ATOM 13150 N N . VAL D 1 313 ? -30.949 -38.180 23.279 1.00 37.59 310 VAL D N 1
ATOM 13151 C CA . VAL D 1 313 ? -32.389 -38.138 23.077 1.00 38.53 310 VAL D CA 1
ATOM 13152 C C . VAL D 1 313 ? -32.820 -36.685 22.921 1.00 38.18 310 VAL D C 1
ATOM 13153 O O . VAL D 1 313 ? -32.573 -35.865 23.803 1.00 36.27 310 VAL D O 1
ATOM 13157 N N . GLU D 1 314 ? -33.458 -36.386 21.789 1.00 39.54 311 GLU D N 1
ATOM 13158 C CA . GLU D 1 314 ? -33.959 -35.052 21.480 1.00 40.66 311 GLU D CA 1
ATOM 13159 C C . GLU D 1 314 ? -34.899 -34.527 22.585 1.00 38.93 311 GLU D C 1
ATOM 13160 O O . GLU D 1 314 ? -35.758 -35.259 23.090 1.00 39.26 311 GLU D O 1
ATOM 13166 N N . GLY D 1 315 ? -34.704 -33.264 22.962 1.00 36.84 312 GLY D N 1
ATOM 13167 C CA . GLY D 1 315 ? -35.495 -32.620 23.999 1.00 35.41 312 GLY D CA 1
ATOM 13168 C C . GLY D 1 315 ? -35.026 -32.933 25.417 1.00 33.49 312 GLY D C 1
ATOM 13169 O O . GLY D 1 315 ? -35.571 -32.393 26.372 1.00 32.95 312 GLY D O 1
ATOM 13170 N N . VAL D 1 316 ? -34.020 -33.798 25.556 1.00 32.44 313 VAL D N 1
ATOM 13171 C CA . VAL D 1 316 ? -33.501 -34.154 26.879 1.00 31.37 313 VAL D CA 1
ATOM 13172 C C . VAL D 1 316 ? -32.066 -33.648 27.021 1.00 30.14 313 VAL D C 1
ATOM 13173 O O . VAL D 1 316 ? -31.204 -33.949 26.191 1.00 29.79 313 VAL D O 1
ATOM 13177 N N . TYR D 1 317 ? -31.838 -32.871 28.080 1.00 29.68 314 TYR D N 1
ATOM 13178 C CA . TYR D 1 317 ? -30.541 -32.285 28.397 1.00 29.49 314 TYR D CA 1
ATOM 13179 C C . TYR D 1 317 ? -30.096 -32.794 29.765 1.00 28.77 314 TYR D C 1
ATOM 13180 O O . TYR D 1 317 ? -30.902 -33.266 30.553 1.00 28.50 314 TYR D O 1
ATOM 13189 N N . ALA D 1 318 ? -28.806 -32.685 30.034 1.00 25.50 315 ALA D N 1
ATOM 13190 C CA . ALA D 1 318 ? -28.223 -33.124 31.298 1.00 25.06 315 ALA D CA 1
ATOM 13191 C C . ALA D 1 318 ? -27.135 -32.129 31.646 1.00 24.79 315 ALA D C 1
ATOM 13192 O O . ALA D 1 318 ? -26.335 -31.746 30.781 1.00 24.89 315 ALA D O 1
ATOM 13194 N N . ILE D 1 319 ? -27.114 -31.715 32.917 1.00 23.95 316 ILE D N 1
ATOM 13195 C CA . ILE D 1 319 ? -26.233 -30.658 33.392 1.00 23.56 316 ILE D CA 1
ATOM 13196 C C . ILE D 1 319 ? -25.610 -30.929 34.755 1.00 23.30 316 ILE D C 1
ATOM 13197 O O . ILE D 1 319 ? -25.925 -31.912 35.428 1.00 24.58 316 ILE D O 1
ATOM 13202 N N . GLY D 1 320 ? -24.702 -30.042 35.144 1.00 23.05 317 GLY D N 1
ATOM 13203 C CA . GLY D 1 320 ? -24.078 -30.089 36.451 1.00 22.83 317 GLY D CA 1
ATOM 13204 C C . GLY D 1 320 ? -23.145 -31.251 36.713 1.00 23.13 317 GLY D C 1
ATOM 13205 O O . GLY D 1 320 ? -22.483 -31.754 35.801 1.00 22.73 317 GLY D O 1
ATOM 13206 N N . ASP D 1 321 ? -23.113 -31.684 37.965 1.00 23.44 318 ASP D N 1
ATOM 13207 C CA . ASP D 1 321 ? -22.211 -32.759 38.397 1.00 25.69 318 ASP D CA 1
ATOM 13208 C C . ASP D 1 321 ? -22.533 -34.111 37.756 1.00 26.27 318 ASP D C 1
ATOM 13209 O O . ASP D 1 321 ? -21.782 -35.076 37.927 1.00 27.47 318 ASP D O 1
ATOM 13214 N N . LEU D 1 322 ? -23.667 -34.188 37.062 1.00 26.62 319 LEU D N 1
ATOM 13215 C CA . LEU D 1 322 ? -24.064 -35.418 36.371 1.00 27.48 319 LEU D CA 1
ATOM 13216 C C . LEU D 1 322 ? -23.280 -35.630 35.070 1.00 27.28 319 LEU D C 1
ATOM 13217 O O . LEU D 1 322 ? -23.173 -36.767 34.582 1.00 28.03 319 LEU D O 1
ATOM 13222 N N . VAL D 1 323 ? -22.731 -34.552 34.511 1.00 26.20 320 VAL D N 1
ATOM 13223 C CA . VAL D 1 323 ? -22.049 -34.627 33.211 1.00 27.28 320 VAL D CA 1
ATOM 13224 C C . VAL D 1 323 ? -20.604 -34.128 33.286 1.00 27.49 320 VAL D C 1
ATOM 13225 O O . VAL D 1 323 ? -20.169 -33.624 34.325 1.00 26.49 320 VAL D O 1
ATOM 13229 N N . ARG D 1 324 ? -19.884 -34.228 32.166 1.00 28.29 321 ARG D N 1
ATOM 13230 C CA . ARG D 1 324 ? -18.458 -33.848 32.126 1.00 29.41 321 ARG D CA 1
ATOM 13231 C C . ARG D 1 324 ? -18.227 -32.413 32.553 1.00 28.84 321 ARG D C 1
ATOM 13232 O O . ARG D 1 324 ? -19.132 -31.578 32.463 1.00 28.27 321 ARG D O 1
ATOM 13240 N N . GLY D 1 325 ? -17.000 -32.143 32.996 1.00 28.91 322 GLY D N 1
ATOM 13241 C CA . GLY D 1 325 ? -16.566 -30.809 33.369 1.00 28.83 322 GLY D CA 1
ATOM 13242 C C . GLY D 1 325 ? -16.369 -30.633 34.855 1.00 28.34 322 GLY D C 1
ATOM 13243 O O . GLY D 1 325 ? -16.720 -31.512 35.633 1.00 29.01 322 GLY D O 1
ATOM 13244 N N . PRO D 1 326 ? -15.814 -29.483 35.260 1.00 28.36 323 PRO D N 1
ATOM 13245 C CA . PRO D 1 326 ? -15.581 -29.227 36.686 1.00 27.38 323 PRO D CA 1
ATOM 13246 C C . PRO D 1 326 ? -16.858 -29.367 37.518 1.00 26.32 323 PRO D C 1
ATOM 13247 O O . PRO D 1 326 ? -17.903 -28.847 37.136 1.00 25.16 323 PRO D O 1
ATOM 13251 N N . MET D 1 327 ? -16.760 -30.056 38.647 1.00 24.59 324 MET D N 1
ATOM 13252 C CA . MET D 1 327 ? -17.900 -30.278 39.522 1.00 25.16 324 MET D CA 1
ATOM 13253 C C . MET D 1 327 ? -18.079 -29.097 40.465 1.00 24.15 324 MET D C 1
ATOM 13254 O O . MET D 1 327 ? -17.787 -29.178 41.654 1.00 23.66 324 MET D O 1
ATOM 13259 N N . LEU D 1 328 ? -18.592 -28.006 39.904 1.00 22.71 325 LEU D N 1
ATOM 13260 C CA . LEU D 1 328 ? -18.756 -26.749 40.622 1.00 22.26 325 LEU D CA 1
ATOM 13261 C C . LEU D 1 328 ? -20.175 -26.251 40.466 1.00 22.01 325 LEU D C 1
ATOM 13262 O O . LEU D 1 328 ? -20.812 -26.490 39.442 1.00 21.67 325 LEU D O 1
ATOM 13267 N N . ALA D 1 329 ? -20.659 -25.560 41.493 1.00 22.20 326 ALA D N 1
ATOM 13268 C CA . ALA D 1 329 ? -22.010 -25.031 41.506 1.00 23.13 326 ALA D CA 1
ATOM 13269 C C . ALA D 1 329 ? -22.290 -24.087 40.341 1.00 23.04 326 ALA D C 1
ATOM 13270 O O . ALA D 1 329 ? -23.325 -24.203 39.682 1.00 21.69 326 ALA D O 1
ATOM 13272 N N . HIS D 1 330 ? -21.370 -23.159 40.088 1.00 22.60 327 HIS D N 1
ATOM 13273 C CA . HIS D 1 330 ? -21.574 -22.209 38.997 1.00 23.30 327 HIS D CA 1
ATOM 13274 C C . HIS D 1 330 ? -21.566 -22.878 37.618 1.00 23.93 327 HIS D C 1
ATOM 13275 O O . HIS D 1 330 ? -22.233 -22.419 36.706 1.00 24.08 327 HIS D O 1
ATOM 13282 N N . LYS D 1 331 ? -20.824 -23.965 37.479 1.00 23.81 328 LYS D N 1
ATOM 13283 C CA . LYS D 1 331 ? -20.832 -24.708 36.230 1.00 24.10 328 LYS D CA 1
ATOM 13284 C C . LYS D 1 331 ? -22.234 -25.299 36.040 1.00 22.77 328 LYS D C 1
ATOM 13285 O O . LYS D 1 331 ? -22.824 -25.175 34.967 1.00 23.25 328 LYS D O 1
ATOM 13291 N N . ALA D 1 332 ? -22.783 -25.883 37.100 1.00 21.58 329 ALA D N 1
ATOM 13292 C CA . ALA D 1 332 ? -24.141 -26.437 37.058 1.00 21.77 329 ALA D CA 1
ATOM 13293 C C . ALA D 1 332 ? -25.204 -25.353 36.730 1.00 22.49 329 ALA D C 1
ATOM 13294 O O . ALA D 1 332 ? -26.070 -25.555 35.868 1.00 21.54 329 ALA D O 1
ATOM 13296 N N . MET D 1 333 ? -25.116 -24.210 37.406 1.00 22.71 330 MET D N 1
ATOM 13297 C CA . MET D 1 333 ? -26.053 -23.097 37.194 1.00 24.43 330 MET D CA 1
ATOM 13298 C C . MET D 1 333 ? -26.048 -22.595 35.763 1.00 24.93 330 MET D C 1
ATOM 13299 O O . MET D 1 333 ? -27.116 -22.448 35.154 1.00 23.86 330 MET D O 1
ATOM 13304 N N . GLU D 1 334 ? -24.860 -22.333 35.216 1.00 24.94 331 GLU D N 1
ATOM 13305 C CA . GLU D 1 334 ? -24.778 -21.836 33.840 1.00 26.42 331 GLU D CA 1
ATOM 13306 C C . GLU D 1 334 ? -25.170 -22.856 32.788 1.00 23.92 331 GLU D C 1
ATOM 13307 O O . GLU D 1 334 ? -25.680 -22.485 31.736 1.00 20.64 331 GLU D O 1
ATOM 13313 N N . GLU D 1 335 ? -24.951 -24.131 33.081 1.00 22.18 332 GLU D N 1
ATOM 13314 C CA . GLU D 1 335 ? -25.385 -25.172 32.174 1.00 23.30 332 GLU D CA 1
ATOM 13315 C C . GLU D 1 335 ? -26.912 -25.270 32.162 1.00 23.30 332 GLU D C 1
ATOM 13316 O O . GLU D 1 335 ? -27.509 -25.529 31.108 1.00 21.82 332 GLU D O 1
ATOM 13322 N N . GLY D 1 336 ? -27.529 -25.078 33.335 1.00 23.12 333 GLY D N 1
ATOM 13323 C CA . GLY D 1 336 ? -28.970 -25.129 33.466 1.00 23.78 333 GLY D CA 1
ATOM 13324 C C . GLY D 1 336 ? -29.577 -24.027 32.632 1.00 23.82 333 GLY D C 1
ATOM 13325 O O . GLY D 1 336 ? -30.525 -24.256 31.876 1.00 23.26 333 GLY D O 1
ATOM 13326 N N . VAL D 1 337 ? -29.021 -22.828 32.764 1.00 23.12 334 VAL D N 1
ATOM 13327 C CA . VAL D 1 337 ? -29.484 -21.709 31.970 1.00 24.27 334 VAL D CA 1
ATOM 13328 C C . VAL D 1 337 ? -29.258 -21.987 30.474 1.00 24.27 334 VAL D C 1
ATOM 13329 O O . VAL D 1 337 ? -30.178 -21.768 29.671 1.00 23.48 334 VAL D O 1
ATOM 13333 N N . MET D 1 338 ? -28.053 -22.461 30.111 1.00 23.83 335 MET D N 1
ATOM 13334 C CA . MET D 1 338 ? -27.723 -22.772 28.704 1.00 24.86 335 MET D CA 1
ATOM 13335 C C . MET D 1 338 ? -28.708 -23.774 28.095 1.00 25.33 335 MET D C 1
ATOM 13336 O O . MET D 1 338 ? -29.184 -23.593 26.963 1.00 24.43 335 MET D O 1
ATOM 13341 N N . ALA D 1 339 ? -29.000 -24.835 28.843 1.00 25.22 336 ALA D N 1
ATOM 13342 C CA . ALA D 1 339 ? -29.931 -25.865 28.374 1.00 25.28 336 ALA D CA 1
ATOM 13343 C C . ALA D 1 339 ? -31.290 -25.265 28.028 1.00 25.17 336 ALA D C 1
ATOM 13344 O O . ALA D 1 339 ? -31.820 -25.501 26.934 1.00 25.08 336 ALA D O 1
ATOM 13346 N N . VAL D 1 340 ? -31.842 -24.485 28.953 1.00 23.68 337 VAL D N 1
ATOM 13347 C CA . VAL D 1 340 ? -33.148 -23.872 28.751 1.00 25.67 337 VAL D CA 1
ATOM 13348 C C . VAL D 1 340 ? -33.150 -22.935 27.546 1.00 26.42 337 VAL D C 1
ATOM 13349 O O . VAL D 1 340 ? -34.070 -22.979 26.750 1.00 26.82 337 VAL D O 1
ATOM 13353 N N . GLU D 1 341 ? -32.119 -22.104 27.421 1.00 26.97 338 GLU D N 1
ATOM 13354 C CA . GLU D 1 341 ? -32.016 -21.176 26.295 1.00 29.39 338 GLU D CA 1
ATOM 13355 C C . GLU D 1 341 ? -31.937 -21.945 24.951 1.00 29.87 338 GLU D C 1
ATOM 13356 O O . GLU D 1 341 ? -32.603 -21.569 23.976 1.00 27.87 338 GLU D O 1
ATOM 13362 N N . ARG D 1 342 ? -31.171 -23.035 24.940 1.00 29.24 339 ARG D N 1
ATOM 13363 C CA . ARG D 1 342 ? -31.081 -23.938 23.786 1.00 31.17 339 ARG D CA 1
ATOM 13364 C C . ARG D 1 342 ? -32.447 -24.512 23.407 1.00 31.81 339 ARG D C 1
ATOM 13365 O O . ARG D 1 342 ? -32.768 -24.627 22.240 1.00 32.49 339 ARG D O 1
ATOM 13373 N N . ILE D 1 343 ? -33.241 -24.872 24.406 1.00 32.99 340 ILE D N 1
ATOM 13374 C CA . ILE D 1 343 ? -34.598 -25.371 24.184 1.00 35.01 340 ILE D CA 1
ATOM 13375 C C . ILE D 1 343 ? -35.435 -24.272 23.560 1.00 36.81 340 ILE D C 1
ATOM 13376 O O . ILE D 1 343 ? -36.199 -24.519 22.647 1.00 36.85 340 ILE D O 1
ATOM 13381 N N . HIS D 1 344 ? -35.250 -23.054 24.058 1.00 38.19 341 HIS D N 1
ATOM 13382 C CA . HIS D 1 344 ? -35.992 -21.874 23.608 1.00 39.45 341 HIS D CA 1
ATOM 13383 C C . HIS D 1 344 ? -35.431 -21.331 22.280 1.00 40.51 341 HIS D C 1
ATOM 13384 O O . HIS D 1 344 ? -35.751 -20.215 21.875 1.00 40.45 341 HIS D O 1
ATOM 13391 N N . GLY D 1 345 ? -34.571 -22.112 21.623 1.00 40.05 342 GLY D N 1
ATOM 13392 C CA . GLY D 1 345 ? -34.040 -21.741 20.317 1.00 41.35 342 GLY D CA 1
ATOM 13393 C C . GLY D 1 345 ? -32.872 -20.780 20.245 1.00 41.15 342 GLY D C 1
ATOM 13394 O O . GLY D 1 345 ? -32.548 -20.322 19.153 1.00 42.47 342 GLY D O 1
ATOM 13395 N N . HIS D 1 346 ? -32.244 -20.465 21.380 1.00 41.84 343 HIS D N 1
ATOM 13396 C CA . HIS D 1 346 ? -31.087 -19.550 21.413 1.00 44.55 343 HIS D CA 1
ATOM 13397 C C . HIS D 1 346 ? -29.795 -20.365 21.426 1.00 45.78 343 HIS D C 1
ATOM 13398 O O . HIS D 1 346 ? -29.703 -21.376 22.120 1.00 45.28 343 HIS D O 1
ATOM 13405 N N . ALA D 1 347 ? -28.785 -19.902 20.695 1.00 46.51 344 ALA D N 1
ATOM 13406 C CA . ALA D 1 347 ? -27.507 -20.602 20.600 1.00 46.65 344 ALA D CA 1
ATOM 13407 C C . ALA D 1 347 ? -26.561 -20.241 21.762 1.00 46.77 344 ALA D C 1
ATOM 13408 O O . ALA D 1 347 ? -25.406 -19.862 21.544 1.00 49.16 344 ALA D O 1
ATOM 13410 N N . ALA D 1 348 ? -27.052 -20.386 22.994 1.00 41.80 345 ALA D N 1
ATOM 13411 C CA . ALA D 1 348 ? -26.255 -20.071 24.183 1.00 38.59 345 ALA D CA 1
ATOM 13412 C C . ALA D 1 348 ? -25.119 -21.083 24.380 1.00 35.55 345 ALA D C 1
ATOM 13413 O O . ALA D 1 348 ? -25.279 -22.278 24.090 1.00 34.30 345 ALA D O 1
ATOM 13415 N N . GLN D 1 349 ? -23.975 -20.609 24.868 1.00 34.32 346 GLN D N 1
ATOM 13416 C CA . GLN D 1 349 ? -22.836 -21.484 25.090 1.00 35.15 346 GLN D CA 1
ATOM 13417 C C . GLN D 1 349 ? -22.024 -21.140 26.347 1.00 34.71 346 GLN D C 1
ATOM 13418 O O . GLN D 1 349 ? -21.625 -20.002 26.541 1.00 37.28 346 GLN D O 1
ATOM 13424 N N . VAL D 1 350 ? -21.797 -22.141 27.196 1.00 33.66 347 VAL D N 1
ATOM 13425 C CA . VAL D 1 350 ? -20.951 -21.972 28.357 1.00 32.17 347 VAL D CA 1
ATOM 13426 C C . VAL D 1 350 ? -19.516 -22.095 27.854 1.00 31.60 347 VAL D C 1
ATOM 13427 O O . VAL D 1 350 ? -19.182 -23.030 27.118 1.00 29.94 347 VAL D O 1
ATOM 13431 N N . ASN D 1 351 ? -18.692 -21.117 28.220 1.00 29.96 348 ASN D N 1
ATOM 13432 C CA . ASN D 1 351 ? -17.286 -21.098 27.842 1.00 29.58 348 ASN D CA 1
ATOM 13433 C C . ASN D 1 351 ? -16.506 -21.918 28.866 1.00 28.29 348 ASN D C 1
ATOM 13434 O O . ASN D 1 351 ? -16.211 -21.427 29.955 1.00 26.61 348 ASN D O 1
ATOM 13439 N N . TYR D 1 352 ? -16.161 -23.158 28.523 1.00 27.93 349 TYR D N 1
ATOM 13440 C CA . TYR D 1 352 ? -15.475 -24.032 29.471 1.00 29.27 349 TYR D CA 1
ATOM 13441 C C . TYR D 1 352 ? -14.034 -23.636 29.798 1.00 30.47 349 TYR D C 1
ATOM 13442 O O . TYR D 1 352 ? -13.479 -24.090 30.795 1.00 33.04 349 TYR D O 1
ATOM 13451 N N . ASP D 1 353 ? -13.456 -22.751 28.995 1.00 31.55 350 ASP D N 1
ATOM 13452 C CA . ASP D 1 353 ? -12.092 -22.277 29.224 1.00 31.84 350 ASP D CA 1
ATOM 13453 C C . ASP D 1 353 ? -12.014 -21.098 30.219 1.00 29.79 350 ASP D C 1
ATOM 13454 O O . ASP D 1 353 ? -10.917 -20.593 30.474 1.00 31.00 350 ASP D O 1
ATOM 13459 N N . THR D 1 354 ? -13.156 -20.655 30.764 1.00 26.15 351 THR D N 1
ATOM 13460 C CA . THR D 1 354 ? -13.188 -19.533 31.712 1.00 24.79 351 THR D CA 1
ATOM 13461 C C . THR D 1 354 ? -13.980 -19.835 32.988 1.00 24.17 351 THR D C 1
ATOM 13462 O O . THR D 1 354 ? -14.584 -18.937 33.594 1.00 24.86 351 THR D O 1
ATOM 13466 N N A ILE D 1 355 ? -13.998 -21.097 33.389 0.60 23.51 352 ILE D N 1
ATOM 13467 N N B ILE D 1 355 ? -13.960 -21.102 33.388 0.40 23.61 352 ILE D N 1
ATOM 13468 C CA A ILE D 1 355 ? -14.683 -21.473 34.600 0.60 24.18 352 ILE D CA 1
ATOM 13469 C CA B ILE D 1 355 ? -14.618 -21.545 34.596 0.40 23.83 352 ILE D CA 1
ATOM 13470 C C A ILE D 1 355 ? -13.690 -21.318 35.754 0.60 23.77 352 ILE D C 1
ATOM 13471 C C B ILE D 1 355 ? -13.661 -21.318 35.763 0.40 23.62 352 ILE D C 1
ATOM 13472 O O A ILE D 1 355 ? -12.604 -21.893 35.742 0.60 22.67 352 ILE D O 1
ATOM 13473 O O B ILE D 1 355 ? -12.555 -21.855 35.772 0.40 23.12 352 ILE D O 1
ATOM 13482 N N . ILE D 1 356 ? -14.091 -20.522 36.737 1.00 23.76 353 ILE D N 1
ATOM 13483 C CA . ILE D 1 356 ? -13.271 -20.217 37.911 1.00 23.71 353 ILE D CA 1
ATOM 13484 C C . ILE D 1 356 ? -13.242 -21.343 38.951 1.00 22.51 353 ILE D C 1
ATOM 13485 O O . ILE D 1 356 ? -14.266 -21.951 39.236 1.00 24.69 353 ILE D O 1
ATOM 13490 N N . SER D 1 357 ? -12.062 -21.612 39.510 1.00 22.67 354 SER D N 1
ATOM 13491 C CA . SER D 1 357 ? -11.926 -22.548 40.623 1.00 23.24 354 SER D CA 1
ATOM 13492 C C . SER D 1 357 ? -11.512 -21.709 41.827 1.00 22.79 354 SER D C 1
ATOM 13493 O O . SER D 1 357 ? -10.648 -20.834 41.692 1.00 22.43 354 SER D O 1
ATOM 13496 N N . ILE D 1 358 ? -12.118 -21.971 42.988 1.00 22.60 355 ILE D N 1
ATOM 13497 C CA . ILE D 1 358 ? -11.800 -21.258 44.236 1.00 23.01 355 ILE D CA 1
ATOM 13498 C C . ILE D 1 358 ? -11.675 -22.228 45.402 1.00 24.56 355 ILE D C 1
ATOM 13499 O O . ILE D 1 358 ? -12.450 -23.182 45.496 1.00 25.32 355 ILE D O 1
ATOM 13504 N N . ILE D 1 359 ? -10.694 -21.992 46.276 1.00 22.89 356 ILE D N 1
ATOM 13505 C CA . ILE D 1 359 ? -10.561 -22.763 47.498 1.00 23.19 356 ILE D CA 1
ATOM 13506 C C . ILE D 1 359 ? -10.708 -21.704 48.574 1.00 22.02 356 ILE D C 1
ATOM 13507 O O . ILE D 1 359 ? -9.938 -20.749 48.621 1.00 22.50 356 ILE D O 1
ATOM 13512 N N . TYR D 1 360 ? -11.684 -21.891 49.449 1.00 21.81 357 TYR D N 1
ATOM 13513 C CA . TYR D 1 360 ? -12.027 -20.897 50.458 1.00 23.13 357 TYR D CA 1
ATOM 13514 C C . TYR D 1 360 ? -11.263 -21.001 51.782 1.00 23.26 357 TYR D C 1
ATOM 13515 O O . TYR D 1 360 ? -11.819 -20.747 52.851 1.00 26.36 357 TYR D O 1
ATOM 13524 N N . THR D 1 361 ? -10.003 -21.400 51.705 1.00 22.81 358 THR D N 1
ATOM 13525 C CA . THR D 1 361 ? -9.120 -21.384 52.854 1.00 23.22 358 THR D CA 1
ATOM 13526 C C . THR D 1 361 ? -8.756 -19.925 53.083 1.00 23.58 358 THR D C 1
ATOM 13527 O O . THR D 1 361 ? -9.284 -19.039 52.414 1.00 22.92 358 THR D O 1
ATOM 13531 N N . HIS D 1 362 ? -7.886 -19.679 54.054 1.00 25.12 359 HIS D N 1
ATOM 13532 C CA . HIS D 1 362 ? -7.386 -18.342 54.311 1.00 26.48 359 HIS D CA 1
ATOM 13533 C C . HIS D 1 362 ? -5.868 -18.449 54.445 1.00 26.28 359 HIS D C 1
ATOM 13534 O O . HIS D 1 362 ? -5.387 -19.112 55.373 1.00 26.64 359 HIS D O 1
ATOM 13541 N N . PRO D 1 363 ? -5.106 -17.869 53.507 1.00 25.27 360 PRO D N 1
ATOM 13542 C CA . PRO D 1 363 ? -5.617 -17.144 52.349 1.00 25.16 360 PRO D CA 1
ATOM 13543 C C . PRO D 1 363 ? -6.351 -18.020 51.324 1.00 23.74 360 PRO D C 1
ATOM 13544 O O . PRO D 1 363 ? -6.128 -19.225 51.259 1.00 22.60 360 PRO D O 1
ATOM 13548 N N . GLU D 1 364 ? -7.249 -17.399 50.569 1.00 23.77 361 GLU D N 1
ATOM 13549 C CA . GLU D 1 364 ? -7.992 -18.074 49.500 1.00 25.33 361 GLU D CA 1
ATOM 13550 C C . GLU D 1 364 ? -7.072 -18.308 48.325 1.00 23.74 361 GLU D C 1
ATOM 13551 O O . GLU D 1 364 ? -6.110 -17.570 48.131 1.00 24.37 361 GLU D O 1
ATOM 13557 N N . ALA D 1 365 ? -7.382 -19.334 47.545 1.00 22.95 362 ALA D N 1
ATOM 13558 C CA . ALA D 1 365 ? -6.683 -19.619 46.304 1.00 21.93 362 ALA D CA 1
ATOM 13559 C C . ALA D 1 365 ? -7.762 -19.631 45.247 1.00 22.18 362 ALA D C 1
ATOM 13560 O O . ALA D 1 365 ? -8.880 -20.054 45.523 1.00 19.69 362 ALA D O 1
ATOM 13562 N N . ALA D 1 366 ? -7.439 -19.153 44.048 1.00 20.47 363 ALA D N 1
ATOM 13563 C CA . ALA D 1 366 ? -8.385 -19.151 42.961 1.00 20.69 363 ALA D CA 1
ATOM 13564 C C . ALA D 1 366 ? -7.657 -19.052 41.640 1.00 21.75 363 ALA D C 1
ATOM 13565 O O . ALA D 1 366 ? -6.566 -18.462 41.556 1.00 23.03 363 ALA D O 1
ATOM 13567 N N . TRP D 1 367 ? -8.253 -19.633 40.602 1.00 21.27 364 TRP D N 1
ATOM 13568 C CA . TRP D 1 367 ? -7.649 -19.592 39.281 1.00 21.35 364 TRP D CA 1
ATOM 13569 C C . TRP D 1 367 ? -8.671 -19.745 38.179 1.00 20.48 364 TRP D C 1
ATOM 13570 O O . TRP D 1 367 ? -9.794 -20.178 38.400 1.00 20.06 364 TRP D O 1
ATOM 13581 N N . VAL D 1 368 ? -8.262 -19.361 36.983 1.00 21.07 365 VAL D N 1
ATOM 13582 C CA . VAL D 1 368 ? -9.121 -19.436 35.819 1.00 20.54 365 VAL D CA 1
ATOM 13583 C C . VAL D 1 368 ? -8.233 -19.518 34.586 1.00 21.59 365 VAL D C 1
ATOM 13584 O O . VAL D 1 368 ? -7.151 -18.919 34.530 1.00 21.94 365 VAL D O 1
ATOM 13588 N N . GLY D 1 369 ? -8.683 -20.265 33.589 1.00 21.58 366 GLY D N 1
ATOM 13589 C CA . GLY D 1 369 ? -7.904 -20.385 32.388 1.00 22.13 366 GLY D CA 1
ATOM 13590 C C . GLY D 1 369 ? -6.855 -21.461 32.549 1.00 23.55 366 GLY D C 1
ATOM 13591 O O . GLY D 1 369 ? -6.961 -22.331 33.409 1.00 24.65 366 GLY D O 1
ATOM 13592 N N . LEU D 1 370 ? -5.822 -21.365 31.732 1.00 24.64 367 LEU D N 1
ATOM 13593 C CA . LEU D 1 370 ? -4.784 -22.366 31.668 1.00 25.81 367 LEU D CA 1
ATOM 13594 C C . LEU D 1 370 ? -3.630 -22.192 32.650 1.00 25.86 367 LEU D C 1
ATOM 13595 O O . LEU D 1 370 ? -3.160 -21.079 32.896 1.00 24.21 367 LEU D O 1
ATOM 13600 N N . THR D 1 371 ? -3.170 -23.321 33.188 1.00 26.66 368 THR D N 1
ATOM 13601 C CA . THR D 1 371 ? -1.969 -23.365 34.007 1.00 29.13 368 THR D CA 1
ATOM 13602 C C . THR D 1 371 ? -0.794 -23.316 33.024 1.00 31.08 368 THR D C 1
ATOM 13603 O O . THR D 1 371 ? -0.987 -23.460 31.819 1.00 31.66 368 THR D O 1
ATOM 13607 N N . GLU D 1 372 ? 0.417 -23.145 33.532 1.00 32.18 369 GLU D N 1
ATOM 13608 C CA . GLU D 1 372 ? 1.585 -23.082 32.661 1.00 34.92 369 GLU D CA 1
ATOM 13609 C C . GLU D 1 372 ? 1.767 -24.406 31.903 1.00 37.25 369 GLU D C 1
ATOM 13610 O O . GLU D 1 372 ? 2.055 -24.397 30.701 1.00 36.76 369 GLU D O 1
ATOM 13616 N N . GLU D 1 373 ? 1.562 -25.536 32.586 1.00 38.53 370 GLU D N 1
ATOM 13617 C CA . GLU D 1 373 ? 1.692 -26.846 31.931 1.00 44.64 370 GLU D CA 1
ATOM 13618 C C . GLU D 1 373 ? 0.600 -27.061 30.885 1.00 42.52 370 GLU D C 1
ATOM 13619 O O . GLU D 1 373 ? 0.895 -27.519 29.784 1.00 40.76 370 GLU D O 1
ATOM 13625 N N . GLN D 1 374 ? -0.646 -26.720 31.220 1.00 40.71 371 GLN D N 1
ATOM 13626 C CA . GLN D 1 374 ? -1.757 -26.860 30.268 1.00 40.77 371 GLN D CA 1
ATOM 13627 C C . GLN D 1 374 ? -1.550 -26.039 28.999 1.00 42.38 371 GLN D C 1
ATOM 13628 O O . GLN D 1 374 ? -1.856 -26.508 27.895 1.00 44.27 371 GLN D O 1
ATOM 13634 N N . ALA D 1 375 ? -1.052 -24.815 29.155 1.00 39.88 372 ALA D N 1
ATOM 13635 C CA . ALA D 1 375 ? -0.802 -23.953 28.005 1.00 42.47 372 ALA D CA 1
ATOM 13636 C C . ALA D 1 375 ? 0.252 -24.589 27.093 1.00 46.12 372 ALA D C 1
ATOM 13637 O O . ALA D 1 375 ? 0.068 -24.644 25.878 1.00 46.45 372 ALA D O 1
ATOM 13639 N N . LYS D 1 376 ? 1.351 -25.066 27.686 1.00 48.74 373 LYS D N 1
ATOM 13640 C CA . LYS D 1 376 ? 2.405 -25.757 26.922 1.00 51.24 373 LYS D CA 1
ATOM 13641 C C . LYS D 1 376 ? 1.881 -27.033 26.268 1.00 54.34 373 LYS D C 1
ATOM 13642 O O . LYS D 1 376 ? 2.101 -27.262 25.076 1.00 53.69 373 LYS D O 1
ATOM 13648 N N . GLU D 1 377 ? 1.160 -27.838 27.041 1.00 57.86 374 GLU D N 1
ATOM 13649 C CA . GLU D 1 377 ? 0.572 -29.084 26.541 1.00 63.31 374 GLU D CA 1
ATOM 13650 C C . GLU D 1 377 ? -0.471 -28.856 25.436 1.00 63.33 374 GLU D C 1
ATOM 13651 O O . GLU D 1 377 ? -0.791 -29.785 24.699 1.00 65.39 374 GLU D O 1
ATOM 13657 N N . LYS D 1 378 ? -0.991 -27.628 25.324 1.00 61.87 375 LYS D N 1
ATOM 13658 C CA . LYS D 1 378 ? -1.939 -27.276 24.246 1.00 61.00 375 LYS D CA 1
ATOM 13659 C C . LYS D 1 378 ? -1.268 -26.593 23.042 1.00 59.02 375 LYS D C 1
ATOM 13660 O O . LYS D 1 378 ? -1.957 -26.034 22.188 1.00 61.32 375 LYS D O 1
ATOM 13666 N N . GLY D 1 379 ? 0.061 -26.637 22.973 1.00 55.44 376 GLY D N 1
ATOM 13667 C CA . GLY D 1 379 ? 0.800 -26.074 21.840 1.00 54.52 376 GLY D CA 1
ATOM 13668 C C . GLY D 1 379 ? 1.256 -24.630 21.951 1.00 51.99 376 GLY D C 1
ATOM 13669 O O . GLY D 1 379 ? 1.869 -24.107 21.021 1.00 52.98 376 GLY D O 1
ATOM 13670 N N . HIS D 1 380 ? 0.972 -23.968 23.067 1.00 47.90 377 HIS D N 1
ATOM 13671 C CA . HIS D 1 380 ? 1.406 -22.584 23.215 1.00 46.93 377 HIS D CA 1
ATOM 13672 C C . HIS D 1 380 ? 2.829 -22.508 23.704 1.00 46.95 377 HIS D C 1
ATOM 13673 O O . HIS D 1 380 ? 3.267 -23.345 24.486 1.00 46.01 377 HIS D O 1
ATOM 13680 N N . GLU D 1 381 ? 3.553 -21.503 23.228 1.00 48.37 378 GLU D N 1
ATOM 13681 C CA . GLU D 1 381 ? 4.848 -21.185 23.779 1.00 47.87 378 GLU D CA 1
ATOM 13682 C C . GLU D 1 381 ? 4.452 -20.144 24.817 1.00 45.12 378 GLU D C 1
ATOM 13683 O O . GLU D 1 381 ? 3.803 -19.145 24.484 1.00 43.61 378 GLU D O 1
ATOM 13689 N N . VAL D 1 382 ? 4.829 -20.372 26.069 1.00 42.96 379 VAL D N 1
ATOM 13690 C CA . VAL D 1 382 ? 4.346 -19.514 27.155 1.00 40.66 379 VAL D CA 1
ATOM 13691 C C . VAL D 1 382 ? 5.317 -18.549 27.805 1.00 38.43 379 VAL D C 1
ATOM 13692 O O . VAL D 1 382 ? 6.505 -18.805 27.904 1.00 38.26 379 VAL D O 1
ATOM 13696 N N . LYS D 1 383 ? 4.768 -17.428 28.247 1.00 35.55 380 LYS D N 1
ATOM 13697 C CA . LYS D 1 383 ? 5.497 -16.467 29.047 1.00 34.99 380 LYS D CA 1
ATOM 13698 C C . LYS D 1 383 ? 4.624 -16.229 30.281 1.00 33.03 380 LYS D C 1
ATOM 13699 O O . LYS D 1 383 ? 3.391 -16.250 30.182 1.00 31.21 380 LYS D O 1
ATOM 13705 N N . THR D 1 384 ? 5.251 -16.048 31.441 1.00 32.95 381 THR D N 1
ATOM 13706 C CA . THR D 1 384 ? 4.501 -15.831 32.688 1.00 32.19 381 THR D CA 1
ATOM 13707 C C . THR D 1 384 ? 5.079 -14.670 33.472 1.00 32.02 381 THR D C 1
ATOM 13708 O O . THR D 1 384 ? 6.167 -14.198 33.207 1.00 33.32 381 THR D O 1
ATOM 13712 N N . GLY D 1 385 ? 4.328 -14.218 34.451 1.00 32.12 382 GLY D N 1
ATOM 13713 C CA . GLY D 1 385 ? 4.786 -13.144 35.312 1.00 32.09 382 GLY D CA 1
ATOM 13714 C C . GLY D 1 385 ? 3.978 -13.246 36.574 1.00 31.36 382 GLY D C 1
ATOM 13715 O O . GLY D 1 385 ? 2.844 -13.727 36.536 1.00 28.98 382 GLY D O 1
ATOM 13716 N N . GLN D 1 386 ? 4.560 -12.820 37.686 1.00 31.33 383 GLN D N 1
ATOM 13717 C CA . GLN D 1 386 ? 3.847 -12.825 38.944 1.00 30.76 383 GLN D CA 1
ATOM 13718 C C . GLN D 1 386 ? 4.314 -11.687 39.834 1.00 30.50 383 GLN D C 1
ATOM 13719 O O . GLN D 1 386 ? 5.395 -11.145 39.638 1.00 29.36 383 GLN D O 1
ATOM 13725 N N . PHE D 1 387 ? 3.477 -11.332 40.806 1.00 29.05 384 PHE D N 1
ATOM 13726 C CA . PHE D 1 387 ? 3.769 -10.244 41.730 1.00 30.36 384 PHE D CA 1
ATOM 13727 C C . PHE D 1 387 ? 3.083 -10.553 43.051 1.00 29.53 384 PHE D C 1
ATOM 13728 O O . PHE D 1 387 ? 1.928 -11.026 43.074 1.00 27.24 384 PHE D O 1
ATOM 13736 N N . GLY D 1 388 ? 3.804 -10.320 44.145 1.00 29.41 385 GLY D N 1
ATOM 13737 C CA . GLY D 1 388 ? 3.296 -10.629 45.472 1.00 28.97 385 GLY D CA 1
ATOM 13738 C C . GLY D 1 388 ? 2.558 -9.501 46.180 1.00 29.18 385 GLY D C 1
ATOM 13739 O O . GLY D 1 388 ? 2.730 -8.312 45.855 1.00 29.74 385 GLY D O 1
ATOM 13740 N N . PHE D 1 389 ? 1.732 -9.893 47.150 1.00 26.43 386 PHE D N 1
ATOM 13741 C CA . PHE D 1 389 ? 0.989 -8.957 47.987 1.00 26.29 386 PHE D CA 1
ATOM 13742 C C . PHE D 1 389 ? 1.866 -8.405 49.116 1.00 28.08 386 PHE D C 1
ATOM 13743 O O . PHE D 1 389 ? 1.500 -7.436 49.743 1.00 28.17 386 PHE D O 1
ATOM 13751 N N . ALA D 1 390 ? 3.030 -9.016 49.353 1.00 29.80 387 ALA D N 1
ATOM 13752 C CA . ALA D 1 390 ? 3.935 -8.593 50.444 1.00 31.48 387 ALA D CA 1
ATOM 13753 C C . ALA D 1 390 ? 4.272 -7.098 50.466 1.00 33.49 387 ALA D C 1
ATOM 13754 O O . ALA D 1 390 ? 4.415 -6.501 51.538 1.00 37.67 387 ALA D O 1
ATOM 13756 N N . VAL D 1 391 ? 4.396 -6.502 49.290 1.00 33.08 388 VAL D N 1
ATOM 13757 C CA . VAL D 1 391 ? 4.793 -5.093 49.172 1.00 37.04 388 VAL D CA 1
ATOM 13758 C C . VAL D 1 391 ? 3.624 -4.136 48.847 1.00 34.47 388 VAL D C 1
ATOM 13759 O O . VAL D 1 391 ? 3.801 -2.920 48.817 1.00 37.16 388 VAL D O 1
ATOM 13763 N N . ASN D 1 392 ? 2.438 -4.703 48.650 1.00 30.38 389 ASN D N 1
ATOM 13764 C CA . ASN D 1 392 ? 1.236 -3.945 48.303 1.00 28.94 389 ASN D CA 1
ATOM 13765 C C . ASN D 1 392 ? 0.722 -3.137 49.512 1.00 28.52 389 ASN D C 1
ATOM 13766 O O . ASN D 1 392 ? 0.440 -3.705 50.576 1.00 25.58 389 ASN D O 1
ATOM 13771 N N . GLY D 1 393 ? 0.617 -1.816 49.332 1.00 27.19 390 GLY D N 1
ATOM 13772 C CA . GLY D 1 393 ? 0.154 -0.908 50.369 1.00 28.31 390 GLY D CA 1
ATOM 13773 C C . GLY D 1 393 ? -1.136 -1.337 51.035 1.00 27.18 390 GLY D C 1
ATOM 13774 O O . GLY D 1 393 ? -1.229 -1.341 52.245 1.00 27.89 390 GLY D O 1
ATOM 13775 N N . ARG D 1 394 ? -2.126 -1.724 50.242 1.00 27.45 391 ARG D N 1
ATOM 13776 C CA . ARG D 1 394 ? -3.408 -2.154 50.784 1.00 27.70 391 ARG D CA 1
ATOM 13777 C C . ARG D 1 394 ? -3.290 -3.408 51.679 1.00 26.67 391 ARG D C 1
ATOM 13778 O O . ARG D 1 394 ? -3.902 -3.469 52.761 1.00 24.52 391 ARG D O 1
ATOM 13786 N N . ALA D 1 395 ? -2.514 -4.390 51.226 1.00 26.15 392 ALA D N 1
ATOM 13787 C CA . ALA D 1 395 ? -2.290 -5.612 52.009 1.00 26.22 392 ALA D CA 1
ATOM 13788 C C . ALA D 1 395 ? -1.493 -5.342 53.281 1.00 25.44 392 ALA D C 1
ATOM 13789 O O . ALA D 1 395 ? -1.768 -5.938 54.333 1.00 25.68 392 ALA D O 1
ATOM 13791 N N . LEU D 1 396 ? -0.506 -4.456 53.201 1.00 27.44 393 LEU D N 1
ATOM 13792 C CA . LEU D 1 396 ? 0.278 -4.116 54.395 1.00 28.40 393 LEU D CA 1
ATOM 13793 C C . LEU D 1 396 ? -0.612 -3.476 55.453 1.00 29.56 393 LEU D C 1
ATOM 13794 O O . LEU D 1 396 ? -0.463 -3.758 56.645 1.00 27.45 393 LEU D O 1
ATOM 13799 N N . ALA D 1 397 ? -1.532 -2.612 55.011 1.00 29.77 394 ALA D N 1
ATOM 13800 C CA . ALA D 1 397 ? -2.465 -1.950 55.928 1.00 29.51 394 ALA D CA 1
ATOM 13801 C C . ALA D 1 397 ? -3.393 -2.976 56.573 1.00 30.53 394 ALA D C 1
ATOM 13802 O O . ALA D 1 397 ? -3.662 -2.910 57.777 1.00 30.68 394 ALA D O 1
ATOM 13804 N N . ALA D 1 398 ? -3.879 -3.928 55.778 1.00 29.06 395 ALA D N 1
ATOM 13805 C CA . ALA D 1 398 ? -4.803 -4.945 56.279 1.00 31.04 395 ALA D CA 1
ATOM 13806 C C . ALA D 1 398 ? -4.116 -6.007 57.124 1.00 34.07 395 ALA D C 1
ATOM 13807 O O . ALA D 1 398 ? -4.775 -6.667 57.923 1.00 37.03 395 ALA D O 1
ATOM 13809 N N . GLY D 1 399 ? -2.804 -6.158 56.962 1.00 35.20 396 GLY D N 1
ATOM 13810 C CA . GLY D 1 399 ? -2.057 -7.207 57.651 1.00 38.71 396 GLY D CA 1
ATOM 13811 C C . GLY D 1 399 ? -2.177 -8.549 56.924 1.00 41.58 396 GLY D C 1
ATOM 13812 O O . GLY D 1 399 ? -2.117 -9.601 57.562 1.00 44.05 396 GLY D O 1
ATOM 13813 N N . GLU D 1 400 ? -2.342 -8.507 55.593 1.00 43.21 397 GLU D N 1
ATOM 13814 C CA . GLU D 1 400 ? -2.468 -9.710 54.740 1.00 45.59 397 GLU D CA 1
ATOM 13815 C C . GLU D 1 400 ? -1.483 -9.709 53.559 1.00 42.33 397 GLU D C 1
ATOM 13816 O O . GLU D 1 400 ? -1.848 -10.064 52.432 1.00 43.68 397 GLU D O 1
ATOM 13822 N N . GLY D 1 401 ? -0.241 -9.319 53.808 1.00 40.28 398 GLY D N 1
ATOM 13823 C CA . GLY D 1 401 ? 0.772 -9.269 52.749 1.00 40.26 398 GLY D CA 1
ATOM 13824 C C . GLY D 1 401 ? 1.460 -10.604 52.487 1.00 40.06 398 GLY D C 1
ATOM 13825 O O . GLY D 1 401 ? 2.624 -10.784 52.845 1.00 43.51 398 GLY D O 1
ATOM 13826 N N . ALA D 1 402 ? 0.733 -11.534 51.869 1.00 34.70 399 ALA D N 1
ATOM 13827 C CA . ALA D 1 402 ? 1.245 -12.863 51.524 1.00 33.44 399 ALA D CA 1
ATOM 13828 C C . ALA D 1 402 ? 0.444 -13.374 50.327 1.00 30.81 399 ALA D C 1
ATOM 13829 O O . ALA D 1 402 ? -0.727 -13.046 50.180 1.00 29.89 399 ALA D O 1
ATOM 13831 N N . GLY D 1 403 ? 1.089 -14.167 49.486 1.00 28.05 400 GLY D N 1
ATOM 13832 C CA . GLY D 1 403 ? 0.488 -14.665 48.279 1.00 28.14 400 GLY D CA 1
ATOM 13833 C C . GLY D 1 403 ? 0.926 -13.853 47.057 1.00 26.70 400 GLY D C 1
ATOM 13834 O O . GLY D 1 403 ? 1.802 -12.985 47.141 1.00 25.43 400 GLY D O 1
ATOM 13835 N N . PHE D 1 404 ? 0.290 -14.132 45.925 1.00 24.81 401 PHE D N 1
ATOM 13836 C CA . PHE D 1 404 ? 0.631 -13.474 44.672 1.00 25.92 401 PHE D CA 1
ATOM 13837 C C . PHE D 1 404 ? -0.444 -13.665 43.620 1.00 25.19 401 PHE D C 1
ATOM 13838 O O . PHE D 1 404 ? -1.402 -14.438 43.804 1.00 23.51 401 PHE D O 1
ATOM 13846 N N . VAL D 1 405 ? -0.236 -12.973 42.506 1.00 24.58 402 VAL D N 1
ATOM 13847 C CA . VAL D 1 405 ? -1.055 -13.094 41.324 1.00 23.19 402 VAL D CA 1
ATOM 13848 C C . VAL D 1 405 ? -0.060 -13.512 40.252 1.00 24.28 402 VAL D C 1
ATOM 13849 O O . VAL D 1 405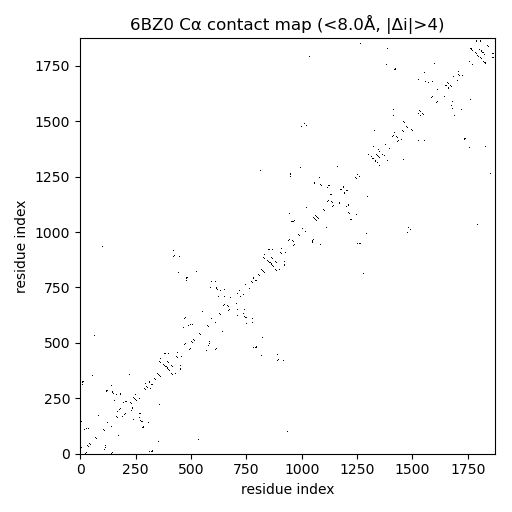 ? 1.006 -12.881 40.111 1.00 23.37 402 VAL D O 1
ATOM 13853 N N . LYS D 1 406 ? -0.383 -14.586 39.525 1.00 23.63 403 LYS D N 1
ATOM 13854 C CA . LYS D 1 406 ? 0.466 -15.098 38.443 1.00 24.48 403 LYS D CA 1
ATOM 13855 C C . LYS D 1 406 ? -0.325 -15.153 37.159 1.00 24.20 403 LYS D C 1
ATOM 13856 O O . LYS D 1 406 ? -1.412 -15.694 37.145 1.00 22.70 403 LYS D O 1
ATOM 13862 N N . PHE D 1 407 ? 0.228 -14.604 36.081 1.00 25.10 404 PHE D N 1
ATOM 13863 C CA . PHE D 1 407 ? -0.404 -14.692 34.772 1.00 25.96 404 PHE D CA 1
ATOM 13864 C C . PHE D 1 407 ? 0.357 -15.650 33.876 1.00 26.09 404 PHE D C 1
ATOM 13865 O O . PHE D 1 407 ? 1.576 -15.783 33.983 1.00 24.78 404 PHE D O 1
ATOM 13873 N N . VAL D 1 408 ? -0.390 -16.306 32.993 1.00 25.76 405 VAL D N 1
ATOM 13874 C CA . VAL D 1 408 ? 0.151 -17.212 31.988 1.00 26.86 405 VAL D CA 1
ATOM 13875 C C . VAL D 1 408 ? -0.332 -16.624 30.677 1.00 27.14 405 VAL D C 1
ATOM 13876 O O . VAL D 1 408 ? -1.507 -16.278 30.540 1.00 26.59 405 VAL D O 1
ATOM 13880 N N . ALA D 1 409 ? 0.575 -16.485 29.719 1.00 28.60 406 ALA D N 1
ATOM 13881 C CA . ALA D 1 409 ? 0.243 -15.869 28.449 1.00 29.00 406 ALA D CA 1
ATOM 13882 C C . ALA D 1 409 ? 1.019 -16.473 27.286 1.00 30.78 406 ALA D C 1
ATOM 13883 O O . ALA D 1 409 ? 2.055 -17.101 27.475 1.00 30.82 406 ALA D O 1
ATOM 13885 N N . ASP D 1 410 ? 0.501 -16.261 26.080 1.00 32.21 407 ASP D N 1
ATOM 13886 C CA . ASP D 1 410 ? 1.133 -16.755 24.861 1.00 35.18 407 ASP D CA 1
ATOM 13887 C C . ASP D 1 410 ? 2.270 -15.804 24.490 1.00 36.82 407 ASP D C 1
ATOM 13888 O O . ASP D 1 410 ? 2.064 -14.599 24.341 1.00 35.80 407 ASP D O 1
ATOM 13893 N N . ALA D 1 411 ? 3.469 -16.366 24.351 1.00 40.05 408 ALA D N 1
ATOM 13894 C CA . ALA D 1 411 ? 4.678 -15.593 24.059 1.00 43.59 408 ALA D CA 1
ATOM 13895 C C . ALA D 1 411 ? 4.682 -14.848 22.715 1.00 46.31 408 ALA D C 1
ATOM 13896 O O . ALA D 1 411 ? 5.312 -13.798 22.607 1.00 48.96 408 ALA D O 1
ATOM 13898 N N . LYS D 1 412 ? 3.986 -15.376 21.710 1.00 47.05 409 LYS D N 1
ATOM 13899 C CA . LYS D 1 412 ? 3.963 -14.748 20.381 1.00 48.80 409 LYS D CA 1
ATOM 13900 C C . LYS D 1 412 ? 2.873 -13.685 20.210 1.00 48.08 409 LYS D C 1
ATOM 13901 O O . LYS D 1 412 ? 3.152 -12.597 19.699 1.00 49.86 409 LYS D O 1
ATOM 13907 N N . THR D 1 413 ? 1.644 -14.010 20.625 1.00 44.58 410 THR D N 1
ATOM 13908 C CA . THR D 1 413 ? 0.492 -13.110 20.464 1.00 42.13 410 THR D CA 1
ATOM 13909 C C . THR D 1 413 ? 0.223 -12.193 21.655 1.00 39.63 410 THR D C 1
ATOM 13910 O O . THR D 1 413 ? -0.567 -11.270 21.533 1.00 37.61 410 THR D O 1
ATOM 13914 N N . ASP D 1 414 ? 0.852 -12.469 22.799 1.00 38.05 411 ASP D N 1
ATOM 13915 C CA . ASP D 1 414 ? 0.648 -11.683 24.025 1.00 37.44 411 ASP D CA 1
ATOM 13916 C C . ASP D 1 414 ? -0.764 -11.929 24.599 1.00 35.29 411 ASP D C 1
ATOM 13917 O O . ASP D 1 414 ? -1.229 -11.190 25.467 1.00 33.80 411 ASP D O 1
ATOM 13922 N N . ARG D 1 415 ? -1.428 -12.978 24.119 1.00 34.21 412 ARG D N 1
ATOM 13923 C CA . ARG D 1 415 ? -2.772 -13.336 24.588 1.00 33.20 412 ARG D CA 1
ATOM 13924 C C . ARG D 1 415 ? -2.747 -13.903 26.020 1.00 30.66 412 ARG D C 1
ATOM 13925 O O . ARG D 1 415 ? -1.976 -14.816 26.336 1.00 28.77 412 ARG D O 1
ATOM 13933 N N . LEU D 1 416 ? -3.598 -13.350 26.884 1.00 27.17 413 LEU D N 1
ATOM 13934 C CA . LEU D 1 416 ? -3.709 -13.823 28.243 1.00 26.51 413 LEU D CA 1
ATOM 13935 C C . LEU D 1 416 ? -4.322 -15.215 28.165 1.00 25.82 413 LEU D C 1
ATOM 13936 O O . LEU D 1 416 ? -5.289 -15.418 27.448 1.00 25.33 413 LEU D O 1
ATOM 13941 N N . LEU D 1 417 ? -3.730 -16.176 28.859 1.00 24.97 414 LEU D N 1
ATOM 13942 C CA . LEU D 1 417 ? -4.227 -17.539 28.838 1.00 24.83 414 LEU D CA 1
ATOM 13943 C C . LEU D 1 417 ? -4.754 -18.012 30.187 1.00 24.29 414 LEU D C 1
ATOM 13944 O O . LEU D 1 417 ? -5.609 -18.895 30.234 1.00 25.37 414 LEU D O 1
ATOM 13949 N N . GLY D 1 418 ? -4.223 -17.467 31.277 1.00 23.35 415 GLY D N 1
ATOM 13950 C CA . GLY D 1 418 ? -4.654 -17.888 32.601 1.00 22.93 415 GLY D CA 1
ATOM 13951 C C . GLY D 1 418 ? -4.191 -16.967 33.701 1.00 22.08 415 GLY D C 1
ATOM 13952 O O . GLY D 1 418 ? -3.234 -16.206 33.530 1.00 21.99 415 GLY D O 1
ATOM 13953 N N . MET D 1 419 ? -4.902 -17.037 34.824 1.00 21.42 416 MET D N 1
ATOM 13954 C CA . MET D 1 419 ? -4.608 -16.236 36.019 1.00 21.90 416 MET D CA 1
ATOM 13955 C C . MET D 1 419 ? -4.695 -17.159 37.229 1.00 21.68 416 MET D C 1
ATOM 13956 O O . MET D 1 419 ? -5.624 -17.960 37.337 1.00 21.74 416 MET D O 1
ATOM 13961 N N . HIS D 1 420 ? -3.745 -17.020 38.153 1.00 21.35 417 HIS D N 1
ATOM 13962 C CA . HIS D 1 420 ? -3.660 -17.893 39.317 1.00 21.56 417 HIS D CA 1
ATOM 13963 C C . HIS D 1 420 ? -3.313 -17.038 40.516 1.00 22.02 417 HIS D C 1
ATOM 13964 O O . HIS D 1 420 ? -2.311 -16.312 40.496 1.00 23.22 417 HIS D O 1
ATOM 13971 N N . VAL D 1 421 ? -4.153 -17.094 41.544 1.00 20.15 418 VAL D N 1
ATOM 13972 C CA . VAL D 1 42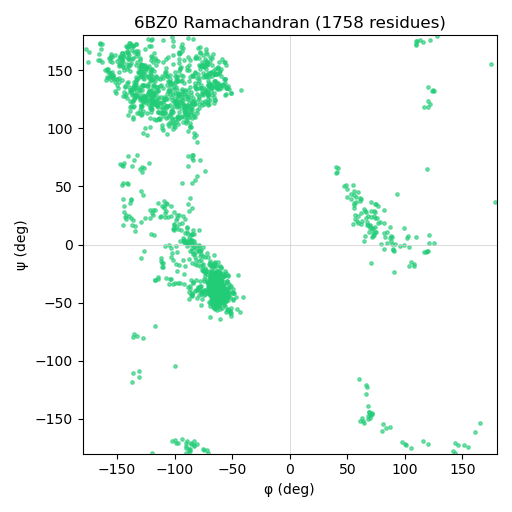1 ? -3.987 -16.210 42.696 1.00 21.60 418 VAL D CA 1
ATOM 13973 C C . VAL D 1 421 ? -4.099 -16.878 44.053 1.00 21.65 418 VAL D C 1
ATOM 13974 O O . VAL D 1 421 ? -4.939 -17.740 44.245 1.00 22.53 418 VAL D O 1
ATOM 13978 N N . ILE D 1 422 ? -3.234 -16.453 44.975 1.00 21.69 419 ILE D N 1
ATOM 13979 C CA . ILE D 1 422 ? -3.289 -16.821 46.369 1.00 23.31 419 ILE D CA 1
ATOM 13980 C C . ILE D 1 422 ? -3.223 -15.474 47.077 1.00 24.56 419 ILE D C 1
ATOM 13981 O O . ILE D 1 422 ? -2.299 -14.686 46.834 1.00 23.14 419 ILE D O 1
ATOM 13986 N N . GLY D 1 423 ? -4.178 -15.198 47.947 1.00 24.19 420 GLY D N 1
ATOM 13987 C CA . GLY D 1 423 ? -4.115 -13.952 48.685 1.00 26.38 420 GLY D CA 1
ATOM 13988 C C . GLY D 1 423 ? -5.431 -13.308 49.017 1.00 28.64 420 GLY D C 1
ATOM 13989 O O . GLY D 1 423 ? -6.504 -13.888 48.780 1.00 27.64 420 GLY D O 1
ATOM 13990 N N . PRO D 1 424 ? -5.360 -12.083 49.567 1.00 29.74 421 PRO D N 1
ATOM 13991 C CA . PRO D 1 424 ? -6.574 -11.385 49.921 1.00 30.96 421 PRO D CA 1
ATOM 13992 C C . PRO D 1 424 ? -7.487 -11.200 48.719 1.00 29.96 421 PRO D C 1
ATOM 13993 O O . PRO D 1 424 ? -7.015 -10.876 47.623 1.00 29.11 421 PRO D O 1
ATOM 13997 N N . ALA D 1 425 ? -8.778 -11.432 48.949 1.00 29.69 422 ALA D N 1
ATOM 13998 C CA . ALA D 1 425 ? -9.819 -11.255 47.947 1.00 30.33 422 ALA D CA 1
ATOM 13999 C C . ALA D 1 425 ? -9.575 -12.050 46.675 1.00 27.27 422 ALA D C 1
ATOM 14000 O O . ALA D 1 425 ? -9.999 -11.626 45.613 1.00 26.94 422 ALA D O 1
ATOM 14002 N N . ALA D 1 426 ? -8.928 -13.207 46.786 1.00 25.57 423 ALA D N 1
ATOM 14003 C CA . ALA D 1 426 ? -8.628 -14.010 45.602 1.00 24.96 423 ALA D CA 1
ATOM 14004 C C . ALA D 1 426 ? -9.889 -14.364 44.811 1.00 24.67 423 ALA D C 1
ATOM 14005 O O . ALA D 1 426 ? -9.898 -14.252 43.595 1.00 24.12 423 ALA D O 1
ATOM 14007 N N . SER D 1 427 ? -10.942 -14.789 45.512 1.00 26.29 424 SER D N 1
ATOM 14008 C CA . SER D 1 427 ? -12.179 -15.242 44.858 1.00 29.93 424 SER D CA 1
ATOM 14009 C C . SER D 1 427 ? -12.901 -14.151 44.100 1.00 30.76 424 SER D C 1
ATOM 14010 O O . SER D 1 427 ? -13.756 -14.443 43.275 1.00 35.73 424 SER D O 1
ATOM 14013 N N . ASP D 1 428 ? -12.578 -12.900 44.399 1.00 28.63 425 ASP D N 1
ATOM 14014 C CA . ASP D 1 428 ? -13.186 -11.785 43.700 1.00 29.23 425 ASP D CA 1
ATOM 14015 C C . ASP D 1 428 ? -12.181 -11.193 42.696 1.00 26.67 425 ASP D C 1
ATOM 14016 O O . ASP D 1 428 ? -12.562 -10.805 41.604 1.00 27.09 425 ASP D O 1
ATOM 14021 N N . ILE D 1 429 ? -10.892 -11.213 43.025 1.00 25.75 426 ILE D N 1
ATOM 14022 C CA . ILE D 1 429 ? -9.861 -10.747 42.085 1.00 24.69 426 ILE D CA 1
ATOM 14023 C C . ILE D 1 429 ? -9.775 -11.645 40.837 1.00 23.02 426 ILE D C 1
ATOM 14024 O O . ILE D 1 429 ? -9.535 -11.170 39.735 1.00 22.54 426 ILE D O 1
ATOM 14029 N N . VAL D 1 430 ? -9.991 -12.946 41.005 1.00 21.54 427 VAL D N 1
ATOM 14030 C CA . VAL D 1 430 ? -9.935 -13.867 39.862 1.00 20.50 427 VAL D CA 1
ATOM 14031 C C . VAL D 1 430 ? -11.012 -13.554 38.795 1.00 19.60 427 VAL D C 1
ATOM 14032 O O . VAL D 1 430 ? -10.828 -13.864 37.628 1.00 18.89 427 VAL D O 1
ATOM 14036 N N . HIS D 1 431 ? -12.121 -12.930 39.191 1.00 19.75 428 HIS D N 1
ATOM 14037 C CA . HIS D 1 431 ? -13.176 -12.540 38.238 1.00 20.14 428 HIS D CA 1
ATOM 14038 C C . HIS D 1 431 ? -12.676 -11.512 37.233 1.00 21.00 428 HIS D C 1
ATOM 14039 O O . HIS D 1 431 ? -13.165 -11.457 36.107 1.00 20.54 428 HIS D O 1
ATOM 14046 N N . GLN D 1 432 ? -11.697 -10.710 37.647 1.00 21.29 429 GLN D N 1
ATOM 14047 C CA . GLN D 1 432 ? -11.046 -9.743 36.760 1.00 21.94 429 GLN D CA 1
ATOM 14048 C C . GLN D 1 432 ? -10.367 -10.481 35.602 1.00 22.74 429 GLN D C 1
ATOM 14049 O O . GLN D 1 432 ? -10.525 -10.114 34.445 1.00 24.93 429 GLN D O 1
ATOM 14055 N N . GLY D 1 433 ? -9.631 -11.543 35.926 1.00 22.13 430 GLY D N 1
ATOM 14056 C CA . GLY D 1 433 ? -8.991 -12.367 34.925 1.00 21.77 430 GLY D CA 1
ATOM 14057 C C . GLY D 1 433 ? -10.012 -13.074 34.059 1.00 20.77 430 GLY D C 1
ATOM 14058 O O . GLY D 1 433 ? -9.827 -13.174 32.871 1.00 21.21 430 GLY D O 1
ATOM 14059 N N . MET D 1 434 ? -11.097 -13.549 34.661 1.00 20.90 431 MET D N 1
ATOM 14060 C CA . MET D 1 434 ? -12.164 -14.226 33.917 1.00 21.21 431 MET D CA 1
ATOM 14061 C C . MET D 1 434 ? -12.749 -13.287 32.868 1.00 21.20 431 MET D C 1
ATOM 14062 O O . MET D 1 434 ? -12.884 -13.654 31.695 1.00 20.63 431 MET D O 1
ATOM 14067 N N . ILE D 1 435 ? -13.047 -12.056 33.281 1.00 19.81 432 ILE D N 1
ATOM 14068 C CA . ILE D 1 435 ? -13.572 -11.072 32.363 1.00 20.12 432 ILE D CA 1
ATOM 14069 C C . ILE D 1 435 ? -12.577 -10.793 31.226 1.00 20.70 432 ILE D C 1
ATOM 14070 O O . ILE D 1 435 ? -12.968 -10.771 30.055 1.00 21.24 432 ILE D O 1
ATOM 14075 N N . ALA D 1 436 ? -11.308 -10.596 31.581 1.00 19.77 433 ALA D N 1
ATOM 14076 C CA . ALA D 1 436 ? -10.243 -10.361 30.592 1.00 19.54 433 ALA D CA 1
ATOM 14077 C C . ALA D 1 436 ? -10.160 -11.500 29.556 1.00 19.48 433 ALA D C 1
ATOM 14078 O O . ALA D 1 436 ? -10.046 -11.254 28.352 1.00 20.24 433 ALA D O 1
ATOM 14080 N N . LEU D 1 437 ? -10.237 -12.744 30.017 1.00 19.99 434 LEU D N 1
ATOM 14081 C CA . LEU D 1 437 ? -10.208 -13.897 29.101 1.00 20.53 434 LEU D CA 1
ATOM 14082 C C . LEU D 1 437 ? -11.449 -13.919 28.183 1.00 20.88 434 LEU D C 1
ATOM 14083 O O . LEU D 1 437 ? -11.364 -14.271 27.007 1.00 19.61 434 LEU D O 1
ATOM 14088 N N . GLU D 1 438 ? -12.609 -13.551 28.722 1.00 21.55 435 GLU D N 1
ATOM 14089 C CA . GLU D 1 438 ? -13.840 -13.485 27.913 1.00 23.85 435 GLU D CA 1
ATOM 14090 C C . GLU D 1 438 ? -13.721 -12.498 26.745 1.00 23.21 435 GLU D C 1
ATOM 14091 O O . GLU D 1 438 ? -14.338 -12.693 25.716 1.00 24.61 435 GLU D O 1
ATOM 14097 N N . PHE D 1 439 ? -12.929 -11.446 26.917 1.00 22.58 436 PHE D N 1
ATOM 14098 C CA . PHE D 1 439 ? -12.733 -10.451 25.880 1.00 22.78 436 PHE D CA 1
ATOM 14099 C C . PHE D 1 439 ? -11.429 -10.655 25.131 1.00 23.29 436 PHE D C 1
ATOM 14100 O O . PHE D 1 439 ? -10.985 -9.764 24.418 1.00 23.20 436 PHE D O 1
ATOM 14108 N N . VAL D 1 440 ? -10.852 -11.853 25.268 1.00 22.81 437 VAL D N 1
ATOM 14109 C CA . VAL D 1 440 ? -9.606 -12.217 24.593 1.00 25.20 437 VAL D CA 1
ATOM 14110 C C . VAL D 1 440 ? -8.547 -11.145 24.812 1.00 24.83 437 VAL D C 1
ATOM 14111 O O . VAL D 1 440 ? -7.859 -10.689 23.884 1.00 26.16 437 VAL D O 1
ATOM 14115 N N . SER D 1 441 ? -8.422 -10.755 26.073 1.00 23.84 438 SER D N 1
ATOM 14116 C CA . SER D 1 441 ? -7.468 -9.738 26.475 1.00 25.05 438 SER D CA 1
ATOM 14117 C C . SER D 1 441 ? -6.038 -10.167 26.226 1.00 24.83 438 SER D C 1
ATOM 14118 O O . SER D 1 441 ? -5.701 -11.347 26.290 1.00 23.46 438 SER D O 1
ATOM 14121 N N . SER D 1 442 ? -5.215 -9.185 25.903 1.00 25.42 439 SER D N 1
ATOM 14122 C CA . SER D 1 442 ? -3.796 -9.387 25.800 1.00 26.45 439 SER D CA 1
ATOM 14123 C C . SER D 1 442 ? -3.234 -8.956 27.160 1.00 27.00 439 SER D C 1
ATOM 14124 O O . SER D 1 442 ? -3.927 -8.293 27.949 1.00 26.57 439 SER D O 1
ATOM 14127 N N . VAL D 1 443 ? -1.981 -9.313 27.423 1.00 28.73 440 VAL D N 1
ATOM 14128 C CA . VAL D 1 443 ? -1.316 -8.910 28.650 1.00 29.50 440 VAL D CA 1
ATOM 14129 C C . VAL D 1 443 ? -1.207 -7.388 28.669 1.00 29.76 440 VAL D C 1
ATOM 14130 O O . VAL D 1 443 ? -1.447 -6.759 29.694 1.00 29.46 440 VAL D O 1
ATOM 14134 N N . GLU D 1 444 ? -0.870 -6.807 27.527 1.00 31.84 441 GLU D N 1
ATOM 14135 C CA . GLU D 1 444 ? -0.721 -5.348 27.410 1.00 34.87 441 GLU D CA 1
ATOM 14136 C C . GLU D 1 444 ? -2.005 -4.598 27.731 1.00 31.92 441 GLU D C 1
ATOM 14137 O O . GLU D 1 444 ? -1.957 -3.500 28.298 1.00 30.77 441 GLU D O 1
ATOM 14143 N N . ASP D 1 445 ? -3.137 -5.176 27.341 1.00 30.79 442 ASP D N 1
ATOM 14144 C CA . ASP D 1 445 ? -4.432 -4.568 27.626 1.00 30.43 442 ASP D CA 1
ATOM 14145 C C . ASP D 1 445 ? -4.561 -4.303 29.122 1.00 29.80 442 ASP D C 1
ATOM 14146 O O . ASP D 1 445 ? -4.964 -3.222 29.510 1.00 29.63 442 ASP D O 1
ATOM 14151 N N . LEU D 1 446 ? -4.209 -5.288 29.951 1.00 29.51 443 LEU D N 1
ATOM 14152 C CA . LEU D 1 446 ? -4.283 -5.116 31.407 1.00 29.66 443 LEU D CA 1
ATOM 14153 C C . LEU D 1 446 ? -3.208 -4.149 31.934 1.00 30.65 443 LEU D C 1
ATOM 14154 O O . LEU D 1 446 ? -3.467 -3.400 32.877 1.00 28.50 443 LEU D O 1
ATOM 14159 N N . GLN D 1 447 ? -2.015 -4.166 31.329 1.00 30.41 444 GLN D N 1
ATOM 14160 C CA . GLN D 1 447 ? -0.927 -3.256 31.734 1.00 31.66 444 GLN D CA 1
ATOM 14161 C C . GLN D 1 447 ? -1.338 -1.788 31.565 1.00 32.41 444 GLN D C 1
ATOM 14162 O O . GLN D 1 447 ? -0.969 -0.942 32.379 1.00 33.84 444 GLN D O 1
ATOM 14168 N N . LEU D 1 448 ? -2.114 -1.494 30.524 1.00 31.81 445 LEU D N 1
ATOM 14169 C CA . LEU D 1 448 ? -2.510 -0.107 30.229 1.00 33.12 445 LEU D CA 1
ATOM 14170 C C . LEU D 1 448 ? -3.767 0.427 30.921 1.00 32.95 445 LEU D C 1
ATOM 14171 O O . LEU D 1 448 ? -4.146 1.576 30.692 1.00 32.63 445 LEU D O 1
ATOM 14176 N N . MET D 1 449 ? -4.416 -0.386 31.755 1.00 31.31 446 MET D N 1
ATOM 14177 C CA . MET D 1 449 ? -5.598 0.067 32.483 1.00 31.09 446 MET D CA 1
ATOM 14178 C C . MET D 1 449 ? -5.193 0.719 33.805 1.00 30.92 446 MET D C 1
ATOM 14179 O O . MET D 1 449 ? -4.094 0.500 34.310 1.00 30.45 446 MET D O 1
ATOM 14184 N N . THR D 1 450 ? -6.116 1.501 34.356 1.00 30.43 447 THR D N 1
ATOM 14185 C CA . THR D 1 450 ? -5.905 2.238 35.600 1.00 31.63 447 THR D CA 1
ATOM 14186 C C . THR D 1 450 ? -6.578 1.543 36.757 1.00 28.84 447 THR D C 1
ATOM 14187 O O . THR D 1 450 ? -7.810 1.560 36.848 1.00 30.70 447 THR D O 1
ATOM 14191 N N . PHE D 1 451 ? -5.780 0.941 37.643 1.00 26.27 448 PHE D N 1
ATOM 14192 C CA . PHE D 1 451 ? -6.305 0.292 38.842 1.00 24.72 448 PHE D CA 1
ATOM 14193 C C . PHE D 1 451 ? -6.299 1.281 40.021 1.00 25.03 448 PHE D C 1
ATOM 14194 O O . PHE D 1 451 ? -5.409 2.137 40.138 1.00 24.54 448 PHE D O 1
ATOM 14202 N N . GLY D 1 452 ? -7.316 1.166 40.876 1.00 24.55 449 GLY D N 1
ATOM 14203 C CA . GLY D 1 452 ? -7.426 2.021 42.040 1.00 25.15 449 GLY D CA 1
ATOM 14204 C C . GLY D 1 452 ? -6.271 1.817 42.994 1.00 25.34 449 GLY D C 1
ATOM 14205 O O . GLY D 1 452 ? -5.739 0.704 43.131 1.00 24.76 449 GLY D O 1
ATOM 14206 N N . HIS D 1 453 ? -5.879 2.901 43.651 1.00 27.16 450 HIS D N 1
ATOM 14207 C CA . HIS D 1 453 ? -4.770 2.873 44.596 1.00 28.00 450 HIS D CA 1
ATOM 14208 C C . HIS D 1 453 ? -5.221 3.569 45.870 1.00 28.58 450 HIS D C 1
ATOM 14209 O O . HIS D 1 453 ? -5.682 4.693 45.797 1.00 29.08 450 HIS D O 1
ATOM 14216 N N . PRO D 1 454 ? -5.088 2.941 47.038 1.00 27.68 451 PRO D N 1
ATOM 14217 C CA . PRO D 1 454 ? -4.506 1.610 47.232 1.00 26.51 451 PRO D CA 1
ATOM 14218 C C . PRO D 1 454 ? -5.542 0.491 47.233 1.00 25.38 451 PRO D C 1
ATOM 14219 O O . PRO D 1 454 ? -6.558 0.609 47.918 1.00 26.34 451 PRO D O 1
ATOM 14223 N N . THR D 1 455 ? -5.289 -0.578 46.486 1.00 23.33 452 THR D N 1
ATOM 14224 C CA . THR D 1 455 ? -6.200 -1.736 46.450 1.00 22.56 452 THR D CA 1
ATOM 14225 C C . THR D 1 455 ? -5.426 -3.036 46.291 1.00 22.82 452 THR D C 1
ATOM 14226 O O . THR D 1 455 ? -4.275 -3.040 45.816 1.00 23.46 452 THR D O 1
ATOM 14230 N N . PHE D 1 456 ? -6.068 -4.134 46.675 1.00 22.50 453 PHE D N 1
ATOM 14231 C CA . PHE D 1 456 ? -5.474 -5.450 46.478 1.00 23.59 453 PHE D CA 1
ATOM 14232 C C . PHE D 1 456 ? -5.326 -5.690 44.970 1.00 25.23 453 PHE D C 1
ATOM 14233 O O . PHE D 1 456 ? -4.322 -6.260 44.524 1.00 25.34 453 PHE D O 1
ATOM 14241 N N . SER D 1 457 ? -6.320 -5.223 44.198 1.00 24.00 454 SER D N 1
ATOM 14242 C CA . SER D 1 457 ? -6.340 -5.379 42.753 1.00 25.77 454 SER D CA 1
ATOM 14243 C C . SER D 1 457 ? -5.121 -4.825 42.030 1.00 26.34 454 SER D C 1
ATOM 14244 O O . SER D 1 457 ? -4.856 -5.230 40.907 1.00 27.55 454 SER D O 1
ATOM 14247 N N . GLU D 1 458 ? -4.400 -3.887 42.643 1.00 27.50 455 GLU D N 1
ATOM 14248 C CA . GLU D 1 458 ? -3.173 -3.342 42.021 1.00 29.13 455 GLU D CA 1
ATOM 14249 C C . GLU D 1 458 ? -2.133 -4.403 41.728 1.00 27.77 455 GLU D C 1
ATOM 14250 O O . GLU D 1 458 ? -1.309 -4.234 40.842 1.00 26.92 455 GLU D O 1
ATOM 14256 N N . VAL D 1 459 ? -2.155 -5.479 42.503 1.00 27.03 456 VAL D N 1
ATOM 14257 C CA . VAL D 1 459 ? -1.234 -6.598 42.318 1.00 27.11 456 VAL D CA 1
ATOM 14258 C C . VAL D 1 459 ? -1.491 -7.237 40.942 1.00 26.25 456 VAL D C 1
ATOM 14259 O O . VAL D 1 459 ? -0.558 -7.698 40.287 1.00 25.73 456 VAL D O 1
ATOM 14263 N N . VAL D 1 460 ? -2.743 -7.220 40.494 1.00 25.73 457 VAL D N 1
ATOM 14264 C CA . VAL D 1 460 ? -3.096 -7.725 39.156 1.00 26.12 457 VAL D CA 1
ATOM 14265 C C . VAL D 1 460 ? -2.325 -6.943 38.096 1.00 26.18 457 VAL D C 1
ATOM 14266 O O . VAL D 1 460 ? -1.719 -7.520 37.190 1.00 26.59 457 VAL D O 1
ATOM 14270 N N . HIS D 1 461 ? -2.333 -5.626 38.236 1.00 25.61 458 HIS D N 1
ATOM 14271 C CA . HIS D 1 461 ? -1.650 -4.742 37.305 1.00 27.27 458 HIS D CA 1
ATOM 14272 C C . HIS D 1 461 ? -0.145 -4.987 37.297 1.00 28.39 458 HIS D C 1
ATOM 14273 O O . HIS D 1 461 ? 0.476 -5.043 36.236 1.00 27.86 458 HIS D O 1
ATOM 14280 N N . GLU D 1 462 ? 0.438 -5.139 38.484 1.00 29.84 459 GLU D N 1
ATOM 14281 C CA . GLU D 1 462 ? 1.881 -5.381 38.607 1.00 31.27 459 GLU D CA 1
ATOM 14282 C C . GLU D 1 462 ? 2.281 -6.739 38.035 1.00 29.59 459 GLU D C 1
ATOM 14283 O O . GLU D 1 462 ? 3.331 -6.863 37.417 1.00 31.37 459 GLU D O 1
ATOM 14289 N N . ALA D 1 463 ? 1.452 -7.753 38.258 1.00 27.11 460 ALA D N 1
ATOM 14290 C CA . ALA D 1 463 ? 1.710 -9.087 37.713 1.00 27.61 460 ALA D CA 1
ATOM 14291 C C . ALA D 1 463 ? 1.684 -9.048 36.184 1.00 28.09 460 ALA D C 1
ATOM 14292 O O . ALA D 1 463 ? 2.437 -9.764 35.524 1.00 29.25 460 ALA D O 1
ATOM 14294 N N . ALA D 1 464 ? 0.805 -8.214 35.628 1.00 28.35 461 ALA D N 1
ATOM 14295 C CA . ALA D 1 464 ? 0.691 -8.064 34.173 1.00 29.70 461 ALA D CA 1
ATOM 14296 C C . ALA D 1 464 ? 1.948 -7.422 33.609 1.00 30.47 461 ALA D C 1
ATOM 14297 O O . ALA D 1 464 ? 2.429 -7.817 32.551 1.00 31.33 461 ALA D O 1
ATOM 14299 N N . LEU D 1 465 ? 2.480 -6.436 34.324 1.00 32.13 462 LEU D N 1
ATOM 14300 C CA . LEU D 1 465 ? 3.708 -5.776 33.902 1.00 34.84 462 LEU D CA 1
ATOM 14301 C C . LEU D 1 465 ? 4.884 -6.737 34.031 1.00 35.98 462 LEU D C 1
ATOM 14302 O O . LEU D 1 465 ? 5.795 -6.717 33.203 1.00 38.85 462 LEU D O 1
ATOM 14307 N N . ALA D 1 466 ? 4.848 -7.586 35.058 1.00 33.82 463 ALA D N 1
ATOM 14308 C CA . ALA D 1 466 ? 5.921 -8.569 35.289 1.00 34.89 463 ALA D CA 1
ATOM 14309 C C . ALA D 1 466 ? 6.037 -9.633 34.185 1.00 35.79 463 ALA D C 1
ATOM 14310 O O . ALA D 1 466 ? 7.102 -10.229 34.001 1.00 35.50 463 ALA D O 1
ATOM 14312 N N . VAL D 1 467 ? 4.956 -9.889 33.452 1.00 35.33 464 VAL D N 1
ATOM 14313 C CA . VAL D 1 467 ? 5.040 -10.841 32.353 1.00 36.60 464 VAL D CA 1
ATOM 14314 C C . VAL D 1 467 ? 6.172 -10.386 31.408 1.00 39.66 464 VAL D C 1
ATOM 14315 O O . VAL D 1 467 ? 7.012 -11.191 30.993 1.00 39.94 464 VAL D O 1
ATOM 14319 N N . ASP D 1 468 ? 6.205 -9.090 31.117 1.00 41.78 465 ASP D N 1
ATOM 14320 C CA . ASP D 1 468 ? 7.204 -8.517 30.213 1.00 49.18 465 ASP D CA 1
ATOM 14321 C C . ASP D 1 468 ? 8.505 -8.014 30.879 1.00 52.81 465 ASP D C 1
ATOM 14322 O O . ASP D 1 468 ? 9.514 -7.849 30.198 1.00 52.40 465 ASP D O 1
ATOM 14327 N N . GLY D 1 469 ? 8.482 -7.785 32.191 1.00 55.62 466 GLY D N 1
ATOM 14328 C CA . GLY D 1 469 ? 9.672 -7.343 32.927 1.00 60.58 466 GLY D CA 1
ATOM 14329 C C . GLY D 1 469 ? 9.809 -5.836 33.085 1.00 67.09 466 GLY D C 1
ATOM 14330 O O . GLY D 1 469 ? 10.904 -5.289 32.910 1.00 67.25 466 GLY D O 1
ATOM 14331 N N . ARG D 1 470 ? 8.706 -5.161 33.414 1.00 73.01 467 ARG D N 1
ATOM 14332 C CA . ARG D 1 470 ? 8.725 -3.705 33.636 1.00 79.24 467 ARG D CA 1
ATOM 14333 C C . ARG D 1 470 ? 7.752 -3.265 34.746 1.00 79.03 467 ARG D C 1
ATOM 14334 O O . ARG D 1 470 ? 7.111 -2.215 34.639 1.00 75.80 467 ARG D O 1
ATOM 14342 N N . ALA D 1 471 ? 7.664 -4.058 35.818 1.00 81.47 468 ALA D N 1
ATOM 14343 C CA . ALA D 1 471 ? 6.770 -3.738 36.940 1.00 82.91 468 ALA D CA 1
ATOM 14344 C C . ALA D 1 471 ? 7.151 -2.393 37.561 1.00 87.05 468 ALA D C 1
ATOM 14345 O O . ALA D 1 471 ? 8.334 -2.096 37.739 1.00 88.76 468 ALA D O 1
ATOM 14347 N N . ILE D 1 472 ? 6.137 -1.588 37.874 1.00 90.00 469 ILE D N 1
ATOM 14348 C CA . ILE D 1 472 ? 6.342 -0.249 38.435 1.00 94.66 469 ILE D CA 1
ATOM 14349 C C . ILE D 1 472 ? 7.079 -0.293 39.769 1.00 96.96 469 ILE D C 1
ATOM 14350 O O . ILE D 1 472 ? 8.188 0.225 39.878 1.00 100.61 469 ILE D O 1
ATOM 14355 N N . HIS D 1 473 ? 6.449 -0.909 40.771 1.00 95.95 470 HIS D N 1
ATOM 14356 C CA . HIS D 1 473 ? 7.019 -1.027 42.113 1.00 96.76 470 HIS D CA 1
ATOM 14357 C C . HIS D 1 473 ? 7.768 -2.361 42.268 1.00 94.80 470 HIS D C 1
ATOM 14358 O O . HIS D 1 473 ? 7.524 -3.115 43.210 1.00 95.26 470 HIS D O 1
ATOM 14365 N N . ALA D 1 474 ? 8.687 -2.635 41.342 1.00 94.26 471 ALA D N 1
ATOM 14366 C CA . ALA D 1 474 ? 9.464 -3.876 41.356 1.00 94.43 471 ALA D CA 1
ATOM 14367 C C . ALA D 1 474 ? 10.473 -3.892 42.505 1.00 96.95 471 ALA D C 1
ATOM 14368 O O . ALA D 1 474 ? 11.570 -3.342 42.397 1.00 98.69 471 ALA D O 1
#

Sequence (1875 aa):
QFDLVVIGGGPGGYEEAAIRAAQLGFKVACIEKKRIHNGKPSLGGTCLNVGCIPSKALLDSSHRYEEDTVHHLADHGITTGEVNFDLAKLLARKDKIVDDQLTGGIIDQQLLKGNGIEEWLKGTTGKKLLAGKKVEFVPHEGETQILEPKYVILASGSVPVNIPVAPVDQDIIVDSTGALNFPEVPKRLGVIGAGVVIGLELGSVWRRLGAEVVVFEAMDAFLPMMADKALSKEYQKILTKQGLDIRIGAKVSGTEVNGREVTVKYTTQAGEDKEQTFDKLIVCVGRKAYAEGLLAEDSGIKLTERGLVEVNDHCATSVEGVYAIGDLVRGPMLAHKAMEEGVMAVERIHGHAAQVNYDTIIISIIYTHPEAAWVGLTEEQAKEKGHEVKTGQFGFAVNGRALAAGEGAGFVKFVADAKTDRLLGMHVIGPAASDIVHQGMIALEFVSSVEDLQLMTFGHPTFSEVVHEAALAVDGRAIHAIQFDLVVIGGGPGGYEAAIRAAQLGFKVACIEKRIHNGKPSLGGTCLNVGCIPSKALLDSSHRRYEDDTVHHLADDHGITTGEEVNFDLAKLLARKDKIVDDQLTGGIIDQLLKGNGIEWLKGTGKLLAGKKVEFVPHEGETQILEPKYVILASGSVPVNNIPVAPVDQDIIVDSTGALNFPEVPKRLGVIGAGVIGLELGSVWRRLGAEVVVFEAMDAFLPMADKALSKEYQKILTKQGLDIRIGAKVSGTEVNGREVTVKYTQAGEDKEQTFDKKLIVCVGRKAYAEGLLAEDSGIKLTERGLVEVNDHCATSVEGVYAIGDLVRGPMLAHKAMEEGVMAVERIHGHAAQVNYDTIIISIIYTHPEAAWVGLTEEQAKEKGHEVKTGQFGFAVNGRALAAGEGAGFVKFVADAKTDRLLGMHVIGPAASDIVHQGMIALEFVSSVEDLQLMTFGHPTFSEVVHEAALAVDGRAIHAIFDLVVIGGGPGGYEAAIRRAAQLGFKVACIEKKRIHNGKPSLGGTCLNVGCIPSKALLDSSHRYEDTVHHLADHGITTGEVNFDLAKLLARKDKIVDDQLTGGIDQLLKGNGIEWLKGTTGKLLAGKKVEFVPHEGETQILEPKYVILASGSVPVNIPVAPVDQDIIVDSTGALNFPEVPKRLGVIGAGVVIGLELGSVWRRLGAEVVVFEAMDAFLPMADKALSSKEYQKILTKQGLDIRIGAKVSGTEVNGREVTVKYTTQAGEDKEQTFDKLIVCVGRKAYAEGLLAEDSGIKLTERGLVEVNDHCATSVEGVYAIGDLVRGPMLAHKAMEEGVMAVERIHGHAAQVNYDTIISIIYTHPEAAWVGLTEEQAKEKGHEVKTGQFGFAVNGRALAAGEGAGFVKFVADAKTDRLLGMHVIGPAASDIVHQGMIALEFVSSVEDLQLMTFGHPTFSEVVHEEAALAVDGRAIHAIQQFDLVVIGGGPGGYEAAIRAAQLGFKVACIEKRIHNGKPSSLGGTCLNVGCIPSKALLDDSSHRYEDTVHHLADHGITTGEEVNFDLAKLLARKDKIVDDQLTGGIDQQLLKGNGIEWLKGTGKLLAGKKVEFVPHEGETQILEPKYVILASGSVPVNIPVAPVDQDIIVDSTGALNFPEVPKRLGVIGAGVIGLELGSVWRRLGAEVVVFEEAMDAFLPMADKALSKEYQKILTKQGLDIRIGAKVSGTEVNGREVTVKYTQAGEDKEQTFDKLIVCVGRKAYAEGLLAEDSGIKLTERGLVEVNDHCATSVEGVYAIGDLVRGPMLAHKAMEEGVMAVERIHGHAAQVNYDTIIISIIYTHPEAAWVGLTEEQAKEKGHEVKTGQFGFAVNGRALAAGEGAGFVKFVADAKTDRLLGMHVIGPAASDIVHQGMIALEFVSSVEDLQLMTFGHPTFSEVVHEAALAVDGRAIHA

Secondary structure (DSSP, 8-state):
--SEEEE--SHHHHHHHHHHHHTT--EEEEE--EETTEE--SHHHHHHSHHHHHHHHHHHHHHHHHHHSSGGGTEE-S-EEE-HHHHHHHHHHHHHHHHHHHHHHHHHHT-EEEEEEEEE-GGG-EEEEESSS--EEE--SEEEE---EEEPP-TTS---SSSEE-HHHHT--SS--SEEEEE--SHHHHHHHHHHHHTT-EEEEEE-SSSSSTTS-HHHHHHHHHHHHHTT-EEEES-EEEEEEEETTEEEEEEEETTEEEEEEESEEEE-S-EEE--TTTB-TTS---B-TTSPBP--TT-B-SSTTEEE-GGGSSS---HHHHHHHHHHHHHHHTT------GGG--EEE-SSSEEEEEE--HHHHHHTT--EEEEEEESTT-HHHHHHT----EEEEEEETTT-BEEEEEEEETTHHHHHHHHHHHHHTT-BHHHHHTS---SS-TTHHHHHHHHHHTT--TT--/--SEEEE--SHHHHHHHHHHHHTT--EEEEE--EETTEE--SHHHHHHSHHHHHHHHHHHHHHHHHHHSSGGGTEEES--EE-HHHHHHHHHHHHHHHHHHHHHHHHHTT-EEEEEEEEE-GGG-EEEEESSS--EEE--SEEEE---EEEPP-TTS---SSSEE-HHHHT--SS--SEEEEE--SHHHHHHHHHHHHTT-EEEEEESSSSSSTTS-HHHHHHHHHHHHHHT-EEEET-EEEEEEEETTEEEEEEEETTEEEEEEESEEEE-S-EEE--TTSB-TTS---B-SSS-B---TT-B-SSTTEEE-GGGSSS---HHHHHHHHHHHHHHHTT------TTS--EEE-SSSEEEEEE--HHHHHHTTPPEEEEEEEGGG-HHHHHHT----EEEEEEETTT-BEEEEEEEETTHHHHHHHHHHHHHTT-BHHHHHTS---SS-TTHHHHHHHHHHTT--TT--/--EEEE--SHHHHHHHHHHHHTT--EEEEE--EETTEE--SHHHHHTSHHHHHHHHHHHHHHHHHHHSSGGGTEE-S--EE-HHHHHHHHHHHHHHHHHHHHHHHHHTT-EEEEEEEEE-GGG-EEEEESSS--EEE--SEEEE---EEEPP-TTS---SSSEE-HHHHT--SS--SEEEEE--SHHHHHHHHHHHHTT-EEEEE--SSSSSTTS-HHHHHHHHHHHHHHT-EEE-S-EEEEEEEETTEEEEEEEETTEEEEEEESEEEE-S-EEE--TTTB-TTS-PPEETTTEE---TT-B-SSTTEEE-GGGSSS---HHHHHHHHHHHHHHHTT------TTS--EEE-SSSEEEEEE--HHHHHHTT--EEEEEEESTT-HHHHHHT----EEEEEEETTT-BEEEEEEEETTHHHHHHHHHHHHHTT-BHHHHHTS---SS-STHHHHHHHHHHTT--TT--/---SEEEE--SHHHHHHHHHHHHTT--EEEEE--BSSSSB--SHHHHHHSHHHHHHHHHHHHHHHHHHHSSGGGTEE-S--EE-HHHHHHHHHHHHHHHHHHHHHHHHHTT-EEEEEEEEE-GGG-EEEEESSS--EEE--SEEEE---EEEPP-TTS---SSSEE-HHHHT--SS--SEEEEE--SHHHHHHHHHHHHTT-EEEEEE-SSSSSTTS-HHHHHHHHHHHHHHTEEEEET-EEEEEEEETTEEEEEEEETTEEEEEEESEEEE-S-EEE--TTTB-TTS---B-TTSPBP--TT-B-SSTTEEE-GGGSSS---HHHHHHHHHHHHHHHTT------GGG--EEE-SSSEEEEEE--HHHHHHTT--EEEEEEESTT-HHHHHHT----EEEEEEETTT-BEEEEEEEETTHHHHHHHHHHHHHTT-BHHHHHTS---SS-TTHHHHHHHHHHHT--TT-

CATH classification: 3.50.50.60 (+2 more: 3.50.50.60, 3.30.390.30)